Protein AF-0000000080751181 (afdb_homodimer)

Sequence (1752 aa):
MAEIGGVLSGVNPFHYNPGSPITLFLFQVCLILATCNLVHIPFSKLRQPKVISEVTAGVILGPTVFGQIPNYTETVFPQSSIPGLNLTANLGIILFMFFLGLEVDIAFIRKHLKSAISIGLVTLAVPFGCGCLIAIPLYSNYANKDPNARHIKFTVFMVFIAVSMAVTAFPVLSRILNELRLIKERPGIIVLGAGIINDILGWILLALSVILSSAESSPVNTVYILLITLGWFLIYFYPLKYIVRWALIKTHELDRSKPSPIATMCILFIMFISAYFTDIIGVHAIFGAFIAGLIVPRENHYVVKLTERMEDIPNIVLIPIYFAVAGLNVDLTLLNKGKDWGYVFLSIAVAIASKVVSGTAMAKLHGLYWRESMAIGVLMSCKGIVEIVVLTVGLNAGIISHKIFGMFILMALVSTFVTTPLTQLVYPNSYREQLKKEQPSDNESTVLIQKDDSTDCDYQNKMNWHELKQYSIPRVINVINTPEIISSSLEFLNFFLFKGNVDKQPRSSNKDLLISRVSTGSTIKSSSKLKKLTHSLKRMNEESNEKMATIGEYPTGFSNMSTLRAIHLRLLTERTTDLLQSSSLYNDDPLFTANSDYILNIFEIFSNLSKVPFTSEVIFSTMREKGVNATRLQMMPNELVLFPLKGASYEHKGSPGLSDEKYSSFDHFLSHIIGLNELPSIFFQTLASDLKTNFAMLISNTCGRLSIERFKKKHFILLLPNPNMTHSDFLGLYILLKLCYNDSLSHENNIFSIYYNNMNTRFEEEFQNLIADQYWFDDVNLKISSITASIKTEGDYRTKPFVESVLEKGLSSEELEDLEESTFIIAENKFDRNEPFENDVKSTIYDAANKRFNVLIVHYFNRVNFPHKSSFISTEMAEIGGVLSGVNPFHYNPGSPITLFLFQVCLILATCNLVHIPFSKLRQPKVISEVTAGVILGPTVFGQIPNYTETVFPQSSIPGLNLTANLGIILFMFFLGLEVDIAFIRKHLKSAISIGLVTLAVPFGCGCLIAIPLYSNYANKDPNARHIKFTVFMVFIAVSMAVTAFPVLSRILNELRLIKERPGIIVLGAGIINDILGWILLALSVILSSAESSPVNTVYILLITLGWFLIYFYPLKYIVRWALIKTHELDRSKPSPIATMCILFIMFISAYFTDIIGVHAIFGAFIAGLIVPRENHYVVKLTERMEDIPNIVLIPIYFAVAGLNVDLTLLNKGKDWGYVFLSIAVAIASKVVSGTAMAKLHGLYWRESMAIGVLMSCKGIVEIVVLTVGLNAGIISHKIFGMFILMALVSTFVTTPLTQLVYPNSYREQLKKEQPSDNESTVLIQKDDSTDCDYQNKMNWHELKQYSIPRVINVINTPEIISSSLEFLNFFLFKGNVDKQPRSSNKDLLISRVSTGSTIKSSSKLKKLTHSLKRMNEESNEKMATIGEYPTGFSNMSTLRAIHLRLLTERTTDLLQSSSLYNDDPLFTANSDYILNIFEIFSNLSKVPFTSEVIFSTMREKGVNATRLQMMPNELVLFPLKGASYEHKGSPGLSDEKYSSFDHFLSHIIGLNELPSIFFQTLASDLKTNFAMLISNTCGRLSIERFKKKHFILLLPNPNMTHSDFLGLYILLKLCYNDSLSHENNIFSIYYNNMNTRFEEEFQNLIADQYWFDDVNLKISSITASIKTEGDYRTKPFVESVLEKGLSSEELEDLEESTFIIAENKFDRNEPFENDVKSTIYDAANKRFNVLIVHYFNRVNFPHKSSFISTE

InterPro domains:
  IPR004771 K+/H+ exchanger [TIGR00932] (35-331)
  IPR006153 Cation/H+ exchanger, transmembrane domain [PF00999] (33-421)
  IPR038770 Sodium/solute symporter superfamily [G3DSA:1.20.1530.20] (23-437)
  IPR050794 Monovalent cation:proton antiporter 2 [PTHR32468] (12-625)

Radius of gyration: 38.34 Å; Cα contacts (8 Å, |Δi|>4): 2757; chains: 2; bounding box: 122×129×109 Å

Foldseek 3Di:
DQPPDDVVVVDDLQDADPVCNVSLVVVLLVQLLVQLVVQVVVVVVVVFDSLLSLLVSLLCQACANCVVPPCSCCRNPNPVSLVVLVVLLQVLLLVVLLLVLLLDDPLLLVVLVPLLVQLLVLLQVQLLVVQLVLLVVCCVPFACPDVPADHFDSVLLSLLSSLLLRAADLLSLLSLCQSQVCCPPPLNSSLNSSNVSRHVVSLVSLLLSQLVLVCVPDPVLSVVLVVVVVVLLCCCQPVVLVVLVVVCVVVVQLVDPAHDPVNLVVLVVQLQVQLVVNVVSRSHSSVRSSSSSNSDDPHNNSSLRSCVVPPCCSPSRNNSSNSSSLSNLAHCVVQPDPVLVVSLVVSLCSSLCSQQVSQLVSVVVVPDDNLSSSLSSLSRSQRRPVSSVSLVSCVVSSSGDSSVSNSSVSSNSVSNSVSSVVSCVSPPPVVVVVVVVVPPPVPPPPPVPPCPVPPPVCCCVFLDLVCLQAAAAAAEEEEAQDLLLLVVVVVLCCLQAQLLQDPDDPDPPPPPPPPPPPPPDDDDDDDDDPDDPDDDPPDDDCPPPPPPPPPPQDDTNLNDHHAYEYEYAYAADSRSSSSSVVSVLVSDDQQVSCVVDVSSVVVVVSCVVSVHHYHYGYHYDHQACPLVVVQPPDDDASHEYEAEFEFAEDPPPPDPPDDSPAQPFLVSRVVVRCVRSSHDPLNLLSCLPRHRYKYKYKYALLRPPPPPVPLDAFEEEEEAEDLDDGSQSSVLVSSLVSSQLSCLSNVSAHAYEYEHEVSNVCVVVSVCVSCVSPPSNVSHHYYYDYFHQPDPPPPPPPRDARVVSCLVPPDDPVCLVVQLRYEYEYEAENCHSVDRHDPNRSVVSSVCNRSRHMYMYIYRRRPPPDPPPDPPPPPD/DQPPDDVVVVDDLQDQDPVCNVSLVVVLLVQLLVQLVVQVVVVVVVVFDSLLSLLVSLLCQACANCVVPPCSCCRNPNPVSLVVLVVLLQVLLLVVLLLVLLLDDPLLLVVLVPLLVQLLVLLQVQLLVVQLVLLVVCCVPFACPDVPADHFDSVLLSLLSSLLLRAADLLSLLSLCQSQVCCPPPLNSSLNSSNVSRHVVSLVSLLLSQLCLVCVPDPVLSVVLVVVVVVLLCCCQPVVLVVLVVVCVVVVQLVDPAGDPVNLVVLVVQLQVQLVVNVVSRSHSSVRSSSSSNSDDPHNNSSLRSCVVPPCCSPSRNNSSNSSSLSNLAHCVVQPDPVLVVSLVVSLCSSLCSQQVSQLVSVVVVPDDNLSSSLSSLSRSQRRPVSSVSLVSCVVSSSGDSSVSNSSVSSNSVSNSVSSVVSCVSPPPVVVVVVVVVPPPVPPPPPVPPPPVPPPVCCCVFLDLVCLQAAAAAAEEEEAQDLLLLVVVVVLCCLQAQLLQDPDDPDPPPDPPPPPPPPDDDDDDDDDDDDDPDDPPPPPDDPPPVPPPPVPQDDTNLNDHHAYEYEYAYAADSRSSSSSVVSVLVPDDQQVSCVVDVSSVVVVVSCVVSVHHYHYGYHYDHQACPLVVVQPPDDDASHEYEYEFEFAEDPPPPDPPDDSPAQPFLVSRVVVRCVRSSHDPLNLLSCLPRHRYKYKYKYALLRPPPPPVPLDAFEEEEEAEDLDQGSQSSVLVSSLVSSQLSCLSNVSAHAYEYEHEVSNVCVVVSVCVSCVSPPSNVSHHYYYDYFHQPDPPPPPPPRDARVVRCLVPPDDPVCLVVQLRYEYEYEAENCHSVDRHDPNRSVVSSVCNRSRHMYMYIYRRRPPPDPPPPPPPPPD

Organism: Candida glabrata (strain ATCC 2001 / BCRC 20586 / JCM 3761 / NBRC 0622 / NRRL Y-65 / CBS 138) (NCBI:txid284593)

Solvent-accessible surface area (backbone atoms only — not comparable to full-atom values): 92749 Å² total; per-residue (Å²): 125,77,82,64,42,7,50,86,68,67,41,59,65,58,58,83,36,72,86,52,50,53,57,43,47,38,48,46,50,51,52,49,55,50,40,21,53,59,48,30,55,66,39,48,78,69,66,46,65,67,66,56,22,17,27,50,32,10,27,43,66,10,52,48,48,45,35,69,40,87,67,38,44,62,43,71,59,29,77,85,52,45,46,50,53,50,40,49,16,50,52,14,47,28,53,48,30,22,52,53,20,51,55,61,54,66,71,62,37,63,76,47,36,69,66,9,47,53,38,16,48,43,28,28,48,49,16,25,54,52,18,42,60,54,26,52,62,47,44,75,71,62,51,69,72,50,85,88,48,74,80,70,57,63,69,38,45,23,48,42,41,7,46,62,39,23,38,29,16,39,73,53,44,54,49,49,28,54,75,67,66,25,56,85,36,72,50,32,46,41,44,52,35,12,25,49,51,25,36,56,50,39,51,52,50,47,34,49,28,44,31,50,56,39,27,67,91,39,76,65,50,31,52,49,44,53,51,50,50,51,48,50,51,47,45,43,62,50,60,43,24,49,48,53,48,49,52,34,57,72,66,22,42,46,51,33,89,58,66,50,71,66,60,51,47,50,53,51,47,52,22,47,51,31,15,37,52,29,30,40,56,30,55,40,34,46,56,18,10,22,54,43,19,57,40,56,59,66,56,76,52,34,48,40,46,53,41,49,28,43,45,48,50,41,61,67,51,24,37,44,47,29,34,20,52,57,13,38,62,24,35,58,72,69,61,77,47,71,68,50,53,51,53,33,54,49,51,36,50,48,38,40,46,34,14,26,51,39,20,19,51,47,35,39,74,73,69,44,53,70,45,49,8,43,30,36,1,36,53,55,28,22,15,47,64,52,40,52,51,52,48,50,51,33,42,75,61,54,67,41,53,57,58,57,47,25,40,49,50,50,30,33,48,51,40,34,59,48,27,55,62,51,31,50,69,53,52,34,68,69,58,55,54,54,49,61,72,63,49,74,62,75,86,52,69,71,75,65,67,70,70,61,73,76,64,70,66,72,66,71,66,63,54,40,81,74,46,56,52,60,44,62,54,55,35,36,36,39,43,40,62,54,78,83,40,48,60,60,48,48,55,52,40,38,47,64,58,36,46,57,50,74,80,69,70,81,76,81,70,80,73,76,75,75,69,79,67,80,60,85,71,74,79,85,84,80,78,87,82,84,79,79,85,81,74,91,65,86,80,76,87,80,79,77,76,80,66,78,69,72,76,70,73,70,88,46,21,71,74,59,77,46,32,41,34,41,34,39,47,40,77,40,60,94,46,67,40,40,51,42,49,55,54,57,43,65,70,34,54,63,72,49,40,29,36,72,32,68,71,53,43,52,52,47,50,53,26,48,73,33,70,34,59,72,48,61,42,72,44,80,28,37,48,78,39,43,33,58,55,64,40,64,47,94,70,54,58,66,25,35,37,35,40,58,40,50,44,46,59,75,70,79,60,86,58,91,71,71,66,78,80,65,69,90,42,54,67,56,44,54,53,45,35,28,21,50,54,59,45,32,96,58,28,61,32,42,40,35,64,56,44,69,32,19,38,33,38,34,36,38,19,53,55,61,65,72,61,79,75,68,82,66,68,44,34,42,34,39,52,36,74,55,53,66,82,46,50,10,44,43,49,44,49,48,53,51,48,37,33,45,54,16,33,44,68,57,69,70,68,43,41,36,36,38,42,34,24,54,78,31,76,58,51,65,61,54,48,49,63,67,46,68,83,44,75,64,59,76,68,44,53,69,46,79,46,72,40,82,58,70,71,82,52,94,79,76,68,82,61,68,48,53,59,59,50,38,63,68,70,64,49,51,75,68,50,61,73,46,29,57,46,24,37,39,33,37,46,40,78,74,41,31,50,89,56,47,62,51,68,57,54,43,49,40,55,40,47,23,49,64,65,24,19,26,37,34,40,23,31,54,63,72,77,80,77,63,78,79,77,74,81,77,77,66,88,117,125,74,82,62,42,8,48,87,71,66,42,60,64,57,59,85,36,73,84,52,49,52,56,44,48,36,49,46,51,52,50,49,54,50,42,22,52,59,49,29,55,67,39,50,77,68,66,46,65,66,66,57,22,16,27,50,31,10,27,44,67,9,52,48,48,44,35,68,40,88,66,40,44,61,41,70,60,29,77,83,53,46,46,51,54,49,40,50,14,50,55,15,47,29,53,47,30,20,52,53,21,52,56,61,54,66,70,62,36,63,76,46,38,68,67,9,47,53,38,16,49,43,28,29,47,50,16,24,54,52,18,43,60,54,27,53,62,47,44,75,72,62,50,69,70,51,84,88,49,74,80,70,57,64,69,40,43,25,48,41,41,8,46,62,38,23,38,28,15,41,74,52,45,55,48,50,28,54,74,67,65,26,56,85,37,72,48,32,46,40,44,52,34,13,26,49,50,26,36,56,51,39,50,51,51,48,36,49,29,42,30,50,56,41,25,66,92,37,73,65,49,31,53,49,45,51,50,49,51,51,48,51,51,47,46,45,63,50,61,42,23,48,49,52,47,48,51,33,57,74,67,23,44,47,50,34,89,59,65,49,71,65,60,51,48,51,54,52,49,50,21,46,51,33,14,35,52,29,29,41,55,30,55,38,34,45,55,19,11,24,56,44,20,56,40,56,60,65,58,74,54,34,48,40,48,53,42,48,28,42,44,47,48,40,62,66,53,24,37,45,46,31,35,20,52,58,13,39,61,26,35,60,71,69,58,76,46,71,68,50,54,50,52,32,54,48,50,35,49,47,38,40,48,34,15,26,51,37,21,19,52,48,35,39,72,73,69,45,53,70,46,50,9,44,30,35,1,34,53,56,29,23,16,47,65,52,40,53,51,52,50,50,52,34,43,75,62,54,67,41,52,56,59,57,48,27,40,48,50,51,29,33,48,50,38,32,59,47,25,57,61,51,31,48,69,52,51,34,70,70,57,54,55,54,48,62,72,64,50,75,64,74,84,52,70,68,75,64,68,70,70,62,72,74,64,70,66,72,66,71,67,64,54,39,79,75,45,56,50,61,43,63,55,55,35,38,36,40,43,40,62,56,79,83,41,48,61,59,46,48,55,51,41,38,47,63,58,36,45,58,50,74,80,70,70,81,76,83,70,80,74,77,74,78,68,77,66,80,66,79,77,88,75,87,74,91,80,86,78,87,82,81,85,81,75,87,75,77,82,78,80,79,79,76,72,81,65,77,67,71,76,69,72,71,89,46,20,70,74,57,78,48,33,40,34,42,34,40,46,40,77,40,60,95,46,66,38,41,51,43,48,56,54,56,43,66,70,33,55,62,72,48,39,29,36,73,32,67,70,54,42,51,53,48,50,54,26,48,74,33,70,35,58,72,48,61,41,72,44,80,27,37,48,76,39,43,33,57,54,64,42,64,49,94,71,54,57,66,25,36,37,35,40,56,40,50,45,42,60,75,72,80,59,84,59,89,76,71,68,77,78,64,70,89,42,53,67,57,44,52,53,47,36,28,22,50,54,59,46,31,96,58,29,62,32,41,39,36,64,56,45,68,33,20,37,33,37,34,36,37,19,54,56,62,63,71,61,81,78,70,80,66,70,44,35,41,36,39,51,37,74,54,55,65,80,46,49,12,44,43,48,44,48,47,53,52,49,37,33,46,53,16,34,43,68,56,69,69,68,45,42,36,35,38,41,34,24,55,78,31,76,59,51,66,61,53,49,48,62,67,46,67,82,44,75,65,58,76,69,44,52,67,45,80,45,73,39,83,60,72,69,82,51,95,79,74,70,82,62,70,50,54,60,58,51,38,63,68,70,65,48,51,75,68,52,61,74,46,29,58,48,24,37,38,35,38,44,39,78,75,40,31,51,89,56,47,62,51,70,58,54,44,49,42,55,39,48,22,47,61,63,23,18,25,38,35,40,24,32,53,62,72,75,81,76,63,78,79,78,73,80,78,77,67,86,118

pLDDT: mean 78.16, std 20.97, range [17.09, 97.62]

Secondary structure (DSSP, 8-state):
------GGGT--TTS--TT-THHHHHHHHHHHHHHHHHHHHHHHHTT--HHHHHHHHHHHHSTTTGGGSTTHHHHHS-GGGHHHHHHHHHHHHHHHHHHHHHH--HHHHHHTHHHHHHHHHHHHHHHHHHHHHHHHHHHHHHTT--TTSPP--HHHHHHHHHHHHH---HHHHHHHHHHTT-TTSHHHHHHHHHHHHHHHHHHHHHHHHHHHHH--S-HHHHHHHHHHHHHHHHHIIIIIHHHHHHHHHHTTTTTSSS--HHHHHHHHHHHHHHHHHHHHHTS-HHHHHHHHHHHS--GGGHHHHHHHTTSHHIIIIIHHHHHHHHHHT--GGG--SHHHHHHHHHHHHHHHHHHHHHHHHHHHHTT--HHHHHHHHHHHT--HHHHHHHHHHHHHTTSS-HHHHHHHHHHHHHHHHHHHHHHHHHS-HHHHHHHHHHS--TT---------SS----------HHHHTT----EEEEEE--GGGHHHHHHHHIIIIIGGGSS-----------------------------------------------------GGGSPPEEEEEEEEE--SSHHHHHHHHHHHHS-HHHHHHH-HHHHHHHHHHHHTT--EEEEEEEE-TTTHHHHHHSS---TTSEEEEEEE-------SSTTS-----S-HHHHHHHHHHHTT--TTHHHHHHHH--SEEEEEEES-TT---S-TTPPPEEEEEE--SS--HHHHHHHHHHHHHHHHHHHHT---EEEEEEETT-TTHHHHHHHHHTT-GGGGG-EEEEEEE------SS------HHHHIIIIIS-HHHHHTGGGEEEEEE-S---SS--S-HHHHHHHHHHHHHT-EEEEEE---GGGS----------/------GGGT--TTS--TT-THHHHHHHHHHHHHHHHHHHHHHHHTT--HHHHHHHHHHHHSTTTGGGSTTHHHHHS-GGGHHHHHHHHHHHHHHHHHHHHHH--HHHHHHTHHHHHHHHHHHHHHHHHHHHHHHHHHHHHHTT--TTSPP--HHHHHHHHHHHHH---HHHHHHHHHHTT-TTSHHHHHHHHHHHHHHHHHHHHHHHHHHHHH--S-HHHHHHHHHHHHHHHHHIIIIIHHHHHHHHHHTTTTTSSS--HHHHHHHHHHHHHHHHHHHHHTS-HHHHHHHHHHHS--GGGHHHHHHHTTSHHIIIIIHHHHHHHHHHT--GGG--SHHHHHHHHHHHHHHHHHHHHHHHHHHHHTT--HHHHHHHHHHHT--HHHHHHHHHHHHHTTSS-HHHHHHHHHHHHHHHHHHHHHHHHHS-HHHHHHHHHHS--TT---------SS----------HHHHTT----EEEEEE--GGGHHHHHHHHIIIIIGGGSS-----------------------------------------------------GGGSPPEEEEEEEEE--SSHHHHHHHHHHHHS-HHHHHHH-HHHHHHHHHHHHTT--EEEEEEEE-TTTHHHHHHSS---TTSEEEEEEE-------SSTT------S-HHHHHHHHHHHTT--TTHHHHHHHH--SEEEEEEES-TT---S-TTPPPEEEEEE--SS--HHHHHHHHHHHHHHHHHHHHT---EEEEEEETT-TTHHHHHHHHHTT-GGGGG-EEEEEEE------SS------HHHHIIIIIS-HHHHHTGGGEEEEEE-S---SS--S-HHHHHHHHHHHHHT-EEEEEE---GGGS----------

Nearest PDB structures (foldseek):
  5bz2-assembly1_A-2  TM=8.490E-01  e=2.916E-14  Thermus thermophilus
  8by2-assembly1_B  TM=7.534E-01  e=5.092E-09  Escherichia coli
  9emb-assembly1_B  TM=6.366E-01  e=7.645E-09  Escherichia coli
  7dsv-assembly1_B  TM=6.167E-01  e=1.165E-04  Homo sapiens
  7x2u-assembly1_B  TM=6.008E-01  e=4.108E-04  Homo sapiens

Structure (mmCIF, N/CA/C/O backbone):
data_AF-0000000080751181-model_v1
#
loop_
_entity.id
_entity.type
_entity.pdbx_description
1 polymer 'Candida glabrata strain CBS138 chromosome L complete sequence'
#
loop_
_atom_site.group_PDB
_atom_site.id
_atom_site.type_symbol
_atom_site.label_atom_id
_atom_site.label_alt_id
_atom_site.label_comp_id
_atom_site.label_asym_id
_atom_site.label_entity_id
_atom_site.label_seq_id
_atom_site.pdbx_PDB_ins_code
_atom_site.Cartn_x
_atom_site.Cartn_y
_atom_site.Cartn_z
_atom_site.occupancy
_atom_site.B_iso_or_equiv
_atom_site.auth_seq_id
_atom_site.auth_comp_id
_atom_site.auth_asym_id
_atom_site.auth_atom_id
_atom_site.pdbx_PDB_model_num
ATOM 1 N N . MET A 1 1 ? -5.059 -42.906 -6.754 1 29.94 1 MET A N 1
ATOM 2 C CA . MET A 1 1 ? -5.844 -42.562 -5.566 1 29.94 1 MET A CA 1
ATOM 3 C C . MET A 1 1 ? -5.117 -41.562 -4.684 1 29.94 1 MET A C 1
ATOM 5 O O . MET A 1 1 ? -3.932 -41.719 -4.387 1 29.94 1 MET A O 1
ATOM 9 N N . ALA A 1 2 ? -5.461 -40.312 -4.684 1 44.56 2 ALA A N 1
ATOM 10 C CA . ALA A 1 2 ? -4.789 -39.219 -3.984 1 44.56 2 ALA A CA 1
ATOM 11 C C . ALA A 1 2 ? -4.457 -39.594 -2.547 1 44.56 2 ALA A C 1
ATOM 13 O O . ALA A 1 2 ? -5.34 -40 -1.787 1 44.56 2 ALA A O 1
ATOM 14 N N . GLU A 1 3 ? -3.391 -40.25 -2.334 1 48.75 3 GLU A N 1
ATOM 15 C CA . GLU A 1 3 ? -2.939 -40.562 -0.985 1 48.75 3 GLU A CA 1
ATOM 16 C C . GLU A 1 3 ? -3.125 -39.406 -0.037 1 48.75 3 GLU A C 1
ATOM 18 O O . GLU A 1 3 ? -2.543 -38.312 -0.245 1 48.75 3 GLU A O 1
ATOM 23 N N . ILE A 1 4 ? -4.387 -39.281 0.38 1 56.06 4 ILE A N 1
ATOM 24 C CA . ILE A 1 4 ? -4.82 -38.25 1.326 1 56.06 4 ILE A CA 1
ATOM 25 C C . ILE A 1 4 ? -4.375 -38.625 2.736 1 56.06 4 ILE A C 1
ATOM 27 O O . ILE A 1 4 ? -4.527 -39.781 3.154 1 56.06 4 ILE A O 1
ATOM 31 N N . GLY A 1 5 ? -3.236 -37.969 3.303 1 64.44 5 GLY A N 1
ATOM 32 C CA . GLY A 1 5 ? -2.732 -38.156 4.652 1 64.44 5 GLY A CA 1
ATOM 33 C C . GLY A 1 5 ? -1.405 -37.469 4.902 1 64.44 5 GLY A C 1
ATOM 34 O O . GLY A 1 5 ? -0.84 -36.844 3.994 1 64.44 5 GLY A O 1
ATOM 35 N N . GLY A 1 6 ? -1.104 -37.344 6.09 1 75.88 6 GLY A N 1
ATOM 36 C CA . GLY A 1 6 ? 0.135 -36.719 6.52 1 75.88 6 GLY A CA 1
ATOM 37 C C . GLY A 1 6 ? 1.29 -37.688 6.641 1 75.88 6 GLY A C 1
ATOM 38 O O . GLY A 1 6 ? 1.156 -38.875 6.285 1 75.88 6 GLY A O 1
ATOM 39 N N . VAL A 1 7 ? 2.42 -37.344 6.891 1 80.12 7 VAL A N 1
ATOM 40 C CA . VAL A 1 7 ? 3.652 -38.094 7.055 1 80.12 7 VAL A CA 1
ATOM 41 C C . VAL A 1 7 ? 3.451 -39.188 8.109 1 80.12 7 VAL A C 1
ATOM 43 O O . VAL A 1 7 ? 3.982 -40.281 7.984 1 80.12 7 VAL A O 1
ATOM 46 N N . LEU A 1 8 ? 2.549 -38.906 9.039 1 79.44 8 LEU A N 1
ATOM 47 C CA . LEU A 1 8 ? 2.318 -39.875 10.125 1 79.44 8 LEU A CA 1
ATOM 48 C C . LEU A 1 8 ? 1.481 -41.062 9.648 1 79.44 8 LEU A C 1
ATOM 50 O O . LEU A 1 8 ? 1.503 -42.125 10.266 1 79.44 8 LEU A O 1
ATOM 54 N N . SER A 1 9 ? 0.772 -40.875 8.547 1 76.19 9 SER A N 1
ATOM 55 C CA . SER A 1 9 ? -0.006 -41.969 7.953 1 76.19 9 SER A CA 1
ATOM 56 C C . SER A 1 9 ? 0.8 -42.688 6.895 1 76.19 9 SER A C 1
ATOM 58 O O . SER A 1 9 ? 0.277 -43.594 6.223 1 76.19 9 SER A O 1
ATOM 60 N N . GLY A 1 10 ? 2.127 -42.25 6.738 1 75.38 10 GLY A N 1
ATOM 61 C CA . GLY A 1 10 ? 3.021 -42.969 5.836 1 75.38 10 GLY A CA 1
ATOM 62 C C . GLY A 1 10 ? 3.174 -42.281 4.492 1 75.38 10 GLY A C 1
ATOM 63 O O . GLY A 1 10 ? 3.834 -42.812 3.592 1 75.38 10 GLY A O 1
ATOM 64 N N . VAL A 1 11 ? 2.543 -41.188 4.336 1 80 11 VAL A N 1
ATOM 65 C CA . VAL A 1 11 ? 2.619 -40.5 3.061 1 80 11 VAL A CA 1
ATOM 66 C C . VAL A 1 11 ? 3.941 -39.75 2.965 1 80 11 VAL A C 1
ATOM 68 O O . VAL A 1 11 ? 4.387 -39.125 3.939 1 80 11 VAL A O 1
ATOM 71 N N . ASN A 1 12 ? 4.645 -39.906 1.906 1 81.19 12 ASN A N 1
ATOM 72 C CA . ASN A 1 12 ? 5.887 -39.188 1.645 1 81.19 12 ASN A CA 1
ATOM 73 C C . ASN A 1 12 ? 5.621 -37.812 1.065 1 81.19 12 ASN A C 1
ATOM 75 O O . ASN A 1 12 ? 5.094 -37.688 -0.041 1 81.19 12 ASN A O 1
ATOM 79 N N . PRO A 1 13 ? 5.934 -36.781 1.714 1 84.31 13 PRO A N 1
ATOM 80 C CA . PRO A 1 13 ? 5.648 -35.406 1.278 1 84.31 13 PRO A CA 1
ATOM 81 C C . PRO A 1 13 ? 6.426 -35.031 0.022 1 84.31 13 PRO A C 1
ATOM 83 O O . PRO A 1 13 ? 6.109 -34 -0.613 1 84.31 13 PRO A O 1
ATOM 86 N N . PHE A 1 14 ? 7.371 -35.812 -0.416 1 85.81 14 PHE A N 1
ATOM 87 C CA . PHE A 1 14 ? 8.203 -35.469 -1.563 1 85.81 14 PHE A CA 1
ATOM 88 C C . PHE A 1 14 ? 7.672 -36.125 -2.832 1 85.81 14 PHE A C 1
ATOM 90 O O . PHE A 1 14 ? 8.148 -35.844 -3.932 1 85.81 14 PHE A O 1
ATOM 97 N N . HIS A 1 15 ? 6.684 -36.969 -2.615 1 84.31 15 HIS A N 1
ATOM 98 C CA . HIS A 1 15 ? 6.066 -37.562 -3.799 1 84.31 15 HIS A CA 1
ATOM 99 C C . HIS A 1 15 ? 5.008 -36.625 -4.387 1 84.31 15 HIS A C 1
ATOM 101 O O . HIS A 1 15 ? 4.078 -36.219 -3.688 1 84.31 15 HIS A O 1
ATOM 107 N N . TYR A 1 16 ? 5.23 -36.281 -5.629 1 84.94 16 TYR A N 1
ATOM 108 C CA . TYR A 1 16 ? 4.328 -35.344 -6.309 1 84.94 16 TYR A CA 1
ATOM 109 C C . TYR A 1 16 ? 2.955 -35.969 -6.516 1 84.94 16 TYR A C 1
ATOM 111 O O . TYR A 1 16 ? 2.85 -37.094 -7.027 1 84.94 16 TYR A O 1
ATOM 119 N N . ASN A 1 17 ? 1.968 -35.375 -5.996 1 80.19 17 ASN A N 1
ATOM 120 C CA . ASN A 1 17 ? 0.576 -35.75 -6.203 1 80.19 17 ASN A CA 1
ATOM 121 C C . ASN A 1 17 ? -0.193 -34.688 -6.984 1 80.19 17 ASN A C 1
ATOM 123 O O . ASN A 1 17 ? -0.412 -33.594 -6.488 1 80.19 17 ASN A O 1
ATOM 127 N N . PRO A 1 18 ? -0.594 -35.031 -8.219 1 77.88 18 PRO A N 1
ATOM 128 C CA . PRO A 1 18 ? -1.305 -34.031 -9.039 1 77.88 18 PRO A CA 1
ATOM 129 C C . PRO A 1 18 ? -2.598 -33.562 -8.391 1 77.88 18 PRO A C 1
ATOM 131 O O . PRO A 1 18 ? -3.07 -32.469 -8.688 1 77.88 18 PRO A O 1
ATOM 134 N N . GLY A 1 19 ? -3.15 -34.375 -7.516 1 74.69 19 GLY A N 1
ATOM 135 C CA . GLY A 1 19 ? -4.359 -33.969 -6.812 1 74.69 19 GLY A CA 1
ATOM 136 C C . GLY A 1 19 ? -4.105 -32.906 -5.746 1 74.69 19 GLY A C 1
ATOM 137 O O . GLY A 1 19 ? -5 -32.125 -5.414 1 74.69 19 GLY A O 1
ATOM 138 N N . SER A 1 20 ? -2.883 -33 -5.246 1 80.62 20 SER A N 1
ATOM 139 C CA . SER A 1 20 ? -2.49 -32 -4.25 1 80.62 20 SER A CA 1
ATOM 140 C C . SER A 1 20 ? -1.069 -31.5 -4.496 1 80.62 20 SER A C 1
ATOM 142 O O . SER A 1 20 ? -0.17 -31.75 -3.691 1 80.62 20 SER A O 1
ATOM 144 N N . PRO A 1 21 ? -0.927 -30.781 -5.527 1 84 21 PRO A N 1
ATOM 145 C CA . PRO A 1 21 ? 0.417 -30.344 -5.898 1 84 21 PRO A CA 1
ATOM 146 C C . PRO A 1 21 ? 0.988 -29.312 -4.922 1 84 21 PRO A C 1
ATOM 148 O O . PRO A 1 21 ? 2.188 -29.031 -4.953 1 84 21 PRO A O 1
ATOM 151 N N . ILE A 1 22 ? 0.195 -28.859 -4.012 1 88.56 22 ILE A N 1
ATOM 152 C CA . ILE A 1 22 ? 0.559 -27.734 -3.166 1 88.56 22 ILE A CA 1
ATOM 153 C C . ILE A 1 22 ? 1.607 -28.172 -2.146 1 88.56 22 ILE A C 1
ATOM 155 O O . ILE A 1 22 ? 2.469 -27.375 -1.755 1 88.56 22 ILE A O 1
ATOM 159 N N . THR A 1 23 ? 1.638 -29.422 -1.722 1 88.94 23 THR A N 1
ATOM 160 C CA . THR A 1 23 ? 2.527 -29.891 -0.663 1 88.94 23 THR A CA 1
ATOM 161 C C . THR A 1 23 ? 3.986 -29.766 -1.091 1 88.94 23 THR A C 1
ATOM 163 O O . THR A 1 23 ? 4.781 -29.109 -0.422 1 88.94 23 THR A O 1
ATOM 166 N N . LEU A 1 24 ? 4.293 -30.406 -2.174 1 91.19 24 LEU A N 1
ATOM 167 C CA . LEU A 1 24 ? 5.664 -30.328 -2.664 1 91.19 24 LEU A CA 1
ATOM 168 C C . LEU A 1 24 ? 6.016 -28.906 -3.088 1 91.19 24 LEU A C 1
ATOM 170 O O . LEU A 1 24 ? 7.152 -28.469 -2.904 1 91.19 24 LEU A O 1
ATOM 174 N N . PHE A 1 25 ? 5.062 -28.203 -3.648 1 93.81 25 PHE A N 1
ATOM 175 C CA . PHE A 1 25 ? 5.273 -26.828 -4.09 1 93.81 25 PHE A CA 1
ATOM 176 C C . PHE A 1 25 ? 5.68 -25.953 -2.922 1 93.81 25 PHE A C 1
ATOM 178 O O . PHE A 1 25 ? 6.598 -25.125 -3.045 1 93.81 25 PHE A O 1
ATOM 185 N N . LEU A 1 26 ? 4.98 -26.109 -1.821 1 93.94 26 LEU A N 1
ATOM 186 C CA . LEU A 1 26 ? 5.281 -25.297 -0.646 1 93.94 26 LEU A CA 1
ATOM 187 C C . LEU A 1 26 ? 6.699 -25.562 -0.15 1 93.94 26 LEU A C 1
ATOM 189 O O . LEU A 1 26 ? 7.395 -24.641 0.279 1 93.94 26 LEU A O 1
ATOM 193 N N . PHE A 1 27 ? 7.09 -26.766 -0.194 1 93.69 27 PHE A N 1
ATOM 194 C CA . PHE A 1 27 ? 8.461 -27.094 0.19 1 93.69 27 PHE A CA 1
ATOM 195 C C . PHE A 1 27 ? 9.453 -26.422 -0.747 1 93.69 27 PHE A C 1
ATOM 197 O O . PHE A 1 27 ? 10.438 -25.828 -0.295 1 93.69 27 PHE A O 1
ATOM 204 N N . GLN A 1 28 ? 9.227 -26.594 -2.014 1 95.25 28 GLN A N 1
ATOM 205 C CA . GLN A 1 28 ? 10.109 -26 -3.018 1 95.25 28 GLN A CA 1
ATOM 206 C C . GLN A 1 28 ? 10.203 -24.5 -2.834 1 95.25 28 GLN A C 1
ATOM 208 O O . GLN A 1 28 ? 11.297 -23.922 -2.918 1 95.25 28 GLN A O 1
ATOM 213 N N . VAL A 1 29 ? 9.07 -23.844 -2.6 1 94.31 29 VAL A N 1
ATOM 214 C CA . VAL A 1 29 ? 9.031 -22.391 -2.426 1 94.31 29 VAL A CA 1
ATOM 215 C C . VAL A 1 29 ? 9.836 -22 -1.188 1 94.31 29 VAL A C 1
ATOM 217 O O . VAL A 1 29 ? 10.625 -21.047 -1.231 1 94.31 29 VAL A O 1
ATOM 220 N N . CYS A 1 30 ? 9.625 -22.719 -0.116 1 94.19 30 CYS A N 1
ATOM 221 C CA . CYS A 1 30 ? 10.367 -22.438 1.108 1 94.19 30 CYS A CA 1
ATOM 222 C C . CYS A 1 30 ? 11.867 -22.594 0.887 1 94.19 30 CYS A C 1
ATOM 224 O O . CYS A 1 30 ? 12.656 -21.75 1.334 1 94.19 30 CYS A O 1
ATOM 226 N N . LEU A 1 31 ? 12.234 -23.641 0.223 1 95.19 31 LEU A N 1
ATOM 227 C CA . LEU A 1 31 ? 13.641 -23.891 -0.051 1 95.19 31 LEU A CA 1
ATOM 228 C C . LEU A 1 31 ? 14.234 -22.797 -0.933 1 95.19 31 LEU A C 1
ATOM 230 O O . LEU A 1 31 ? 15.336 -22.312 -0.678 1 95.19 31 LEU A O 1
ATOM 234 N N . ILE A 1 32 ? 13.547 -22.406 -1.954 1 95.94 32 ILE A N 1
ATOM 235 C CA . ILE A 1 32 ? 13.992 -21.375 -2.885 1 95.94 32 ILE A CA 1
ATOM 236 C C . ILE A 1 32 ? 14.141 -20.047 -2.152 1 95.94 32 ILE A C 1
ATOM 238 O O . ILE A 1 32 ? 15.18 -19.391 -2.248 1 95.94 32 ILE A O 1
ATOM 242 N N . LEU A 1 33 ? 13.125 -19.672 -1.419 1 94.5 33 LEU A N 1
ATOM 243 C CA . LEU A 1 33 ? 13.156 -18.391 -0.716 1 94.5 33 LEU A CA 1
ATOM 244 C C . LEU A 1 33 ? 14.266 -18.375 0.328 1 94.5 33 LEU A C 1
ATOM 246 O O . LEU A 1 33 ? 14.961 -17.359 0.477 1 94.5 33 LEU A O 1
ATOM 250 N N . ALA A 1 34 ? 14.43 -19.453 1.013 1 94.81 34 ALA A N 1
ATOM 251 C CA . ALA A 1 34 ? 15.484 -19.547 2.02 1 94.81 34 ALA A CA 1
ATOM 252 C C . ALA A 1 34 ? 16.859 -19.406 1.379 1 94.81 34 ALA A C 1
ATOM 254 O O . ALA A 1 34 ? 17.719 -18.656 1.865 1 94.81 34 ALA A O 1
ATOM 255 N N . THR A 1 35 ? 17.094 -20.156 0.318 1 95.81 35 THR A N 1
ATOM 256 C CA . THR A 1 35 ? 18.391 -20.141 -0.341 1 95.81 35 THR A CA 1
ATOM 257 C C . THR A 1 35 ? 18.672 -18.766 -0.966 1 95.81 35 THR A C 1
ATOM 259 O O . THR A 1 35 ? 19.797 -18.266 -0.9 1 95.81 35 THR A O 1
ATOM 262 N N . CYS A 1 36 ? 17.672 -18.156 -1.628 1 94.31 36 CYS A N 1
ATOM 263 C CA . CYS A 1 36 ? 17.812 -16.828 -2.223 1 94.31 36 CYS A CA 1
ATOM 264 C C . CYS A 1 36 ? 18.25 -15.812 -1.178 1 94.31 36 CYS A C 1
ATOM 266 O O . CYS A 1 36 ? 19.172 -15.031 -1.409 1 94.31 36 CYS A O 1
ATOM 268 N N . ASN A 1 37 ? 17.641 -15.875 -0.028 1 91.31 37 ASN A N 1
ATOM 269 C CA . ASN A 1 37 ? 17.922 -14.883 1.009 1 91.31 37 ASN A CA 1
ATOM 270 C C . ASN A 1 37 ? 19.25 -15.172 1.704 1 91.31 37 ASN A C 1
ATOM 272 O O . ASN A 1 37 ? 19.953 -14.242 2.104 1 91.31 37 ASN A O 1
ATOM 276 N N . LEU A 1 38 ? 19.578 -16.422 1.854 1 92.94 38 LEU A N 1
ATOM 277 C CA . LEU A 1 38 ? 20.859 -16.781 2.453 1 92.94 38 LEU A CA 1
ATOM 278 C C . LEU A 1 38 ? 22.031 -16.328 1.564 1 92.94 38 LEU A C 1
ATOM 280 O O . LEU A 1 38 ? 23.031 -15.828 2.059 1 92.94 38 LEU A O 1
ATOM 284 N N . VAL A 1 39 ? 21.859 -16.562 0.284 1 94.44 39 VAL A N 1
ATOM 285 C CA . VAL A 1 39 ? 22.891 -16.172 -0.666 1 94.44 39 VAL A CA 1
ATOM 286 C C . VAL A 1 39 ? 22.969 -14.648 -0.755 1 94.44 39 VAL A C 1
ATOM 288 O O . VAL A 1 39 ? 24.031 -14.086 -1.014 1 94.44 39 VAL A O 1
ATOM 291 N N . HIS A 1 40 ? 21.875 -13.969 -0.539 1 90.94 40 HIS A N 1
ATOM 292 C CA . HIS A 1 40 ? 21.828 -12.516 -0.659 1 90.94 40 HIS A CA 1
ATOM 293 C C . HIS A 1 40 ? 22.594 -11.844 0.474 1 90.94 40 HIS A C 1
ATOM 295 O O . HIS A 1 40 ? 23.047 -10.703 0.33 1 90.94 40 HIS A O 1
ATOM 301 N N . ILE A 1 41 ? 22.781 -12.461 1.625 1 89.5 41 ILE A N 1
ATOM 302 C CA . ILE A 1 41 ? 23.438 -11.875 2.797 1 89.5 41 ILE A CA 1
ATOM 303 C C . ILE A 1 41 ? 24.859 -11.453 2.447 1 89.5 41 ILE A C 1
ATOM 305 O O . ILE A 1 41 ? 25.219 -10.281 2.6 1 89.5 41 ILE A O 1
ATOM 309 N N . PRO A 1 42 ? 25.672 -12.297 1.874 1 90.38 42 PRO A N 1
ATOM 310 C CA . PRO A 1 42 ? 27.016 -11.852 1.512 1 90.38 42 PRO A CA 1
ATOM 311 C C . PRO A 1 42 ? 27.016 -10.891 0.324 1 90.38 42 PRO A C 1
ATOM 313 O O . PRO A 1 42 ? 27.844 -9.977 0.27 1 90.38 42 PRO A O 1
ATOM 316 N N . PHE A 1 43 ? 26.172 -11.062 -0.623 1 89.5 43 PHE A N 1
ATOM 317 C CA . PHE A 1 43 ? 26.125 -10.227 -1.812 1 89.5 43 PHE A CA 1
ATOM 318 C C . PHE A 1 43 ? 25.641 -8.82 -1.462 1 89.5 43 PHE A C 1
ATOM 320 O O . PHE A 1 43 ? 26.016 -7.848 -2.113 1 89.5 43 PHE A O 1
ATOM 327 N N . SER A 1 44 ? 24.719 -8.781 -0.471 1 82.5 44 SER A N 1
ATOM 328 C CA . SER A 1 44 ? 24.203 -7.48 -0.047 1 82.5 44 SER A CA 1
ATOM 329 C C . SER A 1 44 ? 25.328 -6.617 0.544 1 82.5 44 SER A C 1
ATOM 331 O O . SER A 1 44 ? 25.297 -5.391 0.418 1 82.5 44 SER A O 1
ATOM 333 N N . LYS A 1 45 ? 26.312 -7.23 1.186 1 82.31 45 LYS A N 1
ATOM 334 C CA . LYS A 1 45 ? 27.453 -6.512 1.748 1 82.31 45 LYS A CA 1
ATOM 335 C C . LYS A 1 45 ? 28.328 -5.914 0.648 1 82.31 45 LYS A C 1
ATOM 337 O O . LYS A 1 45 ? 29.031 -4.934 0.877 1 82.31 45 LYS A O 1
ATOM 342 N N . LEU A 1 46 ? 28.172 -6.5 -0.542 1 81.56 46 LEU A N 1
ATOM 343 C CA . LEU A 1 46 ? 28.922 -6.004 -1.69 1 81.56 46 LEU A CA 1
ATOM 344 C C . LEU A 1 46 ? 28.062 -5.074 -2.539 1 81.56 46 LEU A C 1
ATOM 346 O O . LEU A 1 46 ? 28.422 -4.75 -3.674 1 81.56 46 LEU A O 1
ATOM 350 N N . ARG A 1 47 ? 26.828 -4.812 -2.104 1 79.62 47 ARG A N 1
ATOM 351 C CA . ARG A 1 47 ? 25.891 -3.896 -2.75 1 79.62 47 ARG A CA 1
ATOM 352 C C . ARG A 1 47 ? 25.453 -4.43 -4.109 1 79.62 47 ARG A C 1
ATOM 354 O O . ARG A 1 47 ? 25.375 -3.678 -5.082 1 79.62 47 ARG A O 1
ATOM 361 N N . GLN A 1 48 ? 25.328 -5.699 -4.129 1 86.06 48 GLN A N 1
ATOM 362 C CA . GLN A 1 48 ? 24.859 -6.328 -5.363 1 86.06 48 GLN A CA 1
ATOM 363 C C . GLN A 1 48 ? 23.344 -6.363 -5.43 1 86.06 48 GLN A C 1
ATOM 365 O O . GLN A 1 48 ? 22.672 -6.457 -4.398 1 86.06 48 GLN A O 1
ATOM 370 N N . PRO A 1 49 ? 22.844 -6.266 -6.617 1 82.69 49 PRO A N 1
ATOM 371 C CA . PRO A 1 49 ? 21.391 -6.387 -6.766 1 82.69 49 PRO A CA 1
ATOM 372 C C . PRO A 1 49 ? 20.859 -7.77 -6.383 1 82.69 49 PRO A C 1
ATOM 374 O O . PRO A 1 49 ? 21.594 -8.766 -6.516 1 82.69 49 PRO A O 1
ATOM 377 N N . LYS A 1 50 ? 19.672 -7.863 -5.953 1 85.62 50 LYS A N 1
ATOM 378 C CA . LYS A 1 50 ? 19.047 -9.078 -5.434 1 85.62 50 LYS A CA 1
ATOM 379 C C . LYS A 1 50 ? 18.938 -10.148 -6.523 1 85.62 50 LYS A C 1
ATOM 381 O O . LYS A 1 50 ? 19 -11.344 -6.238 1 85.62 50 LYS A O 1
ATOM 386 N N . VAL A 1 51 ? 18.828 -9.758 -7.727 1 85.88 51 VAL A N 1
ATOM 387 C CA . VAL A 1 51 ? 18.594 -10.688 -8.828 1 85.88 51 VAL A CA 1
ATOM 388 C C . VAL A 1 51 ? 19.781 -11.641 -8.953 1 85.88 51 VAL A C 1
ATOM 390 O O . VAL A 1 51 ? 19.609 -12.82 -9.289 1 85.88 51 VAL A O 1
ATOM 393 N N . ILE A 1 52 ? 20.953 -11.172 -8.68 1 90.56 52 ILE A N 1
ATOM 394 C CA . ILE A 1 52 ? 22.156 -12 -8.766 1 90.56 52 ILE A CA 1
ATOM 395 C C . ILE A 1 52 ? 22.078 -13.125 -7.73 1 90.56 52 ILE A C 1
ATOM 397 O O . ILE A 1 52 ? 22.406 -14.273 -8.031 1 90.56 52 ILE A O 1
ATOM 401 N N . SER A 1 53 ? 21.625 -12.789 -6.566 1 93.19 53 SER A N 1
ATOM 402 C CA . SER A 1 53 ? 21.5 -13.797 -5.516 1 93.19 53 SER A CA 1
ATOM 403 C C . SER A 1 53 ? 20.406 -14.812 -5.855 1 93.19 53 SER A C 1
ATOM 405 O O . SER A 1 53 ? 20.547 -16 -5.562 1 93.19 53 SER A O 1
ATOM 407 N N . GLU A 1 54 ? 19.391 -14.414 -6.465 1 93.69 54 GLU A N 1
ATOM 408 C CA . GLU A 1 54 ? 18.266 -15.297 -6.789 1 93.69 54 GLU A CA 1
ATOM 409 C C . GLU A 1 54 ? 18.641 -16.297 -7.871 1 93.69 54 GLU A C 1
ATOM 411 O O . GLU A 1 54 ? 18.359 -17.484 -7.75 1 93.69 54 GLU A O 1
ATOM 416 N N . VAL A 1 55 ? 19.297 -15.82 -8.914 1 93.88 55 VAL A N 1
ATOM 417 C CA . VAL A 1 55 ? 19.734 -16.719 -9.977 1 93.88 55 VAL A CA 1
ATOM 418 C C . VAL A 1 55 ? 20.812 -17.672 -9.445 1 93.88 55 VAL A C 1
ATOM 420 O O . VAL A 1 55 ? 20.797 -18.859 -9.758 1 93.88 55 VAL A O 1
ATOM 423 N N . THR A 1 56 ? 21.719 -17.141 -8.688 1 95.62 56 THR A N 1
ATOM 424 C CA . THR A 1 56 ? 22.766 -17.969 -8.094 1 95.62 56 THR A CA 1
ATOM 425 C C . THR A 1 56 ? 22.172 -19.047 -7.195 1 95.62 56 THR A C 1
ATOM 427 O O . THR A 1 56 ? 22.656 -20.172 -7.16 1 95.62 56 THR A O 1
ATOM 430 N N . ALA A 1 57 ? 21.156 -18.688 -6.438 1 96.56 57 ALA A N 1
ATOM 431 C CA . ALA A 1 57 ? 20.453 -19.656 -5.609 1 96.56 57 ALA A CA 1
ATOM 432 C C . ALA A 1 57 ? 19.891 -20.797 -6.461 1 96.56 57 ALA A C 1
ATOM 434 O O . ALA A 1 57 ? 19.969 -21.969 -6.078 1 96.56 57 ALA A O 1
ATOM 435 N N . GLY A 1 58 ? 19.328 -20.469 -7.598 1 96 58 GLY A N 1
ATOM 436 C CA . GLY A 1 58 ? 18.828 -21.484 -8.523 1 96 58 GLY A CA 1
ATOM 437 C C . GLY A 1 58 ? 19.938 -22.391 -9.055 1 96 58 GLY A C 1
ATOM 438 O O . GLY A 1 58 ? 19.75 -23.594 -9.164 1 96 58 GLY A O 1
ATOM 439 N N . VAL A 1 59 ? 21.078 -21.797 -9.328 1 95.81 59 VAL A N 1
ATOM 440 C CA . VAL A 1 59 ? 22.219 -22.562 -9.828 1 95.81 59 VAL A CA 1
ATOM 441 C C . VAL A 1 59 ? 22.688 -23.547 -8.758 1 95.81 59 VAL A C 1
ATOM 443 O O . VAL A 1 59 ? 23.031 -24.688 -9.062 1 95.81 59 VAL A O 1
ATOM 446 N N . ILE A 1 60 ? 22.641 -23.094 -7.543 1 96.69 60 ILE A N 1
ATOM 447 C CA . ILE A 1 60 ? 23.062 -23.938 -6.426 1 96.69 60 ILE A CA 1
ATOM 448 C C . ILE A 1 60 ? 22.078 -25.078 -6.238 1 96.69 60 ILE A C 1
ATOM 450 O O . ILE A 1 60 ? 22.484 -26.234 -6.066 1 96.69 60 ILE A O 1
ATOM 454 N N . LEU A 1 61 ? 20.812 -24.875 -6.332 1 96.88 61 LEU A N 1
ATOM 455 C CA . LEU A 1 61 ? 19.766 -25.859 -6.117 1 96.88 61 LEU A CA 1
ATOM 456 C C . LEU A 1 61 ? 19.625 -26.766 -7.328 1 96.88 61 LEU A C 1
ATOM 458 O O . LEU A 1 61 ? 19.016 -27.844 -7.238 1 96.88 61 LEU A O 1
ATOM 462 N N . GLY A 1 62 ? 20.172 -26.328 -8.461 1 95.25 62 GLY A N 1
ATOM 463 C CA . GLY A 1 62 ? 20 -27.031 -9.719 1 95.25 62 GLY A CA 1
ATOM 464 C C . GLY A 1 62 ? 21.031 -28.125 -9.93 1 95.25 62 GLY A C 1
ATOM 465 O O . GLY A 1 62 ? 21.688 -28.562 -8.984 1 95.25 62 GLY A O 1
ATOM 466 N N . PRO A 1 63 ? 21.094 -28.594 -11.094 1 94.31 63 PRO A N 1
ATOM 467 C CA . PRO A 1 63 ? 21.984 -29.719 -11.398 1 94.31 63 PRO A CA 1
ATOM 468 C C . PRO A 1 63 ? 23.453 -29.375 -11.25 1 94.31 63 PRO A C 1
ATOM 470 O O . PRO A 1 63 ? 24.297 -30.266 -11.094 1 94.31 63 PRO A O 1
ATOM 473 N N . THR A 1 64 ? 23.812 -28.109 -11.18 1 93.75 64 THR A N 1
ATOM 474 C CA . THR A 1 64 ? 25.203 -27.672 -11.125 1 93.75 64 THR A CA 1
ATOM 475 C C . THR A 1 64 ? 25.828 -28.047 -9.789 1 93.75 64 THR A C 1
ATOM 477 O O . THR A 1 64 ? 26.969 -28.531 -9.742 1 93.75 64 THR A O 1
ATOM 480 N N . VAL A 1 65 ? 25.125 -27.812 -8.664 1 95.69 65 VAL A N 1
ATOM 481 C CA . VAL A 1 65 ? 25.734 -28.016 -7.355 1 95.69 65 VAL A CA 1
ATOM 482 C C . VAL A 1 65 ? 25.016 -29.141 -6.621 1 95.69 65 VAL A C 1
ATOM 484 O O . VAL A 1 65 ? 25.406 -30.312 -6.719 1 95.69 65 VAL A O 1
ATOM 487 N N . PHE A 1 66 ? 23.719 -28.969 -6.215 1 95.44 66 PHE A N 1
ATOM 488 C CA . PHE A 1 66 ? 23 -29.953 -5.422 1 95.44 66 PHE A CA 1
ATOM 489 C C . PHE A 1 66 ? 22.5 -31.094 -6.305 1 95.44 66 PHE A C 1
ATOM 491 O O . PHE A 1 66 ? 22.219 -32.188 -5.812 1 95.44 66 PHE A O 1
ATOM 498 N N . GLY A 1 67 ? 22.328 -30.812 -7.527 1 93.06 67 GLY A N 1
ATOM 499 C CA . GLY A 1 67 ? 21.906 -31.859 -8.445 1 93.06 67 GLY A CA 1
ATOM 500 C C . GLY A 1 67 ? 22.906 -33 -8.57 1 93.06 67 GLY A C 1
ATOM 501 O O . GLY A 1 67 ? 22.578 -34.062 -9.039 1 93.06 67 GLY A O 1
ATOM 502 N N . GLN A 1 68 ? 24.109 -32.75 -8.078 1 92.75 68 GLN A N 1
ATOM 503 C CA . GLN A 1 68 ? 25.156 -33.781 -8.125 1 92.75 68 GLN A CA 1
ATOM 504 C C . GLN A 1 68 ? 25 -34.75 -6.973 1 92.75 68 GLN A C 1
ATOM 506 O O . GLN A 1 68 ? 25.594 -35.844 -6.992 1 92.75 68 GLN A O 1
ATOM 511 N N . ILE A 1 69 ? 24.109 -34.406 -6.047 1 93.5 69 ILE A N 1
ATOM 512 C CA . ILE A 1 69 ? 23.766 -35.344 -4.969 1 93.5 69 ILE A CA 1
ATOM 513 C C . ILE A 1 69 ? 22.766 -36.375 -5.473 1 93.5 69 ILE A C 1
ATOM 515 O O . ILE A 1 69 ? 21.734 -36.031 -6.035 1 93.5 69 ILE A O 1
ATOM 519 N N . PRO A 1 70 ? 23.047 -37.625 -5.297 1 92.06 70 PRO A N 1
ATOM 520 C CA . PRO A 1 70 ? 22.188 -38.688 -5.836 1 92.06 70 PRO A CA 1
ATOM 521 C C . PRO A 1 70 ? 20.75 -38.594 -5.316 1 92.06 70 PRO A C 1
ATOM 523 O O . PRO A 1 70 ? 20.531 -38.375 -4.121 1 92.06 70 PRO A O 1
ATOM 526 N N . ASN A 1 71 ? 19.75 -38.562 -6.121 1 91.31 71 ASN A N 1
ATOM 527 C CA . ASN A 1 71 ? 18.312 -38.625 -5.855 1 91.31 71 ASN A CA 1
ATOM 528 C C . ASN A 1 71 ? 17.781 -37.281 -5.371 1 91.31 71 ASN A C 1
ATOM 530 O O . ASN A 1 71 ? 16.625 -37.188 -4.977 1 91.31 71 ASN A O 1
ATOM 534 N N . TYR A 1 72 ? 18.625 -36.312 -5.371 1 93.38 72 TYR A N 1
ATOM 535 C CA . TYR A 1 72 ? 18.203 -35 -4.91 1 93.38 72 TYR A CA 1
ATOM 536 C C . TYR A 1 72 ? 17.203 -34.406 -5.883 1 93.38 72 TYR A C 1
ATOM 538 O O . TYR A 1 72 ? 16.109 -33.969 -5.48 1 93.38 72 TYR A O 1
ATOM 546 N N . THR A 1 73 ? 17.531 -34.375 -7.137 1 91.56 73 THR A N 1
ATOM 547 C CA . THR A 1 73 ? 16.703 -33.688 -8.141 1 91.56 73 THR A CA 1
ATOM 548 C C . THR A 1 73 ? 15.375 -34.438 -8.312 1 91.56 73 THR A C 1
ATOM 550 O O . THR A 1 73 ? 14.328 -33.781 -8.461 1 91.56 73 THR A O 1
ATOM 553 N N . GLU A 1 74 ? 15.391 -35.656 -8.234 1 91.38 74 GLU A N 1
ATOM 554 C CA . GLU A 1 74 ? 14.172 -36.469 -8.398 1 91.38 74 GLU A CA 1
ATOM 555 C C . GLU A 1 74 ? 13.258 -36.312 -7.188 1 91.38 74 GLU A C 1
ATOM 557 O O . GLU A 1 74 ? 12.031 -36.406 -7.312 1 91.38 74 GLU A O 1
ATOM 562 N N . THR A 1 75 ? 13.906 -36.062 -6.086 1 91.69 75 THR A N 1
ATOM 563 C CA . THR A 1 75 ? 13.133 -36 -4.852 1 91.69 75 THR A CA 1
ATOM 564 C C . THR A 1 75 ? 12.594 -34.562 -4.652 1 91.69 75 THR A C 1
ATOM 566 O O . THR A 1 75 ? 11.414 -34.406 -4.344 1 91.69 75 THR A O 1
ATOM 569 N N . VAL A 1 76 ? 13.375 -33.625 -4.867 1 93.06 76 VAL A N 1
ATOM 570 C CA . VAL A 1 76 ? 13.031 -32.25 -4.52 1 93.06 76 VAL A CA 1
ATOM 571 C C . VAL A 1 76 ? 12.383 -31.562 -5.719 1 93.06 76 VAL A C 1
ATOM 573 O O . VAL A 1 76 ? 11.438 -30.781 -5.562 1 93.06 76 VAL A O 1
ATOM 576 N N . PHE A 1 77 ? 12.852 -31.828 -6.926 1 94 77 PHE A N 1
ATOM 577 C CA . PHE A 1 77 ? 12.344 -31.188 -8.141 1 94 77 PHE A CA 1
ATOM 578 C C . PHE A 1 77 ? 12.023 -32.25 -9.195 1 94 77 PHE A C 1
ATOM 580 O O . PHE A 1 77 ? 12.516 -32.156 -10.32 1 94 77 PHE A O 1
ATOM 587 N N . PRO A 1 78 ? 11.078 -33.125 -8.867 1 92.38 78 PRO A N 1
ATOM 588 C CA . PRO A 1 78 ? 10.711 -34.094 -9.891 1 92.38 78 PRO A CA 1
ATOM 589 C C . PRO A 1 78 ? 10.133 -33.438 -11.148 1 92.38 78 PRO A C 1
ATOM 591 O O . PRO A 1 78 ? 9.539 -32.375 -11.07 1 92.38 78 PRO A O 1
ATOM 594 N N . GLN A 1 79 ? 10.219 -34.031 -12.25 1 87.81 79 GLN A N 1
ATOM 595 C CA . GLN A 1 79 ? 9.82 -33.5 -13.547 1 87.81 79 GLN A CA 1
ATOM 596 C C . GLN A 1 79 ? 8.336 -33.125 -13.562 1 87.81 79 GLN A C 1
ATOM 598 O O . GLN A 1 79 ? 7.93 -32.156 -14.195 1 87.81 79 GLN A O 1
ATOM 603 N N . SER A 1 80 ? 7.504 -33.844 -12.812 1 87.81 80 SER A N 1
ATOM 604 C CA . SER A 1 80 ? 6.059 -33.625 -12.797 1 87.81 80 SER A CA 1
ATOM 605 C C . SER A 1 80 ? 5.691 -32.344 -12.055 1 87.81 80 SER A C 1
ATOM 607 O O . SER A 1 80 ? 4.613 -31.797 -12.266 1 87.81 80 SER A O 1
ATOM 609 N N . SER A 1 81 ? 6.633 -31.875 -11.219 1 89.69 81 SER A N 1
ATOM 610 C CA . SER A 1 81 ? 6.328 -30.703 -10.406 1 89.69 81 SER A CA 1
ATOM 611 C C . SER A 1 81 ? 6.785 -29.422 -11.109 1 89.69 81 SER A C 1
ATOM 613 O O . SER A 1 81 ? 6.371 -28.328 -10.734 1 89.69 81 SER A O 1
ATOM 615 N N . ILE A 1 82 ? 7.527 -29.547 -12.172 1 88.06 82 ILE A N 1
ATOM 616 C CA . ILE A 1 82 ? 8.211 -28.422 -12.805 1 88.06 82 ILE A CA 1
ATOM 617 C C . ILE A 1 82 ? 7.188 -27.531 -13.508 1 88.06 82 ILE A C 1
ATOM 619 O O . ILE A 1 82 ? 7.289 -26.297 -13.461 1 88.06 82 ILE A O 1
ATOM 623 N N . PRO A 1 83 ? 6.102 -28.125 -14.133 1 87.75 83 PRO A N 1
ATOM 624 C CA . PRO A 1 83 ? 5.117 -27.25 -14.773 1 87.75 83 PRO A CA 1
ATOM 625 C C . PRO A 1 83 ? 4.438 -26.297 -13.797 1 87.75 83 PRO A C 1
ATOM 627 O O . PRO A 1 83 ? 4.156 -25.156 -14.141 1 87.75 83 PRO A O 1
ATOM 630 N N . GLY A 1 84 ? 4.184 -26.766 -12.602 1 89.94 84 GLY A N 1
ATOM 631 C CA . GLY A 1 84 ? 3.598 -25.922 -11.586 1 89.94 84 GLY A CA 1
ATOM 632 C C . GLY A 1 84 ? 4.508 -24.766 -11.172 1 89.94 84 GLY A C 1
ATOM 633 O O . GLY A 1 84 ? 4.055 -23.641 -11.008 1 89.94 84 GLY A O 1
ATOM 634 N N . LEU A 1 85 ? 5.746 -25.094 -11.016 1 91.12 85 LEU A N 1
ATOM 635 C CA . LEU A 1 85 ? 6.738 -24.094 -10.672 1 91.12 85 LEU A CA 1
ATOM 636 C C . LEU A 1 85 ? 6.895 -23.078 -11.797 1 91.12 85 LEU A C 1
ATOM 638 O O . LEU A 1 85 ? 6.988 -21.875 -11.547 1 91.12 85 LEU A O 1
ATOM 642 N N . ASN A 1 86 ? 6.867 -23.578 -12.992 1 89.75 86 ASN A N 1
ATOM 643 C CA . ASN A 1 86 ? 6.988 -22.734 -14.172 1 89.75 86 ASN A CA 1
ATOM 644 C C . ASN A 1 86 ? 5.789 -21.797 -14.312 1 89.75 86 ASN A C 1
ATOM 646 O O . ASN A 1 86 ? 5.941 -20.641 -14.719 1 89.75 86 ASN A O 1
ATOM 650 N N . LEU A 1 87 ? 4.695 -22.312 -14.016 1 92.06 87 LEU A N 1
ATOM 651 C CA . LEU A 1 87 ? 3.479 -21.516 -14.117 1 92.06 87 LEU A CA 1
ATOM 652 C C . LEU A 1 87 ? 3.523 -20.344 -13.148 1 92.06 87 LEU A C 1
ATOM 654 O O . LEU A 1 87 ? 3.234 -19.203 -13.531 1 92.06 87 LEU A O 1
ATOM 658 N N . THR A 1 88 ? 3.879 -20.609 -11.898 1 92.25 88 THR A N 1
ATOM 659 C CA . THR A 1 88 ? 3.951 -19.578 -10.883 1 92.25 88 THR A CA 1
ATOM 660 C C . THR A 1 88 ? 5.047 -18.562 -11.211 1 92.25 88 THR A C 1
ATOM 662 O O . THR A 1 88 ? 4.867 -17.359 -11.023 1 92.25 88 THR A O 1
ATOM 665 N N . ALA A 1 89 ? 6.152 -19.078 -11.688 1 91.62 89 ALA A N 1
ATOM 666 C CA . ALA A 1 89 ? 7.27 -18.234 -12.102 1 91.62 89 ALA A CA 1
ATOM 667 C C . ALA A 1 89 ? 6.855 -17.297 -13.234 1 91.62 89 ALA A C 1
ATOM 669 O O . ALA A 1 89 ? 7.16 -16.094 -13.203 1 91.62 89 ALA A O 1
ATOM 670 N N . ASN A 1 90 ? 6.141 -17.828 -14.18 1 90.62 90 ASN A N 1
ATOM 671 C CA . ASN A 1 90 ? 5.73 -17.031 -15.336 1 90.62 90 ASN A CA 1
ATOM 672 C C . ASN A 1 90 ? 4.688 -15.977 -14.953 1 90.62 90 ASN A C 1
ATOM 674 O O . ASN A 1 90 ? 4.664 -14.883 -15.523 1 90.62 90 ASN A O 1
ATOM 678 N N . LEU A 1 91 ? 3.857 -16.344 -14.031 1 93.12 91 LEU A N 1
ATOM 679 C CA . LEU A 1 91 ? 2.93 -15.344 -13.516 1 93.12 91 LEU A CA 1
ATOM 680 C C . LEU A 1 91 ? 3.686 -14.188 -12.875 1 93.12 91 LEU A C 1
ATOM 682 O O . LEU A 1 91 ? 3.322 -13.023 -13.055 1 93.12 91 LEU A O 1
ATOM 686 N N . GLY A 1 92 ? 4.715 -14.531 -12.172 1 91.5 92 GLY A N 1
ATOM 687 C CA . GLY A 1 92 ? 5.539 -13.523 -11.523 1 91.5 92 GLY A CA 1
ATOM 688 C C . GLY A 1 92 ? 6.223 -12.594 -12.508 1 91.5 92 GLY A C 1
ATOM 689 O O . GLY A 1 92 ? 6.18 -11.367 -12.352 1 91.5 92 GLY A O 1
ATOM 690 N N . ILE A 1 93 ? 6.812 -13.117 -13.539 1 88.5 93 ILE A N 1
ATOM 691 C CA . ILE A 1 93 ? 7.574 -12.305 -14.477 1 88.5 93 ILE A CA 1
ATOM 692 C C . ILE A 1 93 ? 6.621 -11.453 -15.312 1 88.5 93 ILE A C 1
ATOM 694 O O . ILE A 1 93 ? 6.965 -10.336 -15.719 1 88.5 93 ILE A O 1
ATOM 698 N N . ILE A 1 94 ? 5.422 -11.977 -15.641 1 92.25 94 ILE A N 1
ATOM 699 C CA . ILE A 1 94 ? 4.418 -11.203 -16.359 1 92.25 94 ILE A CA 1
ATOM 700 C C . ILE A 1 94 ? 4.043 -9.961 -15.555 1 92.25 94 ILE A C 1
ATOM 702 O O . ILE A 1 94 ? 4.008 -8.852 -16.094 1 92.25 94 ILE A O 1
ATOM 706 N N . LEU A 1 95 ? 3.82 -10.148 -14.242 1 93.06 95 LEU A N 1
ATOM 707 C CA . LEU A 1 95 ? 3.506 -9.023 -13.375 1 93.06 95 LEU A CA 1
ATOM 708 C C . LEU A 1 95 ? 4.695 -8.07 -13.266 1 93.06 95 LEU A C 1
ATOM 710 O O . LEU A 1 95 ? 4.52 -6.852 -13.273 1 93.06 95 LEU A O 1
ATOM 714 N N . PHE A 1 96 ? 5.824 -8.625 -13.234 1 86.56 96 PHE A N 1
ATOM 715 C CA . PHE A 1 96 ? 7.043 -7.828 -13.148 1 86.56 96 PHE A CA 1
ATOM 716 C C . PHE A 1 96 ? 7.207 -6.957 -14.391 1 86.56 96 PHE A C 1
ATOM 718 O O . PHE A 1 96 ? 7.562 -5.785 -14.289 1 86.56 96 PHE A O 1
ATOM 725 N N . MET A 1 97 ? 7.02 -7.578 -15.562 1 85.19 97 MET A N 1
ATOM 726 C CA . MET A 1 97 ? 7.133 -6.84 -16.812 1 85.19 97 MET A CA 1
ATOM 727 C C . MET A 1 97 ? 6.086 -5.734 -16.891 1 85.19 97 MET A C 1
ATOM 729 O O . MET A 1 97 ? 6.344 -4.668 -17.453 1 85.19 97 MET A O 1
ATOM 733 N N . PHE A 1 98 ? 4.938 -5.945 -16.375 1 92.12 98 PHE A N 1
ATOM 734 C CA . PHE A 1 98 ? 3.9 -4.926 -16.266 1 92.12 98 PHE A CA 1
ATOM 735 C C . PHE A 1 98 ? 4.387 -3.742 -15.445 1 92.12 98 PHE A C 1
ATOM 737 O O . PHE A 1 98 ? 4.223 -2.588 -15.844 1 92.12 98 PHE A O 1
ATOM 744 N N . PHE A 1 99 ? 5.062 -4.043 -14.297 1 87.38 99 PHE A N 1
ATOM 745 C CA . PHE A 1 99 ? 5.59 -2.996 -13.43 1 87.38 99 PHE A CA 1
ATOM 746 C C . PHE A 1 99 ? 6.695 -2.217 -14.125 1 87.38 99 PHE A C 1
ATOM 748 O O . PHE A 1 99 ? 6.805 -1 -13.961 1 87.38 99 PHE A O 1
ATOM 755 N N . LEU A 1 100 ? 7.477 -2.947 -14.883 1 81.19 100 LEU A N 1
ATOM 756 C CA . LEU A 1 100 ? 8.547 -2.299 -15.633 1 81.19 100 LEU A CA 1
ATOM 757 C C . LEU A 1 100 ? 7.984 -1.304 -16.641 1 81.19 100 LEU A C 1
ATOM 759 O O . LEU A 1 100 ? 8.555 -0.228 -16.844 1 81.19 100 LEU A O 1
ATOM 763 N N . GLY A 1 101 ? 6.914 -1.715 -17.312 1 84.75 101 GLY A N 1
ATOM 764 C CA . GLY A 1 101 ? 6.238 -0.787 -18.203 1 84.75 101 GLY A CA 1
ATOM 765 C C . GLY A 1 101 ? 5.719 0.452 -17.5 1 84.75 101 GLY A C 1
ATOM 766 O O . GLY A 1 101 ? 5.785 1.556 -18.047 1 84.75 101 GLY A O 1
ATOM 767 N N . LEU A 1 102 ? 5.242 0.284 -16.281 1 85.56 102 LEU A N 1
ATOM 768 C CA . LEU A 1 102 ? 4.734 1.397 -15.484 1 85.56 102 LEU A CA 1
ATOM 769 C C . LEU A 1 102 ? 5.863 2.354 -15.109 1 85.56 102 LEU A C 1
ATOM 771 O O . LEU A 1 102 ? 5.629 3.547 -14.906 1 85.56 102 LEU A O 1
ATOM 775 N N . GLU A 1 103 ? 7.07 1.887 -15.062 1 76.69 103 GLU A N 1
ATOM 776 C CA . GLU A 1 103 ? 8.219 2.666 -14.609 1 76.69 103 GLU A CA 1
ATOM 777 C C . GLU A 1 103 ? 8.742 3.566 -15.727 1 76.69 103 GLU A C 1
ATOM 779 O O . GLU A 1 103 ? 9.484 4.52 -15.461 1 76.69 103 GLU A O 1
ATOM 784 N N . VAL A 1 104 ? 8.43 3.191 -16.906 1 74.81 104 VAL A N 1
ATOM 785 C CA . VAL A 1 104 ? 8.961 3.947 -18.047 1 74.81 104 VAL A CA 1
ATOM 786 C C . VAL A 1 104 ? 8.344 5.348 -18.062 1 74.81 104 VAL A C 1
ATOM 788 O O . VAL A 1 104 ? 7.125 5.496 -18.141 1 74.81 104 VAL A O 1
ATOM 791 N N . ASP A 1 105 ? 9.172 6.379 -17.766 1 68 105 ASP A N 1
ATOM 792 C CA . ASP A 1 105 ? 8.742 7.773 -17.828 1 68 105 ASP A CA 1
ATOM 793 C C . ASP A 1 105 ? 9.125 8.414 -19.156 1 68 105 ASP A C 1
ATOM 795 O O . ASP A 1 105 ? 10.234 8.93 -19.312 1 68 105 ASP A O 1
ATOM 799 N N . ILE A 1 106 ? 8.227 8.43 -20.031 1 66.69 106 ILE A N 1
ATOM 800 C CA . ILE A 1 106 ? 8.453 8.922 -21.375 1 66.69 106 ILE A CA 1
ATOM 801 C C . ILE A 1 106 ? 8.844 10.398 -21.344 1 66.69 106 ILE A C 1
ATOM 803 O O . ILE A 1 106 ? 9.664 10.852 -22.141 1 66.69 106 ILE A O 1
ATOM 807 N N . ALA A 1 107 ? 8.32 11.172 -20.375 1 64.31 107 ALA A N 1
ATOM 808 C CA . ALA A 1 107 ? 8.641 12.594 -20.266 1 64.31 107 ALA A CA 1
ATOM 809 C C . ALA A 1 107 ? 10.109 12.797 -19.891 1 64.31 107 ALA A C 1
ATOM 811 O O . ALA A 1 107 ? 10.758 13.727 -20.391 1 64.31 107 ALA A O 1
ATOM 812 N N . PHE A 1 108 ? 10.602 11.93 -19.125 1 62.81 108 PHE A N 1
ATOM 813 C CA . PHE A 1 108 ? 12.008 11.984 -18.734 1 62.81 108 PHE A CA 1
ATOM 814 C C . PHE A 1 108 ? 12.914 11.742 -19.938 1 62.81 108 PHE A C 1
ATOM 816 O O . PHE A 1 108 ? 13.945 12.398 -20.094 1 62.81 108 PHE A O 1
ATOM 823 N N . ILE A 1 109 ? 12.57 10.859 -20.797 1 65.5 109 ILE A N 1
ATOM 824 C CA . ILE A 1 109 ? 13.344 10.492 -21.969 1 65.5 109 ILE A CA 1
ATOM 825 C C . ILE A 1 109 ? 13.383 11.664 -22.953 1 65.5 109 ILE A C 1
ATOM 827 O O . ILE A 1 109 ? 14.422 11.945 -23.547 1 65.5 109 ILE A O 1
ATOM 831 N N . ARG A 1 110 ? 12.352 12.328 -23.016 1 67.81 110 ARG A N 1
ATOM 832 C CA . ARG A 1 110 ? 12.227 13.391 -24 1 67.81 110 ARG A CA 1
ATOM 833 C C . ARG A 1 110 ? 13.141 14.562 -23.656 1 67.81 110 ARG A C 1
ATOM 835 O O . ARG A 1 110 ? 13.664 15.234 -24.547 1 67.81 110 ARG A O 1
ATOM 842 N N . LYS A 1 111 ? 13.391 14.82 -22.375 1 65.75 111 LYS A N 1
ATOM 843 C CA . LYS A 1 111 ? 14.211 15.945 -21.922 1 65.75 111 LYS A CA 1
ATOM 844 C C . LYS A 1 111 ? 15.68 15.719 -22.25 1 65.75 111 LYS A C 1
ATOM 846 O O . LYS A 1 111 ? 16.422 16.672 -22.484 1 65.75 111 LYS A O 1
ATOM 851 N N . HIS A 1 112 ? 16.188 14.523 -22.25 1 67.31 112 HIS A N 1
ATOM 852 C CA . HIS A 1 112 ? 17.594 14.203 -22.5 1 67.31 112 HIS A CA 1
ATOM 853 C C . HIS A 1 112 ? 17.75 13.312 -23.734 1 67.31 112 HIS A C 1
ATOM 855 O O . HIS A 1 112 ? 18.609 12.43 -23.766 1 67.31 112 HIS A O 1
ATOM 861 N N . LEU A 1 113 ? 16.859 13.539 -24.672 1 73 113 LEU A N 1
ATOM 862 C CA . LEU A 1 113 ? 16.625 12.633 -25.797 1 73 113 LEU A CA 1
ATOM 863 C C . LEU A 1 113 ? 17.891 12.484 -26.641 1 73 113 LEU A C 1
ATOM 865 O O . LEU A 1 113 ? 18.25 11.367 -27.016 1 73 113 LEU A O 1
ATOM 869 N N . LYS A 1 114 ? 18.609 13.586 -26.828 1 79.44 114 LYS A N 1
ATOM 870 C CA . LYS A 1 114 ? 19.703 13.508 -27.781 1 79.44 114 LYS A CA 1
ATOM 871 C C . LYS A 1 114 ? 20.844 12.633 -27.266 1 79.44 114 LYS A C 1
ATOM 873 O O . LYS A 1 114 ? 21.297 11.719 -27.953 1 79.44 114 LYS A O 1
ATOM 878 N N . SER A 1 115 ? 21.344 12.945 -26.078 1 82.31 115 SER A N 1
ATOM 879 C CA . SER A 1 115 ? 22.438 12.148 -25.516 1 82.31 115 SER A CA 1
ATOM 880 C C . SER A 1 115 ? 21.969 10.734 -25.188 1 82.31 115 SER A C 1
ATOM 882 O O . SER A 1 115 ? 22.703 9.773 -25.422 1 82.31 115 SER A O 1
ATOM 884 N N . ALA A 1 116 ? 20.812 10.648 -24.734 1 83.94 116 ALA A N 1
ATOM 885 C CA . ALA A 1 116 ? 20.281 9.344 -24.328 1 83.94 116 ALA A CA 1
ATOM 886 C C . ALA A 1 116 ? 20.078 8.43 -25.547 1 83.94 116 ALA A C 1
ATOM 888 O O . ALA A 1 116 ? 20.406 7.242 -25.484 1 83.94 116 ALA A O 1
ATOM 889 N N . ILE A 1 117 ? 19.641 8.961 -26.641 1 88.31 117 ILE A N 1
ATOM 890 C CA . ILE A 1 117 ? 19.359 8.164 -27.828 1 88.31 117 ILE A CA 1
ATOM 891 C C . ILE A 1 117 ? 20.672 7.715 -28.469 1 88.31 117 ILE A C 1
ATOM 893 O O . ILE A 1 117 ? 20.812 6.551 -28.859 1 88.31 117 ILE A O 1
ATOM 897 N N . SER A 1 118 ? 21.578 8.633 -28.609 1 91.75 118 SER A N 1
ATOM 898 C CA . SER A 1 118 ? 22.844 8.289 -29.266 1 91.75 118 SER A CA 1
ATOM 899 C C . SER A 1 118 ? 23.625 7.258 -28.469 1 91.75 118 SER A C 1
ATOM 901 O O . SER A 1 118 ? 24.078 6.254 -29.016 1 91.75 118 SER A O 1
ATOM 903 N N . ILE A 1 119 ? 23.75 7.473 -27.219 1 92 119 ILE A N 1
ATOM 904 C CA . ILE A 1 119 ? 24.484 6.543 -26.375 1 92 119 ILE A CA 1
ATOM 905 C C . ILE A 1 119 ? 23.734 5.211 -26.297 1 92 119 ILE A C 1
ATOM 907 O O . ILE A 1 119 ? 24.344 4.145 -26.344 1 92 119 ILE A O 1
ATOM 911 N N . GLY A 1 120 ? 22.422 5.289 -26.172 1 92.44 120 GLY A N 1
ATOM 912 C CA . GLY A 1 120 ? 21.609 4.078 -26.141 1 92.44 120 GLY A CA 1
ATOM 913 C C . GLY A 1 120 ? 21.734 3.25 -27.406 1 92.44 120 GLY A C 1
ATOM 914 O O . GLY A 1 120 ? 21.859 2.025 -27.344 1 92.44 120 GLY A O 1
ATOM 915 N N . LEU A 1 121 ? 21.766 3.877 -28.531 1 93.44 121 LEU A N 1
ATOM 916 C CA . LEU A 1 121 ? 21.828 3.188 -29.812 1 93.44 121 LEU A CA 1
ATOM 917 C C . LEU A 1 121 ? 23.203 2.604 -30.062 1 93.44 121 LEU A C 1
ATOM 919 O O . LEU A 1 121 ? 23.344 1.474 -30.531 1 93.44 121 LEU A O 1
ATOM 923 N N . VAL A 1 122 ? 24.156 3.334 -29.75 1 94.81 122 VAL A N 1
ATOM 924 C CA . VAL A 1 122 ? 25.516 2.887 -30.016 1 94.81 122 VAL A CA 1
ATOM 925 C C . VAL A 1 122 ? 25.891 1.746 -29.078 1 94.81 122 VAL A C 1
ATOM 927 O O . VAL A 1 122 ? 26.578 0.802 -29.469 1 94.81 122 VAL A O 1
ATOM 930 N N . THR A 1 123 ? 25.516 1.874 -27.828 1 95.31 123 THR A N 1
ATOM 931 C CA . THR A 1 123 ? 25.812 0.824 -26.859 1 95.31 123 THR A CA 1
ATOM 932 C C . THR A 1 123 ? 24.969 -0.417 -27.141 1 95.31 123 THR A C 1
ATOM 934 O O . THR A 1 123 ? 25.172 -1.46 -26.516 1 95.31 123 THR A O 1
ATOM 937 N N . LEU A 1 124 ? 24.031 -0.324 -28 1 95.19 124 LEU A N 1
ATOM 938 C CA . LEU A 1 124 ? 23.281 -1.482 -28.469 1 95.19 124 LEU A CA 1
ATOM 939 C C . LEU A 1 124 ? 23.875 -2.039 -29.75 1 95.19 124 LEU A C 1
ATOM 941 O O . LEU A 1 124 ? 24.047 -3.254 -29.891 1 95.19 124 LEU A O 1
ATOM 945 N N . ALA A 1 125 ? 24.219 -1.162 -30.672 1 95.69 125 ALA A N 1
ATOM 946 C CA . ALA A 1 125 ? 24.656 -1.544 -32 1 95.69 125 ALA A CA 1
ATOM 947 C C . ALA A 1 125 ? 26.031 -2.219 -31.969 1 95.69 125 ALA A C 1
ATOM 949 O O . ALA A 1 125 ? 26.25 -3.223 -32.656 1 95.69 125 ALA A O 1
ATOM 950 N N . VAL A 1 126 ? 26.906 -1.724 -31.266 1 96.75 126 VAL A N 1
ATOM 951 C CA . VAL A 1 126 ? 28.266 -2.24 -31.25 1 96.75 126 VAL A CA 1
ATOM 952 C C . VAL A 1 126 ? 28.297 -3.631 -30.625 1 96.75 126 VAL A C 1
ATOM 954 O O . VAL A 1 126 ? 28.797 -4.586 -31.219 1 96.75 126 VAL A O 1
ATOM 957 N N . PRO A 1 127 ? 27.766 -3.76 -29.406 1 96.62 127 PRO A N 1
ATOM 958 C CA . PRO A 1 127 ? 27.719 -5.117 -28.875 1 96.62 127 PRO A CA 1
ATOM 959 C C . PRO A 1 127 ? 26.891 -6.07 -29.734 1 96.62 127 PRO A C 1
ATOM 961 O O . PRO A 1 127 ? 27.203 -7.266 -29.797 1 96.62 127 PRO A O 1
ATOM 964 N N . PHE A 1 128 ? 25.828 -5.602 -30.359 1 96.25 128 PHE A N 1
ATOM 965 C CA . PHE A 1 128 ? 25.062 -6.41 -31.297 1 96.25 128 PHE A CA 1
ATOM 966 C C . PHE A 1 128 ? 25.953 -6.914 -32.438 1 96.25 128 PHE A C 1
ATOM 968 O O . PHE A 1 128 ? 25.891 -8.094 -32.781 1 96.25 128 PHE A O 1
ATOM 975 N N . GLY A 1 129 ? 26.719 -6.051 -33 1 96.44 129 GLY A N 1
ATOM 976 C CA . GLY A 1 129 ? 27.656 -6.445 -34.031 1 96.44 129 GLY A CA 1
ATOM 977 C C . GLY A 1 129 ? 28.672 -7.465 -33.562 1 96.44 129 GLY A C 1
ATOM 978 O O . GLY A 1 129 ? 28.969 -8.43 -34.281 1 96.44 129 GLY A O 1
ATOM 979 N N . CYS A 1 130 ? 29.234 -7.246 -32.438 1 97.25 130 CYS A N 1
ATOM 980 C CA . CYS A 1 130 ? 30.156 -8.211 -31.844 1 97.25 130 CYS A CA 1
ATOM 981 C C . CYS A 1 130 ? 29.469 -9.539 -31.578 1 97.25 130 CYS A C 1
ATOM 983 O O . CYS A 1 130 ? 30.094 -10.602 -31.719 1 97.25 130 CYS A O 1
ATOM 985 N N . GLY A 1 131 ? 28.234 -9.484 -31.156 1 96.25 131 GLY A N 1
ATOM 986 C CA . GLY A 1 131 ? 27.453 -10.695 -30.953 1 96.25 131 GLY A CA 1
ATOM 987 C C . GLY A 1 131 ? 27.25 -11.5 -32.219 1 96.25 131 GLY A C 1
ATOM 988 O O . GLY A 1 131 ? 27.266 -12.734 -32.188 1 96.25 131 GLY A O 1
ATOM 989 N N . CYS A 1 132 ? 27.094 -10.797 -33.344 1 96.12 132 CYS A N 1
ATOM 990 C CA . CYS A 1 132 ? 26.984 -11.484 -34.625 1 96.12 132 CYS A CA 1
ATOM 991 C C . CYS A 1 132 ? 28.281 -12.234 -34.969 1 96.12 132 CYS A C 1
ATOM 993 O O . CYS A 1 132 ? 28.234 -13.352 -35.469 1 96.12 132 CYS A O 1
ATOM 995 N N . LEU A 1 133 ? 29.359 -11.641 -34.625 1 96.56 133 LEU A N 1
ATOM 996 C CA . LEU A 1 133 ? 30.656 -12.25 -34.906 1 96.56 133 LEU A CA 1
ATOM 997 C C . LEU A 1 133 ? 30.891 -13.477 -34.031 1 96.56 133 LEU A C 1
ATOM 999 O O . LEU A 1 133 ? 31.391 -14.5 -34.5 1 96.56 133 LEU A O 1
ATOM 1003 N N . ILE A 1 134 ? 30.469 -13.445 -32.812 1 96.06 134 ILE A N 1
ATOM 1004 C CA . ILE A 1 134 ? 30.703 -14.555 -31.891 1 96.06 134 ILE A CA 1
ATOM 1005 C C . ILE A 1 134 ? 29.719 -15.688 -32.188 1 96.06 134 ILE A C 1
ATOM 1007 O O . ILE A 1 134 ? 29.984 -16.844 -31.875 1 96.06 134 ILE A O 1
ATOM 1011 N N . ALA A 1 135 ? 28.578 -15.352 -32.781 1 96.56 135 ALA A N 1
ATOM 1012 C CA . ALA A 1 135 ? 27.562 -16.344 -33.094 1 96.56 135 ALA A CA 1
ATOM 1013 C C . ALA A 1 135 ? 28.094 -17.359 -34.125 1 96.56 135 ALA A C 1
ATOM 1015 O O . ALA A 1 135 ? 27.656 -18.5 -34.156 1 96.56 135 ALA A O 1
ATOM 1016 N N . ILE A 1 136 ? 29.094 -17 -34.938 1 95.81 136 ILE A N 1
ATOM 1017 C CA . ILE A 1 136 ? 29.625 -17.859 -36 1 95.81 136 ILE A CA 1
ATOM 1018 C C . ILE A 1 136 ? 30.312 -19.062 -35.406 1 95.81 136 ILE A C 1
ATOM 1020 O O . ILE A 1 136 ? 29.938 -20.219 -35.656 1 95.81 136 ILE A O 1
ATOM 1024 N N . PRO A 1 137 ? 31.25 -18.828 -34.531 1 95 137 PRO A N 1
ATOM 1025 C CA . PRO A 1 137 ? 31.891 -20 -33.938 1 95 137 PRO A CA 1
ATOM 1026 C C . PRO A 1 137 ? 30.969 -20.766 -33 1 95 137 PRO A C 1
ATOM 1028 O O . PRO A 1 137 ? 31.062 -21.984 -32.875 1 95 137 PRO A O 1
ATOM 1031 N N . LEU A 1 138 ? 30.109 -20.219 -32.312 1 95.31 138 LEU A N 1
ATOM 1032 C CA . LEU A 1 138 ? 29.188 -20.891 -31.406 1 95.31 138 LEU A CA 1
ATOM 1033 C C . LEU A 1 138 ? 28.219 -21.781 -32.188 1 95.31 138 LEU A C 1
ATOM 1035 O O . LEU A 1 138 ? 27.875 -22.875 -31.719 1 95.31 138 LEU A O 1
ATOM 1039 N N . TYR A 1 139 ? 27.703 -21.188 -33.312 1 94.44 139 TYR A N 1
ATOM 1040 C CA . TYR A 1 139 ? 26.797 -21.969 -34.125 1 94.44 139 TYR A CA 1
ATOM 1041 C C . TYR A 1 139 ? 27.484 -23.219 -34.656 1 94.44 139 TYR A C 1
ATOM 1043 O O . TYR A 1 139 ? 26.891 -24.312 -34.656 1 94.44 139 TYR A O 1
ATOM 1051 N N . SER A 1 140 ? 28.719 -23.109 -35.125 1 92.69 140 SER A N 1
ATOM 1052 C CA . SER A 1 140 ? 29.469 -24.219 -35.75 1 92.69 140 SER A CA 1
ATOM 1053 C C . SER A 1 140 ? 29.797 -25.281 -34.688 1 92.69 140 SER A C 1
ATOM 1055 O O . SER A 1 140 ? 29.797 -26.469 -35 1 92.69 140 SER A O 1
ATOM 1057 N N . ASN A 1 141 ? 29.875 -24.891 -33.469 1 91.06 141 ASN A N 1
ATOM 1058 C CA . ASN A 1 141 ? 30.344 -25.828 -32.469 1 91.06 141 ASN A CA 1
ATOM 1059 C C . ASN A 1 141 ? 29.188 -26.391 -31.641 1 91.06 141 ASN A C 1
ATOM 1061 O O . ASN A 1 141 ? 29.297 -27.5 -31.094 1 91.06 141 ASN A O 1
ATOM 1065 N N . TYR A 1 142 ? 28.156 -25.672 -31.5 1 90.94 142 TYR A N 1
ATOM 1066 C CA . TYR A 1 142 ? 27.188 -26.109 -30.5 1 90.94 142 TYR A CA 1
ATOM 1067 C C . TYR A 1 142 ? 25.781 -26.188 -31.109 1 90.94 142 TYR A C 1
ATOM 1069 O O . TYR A 1 142 ? 24.891 -26.812 -30.531 1 90.94 142 TYR A O 1
ATOM 1077 N N . ALA A 1 143 ? 25.531 -25.547 -32.219 1 88 143 ALA A N 1
ATOM 1078 C CA . ALA A 1 143 ? 24.188 -25.547 -32.75 1 88 143 ALA A CA 1
ATOM 1079 C C . ALA A 1 143 ? 23.891 -26.828 -33.531 1 88 143 ALA A C 1
ATOM 1081 O O . ALA A 1 143 ? 24.766 -27.328 -34.25 1 88 143 ALA A O 1
ATOM 1082 N N . ASN A 1 144 ? 22.688 -27.359 -33.469 1 85.31 144 ASN A N 1
ATOM 1083 C CA . ASN A 1 144 ? 22.156 -28.469 -34.281 1 85.31 144 ASN A CA 1
ATOM 1084 C C . ASN A 1 144 ? 23 -29.734 -34.094 1 85.31 144 ASN A C 1
ATOM 1086 O O . ASN A 1 144 ? 23.25 -30.453 -35.062 1 85.31 144 ASN A O 1
ATOM 1090 N N . LYS A 1 145 ? 23.516 -29.969 -32.938 1 79.38 145 LYS A N 1
ATOM 1091 C CA . LYS A 1 145 ? 24.312 -31.172 -32.688 1 79.38 145 LYS A CA 1
ATOM 1092 C C . LYS A 1 145 ? 23.438 -32.344 -32.281 1 79.38 145 LYS A C 1
ATOM 1094 O O . LYS A 1 145 ? 23.797 -33.5 -32.531 1 79.38 145 LYS A O 1
ATOM 1099 N N . ASP A 1 146 ? 22.406 -32.062 -31.734 1 75.31 146 ASP A N 1
ATOM 1100 C CA . ASP A 1 146 ? 21.453 -33.125 -31.391 1 75.31 146 ASP A CA 1
ATOM 1101 C C . ASP A 1 146 ? 20.484 -33.375 -32.562 1 75.31 146 ASP A C 1
ATOM 1103 O O . ASP A 1 146 ? 19.719 -32.5 -32.938 1 75.31 146 ASP A O 1
ATOM 1107 N N . PRO A 1 147 ? 20.625 -34.5 -33.188 1 72.06 147 PRO A N 1
ATOM 1108 C CA . PRO A 1 147 ? 19.766 -34.812 -34.344 1 72.06 147 PRO A CA 1
ATOM 1109 C C . PRO A 1 147 ? 18.281 -34.844 -33.969 1 72.06 147 PRO A C 1
ATOM 1111 O O . PRO A 1 147 ? 17.422 -34.625 -34.844 1 72.06 147 PRO A O 1
ATOM 1114 N N . ASN A 1 148 ? 17.969 -35.062 -32.719 1 67.75 148 ASN A N 1
ATOM 1115 C CA . ASN A 1 148 ? 16.594 -35.188 -32.281 1 67.75 148 ASN A CA 1
ATOM 1116 C C . ASN A 1 148 ? 16 -33.812 -31.922 1 67.75 148 ASN A C 1
ATOM 1118 O O . ASN A 1 148 ? 14.797 -33.688 -31.688 1 67.75 148 ASN A O 1
ATOM 1122 N N . ALA A 1 149 ? 16.969 -32.875 -31.938 1 70.69 149 ALA A N 1
ATOM 1123 C CA . ALA A 1 149 ? 16.484 -31.562 -31.562 1 70.69 149 ALA A CA 1
ATOM 1124 C C . ALA A 1 149 ? 16.094 -30.734 -32.781 1 70.69 149 ALA A C 1
ATOM 1126 O O . ALA A 1 149 ? 16.391 -31.125 -33.906 1 70.69 149 ALA A O 1
ATOM 1127 N N . ARG A 1 150 ? 15.305 -29.734 -32.625 1 74.5 150 ARG A N 1
ATOM 1128 C CA . ARG A 1 150 ? 14.828 -28.844 -33.688 1 74.5 150 ARG A CA 1
ATOM 1129 C C . ARG A 1 150 ? 16 -28.156 -34.375 1 74.5 150 ARG A C 1
ATOM 1131 O O . ARG A 1 150 ? 16.938 -27.688 -33.75 1 74.5 150 ARG A O 1
ATOM 1138 N N . HIS A 1 151 ? 16 -28.203 -35.688 1 82 151 HIS A N 1
ATOM 1139 C CA . HIS A 1 151 ? 17.031 -27.531 -36.469 1 82 151 HIS A CA 1
ATOM 1140 C C . HIS A 1 151 ? 16.812 -26.031 -36.5 1 82 151 HIS A C 1
ATOM 1142 O O . HIS A 1 151 ? 15.711 -25.562 -36.812 1 82 151 HIS A O 1
ATOM 1148 N N . ILE A 1 152 ? 17.812 -25.266 -36.094 1 86.12 152 ILE A N 1
ATOM 1149 C CA . ILE A 1 152 ? 17.703 -23.812 -36.031 1 86.12 152 ILE A CA 1
ATOM 1150 C C . ILE A 1 152 ? 18.578 -23.188 -37.125 1 86.12 152 ILE A C 1
ATOM 1152 O O . ILE A 1 152 ? 19.734 -23.562 -37.312 1 86.12 152 ILE A O 1
ATOM 1156 N N . LYS A 1 153 ? 17.953 -22.281 -37.906 1 87.81 153 LYS A N 1
ATOM 1157 C CA . LYS A 1 153 ? 18.672 -21.562 -38.938 1 87.81 153 LYS A CA 1
ATOM 1158 C C . LYS A 1 153 ? 19.734 -20.641 -38.312 1 87.81 153 LYS A C 1
ATOM 1160 O O . LYS A 1 153 ? 19.531 -20.109 -37.219 1 87.81 153 LYS A O 1
ATOM 1165 N N . PHE A 1 154 ? 20.766 -20.453 -38.938 1 91.19 154 PHE A N 1
ATOM 1166 C CA . PHE A 1 154 ? 21.875 -19.625 -38.469 1 91.19 154 PHE A CA 1
ATOM 1167 C C . PHE A 1 154 ? 21.406 -18.188 -38.219 1 91.19 154 PHE A C 1
ATOM 1169 O O . PHE A 1 154 ? 21.812 -17.562 -37.25 1 91.19 154 PHE A O 1
ATOM 1176 N N . THR A 1 155 ? 20.625 -17.641 -39.094 1 88 155 THR A N 1
ATOM 1177 C CA . THR A 1 155 ? 20.172 -16.266 -38.969 1 88 155 THR A CA 1
ATOM 1178 C C . THR A 1 155 ? 19.438 -16.047 -37.625 1 88 155 THR A C 1
ATOM 1180 O O . THR A 1 155 ? 19.625 -15.031 -36.969 1 88 155 THR A O 1
ATOM 1183 N N . VAL A 1 156 ? 18.609 -17.062 -37.281 1 88.12 156 VAL A N 1
ATOM 1184 C CA . VAL A 1 156 ? 17.859 -16.984 -36.031 1 88.12 156 VAL A CA 1
ATOM 1185 C C . VAL A 1 156 ? 18.812 -17.062 -34.844 1 88.12 156 VAL A C 1
ATOM 1187 O O . VAL A 1 156 ? 18.703 -16.266 -33.906 1 88.12 156 VAL A O 1
ATOM 1190 N N . PHE A 1 157 ? 19.688 -17.984 -34.969 1 92.25 157 PHE A N 1
ATOM 1191 C CA . PHE A 1 157 ? 20.672 -18.172 -33.906 1 92.25 157 PHE A CA 1
ATOM 1192 C C . PHE A 1 157 ? 21.547 -16.938 -33.75 1 92.25 157 PHE A C 1
ATOM 1194 O O . PHE A 1 157 ? 21.797 -16.484 -32.656 1 92.25 157 PHE A O 1
ATOM 1201 N N . MET A 1 158 ? 21.984 -16.375 -34.875 1 94.06 158 MET A N 1
ATOM 1202 C CA . MET A 1 158 ? 22.859 -15.211 -34.875 1 94.06 158 MET A CA 1
ATOM 1203 C C . MET A 1 158 ? 22.172 -14 -34.25 1 94.06 158 MET A C 1
ATOM 1205 O O . MET A 1 158 ? 22.75 -13.305 -33.438 1 94.06 158 MET A O 1
ATOM 1209 N N . VAL A 1 159 ? 20.953 -13.758 -34.625 1 90.94 159 VAL A N 1
ATOM 1210 C CA . VAL A 1 159 ? 20.219 -12.609 -34.125 1 90.94 159 VAL A CA 1
ATOM 1211 C C . VAL A 1 159 ? 20 -12.773 -32.625 1 90.94 159 VAL A C 1
ATOM 1213 O O . VAL A 1 159 ? 20.109 -11.805 -31.844 1 90.94 159 VAL A O 1
ATOM 1216 N N . PHE A 1 160 ? 19.688 -13.977 -32.219 1 92.75 160 PHE A N 1
ATOM 1217 C CA . PHE A 1 160 ? 19.438 -14.219 -30.812 1 92.75 160 PHE A CA 1
ATOM 1218 C C . PHE A 1 160 ? 20.688 -13.961 -29.984 1 92.75 160 PHE A C 1
ATOM 1220 O O . PHE A 1 160 ? 20.609 -13.312 -28.938 1 92.75 160 PHE A O 1
ATOM 1227 N N . ILE A 1 161 ? 21.797 -14.469 -30.406 1 94.94 161 ILE A N 1
ATOM 1228 C CA . ILE A 1 161 ? 23.047 -14.281 -29.703 1 94.94 161 ILE A CA 1
ATOM 1229 C C . ILE A 1 161 ? 23.422 -12.797 -29.672 1 94.94 161 ILE A C 1
ATOM 1231 O O . ILE A 1 161 ? 23.875 -12.289 -28.641 1 94.94 161 ILE A O 1
ATOM 1235 N N . ALA A 1 162 ? 23.234 -12.148 -30.734 1 95.31 162 ALA A N 1
ATOM 1236 C CA . ALA A 1 162 ? 23.531 -10.719 -30.828 1 95.31 162 ALA A CA 1
ATOM 1237 C C . ALA A 1 162 ? 22.672 -9.914 -29.859 1 95.31 162 ALA A C 1
ATOM 1239 O O . ALA A 1 162 ? 23.172 -9.008 -29.188 1 95.31 162 ALA A O 1
ATOM 1240 N N . VAL A 1 163 ? 21.453 -10.242 -29.781 1 93 163 VAL A N 1
ATOM 1241 C CA . VAL A 1 163 ? 20.547 -9.555 -28.875 1 93 163 VAL A CA 1
ATOM 1242 C C . VAL A 1 163 ? 20.953 -9.812 -27.422 1 93 163 VAL A C 1
ATOM 1244 O O . VAL A 1 163 ? 20.969 -8.891 -26.594 1 93 163 VAL A O 1
ATOM 1247 N N . SER A 1 164 ? 21.25 -11.039 -27.125 1 94.19 164 SER A N 1
ATOM 1248 C CA . SER A 1 164 ? 21.672 -11.406 -25.781 1 94.19 164 SER A CA 1
ATOM 1249 C C . SER A 1 164 ? 22.922 -10.648 -25.359 1 94.19 164 SER A C 1
ATOM 1251 O O . SER A 1 164 ? 23.094 -10.336 -24.172 1 94.19 164 SER A O 1
ATOM 1253 N N . MET A 1 165 ? 23.719 -10.305 -26.312 1 93.5 165 MET A N 1
ATOM 1254 C CA . MET A 1 165 ? 24.969 -9.594 -26.031 1 93.5 165 MET A CA 1
ATOM 1255 C C . MET A 1 165 ? 24.719 -8.094 -25.891 1 93.5 165 MET A C 1
ATOM 1257 O O . MET A 1 165 ? 25.5 -7.387 -25.25 1 93.5 165 MET A O 1
ATOM 1261 N N . ALA A 1 166 ? 23.688 -7.656 -26.406 1 93.88 166 ALA A N 1
ATOM 1262 C CA . ALA A 1 166 ? 23.484 -6.219 -26.547 1 93.88 166 ALA A CA 1
ATOM 1263 C C . ALA A 1 166 ? 22.562 -5.68 -25.453 1 93.88 166 ALA A C 1
ATOM 1265 O O . ALA A 1 166 ? 22.609 -4.488 -25.141 1 93.88 166 ALA A O 1
ATOM 1266 N N . VAL A 1 167 ? 21.859 -6.434 -24.812 1 90.69 167 VAL A N 1
ATOM 1267 C CA . VAL A 1 167 ? 20.781 -5.977 -23.922 1 90.69 167 VAL A CA 1
ATOM 1268 C C . VAL A 1 167 ? 21.375 -5.461 -22.625 1 90.69 167 VAL A C 1
ATOM 1270 O O . VAL A 1 167 ? 22.438 -5.922 -22.188 1 90.69 167 VAL A O 1
ATOM 1273 N N . THR A 1 168 ? 20.781 -4.383 -22.062 1 90.5 168 THR A N 1
ATOM 1274 C CA . THR A 1 168 ? 21.062 -3.803 -20.75 1 90.5 168 THR A CA 1
ATOM 1275 C C . THR A 1 168 ? 19.797 -3.768 -19.891 1 90.5 168 THR A C 1
ATOM 1277 O O . THR A 1 168 ? 18.703 -3.561 -20.406 1 90.5 168 THR A O 1
ATOM 1280 N N . ALA A 1 169 ? 19.969 -4.07 -18.625 1 86.69 169 ALA A N 1
ATOM 1281 C CA . ALA A 1 169 ? 18.812 -4.141 -17.734 1 86.69 169 ALA A CA 1
ATOM 1282 C C . ALA A 1 169 ? 18.594 -2.812 -17.016 1 86.69 169 ALA A C 1
ATOM 1284 O O . ALA A 1 169 ? 19.234 -2.539 -16 1 86.69 169 ALA A O 1
ATOM 1285 N N . PHE A 1 170 ? 17.578 -2.152 -17.422 1 79.06 170 PHE A N 1
ATOM 1286 C CA . PHE A 1 170 ? 17.266 -0.844 -16.859 1 79.06 170 PHE A CA 1
ATOM 1287 C C . PHE A 1 170 ? 16.891 -0.965 -15.383 1 79.06 170 PHE A C 1
ATOM 1289 O O . PHE A 1 170 ? 17.375 -0.207 -14.539 1 79.06 170 PHE A O 1
ATOM 1296 N N . PRO A 1 171 ? 16.031 -1.926 -15.055 1 73.62 171 PRO A N 1
ATOM 1297 C CA . PRO A 1 171 ? 15.625 -1.979 -13.641 1 73.62 171 PRO A CA 1
ATOM 1298 C C . PRO A 1 171 ? 16.812 -2.217 -12.703 1 73.62 171 PRO A C 1
ATOM 1300 O O . PRO A 1 171 ? 16.859 -1.639 -11.609 1 73.62 171 PRO A O 1
ATOM 1303 N N . VAL A 1 172 ? 17.688 -3.062 -13.047 1 82.94 172 VAL A N 1
ATOM 1304 C CA . VAL A 1 172 ? 18.859 -3.332 -12.211 1 82.94 172 VAL A CA 1
ATOM 1305 C C . VAL A 1 172 ? 19.781 -2.125 -12.219 1 82.94 172 VAL A C 1
ATOM 1307 O O . VAL A 1 172 ? 20.359 -1.774 -11.188 1 82.94 172 VAL A O 1
ATOM 1310 N N . LEU A 1 173 ? 19.875 -1.564 -13.344 1 84.75 173 LEU A N 1
ATOM 1311 C CA . LEU A 1 173 ? 20.688 -0.364 -13.477 1 84.75 173 LEU A CA 1
ATOM 1312 C C . LEU A 1 173 ? 20.188 0.743 -12.562 1 84.75 173 LEU A C 1
ATOM 1314 O O . LEU A 1 173 ? 20.984 1.424 -11.906 1 84.75 173 LEU A O 1
ATOM 1318 N N . SER A 1 174 ? 18.891 0.981 -12.562 1 75.81 174 SER A N 1
ATOM 1319 C CA . SER A 1 174 ? 18.297 2.023 -11.734 1 75.81 174 SER A CA 1
ATOM 1320 C C . SER A 1 174 ? 18.562 1.763 -10.25 1 75.81 174 SER A C 1
ATOM 1322 O O . SER A 1 174 ? 18.766 2.699 -9.477 1 75.81 174 SER A O 1
ATOM 1324 N N . ARG A 1 175 ? 18.609 0.554 -9.93 1 73.81 175 ARG A N 1
ATOM 1325 C CA . ARG A 1 175 ? 18.875 0.195 -8.539 1 73.81 175 ARG A CA 1
ATOM 1326 C C . ARG A 1 175 ? 20.328 0.454 -8.18 1 73.81 175 ARG A C 1
ATOM 1328 O O . ARG A 1 175 ? 20.641 0.91 -7.078 1 73.81 175 ARG A O 1
ATOM 1335 N N . ILE A 1 176 ? 21.188 0.075 -9.078 1 82.25 176 ILE A N 1
ATOM 1336 C CA . ILE A 1 176 ? 22.609 0.312 -8.859 1 82.25 176 ILE A CA 1
ATOM 1337 C C . ILE A 1 176 ? 22.875 1.812 -8.742 1 82.25 176 ILE A C 1
ATOM 1339 O O . ILE A 1 176 ? 23.625 2.25 -7.871 1 82.25 176 ILE A O 1
ATOM 1343 N N . LEU A 1 177 ? 22.25 2.561 -9.586 1 81.12 177 LEU A N 1
ATOM 1344 C CA . LEU A 1 177 ? 22.406 4.012 -9.555 1 81.12 177 LEU A CA 1
ATOM 1345 C C . LEU A 1 177 ? 21.906 4.586 -8.234 1 81.12 177 LEU A C 1
ATOM 1347 O O . LEU A 1 177 ? 22.516 5.512 -7.688 1 81.12 177 LEU A O 1
ATOM 1351 N N . ASN A 1 178 ? 20.875 4.023 -7.828 1 68 178 ASN A N 1
ATOM 1352 C CA . ASN A 1 178 ? 20.328 4.465 -6.547 1 68 178 ASN A CA 1
ATOM 1353 C C . ASN A 1 178 ? 21.266 4.113 -5.391 1 68 178 ASN A C 1
ATOM 1355 O O . ASN A 1 178 ? 21.484 4.934 -4.496 1 68 178 ASN A O 1
ATOM 1359 N N . GLU A 1 179 ? 21.781 2.908 -5.496 1 68.94 179 GLU A N 1
ATOM 1360 C CA . GLU A 1 179 ? 22.688 2.441 -4.457 1 68.94 179 GLU A CA 1
ATOM 1361 C C . GLU A 1 179 ? 23.969 3.281 -4.426 1 68.94 179 GLU A C 1
ATOM 1363 O O . GLU A 1 179 ? 24.547 3.508 -3.357 1 68.94 179 GLU A O 1
ATOM 1368 N N . LEU A 1 180 ? 24.344 3.721 -5.59 1 74.69 180 LEU A N 1
ATOM 1369 C CA . LEU A 1 180 ? 25.594 4.477 -5.699 1 74.69 180 LEU A CA 1
ATOM 1370 C C . LEU A 1 180 ? 25.312 5.977 -5.668 1 74.69 180 LEU A C 1
ATOM 1372 O O . LEU A 1 180 ? 26.234 6.785 -5.844 1 74.69 180 LEU A O 1
ATOM 1376 N N . ARG A 1 181 ? 24.094 6.414 -5.582 1 70.56 181 ARG A N 1
ATOM 1377 C CA . ARG A 1 181 ? 23.672 7.809 -5.5 1 70.56 181 ARG A CA 1
ATOM 1378 C C . ARG A 1 181 ? 24.016 8.562 -6.777 1 70.56 181 ARG A C 1
ATOM 1380 O O . ARG A 1 181 ? 24.547 9.672 -6.727 1 70.56 181 ARG A O 1
ATOM 1387 N N . LEU A 1 182 ? 23.812 7.957 -7.773 1 76.75 182 LEU A N 1
ATOM 1388 C CA . LEU A 1 182 ? 24.203 8.562 -9.039 1 76.75 182 LEU A CA 1
ATOM 1389 C C . LEU A 1 182 ? 22.984 8.984 -9.852 1 76.75 182 LEU A C 1
ATOM 1391 O O . LEU A 1 182 ? 23.109 9.523 -10.945 1 76.75 182 LEU A O 1
ATOM 1395 N N . ILE A 1 183 ? 21.844 8.805 -9.312 1 69.69 183 ILE A N 1
ATOM 1396 C CA . ILE A 1 183 ? 20.609 9.016 -10.062 1 69.69 183 ILE A CA 1
ATOM 1397 C C . ILE A 1 183 ? 20.5 10.477 -10.492 1 69.69 183 ILE A C 1
ATOM 1399 O O . ILE A 1 183 ? 20 10.773 -11.578 1 69.69 183 ILE A O 1
ATOM 1403 N N . LYS A 1 184 ? 21.062 11.406 -9.641 1 64.12 184 LYS A N 1
ATOM 1404 C CA . LYS A 1 184 ? 20.922 12.828 -9.914 1 64.12 184 LYS A CA 1
ATOM 1405 C C . LYS A 1 184 ? 22.141 13.391 -10.625 1 64.12 184 LYS A C 1
ATOM 1407 O O . LYS A 1 184 ? 22.141 14.539 -11.07 1 64.12 184 LYS A O 1
ATOM 1412 N N . GLU A 1 185 ? 23.109 12.586 -10.711 1 74.25 185 GLU A N 1
ATOM 1413 C CA . GLU A 1 185 ? 24.312 13.023 -11.391 1 74.25 185 GLU A CA 1
ATOM 1414 C C . GLU A 1 185 ? 24.156 12.938 -12.906 1 74.25 185 GLU A C 1
ATOM 1416 O O . GLU A 1 185 ? 23.312 12.195 -13.406 1 74.25 185 GLU A O 1
ATOM 1421 N N . ARG A 1 186 ? 24.938 13.711 -13.523 1 79 186 ARG A N 1
ATOM 1422 C CA . ARG A 1 186 ? 24.859 13.789 -14.977 1 79 186 ARG A CA 1
ATOM 1423 C C . ARG A 1 186 ? 24.984 12.406 -15.609 1 79 186 ARG A C 1
ATOM 1425 O O . ARG A 1 186 ? 24.188 12.031 -16.469 1 79 186 ARG A O 1
ATOM 1432 N N . PRO A 1 187 ? 25.969 11.609 -15.188 1 86.5 187 PRO A N 1
ATOM 1433 C CA . PRO A 1 187 ? 26.062 10.273 -15.781 1 86.5 187 PRO A CA 1
ATOM 1434 C C . PRO A 1 187 ? 24.828 9.414 -15.492 1 86.5 187 PRO A C 1
ATOM 1436 O O . PRO A 1 187 ? 24.406 8.633 -16.344 1 86.5 187 PRO A O 1
ATOM 1439 N N . GLY A 1 188 ? 24.344 9.523 -14.312 1 82.75 188 GLY A N 1
ATOM 1440 C CA . GLY A 1 188 ? 23.156 8.758 -13.961 1 82.75 188 GLY A CA 1
ATOM 1441 C C . GLY A 1 188 ? 21.953 9.07 -14.828 1 82.75 188 GLY A C 1
ATOM 1442 O O . GLY A 1 188 ? 21.25 8.164 -15.266 1 82.75 188 GLY A O 1
ATOM 1443 N N . ILE A 1 189 ? 21.812 10.344 -15.133 1 76.25 189 ILE A N 1
ATOM 1444 C CA . ILE A 1 189 ? 20.672 10.789 -15.938 1 76.25 189 ILE A CA 1
ATOM 1445 C C . ILE A 1 189 ? 20.812 10.258 -17.359 1 76.25 189 ILE A C 1
ATOM 1447 O O . ILE A 1 189 ? 19.828 9.797 -17.953 1 76.25 189 ILE A O 1
ATOM 1451 N N . ILE A 1 190 ? 21.953 10.336 -17.828 1 84.75 190 ILE A N 1
ATOM 1452 C CA . ILE A 1 190 ? 22.203 9.883 -19.188 1 84.75 190 ILE A CA 1
ATOM 1453 C C . ILE A 1 190 ? 22.016 8.375 -19.281 1 84.75 190 ILE A C 1
ATOM 1455 O O . ILE A 1 190 ? 21.391 7.875 -20.219 1 84.75 190 ILE A O 1
ATOM 1459 N N . VAL A 1 191 ? 22.5 7.691 -18.297 1 89.12 191 VAL A N 1
ATOM 1460 C CA . VAL A 1 191 ? 22.438 6.234 -18.281 1 89.12 191 VAL A CA 1
ATOM 1461 C C . VAL A 1 191 ? 20.984 5.785 -18.125 1 89.12 191 VAL A C 1
ATOM 1463 O O . VAL A 1 191 ? 20.562 4.777 -18.703 1 89.12 191 VAL A O 1
ATOM 1466 N N . LEU A 1 192 ? 20.266 6.488 -17.375 1 80.69 192 LEU A N 1
ATOM 1467 C CA . LEU A 1 192 ? 18.859 6.156 -17.219 1 80.69 192 LEU A CA 1
ATOM 1468 C C . LEU A 1 192 ? 18.109 6.293 -18.531 1 80.69 192 LEU A C 1
ATOM 1470 O O . LEU A 1 192 ? 17.328 5.414 -18.906 1 80.69 192 LEU A O 1
ATOM 1474 N N . GLY A 1 193 ? 18.328 7.395 -19.188 1 81.19 193 GLY A N 1
ATOM 1475 C CA . GLY A 1 193 ? 17.719 7.59 -20.484 1 81.19 193 GLY A CA 1
ATOM 1476 C C . GLY A 1 193 ? 18.156 6.57 -21.516 1 81.19 193 GLY A C 1
ATOM 1477 O O . GLY A 1 193 ? 17.328 5.984 -22.219 1 81.19 193 GLY A O 1
ATOM 1478 N N . ALA A 1 194 ? 19.453 6.348 -21.578 1 88.88 194 ALA A N 1
ATOM 1479 C CA . ALA A 1 194 ? 20.016 5.383 -22.516 1 88.88 194 ALA A CA 1
ATOM 1480 C C . ALA A 1 194 ? 19.547 3.965 -22.203 1 88.88 194 ALA A C 1
ATOM 1482 O O . ALA A 1 194 ? 19.344 3.156 -23.109 1 88.88 194 ALA A O 1
ATOM 1483 N N . GLY A 1 195 ? 19.484 3.68 -20.953 1 86 195 GLY A N 1
ATOM 1484 C CA . GLY A 1 195 ? 19.016 2.373 -20.516 1 86 195 GLY A CA 1
ATOM 1485 C C . GLY A 1 195 ? 17.609 2.066 -20.969 1 86 195 GLY A C 1
ATOM 1486 O O . GLY A 1 195 ? 17.312 0.943 -21.391 1 86 195 GLY A O 1
ATOM 1487 N N . ILE A 1 196 ? 16.75 3.051 -20.906 1 78.94 196 ILE A N 1
ATOM 1488 C CA . ILE A 1 196 ? 15.367 2.877 -21.328 1 78.94 196 ILE A CA 1
ATOM 1489 C C . ILE A 1 196 ? 15.32 2.58 -22.828 1 78.94 196 ILE A C 1
ATOM 1491 O O . ILE A 1 196 ? 14.594 1.682 -23.266 1 78.94 196 ILE A O 1
ATOM 1495 N N . ILE A 1 197 ? 16.062 3.295 -23.547 1 82.62 197 ILE A N 1
ATOM 1496 C CA . ILE A 1 197 ? 16.109 3.096 -24.984 1 82.62 197 ILE A CA 1
ATOM 1497 C C . ILE A 1 197 ? 16.641 1.699 -25.297 1 82.62 197 ILE A C 1
ATOM 1499 O O . ILE A 1 197 ? 16.094 0.993 -26.141 1 82.62 197 ILE A O 1
ATOM 1503 N N . ASN A 1 198 ? 17.672 1.35 -24.609 1 88.19 198 ASN A N 1
ATOM 1504 C CA . ASN A 1 198 ? 18.25 0.021 -24.781 1 88.19 198 ASN A CA 1
ATOM 1505 C C . ASN A 1 198 ? 17.234 -1.076 -24.453 1 88.19 198 ASN A C 1
ATOM 1507 O O . ASN A 1 198 ? 17.172 -2.094 -25.141 1 88.19 198 ASN A O 1
ATOM 1511 N N . ASP A 1 199 ? 16.516 -0.841 -23.438 1 81.75 199 ASP A N 1
ATOM 1512 C CA . ASP A 1 199 ? 15.531 -1.832 -23.016 1 81.75 199 ASP A CA 1
ATOM 1513 C C . ASP A 1 199 ? 14.406 -1.959 -24.031 1 81.75 199 ASP A C 1
ATOM 1515 O O . ASP A 1 199 ? 14.016 -3.07 -24.406 1 81.75 199 ASP A O 1
ATOM 1519 N N . ILE A 1 200 ? 13.914 -0.898 -24.484 1 77.19 200 ILE A N 1
ATOM 1520 C CA . ILE A 1 200 ? 12.828 -0.909 -25.469 1 77.19 200 ILE A CA 1
ATOM 1521 C C . ILE A 1 200 ? 13.297 -1.591 -26.75 1 77.19 200 ILE A C 1
ATOM 1523 O O . ILE A 1 200 ? 12.625 -2.488 -27.266 1 77.19 200 ILE A O 1
ATOM 1527 N N . LEU A 1 201 ? 14.383 -1.252 -27.203 1 83.94 201 LEU A N 1
ATOM 1528 C CA . LEU A 1 201 ? 14.914 -1.815 -28.438 1 83.94 201 LEU A CA 1
ATOM 1529 C C . LEU A 1 201 ? 15.305 -3.277 -28.25 1 83.94 201 LEU A C 1
ATOM 1531 O O . LEU A 1 201 ? 15.141 -4.094 -29.156 1 83.94 201 LEU A O 1
ATOM 1535 N N . GLY A 1 202 ? 15.867 -3.529 -27.062 1 83.56 202 GLY A N 1
ATOM 1536 C CA . GLY A 1 202 ? 16.203 -4.91 -26.75 1 83.56 202 GLY A CA 1
ATOM 1537 C C . GLY A 1 202 ? 15.008 -5.84 -26.797 1 83.56 202 GLY A C 1
ATOM 1538 O O . GLY A 1 202 ? 15.094 -6.938 -27.359 1 83.56 202 GLY A O 1
ATOM 1539 N N . TRP A 1 203 ? 13.922 -5.402 -26.312 1 78.69 203 TRP A N 1
ATOM 1540 C CA . TRP A 1 203 ? 12.695 -6.199 -26.312 1 78.69 203 TRP A CA 1
ATOM 1541 C C . TRP A 1 203 ? 12.156 -6.363 -27.719 1 78.69 203 TRP A C 1
ATOM 1543 O O . TRP A 1 203 ? 11.648 -7.434 -28.078 1 78.69 203 TRP A O 1
ATOM 1553 N N . ILE A 1 204 ? 12.273 -5.359 -28.5 1 79.94 204 ILE A N 1
ATOM 1554 C CA . ILE A 1 204 ? 11.836 -5.422 -29.891 1 79.94 204 ILE A CA 1
ATOM 1555 C C . ILE A 1 204 ? 12.688 -6.43 -30.656 1 79.94 204 ILE A C 1
ATOM 1557 O O . ILE A 1 204 ? 12.164 -7.258 -31.406 1 79.94 204 ILE A O 1
ATOM 1561 N N . LEU A 1 205 ? 13.93 -6.387 -30.453 1 83.88 205 LEU A N 1
ATOM 1562 C CA . LEU A 1 205 ? 14.844 -7.297 -31.141 1 83.88 205 LEU A CA 1
ATOM 1563 C C . LEU A 1 205 ? 14.625 -8.734 -30.672 1 83.88 205 LEU A C 1
ATOM 1565 O O . LEU A 1 205 ? 14.734 -9.672 -31.469 1 83.88 205 LEU A O 1
ATOM 1569 N N . LEU A 1 206 ? 14.375 -8.875 -29.391 1 82.12 206 LEU A N 1
ATOM 1570 C CA . LEU A 1 206 ? 14.07 -10.211 -28.875 1 82.12 206 LEU A CA 1
ATOM 1571 C C . LEU A 1 206 ? 12.797 -10.758 -29.5 1 82.12 206 LEU A C 1
ATOM 1573 O O . LEU A 1 206 ? 12.742 -11.922 -29.906 1 82.12 206 LEU A O 1
ATOM 1577 N N . ALA A 1 207 ? 11.797 -9.898 -29.547 1 79.81 207 ALA A N 1
ATOM 1578 C CA . ALA A 1 207 ? 10.555 -10.305 -30.188 1 79.81 207 ALA A CA 1
ATOM 1579 C C . ALA A 1 207 ? 10.805 -10.719 -31.641 1 79.81 207 ALA A C 1
ATOM 1581 O O . ALA A 1 207 ? 10.25 -11.711 -32.125 1 79.81 207 ALA A O 1
ATOM 1582 N N . LEU A 1 208 ? 11.672 -10.016 -32.25 1 79.31 208 LEU A N 1
ATOM 1583 C CA . LEU A 1 208 ? 12.008 -10.336 -33.625 1 79.31 208 LEU A CA 1
ATOM 1584 C C . LEU A 1 208 ? 12.703 -11.688 -33.719 1 79.31 208 LEU A C 1
ATOM 1586 O O . LEU A 1 208 ? 12.414 -12.477 -34.625 1 79.31 208 LEU A O 1
ATOM 1590 N N . SER A 1 209 ? 13.562 -11.977 -32.812 1 80.25 209 SER A N 1
ATOM 1591 C CA . SER A 1 209 ? 14.281 -13.25 -32.812 1 80.25 209 SER A CA 1
ATOM 1592 C C . SER A 1 209 ? 13.328 -14.422 -32.594 1 80.25 209 SER A C 1
ATOM 1594 O O . SER A 1 209 ? 13.453 -15.461 -33.25 1 80.25 209 SER A O 1
ATOM 1596 N N . VAL A 1 210 ? 12.406 -14.25 -31.703 1 79.12 210 VAL A N 1
ATOM 1597 C CA . VAL A 1 210 ? 11.453 -15.312 -31.391 1 79.12 210 VAL A CA 1
ATOM 1598 C C . VAL A 1 210 ? 10.508 -15.523 -32.562 1 79.12 210 VAL A C 1
ATOM 1600 O O . VAL A 1 210 ? 10.172 -16.656 -32.906 1 79.12 210 VAL A O 1
ATOM 1603 N N . ILE A 1 211 ? 10.133 -14.398 -33.219 1 77.75 211 ILE A N 1
ATOM 1604 C CA . ILE A 1 211 ? 9.25 -14.461 -34.375 1 77.75 211 ILE A CA 1
ATOM 1605 C C . ILE A 1 211 ? 9.961 -15.195 -35.531 1 77.75 211 ILE A C 1
ATOM 1607 O O . ILE A 1 211 ? 9.359 -16.031 -36.188 1 77.75 211 ILE A O 1
ATOM 1611 N N . LEU A 1 212 ? 11.188 -14.938 -35.688 1 77.62 212 LEU A N 1
ATOM 1612 C CA . LEU A 1 212 ? 11.977 -15.578 -36.75 1 77.62 212 LEU A CA 1
ATOM 1613 C C . LEU A 1 212 ? 12.125 -17.078 -36.5 1 77.62 212 LEU A C 1
ATOM 1615 O O . LEU A 1 212 ? 12.164 -17.875 -37.438 1 77.62 212 LEU A O 1
ATOM 1619 N N . SER A 1 213 ? 12.172 -17.406 -35.25 1 77.38 213 SER A N 1
ATOM 1620 C CA . SER A 1 213 ? 12.32 -18.812 -34.875 1 77.38 213 SER A CA 1
ATOM 1621 C C . SER A 1 213 ? 11.008 -19.578 -35.031 1 77.38 213 SER A C 1
ATOM 1623 O O . SER A 1 213 ? 11.023 -20.766 -35.375 1 77.38 213 SER A O 1
ATOM 1625 N N . SER A 1 214 ? 9.93 -18.938 -34.656 1 69.06 214 SER A N 1
ATOM 1626 C CA . SER A 1 214 ? 8.617 -19.594 -34.719 1 69.06 214 SER A CA 1
ATOM 1627 C C . SER A 1 214 ? 8.141 -19.75 -36.156 1 69.06 214 SER A C 1
ATOM 1629 O O . SER A 1 214 ? 7.316 -20.609 -36.438 1 69.06 214 SER A O 1
ATOM 1631 N N . ALA A 1 215 ? 8.602 -18.766 -37.062 1 63.5 215 ALA A N 1
ATOM 1632 C CA . ALA A 1 215 ? 8.148 -18.797 -38.438 1 63.5 215 ALA A CA 1
ATOM 1633 C C . ALA A 1 215 ? 8.922 -19.828 -39.25 1 63.5 215 ALA A C 1
ATOM 1635 O O . ALA A 1 215 ? 9.969 -19.516 -39.844 1 63.5 215 ALA A O 1
ATOM 1636 N N . GLU A 1 216 ? 9.219 -20.953 -38.594 1 58.62 216 GLU A N 1
ATOM 1637 C CA . GLU A 1 216 ? 10 -21.938 -39.344 1 58.62 216 GLU A CA 1
ATOM 1638 C C . GLU A 1 216 ? 9.828 -21.766 -40.844 1 58.62 216 GLU A C 1
ATOM 1640 O O . GLU A 1 216 ? 10.805 -21.734 -41.594 1 58.62 216 GLU A O 1
ATOM 1645 N N . SER A 1 217 ? 8.562 -22.219 -41.375 1 56.19 217 SER A N 1
ATOM 1646 C CA . SER A 1 217 ? 8.344 -22.781 -42.688 1 56.19 217 SER A CA 1
ATOM 1647 C C . SER A 1 217 ? 8.297 -21.688 -43.75 1 56.19 217 SER A C 1
ATOM 1649 O O . SER A 1 217 ? 8.789 -21.875 -44.875 1 56.19 217 SER A O 1
ATOM 1651 N N . SER A 1 218 ? 7.594 -20.484 -43.188 1 65.81 218 SER A N 1
ATOM 1652 C CA . SER A 1 218 ? 7.355 -19.562 -44.281 1 65.81 218 SER A CA 1
ATOM 1653 C C . SER A 1 218 ? 7.695 -18.125 -43.906 1 65.81 218 SER A C 1
ATOM 1655 O O . SER A 1 218 ? 7.246 -17.625 -42.875 1 65.81 218 SER A O 1
ATOM 1657 N N . PRO A 1 219 ? 8.727 -17.516 -44.469 1 72.38 219 PRO A N 1
ATOM 1658 C CA . PRO A 1 219 ? 9.047 -16.109 -44.281 1 72.38 219 PRO A CA 1
ATOM 1659 C C . PRO A 1 219 ? 7.812 -15.219 -44.25 1 72.38 219 PRO A C 1
ATOM 1661 O O . PRO A 1 219 ? 7.801 -14.18 -43.594 1 72.38 219 PRO A O 1
ATOM 1664 N N . VAL A 1 220 ? 6.797 -15.719 -44.844 1 78.25 220 VAL A N 1
ATOM 1665 C CA . VAL A 1 220 ? 5.57 -14.93 -44.938 1 78.25 220 VAL A CA 1
ATOM 1666 C C . VAL A 1 220 ? 4.906 -14.883 -43.562 1 78.25 220 VAL A C 1
ATOM 1668 O O . VAL A 1 220 ? 4.355 -13.852 -43.156 1 78.25 220 VAL A O 1
ATOM 1671 N N . ASN A 1 221 ? 5.059 -15.945 -42.844 1 79.06 221 ASN A N 1
ATOM 1672 C CA . ASN A 1 221 ? 4.473 -15.992 -41.5 1 79.06 221 ASN A CA 1
ATOM 1673 C C . ASN A 1 221 ? 5.172 -15.039 -40.562 1 79.06 221 ASN A C 1
ATOM 1675 O O . ASN A 1 221 ? 4.535 -14.453 -39.656 1 79.06 221 ASN A O 1
ATOM 1679 N N . THR A 1 222 ? 6.453 -14.914 -40.781 1 79 222 THR A N 1
ATOM 1680 C CA . THR A 1 222 ? 7.215 -14 -39.938 1 79 222 THR A CA 1
ATOM 1681 C C . THR A 1 222 ? 6.727 -12.562 -40.125 1 79 222 THR A C 1
ATOM 1683 O O . THR A 1 222 ? 6.562 -11.828 -39.156 1 79 222 THR A O 1
ATOM 1686 N N . VAL A 1 223 ? 6.492 -12.211 -41.281 1 82.75 223 VAL A N 1
ATOM 1687 C CA . VAL A 1 223 ? 6.039 -10.859 -41.594 1 82.75 223 VAL A CA 1
ATOM 1688 C C . VAL A 1 223 ? 4.645 -10.641 -41 1 82.75 223 VAL A C 1
ATOM 1690 O O . VAL A 1 223 ? 4.348 -9.562 -40.469 1 82.75 223 VAL A O 1
ATOM 1693 N N . TYR A 1 224 ? 3.811 -11.633 -41.031 1 83.38 224 TYR A N 1
ATOM 1694 C CA . TYR A 1 224 ? 2.465 -11.516 -40.5 1 83.38 224 TYR A CA 1
ATOM 1695 C C . TYR A 1 224 ? 2.504 -11.328 -38.969 1 83.38 224 TYR A C 1
ATOM 1697 O O . TYR A 1 224 ? 1.742 -10.531 -38.406 1 83.38 224 TYR A O 1
ATOM 1705 N N . ILE A 1 225 ? 3.334 -12.086 -38.344 1 84.75 225 ILE A N 1
ATOM 1706 C CA . ILE A 1 225 ? 3.443 -11.969 -36.875 1 84.75 225 ILE A CA 1
ATOM 1707 C C . ILE A 1 225 ? 3.93 -10.57 -36.531 1 84.75 225 ILE A C 1
ATOM 1709 O O . ILE A 1 225 ? 3.426 -9.961 -35.562 1 84.75 225 ILE A O 1
ATOM 1713 N N . LEU A 1 226 ? 4.887 -10.07 -37.312 1 83.69 226 LEU A N 1
ATOM 1714 C CA . LEU A 1 226 ? 5.414 -8.727 -37.062 1 83.69 226 LEU A CA 1
ATOM 1715 C C . LEU A 1 226 ? 4.328 -7.676 -37.25 1 83.69 226 LEU A C 1
ATOM 1717 O O . LEU A 1 226 ? 4.207 -6.75 -36.469 1 83.69 226 LEU A O 1
ATOM 1721 N N . LEU A 1 227 ? 3.553 -7.836 -38.25 1 88.31 227 LEU A N 1
ATOM 1722 C CA . LEU A 1 227 ? 2.498 -6.875 -38.562 1 88.31 227 LEU A CA 1
ATOM 1723 C C . LEU A 1 227 ? 1.4 -6.926 -37.5 1 88.31 227 LEU A C 1
ATOM 1725 O O . LEU A 1 227 ? 0.876 -5.883 -37.094 1 88.31 227 LEU A O 1
ATOM 1729 N N . ILE A 1 228 ? 1.086 -8.102 -37.031 1 90 228 ILE A N 1
ATOM 1730 C CA . ILE A 1 228 ? 0.046 -8.25 -36.031 1 90 228 ILE A CA 1
ATOM 1731 C C . ILE A 1 228 ? 0.532 -7.676 -34.688 1 90 228 ILE A C 1
ATOM 1733 O O . ILE A 1 228 ? -0.241 -7.059 -33.969 1 90 228 ILE A O 1
ATOM 1737 N N . THR A 1 229 ? 1.782 -7.965 -34.438 1 87.31 229 THR A N 1
ATOM 1738 C CA . THR A 1 229 ? 2.348 -7.414 -33.188 1 87.31 229 THR A CA 1
ATOM 1739 C C . THR A 1 229 ? 2.342 -5.891 -33.25 1 87.31 229 THR A C 1
ATOM 1741 O O . THR A 1 229 ? 2.004 -5.242 -32.25 1 87.31 229 THR A O 1
ATOM 1744 N N . LEU A 1 230 ? 2.752 -5.344 -34.312 1 88.19 230 LEU A N 1
ATOM 1745 C CA . LEU A 1 230 ? 2.715 -3.895 -34.5 1 88.19 230 LEU A CA 1
ATOM 1746 C C . LEU A 1 230 ? 1.283 -3.373 -34.438 1 88.19 230 LEU A C 1
ATOM 1748 O O . LEU A 1 230 ? 1.032 -2.324 -33.812 1 88.19 230 LEU A O 1
ATOM 1752 N N . GLY A 1 231 ? 0.44 -4.113 -35.125 1 92.69 231 GLY A N 1
ATOM 1753 C CA . GLY A 1 231 ? -0.965 -3.746 -35.031 1 92.69 231 GLY A CA 1
ATOM 1754 C C . GLY A 1 231 ? -1.493 -3.734 -33.625 1 92.69 231 GLY A C 1
ATOM 1755 O O . GLY A 1 231 ? -2.229 -2.824 -33.219 1 92.69 231 GLY A O 1
ATOM 1756 N N . TRP A 1 232 ? -1.125 -4.754 -32.844 1 92.62 232 TRP A N 1
ATOM 1757 C CA . TRP A 1 232 ? -1.554 -4.848 -31.453 1 92.62 232 TRP A CA 1
ATOM 1758 C C . TRP A 1 232 ? -0.979 -3.697 -30.641 1 92.62 232 TRP A C 1
ATOM 1760 O O . TRP A 1 232 ? -1.674 -3.119 -29.797 1 92.62 232 TRP A O 1
ATOM 1770 N N . PHE A 1 233 ? 0.265 -3.402 -30.922 1 90.69 233 PHE A N 1
ATOM 1771 C CA . PHE A 1 233 ? 0.902 -2.268 -30.266 1 90.69 233 PHE A CA 1
ATOM 1772 C C . PHE A 1 233 ? 0.156 -0.975 -30.562 1 90.69 233 PHE A C 1
ATOM 1774 O O . PHE A 1 233 ? -0.076 -0.159 -29.672 1 90.69 233 PHE A O 1
ATOM 1781 N N . LEU A 1 234 ? -0.261 -0.816 -31.75 1 93.5 234 LEU A N 1
ATOM 1782 C CA . LEU A 1 234 ? -0.962 0.393 -32.188 1 93.5 234 LEU A CA 1
ATOM 1783 C C . LEU A 1 234 ? -2.359 0.45 -31.562 1 93.5 234 LEU A C 1
ATOM 1785 O O . LEU A 1 234 ? -2.842 1.528 -31.219 1 93.5 234 LEU A O 1
ATOM 1789 N N . ILE A 1 235 ? -2.988 -0.693 -31.453 1 94.81 235 ILE A N 1
ATOM 1790 C CA . ILE A 1 235 ? -4.312 -0.741 -30.844 1 94.81 235 ILE A CA 1
ATOM 1791 C C . ILE A 1 235 ? -4.23 -0.303 -29.391 1 94.81 235 ILE A C 1
ATOM 1793 O O . ILE A 1 235 ? -5.102 0.421 -28.906 1 94.81 235 ILE A O 1
ATOM 1797 N N . TYR A 1 236 ? -3.215 -0.764 -28.688 1 93.69 236 TYR A N 1
ATOM 1798 C CA . TYR A 1 236 ? -3.045 -0.413 -27.281 1 93.69 236 TYR A CA 1
ATOM 1799 C C . TYR A 1 236 ? -2.615 1.042 -27.141 1 93.69 236 TYR A C 1
ATOM 1801 O O . TYR A 1 236 ? -3.092 1.747 -26.25 1 93.69 236 TYR A O 1
ATOM 1809 N N . PHE A 1 237 ? -1.855 1.595 -27.984 1 89.81 237 PHE A N 1
ATOM 1810 C CA . PHE A 1 237 ? -1.271 2.922 -27.828 1 89.81 237 PHE A CA 1
ATOM 1811 C C . PHE A 1 237 ? -2.227 3.996 -28.344 1 89.81 237 PHE A C 1
ATOM 1813 O O . PHE A 1 237 ? -2.141 5.156 -27.922 1 89.81 237 PHE A O 1
ATOM 1820 N N . TYR A 1 238 ? -3.111 3.715 -29.203 1 89 238 TYR A N 1
ATOM 1821 C CA . TYR A 1 238 ? -3.945 4.785 -29.734 1 89 238 TYR A CA 1
ATOM 1822 C C . TYR A 1 238 ? -5.383 4.656 -29.234 1 89 238 TYR A C 1
ATOM 1824 O O . TYR A 1 238 ? -5.816 5.418 -28.375 1 89 238 TYR A O 1
ATOM 1832 N N . PRO A 1 239 ? -6.086 3.572 -29.625 1 90.06 239 PRO A N 1
ATOM 1833 C CA . PRO A 1 239 ? -7.461 3.602 -29.125 1 90.06 239 PRO A CA 1
ATOM 1834 C C . PRO A 1 239 ? -7.555 3.197 -27.656 1 90.06 239 PRO A C 1
ATOM 1836 O O . PRO A 1 239 ? -8.312 3.803 -26.891 1 90.06 239 PRO A O 1
ATOM 1839 N N . LEU A 1 240 ? -6.844 2.273 -27.219 1 93 240 LEU A N 1
ATOM 1840 C CA . LEU A 1 240 ? -7.035 1.748 -25.875 1 93 240 LEU A CA 1
ATOM 1841 C C . LEU A 1 240 ? -6.457 2.699 -24.844 1 93 240 LEU A C 1
ATOM 1843 O O . LEU A 1 240 ? -7.035 2.877 -23.766 1 93 240 LEU A O 1
ATOM 1847 N N . LYS A 1 241 ? -5.305 3.193 -25.156 1 92.69 241 LYS A N 1
ATOM 1848 C CA . LYS A 1 241 ? -4.688 4.156 -24.25 1 92.69 241 LYS A CA 1
ATOM 1849 C C . LYS A 1 241 ? -5.637 5.309 -23.938 1 92.69 241 LYS A C 1
ATOM 1851 O O . LYS A 1 241 ? -5.789 5.703 -22.781 1 92.69 241 LYS A O 1
ATOM 1856 N N . TYR A 1 242 ? -6.348 5.766 -24.938 1 91.25 242 TYR A N 1
ATOM 1857 C CA . TYR A 1 242 ? -7.258 6.895 -24.797 1 91.25 242 TYR A CA 1
ATOM 1858 C C . TYR A 1 242 ? -8.555 6.469 -24.109 1 91.25 242 TYR A C 1
ATOM 1860 O O . TYR A 1 242 ? -9.133 7.227 -23.328 1 91.25 242 TYR A O 1
ATOM 1868 N N . ILE A 1 243 ? -8.922 5.27 -24.406 1 93.25 243 ILE A N 1
ATOM 1869 C CA . ILE A 1 243 ? -10.141 4.758 -23.781 1 93.25 243 ILE A CA 1
ATOM 1870 C C . ILE A 1 243 ? -9.914 4.574 -22.281 1 93.25 243 ILE A C 1
ATOM 1872 O O . ILE A 1 243 ? -10.773 4.918 -21.469 1 93.25 243 ILE A O 1
ATOM 1876 N N . VAL A 1 244 ? -8.781 4.047 -21.938 1 92.94 244 VAL A N 1
ATOM 1877 C CA . VAL A 1 244 ? -8.461 3.826 -20.531 1 92.94 244 VAL A CA 1
ATOM 1878 C C . VAL A 1 244 ? -8.352 5.168 -19.797 1 92.94 244 VAL A C 1
ATOM 1880 O O . VAL A 1 244 ? -8.891 5.332 -18.703 1 92.94 244 VAL A O 1
ATOM 1883 N N . ARG A 1 245 ? -7.676 6.094 -20.453 1 89.31 245 ARG A N 1
ATOM 1884 C CA . ARG A 1 245 ? -7.566 7.426 -19.875 1 89.31 245 ARG A CA 1
ATOM 1885 C C . ARG A 1 245 ? -8.938 8.062 -19.688 1 89.31 245 ARG A C 1
ATOM 1887 O O . ARG A 1 245 ? -9.234 8.641 -18.641 1 89.31 245 ARG A O 1
ATOM 1894 N N . TRP A 1 246 ? -9.688 7.977 -20.734 1 87.88 246 TRP A N 1
ATOM 1895 C CA . TRP A 1 246 ? -11.039 8.531 -20.703 1 87.88 246 TRP A CA 1
ATOM 1896 C C . TRP A 1 246 ? -11.867 7.891 -19.594 1 87.88 246 TRP A C 1
ATOM 1898 O O . TRP A 1 246 ? -12.57 8.586 -18.859 1 87.88 246 TRP A O 1
ATOM 1908 N N . ALA A 1 247 ? -11.828 6.621 -19.453 1 89.38 247 ALA A N 1
ATOM 1909 C CA . ALA A 1 247 ? -12.578 5.898 -18.422 1 89.38 247 ALA A CA 1
ATOM 1910 C C . ALA A 1 247 ? -12.133 6.305 -17.016 1 89.38 247 ALA A C 1
ATOM 1912 O O . ALA A 1 247 ? -12.953 6.473 -16.125 1 89.38 247 ALA A O 1
ATOM 1913 N N . LEU A 1 248 ? -10.859 6.465 -16.828 1 86.88 248 LEU A N 1
ATOM 1914 C CA . LEU A 1 248 ? -10.312 6.816 -15.523 1 86.88 248 LEU A CA 1
ATOM 1915 C C . LEU A 1 248 ? -10.648 8.258 -15.156 1 86.88 248 LEU A C 1
ATOM 1917 O O . LEU A 1 248 ? -10.852 8.578 -13.984 1 86.88 248 LEU A O 1
ATOM 1921 N N . ILE A 1 249 ? -10.711 9.133 -16.172 1 77.94 249 ILE A N 1
ATOM 1922 C CA . ILE A 1 249 ? -11.094 10.516 -15.945 1 77.94 249 ILE A CA 1
ATOM 1923 C C . ILE A 1 249 ? -12.586 10.586 -15.625 1 77.94 249 ILE A C 1
ATOM 1925 O O . ILE A 1 249 ? -13 11.273 -14.688 1 77.94 249 ILE A O 1
ATOM 1929 N N . LYS A 1 250 ? -13.297 9.812 -16.453 1 75.88 250 LYS A N 1
ATOM 1930 C CA . LYS A 1 250 ? -14.75 9.836 -16.297 1 75.88 250 LYS A CA 1
ATOM 1931 C C . LYS A 1 250 ? -15.156 9.297 -14.922 1 75.88 250 LYS A C 1
ATOM 1933 O O . LYS A 1 250 ? -16.109 9.789 -14.32 1 75.88 250 LYS A O 1
ATOM 1938 N N . THR A 1 251 ? -14.453 8.391 -14.391 1 77.69 251 THR A N 1
ATOM 1939 C CA . THR A 1 251 ? -14.773 7.797 -13.102 1 77.69 251 THR A CA 1
ATOM 1940 C C . THR A 1 251 ? -14 8.492 -11.977 1 77.69 251 THR A C 1
ATOM 1942 O O . THR A 1 251 ? -14.086 8.086 -10.82 1 77.69 251 THR A O 1
ATOM 1945 N N . HIS A 1 252 ? -13.188 9.492 -12.25 1 73.38 252 HIS A N 1
ATOM 1946 C CA . HIS A 1 252 ? -12.43 10.305 -11.312 1 73.38 252 HIS A CA 1
ATOM 1947 C C . HIS A 1 252 ? -11.422 9.461 -10.539 1 73.38 252 HIS A C 1
ATOM 1949 O O . HIS A 1 252 ? -11.195 9.688 -9.344 1 73.38 252 HIS A O 1
ATOM 1955 N N . GLU A 1 253 ? -11.008 8.461 -11.195 1 77.62 253 GLU A N 1
ATOM 1956 C CA . GLU A 1 253 ? -10.047 7.566 -10.562 1 77.62 253 GLU A CA 1
ATOM 1957 C C . GLU A 1 253 ? -8.672 8.227 -10.445 1 77.62 253 GLU A C 1
ATOM 1959 O O . GLU A 1 253 ? -7.926 7.953 -9.508 1 77.62 253 GLU A O 1
ATOM 1964 N N . LEU A 1 254 ? -8.391 9.039 -11.352 1 75.5 254 LEU A N 1
ATOM 1965 C CA . LEU A 1 254 ? -7.074 9.656 -11.383 1 75.5 254 LEU A CA 1
ATOM 1966 C C . LEU A 1 254 ? -6.895 10.609 -10.211 1 75.5 254 LEU A C 1
ATOM 1968 O O . LEU A 1 254 ? -5.77 10.836 -9.75 1 75.5 254 LEU A O 1
ATOM 1972 N N . ASP A 1 255 ? -8.023 11.055 -9.727 1 64.88 255 ASP A N 1
ATOM 1973 C CA . ASP A 1 255 ? -7.973 12.078 -8.68 1 64.88 255 ASP A CA 1
ATOM 1974 C C . ASP A 1 255 ? -8.078 11.445 -7.293 1 64.88 255 ASP A C 1
ATOM 1976 O O . ASP A 1 255 ? -7.738 12.086 -6.293 1 64.88 255 ASP A O 1
ATOM 1980 N N . ARG A 1 256 ? -8.375 10.266 -7.309 1 69.88 256 ARG A N 1
ATOM 1981 C CA . ARG A 1 256 ? -8.547 9.586 -6.027 1 69.88 256 ARG A CA 1
ATOM 1982 C C . ARG A 1 256 ? -7.195 9.305 -5.371 1 69.88 256 ARG A C 1
ATOM 1984 O O . ARG A 1 256 ? -6.18 9.172 -6.059 1 69.88 256 ARG A O 1
ATOM 1991 N N . SER A 1 257 ? -7.176 9.344 -4.008 1 65.75 257 SER A N 1
ATOM 1992 C CA . SER A 1 257 ? -5.953 9.078 -3.258 1 65.75 257 SER A CA 1
ATOM 1993 C C . SER A 1 257 ? -5.516 7.625 -3.416 1 65.75 257 SER A C 1
ATOM 1995 O O . SER A 1 257 ? -4.32 7.324 -3.396 1 65.75 257 SER A O 1
ATOM 1997 N N . LYS A 1 258 ? -6.438 6.766 -3.471 1 74.56 258 LYS A N 1
ATOM 1998 C CA . LYS A 1 258 ? -6.168 5.352 -3.705 1 74.56 258 LYS A CA 1
ATOM 1999 C C . LYS A 1 258 ? -7.008 4.816 -4.863 1 74.56 258 LYS A C 1
ATOM 2001 O O . LYS A 1 258 ? -8.172 5.191 -5.016 1 74.56 258 LYS A O 1
ATOM 2006 N N . PRO A 1 259 ? -6.309 4.059 -5.684 1 81.12 259 PRO A N 1
ATOM 2007 C CA . PRO A 1 259 ? -7.086 3.498 -6.789 1 81.12 259 PRO A CA 1
ATOM 2008 C C . PRO A 1 259 ? -8.188 2.553 -6.316 1 81.12 259 PRO A C 1
ATOM 2010 O O . PRO A 1 259 ? -7.996 1.808 -5.352 1 81.12 259 PRO A O 1
ATOM 2013 N N . SER A 1 260 ? -9.305 2.607 -6.941 1 80.56 260 SER A N 1
ATOM 2014 C CA . SER A 1 260 ? -10.422 1.717 -6.637 1 80.56 260 SER A CA 1
ATOM 2015 C C . SER A 1 260 ? -10.117 0.283 -7.055 1 80.56 260 SER A C 1
ATOM 2017 O O . SER A 1 260 ? -9.367 0.056 -8.008 1 80.56 260 SER A O 1
ATOM 2019 N N . PRO A 1 261 ? -10.641 -0.708 -6.328 1 80.25 261 PRO A N 1
ATOM 2020 C CA . PRO A 1 261 ? -10.422 -2.111 -6.684 1 80.25 261 PRO A CA 1
ATOM 2021 C C . PRO A 1 261 ? -10.914 -2.447 -8.086 1 80.25 261 PRO A C 1
ATOM 2023 O O . PRO A 1 261 ? -10.297 -3.252 -8.789 1 80.25 261 PRO A O 1
ATOM 2026 N N . ILE A 1 262 ? -11.992 -1.789 -8.508 1 83.06 262 ILE A N 1
ATOM 2027 C CA . ILE A 1 262 ? -12.547 -2.08 -9.828 1 83.06 262 ILE A CA 1
ATOM 2028 C C . ILE A 1 262 ? -11.609 -1.551 -10.914 1 83.06 262 ILE A C 1
ATOM 2030 O O . ILE A 1 262 ? -11.398 -2.209 -11.93 1 83.06 262 ILE A O 1
ATOM 2034 N N . ALA A 1 263 ? -11.164 -0.32 -10.703 1 88.31 263 ALA A N 1
ATOM 2035 C CA . ALA A 1 263 ? -10.219 0.24 -11.672 1 88.31 263 ALA A CA 1
ATOM 2036 C C . ALA A 1 263 ? -8.953 -0.609 -11.758 1 88.31 263 ALA A C 1
ATOM 2038 O O . ALA A 1 263 ? -8.445 -0.86 -12.852 1 88.31 263 ALA A O 1
ATOM 2039 N N . THR A 1 264 ? -8.453 -1.052 -10.594 1 90.25 264 THR A N 1
ATOM 2040 C CA . THR A 1 264 ? -7.27 -1.904 -10.562 1 90.25 264 THR A CA 1
ATOM 2041 C C . THR A 1 264 ? -7.535 -3.227 -11.273 1 90.25 264 THR A C 1
ATOM 2043 O O . THR A 1 264 ? -6.684 -3.717 -12.016 1 90.25 264 THR A O 1
ATOM 2046 N N . MET A 1 265 ? -8.656 -3.811 -11.039 1 90.69 265 MET A N 1
ATOM 2047 C CA . MET A 1 265 ? -9.047 -5.055 -11.695 1 90.69 265 MET A CA 1
ATOM 2048 C C . MET A 1 265 ? -9.086 -4.879 -13.211 1 90.69 265 MET A C 1
ATOM 2050 O O . MET A 1 265 ? -8.609 -5.738 -13.953 1 90.69 265 MET A O 1
ATOM 2054 N N . CYS A 1 266 ? -9.602 -3.777 -13.688 1 92.44 266 CYS A N 1
ATOM 2055 C CA . CYS A 1 266 ? -9.695 -3.51 -15.117 1 92.44 266 CYS A CA 1
ATOM 2056 C C . CYS A 1 266 ? -8.312 -3.396 -15.742 1 92.44 266 CYS A C 1
ATOM 2058 O O . CYS A 1 266 ? -8.07 -3.936 -16.828 1 92.44 266 CYS A O 1
ATOM 2060 N N . ILE A 1 267 ? -7.461 -2.699 -15.078 1 94.56 267 ILE A N 1
ATOM 2061 C CA . ILE A 1 267 ? -6.102 -2.52 -15.578 1 94.56 267 ILE A CA 1
ATOM 2062 C C . ILE A 1 267 ? -5.391 -3.869 -15.641 1 94.56 267 ILE A C 1
ATOM 2064 O O . ILE A 1 267 ? -4.727 -4.184 -16.625 1 94.56 267 ILE A O 1
ATOM 2068 N N . LEU A 1 268 ? -5.539 -4.684 -14.562 1 94.62 268 LEU A N 1
ATOM 2069 C CA . LEU A 1 268 ? -4.93 -6.008 -14.547 1 94.62 268 LEU A CA 1
ATOM 2070 C C . LEU A 1 268 ? -5.539 -6.902 -15.625 1 94.62 268 LEU A C 1
ATOM 2072 O O . LEU A 1 268 ? -4.836 -7.695 -16.25 1 94.62 268 LEU A O 1
ATOM 2076 N N . PHE A 1 269 ? -6.812 -6.727 -15.797 1 94.5 269 PHE A N 1
ATOM 2077 C CA . PHE A 1 269 ? -7.5 -7.492 -16.828 1 94.5 269 PHE A CA 1
ATOM 2078 C C . PHE A 1 269 ? -6.953 -7.145 -18.219 1 94.5 269 PHE A C 1
ATOM 2080 O O . PHE A 1 269 ? -6.715 -8.039 -19.031 1 94.5 269 PHE A O 1
ATOM 2087 N N . ILE A 1 270 ? -6.754 -5.887 -18.5 1 95.25 270 ILE A N 1
ATOM 2088 C CA . ILE A 1 270 ? -6.172 -5.43 -19.75 1 95.25 270 ILE A CA 1
ATOM 2089 C C . ILE A 1 270 ? -4.77 -6.004 -19.906 1 95.25 270 ILE A C 1
ATOM 2091 O O . ILE A 1 270 ? -4.379 -6.41 -21.016 1 95.25 270 ILE A O 1
ATOM 2095 N N . MET A 1 271 ? -4.039 -6.051 -18.859 1 95.81 271 MET A N 1
ATOM 2096 C CA . MET A 1 271 ? -2.686 -6.602 -18.875 1 95.81 271 MET A CA 1
ATOM 2097 C C . MET A 1 271 ? -2.709 -8.086 -19.219 1 95.81 271 MET A C 1
ATOM 2099 O O . MET A 1 271 ? -1.946 -8.539 -20.078 1 95.81 271 MET A O 1
ATOM 2103 N N . PHE A 1 272 ? -3.633 -8.875 -18.625 1 96.19 272 PHE A N 1
ATOM 2104 C CA . PHE A 1 272 ? -3.709 -10.312 -18.859 1 96.19 272 PHE A CA 1
ATOM 2105 C C . PHE A 1 272 ? -4.168 -10.602 -20.297 1 96.19 272 PHE A C 1
ATOM 2107 O O . PHE A 1 272 ? -3.691 -11.547 -20.922 1 96.19 272 PHE A O 1
ATOM 2114 N N . ILE A 1 273 ? -5.039 -9.797 -20.812 1 95.81 273 ILE A N 1
ATOM 2115 C CA . ILE A 1 273 ? -5.5 -9.969 -22.188 1 95.81 273 ILE A CA 1
ATOM 2116 C C . ILE A 1 273 ? -4.344 -9.719 -23.141 1 95.81 273 ILE A C 1
ATOM 2118 O O . ILE A 1 273 ? -4.168 -10.469 -24.109 1 95.81 273 ILE A O 1
ATOM 2122 N N . SER A 1 274 ? -3.65 -8.695 -22.859 1 96.25 274 SER A N 1
ATOM 2123 C CA . SER A 1 274 ? -2.504 -8.383 -23.703 1 96.25 274 SER A CA 1
ATOM 2124 C C . SER A 1 274 ? -1.446 -9.477 -23.625 1 96.25 274 SER A C 1
ATOM 2126 O O . SER A 1 274 ? -0.851 -9.852 -24.641 1 96.25 274 SER A O 1
ATOM 2128 N N . ALA A 1 275 ? -1.161 -9.938 -22.438 1 94.62 275 ALA A N 1
ATOM 2129 C CA . ALA A 1 275 ? -0.203 -11.023 -22.266 1 94.62 275 ALA A CA 1
ATOM 2130 C C . ALA A 1 275 ? -0.646 -12.273 -23.016 1 94.62 275 ALA A C 1
ATOM 2132 O O . ALA A 1 275 ? 0.162 -12.914 -23.688 1 94.62 275 ALA A O 1
ATOM 2133 N N . TYR A 1 276 ? -1.946 -12.586 -22.984 1 93.94 276 TYR A N 1
ATOM 2134 C CA . TYR A 1 276 ? -2.486 -13.75 -23.672 1 93.94 276 TYR A CA 1
ATOM 2135 C C . TYR A 1 276 ? -2.377 -13.586 -25.188 1 93.94 276 TYR A C 1
ATOM 2137 O O . TYR A 1 276 ? -1.933 -14.5 -25.875 1 93.94 276 TYR A O 1
ATOM 2145 N N . PHE A 1 277 ? -2.713 -12.492 -25.656 1 93.81 277 PHE A N 1
ATOM 2146 C CA . PHE A 1 277 ? -2.738 -12.25 -27.094 1 93.81 277 PHE A CA 1
ATOM 2147 C C . PHE A 1 277 ? -1.337 -12.344 -27.688 1 93.81 277 PHE A C 1
ATOM 2149 O O . PHE A 1 277 ? -1.139 -12.969 -28.734 1 93.81 277 PHE A O 1
ATOM 2156 N N . THR A 1 278 ? -0.381 -11.711 -27.078 1 89.81 278 THR A N 1
ATOM 2157 C CA . THR A 1 278 ? 0.979 -11.766 -27.594 1 89.81 278 THR A CA 1
ATOM 2158 C C . THR A 1 278 ? 1.542 -13.18 -27.516 1 89.81 278 THR A C 1
ATOM 2160 O O . THR A 1 278 ? 2.322 -13.594 -28.375 1 89.81 278 THR A O 1
ATOM 2163 N N . ASP A 1 279 ? 1.135 -13.867 -26.516 1 88.31 279 ASP A N 1
ATOM 2164 C CA . ASP A 1 279 ? 1.606 -15.234 -26.375 1 88.31 279 ASP A CA 1
ATOM 2165 C C . ASP A 1 279 ? 1.085 -16.125 -27.5 1 88.31 279 ASP A C 1
ATOM 2167 O O . ASP A 1 279 ? 1.837 -16.906 -28.078 1 88.31 279 ASP A O 1
ATOM 2171 N N . ILE A 1 280 ? -0.171 -16 -27.906 1 89.44 280 ILE A N 1
ATOM 2172 C CA . ILE A 1 280 ? -0.771 -16.891 -28.891 1 89.44 280 ILE A CA 1
ATOM 2173 C C . ILE A 1 280 ? -0.269 -16.516 -30.281 1 89.44 280 ILE A C 1
ATOM 2175 O O . ILE A 1 280 ? -0.261 -17.344 -31.203 1 89.44 280 ILE A O 1
ATOM 2179 N N . ILE A 1 281 ? 0.147 -15.273 -30.453 1 87.12 281 ILE A N 1
ATOM 2180 C CA . ILE A 1 281 ? 0.665 -14.867 -31.766 1 87.12 281 ILE A CA 1
ATOM 2181 C C . ILE A 1 281 ? 2.113 -15.328 -31.906 1 87.12 281 ILE A C 1
ATOM 2183 O O . ILE A 1 281 ? 2.66 -15.344 -33 1 87.12 281 ILE A O 1
ATOM 2187 N N . GLY A 1 282 ? 2.729 -15.664 -30.797 1 77.75 282 GLY A N 1
ATOM 2188 C CA . GLY A 1 282 ? 4.07 -16.219 -30.859 1 77.75 282 GLY A CA 1
ATOM 2189 C C . GLY A 1 282 ? 5.137 -15.258 -30.375 1 77.75 282 GLY A C 1
ATOM 2190 O O . GLY A 1 282 ? 6.328 -15.461 -30.609 1 77.75 282 GLY A O 1
ATOM 2191 N N . VAL A 1 283 ? 4.902 -14.141 -29.812 1 79.38 283 VAL A N 1
ATOM 2192 C CA . VAL A 1 283 ? 5.852 -13.141 -29.344 1 79.38 283 VAL A CA 1
ATOM 2193 C C . VAL A 1 283 ? 6.105 -13.32 -27.844 1 79.38 283 VAL A C 1
ATOM 2195 O O . VAL A 1 283 ? 7.016 -12.703 -27.297 1 79.38 283 VAL A O 1
ATOM 2198 N N . HIS A 1 284 ? 5.469 -14.125 -27.078 1 81.44 284 HIS A N 1
ATOM 2199 C CA . HIS A 1 284 ? 5.578 -14.414 -25.656 1 81.44 284 HIS A CA 1
ATOM 2200 C C . HIS A 1 284 ? 4.738 -13.445 -24.828 1 81.44 284 HIS A C 1
ATOM 2202 O O . HIS A 1 284 ? 4.598 -12.281 -25.203 1 81.44 284 HIS A O 1
ATOM 2208 N N . ALA A 1 285 ? 4.332 -13.82 -23.703 1 89.25 285 ALA A N 1
ATOM 2209 C CA . ALA A 1 285 ? 3.355 -13.133 -22.875 1 89.25 285 ALA A CA 1
ATOM 2210 C C . ALA A 1 285 ? 3.973 -11.898 -22.219 1 89.25 285 ALA A C 1
ATOM 2212 O O . ALA A 1 285 ? 3.275 -10.922 -21.938 1 89.25 285 ALA A O 1
ATOM 2213 N N . ILE A 1 286 ? 5.25 -11.891 -21.938 1 87 286 ILE A N 1
ATOM 2214 C CA . ILE A 1 286 ? 5.918 -10.828 -21.188 1 87 286 ILE A CA 1
ATOM 2215 C C . ILE A 1 286 ? 5.836 -9.516 -21.984 1 87 286 ILE A C 1
ATOM 2217 O O . ILE A 1 286 ? 5.719 -8.438 -21.391 1 87 286 ILE A O 1
ATOM 2221 N N . PHE A 1 287 ? 5.816 -9.586 -23.312 1 84.44 287 PHE A N 1
ATOM 2222 C CA . PHE A 1 287 ? 5.754 -8.391 -24.156 1 84.44 287 PHE A CA 1
ATOM 2223 C C . PHE A 1 287 ? 4.395 -7.719 -24.031 1 84.44 287 PHE A C 1
ATOM 2225 O O . PHE A 1 287 ? 4.305 -6.488 -24 1 84.44 287 PHE A O 1
ATOM 2232 N N . GLY A 1 288 ? 3.42 -8.539 -24.062 1 90.38 288 GLY A N 1
ATOM 2233 C CA . GLY A 1 288 ? 2.086 -7.988 -23.891 1 90.38 288 GLY A CA 1
ATOM 2234 C C . GLY A 1 288 ? 1.9 -7.297 -22.547 1 90.38 288 GLY A C 1
ATOM 2235 O O . GLY A 1 288 ? 1.265 -6.246 -22.469 1 90.38 288 GLY A O 1
ATOM 2236 N N . ALA A 1 289 ? 2.412 -7.902 -21.484 1 92.94 289 ALA A N 1
ATOM 2237 C CA . ALA A 1 289 ? 2.332 -7.293 -20.156 1 92.94 289 ALA A CA 1
ATOM 2238 C C . ALA A 1 289 ? 3.051 -5.949 -20.125 1 92.94 289 ALA A C 1
ATOM 2240 O O . ALA A 1 289 ? 2.551 -4.984 -19.547 1 92.94 289 ALA A O 1
ATOM 2241 N N . PHE A 1 290 ? 4.18 -5.887 -20.766 1 86.62 290 PHE A N 1
ATOM 2242 C CA . PHE A 1 290 ? 4.965 -4.66 -20.844 1 86.62 290 PHE A CA 1
ATOM 2243 C C . PHE A 1 290 ? 4.191 -3.564 -21.578 1 86.62 290 PHE A C 1
ATOM 2245 O O . PHE A 1 290 ? 4.156 -2.418 -21.125 1 86.62 290 PHE A O 1
ATOM 2252 N N . ILE A 1 291 ? 3.574 -3.902 -22.719 1 89.88 291 ILE A N 1
ATOM 2253 C CA . ILE A 1 291 ? 2.785 -2.967 -23.516 1 89.88 291 ILE A CA 1
ATOM 2254 C C . ILE A 1 291 ? 1.644 -2.406 -22.656 1 89.88 291 ILE A C 1
ATOM 2256 O O . ILE A 1 291 ? 1.378 -1.202 -22.688 1 89.88 291 ILE A O 1
ATOM 2260 N N . ALA A 1 292 ? 1.002 -3.242 -21.906 1 94.25 292 ALA A N 1
ATOM 2261 C CA . ALA A 1 292 ? -0.111 -2.818 -21.047 1 94.25 292 ALA A CA 1
ATOM 2262 C C . ALA A 1 292 ? 0.355 -1.825 -19.984 1 94.25 292 ALA A C 1
ATOM 2264 O O . ALA A 1 292 ? -0.367 -0.886 -19.656 1 94.25 292 ALA A O 1
ATOM 2265 N N . GLY A 1 293 ? 1.563 -2.025 -19.406 1 90.62 293 GLY A N 1
ATOM 2266 C CA . GLY A 1 293 ? 2.113 -1.096 -18.438 1 90.62 293 GLY A CA 1
ATOM 2267 C C . GLY A 1 293 ? 2.412 0.271 -19.031 1 90.62 293 GLY A C 1
ATOM 2268 O O . GLY A 1 293 ? 2.256 1.29 -18.344 1 90.62 293 GLY A O 1
ATOM 2269 N N . LEU A 1 294 ? 2.742 0.338 -20.312 1 86.25 294 LEU A N 1
ATOM 2270 C CA . LEU A 1 294 ? 3.129 1.568 -20.984 1 86.25 294 LEU A CA 1
ATOM 2271 C C . LEU A 1 294 ? 1.919 2.473 -21.203 1 86.25 294 LEU A C 1
ATOM 2273 O O . LEU A 1 294 ? 2.061 3.695 -21.297 1 86.25 294 LEU A O 1
ATOM 2277 N N . ILE A 1 295 ? 0.707 1.909 -21.266 1 91.44 295 ILE A N 1
ATOM 2278 C CA . ILE A 1 295 ? -0.445 2.695 -21.703 1 91.44 295 ILE A CA 1
ATOM 2279 C C . ILE A 1 295 ? -1.137 3.305 -20.484 1 91.44 295 ILE A C 1
ATOM 2281 O O . ILE A 1 295 ? -1.993 4.184 -20.625 1 91.44 295 ILE A O 1
ATOM 2285 N N . VAL A 1 296 ? -0.799 2.895 -19.266 1 90.56 296 VAL A N 1
ATOM 2286 C CA . VAL A 1 296 ? -1.437 3.43 -18.062 1 90.56 296 VAL A CA 1
ATOM 2287 C C . VAL A 1 296 ? -1.047 4.895 -17.875 1 90.56 296 VAL A C 1
ATOM 2289 O O . VAL A 1 296 ? 0.133 5.246 -17.953 1 90.56 296 VAL A O 1
ATOM 2292 N N . PRO A 1 297 ? -2.043 5.734 -17.688 1 86.31 297 PRO A N 1
ATOM 2293 C CA . PRO A 1 297 ? -1.762 7.168 -17.578 1 86.31 297 PRO A CA 1
ATOM 2294 C C . PRO A 1 297 ? -0.896 7.512 -16.375 1 86.31 297 PRO A C 1
ATOM 2296 O O . PRO A 1 297 ? -1.05 6.91 -15.305 1 86.31 297 PRO A O 1
ATOM 2299 N N . ARG A 1 298 ? -0.05 8.461 -16.547 1 80 298 ARG A N 1
ATOM 2300 C CA . ARG A 1 298 ? 0.889 8.859 -15.5 1 80 298 ARG A CA 1
ATOM 2301 C C . ARG A 1 298 ? 0.421 10.133 -14.797 1 80 298 ARG A C 1
ATOM 2303 O O . ARG A 1 298 ? 1.093 10.633 -13.891 1 80 298 ARG A O 1
ATOM 2310 N N . GLU A 1 299 ? -0.749 10.453 -15.094 1 73.38 299 GLU A N 1
ATOM 2311 C CA . GLU A 1 299 ? -1.285 11.68 -14.5 1 73.38 299 GLU A CA 1
ATOM 2312 C C . GLU A 1 299 ? -1.594 11.484 -13.016 1 73.38 299 GLU A C 1
ATOM 2314 O O . GLU A 1 299 ? -2.059 10.414 -12.609 1 73.38 299 GLU A O 1
ATOM 2319 N N . ASN A 1 300 ? -1.278 12.477 -12.18 1 71.56 300 ASN A N 1
ATOM 2320 C CA . ASN A 1 300 ? -1.586 12.508 -10.75 1 71.56 300 ASN A CA 1
ATOM 2321 C C . ASN A 1 300 ? -0.938 11.344 -10.016 1 71.56 300 ASN A C 1
ATOM 2323 O O . ASN A 1 300 ? -1.542 10.758 -9.109 1 71.56 300 ASN A O 1
ATOM 2327 N N . HIS A 1 301 ? 0.218 10.922 -10.5 1 75.19 301 HIS A N 1
ATOM 2328 C CA . HIS A 1 301 ? 0.974 9.852 -9.859 1 75.19 301 HIS A CA 1
ATOM 2329 C C . HIS A 1 301 ? 0.132 8.586 -9.734 1 75.19 301 HIS A C 1
ATOM 2331 O O . HIS A 1 301 ? 0.204 7.891 -8.719 1 75.19 301 HIS A O 1
ATOM 2337 N N . TYR A 1 302 ? -0.693 8.43 -10.664 1 82.19 302 TYR A N 1
ATOM 2338 C CA . TYR A 1 302 ? -1.591 7.277 -10.625 1 82.19 302 TYR A CA 1
ATOM 2339 C C . TYR A 1 302 ? -0.808 5.973 -10.656 1 82.19 302 TYR A C 1
ATOM 2341 O O . TYR A 1 302 ? -1.177 5.004 -9.992 1 82.19 302 TYR A O 1
ATOM 2349 N N . VAL A 1 303 ? 0.265 5.984 -11.414 1 85.94 303 VAL A N 1
ATOM 2350 C CA . VAL A 1 303 ? 1.064 4.773 -11.57 1 85.94 303 VAL A CA 1
ATOM 2351 C C . VAL A 1 303 ? 1.699 4.398 -10.234 1 85.94 303 VAL A C 1
ATOM 2353 O O . VAL A 1 303 ? 1.822 3.217 -9.906 1 85.94 303 VAL A O 1
ATOM 2356 N N . VAL A 1 304 ? 2.088 5.379 -9.445 1 80.94 304 VAL A N 1
ATOM 2357 C CA . VAL A 1 304 ? 2.707 5.145 -8.148 1 80.94 304 VAL A CA 1
ATOM 2358 C C . VAL A 1 304 ? 1.677 4.559 -7.184 1 80.94 304 VAL A C 1
ATOM 2360 O O . VAL A 1 304 ? 1.96 3.588 -6.48 1 80.94 304 VAL A O 1
ATOM 2363 N N . LYS A 1 305 ? 0.5 5.129 -7.227 1 80.94 305 LYS A N 1
ATOM 2364 C CA . LYS A 1 305 ? -0.579 4.656 -6.363 1 80.94 305 LYS A CA 1
ATOM 2365 C C . LYS A 1 305 ? -0.959 3.217 -6.695 1 80.94 305 LYS A C 1
ATOM 2367 O O . LYS A 1 305 ? -1.216 2.414 -5.797 1 80.94 305 LYS A O 1
ATOM 2372 N N . LEU A 1 306 ? -0.953 2.982 -7.879 1 87 306 LEU A N 1
ATOM 2373 C CA . LEU A 1 306 ? -1.324 1.664 -8.375 1 87 306 LEU A CA 1
ATOM 2374 C C . LEU A 1 306 ? -0.282 0.622 -7.988 1 87 306 LEU A C 1
ATOM 2376 O O . LEU A 1 306 ? -0.628 -0.456 -7.496 1 87 306 LEU A O 1
ATOM 2380 N N . THR A 1 307 ? 0.972 0.856 -8.109 1 86.5 307 THR A N 1
ATOM 2381 C CA . THR A 1 307 ? 2.062 -0.085 -7.879 1 86.5 307 THR A CA 1
ATOM 2382 C C . THR A 1 307 ? 2.26 -0.331 -6.387 1 86.5 307 THR A C 1
ATOM 2384 O O . THR A 1 307 ? 2.607 -1.44 -5.973 1 86.5 307 THR A O 1
ATOM 2387 N N . GLU A 1 308 ? 2.031 0.66 -5.594 1 82.44 308 GLU A N 1
ATOM 2388 C CA . GLU A 1 308 ? 2.252 0.581 -4.152 1 82.44 308 GLU A CA 1
ATOM 2389 C C . GLU A 1 308 ? 1.425 -0.538 -3.527 1 82.44 308 GLU A C 1
ATOM 2391 O O . GLU A 1 308 ? 1.878 -1.206 -2.596 1 82.44 308 GLU A O 1
ATOM 2396 N N . ARG A 1 309 ? 0.369 -0.852 -4.051 1 85.19 309 ARG A N 1
ATOM 2397 C CA . ARG A 1 309 ? -0.562 -1.788 -3.43 1 85.19 309 ARG A CA 1
ATOM 2398 C C . ARG A 1 309 ? -0.405 -3.188 -4.016 1 85.19 309 ARG A C 1
ATOM 2400 O O . ARG A 1 309 ? -1.017 -4.141 -3.529 1 85.19 309 ARG A O 1
ATOM 2407 N N . MET A 1 310 ? 0.42 -3.334 -4.969 1 89.81 310 MET A N 1
ATOM 2408 C CA . MET A 1 310 ? 0.467 -4.613 -5.668 1 89.81 310 MET A CA 1
ATOM 2409 C C . MET A 1 310 ? 1.884 -5.18 -5.668 1 89.81 310 MET A C 1
ATOM 2411 O O . MET A 1 310 ? 2.084 -6.359 -5.961 1 89.81 310 MET A O 1
ATOM 2415 N N . GLU A 1 311 ? 2.836 -4.496 -5.305 1 86.88 311 GLU A N 1
ATOM 2416 C CA . GLU A 1 311 ? 4.203 -4.816 -5.707 1 86.88 311 GLU A CA 1
ATOM 2417 C C . GLU A 1 311 ? 4.82 -5.852 -4.773 1 86.88 311 GLU A C 1
ATOM 2419 O O . GLU A 1 311 ? 5.703 -6.613 -5.18 1 86.88 311 GLU A O 1
ATOM 2424 N N . ASP A 1 312 ? 4.445 -6.008 -3.52 1 87.25 312 ASP A N 1
ATOM 2425 C CA . ASP A 1 312 ? 5.219 -6.77 -2.545 1 87.25 312 ASP A CA 1
ATOM 2426 C C . ASP A 1 312 ? 5.152 -8.266 -2.84 1 87.25 312 ASP A C 1
ATOM 2428 O O . ASP A 1 312 ? 6.188 -8.938 -2.898 1 87.25 312 ASP A O 1
ATOM 2432 N N . ILE A 1 313 ? 3.986 -8.812 -3.082 1 90.81 313 ILE A N 1
ATOM 2433 C CA . ILE A 1 313 ? 3.855 -10.25 -3.279 1 90.81 313 ILE A CA 1
ATOM 2434 C C . ILE A 1 313 ? 4.625 -10.672 -4.531 1 90.81 313 ILE A C 1
ATOM 2436 O O . ILE A 1 313 ? 5.445 -11.594 -4.484 1 90.81 313 ILE A O 1
ATOM 2440 N N . PRO A 1 314 ? 4.426 -10.055 -5.672 1 91.31 314 PRO A N 1
ATOM 2441 C CA . PRO A 1 314 ? 5.195 -10.438 -6.855 1 91.31 314 PRO A CA 1
ATOM 2442 C C . PRO A 1 314 ? 6.699 -10.289 -6.656 1 91.31 314 PRO A C 1
ATOM 2444 O O . PRO A 1 314 ? 7.469 -11.188 -7.012 1 91.31 314 PRO A O 1
ATOM 2447 N N . ASN A 1 315 ? 7.184 -9.242 -6 1 87.94 315 ASN A N 1
ATOM 2448 C CA . ASN A 1 315 ? 8.609 -8.945 -5.887 1 87.94 315 ASN A CA 1
ATOM 2449 C C . ASN A 1 315 ? 9.281 -9.82 -4.832 1 87.94 315 ASN A C 1
ATOM 2451 O O . ASN A 1 315 ? 10.453 -10.18 -4.973 1 87.94 315 ASN A O 1
ATOM 2455 N N . ILE A 1 316 ? 8.555 -10.164 -3.811 1 89.25 316 ILE A N 1
ATOM 2456 C CA . ILE A 1 316 ? 9.18 -10.859 -2.689 1 89.25 316 ILE A CA 1
ATOM 2457 C C . ILE A 1 316 ? 9.016 -12.367 -2.869 1 89.25 316 ILE A C 1
ATOM 2459 O O . ILE A 1 316 ? 9.898 -13.141 -2.482 1 89.25 316 ILE A O 1
ATOM 2463 N N . VAL A 1 317 ? 7.922 -12.789 -3.537 1 92.31 317 VAL A N 1
ATOM 2464 C CA . VAL A 1 317 ? 7.641 -14.219 -3.582 1 92.31 317 VAL A CA 1
ATOM 2465 C C . VAL A 1 317 ? 7.777 -14.727 -5.016 1 92.31 317 VAL A C 1
ATOM 2467 O O . VAL A 1 317 ? 8.594 -15.602 -5.297 1 92.31 317 VAL A O 1
ATOM 2470 N N . LEU A 1 318 ? 7.152 -14.164 -5.992 1 93.25 318 LEU A N 1
ATOM 2471 C CA . LEU A 1 318 ? 7.023 -14.727 -7.328 1 93.25 318 LEU A CA 1
ATOM 2472 C C . LEU A 1 318 ? 8.297 -14.508 -8.141 1 93.25 318 LEU A C 1
ATOM 2474 O O . LEU A 1 318 ? 8.766 -15.414 -8.828 1 93.25 318 LEU A O 1
ATOM 2478 N N . ILE A 1 319 ? 8.922 -13.344 -8.023 1 90 319 ILE A N 1
ATOM 2479 C CA . ILE A 1 319 ? 10.086 -13.008 -8.828 1 90 319 ILE A CA 1
ATOM 2480 C C . ILE A 1 319 ? 11.273 -13.875 -8.406 1 90 319 ILE A C 1
ATOM 2482 O O . ILE A 1 319 ? 11.977 -14.43 -9.25 1 90 319 ILE A O 1
ATOM 2486 N N . PRO A 1 320 ? 11.508 -14.062 -7.129 1 92.81 320 PRO A N 1
ATOM 2487 C CA . PRO A 1 320 ? 12.586 -14.969 -6.734 1 92.81 320 PRO A CA 1
ATOM 2488 C C . PRO A 1 320 ? 12.383 -16.391 -7.254 1 92.81 320 PRO A C 1
ATOM 2490 O O . PRO A 1 320 ? 13.352 -17.062 -7.609 1 92.81 320 PRO A O 1
ATOM 2493 N N . ILE A 1 321 ? 11.125 -16.812 -7.312 1 94.19 321 ILE A N 1
ATOM 2494 C CA . ILE A 1 321 ? 10.836 -18.141 -7.852 1 94.19 321 ILE A CA 1
ATOM 2495 C C . ILE A 1 321 ? 11.219 -18.188 -9.328 1 94.19 321 ILE A C 1
ATOM 2497 O O . ILE A 1 321 ? 11.812 -19.156 -9.789 1 94.19 321 ILE A O 1
ATOM 2501 N N . TYR A 1 322 ? 10.914 -17.188 -10.086 1 92.69 322 TYR A N 1
ATOM 2502 C CA . TYR A 1 322 ? 11.227 -17.141 -11.508 1 92.69 322 TYR A CA 1
ATOM 2503 C C . TYR A 1 322 ? 12.727 -17.234 -11.742 1 92.69 322 TYR A C 1
ATOM 2505 O O . TYR A 1 322 ? 13.195 -18.016 -12.57 1 92.69 322 TYR A O 1
ATOM 2513 N N . PHE A 1 323 ? 13.492 -16.469 -11.023 1 92.12 323 PHE A N 1
ATOM 2514 C CA . PHE A 1 323 ? 14.93 -16.406 -11.25 1 92.12 323 PHE A CA 1
ATOM 2515 C C . PHE A 1 323 ? 15.609 -17.672 -10.719 1 92.12 323 PHE A C 1
ATOM 2517 O O . PHE A 1 323 ? 16.609 -18.125 -11.281 1 92.12 323 PHE A O 1
ATOM 2524 N N . ALA A 1 324 ? 15.023 -18.172 -9.656 1 94.06 324 ALA A N 1
ATOM 2525 C CA . ALA A 1 324 ? 15.539 -19.453 -9.172 1 94.06 324 ALA A CA 1
ATOM 2526 C C . ALA A 1 324 ? 15.297 -20.562 -10.188 1 94.06 324 ALA A C 1
ATOM 2528 O O . ALA A 1 324 ? 16.141 -21.438 -10.383 1 94.06 324 ALA A O 1
ATOM 2529 N N . VAL A 1 325 ? 14.117 -20.547 -10.812 1 92.56 325 VAL A N 1
ATOM 2530 C CA . VAL A 1 325 ? 13.797 -21.547 -11.828 1 92.56 325 VAL A CA 1
ATOM 2531 C C . VAL A 1 325 ? 14.734 -21.375 -13.023 1 92.56 325 VAL A C 1
ATOM 2533 O O . VAL A 1 325 ? 15.18 -22.375 -13.609 1 92.56 325 VAL A O 1
ATOM 2536 N N . ALA A 1 326 ? 14.984 -20.141 -13.391 1 91.69 326 ALA A N 1
ATOM 2537 C CA . ALA A 1 326 ? 15.961 -19.891 -14.445 1 91.69 326 ALA A CA 1
ATOM 2538 C C . ALA A 1 326 ? 17.328 -20.469 -14.086 1 91.69 326 ALA A C 1
ATOM 2540 O O . ALA A 1 326 ? 18 -21.062 -14.938 1 91.69 326 ALA A O 1
ATOM 2541 N N . GLY A 1 327 ? 17.703 -20.344 -12.828 1 93.69 327 GLY A N 1
ATOM 2542 C CA . GLY A 1 327 ? 18.969 -20.906 -12.352 1 93.69 327 GLY A CA 1
ATOM 2543 C C . GLY A 1 327 ? 18.953 -22.422 -12.312 1 93.69 327 GLY A C 1
ATOM 2544 O O . GLY A 1 327 ? 20 -23.062 -12.523 1 93.69 327 GLY A O 1
ATOM 2545 N N . LEU A 1 328 ? 17.781 -23.031 -12.023 1 93.56 328 LEU A N 1
ATOM 2546 C CA . LEU A 1 328 ? 17.641 -24.484 -11.984 1 93.56 328 LEU A CA 1
ATOM 2547 C C . LEU A 1 328 ? 17.938 -25.094 -13.352 1 93.56 328 LEU A C 1
ATOM 2549 O O . LEU A 1 328 ? 18.344 -26.25 -13.438 1 93.56 328 LEU A O 1
ATOM 2553 N N . ASN A 1 329 ? 17.781 -24.281 -14.414 1 92.69 329 ASN A N 1
ATOM 2554 C CA . ASN A 1 329 ? 17.984 -24.781 -15.773 1 92.69 329 ASN A CA 1
ATOM 2555 C C . ASN A 1 329 ? 19.453 -24.641 -16.203 1 92.69 329 ASN A C 1
ATOM 2557 O O . ASN A 1 329 ? 19.828 -25.094 -17.281 1 92.69 329 ASN A O 1
ATOM 2561 N N . VAL A 1 330 ? 20.219 -24.062 -15.328 1 94.44 330 VAL A N 1
ATOM 2562 C CA . VAL A 1 330 ? 21.641 -23.891 -15.633 1 94.44 330 VAL A CA 1
ATOM 2563 C C . VAL A 1 330 ? 22.422 -25.141 -15.242 1 94.44 330 VAL A C 1
ATOM 2565 O O . VAL A 1 330 ? 22.453 -25.5 -14.062 1 94.44 330 VAL A O 1
ATOM 2568 N N . ASP A 1 331 ? 22.969 -25.844 -16.172 1 94.69 331 ASP A N 1
ATOM 2569 C CA . ASP A 1 331 ? 23.797 -27 -15.914 1 94.69 331 ASP A CA 1
ATOM 2570 C C . ASP A 1 331 ? 25.25 -26.766 -16.359 1 94.69 331 ASP A C 1
ATOM 2572 O O . ASP A 1 331 ? 25.609 -27.078 -17.484 1 94.69 331 ASP A O 1
ATOM 2576 N N . LEU A 1 332 ? 26.047 -26.344 -15.461 1 93.81 332 LEU A N 1
ATOM 2577 C CA . LEU A 1 332 ? 27.438 -26.016 -15.781 1 93.81 332 LEU A CA 1
ATOM 2578 C C . LEU A 1 332 ? 28.281 -27.297 -15.891 1 93.81 332 LEU A C 1
ATOM 2580 O O . LEU A 1 332 ? 29.406 -27.25 -16.391 1 93.81 332 LEU A O 1
ATOM 2584 N N . THR A 1 333 ? 27.672 -28.422 -15.516 1 92.69 333 THR A N 1
ATOM 2585 C CA . THR A 1 333 ? 28.375 -29.703 -15.633 1 92.69 333 THR A CA 1
ATOM 2586 C C . THR A 1 333 ? 28.516 -30.109 -17.094 1 92.69 333 THR A C 1
ATOM 2588 O O . THR A 1 333 ? 29.359 -30.953 -17.422 1 92.69 333 THR A O 1
ATOM 2591 N N . LEU A 1 334 ? 27.75 -29.531 -17.922 1 92 334 LEU A N 1
ATOM 2592 C CA . LEU A 1 334 ? 27.781 -29.828 -19.344 1 92 334 LEU A CA 1
ATOM 2593 C C . LEU A 1 334 ? 29.031 -29.219 -19.984 1 92 334 LEU A C 1
ATOM 2595 O O . LEU A 1 334 ? 29.406 -29.594 -21.094 1 92 334 LEU A O 1
ATOM 2599 N N . LEU A 1 335 ? 29.594 -28.172 -19.328 1 93.12 335 LEU A N 1
ATOM 2600 C CA . LEU A 1 335 ? 30.828 -27.562 -19.812 1 93.12 335 LEU A CA 1
ATOM 2601 C C . LEU A 1 335 ? 32.031 -28.406 -19.469 1 93.12 335 LEU A C 1
ATOM 2603 O O . LEU A 1 335 ? 32.844 -28.031 -18.594 1 93.12 335 LEU A O 1
ATOM 2607 N N . ASN A 1 336 ? 32.281 -29.438 -20.078 1 90 336 ASN A N 1
ATOM 2608 C CA . ASN A 1 336 ? 33.281 -30.438 -19.719 1 90 336 ASN A CA 1
ATOM 2609 C C . ASN A 1 336 ? 34.562 -30.312 -20.562 1 90 336 ASN A C 1
ATOM 2611 O O . ASN A 1 336 ? 35.562 -30.938 -20.266 1 90 336 ASN A O 1
ATOM 2615 N N . LYS A 1 337 ? 34.594 -29.406 -21.562 1 92.5 337 LYS A N 1
ATOM 2616 C CA . LYS A 1 337 ? 35.781 -29.234 -22.438 1 92.5 337 LYS A CA 1
ATOM 2617 C C . LYS A 1 337 ? 36.406 -27.859 -22.234 1 92.5 337 LYS A C 1
ATOM 2619 O O . LYS A 1 337 ? 35.719 -26.906 -21.859 1 92.5 337 LYS A O 1
ATOM 2624 N N . GLY A 1 338 ? 37.625 -27.797 -22.344 1 92.25 338 GLY A N 1
ATOM 2625 C CA . GLY A 1 338 ? 38.344 -26.531 -22.25 1 92.25 338 GLY A CA 1
ATOM 2626 C C . GLY A 1 338 ? 37.844 -25.484 -23.219 1 92.25 338 GLY A C 1
ATOM 2627 O O . GLY A 1 338 ? 37.781 -24.297 -22.891 1 92.25 338 GLY A O 1
ATOM 2628 N N . LYS A 1 339 ? 37.469 -25.969 -24.375 1 93.31 339 LYS A N 1
ATOM 2629 C CA . LYS A 1 339 ? 36.938 -25.062 -25.391 1 93.31 339 LYS A CA 1
ATOM 2630 C C . LYS A 1 339 ? 35.656 -24.391 -24.922 1 93.31 339 LYS A C 1
ATOM 2632 O O . LYS A 1 339 ? 35.406 -23.219 -25.25 1 93.31 339 LYS A O 1
ATOM 2637 N N . ASP A 1 340 ? 34.875 -25.109 -24.172 1 94.88 340 ASP A N 1
ATOM 2638 C CA . ASP A 1 340 ? 33.656 -24.547 -23.641 1 94.88 340 ASP A CA 1
ATOM 2639 C C . ASP A 1 340 ? 33.938 -23.359 -22.734 1 94.88 340 ASP A C 1
ATOM 2641 O O . ASP A 1 340 ? 33.312 -22.312 -22.844 1 94.88 340 ASP A O 1
ATOM 2645 N N . TRP A 1 341 ? 34.875 -23.453 -21.906 1 95.56 341 TRP A N 1
ATOM 2646 C CA . TRP A 1 341 ? 35.25 -22.391 -20.984 1 95.56 341 TRP A CA 1
ATOM 2647 C C . TRP A 1 341 ? 35.875 -21.219 -21.734 1 95.56 341 TRP A C 1
ATOM 2649 O O . TRP A 1 341 ? 35.75 -20.062 -21.328 1 95.56 341 TRP A O 1
ATOM 2659 N N . GLY A 1 342 ? 36.625 -21.516 -22.734 1 95.19 342 GLY A N 1
ATOM 2660 C CA . GLY A 1 342 ? 37.156 -20.469 -23.594 1 95.19 342 GLY A CA 1
ATOM 2661 C C . GLY A 1 342 ? 36.062 -19.562 -24.156 1 95.19 342 GLY A C 1
ATOM 2662 O O . GLY A 1 342 ? 36.219 -18.344 -24.156 1 95.19 342 GLY A O 1
ATOM 2663 N N . TYR A 1 343 ? 35 -20.203 -24.641 1 95.25 343 TYR A N 1
ATOM 2664 C CA . TYR A 1 343 ? 33.875 -19.422 -25.188 1 95.25 343 TYR A CA 1
ATOM 2665 C C . TYR A 1 343 ? 33.188 -18.641 -24.094 1 95.25 343 TYR A C 1
ATOM 2667 O O . TYR A 1 343 ? 32.656 -17.531 -24.328 1 95.25 343 TYR A O 1
ATOM 2675 N N . VAL A 1 344 ? 33.125 -19.141 -22.828 1 96.19 344 VAL A N 1
ATOM 2676 C CA . VAL A 1 344 ? 32.5 -18.438 -21.703 1 96.19 344 VAL A CA 1
ATOM 2677 C C . VAL A 1 344 ? 33.312 -17.156 -21.438 1 96.19 344 VAL A C 1
ATOM 2679 O O . VAL A 1 344 ? 32.719 -16.062 -21.359 1 96.19 344 VAL A O 1
ATOM 2682 N N . PHE A 1 345 ? 34.594 -17.234 -21.328 1 96.5 345 PHE A N 1
ATOM 2683 C CA . PHE A 1 345 ? 35.438 -16.094 -21.016 1 96.5 345 PHE A CA 1
ATOM 2684 C C . PHE A 1 345 ? 35.438 -15.102 -22.172 1 96.5 345 PHE A C 1
ATOM 2686 O O . PHE A 1 345 ? 35.469 -13.891 -21.969 1 96.5 345 PHE A O 1
ATOM 2693 N N . LEU A 1 346 ? 35.438 -15.648 -23.344 1 96.06 346 LEU A N 1
ATOM 2694 C CA . LEU A 1 346 ? 35.344 -14.789 -24.516 1 96.06 346 LEU A CA 1
ATOM 2695 C C . LEU A 1 346 ? 34.062 -13.992 -24.516 1 96.06 346 LEU A C 1
ATOM 2697 O O . LEU A 1 346 ? 34.062 -12.789 -24.797 1 96.06 346 LEU A O 1
ATOM 2701 N N . SER A 1 347 ? 32.969 -14.711 -24.281 1 96.12 347 SER A N 1
ATOM 2702 C CA . SER A 1 347 ? 31.672 -14.039 -24.266 1 96.12 347 SER A CA 1
ATOM 2703 C C . SER A 1 347 ? 31.609 -12.961 -23.188 1 96.12 347 SER A C 1
ATOM 2705 O O . SER A 1 347 ? 31.062 -11.883 -23.406 1 96.12 347 SER A O 1
ATOM 2707 N N . ILE A 1 348 ? 32.125 -13.211 -22 1 96.56 348 ILE A N 1
ATOM 2708 C CA . ILE A 1 348 ? 32.156 -12.25 -20.906 1 96.56 348 ILE A CA 1
ATOM 2709 C C . ILE A 1 348 ? 32.969 -11.039 -21.297 1 96.56 348 ILE A C 1
ATOM 2711 O O . ILE A 1 348 ? 32.531 -9.898 -21.141 1 96.56 348 ILE A O 1
ATOM 2715 N N . ALA A 1 349 ? 34.094 -11.281 -21.828 1 96.69 349 ALA A N 1
ATOM 2716 C CA . ALA A 1 349 ? 35.031 -10.211 -22.203 1 96.69 349 ALA A CA 1
ATOM 2717 C C . ALA A 1 349 ? 34.438 -9.328 -23.297 1 96.69 349 ALA A C 1
ATOM 2719 O O . ALA A 1 349 ? 34.5 -8.102 -23.219 1 96.69 349 ALA A O 1
ATOM 2720 N N . VAL A 1 350 ? 33.875 -9.93 -24.25 1 96.31 350 VAL A N 1
ATOM 2721 C CA . VAL A 1 350 ? 33.312 -9.188 -25.375 1 96.31 350 VAL A CA 1
ATOM 2722 C C . VAL A 1 350 ? 32.062 -8.414 -24.891 1 96.31 350 VAL A C 1
ATOM 2724 O O . VAL A 1 350 ? 31.859 -7.266 -25.297 1 96.31 350 VAL A O 1
ATOM 2727 N N . ALA A 1 351 ? 31.234 -9.047 -24.078 1 95.94 351 ALA A N 1
ATOM 2728 C CA . ALA A 1 351 ? 30.031 -8.391 -23.562 1 95.94 351 ALA A CA 1
ATOM 2729 C C . ALA A 1 351 ? 30.375 -7.129 -22.781 1 95.94 351 ALA A C 1
ATOM 2731 O O . ALA A 1 351 ? 29.75 -6.082 -22.984 1 95.94 351 ALA A O 1
ATOM 2732 N N . ILE A 1 352 ? 31.344 -7.172 -21.953 1 95.88 352 ILE A N 1
ATOM 2733 C CA . ILE A 1 352 ? 31.719 -6.043 -21.109 1 95.88 352 ILE A CA 1
ATOM 2734 C C . ILE A 1 352 ? 32.5 -5.02 -21.938 1 95.88 352 ILE A C 1
ATOM 2736 O O . ILE A 1 352 ? 32.188 -3.826 -21.906 1 95.88 352 ILE A O 1
ATOM 2740 N N . ALA A 1 353 ? 33.438 -5.465 -22.734 1 96.81 353 ALA A N 1
ATOM 2741 C CA . ALA A 1 353 ? 34.312 -4.566 -23.484 1 96.81 353 ALA A CA 1
ATOM 2742 C C . ALA A 1 353 ? 33.531 -3.795 -24.547 1 96.81 353 ALA A C 1
ATOM 2744 O O . ALA A 1 353 ? 33.75 -2.6 -24.75 1 96.81 353 ALA A O 1
ATOM 2745 N N . SER A 1 354 ? 32.688 -4.48 -25.266 1 96.88 354 SER A N 1
ATOM 2746 C CA . SER A 1 354 ? 31.953 -3.814 -26.312 1 96.88 354 SER A CA 1
ATOM 2747 C C . SER A 1 354 ? 31.078 -2.693 -25.766 1 96.88 354 SER A C 1
ATOM 2749 O O . SER A 1 354 ? 30.969 -1.625 -26.359 1 96.88 354 SER A O 1
ATOM 2751 N N . LYS A 1 355 ? 30.484 -2.918 -24.594 1 95.62 355 LYS A N 1
ATOM 2752 C CA . LYS A 1 355 ? 29.625 -1.91 -23.969 1 95.62 355 LYS A CA 1
ATOM 2753 C C . LYS A 1 355 ? 30.453 -0.776 -23.375 1 95.62 355 LYS A C 1
ATOM 2755 O O . LYS A 1 355 ? 30.109 0.397 -23.516 1 95.62 355 LYS A O 1
ATOM 2760 N N . VAL A 1 356 ? 31.484 -1.148 -22.703 1 96.44 356 VAL A N 1
ATOM 2761 C CA . VAL A 1 356 ? 32.312 -0.149 -22.031 1 96.44 356 VAL A CA 1
ATOM 2762 C C . VAL A 1 356 ? 32.969 0.761 -23.062 1 96.44 356 VAL A C 1
ATOM 2764 O O . VAL A 1 356 ? 32.938 1.986 -22.922 1 96.44 356 VAL A O 1
ATOM 2767 N N . VAL A 1 357 ? 33.5 0.19 -24.078 1 96.81 357 VAL A N 1
ATOM 2768 C CA . VAL A 1 357 ? 34.188 0.961 -25.094 1 96.81 357 VAL A CA 1
ATOM 2769 C C . VAL A 1 357 ? 33.219 1.835 -25.859 1 96.81 357 VAL A C 1
ATOM 2771 O O . VAL A 1 357 ? 33.469 3.023 -26.078 1 96.81 357 VAL A O 1
ATOM 2774 N N . SER A 1 358 ? 32.156 1.314 -26.312 1 96.94 358 SER A N 1
ATOM 2775 C CA . SER A 1 358 ? 31.188 2.07 -27.094 1 96.94 358 SER A CA 1
ATOM 2776 C C . SER A 1 358 ? 30.531 3.166 -26.266 1 96.94 358 SER A C 1
ATOM 2778 O O . SER A 1 358 ? 30.359 4.293 -26.734 1 96.94 358 SER A O 1
ATOM 2780 N N . GLY A 1 359 ? 30.156 2.828 -25.016 1 95.62 359 GLY A N 1
ATOM 2781 C CA . GLY A 1 359 ? 29.547 3.814 -24.141 1 95.62 359 GLY A CA 1
ATOM 2782 C C . GLY A 1 359 ? 30.484 4.953 -23.781 1 95.62 359 GLY A C 1
ATOM 2783 O O . GLY A 1 359 ? 30.094 6.121 -23.812 1 95.62 359 GLY A O 1
ATOM 2784 N N . THR A 1 360 ? 31.719 4.586 -23.484 1 96.44 360 THR A N 1
ATOM 2785 C CA . THR A 1 360 ? 32.719 5.594 -23.125 1 96.44 360 THR A CA 1
ATOM 2786 C C . THR A 1 360 ? 33 6.496 -24.328 1 96.44 360 THR A C 1
ATOM 2788 O O . THR A 1 360 ? 33.094 7.719 -24.172 1 96.44 360 THR A O 1
ATOM 2791 N N . ALA A 1 361 ? 33.156 5.91 -25.453 1 96.31 361 ALA A N 1
ATOM 2792 C CA . ALA A 1 361 ? 33.469 6.668 -26.672 1 96.31 361 ALA A CA 1
ATOM 2793 C C . ALA A 1 361 ? 32.344 7.645 -27.016 1 96.31 361 ALA A C 1
ATOM 2795 O O . ALA A 1 361 ? 32.594 8.805 -27.344 1 96.31 361 ALA A O 1
ATOM 2796 N N . MET A 1 362 ? 31.172 7.176 -26.984 1 95.12 362 MET A N 1
ATOM 2797 C CA . MET A 1 362 ? 30.047 8.023 -27.359 1 95.12 362 MET A CA 1
ATOM 2798 C C . MET A 1 362 ? 29.828 9.125 -26.328 1 95.12 362 MET A C 1
ATOM 2800 O O . MET A 1 362 ? 29.484 10.25 -26.672 1 95.12 362 MET A O 1
ATOM 2804 N N . ALA A 1 363 ? 29.969 8.789 -25.047 1 94.25 363 ALA A N 1
ATOM 2805 C CA . ALA A 1 363 ? 29.828 9.789 -23.984 1 94.25 363 ALA A CA 1
ATOM 2806 C C . ALA A 1 363 ? 30.891 10.875 -24.109 1 94.25 363 ALA A C 1
ATOM 2808 O O . ALA A 1 363 ? 30.625 12.055 -23.891 1 94.25 363 ALA A O 1
ATOM 2809 N N . LYS A 1 364 ? 32.125 10.461 -24.5 1 94.19 364 LYS A N 1
ATOM 2810 C CA . LYS A 1 364 ? 33.188 11.422 -24.688 1 94.19 364 LYS A CA 1
ATOM 2811 C C . LYS A 1 364 ? 32.906 12.336 -25.875 1 94.19 364 LYS A C 1
ATOM 2813 O O . LYS A 1 364 ? 33.219 13.531 -25.844 1 94.19 364 LYS A O 1
ATOM 2818 N N . LEU A 1 365 ? 32.375 11.852 -26.828 1 93.56 365 LEU A N 1
ATOM 2819 C CA . LEU A 1 365 ? 32.031 12.633 -28 1 93.56 365 LEU A CA 1
ATOM 2820 C C . LEU A 1 365 ? 30.969 13.68 -27.688 1 93.56 365 LEU A C 1
ATOM 2822 O O . LEU A 1 365 ? 30.906 14.727 -28.328 1 93.56 365 LEU A O 1
ATOM 2826 N N . HIS A 1 366 ? 30.188 13.445 -26.688 1 90.06 366 HIS A N 1
ATOM 2827 C CA . HIS A 1 366 ? 29.188 14.398 -26.25 1 90.06 366 HIS A CA 1
ATOM 2828 C C . HIS A 1 366 ? 29.766 15.414 -25.281 1 90.06 366 HIS A C 1
ATOM 2830 O O . HIS A 1 366 ? 29.016 16.203 -24.688 1 90.06 366 HIS A O 1
ATOM 2836 N N . GLY A 1 367 ? 31.062 15.328 -24.953 1 86.56 367 GLY A N 1
ATOM 2837 C CA . GLY A 1 367 ? 31.734 16.375 -24.219 1 86.56 367 GLY A CA 1
ATOM 2838 C C . GLY A 1 367 ? 31.828 16.094 -22.734 1 86.56 367 GLY A C 1
ATOM 2839 O O . GLY A 1 367 ? 32.094 17 -21.938 1 86.56 367 GLY A O 1
ATOM 2840 N N . LEU A 1 368 ? 31.641 14.898 -22.344 1 88.56 368 LEU A N 1
ATOM 2841 C CA . LEU A 1 368 ? 31.75 14.578 -20.922 1 88.56 368 LEU A CA 1
ATOM 2842 C C . LEU A 1 368 ? 33.188 14.305 -20.531 1 88.56 368 LEU A C 1
ATOM 2844 O O . LEU A 1 368 ? 34.062 14.086 -21.406 1 88.56 368 LEU A O 1
ATOM 2848 N N . TYR A 1 369 ? 33.469 14.391 -19.266 1 90.19 369 TYR A N 1
ATOM 2849 C CA . TYR A 1 369 ? 34.812 14.102 -18.766 1 90.19 369 TYR A CA 1
ATOM 2850 C C . TYR A 1 369 ? 35.125 12.617 -18.906 1 90.19 369 TYR A C 1
ATOM 2852 O O . TYR A 1 369 ? 34.219 11.789 -19.047 1 90.19 369 TYR A O 1
ATOM 2860 N N . TRP A 1 370 ? 36.375 12.234 -18.922 1 91.81 370 TRP A N 1
ATOM 2861 C CA . TRP A 1 370 ? 36.812 10.867 -19.141 1 91.81 370 TRP A CA 1
ATOM 2862 C C . TRP A 1 370 ? 36.281 9.93 -18.078 1 91.81 370 TRP A C 1
ATOM 2864 O O . TRP A 1 370 ? 35.812 8.836 -18.391 1 91.81 370 TRP A O 1
ATOM 2874 N N . ARG A 1 371 ? 36.25 10.312 -16.859 1 92.19 371 ARG A N 1
ATOM 2875 C CA . ARG A 1 371 ? 35.75 9.445 -15.789 1 92.19 371 ARG A CA 1
ATOM 2876 C C . ARG A 1 371 ? 34.25 9.32 -15.836 1 92.19 371 ARG A C 1
ATOM 2878 O O . ARG A 1 371 ? 33.688 8.25 -15.547 1 92.19 371 ARG A O 1
ATOM 2885 N N . GLU A 1 372 ? 33.656 10.406 -16.188 1 91.94 372 GLU A N 1
ATOM 2886 C CA . GLU A 1 372 ? 32.188 10.359 -16.375 1 91.94 372 GLU A CA 1
ATOM 2887 C C . GLU A 1 372 ? 31.812 9.453 -17.531 1 91.94 372 GLU A C 1
ATOM 2889 O O . GLU A 1 372 ? 30.859 8.68 -17.438 1 91.94 372 GLU A O 1
ATOM 2894 N N . SER A 1 373 ? 32.625 9.609 -18.547 1 95 373 SER A N 1
ATOM 2895 C CA . SER A 1 373 ? 32.344 8.812 -19.734 1 95 373 SER A CA 1
ATOM 2896 C C . SER A 1 373 ? 32.594 7.328 -19.469 1 95 373 SER A C 1
ATOM 2898 O O . SER A 1 373 ? 31.812 6.48 -19.922 1 95 373 SER A O 1
ATOM 2900 N N . MET A 1 374 ? 33.594 7 -18.766 1 95.69 374 MET A N 1
ATOM 2901 C CA . MET A 1 374 ? 33.875 5.609 -18.422 1 95.69 374 MET A CA 1
ATOM 2902 C C . MET A 1 374 ? 32.812 5.043 -17.5 1 95.69 374 MET A C 1
ATOM 2904 O O . MET A 1 374 ? 32.469 3.861 -17.594 1 95.69 374 MET A O 1
ATOM 2908 N N . ALA A 1 375 ? 32.344 5.891 -16.609 1 95.06 375 ALA A N 1
ATOM 2909 C CA . ALA A 1 375 ? 31.266 5.453 -15.727 1 95.06 375 ALA A CA 1
ATOM 2910 C C . ALA A 1 375 ? 30 5.086 -16.516 1 95.06 375 ALA A C 1
ATOM 2912 O O . ALA A 1 375 ? 29.344 4.098 -16.219 1 95.06 375 ALA A O 1
ATOM 2913 N N . ILE A 1 376 ? 29.734 5.855 -17.531 1 94.56 376 ILE A N 1
ATOM 2914 C CA . ILE A 1 376 ? 28.578 5.594 -18.391 1 94.56 376 ILE A CA 1
ATOM 2915 C C . ILE A 1 376 ? 28.766 4.262 -19.109 1 94.56 376 ILE A C 1
ATOM 2917 O O . ILE A 1 376 ? 27.844 3.445 -19.156 1 94.56 376 ILE A O 1
ATOM 2921 N N . GLY A 1 377 ? 29.922 4.035 -19.609 1 95.5 377 GLY A N 1
ATOM 2922 C CA . GLY A 1 377 ? 30.203 2.777 -20.281 1 95.5 377 GLY A CA 1
ATOM 2923 C C . GLY A 1 377 ? 30.078 1.571 -19.375 1 95.5 377 GLY A C 1
ATOM 2924 O O . GLY A 1 377 ? 29.484 0.56 -19.75 1 95.5 377 GLY A O 1
ATOM 2925 N N . VAL A 1 378 ? 30.594 1.654 -18.234 1 95.62 378 VAL A N 1
ATOM 2926 C CA . VAL A 1 378 ? 30.578 0.562 -17.266 1 95.62 378 VAL A CA 1
ATOM 2927 C C . VAL A 1 378 ? 29.141 0.293 -16.828 1 95.62 378 VAL A C 1
ATOM 2929 O O . VAL A 1 378 ? 28.703 -0.861 -16.766 1 95.62 378 VAL A O 1
ATOM 2932 N N . LEU A 1 379 ? 28.438 1.316 -16.625 1 94.25 379 LEU A N 1
ATOM 2933 C CA . LEU A 1 379 ? 27.062 1.18 -16.172 1 94.25 379 LEU A CA 1
ATOM 2934 C C . LEU A 1 379 ? 26.188 0.554 -17.25 1 94.25 379 LEU A C 1
ATOM 2936 O O . LEU A 1 379 ? 25.328 -0.283 -16.953 1 94.25 379 LEU A O 1
ATOM 2940 N N . MET A 1 380 ? 26.469 0.883 -18.469 1 93.81 380 MET A N 1
ATOM 2941 C CA . MET A 1 380 ? 25.672 0.363 -19.578 1 93.81 380 MET A CA 1
ATOM 2942 C C . MET A 1 380 ? 25.969 -1.116 -19.812 1 93.81 380 MET A C 1
ATOM 2944 O O . MET A 1 380 ? 25.219 -1.804 -20.5 1 93.81 380 MET A O 1
ATOM 2948 N N . SER A 1 381 ? 27 -1.67 -19.234 1 93.62 381 SER A N 1
ATOM 2949 C CA . SER A 1 381 ? 27.375 -3.07 -19.391 1 93.62 381 SER A CA 1
ATOM 2950 C C . SER A 1 381 ? 26.578 -3.973 -18.469 1 93.62 381 SER A C 1
ATOM 2952 O O . SER A 1 381 ? 26.656 -5.199 -18.547 1 93.62 381 SER A O 1
ATOM 2954 N N . CYS A 1 382 ? 25.672 -3.432 -17.703 1 91.06 382 CYS A N 1
ATOM 2955 C CA . CYS A 1 382 ? 24.875 -4.176 -16.75 1 91.06 382 CYS A CA 1
ATOM 2956 C C . CYS A 1 382 ? 23.797 -4.984 -17.453 1 91.06 382 CYS A C 1
ATOM 2958 O O . CYS A 1 382 ? 22.984 -4.434 -18.219 1 91.06 382 CYS A O 1
ATOM 2960 N N . LYS A 1 383 ? 23.703 -6.297 -17.391 1 89.56 383 LYS A N 1
ATOM 2961 C CA . LYS A 1 383 ? 22.75 -7.152 -18.078 1 89.56 383 LYS A CA 1
ATOM 2962 C C . LYS A 1 383 ? 21.578 -7.512 -17.172 1 89.56 383 LYS A C 1
ATOM 2964 O O . LYS A 1 383 ? 20.406 -7.41 -17.562 1 89.56 383 LYS A O 1
ATOM 2969 N N . GLY A 1 384 ? 21.828 -8.008 -15.969 1 80.75 384 GLY A N 1
ATOM 2970 C CA . GLY A 1 384 ? 20.859 -8.227 -14.906 1 80.75 384 GLY A CA 1
ATOM 2971 C C . GLY A 1 384 ? 19.688 -9.086 -15.336 1 80.75 384 GLY A C 1
ATOM 2972 O O . GLY A 1 384 ? 19.875 -10.156 -15.914 1 80.75 384 GLY A O 1
ATOM 2973 N N . ILE A 1 385 ? 18.312 -8.641 -15.117 1 79.44 385 ILE A N 1
ATOM 2974 C CA . ILE A 1 385 ? 17.062 -9.375 -15.211 1 79.44 385 ILE A CA 1
ATOM 2975 C C . ILE A 1 385 ? 16.656 -9.555 -16.672 1 79.44 385 ILE A C 1
ATOM 2977 O O . ILE A 1 385 ? 16.188 -10.617 -17.062 1 79.44 385 ILE A O 1
ATOM 2981 N N . VAL A 1 386 ? 16.891 -8.641 -17.422 1 81.88 386 VAL A N 1
ATOM 2982 C CA . VAL A 1 386 ? 16.422 -8.648 -18.812 1 81.88 386 VAL A CA 1
ATOM 2983 C C . VAL A 1 386 ? 17.172 -9.727 -19.594 1 81.88 386 VAL A C 1
ATOM 2985 O O . VAL A 1 386 ? 16.562 -10.453 -20.391 1 81.88 386 VAL A O 1
ATOM 2988 N N . GLU A 1 387 ? 18.422 -9.805 -19.391 1 89.56 387 GLU A N 1
ATOM 2989 C CA . GLU A 1 387 ? 19.203 -10.82 -20.078 1 89.56 387 GLU A CA 1
ATOM 2990 C C . GLU A 1 387 ? 18.75 -12.227 -19.672 1 89.56 387 GLU A C 1
ATOM 2992 O O . GLU A 1 387 ? 18.656 -13.117 -20.531 1 89.56 387 GLU A O 1
ATOM 2997 N N . ILE A 1 388 ? 18.453 -12.383 -18.516 1 88.5 388 ILE A N 1
ATOM 2998 C CA . ILE A 1 388 ? 18.047 -13.695 -18.016 1 88.5 388 ILE A CA 1
ATOM 2999 C C . ILE A 1 388 ? 16.703 -14.078 -18.625 1 88.5 388 ILE A C 1
ATOM 3001 O O . ILE A 1 388 ? 16.484 -15.234 -19 1 88.5 388 ILE A O 1
ATOM 3005 N N . VAL A 1 389 ? 15.898 -13.172 -18.734 1 85.75 389 VAL A N 1
ATOM 3006 C CA . VAL A 1 389 ? 14.602 -13.414 -19.344 1 85.75 389 VAL A CA 1
ATOM 3007 C C . VAL A 1 389 ? 14.773 -13.742 -20.812 1 85.75 389 VAL A C 1
ATOM 3009 O O . VAL A 1 389 ? 14.156 -14.68 -21.328 1 85.75 389 VAL A O 1
ATOM 3012 N N . VAL A 1 390 ? 15.633 -13.016 -21.469 1 87.81 390 VAL A N 1
ATOM 3013 C CA . VAL A 1 390 ? 15.914 -13.242 -22.875 1 87.81 390 VAL A CA 1
ATOM 3014 C C . VAL A 1 390 ? 16.438 -14.664 -23.078 1 87.81 390 VAL A C 1
ATOM 3016 O O . VAL A 1 390 ? 15.984 -15.391 -23.953 1 87.81 390 VAL A O 1
ATOM 3019 N N . LEU A 1 391 ? 17.312 -15.023 -22.234 1 92.44 391 LEU A N 1
ATOM 3020 C CA . LEU A 1 391 ? 17.938 -16.328 -22.344 1 92.44 391 LEU A CA 1
ATOM 3021 C C . LEU A 1 391 ? 16.938 -17.438 -22.062 1 92.44 391 LEU A C 1
ATOM 3023 O O . LEU A 1 391 ? 16.938 -18.484 -22.719 1 92.44 391 LEU A O 1
ATOM 3027 N N . THR A 1 392 ? 16.047 -17.203 -21.109 1 88.12 392 THR A N 1
ATOM 3028 C CA . THR A 1 392 ? 15.031 -18.188 -20.766 1 88.12 392 THR A CA 1
ATOM 3029 C C . THR A 1 392 ? 14.039 -18.359 -21.922 1 88.12 392 THR A C 1
ATOM 3031 O O . THR A 1 392 ? 13.617 -19.484 -22.219 1 88.12 392 THR A O 1
ATOM 3034 N N . VAL A 1 393 ? 13.734 -17.297 -22.5 1 84.94 393 VAL A N 1
ATOM 3035 C CA . VAL A 1 393 ? 12.836 -17.344 -23.641 1 84.94 393 VAL A CA 1
ATOM 3036 C C . VAL A 1 393 ? 13.5 -18.094 -24.797 1 84.94 393 VAL A C 1
ATOM 3038 O O . VAL A 1 393 ? 12.859 -18.906 -25.469 1 84.94 393 VAL A O 1
ATOM 3041 N N . GLY A 1 394 ? 14.75 -17.891 -25.031 1 87.5 394 GLY A N 1
ATOM 3042 C CA . GLY A 1 394 ? 15.484 -18.594 -26.062 1 87.5 394 GLY A CA 1
ATOM 3043 C C . GLY A 1 394 ? 15.594 -20.078 -25.812 1 87.5 394 GLY A C 1
ATOM 3044 O O . GLY A 1 394 ? 15.523 -20.875 -26.75 1 87.5 394 GLY A O 1
ATOM 3045 N N . LEU A 1 395 ? 15.75 -20.422 -24.578 1 88.5 395 LEU A N 1
ATOM 3046 C CA . LEU A 1 395 ? 15.836 -21.828 -24.219 1 88.5 395 LEU A CA 1
ATOM 3047 C C . LEU A 1 395 ? 14.492 -22.531 -24.422 1 88.5 395 LEU A C 1
ATOM 3049 O O . LEU A 1 395 ? 14.438 -23.625 -25 1 88.5 395 LEU A O 1
ATOM 3053 N N . ASN A 1 396 ? 13.461 -21.875 -23.969 1 82.5 396 ASN A N 1
ATOM 3054 C CA . ASN A 1 396 ? 12.117 -22.438 -24.078 1 82.5 396 ASN A CA 1
ATOM 3055 C C . ASN A 1 396 ? 11.68 -22.562 -25.531 1 82.5 396 ASN A C 1
ATOM 3057 O O . ASN A 1 396 ? 10.945 -23.484 -25.891 1 82.5 396 ASN A O 1
ATOM 3061 N N . ALA A 1 397 ? 12.219 -21.609 -26.344 1 80.19 397 ALA A N 1
ATOM 3062 C CA . ALA A 1 397 ? 11.883 -21.625 -27.766 1 80.19 397 ALA A CA 1
ATOM 3063 C C . ALA A 1 397 ? 12.773 -22.609 -28.531 1 80.19 397 ALA A C 1
ATOM 3065 O O . ALA A 1 397 ? 12.578 -22.828 -29.734 1 80.19 397 ALA A O 1
ATOM 3066 N N . GLY A 1 398 ? 13.773 -23.156 -27.859 1 83.69 398 GLY A N 1
ATOM 3067 C CA . GLY A 1 398 ? 14.672 -24.125 -28.469 1 83.69 398 GLY A CA 1
ATOM 3068 C C . GLY A 1 398 ? 15.711 -23.5 -29.375 1 83.69 398 GLY A C 1
ATOM 3069 O O . GLY A 1 398 ? 16.266 -24.156 -30.25 1 83.69 398 GLY A O 1
ATOM 3070 N N . ILE A 1 399 ? 15.906 -22.234 -29.266 1 86 399 ILE A N 1
ATOM 3071 C CA . ILE A 1 399 ? 16.875 -21.531 -30.094 1 86 399 ILE A CA 1
ATOM 3072 C C . ILE A 1 399 ? 18.297 -21.859 -29.625 1 86 399 ILE A C 1
ATOM 3074 O O . ILE A 1 399 ? 19.219 -21.984 -30.438 1 86 399 ILE A O 1
ATOM 3078 N N . ILE A 1 400 ? 18.391 -22 -28.297 1 91 400 ILE A N 1
ATOM 3079 C CA . ILE A 1 400 ? 19.703 -22.297 -27.75 1 91 400 ILE A CA 1
ATOM 3080 C C . ILE A 1 400 ? 19.641 -23.578 -26.906 1 91 400 ILE A C 1
ATOM 3082 O O . ILE A 1 400 ? 18.578 -23.938 -26.406 1 91 400 ILE A O 1
ATOM 3086 N N . SER A 1 401 ? 20.75 -24.188 -26.859 1 91.81 401 SER A N 1
ATOM 3087 C CA . SER A 1 401 ? 20.875 -25.406 -26.062 1 91.81 401 SER A CA 1
ATOM 3088 C C . SER A 1 401 ? 21.141 -25.078 -24.594 1 91.81 401 SER A C 1
ATOM 3090 O O . SER A 1 401 ? 21.438 -23.938 -24.25 1 91.81 401 SER A O 1
ATOM 3092 N N . HIS A 1 402 ? 21 -26.062 -23.734 1 92.12 402 HIS A N 1
ATOM 3093 C CA . HIS A 1 402 ? 21.25 -25.906 -22.312 1 92.12 402 HIS A CA 1
ATOM 3094 C C . HIS A 1 402 ? 22.703 -25.516 -22.062 1 92.12 402 HIS A C 1
ATOM 3096 O O . HIS A 1 402 ? 23 -24.797 -21.109 1 92.12 402 HIS A O 1
ATOM 3102 N N . LYS A 1 403 ? 23.562 -25.953 -22.938 1 93.5 403 LYS A N 1
ATOM 3103 C CA . LYS A 1 403 ? 24.984 -25.625 -22.812 1 93.5 403 LYS A CA 1
ATOM 3104 C C . LYS A 1 403 ? 25.219 -24.125 -23.031 1 93.5 403 LYS A C 1
ATOM 3106 O O . LYS A 1 403 ? 25.891 -23.484 -22.234 1 93.5 403 LYS A O 1
ATOM 3111 N N . ILE A 1 404 ? 24.688 -23.609 -24.094 1 94.12 404 ILE A N 1
ATOM 3112 C CA . ILE A 1 404 ? 24.828 -22.188 -24.391 1 94.12 404 ILE A CA 1
ATOM 3113 C C . ILE A 1 404 ? 24.109 -21.375 -23.328 1 94.12 404 ILE A C 1
ATOM 3115 O O . ILE A 1 404 ? 24.578 -20.297 -22.938 1 94.12 404 ILE A O 1
ATOM 3119 N N . PHE A 1 405 ? 22.953 -21.891 -22.891 1 95 405 PHE A N 1
ATOM 3120 C CA . PHE A 1 405 ? 22.203 -21.234 -21.844 1 95 405 PHE A CA 1
ATOM 3121 C C . PHE A 1 405 ? 23.062 -21.047 -20.594 1 95 405 PHE A C 1
ATOM 3123 O O . PHE A 1 405 ? 23.125 -19.953 -20.031 1 95 405 PHE A O 1
ATOM 3130 N N . GLY A 1 406 ? 23.719 -22.078 -20.219 1 95.06 406 GLY A N 1
ATOM 3131 C CA . GLY A 1 406 ? 24.594 -22 -19.047 1 95.06 406 GLY A CA 1
ATOM 3132 C C . GLY A 1 406 ? 25.734 -21.016 -19.219 1 95.06 406 GLY A C 1
ATOM 3133 O O . GLY A 1 406 ? 26.062 -20.266 -18.297 1 95.06 406 GLY A O 1
ATOM 3134 N N . MET A 1 407 ? 26.344 -20.938 -20.406 1 95.56 407 MET A N 1
ATOM 3135 C CA . MET A 1 407 ? 27.453 -20.031 -20.703 1 95.56 407 MET A CA 1
ATOM 3136 C C . MET A 1 407 ? 27.016 -18.578 -20.594 1 95.56 407 MET A C 1
ATOM 3138 O O . MET A 1 407 ? 27.703 -17.766 -19.984 1 95.56 407 MET A O 1
ATOM 3142 N N . PHE A 1 408 ? 25.875 -18.359 -21.078 1 96 408 PHE A N 1
ATOM 3143 C CA . PHE A 1 408 ? 25.438 -16.969 -21.172 1 96 408 PHE A CA 1
ATOM 3144 C C . PHE A 1 408 ? 24.859 -16.5 -19.844 1 96 408 PHE A C 1
ATOM 3146 O O . PHE A 1 408 ? 24.906 -15.312 -19.531 1 96 408 PHE A O 1
ATOM 3153 N N . ILE A 1 409 ? 24.234 -17.375 -19.062 1 95.31 409 ILE A N 1
ATOM 3154 C CA . ILE A 1 409 ? 23.797 -16.984 -17.734 1 95.31 409 ILE A CA 1
ATOM 3155 C C . ILE A 1 409 ? 25.016 -16.594 -16.891 1 95.31 409 ILE A C 1
ATOM 3157 O O . ILE A 1 409 ? 24.953 -15.609 -16.141 1 95.31 409 ILE A O 1
ATOM 3161 N N . LEU A 1 410 ? 26.062 -17.359 -17.047 1 94.81 410 LEU A N 1
ATOM 3162 C CA . LEU A 1 410 ? 27.281 -17.016 -16.328 1 94.81 410 LEU A CA 1
ATOM 3163 C C . LEU A 1 410 ? 27.797 -15.648 -16.781 1 94.81 410 LEU A C 1
ATOM 3165 O O . LEU A 1 410 ? 28.266 -14.852 -15.969 1 94.81 410 LEU A O 1
ATOM 3169 N N . MET A 1 411 ? 27.812 -15.445 -18.062 1 95 411 MET A N 1
ATOM 3170 C CA . MET A 1 411 ? 28.188 -14.141 -18.609 1 95 411 MET A CA 1
ATOM 3171 C C . MET A 1 411 ? 27.328 -13.031 -18.016 1 95 411 MET A C 1
ATOM 3173 O O . MET A 1 411 ? 27.844 -11.984 -17.625 1 95 411 MET A O 1
ATOM 3177 N N . ALA A 1 412 ? 25.969 -13.25 -17.938 1 94.25 412 ALA A N 1
ATOM 3178 C CA . ALA A 1 412 ? 25.031 -12.266 -17.406 1 94.25 412 ALA A CA 1
ATOM 3179 C C . ALA A 1 412 ? 25.312 -11.984 -15.93 1 94.25 412 ALA A C 1
ATOM 3181 O O . ALA A 1 412 ? 25.281 -10.828 -15.492 1 94.25 412 ALA A O 1
ATOM 3182 N N . LEU A 1 413 ? 25.625 -13.023 -15.195 1 94.12 413 LEU A N 1
ATOM 3183 C CA . LEU A 1 413 ? 25.875 -12.898 -13.766 1 94.12 413 LEU A CA 1
ATOM 3184 C C . LEU A 1 413 ? 27.172 -12.141 -13.508 1 94.12 413 LEU A C 1
ATOM 3186 O O . LEU A 1 413 ? 27.203 -11.227 -12.68 1 94.12 413 LEU A O 1
ATOM 3190 N N . VAL A 1 414 ? 28.188 -12.453 -14.211 1 94.06 414 VAL A N 1
ATOM 3191 C CA . VAL A 1 414 ? 29.484 -11.844 -13.992 1 94.06 414 VAL A CA 1
ATOM 3192 C C . VAL A 1 414 ? 29.453 -10.375 -14.438 1 94.06 414 VAL A C 1
ATOM 3194 O O . VAL A 1 414 ? 29.969 -9.5 -13.742 1 94.06 414 VAL A O 1
ATOM 3197 N N . SER A 1 415 ? 28.906 -10.141 -15.586 1 93.75 415 SER A N 1
ATOM 3198 C CA . SER A 1 415 ? 28.812 -8.773 -16.078 1 93.75 415 SER A CA 1
ATOM 3199 C C . SER A 1 415 ? 28.031 -7.879 -15.133 1 93.75 415 SER A C 1
ATOM 3201 O O . SER A 1 415 ? 28.391 -6.719 -14.922 1 93.75 415 SER A O 1
ATOM 3203 N N . THR A 1 416 ? 26.969 -8.383 -14.578 1 91.94 416 THR A N 1
ATOM 3204 C CA . THR A 1 416 ? 26.156 -7.613 -13.633 1 91.94 416 THR A CA 1
ATOM 3205 C C . THR A 1 416 ? 26.906 -7.418 -12.32 1 91.94 416 THR A C 1
ATOM 3207 O O . THR A 1 416 ? 26.906 -6.324 -11.75 1 91.94 416 THR A O 1
ATOM 3210 N N . PHE A 1 417 ? 27.594 -8.383 -11.914 1 92.38 417 PHE A N 1
ATOM 3211 C CA . PHE A 1 417 ? 28.328 -8.344 -10.656 1 92.38 417 PHE A CA 1
ATOM 3212 C C . PHE A 1 417 ? 29.453 -7.312 -10.727 1 92.38 417 PHE A C 1
ATOM 3214 O O . PHE A 1 417 ? 29.688 -6.57 -9.766 1 92.38 417 PHE A O 1
ATOM 3221 N N . VAL A 1 418 ? 30.125 -7.215 -11.758 1 93.75 418 VAL A N 1
ATOM 3222 C CA . VAL A 1 418 ? 31.312 -6.383 -11.891 1 93.75 418 VAL A CA 1
ATOM 3223 C C . VAL A 1 418 ? 30.906 -4.926 -12.078 1 93.75 418 VAL A C 1
ATOM 3225 O O . VAL A 1 418 ? 31.703 -4.016 -11.82 1 93.75 418 VAL A O 1
ATOM 3228 N N . THR A 1 419 ? 29.703 -4.656 -12.445 1 93.12 419 THR A N 1
ATOM 3229 C CA . THR A 1 419 ? 29.25 -3.305 -12.766 1 93.12 419 THR A CA 1
ATOM 3230 C C . THR A 1 419 ? 29.375 -2.393 -11.547 1 93.12 419 THR A C 1
ATOM 3232 O O . THR A 1 419 ? 29.906 -1.282 -11.648 1 93.12 419 THR A O 1
ATOM 3235 N N . THR A 1 420 ? 28.969 -2.854 -10.383 1 90.12 420 THR A N 1
ATOM 3236 C CA . THR A 1 420 ? 28.969 -2.018 -9.188 1 90.12 420 THR A CA 1
ATOM 3237 C C . THR A 1 420 ? 30.406 -1.72 -8.75 1 90.12 420 THR A C 1
ATOM 3239 O O . THR A 1 420 ? 30.781 -0.556 -8.602 1 90.12 420 THR A O 1
ATOM 3242 N N . PRO A 1 421 ? 31.25 -2.689 -8.586 1 91.44 421 PRO A N 1
ATOM 3243 C CA . PRO A 1 421 ? 32.625 -2.402 -8.156 1 91.44 421 PRO A CA 1
ATOM 3244 C C . PRO A 1 421 ? 33.406 -1.61 -9.203 1 91.44 421 PRO A C 1
ATOM 3246 O O . PRO A 1 421 ? 34.219 -0.751 -8.844 1 91.44 421 PRO A O 1
ATOM 3249 N N . LEU A 1 422 ? 33.188 -1.837 -10.406 1 94 422 LEU A N 1
ATOM 3250 C CA . LEU A 1 422 ? 33.906 -1.112 -11.461 1 94 422 LEU A CA 1
ATOM 3251 C C . LEU A 1 422 ? 33.469 0.35 -11.492 1 94 422 LEU A C 1
ATOM 3253 O O . LEU A 1 422 ? 34.281 1.233 -11.781 1 94 422 LEU A O 1
ATOM 3257 N N . THR A 1 423 ? 32.219 0.597 -11.305 1 93 423 THR A N 1
ATOM 3258 C CA . THR A 1 423 ? 31.734 1.971 -11.281 1 93 423 THR A CA 1
ATOM 3259 C C . THR A 1 423 ? 32.344 2.734 -10.102 1 93 423 THR A C 1
ATOM 3261 O O . THR A 1 423 ? 32.719 3.902 -10.242 1 93 423 THR A O 1
ATOM 3264 N N . GLN A 1 424 ? 32.438 2.061 -9.023 1 89.31 424 GLN A N 1
ATOM 3265 C CA . GLN A 1 424 ? 33 2.691 -7.84 1 89.31 424 GLN A CA 1
ATOM 3266 C C . GLN A 1 424 ? 34.5 3.01 -8.039 1 89.31 424 GLN A C 1
ATOM 3268 O O . GLN A 1 424 ? 35 3.994 -7.5 1 89.31 424 GLN A O 1
ATOM 3273 N N . LEU A 1 425 ? 35.125 2.193 -8.789 1 91.56 425 LEU A N 1
ATOM 3274 C CA . LEU A 1 425 ? 36.531 2.389 -9.055 1 91.56 425 LEU A CA 1
ATOM 3275 C C . LEU A 1 425 ? 36.75 3.543 -10.031 1 91.56 425 LEU A C 1
ATOM 3277 O O . LEU A 1 425 ? 37.688 4.336 -9.859 1 91.56 425 LEU A O 1
ATOM 3281 N N . VAL A 1 426 ? 35.906 3.699 -11 1 93.12 426 VAL A N 1
ATOM 3282 C CA . VAL A 1 426 ? 36.094 4.68 -12.07 1 93.12 426 VAL A CA 1
ATOM 3283 C C . VAL A 1 426 ? 35.531 6.035 -11.617 1 93.12 426 VAL A C 1
ATOM 3285 O O . VAL A 1 426 ? 36.094 7.082 -11.984 1 93.12 426 VAL A O 1
ATOM 3288 N N . TYR A 1 427 ? 34.438 6.055 -10.914 1 90.62 427 TYR A N 1
ATOM 3289 C CA . TYR A 1 427 ? 33.75 7.277 -10.523 1 90.62 427 TYR A CA 1
ATOM 3290 C C . TYR A 1 427 ? 33.531 7.324 -9.016 1 90.62 427 TYR A C 1
ATOM 3292 O O . TYR A 1 427 ? 32.375 7.355 -8.555 1 90.62 427 TYR A O 1
ATOM 3300 N N . PRO A 1 428 ? 34.688 7.418 -8.336 1 85.5 428 PRO A N 1
ATOM 3301 C CA . PRO A 1 428 ? 34.562 7.441 -6.875 1 85.5 428 PRO A CA 1
ATOM 3302 C C . PRO A 1 428 ? 33.969 8.742 -6.348 1 85.5 428 PRO A C 1
ATOM 3304 O O . PRO A 1 428 ? 33.906 9.734 -7.074 1 85.5 428 PRO A O 1
ATOM 3307 N N . ASN A 1 429 ? 33.531 8.711 -5.184 1 76.88 429 ASN A N 1
ATOM 3308 C CA . ASN A 1 429 ? 32.875 9.844 -4.547 1 76.88 429 ASN A CA 1
ATOM 3309 C C . ASN A 1 429 ? 33.812 11.047 -4.438 1 76.88 429 ASN A C 1
ATOM 3311 O O . ASN A 1 429 ? 33.375 12.195 -4.531 1 76.88 429 ASN A O 1
ATOM 3315 N N . SER A 1 430 ? 35.062 10.805 -4.25 1 74.5 430 SER A N 1
ATOM 3316 C CA . SER A 1 430 ? 36.031 11.875 -4.105 1 74.5 430 SER A CA 1
ATOM 3317 C C . SER A 1 430 ? 36.125 12.711 -5.375 1 74.5 430 SER A C 1
ATOM 3319 O O . SER A 1 430 ? 36.25 13.938 -5.312 1 74.5 430 SER A O 1
ATOM 3321 N N . TYR A 1 431 ? 36.062 12.055 -6.488 1 80.38 431 TYR A N 1
ATOM 3322 C CA . TYR A 1 431 ? 36.125 12.766 -7.762 1 80.38 431 TYR A CA 1
ATOM 3323 C C . TYR A 1 431 ? 34.875 13.602 -7.988 1 80.38 431 TYR A C 1
ATOM 3325 O O . TYR A 1 431 ? 34.969 14.727 -8.484 1 80.38 431 TYR A O 1
ATOM 3333 N N . ARG A 1 432 ? 33.812 13.18 -7.641 1 77 432 ARG A N 1
ATOM 3334 C CA . ARG A 1 432 ? 32.531 13.859 -7.832 1 77 432 ARG A CA 1
ATOM 3335 C C . ARG A 1 432 ? 32.469 15.148 -7.02 1 77 432 ARG A C 1
ATOM 3337 O O . ARG A 1 432 ? 31.953 16.172 -7.5 1 77 432 ARG A O 1
ATOM 3344 N N . GLU A 1 433 ? 33 15.031 -5.902 1 67.69 433 GLU A N 1
ATOM 3345 C CA . GLU A 1 433 ? 33.031 16.203 -5.031 1 67.69 433 GLU A CA 1
ATOM 3346 C C . GLU A 1 433 ? 33.938 17.281 -5.586 1 67.69 433 GLU A C 1
ATOM 3348 O O . GLU A 1 433 ? 33.656 18.469 -5.488 1 67.69 433 GLU A O 1
ATOM 3353 N N . GLN A 1 434 ? 35 16.797 -6.137 1 67.44 434 GLN A N 1
ATOM 3354 C CA . GLN A 1 434 ? 35.969 17.734 -6.719 1 67.44 434 GLN A CA 1
ATOM 3355 C C . GLN A 1 434 ? 35.375 18.438 -7.938 1 67.44 434 GLN A C 1
ATOM 3357 O O . GLN A 1 434 ? 35.594 19.641 -8.141 1 67.44 434 GLN A O 1
ATOM 3362 N N . LEU A 1 435 ? 34.625 17.75 -8.75 1 69.94 435 LEU A N 1
ATOM 3363 C CA . LEU A 1 435 ? 34 18.297 -9.953 1 69.94 435 LEU A CA 1
ATOM 3364 C C . LEU A 1 435 ? 32.938 19.344 -9.594 1 69.94 435 LEU A C 1
ATOM 3366 O O . LEU A 1 435 ? 32.812 20.359 -10.281 1 69.94 435 LEU A O 1
ATOM 3370 N N . LYS A 1 436 ? 32.031 19.078 -8.633 1 61.81 436 LYS A N 1
ATOM 3371 C CA . LYS A 1 436 ? 31 20.016 -8.188 1 61.81 436 LYS A CA 1
ATOM 3372 C C . LYS A 1 436 ? 31.625 21.312 -7.688 1 61.81 436 LYS A C 1
ATOM 3374 O O . LYS A 1 436 ? 31.047 22.391 -7.852 1 61.81 436 LYS A O 1
ATOM 3379 N N . LYS A 1 437 ? 32.75 21.25 -7.078 1 54.25 437 LYS A N 1
ATOM 3380 C CA . LYS A 1 437 ? 33.469 22.438 -6.617 1 54.25 437 LYS A CA 1
ATOM 3381 C C . LYS A 1 437 ? 33.969 23.266 -7.793 1 54.25 437 LYS A C 1
ATOM 3383 O O . LYS A 1 437 ? 34.031 24.5 -7.711 1 54.25 437 LYS A O 1
ATOM 3388 N N . GLU A 1 438 ? 34.281 22.578 -8.812 1 55.59 438 GLU A N 1
ATOM 3389 C CA . GLU A 1 438 ? 34.844 23.281 -9.953 1 55.59 438 GLU A CA 1
ATOM 3390 C C . GLU A 1 438 ? 33.781 23.828 -10.875 1 55.59 438 GLU A C 1
ATOM 3392 O O . GLU A 1 438 ? 34.031 24.734 -11.68 1 55.59 438 GLU A O 1
ATOM 3397 N N . GLN A 1 439 ? 32.656 23.172 -11.062 1 49.97 439 GLN A N 1
ATOM 3398 C CA . GLN A 1 439 ? 31.625 23.656 -11.992 1 49.97 439 GLN A CA 1
ATOM 3399 C C . GLN A 1 439 ? 30.953 24.906 -11.461 1 49.97 439 GLN A C 1
ATOM 3401 O O . GLN A 1 439 ? 30.438 24.922 -10.344 1 49.97 439 GLN A O 1
ATOM 3406 N N . PRO A 1 440 ? 31.188 26.094 -12.016 1 39.72 440 PRO A N 1
ATOM 3407 C CA . PRO A 1 440 ? 30.469 27.312 -11.664 1 39.72 440 PRO A CA 1
ATOM 3408 C C . PRO A 1 440 ? 28.953 27.141 -11.695 1 39.72 440 PRO A C 1
ATOM 3410 O O . PRO A 1 440 ? 28.422 26.484 -12.602 1 39.72 440 PRO A O 1
ATOM 3413 N N . SER A 1 441 ? 28.297 26.766 -10.641 1 37.16 441 SER A N 1
ATOM 3414 C CA . SER A 1 441 ? 26.844 26.734 -10.664 1 37.16 441 SER A CA 1
ATOM 3415 C C . SER A 1 441 ? 26.266 27.766 -11.641 1 37.16 441 SER A C 1
ATOM 3417 O O . SER A 1 441 ? 26.578 28.953 -11.531 1 37.16 441 SER A O 1
ATOM 3419 N N . ASP A 1 442 ? 26.188 27.578 -12.82 1 34.72 442 ASP A N 1
ATOM 3420 C CA . ASP A 1 442 ? 25.531 28.547 -13.688 1 34.72 442 ASP A CA 1
ATOM 3421 C C . ASP A 1 442 ? 24.453 29.328 -12.938 1 34.72 442 ASP A C 1
ATOM 3423 O O . ASP A 1 442 ? 24.266 30.516 -13.164 1 34.72 442 ASP A O 1
ATOM 3427 N N . ASN A 1 443 ? 23.422 28.672 -12.625 1 31.22 443 ASN A N 1
ATOM 3428 C CA . ASN A 1 443 ? 22.375 29.469 -12 1 31.22 443 ASN A CA 1
ATOM 3429 C C . ASN A 1 443 ? 22.797 29.953 -10.609 1 31.22 443 ASN A C 1
ATOM 3431 O O . ASN A 1 443 ? 22.266 29.484 -9.602 1 31.22 443 ASN A O 1
ATOM 3435 N N . GLU A 1 444 ? 24.031 30.031 -10.312 1 30.33 444 GLU A N 1
ATOM 3436 C CA . GLU A 1 444 ? 24.406 30.859 -9.172 1 30.33 444 GLU A CA 1
ATOM 3437 C C . GLU A 1 444 ? 23.781 32.25 -9.289 1 30.33 444 GLU A C 1
ATOM 3439 O O . GLU A 1 444 ? 24.312 33.125 -9.992 1 30.33 444 GLU A O 1
ATOM 3444 N N . SER A 1 445 ? 22.625 32.438 -9.797 1 29.38 445 SER A N 1
ATOM 3445 C CA . SER A 1 445 ? 22.125 33.719 -9.344 1 29.38 445 SER A CA 1
ATOM 3446 C C . SER A 1 445 ? 22.844 34.188 -8.086 1 29.38 445 SER A C 1
ATOM 3448 O O . SER A 1 445 ? 23.109 33.406 -7.184 1 29.38 445 SER A O 1
ATOM 3450 N N . THR A 1 446 ? 23.562 35.344 -8.242 1 28.25 446 THR A N 1
ATOM 3451 C CA . THR A 1 446 ? 24.375 36.312 -7.539 1 28.25 446 THR A CA 1
ATOM 3452 C C . THR A 1 446 ? 23.828 36.562 -6.137 1 28.25 446 THR A C 1
ATOM 3454 O O . THR A 1 446 ? 22.938 37.406 -5.953 1 28.25 446 THR A O 1
ATOM 3457 N N . VAL A 1 447 ? 23.047 35.875 -5.457 1 28.97 447 VAL A N 1
ATOM 3458 C CA . VAL A 1 447 ? 23.297 36.438 -4.121 1 28.97 447 VAL A CA 1
ATOM 3459 C C . VAL A 1 447 ? 24.797 36.469 -3.859 1 28.97 447 VAL A C 1
ATOM 3461 O O . VAL A 1 447 ? 25.469 35.438 -3.793 1 28.97 447 VAL A O 1
ATOM 3464 N N . LEU A 1 448 ? 25.5 37.344 -4.707 1 26.86 448 LEU A N 1
ATOM 3465 C CA . LEU A 1 448 ? 26.797 37.938 -4.363 1 26.86 448 LEU A CA 1
ATOM 3466 C C . LEU A 1 448 ? 27.016 37.906 -2.855 1 26.86 448 LEU A C 1
ATOM 3468 O O . LEU A 1 448 ? 26.438 38.719 -2.119 1 26.86 448 LEU A O 1
ATOM 3472 N N . ILE A 1 449 ? 26.891 36.812 -2.355 1 28.61 449 ILE A N 1
ATOM 3473 C CA . ILE A 1 449 ? 27.734 36.875 -1.157 1 28.61 449 ILE A CA 1
ATOM 3474 C C . ILE A 1 449 ? 29.109 37.406 -1.517 1 28.61 449 ILE A C 1
ATOM 3476 O O . ILE A 1 449 ? 29.812 36.844 -2.342 1 28.61 449 ILE A O 1
ATOM 3480 N N . GLN A 1 450 ? 29.203 38.75 -1.819 1 26.3 450 GLN A N 1
ATOM 3481 C CA . GLN A 1 450 ? 30.516 39.375 -1.783 1 26.3 450 GLN A CA 1
ATOM 3482 C C . GLN A 1 450 ? 31.516 38.562 -0.969 1 26.3 450 GLN A C 1
ATOM 3484 O O . GLN A 1 450 ? 31.281 38.281 0.214 1 26.3 450 GLN A O 1
ATOM 3489 N N . LYS A 1 451 ? 32.188 37.75 -1.661 1 29.97 451 LYS A N 1
ATOM 3490 C CA . LYS A 1 451 ? 33.469 37.375 -1.129 1 29.97 451 LYS A CA 1
ATOM 3491 C C . LYS A 1 451 ? 34.281 38.594 -0.729 1 29.97 451 LYS A C 1
ATOM 3493 O O . LYS A 1 451 ? 34.938 39.219 -1.57 1 29.97 451 LYS A O 1
ATOM 3498 N N . ASP A 1 452 ? 33.75 39.688 -0.164 1 27.23 452 ASP A N 1
ATOM 3499 C CA . ASP A 1 452 ? 34.875 40.406 0.398 1 27.23 452 ASP A CA 1
ATOM 3500 C C . ASP A 1 452 ? 35.969 39.469 0.898 1 27.23 452 ASP A C 1
ATOM 3502 O O . ASP A 1 452 ? 35.719 38.688 1.837 1 27.23 452 ASP A O 1
ATOM 3506 N N . ASP A 1 453 ? 36.75 38.844 0.049 1 30.81 453 ASP A N 1
ATOM 3507 C CA . ASP A 1 453 ? 38.062 38.25 0.31 1 30.81 453 ASP A CA 1
ATOM 3508 C C . ASP A 1 453 ? 38.719 38.938 1.52 1 30.81 453 ASP A C 1
ATOM 3510 O O . ASP A 1 453 ? 39.656 38.375 2.109 1 30.81 453 ASP A O 1
ATOM 3514 N N . SER A 1 454 ? 38.906 40.312 1.366 1 30.06 454 SER A N 1
ATOM 3515 C CA . SER A 1 454 ? 39.75 41 2.348 1 30.06 454 SER A CA 1
ATOM 3516 C C . SER A 1 454 ? 39.281 40.688 3.771 1 30.06 454 SER A C 1
ATOM 3518 O O . SER A 1 454 ? 40.094 40.656 4.695 1 30.06 454 SER A O 1
ATOM 3520 N N . THR A 1 455 ? 38.031 41.156 4.047 1 27.42 455 THR A N 1
ATOM 3521 C CA . THR A 1 455 ? 37.938 41.094 5.5 1 27.42 455 THR A CA 1
ATOM 3522 C C . THR A 1 455 ? 37.844 39.625 5.953 1 27.42 455 THR A C 1
ATOM 3524 O O . THR A 1 455 ? 36.906 38.938 5.582 1 27.42 455 THR A O 1
ATOM 3527 N N . ASP A 1 456 ? 38.812 38.625 5.891 1 30.2 456 ASP A N 1
ATOM 3528 C CA . ASP A 1 456 ? 39.156 37.75 7.008 1 30.2 456 ASP A CA 1
ATOM 3529 C C . ASP A 1 456 ? 38.25 38 8.203 1 30.2 456 ASP A C 1
ATOM 3531 O O . ASP A 1 456 ? 38.562 38.812 9.078 1 30.2 456 ASP A O 1
ATOM 3535 N N . CYS A 1 457 ? 37.094 38.375 7.902 1 30.03 457 CYS A N 1
ATOM 3536 C CA . CYS A 1 457 ? 36.312 38.5 9.133 1 30.03 457 CYS A CA 1
ATOM 3537 C C . CYS A 1 457 ? 36.531 37.281 10.023 1 30.03 457 CYS A C 1
ATOM 3539 O O . CYS A 1 457 ? 36.219 36.156 9.633 1 30.03 457 CYS A O 1
ATOM 3541 N N . ASP A 1 458 ? 37.625 37 10.523 1 32.84 458 ASP A N 1
ATOM 3542 C CA . ASP A 1 458 ? 37.906 36.375 11.836 1 32.84 458 ASP A CA 1
ATOM 3543 C C . ASP A 1 458 ? 36.625 36.25 12.648 1 32.84 458 ASP A C 1
ATOM 3545 O O . ASP A 1 458 ? 36.281 37.125 13.461 1 32.84 458 ASP A O 1
ATOM 3549 N N . TYR A 1 459 ? 35.625 36.094 12.016 1 35.03 459 TYR A N 1
ATOM 3550 C CA . TYR A 1 459 ? 34.469 35.688 12.812 1 35.03 459 TYR A CA 1
ATOM 3551 C C . TYR A 1 459 ? 34.844 34.625 13.844 1 35.03 459 TYR A C 1
ATOM 3553 O O . TYR A 1 459 ? 34.719 33.438 13.578 1 35.03 459 TYR A O 1
ATOM 3561 N N . GLN A 1 460 ? 36 34.5 14.125 1 41.69 460 GLN A N 1
ATOM 3562 C CA . GLN A 1 460 ? 36.344 33.938 15.438 1 41.69 460 GLN A CA 1
ATOM 3563 C C . GLN A 1 460 ? 35.219 34.25 16.453 1 41.69 460 GLN A C 1
ATOM 3565 O O . GLN A 1 460 ? 35.438 34.969 17.422 1 41.69 460 GLN A O 1
ATOM 3570 N N . ASN A 1 461 ? 34.031 34.469 15.961 1 48.06 461 ASN A N 1
ATOM 3571 C CA . ASN A 1 461 ? 33 35 16.812 1 48.06 461 ASN A CA 1
ATOM 3572 C C . ASN A 1 461 ? 32.719 34.094 18.016 1 48.06 461 ASN A C 1
ATOM 3574 O O . ASN A 1 461 ? 32.156 33.031 17.875 1 48.06 461 ASN A O 1
ATOM 3578 N N . LYS A 1 462 ? 33.688 33.969 18.766 1 60.09 462 LYS A N 1
ATOM 3579 C CA . LYS A 1 462 ? 33.469 33.469 20.125 1 60.09 462 LYS A CA 1
ATOM 3580 C C . LYS A 1 462 ? 32.188 34.062 20.719 1 60.09 462 LYS A C 1
ATOM 3582 O O . LYS A 1 462 ? 32.031 35.281 20.719 1 60.09 462 LYS A O 1
ATOM 3587 N N . MET A 1 463 ? 31.188 33.25 20.578 1 74.12 463 MET A N 1
ATOM 3588 C CA . MET A 1 463 ? 30 33.688 21.281 1 74.12 463 MET A CA 1
ATOM 3589 C C . MET A 1 463 ? 30.328 34.094 22.719 1 74.12 463 MET A C 1
ATOM 3591 O O . MET A 1 463 ? 30.875 33.281 23.469 1 74.12 463 MET A O 1
ATOM 3595 N N . ASN A 1 464 ? 30.469 35.344 22.859 1 79.94 464 ASN A N 1
ATOM 3596 C CA . ASN A 1 464 ? 30.656 35.844 24.203 1 79.94 464 ASN A CA 1
ATOM 3597 C C . ASN A 1 464 ? 29.469 36.719 24.641 1 79.94 464 ASN A C 1
ATOM 3599 O O . ASN A 1 464 ? 28.469 36.812 23.922 1 79.94 464 ASN A O 1
ATOM 3603 N N . TRP A 1 465 ? 29.531 37.188 25.828 1 85.38 465 TRP A N 1
ATOM 3604 C CA . TRP A 1 465 ? 28.438 37.969 26.391 1 85.38 465 TRP A CA 1
ATOM 3605 C C . TRP A 1 465 ? 28.141 39.188 25.531 1 85.38 465 TRP A C 1
ATOM 3607 O O . TRP A 1 465 ? 26.984 39.531 25.312 1 85.38 465 TRP A O 1
ATOM 3617 N N . HIS A 1 466 ? 29.141 39.75 24.922 1 78.69 466 HIS A N 1
ATOM 3618 C CA . HIS A 1 466 ? 28.953 40.969 24.141 1 78.69 466 HIS A CA 1
ATOM 3619 C C . HIS A 1 466 ? 28.391 40.656 22.75 1 78.69 466 HIS A C 1
ATOM 3621 O O . HIS A 1 466 ? 27.578 41.406 22.234 1 78.69 466 HIS A O 1
ATOM 3627 N N . GLU A 1 467 ? 28.781 39.594 22.234 1 82.62 467 GLU A N 1
ATOM 3628 C CA . GLU A 1 467 ? 28.359 39.25 20.891 1 82.62 467 GLU A CA 1
ATOM 3629 C C . GLU A 1 467 ? 26.922 38.688 20.906 1 82.62 467 GLU A C 1
ATOM 3631 O O . GLU A 1 467 ? 26.25 38.688 19.875 1 82.62 467 GLU A O 1
ATOM 3636 N N . LEU A 1 468 ? 26.484 38.219 21.984 1 87.19 468 LEU A N 1
ATOM 3637 C CA . LEU A 1 468 ? 25.172 37.625 22.109 1 87.19 468 LEU A CA 1
ATOM 3638 C C . LEU A 1 468 ? 24.078 38.625 21.797 1 87.19 468 LEU A C 1
ATOM 3640 O O . LEU A 1 468 ? 23.031 38.281 21.234 1 87.19 468 LEU A O 1
ATOM 3644 N N . LYS A 1 469 ? 24.344 39.875 22.094 1 80.81 469 LYS A N 1
ATOM 3645 C CA . LYS A 1 469 ? 23.344 40.938 21.891 1 80.81 469 LYS A CA 1
ATOM 3646 C C . LYS A 1 469 ? 23.141 41.219 20.406 1 80.81 469 LYS A C 1
ATOM 3648 O O . LYS A 1 469 ? 22.031 41.562 19.984 1 80.81 469 LYS A O 1
ATOM 3653 N N . GLN A 1 470 ? 24.219 40.938 19.672 1 82.31 470 GLN A N 1
ATOM 3654 C CA . GLN A 1 470 ? 24.141 41.281 18.25 1 82.31 470 GLN A CA 1
ATOM 3655 C C . GLN A 1 470 ? 24.016 40 17.406 1 82.31 470 GLN A C 1
ATOM 3657 O O . GLN A 1 470 ? 23.781 40.062 16.203 1 82.31 470 GLN A O 1
ATOM 3662 N N . TYR A 1 471 ? 24 38.906 18.031 1 87.56 471 TYR A N 1
ATOM 3663 C CA . TYR A 1 471 ? 23.969 37.656 17.328 1 87.56 471 TYR A CA 1
ATOM 3664 C C . TYR A 1 471 ? 22.578 37.375 16.734 1 87.56 471 TYR A C 1
ATOM 3666 O O . TYR A 1 471 ? 21.562 37.719 17.359 1 87.56 471 TYR A O 1
ATOM 3674 N N . SER A 1 472 ? 22.562 37 15.477 1 88 472 SER A N 1
ATOM 3675 C CA . SER A 1 472 ? 21.297 36.625 14.859 1 88 472 SER A CA 1
ATOM 3676 C C . SER A 1 472 ? 21.469 35.438 13.922 1 88 472 SER A C 1
ATOM 3678 O O . SER A 1 472 ? 22.516 35.281 13.305 1 88 472 SER A O 1
ATOM 3680 N N . ILE A 1 473 ? 20.547 34.594 13.938 1 90.94 473 ILE A N 1
ATOM 3681 C CA . ILE A 1 473 ? 20.484 33.469 13.008 1 90.94 473 ILE A CA 1
ATOM 3682 C C . ILE A 1 473 ? 19.719 33.875 11.75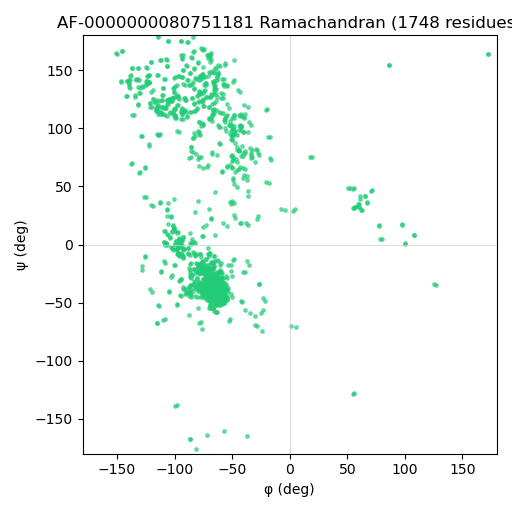8 1 90.94 473 ILE A C 1
ATOM 3684 O O . ILE A 1 473 ? 18.516 34.125 11.812 1 90.94 473 ILE A O 1
ATOM 3688 N N . PRO A 1 474 ? 20.406 33.906 10.688 1 87.56 474 PRO A N 1
ATOM 3689 C CA . PRO A 1 474 ? 19.734 34.375 9.484 1 87.56 474 PRO A CA 1
ATOM 3690 C C . PRO A 1 474 ? 18.719 33.406 8.922 1 87.56 474 PRO A C 1
ATOM 3692 O O . PRO A 1 474 ? 17.688 33.812 8.375 1 87.56 474 PRO A O 1
ATOM 3695 N N . ARG A 1 475 ? 19.078 32.125 8.969 1 92.12 475 ARG A N 1
ATOM 3696 C CA . ARG A 1 475 ? 18.203 31.125 8.375 1 92.12 475 ARG A CA 1
ATOM 3697 C C . ARG A 1 475 ? 18.141 29.875 9.258 1 92.12 475 ARG A C 1
ATOM 3699 O O . ARG A 1 475 ? 19.172 29.438 9.789 1 92.12 475 ARG A O 1
ATOM 3706 N N . VAL A 1 476 ? 16.938 29.406 9.422 1 94.31 476 VAL A N 1
ATOM 3707 C CA . VAL A 1 476 ? 16.719 28.141 10.117 1 94.31 476 VAL A CA 1
ATOM 3708 C C . VAL A 1 476 ? 16.344 27.062 9.109 1 94.31 476 VAL A C 1
ATOM 3710 O O . VAL A 1 476 ? 15.414 27.219 8.328 1 94.31 476 VAL A O 1
ATOM 3713 N N . ILE A 1 477 ? 17.125 26.016 9.055 1 94.44 477 ILE A N 1
ATOM 3714 C CA . ILE A 1 477 ? 16.875 24.891 8.172 1 94.44 477 ILE A CA 1
ATOM 3715 C C . ILE A 1 477 ? 16.203 23.766 8.961 1 94.44 477 ILE A C 1
ATOM 3717 O O . ILE A 1 477 ? 16.844 23.125 9.812 1 94.44 477 ILE A O 1
ATOM 3721 N N . ASN A 1 478 ? 14.93 23.531 8.711 1 94.62 478 ASN A N 1
ATOM 3722 C CA . ASN A 1 478 ? 14.172 22.469 9.367 1 94.62 478 ASN A CA 1
ATOM 3723 C C . ASN A 1 478 ? 14.172 21.188 8.547 1 94.62 478 ASN A C 1
ATOM 3725 O O . ASN A 1 478 ? 13.602 21.156 7.453 1 94.62 478 ASN A O 1
ATOM 3729 N N . VAL A 1 479 ? 14.82 20.172 9.031 1 92.88 479 VAL A N 1
ATOM 3730 C CA . VAL A 1 479 ? 14.906 18.891 8.32 1 92.88 479 VAL A CA 1
ATOM 3731 C C . VAL A 1 479 ? 13.898 17.906 8.914 1 92.88 479 VAL A C 1
ATOM 3733 O O . VAL A 1 479 ? 14.016 17.516 10.078 1 92.88 479 VAL A O 1
ATOM 3736 N N . ILE A 1 480 ? 12.953 17.516 8.07 1 90.25 480 ILE A N 1
ATOM 3737 C CA . ILE A 1 480 ? 11.891 16.625 8.539 1 90.25 480 ILE A CA 1
ATOM 3738 C C . ILE A 1 480 ? 12.07 15.242 7.902 1 90.25 480 ILE A C 1
ATOM 3740 O O . ILE A 1 480 ? 12.25 15.125 6.691 1 90.25 480 ILE A O 1
ATOM 3744 N N . ASN A 1 481 ? 11.938 14.211 8.75 1 84.94 481 ASN A N 1
ATOM 3745 C CA . ASN A 1 481 ? 12.094 12.836 8.281 1 84.94 481 ASN A CA 1
ATOM 3746 C C . ASN A 1 481 ? 10.75 12.133 8.172 1 84.94 481 ASN A C 1
ATOM 3748 O O . ASN A 1 481 ? 10.547 11.305 7.281 1 84.94 481 ASN A O 1
ATOM 3752 N N . THR A 1 482 ? 9.828 12.383 9.188 1 78.88 482 THR A N 1
ATOM 3753 C CA . THR A 1 482 ? 8.547 11.688 9.258 1 78.88 482 THR A CA 1
ATOM 3754 C C . THR A 1 482 ? 7.41 12.68 9.484 1 78.88 482 THR A C 1
ATOM 3756 O O . THR A 1 482 ? 7.613 13.742 10.078 1 78.88 482 THR A O 1
ATOM 3759 N N . PRO A 1 483 ? 6.219 12.328 9.016 1 72.75 483 PRO A N 1
ATOM 3760 C CA . PRO A 1 483 ? 5.09 13.25 9.18 1 72.75 483 PRO A CA 1
ATOM 3761 C C . PRO A 1 483 ? 4.641 13.375 10.641 1 72.75 483 PRO A C 1
ATOM 3763 O O . PRO A 1 483 ? 4.039 14.383 11.016 1 72.75 483 PRO A O 1
ATOM 3766 N N . GLU A 1 484 ? 4.949 12.469 11.477 1 73.38 484 GLU A N 1
ATOM 3767 C CA . GLU A 1 484 ? 4.504 12.484 12.867 1 73.38 484 GLU A CA 1
ATOM 3768 C C . GLU A 1 484 ? 5.188 13.602 13.648 1 73.38 484 GLU A C 1
ATOM 3770 O O . GLU A 1 484 ? 4.688 14.031 14.688 1 73.38 484 GLU A O 1
ATOM 3775 N N . ILE A 1 485 ? 6.277 14.031 13.102 1 80.62 485 ILE A N 1
ATOM 3776 C CA . ILE A 1 485 ? 7.066 15 13.852 1 80.62 485 ILE A CA 1
ATOM 3777 C C . ILE A 1 485 ? 6.684 16.422 13.43 1 80.62 485 ILE A C 1
ATOM 3779 O O . ILE A 1 485 ? 7.145 17.391 14.023 1 80.62 485 ILE A O 1
ATOM 3783 N N . ILE A 1 486 ? 5.785 16.562 12.531 1 81.88 486 ILE A N 1
ATOM 3784 C CA . ILE A 1 486 ? 5.41 17.875 12.016 1 81.88 486 ILE A CA 1
ATOM 3785 C C . ILE A 1 486 ? 4.848 18.734 13.141 1 81.88 486 ILE A C 1
ATOM 3787 O O . ILE A 1 486 ? 5.199 19.906 13.266 1 81.88 486 ILE A O 1
ATOM 3791 N N . SER A 1 487 ? 4.066 18.141 14.023 1 78.19 487 SER A N 1
ATOM 3792 C CA . SER A 1 487 ? 3.408 18.891 15.086 1 78.19 487 SER A CA 1
ATOM 3793 C C . SER A 1 487 ? 4.426 19.469 16.062 1 78.19 487 SER A C 1
ATOM 3795 O O . SER A 1 487 ? 4.352 20.656 16.422 1 78.19 487 SER A O 1
ATOM 3797 N N . SER A 1 488 ? 5.363 18.672 16.422 1 82.31 488 SER A N 1
ATOM 3798 C CA . SER A 1 488 ? 6.359 19.125 17.375 1 82.31 488 SER A CA 1
ATOM 3799 C C . SER A 1 488 ? 7.289 20.156 16.766 1 82.31 488 SER A C 1
ATOM 3801 O O . SER A 1 488 ? 7.691 21.109 17.438 1 82.31 488 SER A O 1
ATOM 3803 N N . SER A 1 489 ? 7.629 19.969 15.531 1 89.38 489 SER A N 1
ATOM 3804 C CA . SER A 1 489 ? 8.477 20.922 14.836 1 89.38 489 SER A CA 1
ATOM 3805 C C . SER A 1 489 ? 7.781 22.266 14.68 1 89.38 489 SER A C 1
ATOM 3807 O O . SER A 1 489 ? 8.383 23.328 14.922 1 89.38 489 SER A O 1
ATOM 3809 N N . LEU A 1 490 ? 6.539 22.219 14.375 1 84.81 490 LEU A N 1
ATOM 3810 C CA . LEU A 1 490 ? 5.781 23.453 14.18 1 84.81 490 LEU A CA 1
ATOM 3811 C C . LEU A 1 490 ? 5.57 24.188 15.5 1 84.81 490 LEU A C 1
ATOM 3813 O O . LEU A 1 490 ? 5.562 25.406 15.539 1 84.81 490 LEU A O 1
ATOM 3817 N N . GLU A 1 491 ? 5.371 23.453 16.547 1 82.56 491 GLU A N 1
ATOM 3818 C CA . GLU A 1 491 ? 5.211 24.062 17.859 1 82.56 491 GLU A CA 1
ATOM 3819 C C . GLU A 1 491 ? 6.465 24.844 18.266 1 82.56 491 GLU A C 1
ATOM 3821 O O . GLU A 1 491 ? 6.375 25.984 18.734 1 82.56 491 GLU A O 1
ATOM 3826 N N . PHE A 1 492 ? 7.547 24.281 18.109 1 89.69 492 PHE A N 1
ATOM 3827 C CA . PHE A 1 492 ? 8.789 24.953 18.453 1 89.69 492 PHE A CA 1
ATOM 3828 C C . PHE A 1 492 ? 9.023 26.156 17.547 1 89.69 492 PHE A C 1
ATOM 3830 O O . PHE A 1 492 ? 9.398 27.234 18.031 1 89.69 492 PHE A O 1
ATOM 3837 N N . LEU A 1 493 ? 8.828 25.938 16.312 1 90.62 493 LEU A N 1
ATOM 3838 C CA . LEU A 1 493 ? 9.055 27.016 15.352 1 90.62 493 LEU A CA 1
ATOM 3839 C C . LEU A 1 493 ? 8.078 28.156 15.578 1 90.62 493 LEU A C 1
ATOM 3841 O O . LEU A 1 493 ? 8.398 29.312 15.312 1 90.62 493 LEU A O 1
ATOM 3845 N N . ASN A 1 494 ? 6.949 27.797 16.078 1 85.44 494 ASN A N 1
ATOM 3846 C CA . ASN A 1 494 ? 5.973 28.844 16.375 1 85.44 494 ASN A CA 1
ATOM 3847 C C . ASN A 1 494 ? 6.488 29.812 17.438 1 85.44 494 ASN A C 1
ATOM 3849 O O . ASN A 1 494 ? 6.344 31.016 17.312 1 85.44 494 ASN A O 1
ATOM 3853 N N . PHE A 1 495 ? 7.145 29.266 18.438 1 87.19 495 PHE A N 1
ATOM 3854 C CA . PHE A 1 495 ? 7.664 30.094 19.516 1 87.19 495 PHE A CA 1
ATOM 3855 C C . PHE A 1 495 ? 8.977 30.75 19.125 1 87.19 495 PHE A C 1
ATOM 3857 O O . PHE A 1 495 ? 9.289 31.859 19.562 1 87.19 495 PHE A O 1
ATOM 3864 N N . PHE A 1 496 ? 9.672 30.109 18.281 1 90.81 496 PHE A N 1
ATOM 3865 C CA . PHE A 1 496 ? 11.023 30.547 17.969 1 90.81 496 PHE A CA 1
ATOM 3866 C C . PHE A 1 496 ? 11.031 31.516 16.797 1 90.81 496 PHE A C 1
ATOM 3868 O O . PHE A 1 496 ? 11.812 32.469 16.781 1 90.81 496 PHE A O 1
ATOM 3875 N N . LEU A 1 497 ? 10.18 31.25 15.82 1 88.06 497 LEU A N 1
ATOM 3876 C CA . LEU A 1 497 ? 10.297 32 14.578 1 88.06 497 LEU A CA 1
ATOM 3877 C C . LEU A 1 497 ? 9.008 32.781 14.281 1 88.06 497 LEU A C 1
ATOM 3879 O O . LEU A 1 497 ? 9.039 33.938 13.914 1 88.06 497 LEU A O 1
ATOM 3883 N N . PHE A 1 498 ? 7.844 32.281 14.484 1 80 498 PHE A N 1
ATOM 3884 C CA . PHE A 1 498 ? 6.605 32.781 13.906 1 80 498 PHE A CA 1
ATOM 3885 C C . PHE A 1 498 ? 6.004 33.875 14.773 1 80 498 PHE A C 1
ATOM 3887 O O . PHE A 1 498 ? 5.469 34.844 14.266 1 80 498 PHE A O 1
ATOM 3894 N N . LYS A 1 499 ? 5.988 33.844 16.047 1 70.94 499 LYS A N 1
ATOM 3895 C CA . LYS A 1 499 ? 5.316 34.781 16.938 1 70.94 499 LYS A CA 1
ATOM 3896 C C . LYS A 1 499 ? 6.098 36.094 17.031 1 70.94 499 LYS A C 1
ATOM 3898 O O . LYS A 1 499 ? 5.539 37.125 17.406 1 70.94 499 LYS A O 1
ATOM 3903 N N . GLY A 1 500 ? 7.375 36.219 16.609 1 59.91 500 GLY A N 1
ATOM 3904 C CA . GLY A 1 500 ? 8.141 37.438 16.719 1 59.91 500 GLY A CA 1
ATOM 3905 C C . GLY A 1 500 ? 7.812 38.438 15.633 1 59.91 500 GLY A C 1
ATOM 3906 O O . GLY A 1 500 ? 8.164 39.625 15.758 1 59.91 500 GLY A O 1
ATOM 3907 N N . ASN A 1 501 ? 7.223 38.125 14.539 1 56.94 501 ASN A N 1
ATOM 3908 C CA . ASN A 1 501 ? 7.09 39.031 13.406 1 56.94 501 ASN A CA 1
ATOM 3909 C C . ASN A 1 501 ? 5.703 39.656 13.359 1 56.94 501 ASN A C 1
ATOM 3911 O O . ASN A 1 501 ? 5.332 40.281 12.359 1 56.94 501 ASN A O 1
ATOM 3915 N N . VAL A 1 502 ? 4.93 39.594 14.336 1 48.34 502 VAL A N 1
ATOM 3916 C CA . VAL A 1 502 ? 3.578 40.125 14.195 1 48.34 502 VAL A CA 1
ATOM 3917 C C . VAL A 1 502 ? 3.631 41.625 13.992 1 48.34 502 VAL A C 1
ATOM 3919 O O . VAL A 1 502 ? 2.895 42.156 13.164 1 48.34 502 VAL A O 1
ATOM 3922 N N . ASP A 1 503 ? 4.211 42.531 14.852 1 46.5 503 ASP A N 1
ATOM 3923 C CA . ASP A 1 503 ? 3.994 43.969 14.805 1 46.5 503 ASP A CA 1
ATOM 3924 C C . ASP A 1 503 ? 5.105 44.656 14.023 1 46.5 503 ASP A C 1
ATOM 3926 O O . ASP A 1 503 ? 5.27 45.875 14.117 1 46.5 503 ASP A O 1
ATOM 3930 N N . LYS A 1 504 ? 6.035 44.156 13.414 1 46.03 504 LYS A N 1
ATOM 3931 C CA . LYS A 1 504 ? 7.082 44.969 12.812 1 46.03 504 LYS A CA 1
ATOM 3932 C C . LYS A 1 504 ? 6.613 45.594 11.5 1 46.03 504 LYS A C 1
ATOM 3934 O O . LYS A 1 504 ? 6.242 44.875 10.562 1 46.03 504 LYS A O 1
ATOM 3939 N N . GLN A 1 505 ? 6.098 46.812 11.453 1 36.34 505 GLN A N 1
ATOM 3940 C CA . GLN A 1 505 ? 5.977 47.656 10.266 1 36.34 505 GLN A CA 1
ATOM 3941 C C . GLN A 1 505 ? 7.258 47.625 9.43 1 36.34 505 GLN A C 1
ATOM 3943 O O . GLN A 1 505 ? 8.352 47.812 9.961 1 36.34 505 GLN A O 1
ATOM 3948 N N . PRO A 1 506 ? 7.305 47.062 8.266 1 34.41 506 PRO A N 1
ATOM 3949 C CA . PRO A 1 506 ? 8.547 47.281 7.52 1 34.41 506 PRO A CA 1
ATOM 3950 C C . PRO A 1 506 ? 9.016 48.75 7.547 1 34.41 506 PRO A C 1
ATOM 3952 O O . PRO A 1 506 ? 8.242 49.625 7.207 1 34.41 506 PRO A O 1
ATOM 3955 N N . ARG A 1 507 ? 9.812 49.281 8.305 1 31.47 507 ARG A N 1
ATOM 3956 C CA . ARG A 1 507 ? 10.43 50.562 7.977 1 31.47 507 ARG A CA 1
ATOM 3957 C C . ARG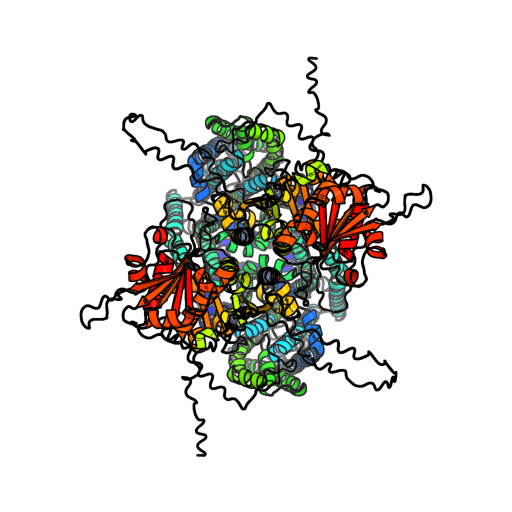 A 1 507 ? 10.984 50.562 6.555 1 31.47 507 ARG A C 1
ATOM 3959 O O . ARG A 1 507 ? 11.68 49.625 6.16 1 31.47 507 ARG A O 1
ATOM 3966 N N . SER A 1 508 ? 10.375 51.375 5.516 1 27.55 508 SER A N 1
ATOM 3967 C CA . SER A 1 508 ? 10.867 51.781 4.195 1 27.55 508 SER A CA 1
ATOM 3968 C C . SER A 1 508 ? 12.344 52.156 4.25 1 27.55 508 SER A C 1
ATOM 3970 O O . SER A 1 508 ? 12.703 53.188 4.824 1 27.55 508 SER A O 1
ATOM 3972 N N . SER A 1 509 ? 13.258 51.469 4.617 1 25.98 509 SER A N 1
ATOM 3973 C CA . SER A 1 509 ? 14.586 51.938 4.207 1 25.98 509 SER A CA 1
ATOM 3974 C C . SER A 1 509 ? 14.648 52.188 2.701 1 25.98 509 SER A C 1
ATOM 3976 O O . SER A 1 509 ? 14.258 51.312 1.91 1 25.98 509 SER A O 1
ATOM 3978 N N . ASN A 1 510 ? 14.602 53.438 2.148 1 24.98 510 ASN A N 1
ATOM 3979 C CA . ASN A 1 510 ? 14.953 54 0.849 1 24.98 510 ASN A CA 1
ATOM 3980 C C . ASN A 1 510 ? 16.203 53.344 0.268 1 24.98 510 ASN A C 1
ATOM 3982 O O . ASN A 1 510 ? 16.828 53.906 -0.637 1 24.98 510 ASN A O 1
ATOM 3986 N N . LYS A 1 511 ? 17.016 52.625 0.899 1 26.95 511 LYS A N 1
ATOM 3987 C CA . LYS A 1 511 ? 18.125 52.281 0.009 1 26.95 511 LYS A CA 1
ATOM 3988 C C . LYS A 1 511 ? 17.656 51.406 -1.146 1 26.95 511 LYS A C 1
ATOM 3990 O O . LYS A 1 511 ? 16.922 50.438 -0.936 1 26.95 511 LYS A O 1
ATOM 3995 N N . ASP A 1 512 ? 17.688 51.938 -2.484 1 25.48 512 ASP A N 1
ATOM 3996 C CA . ASP A 1 512 ? 17.672 51.438 -3.857 1 25.48 512 ASP A CA 1
ATOM 3997 C C . ASP A 1 512 ? 18.469 50.125 -3.973 1 25.48 512 ASP A C 1
ATOM 3999 O O . ASP A 1 512 ? 19.703 50.125 -3.889 1 25.48 512 ASP A O 1
ATOM 4003 N N . LEU A 1 513 ? 18.328 49.25 -3.199 1 21.33 513 LEU A N 1
ATOM 4004 C CA . LEU A 1 513 ? 19.078 48.094 -3.705 1 21.33 513 LEU A CA 1
ATOM 4005 C C . LEU A 1 513 ? 18.734 47.844 -5.172 1 21.33 513 LEU A C 1
ATOM 4007 O O . LEU A 1 513 ? 17.578 47.594 -5.516 1 21.33 513 LEU A O 1
ATOM 4011 N N . LEU A 1 514 ? 19.578 48.406 -6.156 1 20.94 514 LEU A N 1
ATOM 4012 C CA . LEU A 1 514 ? 19.859 48.219 -7.578 1 20.94 514 LEU A CA 1
ATOM 4013 C C . LEU A 1 514 ? 19.812 46.75 -7.969 1 20.94 514 LEU A C 1
ATOM 4015 O O . LEU A 1 514 ? 20.703 46 -7.613 1 20.94 514 LEU A O 1
ATOM 4019 N N . ILE A 1 515 ? 18.859 46.125 -7.742 1 21.25 515 ILE A N 1
ATOM 4020 C CA . ILE A 1 515 ? 18.812 44.875 -8.492 1 21.25 515 ILE A CA 1
ATOM 4021 C C . ILE A 1 515 ? 19.062 45.156 -9.969 1 21.25 515 ILE A C 1
ATOM 4023 O O . ILE A 1 515 ? 18.391 46 -10.57 1 21.25 515 ILE A O 1
ATOM 4027 N N . SER A 1 516 ? 20.281 44.844 -10.391 1 20.3 516 SER A N 1
ATOM 4028 C CA . SER A 1 516 ? 20.766 44.844 -11.766 1 20.3 516 SER A CA 1
ATOM 4029 C C . SER A 1 516 ? 19.75 44.188 -12.703 1 20.3 516 SER A C 1
ATOM 4031 O O . SER A 1 516 ? 19.359 43.062 -12.516 1 20.3 516 SER A O 1
ATOM 4033 N N . ARG A 1 517 ? 18.75 45.062 -13.062 1 20.75 517 ARG A N 1
ATOM 4034 C CA . ARG A 1 517 ? 18.094 44.781 -14.336 1 20.75 517 ARG A CA 1
ATOM 4035 C C . ARG A 1 517 ? 19.109 44.5 -15.438 1 20.75 517 ARG A C 1
ATOM 4037 O O . ARG A 1 517 ? 19.938 45.375 -15.75 1 20.75 517 ARG A O 1
ATOM 4044 N N . VAL A 1 518 ? 19.781 43.406 -15.523 1 21.73 518 VAL A N 1
ATOM 4045 C CA . VAL A 1 518 ? 20.484 43.188 -16.781 1 21.73 518 VAL A CA 1
ATOM 4046 C C . VAL A 1 518 ? 19.547 43.5 -17.953 1 21.73 518 VAL A C 1
ATOM 4048 O O . VAL A 1 518 ? 18.625 42.719 -18.234 1 21.73 518 VAL A O 1
ATOM 4051 N N . SER A 1 519 ? 18.844 44.75 -17.922 1 18.11 519 SER A N 1
ATOM 4052 C CA . SER A 1 519 ? 18.359 45.125 -19.234 1 18.11 519 SER A CA 1
ATOM 4053 C C . SER A 1 519 ? 19.484 45.188 -20.25 1 18.11 519 SER A C 1
ATOM 4055 O O . SER A 1 519 ? 20.594 45.625 -19.938 1 18.11 519 SER A O 1
ATOM 4057 N N . THR A 1 520 ? 19.641 44.156 -21.078 1 19.94 520 THR A N 1
ATOM 4058 C CA . THR A 1 520 ? 20.266 44.406 -22.375 1 19.94 520 THR A CA 1
ATOM 4059 C C . THR A 1 520 ? 19.766 45.719 -22.969 1 19.94 520 THR A C 1
ATOM 4061 O O . THR A 1 520 ? 18.578 45.844 -23.312 1 19.94 520 THR A O 1
ATOM 4064 N N . GLY A 1 521 ? 20.125 46.938 -22.25 1 19 521 GLY A N 1
ATOM 4065 C CA . GLY A 1 521 ? 20.078 48.312 -22.766 1 19 521 GLY A CA 1
ATOM 4066 C C . GLY A 1 521 ? 20.578 48.406 -24.188 1 19 521 GLY A C 1
ATOM 4067 O O . GLY A 1 521 ? 21.719 48.031 -24.484 1 19 521 GLY A O 1
ATOM 4068 N N . SER A 1 522 ? 19.75 48.156 -25.203 1 18.42 522 SER A N 1
ATOM 4069 C CA . SER A 1 522 ? 20.047 49 -26.375 1 18.42 522 SER A CA 1
ATOM 4070 C C . SER A 1 522 ? 20.203 50.469 -25.984 1 18.42 522 SER A C 1
ATOM 4072 O O . SER A 1 522 ? 19.734 50.875 -24.922 1 18.42 522 SER A O 1
ATOM 4074 N N . THR A 1 523 ? 20.875 51.438 -26.719 1 17.91 523 THR A N 1
ATOM 4075 C CA . THR A 1 523 ? 21.547 52.719 -26.766 1 17.91 523 THR A CA 1
ATOM 4076 C C . THR A 1 523 ? 20.547 53.875 -26.594 1 17.91 523 THR A C 1
ATOM 4078 O O . THR A 1 523 ? 20.922 55.031 -26.5 1 17.91 523 THR A O 1
ATOM 4081 N N . ILE A 1 524 ? 19.172 53.844 -26.469 1 18.83 524 ILE A N 1
ATOM 4082 C CA . ILE A 1 524 ? 18.734 55.125 -27 1 18.83 524 ILE A CA 1
ATOM 4083 C C . ILE A 1 524 ? 19.125 56.25 -26.047 1 18.83 524 ILE A C 1
ATOM 4085 O O . ILE A 1 524 ? 19.047 56.062 -24.828 1 18.83 524 ILE A O 1
ATOM 4089 N N . LYS A 1 525 ? 19.5 57.531 -26.547 1 19.22 525 LYS A N 1
ATOM 4090 C CA . LYS A 1 525 ? 20.031 58.844 -26.25 1 19.22 525 LYS A CA 1
ATOM 4091 C C . LYS A 1 525 ? 19.203 59.562 -25.172 1 19.22 525 LYS A C 1
ATOM 4093 O O . LYS A 1 525 ? 18.031 59.25 -24.984 1 19.22 525 LYS A O 1
ATOM 4098 N N . SER A 1 526 ? 19.828 60.531 -24.391 1 18.62 526 SER A N 1
ATOM 4099 C CA . SER A 1 526 ? 20.094 61.281 -23.172 1 18.62 526 SER A CA 1
ATOM 4100 C C . SER A 1 526 ? 19.062 62.344 -22.938 1 18.62 526 SER A C 1
ATOM 4102 O O . SER A 1 526 ? 19.078 63.031 -21.906 1 18.62 526 SER A O 1
ATOM 4104 N N . SER A 1 527 ? 18.047 62.812 -23.688 1 17.09 527 SER A N 1
ATOM 4105 C CA . SER A 1 527 ? 17.969 64.25 -23.719 1 17.09 527 SER A CA 1
ATOM 4106 C C . SER A 1 527 ? 17.391 64.812 -22.422 1 17.09 527 SER A C 1
ATOM 4108 O O . SER A 1 527 ? 17.953 65.75 -21.844 1 17.09 527 SER A O 1
ATOM 4110 N N 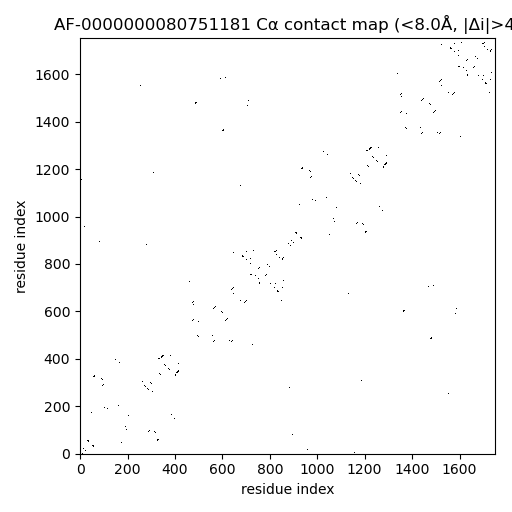. SER A 1 528 ? 16.047 64.688 -22.125 1 18 528 SER A N 1
ATOM 4111 C CA . SER A 1 528 ? 15.289 65.938 -21.922 1 18 528 SER A CA 1
ATOM 4112 C C . SER A 1 528 ? 15.445 66.438 -20.5 1 18 528 SER A C 1
ATOM 4114 O O . SER A 1 528 ? 15.828 65.688 -19.594 1 18 528 SER A O 1
ATOM 4116 N N . LYS A 1 529 ? 14.766 67.75 -20.078 1 19.53 529 LYS A N 1
ATOM 4117 C CA . LYS A 1 529 ? 14.789 69.062 -19.453 1 19.53 529 LYS A CA 1
ATOM 4118 C C . LYS A 1 529 ? 14.18 69 -18.047 1 19.53 529 LYS A C 1
ATOM 4120 O O . LYS A 1 529 ? 12.969 69.125 -17.891 1 19.53 529 LYS A O 1
ATOM 4125 N N . LEU A 1 530 ? 14.383 68 -17.219 1 17.61 530 LEU A N 1
ATOM 4126 C CA . LEU A 1 530 ? 13.547 68 -16.031 1 17.61 530 LEU A CA 1
ATOM 4127 C C . LEU A 1 530 ? 13.812 69.312 -15.211 1 17.61 530 LEU A C 1
ATOM 4129 O O . LEU A 1 530 ? 14.922 69.5 -14.727 1 17.61 530 LEU A O 1
ATOM 4133 N N . LYS A 1 531 ? 12.906 70.312 -15.32 1 18.59 531 LYS A N 1
ATOM 4134 C CA . LYS A 1 531 ? 12.859 71.688 -14.828 1 18.59 531 LYS A CA 1
ATOM 4135 C C . LYS A 1 531 ? 13 71.688 -13.312 1 18.59 531 LYS A C 1
ATOM 4137 O O . LYS A 1 531 ? 12.812 70.688 -12.633 1 18.59 531 LYS A O 1
ATOM 4142 N N . LYS A 1 532 ? 12.531 72.875 -12.711 1 19.25 532 LYS A N 1
ATOM 4143 C CA . LYS A 1 532 ? 12.859 74.062 -11.875 1 19.25 532 LYS A CA 1
ATOM 4144 C C . LYS A 1 532 ? 12.242 73.875 -10.484 1 19.25 532 LYS A C 1
ATOM 4146 O O . LYS A 1 532 ? 11.156 74.438 -10.227 1 19.25 532 LYS A O 1
ATOM 4151 N N . LEU A 1 533 ? 11.969 72.688 -9.969 1 18.06 533 LEU A N 1
ATOM 4152 C CA . LEU A 1 533 ? 11.172 72.812 -8.742 1 18.06 533 LEU A CA 1
ATOM 4153 C C . LEU A 1 533 ? 11.867 73.688 -7.711 1 18.06 533 LEU A C 1
ATOM 4155 O O . LEU A 1 533 ? 13.008 73.438 -7.328 1 18.06 533 LEU A O 1
ATOM 4159 N N . THR A 1 534 ? 11.336 74.938 -7.473 1 17.64 534 THR A N 1
ATOM 4160 C CA . THR A 1 534 ? 11.578 76.188 -6.738 1 17.64 534 THR A CA 1
ATOM 4161 C C . THR A 1 534 ? 11.727 75.875 -5.242 1 17.64 534 THR A C 1
ATOM 4163 O O . THR A 1 534 ? 11.172 74.875 -4.73 1 17.64 534 THR A O 1
ATOM 4166 N N . HIS A 1 535 ? 12.461 76.812 -4.414 1 18.33 535 HIS A N 1
ATOM 4167 C CA . HIS A 1 535 ? 13.297 77.125 -3.256 1 18.33 535 HIS A CA 1
ATOM 4168 C C . HIS A 1 535 ? 12.453 77.375 -2.018 1 18.33 535 HIS A C 1
ATOM 4170 O O . HIS A 1 535 ? 12.984 77.688 -0.954 1 18.33 535 HIS A O 1
ATOM 4176 N N . SER A 1 536 ? 11.141 77.5 -1.948 1 20.41 536 SER A N 1
ATOM 4177 C CA . SER A 1 536 ? 10.75 78.5 -0.926 1 20.41 536 SER A CA 1
ATOM 4178 C C . SER A 1 536 ? 11.086 78 0.472 1 20.41 536 SER A C 1
ATOM 4180 O O . SER A 1 536 ? 10.766 76.812 0.82 1 20.41 536 SER A O 1
ATOM 4182 N N . LEU A 1 537 ? 12.078 78.625 1.225 1 18.2 537 LEU A N 1
ATOM 4183 C CA . LEU A 1 537 ? 12.844 78.625 2.463 1 18.2 537 LEU A CA 1
ATOM 4184 C C . LEU A 1 537 ? 11.953 78.875 3.664 1 18.2 537 LEU A C 1
ATOM 4186 O O . LEU A 1 537 ? 12.445 79.188 4.758 1 18.2 537 LEU A O 1
ATOM 4190 N N . LYS A 1 538 ? 10.648 78.938 3.711 1 21.61 538 LYS A N 1
ATOM 4191 C CA . LYS A 1 538 ? 10.125 79.625 4.875 1 21.61 538 LYS A CA 1
ATOM 4192 C C . LYS A 1 538 ? 10.492 78.875 6.168 1 21.61 538 LYS A C 1
ATOM 4194 O O . LYS A 1 538 ? 10.062 77.75 6.398 1 21.61 538 LYS A O 1
ATOM 4199 N N . ARG A 1 539 ? 11.836 79.062 6.59 1 20.94 539 ARG A N 1
ATOM 4200 C CA . ARG A 1 539 ? 12.352 78.625 7.883 1 20.94 539 ARG A CA 1
ATOM 4201 C C . ARG A 1 539 ? 11.477 79.125 9.023 1 20.94 539 ARG A C 1
ATOM 4203 O O . ARG A 1 539 ? 11.273 80.312 9.172 1 20.94 539 ARG A O 1
ATOM 4210 N N . MET A 1 540 ? 10.602 78.312 9.656 1 18.67 540 MET A N 1
ATOM 4211 C CA . MET A 1 540 ? 9.789 77.875 10.797 1 18.67 540 MET A CA 1
ATOM 4212 C C . MET A 1 540 ? 10.547 78.062 12.102 1 18.67 540 MET A C 1
ATOM 4214 O O . MET A 1 540 ? 11.719 77.688 12.203 1 18.67 540 MET A O 1
ATOM 4218 N N . ASN A 1 541 ? 10.141 79 13.031 1 21.64 541 ASN A N 1
ATOM 4219 C CA . ASN A 1 541 ? 10.508 79.375 14.391 1 21.64 541 ASN A CA 1
ATOM 4220 C C . ASN A 1 541 ? 10.711 78.125 15.266 1 21.64 541 ASN A C 1
ATOM 4222 O O . ASN A 1 541 ? 10 77.125 15.125 1 21.64 541 ASN A O 1
ATOM 4226 N N . GLU A 1 542 ? 11.875 77.938 16.094 1 22.19 542 GLU A N 1
ATOM 4227 C CA . GLU A 1 542 ? 12.695 77 16.891 1 22.19 542 GLU A CA 1
ATOM 4228 C C . GLU A 1 542 ? 12.008 76.625 18.203 1 22.19 542 GLU A C 1
ATOM 4230 O O . GLU A 1 542 ? 12.344 77.188 19.25 1 22.19 542 GLU A O 1
ATOM 4235 N N . GLU A 1 543 ? 10.742 76.812 18.453 1 23.98 543 GLU A N 1
ATOM 4236 C CA . GLU A 1 543 ? 10.406 76.625 19.859 1 23.98 543 GLU A CA 1
ATOM 4237 C C . GLU A 1 543 ? 10.875 75.25 20.344 1 23.98 543 GLU A C 1
ATOM 4239 O O . GLU A 1 543 ? 10.773 74.25 19.625 1 23.98 543 GLU A O 1
ATOM 4244 N N . SER A 1 544 ? 11.805 75.188 21.438 1 23.28 544 SER A N 1
ATOM 4245 C CA . SER A 1 544 ? 12.625 74.188 22.156 1 23.28 544 SER A CA 1
ATOM 4246 C C . SER A 1 544 ? 11.766 73.062 22.734 1 23.28 544 SER A C 1
ATOM 4248 O O . SER A 1 544 ? 11.898 72.688 23.906 1 23.28 544 SER A O 1
ATOM 4250 N N . ASN A 1 545 ? 10.562 72.75 22.391 1 23.78 545 ASN A N 1
ATOM 4251 C CA . ASN A 1 545 ? 9.93 71.75 23.203 1 23.78 545 ASN A CA 1
ATOM 4252 C C . ASN A 1 545 ? 10.812 70.5 23.344 1 23.78 545 ASN A C 1
ATOM 4254 O O . ASN A 1 545 ? 11.305 69.938 22.344 1 23.78 545 ASN A O 1
ATOM 4258 N N . GLU A 1 546 ? 11.492 70.188 24.531 1 24.62 546 GLU A N 1
ATOM 4259 C CA . GLU A 1 546 ? 12.242 69.062 25.031 1 24.62 546 GLU A CA 1
ATOM 4260 C C . GLU A 1 546 ? 11.539 67.75 24.688 1 24.62 546 GLU A C 1
ATOM 4262 O O . GLU A 1 546 ? 10.477 67.438 25.219 1 24.62 546 GLU A O 1
ATOM 4267 N N . LYS A 1 547 ? 11.438 67.375 23.516 1 28.47 547 LYS A N 1
ATOM 4268 C CA . LYS A 1 547 ? 10.922 66.125 23.062 1 28.47 547 LYS A CA 1
ATOM 4269 C C . LYS A 1 547 ? 11.625 64.938 23.797 1 28.47 547 LYS A C 1
ATOM 4271 O O . LYS A 1 547 ? 12.859 64.875 23.828 1 28.47 547 LYS A O 1
ATOM 4276 N N . MET A 1 548 ? 10.953 64.5 24.859 1 26.11 548 MET A N 1
ATOM 4277 C CA . MET A 1 548 ? 11.336 63.219 25.484 1 26.11 548 MET A CA 1
ATOM 4278 C C . MET A 1 548 ? 11.812 62.219 24.438 1 26.11 548 MET A C 1
ATOM 4280 O O . MET A 1 548 ? 11.086 61.906 23.5 1 26.11 548 MET A O 1
ATOM 4284 N N . ALA A 1 549 ? 13.047 62.281 24.031 1 27.52 549 ALA A N 1
ATOM 4285 C CA . ALA A 1 549 ? 13.758 61.281 23.266 1 27.52 549 ALA A CA 1
ATOM 4286 C C . ALA A 1 549 ? 13.273 59.875 23.625 1 27.52 549 ALA A C 1
ATOM 4288 O O . ALA A 1 549 ? 13.406 59.438 24.766 1 27.52 549 ALA A O 1
ATOM 4289 N N . THR A 1 550 ? 12.148 59.531 23.156 1 28.95 550 THR A N 1
ATOM 4290 C CA . THR A 1 550 ? 11.922 58.094 23.266 1 28.95 550 THR A CA 1
ATOM 4291 C C . THR A 1 550 ? 13.203 57.312 22.984 1 28.95 550 THR A C 1
ATOM 4293 O O . THR A 1 550 ? 13.836 57.5 21.938 1 28.95 550 THR A O 1
ATOM 4296 N N . ILE A 1 551 ? 14.141 57.156 23.906 1 31.09 551 ILE A N 1
ATOM 4297 C CA . ILE A 1 551 ? 15.281 56.25 23.844 1 31.09 551 ILE A CA 1
ATOM 4298 C C . ILE A 1 551 ? 14.953 55.062 22.969 1 31.09 551 ILE A C 1
ATOM 4300 O O . ILE A 1 551 ? 14.062 54.281 23.281 1 31.09 551 ILE A O 1
ATOM 4304 N N . GLY A 1 552 ? 15 55.219 21.688 1 33.78 552 GLY A N 1
ATOM 4305 C CA . GLY A 1 552 ? 14.883 54.156 20.734 1 33.78 552 GLY A CA 1
ATOM 4306 C C . GLY A 1 552 ? 15.656 52.906 21.125 1 33.78 552 GLY A C 1
ATOM 4307 O O . GLY A 1 552 ? 16.812 53 21.547 1 33.78 552 GLY A O 1
ATOM 4308 N N . GLU A 1 553 ? 15.086 51.875 21.703 1 44.69 553 GLU A N 1
ATOM 4309 C CA . GLU A 1 553 ? 15.727 50.594 21.969 1 44.69 553 GLU A CA 1
ATOM 4310 C C . GLU A 1 553 ? 16.703 50.219 20.844 1 44.69 553 GLU A C 1
ATOM 4312 O O . GLU A 1 553 ? 16.406 50.438 19.672 1 44.69 553 GLU A O 1
ATOM 4317 N N . TYR A 1 554 ? 17.969 50.312 21.016 1 43.81 554 TYR A N 1
ATOM 4318 C CA . TYR A 1 554 ? 19 49.844 20.094 1 43.81 554 TYR A CA 1
ATOM 4319 C C . TYR A 1 554 ? 18.594 48.5 19.484 1 43.81 554 TYR A C 1
ATOM 4321 O O . TYR A 1 554 ? 18.047 47.625 20.172 1 43.81 554 TYR A O 1
ATOM 4329 N N . PRO A 1 555 ? 18.484 48.5 18.172 1 52.88 555 PRO A N 1
ATOM 4330 C CA . PRO A 1 555 ? 18.094 47.25 17.484 1 52.88 555 PRO A CA 1
ATOM 4331 C C . PRO A 1 555 ? 18.922 46.062 17.938 1 52.88 555 PRO A C 1
ATOM 4333 O O . PRO A 1 555 ? 20.156 46.125 17.969 1 52.88 555 PRO A O 1
ATOM 4336 N N . THR A 1 556 ? 18.469 45.188 18.844 1 68.38 556 THR A N 1
ATOM 4337 C CA . THR A 1 556 ? 19.125 43.969 19.281 1 68.38 556 THR A CA 1
ATOM 4338 C C . THR A 1 556 ? 19 42.875 18.234 1 68.38 556 THR A C 1
ATOM 4340 O O . THR A 1 556 ? 18.156 42.969 17.328 1 68.38 556 THR A O 1
ATOM 4343 N N . GLY A 1 557 ? 20.016 42.031 18.047 1 77.81 557 GLY A N 1
ATOM 4344 C CA . GLY A 1 557 ? 20.047 40.875 17.156 1 77.81 557 GLY A CA 1
ATOM 4345 C C . GLY A 1 557 ? 18.844 39.969 17.297 1 77.81 557 GLY A C 1
ATOM 4346 O O . GLY A 1 557 ? 18.531 39.188 16.375 1 77.81 557 GLY A O 1
ATOM 4347 N N . PHE A 1 558 ? 18.062 40.188 18.375 1 81.75 558 PHE A N 1
ATOM 4348 C CA . PHE A 1 558 ? 16.922 39.312 18.641 1 81.75 558 PHE A CA 1
ATOM 4349 C C . PHE A 1 558 ? 15.734 39.688 17.766 1 81.75 558 PHE A C 1
ATOM 4351 O O . PHE A 1 558 ? 14.836 38.875 17.531 1 81.75 558 PHE A O 1
ATOM 4358 N N . SER A 1 559 ? 15.75 40.938 17.203 1 79.38 559 SER A N 1
ATOM 4359 C CA . SER A 1 559 ? 14.617 41.438 16.438 1 79.38 559 SER A CA 1
ATOM 4360 C C . SER A 1 559 ? 14.766 41.125 14.961 1 79.38 559 SER A C 1
ATOM 4362 O O . SER A 1 559 ? 13.805 41.25 14.195 1 79.38 559 SER A O 1
ATOM 4364 N N . ASN A 1 560 ? 15.898 40.531 14.586 1 81.62 560 ASN A N 1
ATOM 4365 C CA . ASN A 1 560 ? 16.125 40.25 13.172 1 81.62 560 ASN A CA 1
ATOM 4366 C C . ASN A 1 560 ? 15.266 39.062 12.711 1 81.62 560 ASN A C 1
ATOM 4368 O O . ASN A 1 560 ? 15.07 38.094 13.461 1 81.62 560 ASN A O 1
ATOM 4372 N N . MET A 1 561 ? 14.727 39.281 11.547 1 81.5 561 MET A N 1
ATOM 4373 C CA . MET A 1 561 ? 13.867 38.25 10.977 1 81.5 561 MET A CA 1
ATOM 4374 C C . MET A 1 561 ? 14.711 37.094 10.438 1 81.5 561 MET A C 1
ATOM 4376 O O . MET A 1 561 ? 15.742 37.312 9.812 1 81.5 561 MET A O 1
ATOM 4380 N N . SER A 1 562 ? 14.352 35.938 10.82 1 88.44 562 SER A N 1
ATOM 4381 C CA . SER A 1 562 ? 14.984 34.719 10.305 1 88.44 562 SER A CA 1
ATOM 4382 C C . SER A 1 562 ? 14.133 34.062 9.219 1 88.44 562 SER A C 1
ATOM 4384 O O . SER A 1 562 ? 12.906 34.156 9.242 1 88.44 562 SER A O 1
ATOM 4386 N N . THR A 1 563 ? 14.797 33.5 8.195 1 89.81 563 THR A N 1
ATOM 4387 C CA . THR A 1 563 ? 14.109 32.781 7.133 1 89.81 563 THR A CA 1
ATOM 4388 C C . THR A 1 563 ? 14.031 31.281 7.453 1 89.81 563 THR A C 1
ATOM 4390 O O . THR A 1 563 ? 14.805 30.781 8.266 1 89.81 563 THR A O 1
ATOM 4393 N N . LEU A 1 564 ? 13 30.688 6.957 1 92.25 564 LEU A N 1
ATOM 4394 C CA . LEU A 1 564 ? 12.812 29.266 7.199 1 92.25 564 LEU A CA 1
ATOM 4395 C C . LEU A 1 564 ? 13.008 28.453 5.914 1 92.25 564 LEU A C 1
ATOM 4397 O O . LEU A 1 564 ? 12.43 28.797 4.875 1 92.25 564 LEU A O 1
ATOM 4401 N N . ARG A 1 565 ? 13.875 27.516 5.918 1 90.94 565 ARG A N 1
ATOM 4402 C CA . ARG A 1 565 ? 14.039 26.516 4.867 1 90.94 565 ARG A CA 1
ATOM 4403 C C . ARG A 1 565 ? 13.648 25.125 5.363 1 90.94 565 ARG A C 1
ATOM 4405 O O . ARG A 1 565 ? 14.242 24.609 6.312 1 90.94 565 ARG A O 1
ATOM 4412 N N . ALA A 1 566 ? 12.586 24.594 4.781 1 91 566 ALA A N 1
ATOM 4413 C CA . ALA A 1 566 ? 12.125 23.266 5.184 1 91 566 ALA A CA 1
ATOM 4414 C C . ALA A 1 566 ? 12.586 22.203 4.191 1 91 566 ALA A C 1
ATOM 4416 O O . ALA A 1 566 ? 12.43 22.375 2.979 1 91 566 ALA A O 1
ATOM 4417 N N . ILE A 1 567 ? 13.234 21.156 4.68 1 89.44 567 ILE A N 1
ATOM 4418 C CA . ILE A 1 567 ? 13.711 20.047 3.857 1 89.44 567 ILE A CA 1
ATOM 4419 C C . ILE A 1 567 ? 13.039 18.75 4.293 1 89.44 567 ILE A C 1
ATOM 4421 O O . ILE A 1 567 ? 13.047 18.406 5.48 1 89.44 567 ILE A O 1
ATOM 4425 N N . HIS A 1 568 ? 12.406 18.062 3.395 1 88.56 568 HIS A N 1
ATOM 4426 C CA . HIS A 1 568 ? 11.844 16.734 3.66 1 88.56 568 HIS A CA 1
ATOM 4427 C C . HIS A 1 568 ? 12.758 15.633 3.137 1 88.56 568 HIS A C 1
ATOM 4429 O O . HIS A 1 568 ? 12.938 15.492 1.926 1 88.56 568 HIS A O 1
ATOM 4435 N N . LEU A 1 569 ? 13.367 14.867 4.082 1 86.94 569 LEU A N 1
ATOM 4436 C CA . LEU A 1 569 ? 14.164 13.703 3.721 1 86.94 569 LEU A CA 1
ATOM 4437 C C . LEU A 1 569 ? 13.273 12.477 3.529 1 86.94 569 LEU A C 1
ATOM 4439 O O . LEU A 1 569 ? 13.102 11.68 4.453 1 86.94 569 LEU A O 1
ATOM 4443 N N . ARG A 1 570 ? 12.875 12.297 2.369 1 78.88 570 ARG A N 1
ATOM 4444 C CA . ARG A 1 570 ? 11.961 11.195 2.072 1 78.88 570 ARG A CA 1
ATOM 4445 C C . ARG A 1 570 ? 12.727 9.891 1.878 1 78.88 570 ARG A C 1
ATOM 4447 O O . ARG A 1 570 ? 13.773 9.867 1.228 1 78.88 570 ARG A O 1
ATOM 4454 N N . LEU A 1 571 ? 12.305 8.797 2.441 1 77 571 LEU A N 1
ATOM 4455 C CA . LEU A 1 571 ? 12.969 7.5 2.387 1 77 571 LEU A CA 1
ATOM 4456 C C . LEU A 1 571 ? 12.828 6.875 1.003 1 77 571 LEU A C 1
ATOM 4458 O O . LEU A 1 571 ? 11.727 6.832 0.445 1 77 571 LEU A O 1
ATOM 4462 N N . LEU A 1 572 ? 13.992 6.512 0.483 1 71.81 572 LEU A N 1
ATOM 4463 C CA . LEU A 1 572 ? 14.047 5.797 -0.789 1 71.81 572 LEU A CA 1
ATOM 4464 C C . LEU A 1 572 ? 14.344 4.316 -0.57 1 71.81 572 LEU A C 1
ATOM 4466 O O . LEU A 1 572 ? 15.383 3.961 -0.015 1 71.81 572 LEU A O 1
ATOM 4470 N N . THR A 1 573 ? 13.445 3.436 -0.859 1 66.88 573 THR A N 1
ATOM 4471 C CA . THR A 1 573 ? 13.625 1.995 -0.72 1 66.88 573 THR A CA 1
ATOM 4472 C C . THR A 1 573 ? 13.805 1.338 -2.086 1 66.88 573 THR A C 1
ATOM 4474 O O . THR A 1 573 ? 13.844 2.023 -3.109 1 66.88 573 THR A O 1
ATOM 4477 N N . GLU A 1 574 ? 14.086 0.002 -2.146 1 63.38 574 GLU A N 1
ATOM 4478 C CA . GLU A 1 574 ? 14.266 -0.765 -3.375 1 63.38 574 GLU A CA 1
ATOM 4479 C C . GLU A 1 574 ? 12.922 -1.056 -4.043 1 63.38 574 GLU A C 1
ATOM 4481 O O . GLU A 1 574 ? 12.875 -1.679 -5.105 1 63.38 574 GLU A O 1
ATOM 4486 N N . ARG A 1 575 ? 11.93 -0.431 -3.461 1 64.44 575 ARG A N 1
ATOM 4487 C CA . ARG A 1 575 ? 10.602 -0.665 -4.016 1 64.44 575 ARG A CA 1
ATOM 4488 C C . ARG A 1 575 ? 10.391 0.135 -5.297 1 64.44 575 ARG A C 1
ATOM 4490 O O . ARG A 1 575 ? 10.922 1.238 -5.438 1 64.44 575 ARG A O 1
ATOM 4497 N N . THR A 1 576 ? 9.688 -0.434 -6.195 1 65.81 576 THR A N 1
ATOM 4498 C CA . THR A 1 576 ? 9.375 0.194 -7.473 1 65.81 576 THR A CA 1
ATOM 4499 C C . THR A 1 576 ? 8.672 1.533 -7.262 1 65.81 576 THR A C 1
ATOM 4501 O O . THR A 1 576 ? 8.945 2.5 -7.977 1 65.81 576 THR A O 1
ATOM 4504 N N . THR A 1 577 ? 7.855 1.598 -6.27 1 66.12 577 THR A N 1
ATOM 4505 C CA . THR A 1 577 ? 7.102 2.814 -5.992 1 66.12 577 THR A CA 1
ATOM 4506 C C . THR A 1 577 ? 8.039 3.975 -5.676 1 66.12 577 THR A C 1
ATOM 4508 O O . THR A 1 577 ? 7.816 5.102 -6.129 1 66.12 577 THR A O 1
ATOM 4511 N N . ASP A 1 578 ? 9.023 3.705 -4.918 1 68.56 578 ASP A N 1
ATOM 4512 C CA . ASP A 1 578 ? 9.969 4.754 -4.539 1 68.56 578 ASP A CA 1
ATOM 4513 C C . ASP A 1 578 ? 10.789 5.215 -5.738 1 68.56 578 ASP A C 1
ATOM 4515 O O . ASP A 1 578 ? 11.102 6.398 -5.863 1 68.56 578 ASP A O 1
ATOM 4519 N N . LEU A 1 579 ? 11.062 4.312 -6.629 1 66.25 579 LEU A N 1
ATOM 4520 C CA . LEU A 1 579 ? 11.812 4.652 -7.836 1 66.25 579 LEU A CA 1
ATOM 4521 C C . LEU A 1 579 ? 10.977 5.523 -8.766 1 66.25 579 LEU A C 1
ATOM 4523 O O . LEU A 1 579 ? 11.492 6.492 -9.336 1 66.25 579 LEU A O 1
ATOM 4527 N N . LEU A 1 580 ? 9.719 5.133 -8.852 1 64.81 580 LEU A N 1
ATOM 4528 C CA . LEU A 1 580 ? 8.805 5.895 -9.703 1 64.81 580 LEU A CA 1
ATOM 4529 C C . LEU A 1 580 ? 8.625 7.309 -9.164 1 64.81 580 LEU A C 1
ATOM 4531 O O . LEU A 1 580 ? 8.578 8.266 -9.938 1 64.81 580 LEU A O 1
ATOM 4535 N N . GLN A 1 581 ? 8.516 7.402 -7.879 1 67.06 581 GLN A N 1
ATOM 4536 C CA . GLN A 1 581 ? 8.328 8.719 -7.266 1 67.06 581 GLN A CA 1
ATOM 4537 C C . GLN A 1 581 ? 9.57 9.586 -7.441 1 67.06 581 GLN A C 1
ATOM 4539 O O . GLN A 1 581 ? 9.461 10.797 -7.66 1 67.06 581 GLN A O 1
ATOM 4544 N N . SER A 1 582 ? 10.711 9.016 -7.262 1 65.19 582 SER A N 1
ATOM 4545 C CA . SER A 1 582 ? 11.961 9.758 -7.406 1 65.19 582 SER A CA 1
ATOM 4546 C C . SER A 1 582 ? 12.133 10.273 -8.828 1 65.19 582 SER A C 1
ATOM 4548 O O . SER A 1 582 ? 12.609 11.391 -9.039 1 65.19 582 SER A O 1
ATOM 4550 N N . SER A 1 583 ? 11.68 9.5 -9.742 1 61.97 583 SER A N 1
ATOM 4551 C CA . SER A 1 583 ? 11.82 9.883 -11.141 1 61.97 583 SER A CA 1
ATOM 4552 C C . SER A 1 583 ? 10.836 10.992 -11.516 1 61.97 583 SER A C 1
ATOM 4554 O O . SER A 1 583 ? 11.188 11.906 -12.258 1 61.97 583 SER A O 1
ATOM 4556 N N . SER A 1 584 ? 9.609 10.875 -10.938 1 60.28 584 SER A N 1
ATOM 4557 C CA . SER A 1 584 ? 8.586 11.859 -11.258 1 60.28 584 SER A CA 1
ATOM 4558 C C . SER A 1 584 ? 8.922 13.219 -10.656 1 60.28 584 SER A C 1
ATOM 4560 O O . SER A 1 584 ? 8.641 14.258 -11.258 1 60.28 584 SER A O 1
ATOM 4562 N N . LEU A 1 585 ? 9.438 13.195 -9.469 1 57.81 585 LEU A N 1
ATOM 4563 C CA . LEU A 1 585 ? 9.742 14.438 -8.766 1 57.81 585 LEU A CA 1
ATOM 4564 C C . LEU A 1 585 ? 10.938 15.141 -9.406 1 57.81 585 LEU A C 1
ATOM 4566 O O . LEU A 1 585 ? 11.047 16.375 -9.344 1 57.81 585 LEU A O 1
ATOM 4570 N N . TYR A 1 586 ? 11.797 14.336 -9.945 1 52.91 586 TYR A N 1
ATOM 4571 C CA . TYR A 1 586 ? 12.961 14.922 -10.602 1 52.91 586 TYR A CA 1
ATOM 4572 C C . TYR A 1 586 ? 12.555 15.734 -11.82 1 52.91 586 TYR A C 1
ATOM 4574 O O . TYR A 1 586 ? 13.211 16.719 -12.164 1 52.91 586 TYR A O 1
ATOM 4582 N N . ASN A 1 587 ? 11.453 15.266 -12.367 1 50.22 587 ASN A N 1
ATOM 4583 C CA . ASN A 1 587 ? 11.008 15.969 -13.562 1 50.22 587 ASN A CA 1
ATOM 4584 C C . ASN A 1 587 ? 10.438 17.344 -13.219 1 50.22 587 ASN A C 1
ATOM 4586 O O . ASN A 1 587 ? 10.32 18.203 -14.094 1 50.22 587 ASN A O 1
ATOM 4590 N N . ASP A 1 588 ? 9.977 17.438 -11.945 1 49.22 588 ASP A N 1
ATOM 4591 C CA . ASP A 1 588 ? 9.258 18.672 -11.625 1 49.22 588 ASP A CA 1
ATOM 4592 C C . ASP A 1 588 ? 10.211 19.766 -11.188 1 49.22 588 ASP A C 1
ATOM 4594 O O . ASP A 1 588 ? 11.336 19.5 -10.758 1 49.22 588 ASP A O 1
ATOM 4598 N N . ASP A 1 589 ? 10.008 20.906 -11.641 1 47.91 589 ASP A N 1
ATOM 4599 C CA . ASP A 1 589 ? 10.664 22.094 -11.102 1 47.91 589 ASP A CA 1
ATOM 4600 C C . ASP A 1 589 ? 10.758 22.031 -9.578 1 47.91 589 ASP A C 1
ATOM 4602 O O . ASP A 1 589 ? 9.781 21.688 -8.906 1 47.91 589 ASP A O 1
ATOM 4606 N N . PRO A 1 590 ? 12.078 21.828 -9.102 1 47.72 590 PRO A N 1
ATOM 4607 C CA . PRO A 1 590 ? 12.258 21.75 -7.652 1 47.72 590 PRO A CA 1
ATOM 4608 C C . PRO A 1 590 ? 11.18 22.516 -6.887 1 47.72 590 PRO A C 1
ATOM 4610 O O . PRO A 1 590 ? 10.789 22.094 -5.789 1 47.72 590 PRO A O 1
ATOM 4613 N N . LEU A 1 591 ? 10.766 23.578 -7.484 1 46.22 591 LEU A N 1
ATOM 4614 C CA . LEU A 1 591 ? 9.734 24.391 -6.832 1 46.22 591 LEU A CA 1
ATOM 4615 C C . LEU A 1 591 ? 8.391 23.672 -6.844 1 46.22 591 LEU A C 1
ATOM 4617 O O . LEU A 1 591 ? 7.602 23.812 -5.91 1 46.22 591 LEU A O 1
ATOM 4621 N N . PHE A 1 592 ? 8.242 22.891 -7.789 1 49.56 592 PHE A N 1
ATOM 4622 C CA . PHE A 1 592 ? 6.957 22.219 -7.93 1 49.56 592 PHE A CA 1
ATOM 4623 C C . PHE A 1 592 ? 6.879 21 -7.016 1 49.56 592 PHE A C 1
ATOM 4625 O O . PHE A 1 592 ? 5.816 20.703 -6.465 1 49.56 592 PHE A O 1
ATOM 4632 N N . THR A 1 593 ? 7.977 20.359 -6.914 1 52.12 593 THR A N 1
ATOM 4633 C CA . THR A 1 593 ? 7.98 19.156 -6.098 1 52.12 593 THR A CA 1
ATOM 4634 C C . THR A 1 593 ? 7.621 19.484 -4.648 1 52.12 593 THR A C 1
ATOM 4636 O O . THR A 1 593 ? 6.898 18.719 -3.998 1 52.12 593 THR A O 1
ATOM 4639 N N . ALA A 1 594 ? 8.148 20.547 -4.168 1 52.53 594 ALA A N 1
ATOM 4640 C CA . ALA A 1 594 ? 7.812 20.969 -2.812 1 52.53 594 ALA A CA 1
ATOM 4641 C C . ALA A 1 594 ? 6.316 21.234 -2.67 1 52.53 594 ALA A C 1
ATOM 4643 O O . ALA A 1 594 ? 5.742 21.016 -1.599 1 52.53 594 ALA A O 1
ATOM 4644 N N . ASN A 1 595 ? 5.746 21.359 -3.861 1 52.03 595 ASN A N 1
ATOM 4645 C CA . ASN A 1 595 ? 4.336 21.719 -3.811 1 52.03 595 ASN A CA 1
ATOM 4646 C C . ASN A 1 595 ? 3.443 20.484 -3.709 1 52.03 595 ASN A C 1
ATOM 4648 O O . ASN A 1 595 ? 2.314 20.578 -3.221 1 52.03 595 ASN A O 1
ATOM 4652 N N . SER A 1 596 ? 4.074 19.391 -4.117 1 59.22 596 SER A N 1
ATOM 4653 C CA . SER A 1 596 ? 3.217 18.203 -4.086 1 59.22 596 SER A CA 1
ATOM 4654 C C . SER A 1 596 ? 3.357 17.453 -2.764 1 59.22 596 SER A C 1
ATOM 4656 O O . SER A 1 596 ? 2.594 16.531 -2.486 1 59.22 596 SER A O 1
ATOM 4658 N N . ASP A 1 597 ? 4.258 17.984 -1.996 1 69.94 597 ASP A N 1
ATOM 4659 C CA . ASP A 1 597 ? 4.441 17.328 -0.699 1 69.94 597 ASP A CA 1
ATOM 4660 C C . ASP A 1 597 ? 3.564 17.984 0.366 1 69.94 597 ASP A C 1
ATOM 4662 O O . ASP A 1 597 ? 3.732 19.172 0.678 1 69.94 597 ASP A O 1
ATOM 4666 N N . TYR A 1 598 ? 2.641 17.266 0.877 1 68.81 598 TYR A N 1
ATOM 4667 C CA . TYR A 1 598 ? 1.688 17.828 1.824 1 68.81 598 TYR A CA 1
ATOM 4668 C C . TYR A 1 598 ? 2.396 18.312 3.084 1 68.81 598 TYR A C 1
ATOM 4670 O O . TYR A 1 598 ? 1.932 19.25 3.744 1 68.81 598 TYR A O 1
ATOM 4678 N N . ILE A 1 599 ? 3.553 17.688 3.438 1 78.56 599 ILE A N 1
ATOM 4679 C CA . ILE A 1 599 ? 4.285 18.109 4.629 1 78.56 599 ILE A CA 1
ATOM 4680 C C . ILE A 1 599 ? 4.84 19.516 4.434 1 78.56 599 ILE A C 1
ATOM 4682 O O . ILE A 1 599 ? 4.688 20.375 5.305 1 78.56 599 ILE A O 1
ATOM 4686 N N . LEU A 1 600 ? 5.441 19.75 3.332 1 80.62 600 LEU A N 1
ATOM 4687 C CA . LEU A 1 600 ? 6.043 21.047 3.062 1 80.62 600 LEU A CA 1
ATOM 4688 C C . LEU A 1 600 ? 4.969 22.109 2.863 1 80.62 600 LEU A C 1
ATOM 4690 O O . LEU A 1 600 ? 5.172 23.281 3.211 1 80.62 600 LEU A O 1
ATOM 4694 N N . ASN A 1 601 ? 3.768 21.688 2.449 1 76.06 601 ASN A N 1
ATOM 4695 C CA . ASN A 1 601 ? 2.66 22.625 2.285 1 76.06 601 ASN A CA 1
ATOM 4696 C C . ASN A 1 601 ? 2.164 23.141 3.631 1 76.06 601 ASN A C 1
ATOM 4698 O O . ASN A 1 601 ? 1.752 24.297 3.738 1 76.06 601 ASN A O 1
ATOM 4702 N N . ILE A 1 602 ? 2.203 22.312 4.535 1 78.12 602 ILE A N 1
ATOM 4703 C CA . ILE A 1 602 ? 1.779 22.719 5.871 1 78.12 602 ILE A CA 1
ATOM 4704 C C . ILE A 1 602 ? 2.725 23.797 6.414 1 78.12 602 ILE A C 1
ATOM 4706 O O . ILE A 1 602 ? 2.281 24.812 6.957 1 78.12 602 ILE A O 1
ATOM 4710 N N . PHE A 1 603 ? 4.004 23.562 6.211 1 83.19 603 PHE A N 1
ATOM 4711 C CA . PHE A 1 603 ? 4.973 24.547 6.68 1 83.19 603 PHE A CA 1
ATOM 4712 C C . PHE A 1 603 ? 4.859 25.844 5.883 1 83.19 603 PHE A C 1
ATOM 4714 O O . PHE A 1 603 ? 5.062 26.938 6.426 1 83.19 603 PHE A O 1
ATOM 4721 N N . GLU A 1 604 ? 4.555 25.703 4.719 1 79.12 604 GLU A N 1
ATOM 4722 C CA . GLU A 1 604 ? 4.371 26.891 3.891 1 79.12 604 GLU A CA 1
ATOM 4723 C C . GLU A 1 604 ? 3.193 27.734 4.379 1 79.12 604 GLU A C 1
ATOM 4725 O O . GLU A 1 604 ? 3.277 28.953 4.426 1 79.12 604 GLU A O 1
ATOM 4730 N N . ILE A 1 605 ? 2.209 27.141 4.754 1 73.38 605 ILE A N 1
ATOM 4731 C CA . ILE A 1 605 ? 1.021 27.844 5.227 1 73.38 605 ILE A CA 1
ATOM 4732 C C . ILE A 1 605 ? 1.338 28.578 6.527 1 73.38 605 ILE A C 1
ATOM 4734 O O . ILE A 1 605 ? 0.99 29.75 6.688 1 73.38 605 ILE A O 1
ATOM 4738 N N . PHE A 1 606 ? 2.006 27.891 7.348 1 76.62 606 PHE A N 1
ATOM 4739 C CA . PHE A 1 606 ? 2.365 28.516 8.617 1 76.62 606 PHE A CA 1
ATOM 4740 C C . PHE A 1 606 ? 3.301 29.688 8.391 1 76.62 606 PHE A C 1
ATOM 4742 O O . PHE A 1 606 ? 3.174 30.734 9.055 1 76.62 606 PHE A O 1
ATOM 4749 N N . SER A 1 607 ? 4.195 29.469 7.508 1 80.38 607 SER A N 1
ATOM 4750 C CA . SER A 1 607 ? 5.148 30.531 7.215 1 80.38 607 SER A CA 1
ATOM 4751 C C . SER A 1 607 ? 4.461 31.719 6.559 1 80.38 607 SER A C 1
ATOM 4753 O O . SER A 1 607 ? 4.805 32.875 6.836 1 80.38 607 SER A O 1
ATOM 4755 N N . ASN A 1 608 ? 3.533 31.406 5.824 1 71.94 608 ASN A N 1
ATOM 4756 C CA . ASN A 1 608 ? 2.787 32.469 5.176 1 71.94 608 ASN A CA 1
ATOM 4757 C C . ASN A 1 608 ? 1.914 33.25 6.172 1 71.94 608 ASN A C 1
ATOM 4759 O O . ASN A 1 608 ? 1.807 34.469 6.105 1 71.94 608 ASN A O 1
ATOM 4763 N N . LEU A 1 609 ? 1.419 32.5 7.027 1 68.12 609 LEU A N 1
ATOM 4764 C CA . LEU A 1 609 ? 0.571 33.125 8.047 1 68.12 609 LEU A CA 1
ATOM 4765 C C . LEU A 1 609 ? 1.394 33.969 8.984 1 68.12 609 LEU A C 1
ATOM 4767 O O . LEU A 1 609 ? 0.9 35 9.5 1 68.12 609 LEU A O 1
ATOM 4771 N N . SER A 1 610 ? 2.607 33.625 9.141 1 74.88 610 SER A N 1
ATOM 4772 C CA . SER A 1 610 ? 3.482 34.375 10.047 1 74.88 610 SER A CA 1
ATOM 4773 C C . SER A 1 610 ? 4.371 35.344 9.289 1 74.88 610 SER A C 1
ATOM 4775 O O . SER A 1 610 ? 5.223 36 9.891 1 74.88 610 SER A O 1
ATOM 4777 N N . LYS A 1 611 ? 4.223 35.375 8 1 74.06 611 LYS A N 1
ATOM 4778 C CA . LYS A 1 611 ? 4.973 36.281 7.137 1 74.06 611 LYS A CA 1
ATOM 4779 C C . LYS A 1 611 ? 6.473 36.031 7.242 1 74.06 611 LYS A C 1
ATOM 4781 O O . LYS A 1 611 ? 7.262 36.969 7.406 1 74.06 611 LYS A O 1
ATOM 4786 N N . VAL A 1 612 ? 6.852 34.875 7.277 1 83.62 612 VAL A N 1
ATOM 4787 C CA . VAL A 1 612 ? 8.25 34.469 7.277 1 83.62 612 VAL A CA 1
ATOM 4788 C C . VAL A 1 612 ? 8.633 33.938 5.898 1 83.62 612 VAL A C 1
ATOM 4790 O O . VAL A 1 612 ? 7.926 33.094 5.348 1 83.62 612 VAL A O 1
ATOM 4793 N N . PRO A 1 613 ? 9.68 34.5 5.309 1 82.44 613 PRO A N 1
ATOM 4794 C CA . PRO A 1 613 ? 10.117 33.906 4.031 1 82.44 613 PRO A CA 1
ATOM 4795 C C . PRO A 1 613 ? 10.398 32.406 4.129 1 82.44 613 PRO A C 1
ATOM 4797 O O . PRO A 1 613 ? 10.992 31.969 5.109 1 82.44 613 PRO A O 1
ATOM 4800 N N . PHE A 1 614 ? 9.93 31.688 3.113 1 86.19 614 PHE A N 1
ATOM 4801 C CA . PHE A 1 614 ? 9.945 30.234 3.207 1 86.19 614 PHE A CA 1
ATOM 4802 C C . PHE A 1 614 ? 10.477 29.609 1.923 1 86.19 614 PHE A C 1
ATOM 4804 O O . PHE A 1 614 ? 10.172 30.078 0.825 1 86.19 614 PHE A O 1
ATOM 4811 N N . THR A 1 615 ? 11.453 28.766 2.033 1 83.12 615 THR A N 1
ATOM 4812 C CA . THR A 1 615 ? 11.922 27.922 0.948 1 83.12 615 THR A CA 1
ATOM 4813 C C . THR A 1 615 ? 11.852 26.438 1.347 1 83.12 615 THR A C 1
ATOM 4815 O O . THR A 1 615 ? 11.852 26.125 2.535 1 83.12 615 THR A O 1
ATOM 4818 N N . SER A 1 616 ? 11.547 25.578 0.346 1 84.69 616 SER A N 1
ATOM 4819 C CA . SER A 1 616 ? 11.438 24.156 0.669 1 84.69 616 SER A CA 1
ATOM 4820 C C . SER A 1 616 ? 12.117 23.281 -0.389 1 84.69 616 SER A C 1
ATOM 4822 O O . SER A 1 616 ? 12.359 23.75 -1.508 1 84.69 616 SER A O 1
ATOM 4824 N N . GLU A 1 617 ? 12.594 22.109 0.008 1 80.12 617 GLU A N 1
ATOM 4825 C CA . GLU A 1 617 ? 13.219 21.141 -0.873 1 80.12 617 GLU A CA 1
ATOM 4826 C C . GLU A 1 617 ? 12.922 19.719 -0.413 1 80.12 617 GLU A C 1
ATOM 4828 O O . GLU A 1 617 ? 12.812 19.453 0.787 1 80.12 617 GLU A O 1
ATOM 4833 N N . VAL A 1 618 ? 12.672 18.844 -1.394 1 79.5 618 VAL A N 1
ATOM 4834 C CA . VAL A 1 618 ? 12.523 17.422 -1.088 1 79.5 618 VAL A CA 1
ATOM 4835 C C . VAL A 1 618 ? 13.781 16.656 -1.51 1 79.5 618 VAL A C 1
ATOM 4837 O O . VAL A 1 618 ? 14.258 16.828 -2.635 1 79.5 618 VAL A O 1
ATOM 4840 N N . ILE A 1 619 ? 14.422 15.906 -0.609 1 77.56 619 ILE A N 1
ATOM 4841 C CA . ILE A 1 619 ? 15.602 15.094 -0.897 1 77.56 619 ILE A CA 1
ATOM 4842 C C . ILE A 1 619 ? 15.281 13.617 -0.665 1 77.56 619 ILE A C 1
ATOM 4844 O O . ILE A 1 619 ? 14.812 13.242 0.413 1 77.56 619 ILE A O 1
ATOM 4848 N N . PHE A 1 620 ? 15.445 12.82 -1.655 1 74.44 620 PHE A N 1
ATOM 4849 C CA . PHE A 1 620 ? 15.273 11.375 -1.507 1 74.44 620 PHE A CA 1
ATOM 4850 C C . PHE A 1 620 ? 16.547 10.727 -0.997 1 74.44 620 PHE A C 1
ATOM 4852 O O . PHE A 1 620 ? 17.641 11.031 -1.477 1 74.44 620 PHE A O 1
ATOM 4859 N N . SER A 1 621 ? 16.438 9.961 0.119 1 76.94 621 SER A N 1
ATOM 4860 C CA . SER A 1 621 ? 17.609 9.336 0.723 1 76.94 621 SER A CA 1
ATOM 4861 C C . SER A 1 621 ? 17.297 7.922 1.203 1 76.94 621 SER A C 1
ATOM 4863 O O . SER A 1 621 ? 16.172 7.641 1.64 1 76.94 621 SER A O 1
ATOM 4865 N N . THR A 1 622 ? 18.281 7.008 0.938 1 75.5 622 THR A N 1
ATOM 4866 C CA . THR A 1 622 ? 18.172 5.703 1.581 1 75.5 622 THR A CA 1
ATOM 4867 C C . THR A 1 622 ? 18.391 5.824 3.088 1 75.5 622 THR A C 1
ATOM 4869 O O . THR A 1 622 ? 18.906 6.836 3.568 1 75.5 622 THR A O 1
ATOM 4872 N N . MET A 1 623 ? 18.016 4.797 3.818 1 76.12 623 MET A N 1
ATOM 4873 C CA . MET A 1 623 ? 18.156 4.832 5.27 1 76.12 623 MET A CA 1
ATOM 4874 C C . MET A 1 623 ? 19.625 5.008 5.66 1 76.12 623 MET A C 1
ATOM 4876 O O . MET A 1 623 ? 19.938 5.746 6.598 1 76.12 623 MET A O 1
ATOM 4880 N N . ARG A 1 624 ? 20.5 4.469 4.957 1 74.19 624 ARG A N 1
ATOM 4881 C CA . ARG A 1 624 ? 21.922 4.496 5.281 1 74.19 624 ARG A CA 1
ATOM 4882 C C . ARG A 1 624 ? 22.531 5.863 4.98 1 74.19 624 ARG A C 1
ATOM 4884 O O . ARG A 1 624 ? 23.469 6.293 5.648 1 74.19 624 ARG A O 1
ATOM 4891 N N . GLU A 1 625 ? 21.875 6.566 4.094 1 76.88 625 GLU A N 1
ATOM 4892 C CA . GLU A 1 625 ? 22.516 7.797 3.629 1 76.88 625 GLU A CA 1
ATOM 4893 C C . GLU A 1 625 ? 21.812 9.031 4.191 1 76.88 625 GLU A C 1
ATOM 4895 O O . GLU A 1 625 ? 22.156 10.156 3.844 1 76.88 625 GLU A O 1
ATOM 4900 N N . LYS A 1 626 ? 20.859 8.836 4.949 1 84.38 626 LYS A N 1
ATOM 4901 C CA . LYS A 1 626 ? 20.141 9.992 5.48 1 84.38 626 LYS A CA 1
ATOM 4902 C C . LYS A 1 626 ? 21.094 10.93 6.227 1 84.38 626 LYS A C 1
ATOM 4904 O O . LYS A 1 626 ? 20.969 12.148 6.125 1 84.38 626 LYS A O 1
ATOM 4909 N N . GLY A 1 627 ? 22.078 10.367 6.949 1 82.81 627 GLY A N 1
ATOM 4910 C CA . GLY A 1 627 ? 23.031 11.195 7.664 1 82.81 627 GLY A CA 1
ATOM 4911 C C . GLY A 1 627 ? 23.922 12.016 6.742 1 82.81 627 GLY A C 1
ATOM 4912 O O . GLY A 1 627 ? 24.062 13.227 6.926 1 82.81 627 GLY A O 1
ATOM 4913 N N . VAL A 1 628 ? 24.344 11.398 5.742 1 81.69 628 VAL A N 1
ATOM 4914 C CA . VAL A 1 628 ? 25.25 12.055 4.809 1 81.69 628 VAL A CA 1
ATOM 4915 C C . VAL A 1 628 ? 24.484 13.102 3.996 1 81.69 628 VAL A C 1
ATOM 4917 O O . VAL A 1 628 ? 25 14.203 3.766 1 81.69 628 VAL A O 1
ATOM 4920 N N . ASN A 1 629 ? 23.297 12.781 3.643 1 81.94 629 ASN A N 1
ATOM 4921 C CA . ASN A 1 629 ? 22.5 13.711 2.857 1 81.94 629 ASN A CA 1
ATOM 4922 C C . ASN A 1 629 ? 22.109 14.938 3.674 1 81.94 629 ASN A C 1
ATOM 4924 O O . ASN A 1 629 ? 22 16.047 3.133 1 81.94 629 ASN A O 1
ATOM 4928 N N . ALA A 1 630 ? 21.844 14.719 4.855 1 84.31 630 ALA A N 1
ATOM 4929 C CA . ALA A 1 630 ? 21.5 15.836 5.727 1 84.31 630 ALA A CA 1
ATOM 4930 C C . ALA A 1 630 ? 22.672 16.797 5.891 1 84.31 630 ALA A C 1
ATOM 4932 O O . ALA A 1 630 ? 22.484 18 6.062 1 84.31 630 ALA A O 1
ATOM 4933 N N . THR A 1 631 ? 23.906 16.266 5.871 1 82.88 631 THR A N 1
ATOM 4934 C CA . THR A 1 631 ? 25.094 17.094 6.094 1 82.88 631 THR A CA 1
ATOM 4935 C C . THR A 1 631 ? 25.562 17.719 4.789 1 82.88 631 THR A C 1
ATOM 4937 O O . THR A 1 631 ? 26.297 18.703 4.805 1 82.88 631 THR A O 1
ATOM 4940 N N . ARG A 1 632 ? 25.094 17.188 3.75 1 73.81 632 ARG A N 1
ATOM 4941 C CA . ARG A 1 632 ? 25.562 17.688 2.459 1 73.81 632 ARG A CA 1
ATOM 4942 C C . ARG A 1 632 ? 24.641 18.781 1.929 1 73.81 632 ARG A C 1
ATOM 4944 O O . ARG A 1 632 ? 24.859 19.297 0.831 1 73.81 632 ARG A O 1
ATOM 4951 N N . LEU A 1 633 ? 23.75 19.156 2.711 1 76.69 633 LEU A N 1
ATOM 4952 C CA . LEU A 1 633 ? 22.875 20.25 2.324 1 76.69 633 LEU A CA 1
ATOM 4953 C C . LEU A 1 633 ? 23.672 21.562 2.232 1 76.69 633 LEU A C 1
ATOM 4955 O O . LEU A 1 633 ? 24.688 21.719 2.904 1 76.69 633 LEU A O 1
ATOM 4959 N N . GLN A 1 634 ? 23.359 22.312 1.261 1 68 634 GLN A N 1
ATOM 4960 C CA . GLN A 1 634 ? 23.984 23.609 1.166 1 68 634 GLN A CA 1
ATOM 4961 C C . GLN A 1 634 ? 23.656 24.484 2.383 1 68 634 GLN A C 1
ATOM 4963 O O . GLN A 1 634 ? 22.516 24.922 2.541 1 68 634 GLN A O 1
ATOM 4968 N N . MET A 1 635 ? 24.656 24.547 3.291 1 78.19 635 MET A N 1
ATOM 4969 C CA . MET A 1 635 ? 24.438 25.312 4.516 1 78.19 635 MET A CA 1
ATOM 4970 C C . MET A 1 635 ? 25.609 26.266 4.773 1 78.19 635 MET A C 1
ATOM 4972 O O . MET A 1 635 ? 26.75 25.984 4.398 1 78.19 635 MET A O 1
ATOM 4976 N N . MET A 1 636 ? 25.234 27.406 5.242 1 74.5 636 MET A N 1
ATOM 4977 C CA . MET A 1 636 ? 26.25 28.359 5.703 1 74.5 636 MET A CA 1
ATOM 4978 C C . MET A 1 636 ? 26.578 28.141 7.176 1 74.5 636 MET A C 1
ATOM 4980 O O . MET A 1 636 ? 25.75 27.625 7.93 1 74.5 636 MET A O 1
ATOM 4984 N N . PRO A 1 637 ? 27.703 28.484 7.586 1 80.5 637 PRO A N 1
ATOM 4985 C CA . PRO A 1 637 ? 28.141 28.203 8.961 1 80.5 637 PRO A CA 1
ATOM 4986 C C . PRO A 1 637 ? 27.328 28.984 10 1 80.5 637 PRO A C 1
ATOM 4988 O O . PRO A 1 637 ? 27.25 28.562 11.156 1 80.5 637 PRO A O 1
ATOM 4991 N N . ASN A 1 638 ? 26.656 30.094 9.602 1 84.62 638 ASN A N 1
ATOM 4992 C CA . ASN A 1 638 ? 25.938 30.891 10.586 1 84.62 638 ASN A CA 1
ATOM 4993 C C . ASN A 1 638 ? 24.453 30.531 10.609 1 84.62 638 ASN A C 1
ATOM 4995 O O . ASN A 1 638 ? 23.656 31.172 11.297 1 84.62 638 ASN A O 1
ATOM 4999 N N . GLU A 1 639 ? 24.141 29.5 9.938 1 91.44 639 GLU A N 1
ATOM 5000 C CA . GLU A 1 639 ? 22.75 29.047 9.93 1 91.44 639 GLU A CA 1
ATOM 5001 C C . GLU A 1 639 ? 22.5 28 11.016 1 91.44 639 GLU A C 1
ATOM 5003 O O . GLU A 1 639 ? 23.438 27.578 11.695 1 91.44 639 GLU A O 1
ATOM 5008 N N . LEU A 1 640 ? 21.25 27.797 11.312 1 94 640 LEU A N 1
ATOM 5009 C CA . LEU A 1 640 ? 20.875 26.797 12.312 1 94 640 LEU A CA 1
ATOM 5010 C C . LEU A 1 640 ? 20.078 25.656 11.68 1 94 640 LEU A C 1
ATOM 5012 O O . LEU A 1 640 ? 19.047 25.891 11.055 1 94 640 LEU A O 1
ATOM 5016 N N . VAL A 1 641 ? 20.625 24.516 11.797 1 94.56 641 VAL A N 1
ATOM 5017 C CA . VAL A 1 641 ? 19.906 23.344 11.328 1 94.56 641 VAL A CA 1
ATOM 5018 C C . VAL A 1 641 ? 19.109 22.719 12.477 1 94.56 641 VAL A C 1
ATOM 5020 O O . VAL A 1 641 ? 19.672 22.375 13.516 1 94.56 641 VAL A O 1
ATOM 5023 N N . LEU A 1 642 ? 17.828 22.703 12.32 1 95.56 642 LEU A N 1
ATOM 5024 C CA . LEU A 1 642 ? 16.938 22.094 13.297 1 95.56 642 LEU A CA 1
ATOM 5025 C C . LEU A 1 642 ? 16.547 20.672 12.867 1 95.56 642 LEU A C 1
ATOM 5027 O O . LEU A 1 642 ? 16.016 20.469 11.773 1 95.56 642 LEU A O 1
ATOM 5031 N N . PHE A 1 643 ? 16.859 19.734 13.648 1 94.19 643 PHE A N 1
ATOM 5032 C CA . PHE A 1 643 ? 16.531 18.328 13.406 1 94.19 643 PHE A CA 1
ATOM 5033 C C . PHE A 1 643 ? 15.531 17.812 14.43 1 94.19 643 PHE A C 1
ATOM 5035 O O . PHE A 1 643 ? 15.922 17.312 15.484 1 94.19 643 PHE A O 1
ATOM 5042 N N . PRO A 1 644 ? 14.242 17.844 14.109 1 93.88 644 PRO A N 1
ATOM 5043 C CA . PRO A 1 644 ? 13.25 17.281 15.031 1 93.88 644 PRO A CA 1
ATOM 5044 C C . PRO A 1 644 ? 13.18 15.758 14.969 1 93.88 644 PRO A C 1
ATOM 5046 O O . PRO A 1 644 ? 13.156 15.18 13.875 1 93.88 644 PRO A O 1
ATOM 5049 N N . LEU A 1 645 ? 13.211 15.109 16.078 1 92.5 645 LEU A N 1
ATOM 5050 C CA . LEU A 1 645 ? 13.141 13.656 16.172 1 92.5 645 LEU A CA 1
ATOM 5051 C C . LEU A 1 645 ? 11.984 13.227 17.078 1 92.5 645 LEU A C 1
ATOM 5053 O O . LEU A 1 645 ? 11.711 13.875 18.078 1 92.5 645 LEU A O 1
ATOM 5057 N N . LYS A 1 646 ? 11.32 12.164 16.656 1 87.06 646 LYS A N 1
ATOM 5058 C CA . LYS A 1 646 ? 10.297 11.555 17.5 1 87.06 646 LYS A CA 1
ATOM 5059 C C . LYS A 1 646 ? 10.93 10.734 18.625 1 87.06 646 LYS A C 1
ATOM 5061 O O . LYS A 1 646 ? 11.781 9.883 18.375 1 87.06 646 LYS A O 1
ATOM 5066 N N . GLY A 1 647 ? 10.547 11.117 19.828 1 87.31 647 GLY A N 1
ATOM 5067 C CA . GLY A 1 647 ? 11.062 10.391 20.969 1 87.31 647 GLY A CA 1
ATOM 5068 C C . GLY A 1 647 ? 10.086 9.359 21.516 1 87.31 647 GLY A C 1
ATOM 5069 O O . GLY A 1 647 ? 9.438 8.648 20.734 1 87.31 647 GLY A O 1
ATOM 5070 N N . ALA A 1 648 ? 10.008 9.273 22.797 1 79.44 648 ALA A N 1
ATOM 5071 C CA . ALA A 1 648 ? 9.219 8.25 23.469 1 79.44 648 ALA A CA 1
ATOM 5072 C C . ALA A 1 648 ? 7.727 8.484 23.25 1 79.44 648 ALA A C 1
ATOM 5074 O O . ALA A 1 648 ? 7.266 9.625 23.25 1 79.44 648 ALA A O 1
ATOM 5075 N N . SER A 1 649 ? 7.047 7.641 22.453 1 65.88 649 SER A N 1
ATOM 5076 C CA . SER A 1 649 ? 5.617 7.824 22.234 1 65.88 649 SER A CA 1
ATOM 5077 C C . SER A 1 649 ? 4.793 6.934 23.156 1 65.88 649 SER A C 1
ATOM 5079 O O . SER A 1 649 ? 5.289 5.914 23.641 1 65.88 649 SER A O 1
ATOM 5081 N N . TYR A 1 650 ? 3.559 7.555 23.594 1 54.38 650 TYR A N 1
ATOM 5082 C CA . TYR A 1 650 ? 2.609 6.824 24.422 1 54.38 650 TYR A CA 1
ATOM 5083 C C . TYR A 1 650 ? 1.976 5.676 23.641 1 54.38 650 TYR A C 1
ATOM 5085 O O . TYR A 1 650 ? 1.47 5.871 22.531 1 54.38 650 TYR A O 1
ATOM 5093 N N . GLU A 1 651 ? 2.576 4.625 23.453 1 50.59 651 GLU A N 1
ATOM 5094 C CA . GLU A 1 651 ? 1.803 3.562 22.812 1 50.59 651 GLU A CA 1
ATOM 5095 C C . GLU A 1 651 ? 0.587 3.184 23.656 1 50.59 651 GLU A C 1
ATOM 5097 O O . GLU A 1 651 ? 0.722 2.848 24.828 1 50.59 651 GLU A O 1
ATOM 5102 N N . HIS A 1 652 ? -0.563 3.85 23.531 1 42.25 652 HIS A N 1
ATOM 5103 C CA . HIS A 1 652 ? -1.725 3.432 24.312 1 42.25 652 HIS A CA 1
ATOM 5104 C C . HIS A 1 652 ? -1.961 1.931 24.172 1 42.25 652 HIS A C 1
ATOM 5106 O O . HIS A 1 652 ? -2.365 1.449 23.125 1 42.25 652 HIS A O 1
ATOM 5112 N N . LYS A 1 653 ? -1.256 1.088 24.781 1 40.75 653 LYS A N 1
ATOM 5113 C CA . LYS A 1 653 ? -1.766 -0.279 24.844 1 40.75 653 LYS A CA 1
ATOM 5114 C C . LYS A 1 653 ? -3.152 -0.32 25.484 1 40.75 653 LYS A C 1
ATOM 5116 O O . LYS A 1 653 ? -3.434 0.432 26.406 1 40.75 653 LYS A O 1
ATOM 5121 N N . GLY A 1 654 ? -4.137 -0.523 24.859 1 37.59 654 GLY A N 1
ATOM 5122 C CA . GLY A 1 654 ? -5.496 -0.777 25.312 1 37.59 654 GLY A CA 1
ATOM 5123 C C . GLY A 1 654 ? -5.641 -0.742 26.828 1 37.59 654 GLY A C 1
ATOM 5124 O O . GLY A 1 654 ? -6.711 -0.422 27.344 1 37.59 654 GLY A O 1
ATOM 5125 N N . SER A 1 655 ? -5.086 -1.747 27.609 1 33.72 655 SER A N 1
ATOM 5126 C CA . SER A 1 655 ? -5.41 -1.855 29.016 1 33.72 655 SER A CA 1
ATOM 5127 C C . SER A 1 655 ? -4.801 -0.708 29.812 1 33.72 655 SER A C 1
ATOM 5129 O O . SER A 1 655 ? -3.668 -0.296 29.562 1 33.72 655 SER A O 1
ATOM 5131 N N . PRO A 1 656 ? -5.609 0.147 30.469 1 35.84 656 PRO A N 1
ATOM 5132 C CA . PRO A 1 656 ? -5.145 1.164 31.406 1 35.84 656 PRO A CA 1
ATOM 5133 C C . PRO A 1 656 ? -3.775 0.838 32 1 35.84 656 PRO A C 1
ATOM 5135 O O . PRO A 1 656 ? -3.082 1.732 32.5 1 35.84 656 PRO A O 1
ATOM 5138 N N . GLY A 1 657 ? -3.539 -0.346 32.438 1 33.75 657 GLY A N 1
ATOM 5139 C CA . GLY A 1 657 ? -2.426 -0.708 33.281 1 33.75 657 GLY A CA 1
ATOM 5140 C C . GLY A 1 657 ? -1.099 -0.771 32.562 1 33.75 657 GLY A C 1
ATOM 5141 O O . GLY A 1 657 ? -0.101 -1.242 33.094 1 33.75 657 GLY A O 1
ATOM 5142 N N . LEU A 1 658 ? -1.121 -1.17 31.328 1 38.59 658 LEU A N 1
ATOM 5143 C CA . LEU A 1 658 ? 0.231 -1.521 30.906 1 38.59 658 LEU A CA 1
ATOM 5144 C C . LEU A 1 658 ? 1.14 -0.296 30.922 1 38.59 658 LEU A C 1
ATOM 5146 O O . LEU A 1 658 ? 0.762 0.769 30.438 1 38.59 658 LEU A O 1
ATOM 5150 N N . SER A 1 659 ? 2.121 -0.312 31.75 1 42.38 659 SER A N 1
ATOM 5151 C CA . SER A 1 659 ? 3.277 0.422 32.25 1 42.38 659 SER A CA 1
ATOM 5152 C C . SER A 1 659 ? 4.078 1.041 31.125 1 42.38 659 SER A C 1
ATOM 5154 O O . SER A 1 659 ? 4.273 0.412 30.078 1 42.38 659 SER A O 1
ATOM 5156 N N . ASP A 1 660 ? 3.967 2.279 30.891 1 52.41 660 ASP A N 1
ATOM 5157 C CA . ASP A 1 660 ? 4.992 3.062 30.219 1 52.41 660 ASP A CA 1
ATOM 5158 C C . ASP A 1 660 ? 6.332 2.332 30.219 1 52.41 660 ASP A C 1
ATOM 5160 O O . ASP A 1 660 ? 6.926 2.117 31.266 1 52.41 660 ASP A O 1
ATOM 5164 N N . GLU A 1 661 ? 6.484 1.339 29.438 1 57.31 661 GLU A N 1
ATOM 5165 C CA . GLU A 1 661 ? 7.805 0.718 29.453 1 57.31 661 GLU A CA 1
ATOM 5166 C C . GLU A 1 661 ? 8.906 1.771 29.484 1 57.31 661 GLU A C 1
ATOM 5168 O O . GLU A 1 661 ? 8.984 2.623 28.594 1 57.31 661 GLU A O 1
ATOM 5173 N N . LYS A 1 662 ? 9.43 1.917 30.688 1 72.62 662 LYS A N 1
ATOM 5174 C CA . LYS A 1 662 ? 10.594 2.773 30.891 1 72.62 662 LYS A CA 1
ATOM 5175 C C . LYS A 1 662 ? 11.828 2.213 30.188 1 72.62 662 LYS A C 1
ATOM 5177 O O . LYS A 1 662 ? 11.969 0.996 30.047 1 72.62 662 LYS A O 1
ATOM 5182 N N . TYR A 1 663 ? 12.484 3.09 29.516 1 82.06 663 TYR A N 1
ATOM 5183 C CA . TYR A 1 663 ? 13.742 2.725 28.875 1 82.06 663 TYR A CA 1
ATOM 5184 C C . TYR A 1 663 ? 14.797 2.375 29.922 1 82.06 663 TYR A C 1
ATOM 5186 O O . TYR A 1 663 ? 14.891 3.025 30.969 1 82.06 663 TYR A O 1
ATOM 5194 N N . SER A 1 664 ? 15.547 1.286 29.781 1 80.62 664 SER A N 1
ATOM 5195 C CA . SER A 1 664 ? 16.531 0.798 30.75 1 80.62 664 SER A CA 1
ATOM 5196 C C . SER A 1 664 ? 17.812 1.614 30.688 1 80.62 664 SER A C 1
ATOM 5198 O O . SER A 1 664 ? 18.5 1.765 31.703 1 80.62 664 SER A O 1
ATOM 5200 N N . SER A 1 665 ? 18.203 2.068 29.531 1 87.94 665 SER A N 1
ATOM 5201 C CA . SER A 1 665 ? 19.453 2.809 29.375 1 87.94 665 SER A CA 1
ATOM 5202 C C . SER A 1 665 ? 19.359 3.816 28.234 1 87.94 665 SER A C 1
ATOM 5204 O O . SER A 1 665 ? 18.406 3.779 27.453 1 87.94 665 SER A O 1
ATOM 5206 N N . PHE A 1 666 ? 20.344 4.734 28.281 1 91.44 666 PHE A N 1
ATOM 5207 C CA . PHE A 1 666 ? 20.438 5.719 27.219 1 91.44 666 PHE A CA 1
ATOM 5208 C C . PHE A 1 666 ? 20.609 5.035 25.859 1 91.44 666 PHE A C 1
ATOM 5210 O O . PHE A 1 666 ? 19.984 5.434 24.875 1 91.44 666 PHE A O 1
ATOM 5217 N N . ASP A 1 667 ? 21.406 3.99 25.844 1 86.94 667 ASP A N 1
ATOM 5218 C CA . ASP A 1 667 ? 21.688 3.301 24.594 1 86.94 667 ASP A CA 1
ATOM 5219 C C . ASP A 1 667 ? 20.422 2.629 24.047 1 86.94 667 ASP A C 1
ATOM 5221 O O . ASP A 1 667 ? 20.219 2.57 22.828 1 86.94 667 ASP A O 1
ATOM 5225 N N . HIS A 1 668 ? 19.703 2.182 24.953 1 84.56 668 HIS A N 1
ATOM 5226 C CA . HIS A 1 668 ? 18.422 1.591 24.547 1 84.56 668 HIS A CA 1
ATOM 5227 C C . HIS A 1 668 ? 17.516 2.631 23.906 1 84.56 668 HIS A C 1
ATOM 5229 O O . HIS A 1 668 ? 16.875 2.365 22.891 1 84.56 668 HIS A O 1
ATOM 5235 N N . PHE A 1 669 ? 17.5 3.748 24.531 1 88.62 669 PHE A N 1
ATOM 5236 C CA . PHE A 1 669 ? 16.641 4.805 24 1 88.62 669 PHE A CA 1
ATOM 5237 C C . PHE A 1 669 ? 17.172 5.332 22.688 1 88.62 669 PHE A C 1
ATOM 5239 O O . PHE A 1 669 ? 16.406 5.637 21.766 1 88.62 669 PHE A O 1
ATOM 5246 N N . LEU A 1 670 ? 18.469 5.465 22.609 1 88.5 670 LEU A N 1
ATOM 5247 C CA . LEU A 1 670 ? 19.047 5.957 21.359 1 88.5 670 LEU A CA 1
ATOM 5248 C C . LEU A 1 670 ? 18.75 5.016 20.203 1 88.5 670 LEU A C 1
ATOM 5250 O O . LEU A 1 670 ? 18.469 5.469 19.094 1 88.5 670 LEU A O 1
ATOM 5254 N N . SER A 1 671 ? 18.797 3.758 20.516 1 82.94 671 SER A N 1
ATOM 5255 C CA . SER A 1 671 ? 18.453 2.777 19.484 1 82.94 671 SER A CA 1
ATOM 5256 C C . SER A 1 671 ? 17 2.9 19.062 1 82.94 671 SER A C 1
ATOM 5258 O O . SER A 1 671 ? 16.672 2.748 17.875 1 82.94 671 SER A O 1
ATOM 5260 N N . HIS A 1 672 ? 16.25 3.195 20 1 82.44 672 HIS A N 1
ATOM 5261 C CA . HIS A 1 672 ? 14.828 3.361 19.719 1 82.44 672 HIS A CA 1
ATOM 5262 C C . HIS A 1 672 ? 14.57 4.594 18.859 1 82.44 672 HIS A C 1
ATOM 5264 O O . HIS A 1 672 ? 13.742 4.559 17.938 1 82.44 672 HIS A O 1
ATOM 5270 N N . ILE A 1 673 ? 15.211 5.68 19.141 1 88.06 673 ILE A N 1
ATOM 5271 C CA . ILE A 1 673 ? 15.055 6.918 18.391 1 88.06 673 ILE A CA 1
ATOM 5272 C C . ILE A 1 673 ? 15.477 6.688 16.938 1 88.06 673 ILE A C 1
ATOM 5274 O O . ILE A 1 673 ? 14.836 7.195 16.016 1 88.06 673 ILE A O 1
ATOM 5278 N N . ILE A 1 674 ? 16.531 5.93 16.75 1 85 674 ILE A N 1
ATOM 5279 C CA . ILE A 1 674 ? 17.031 5.652 15.406 1 85 674 ILE A CA 1
ATOM 5280 C C . ILE A 1 674 ? 16.016 4.84 14.617 1 85 674 ILE A C 1
ATOM 5282 O O . ILE A 1 674 ? 15.781 5.102 13.438 1 85 674 ILE A O 1
ATOM 5286 N N . GLY A 1 675 ? 15.391 4.016 15.297 1 77.69 675 GLY A N 1
ATOM 5287 C CA . GLY A 1 675 ? 14.375 3.197 14.656 1 77.69 675 GLY A CA 1
ATOM 5288 C C . GLY A 1 675 ? 13.102 3.961 14.352 1 77.69 675 GLY A C 1
ATOM 5289 O O . GLY A 1 675 ? 12.562 3.873 13.242 1 77.69 675 GLY A O 1
ATOM 5290 N N . LEU A 1 676 ? 12.641 4.777 15.281 1 77.88 676 LEU A N 1
ATOM 5291 C CA . LEU A 1 676 ? 11.398 5.535 15.164 1 77.88 676 LEU A CA 1
ATOM 5292 C C . LEU A 1 676 ? 11.492 6.559 14.039 1 77.88 676 LEU A C 1
ATOM 5294 O O . LEU A 1 676 ? 10.492 6.863 13.383 1 77.88 676 LEU A O 1
ATOM 5298 N N . ASN A 1 677 ? 12.688 7.039 13.828 1 86.5 677 ASN A N 1
ATOM 5299 C CA . ASN A 1 677 ? 12.875 8.102 12.844 1 86.5 677 ASN A CA 1
ATOM 5300 C C . ASN A 1 677 ? 13.539 7.574 11.57 1 86.5 677 ASN A C 1
ATOM 5302 O O . ASN A 1 677 ? 13.961 8.352 10.719 1 86.5 677 ASN A O 1
ATOM 5306 N N . GLU A 1 678 ? 13.695 6.234 11.445 1 81.44 678 GLU A N 1
ATOM 5307 C CA . GLU A 1 678 ? 14.25 5.574 10.266 1 81.44 678 GLU A CA 1
ATOM 5308 C C . GLU A 1 678 ? 15.633 6.125 9.93 1 81.44 678 GLU A C 1
ATOM 5310 O O . GLU A 1 678 ? 15.891 6.531 8.789 1 81.44 678 GLU A O 1
ATOM 5315 N N . LEU A 1 679 ? 16.469 6.219 10.875 1 87 679 LEU A N 1
ATOM 5316 C CA . LEU A 1 679 ? 17.828 6.73 10.734 1 87 679 LEU A CA 1
ATOM 5317 C C . LEU A 1 679 ? 18.844 5.594 10.812 1 87 679 LEU A C 1
ATOM 5319 O O . LEU A 1 679 ? 18.547 4.531 11.359 1 87 679 LEU A O 1
ATOM 5323 N N . PRO A 1 680 ? 19.984 5.773 10.195 1 83.75 680 PRO A N 1
ATOM 5324 C CA . PRO A 1 680 ? 21.031 4.766 10.312 1 83.75 680 PRO A CA 1
ATOM 5325 C C . PRO A 1 680 ? 21.672 4.723 11.703 1 83.75 680 PRO A C 1
ATOM 5327 O O . PRO A 1 680 ? 21.547 5.68 12.469 1 83.75 680 PRO A O 1
ATOM 5330 N N . SER A 1 681 ? 22.344 3.602 12.062 1 82.5 681 SER A N 1
ATOM 5331 C CA . SER A 1 681 ? 22.938 3.426 13.375 1 82.5 681 SER A CA 1
ATOM 5332 C C . SER A 1 681 ? 24.062 4.441 13.617 1 82.5 681 SER A C 1
ATOM 5334 O O . SER A 1 681 ? 24.297 4.848 14.75 1 82.5 681 SER A O 1
ATOM 5336 N N . ILE A 1 682 ? 24.672 4.934 12.508 1 85.5 682 ILE A N 1
ATOM 5337 C CA . ILE A 1 682 ? 25.797 5.852 12.656 1 85.5 682 ILE A CA 1
ATOM 5338 C C . ILE A 1 682 ? 25.328 7.281 12.367 1 85.5 682 ILE A C 1
ATOM 5340 O O . ILE A 1 682 ? 26.141 8.141 12.016 1 85.5 682 ILE A O 1
ATOM 5344 N N . PHE A 1 683 ? 24.078 7.531 12.523 1 90.19 683 PHE A N 1
ATOM 5345 C CA . PHE A 1 683 ? 23.516 8.82 12.141 1 90.19 683 PHE A CA 1
ATOM 5346 C C . PHE A 1 683 ? 24.172 9.953 12.93 1 90.19 683 PHE A C 1
ATOM 5348 O O . PHE A 1 683 ? 24.656 10.922 12.344 1 90.19 683 PHE A O 1
ATOM 5355 N N . PHE A 1 684 ? 24.219 9.859 14.242 1 90.88 684 PHE A N 1
ATOM 5356 C CA . PHE A 1 684 ? 24.75 10.93 15.094 1 90.88 684 PHE A CA 1
ATOM 5357 C C . PHE A 1 684 ? 26.25 11.078 14.906 1 90.88 684 PHE A C 1
ATOM 5359 O O . PHE A 1 684 ? 26.781 12.188 14.945 1 90.88 684 PHE A O 1
ATOM 5366 N N . GLN A 1 685 ? 26.891 10.016 14.609 1 89.12 685 GLN A N 1
ATOM 5367 C CA . GLN A 1 685 ? 28.312 10.055 14.344 1 89.12 685 GLN A CA 1
ATOM 5368 C C . GLN A 1 685 ? 28.609 10.758 13.016 1 89.12 685 GLN A C 1
ATOM 5370 O O . GLN A 1 685 ? 29.562 11.531 12.914 1 89.12 685 GLN A O 1
ATOM 5375 N N . THR A 1 686 ? 27.797 10.523 12.078 1 89.19 686 THR A N 1
ATOM 5376 C CA . THR A 1 686 ? 27.953 11.164 10.781 1 89.19 686 THR A CA 1
ATOM 5377 C C . THR A 1 686 ? 27.672 12.664 10.875 1 89.19 686 THR A C 1
ATOM 5379 O O . THR A 1 686 ? 28.391 13.469 10.273 1 89.19 686 THR A O 1
ATOM 5382 N N . LEU A 1 687 ? 26.703 13.016 11.648 1 89.94 687 LEU A N 1
ATOM 5383 C CA . LEU A 1 687 ? 26.391 14.43 11.82 1 89.94 687 LEU A CA 1
ATOM 5384 C C . LEU A 1 687 ? 27.531 15.156 12.523 1 89.94 687 LEU A C 1
ATOM 5386 O O . LEU A 1 687 ? 27.875 16.281 12.164 1 89.94 687 LEU A O 1
ATOM 5390 N N . ALA A 1 688 ? 28.047 14.539 13.523 1 88.19 688 ALA A N 1
ATOM 5391 C CA . ALA A 1 688 ? 29.109 15.148 14.312 1 88.19 688 ALA A CA 1
ATOM 5392 C C . ALA A 1 688 ? 30.359 15.375 13.461 1 88.19 688 ALA A C 1
ATOM 5394 O O . ALA A 1 688 ? 31.078 16.359 13.656 1 88.19 688 ALA A O 1
ATOM 5395 N N . SER A 1 689 ? 30.547 14.508 12.531 1 84.69 689 SER A N 1
ATOM 5396 C CA . SER A 1 689 ? 31.781 14.578 11.742 1 84.69 689 SER A CA 1
ATOM 5397 C C . SER A 1 689 ? 31.625 15.516 10.555 1 84.69 689 SER A C 1
ATOM 5399 O O . SER A 1 689 ? 32.531 16.266 10.227 1 84.69 689 SER A O 1
ATOM 5401 N N . ASP A 1 690 ? 30.484 15.531 9.961 1 84.25 690 ASP A N 1
ATOM 5402 C CA . ASP A 1 690 ? 30.391 16.141 8.648 1 84.25 690 ASP A CA 1
ATOM 5403 C C . ASP A 1 690 ? 29.625 17.469 8.711 1 84.25 690 ASP A C 1
ATOM 5405 O O . ASP A 1 690 ? 29.703 18.281 7.785 1 84.25 690 ASP A O 1
ATOM 5409 N N . LEU A 1 691 ? 28.906 17.734 9.781 1 86.12 691 LEU A N 1
ATOM 5410 C CA . LEU A 1 691 ? 28.078 18.922 9.82 1 86.12 691 LEU A CA 1
ATOM 5411 C C . LEU A 1 691 ? 28.922 20.156 10.117 1 86.12 691 LEU A C 1
ATOM 5413 O O . LEU A 1 691 ? 29.641 20.203 11.117 1 86.12 691 LEU A O 1
ATOM 5417 N N . LYS A 1 692 ? 28.844 21.125 9.219 1 83.12 692 LYS A N 1
ATOM 5418 C CA . LYS A 1 692 ? 29.656 22.344 9.359 1 83.12 692 LYS A CA 1
ATOM 5419 C C . LYS A 1 692 ? 28.781 23.562 9.641 1 83.12 692 LYS A C 1
ATOM 5421 O O . LYS A 1 692 ? 28.984 24.625 9.062 1 83.12 692 LYS A O 1
ATOM 5426 N N . THR A 1 693 ? 27.766 23.438 10.352 1 89.38 693 THR A N 1
ATOM 5427 C CA . THR A 1 693 ? 26.875 24.516 10.75 1 89.38 693 THR A CA 1
ATOM 5428 C C . THR A 1 693 ? 26.328 24.266 12.156 1 89.38 693 THR A C 1
ATOM 5430 O O . THR A 1 693 ? 26.578 23.203 12.75 1 89.38 693 THR A O 1
ATOM 5433 N N . ASN A 1 694 ? 25.703 25.344 12.773 1 92.19 694 ASN A N 1
ATOM 5434 C CA . ASN A 1 694 ? 25.078 25.172 14.086 1 92.19 694 ASN A CA 1
ATOM 5435 C C . ASN A 1 694 ? 23.938 24.156 14.023 1 92.19 694 ASN A C 1
ATOM 5437 O O . ASN A 1 694 ? 23.266 24.016 13 1 92.19 694 ASN A O 1
ATOM 5441 N N . PHE A 1 695 ? 23.875 23.547 15.086 1 91.5 695 PHE A N 1
ATOM 5442 C CA . PHE A 1 695 ? 22.969 22.406 15.078 1 91.5 695 PHE A CA 1
ATOM 5443 C C . PHE A 1 695 ? 22.047 22.438 16.297 1 91.5 695 PHE A C 1
ATOM 5445 O O . PHE A 1 695 ? 22.469 22.828 17.391 1 91.5 695 PHE A O 1
ATOM 5452 N N . ALA A 1 696 ? 20.719 22.172 16.109 1 95.25 696 ALA A N 1
ATOM 5453 C CA . ALA A 1 696 ? 19.75 21.984 17.172 1 95.25 696 ALA A CA 1
ATOM 5454 C C . ALA A 1 696 ? 18.906 20.734 16.938 1 95.25 696 ALA A C 1
ATOM 5456 O O . ALA A 1 696 ? 18.281 20.594 15.891 1 95.25 696 ALA A O 1
ATOM 5457 N N . MET A 1 697 ? 18.938 19.844 17.828 1 95.5 697 MET A N 1
ATOM 5458 C CA . MET A 1 697 ? 18.156 18.609 17.75 1 95.5 697 MET A CA 1
ATOM 5459 C C . MET A 1 697 ? 17.016 18.625 18.75 1 95.5 697 MET A C 1
ATOM 5461 O O . MET A 1 697 ? 17.234 18.734 19.953 1 95.5 697 MET A O 1
ATOM 5465 N N . LEU A 1 698 ? 15.82 18.562 18.266 1 96 698 LEU A N 1
ATOM 5466 C CA . LEU A 1 698 ? 14.633 18.562 19.109 1 96 698 LEU A CA 1
ATOM 5467 C C . LEU A 1 698 ? 14.07 17.156 19.266 1 96 698 LEU A C 1
ATOM 5469 O O . LEU A 1 698 ? 13.648 16.547 18.281 1 96 698 LEU A O 1
ATOM 5473 N N . ILE A 1 699 ? 14.141 16.609 20.422 1 94.5 699 ILE A N 1
ATOM 5474 C CA . ILE A 1 699 ? 13.547 15.312 20.719 1 94.5 699 ILE A CA 1
ATOM 5475 C C . ILE A 1 699 ? 12.211 15.492 21.422 1 94.5 699 ILE A C 1
ATOM 5477 O O . ILE A 1 699 ? 12.156 15.969 22.562 1 94.5 699 ILE A O 1
ATOM 5481 N N . SER A 1 700 ? 11.148 15.164 20.734 1 89.94 700 SER A N 1
ATOM 5482 C CA . SER A 1 700 ? 9.797 15.32 21.281 1 89.94 700 SER A CA 1
ATOM 5483 C C . SER A 1 700 ? 9.305 14.031 21.922 1 89.94 700 SER A C 1
ATOM 5485 O O . SER A 1 700 ? 9.141 13.016 21.234 1 89.94 700 SER A O 1
ATOM 5487 N N . ASN A 1 701 ? 9.117 14.078 23.172 1 87.25 701 ASN A N 1
ATOM 5488 C CA . ASN A 1 701 ? 8.656 12.898 23.891 1 87.25 701 ASN A CA 1
ATOM 5489 C C . ASN A 1 701 ? 7.172 13.008 24.25 1 87.25 701 ASN A C 1
ATOM 5491 O O . ASN A 1 701 ? 6.637 12.156 24.953 1 87.25 701 ASN A O 1
ATOM 5495 N N . THR A 1 702 ? 6.512 14.016 23.797 1 71.19 702 THR A N 1
ATOM 5496 C CA . THR A 1 702 ? 5.109 14.219 24.156 1 71.19 702 THR A CA 1
ATOM 5497 C C . THR A 1 702 ? 4.207 13.93 22.953 1 71.19 702 THR A C 1
ATOM 5499 O O . THR A 1 702 ? 3.01 14.219 22.984 1 71.19 702 THR A O 1
ATOM 5502 N N . CYS A 1 703 ? 4.762 13.336 21.891 1 58.47 703 CYS A N 1
ATOM 5503 C CA . CYS A 1 703 ? 3.99 13.133 20.672 1 58.47 703 CYS A CA 1
ATOM 5504 C C . CYS A 1 703 ? 2.861 12.133 20.906 1 58.47 703 CYS A C 1
ATOM 5506 O O . CYS A 1 703 ? 3.027 11.156 21.641 1 58.47 703 CYS A O 1
ATOM 5508 N N . GLY A 1 704 ? 1.447 12.516 20.812 1 51.97 704 GLY A N 1
ATOM 5509 C CA . GLY A 1 704 ? 0.34 11.578 20.781 1 51.97 704 GLY A CA 1
ATOM 5510 C C . GLY A 1 704 ? -0.724 11.875 21.828 1 51.97 704 GLY A C 1
ATOM 5511 O O . GLY A 1 704 ? -1.821 11.312 21.766 1 51.97 704 GLY A O 1
ATOM 5512 N N . ARG A 1 705 ? -0.275 12.406 23.094 1 49.78 705 ARG A N 1
ATOM 5513 C CA . ARG A 1 705 ? -1.361 12.562 24.062 1 49.78 705 ARG A CA 1
ATOM 5514 C C . ARG A 1 705 ? -2.107 13.875 23.828 1 49.78 705 ARG A C 1
ATOM 5516 O O . ARG A 1 705 ? -1.5 14.945 23.828 1 49.78 705 ARG A O 1
ATOM 5523 N N . LEU A 1 706 ? -3.102 13.805 23.156 1 44.38 706 LEU A N 1
ATOM 5524 C CA . LEU A 1 706 ? -3.939 15 23.109 1 44.38 706 LEU A CA 1
ATOM 5525 C C . LEU A 1 706 ? -4.234 15.5 24.516 1 44.38 706 LEU A C 1
ATOM 5527 O O . LEU A 1 706 ? -4.754 14.758 25.359 1 44.38 706 LEU A O 1
ATOM 5531 N N . SER A 1 707 ? -3.326 16.141 25.203 1 43.62 707 SER A N 1
ATOM 5532 C CA . SER A 1 707 ? -3.598 16.656 26.531 1 43.62 707 SER A CA 1
ATOM 5533 C C . SER A 1 707 ? -4.969 17.328 26.609 1 43.62 707 SER A C 1
ATOM 5535 O O . SER A 1 707 ? -5.324 18.125 25.734 1 43.62 707 SER A O 1
ATOM 5537 N N . ILE A 1 708 ? -5.801 16.719 27.281 1 43.16 708 ILE A N 1
ATOM 5538 C CA . ILE A 1 708 ? -7.09 17.281 27.688 1 43.16 708 ILE A CA 1
ATOM 5539 C C . ILE A 1 708 ? -6.918 18.734 28.125 1 43.16 708 ILE A C 1
ATOM 5541 O O . ILE A 1 708 ? -7.766 19.578 27.844 1 43.16 708 ILE A O 1
ATOM 5545 N N . GLU A 1 709 ? -5.891 19 29.047 1 46.91 709 GLU A N 1
ATOM 5546 C CA . GLU A 1 709 ? -5.922 20.344 29.609 1 46.91 709 GLU A CA 1
ATOM 5547 C C . GLU A 1 709 ? -5.188 21.344 28.719 1 46.91 709 GLU A C 1
ATOM 5549 O O . GLU A 1 709 ? -3.957 21.406 28.734 1 46.91 709 GLU A O 1
ATOM 5554 N N . ARG A 1 710 ? -5.816 21.766 27.547 1 51.62 710 ARG A N 1
ATOM 5555 C CA . ARG A 1 710 ? -5.562 22.438 26.281 1 51.62 710 ARG A CA 1
ATOM 5556 C C . ARG A 1 710 ? -4.883 23.781 26.5 1 51.62 710 ARG A C 1
ATOM 5558 O O . ARG A 1 710 ? -4.242 24.312 25.594 1 51.62 710 ARG A O 1
ATOM 5565 N N . PHE A 1 711 ? -4.922 24.375 27.781 1 59.25 711 PHE A N 1
ATOM 5566 C CA . PHE A 1 711 ? -4.449 25.75 27.891 1 59.25 711 PHE A CA 1
ATOM 5567 C C . PHE A 1 711 ? -3.348 25.875 28.938 1 59.25 711 PHE A C 1
ATOM 5569 O O . PHE A 1 711 ? -3.191 26.922 29.562 1 59.25 711 PHE A O 1
ATOM 5576 N N . LYS A 1 712 ? -2.477 24.797 28.844 1 70.06 712 LYS A N 1
ATOM 5577 C CA . LYS A 1 712 ? -1.403 24.938 29.812 1 70.06 712 LYS A CA 1
ATOM 5578 C C . LYS A 1 712 ? -0.232 25.719 29.25 1 70.06 712 LYS A C 1
ATOM 5580 O O . LYS A 1 712 ? 0.026 25.672 28.031 1 70.06 712 LYS A O 1
ATOM 5585 N N . LYS A 1 713 ? 0.339 26.547 30.125 1 79.12 713 LYS A N 1
ATOM 5586 C CA . LYS A 1 713 ? 1.519 27.328 29.766 1 79.12 713 LYS A CA 1
ATOM 5587 C C . LYS A 1 713 ? 2.723 26.422 29.5 1 79.12 713 LYS A C 1
ATOM 5589 O O . LYS A 1 713 ? 2.879 25.391 30.172 1 79.12 713 LYS A O 1
ATOM 5594 N N . LYS A 1 714 ? 3.439 26.75 28.484 1 87.19 714 LYS A N 1
ATOM 5595 C CA . LYS A 1 714 ? 4.656 26.016 28.172 1 87.19 714 LYS A CA 1
ATOM 5596 C C . LYS A 1 714 ? 5.82 26.484 29.031 1 87.19 714 LYS A C 1
ATOM 5598 O O . LYS A 1 714 ? 5.883 27.656 29.422 1 87.19 714 LYS A O 1
ATOM 5603 N N . HIS A 1 715 ? 6.668 25.562 29.438 1 92.5 715 HIS A N 1
ATOM 5604 C CA . HIS A 1 715 ? 7.832 25.828 30.281 1 92.5 715 HIS A CA 1
ATOM 5605 C C . HIS A 1 715 ? 9.125 25.516 29.531 1 92.5 715 HIS A C 1
ATOM 5607 O O . HIS A 1 715 ? 9.344 24.391 29.109 1 92.5 715 HIS A O 1
ATOM 5613 N N . PHE A 1 716 ? 9.93 26.531 29.266 1 95.44 716 PHE A N 1
ATOM 5614 C CA . PHE A 1 716 ? 11.242 26.359 28.656 1 95.44 716 PHE A CA 1
ATOM 5615 C C . PHE A 1 716 ? 12.344 26.484 29.688 1 95.44 716 PHE A C 1
ATOM 5617 O O . PHE A 1 716 ? 12.445 27.5 30.375 1 95.44 716 PHE A O 1
ATOM 5624 N N . ILE A 1 717 ? 13.172 25.453 29.797 1 96.56 717 ILE A N 1
ATOM 5625 C CA . ILE A 1 717 ? 14.195 25.406 30.828 1 96.56 717 ILE A CA 1
ATOM 5626 C C . ILE A 1 717 ? 15.578 25.266 30.188 1 96.56 717 ILE A C 1
ATOM 5628 O O . ILE A 1 717 ? 15.828 24.344 29.422 1 96.56 717 ILE A O 1
ATOM 5632 N N . LEU A 1 718 ? 16.469 26.188 30.438 1 97.31 718 LEU A N 1
ATOM 5633 C CA . LEU A 1 718 ? 17.859 26.125 29.969 1 97.31 718 LEU A CA 1
ATOM 5634 C C . LEU A 1 718 ? 18.766 25.562 31.062 1 97.31 718 LEU A C 1
ATOM 5636 O O . LEU A 1 718 ? 18.766 26.047 32.188 1 97.31 718 LEU A O 1
ATOM 5640 N N . LEU A 1 719 ? 19.469 24.547 30.719 1 96.19 719 LEU A N 1
ATOM 5641 C CA . LEU A 1 719 ? 20.438 23.922 31.625 1 96.19 719 LEU A CA 1
ATOM 5642 C C . LEU A 1 719 ? 21.859 24.344 31.25 1 96.19 719 LEU A C 1
ATOM 5644 O O . LEU A 1 719 ? 22.297 24.172 30.109 1 96.19 719 LEU A O 1
ATOM 5648 N N . LEU A 1 720 ? 22.547 24.875 32.219 1 94.69 720 LEU A N 1
ATOM 5649 C CA . LEU A 1 720 ? 23.953 25.219 32.062 1 94.69 720 LEU A CA 1
ATOM 5650 C C . LEU A 1 720 ? 24.828 24.5 33.094 1 94.69 720 LEU A C 1
ATOM 5652 O O . LEU A 1 720 ? 25.266 25.094 34.062 1 94.69 720 LEU A O 1
ATOM 5656 N N . PRO A 1 721 ? 25.172 23.312 32.719 1 91.62 721 PRO A N 1
ATOM 5657 C CA . PRO A 1 721 ? 25.906 22.484 33.688 1 91.62 721 PRO A CA 1
ATOM 5658 C C . PRO A 1 721 ? 27.375 22.891 33.812 1 91.62 721 PRO A C 1
ATOM 5660 O O . PRO A 1 721 ? 28.016 22.594 34.812 1 91.62 721 PRO A O 1
ATOM 5663 N N . ASN A 1 722 ? 27.984 23.516 32.906 1 89.19 722 ASN A N 1
ATOM 5664 C CA . ASN A 1 722 ? 29.406 23.828 32.875 1 89.19 722 ASN A CA 1
ATOM 5665 C C . ASN A 1 722 ? 29.703 25.109 33.656 1 89.19 722 ASN A C 1
ATOM 5667 O O . ASN A 1 722 ? 28.969 26.094 33.562 1 89.19 722 ASN A O 1
ATOM 5671 N N . PRO A 1 723 ? 30.797 25.094 34.438 1 88.5 723 PRO A N 1
ATOM 5672 C CA . PRO A 1 723 ? 31.172 26.312 35.156 1 88.5 723 PRO A CA 1
ATOM 5673 C C . PRO A 1 723 ? 31.625 27.438 34.25 1 88.5 723 PRO A C 1
ATOM 5675 O O . PRO A 1 723 ? 31.438 28.609 34.562 1 88.5 723 PRO A O 1
ATOM 5678 N N . ASN A 1 724 ? 32.25 26.984 33.188 1 87.62 724 ASN A N 1
ATOM 5679 C CA . ASN A 1 724 ? 32.656 27.969 32.156 1 87.62 724 ASN A CA 1
ATOM 5680 C C . ASN A 1 724 ? 31.766 27.859 30.922 1 87.62 724 ASN A C 1
ATOM 5682 O O . ASN A 1 724 ? 31.656 26.781 30.328 1 87.62 724 ASN A O 1
ATOM 5686 N N . MET A 1 725 ? 31.234 28.891 30.625 1 89.75 725 MET A N 1
ATOM 5687 C CA . MET A 1 725 ? 30.312 28.875 29.469 1 89.75 725 MET A CA 1
ATOM 5688 C C . MET A 1 725 ? 31.078 28.656 28.172 1 89.75 725 MET A C 1
ATOM 5690 O O . MET A 1 725 ? 32.094 29.297 27.938 1 89.75 725 MET A O 1
ATOM 5694 N N . THR A 1 726 ? 30.641 27.688 27.438 1 90.06 726 THR A N 1
ATOM 5695 C CA . THR A 1 726 ? 31.203 27.406 26.125 1 90.06 726 THR A CA 1
ATOM 5696 C C . THR A 1 726 ? 30.391 28.109 25.031 1 90.06 726 THR A C 1
ATOM 5698 O O . THR A 1 726 ? 29.359 28.719 25.312 1 90.06 726 THR A O 1
ATOM 5701 N N . HIS A 1 727 ? 30.891 28 23.797 1 90.62 727 HIS A N 1
ATOM 5702 C CA . HIS A 1 727 ? 30.188 28.609 22.672 1 90.62 727 HIS A CA 1
ATOM 5703 C C . HIS A 1 727 ? 28.812 27.984 22.484 1 90.62 727 HIS A C 1
ATOM 5705 O O . HIS A 1 727 ? 27.859 28.656 22.109 1 90.62 727 HIS A O 1
ATOM 5711 N N . SER A 1 728 ? 28.719 26.75 22.766 1 93.44 728 SER A N 1
ATOM 5712 C CA . SER A 1 728 ? 27.438 26.047 22.625 1 93.44 728 SER A CA 1
ATOM 5713 C C . SER A 1 728 ? 26.469 26.469 23.719 1 93.44 728 SER A C 1
ATOM 5715 O O . SER A 1 728 ? 25.25 26.531 23.484 1 93.44 728 SER A O 1
ATOM 5717 N N . ASP A 1 729 ? 26.953 26.781 24.875 1 93.75 729 ASP A N 1
ATOM 5718 C CA . ASP A 1 729 ? 26.109 27.297 25.953 1 93.75 729 ASP A CA 1
ATOM 5719 C C . ASP A 1 729 ? 25.516 28.656 25.594 1 93.75 729 ASP A C 1
ATOM 5721 O O . ASP A 1 729 ? 24.359 28.938 25.906 1 93.75 729 ASP A O 1
ATOM 5725 N N . PHE A 1 730 ? 26.375 29.406 24.969 1 93.06 730 PHE A N 1
ATOM 5726 C CA . PHE A 1 730 ? 25.906 30.719 24.562 1 93.06 730 PHE A CA 1
ATOM 5727 C C . PHE A 1 730 ? 24.812 30.594 23.5 1 93.06 730 PHE A C 1
ATOM 5729 O O . PHE A 1 730 ? 23.891 31.406 23.453 1 93.06 730 PHE A O 1
ATOM 5736 N N . LEU A 1 731 ? 24.984 29.641 22.625 1 93.56 731 LEU A N 1
ATOM 5737 C CA . LEU A 1 731 ? 23.938 29.406 21.625 1 93.56 731 LEU A CA 1
ATOM 5738 C C . LEU A 1 731 ? 22.625 29 22.312 1 93.56 731 LEU A C 1
ATOM 5740 O O . LEU A 1 731 ? 21.547 29.453 21.906 1 93.56 731 LEU A O 1
ATOM 5744 N N . GLY A 1 732 ? 22.719 28.141 23.266 1 95.44 732 GLY A N 1
ATOM 5745 C CA . GLY A 1 732 ? 21.547 27.797 24.047 1 95.44 732 GLY A CA 1
ATOM 5746 C C . GLY A 1 732 ? 20.891 28.984 24.719 1 95.44 732 GLY A C 1
ATOM 5747 O O . GLY A 1 732 ? 19.672 29.109 24.719 1 95.44 732 GLY A O 1
ATOM 5748 N N . LEU A 1 733 ? 21.703 29.797 25.25 1 94.62 733 LEU A N 1
ATOM 5749 C CA . LEU A 1 733 ? 21.203 31.016 25.891 1 94.62 733 LEU A CA 1
ATOM 5750 C C . LEU A 1 733 ? 20.547 31.938 24.859 1 94.62 733 LEU A C 1
ATOM 5752 O O . LEU A 1 733 ? 19.516 32.562 25.141 1 94.62 733 LEU A O 1
ATOM 5756 N N . TYR A 1 734 ? 21.172 32.031 23.766 1 93.38 734 TYR A N 1
ATOM 5757 C CA . TYR A 1 734 ? 20.594 32.844 22.703 1 93.38 734 TYR A CA 1
ATOM 5758 C C . TYR A 1 734 ? 19.188 32.344 22.344 1 93.38 734 TYR A C 1
ATOM 5760 O O . TYR A 1 734 ? 18.266 33.156 22.188 1 93.38 734 TYR A O 1
ATOM 5768 N N . ILE A 1 735 ? 19.109 31.078 22.125 1 95 735 ILE A N 1
ATOM 5769 C CA . ILE A 1 735 ? 17.828 30.484 21.734 1 95 735 ILE A CA 1
ATOM 5770 C C . ILE A 1 735 ? 16.781 30.766 22.797 1 95 735 ILE A C 1
ATOM 5772 O O . ILE A 1 735 ? 15.648 31.156 22.484 1 95 735 ILE A O 1
ATOM 5776 N N . LEU A 1 736 ? 17.125 30.609 24.047 1 95.38 736 LEU A N 1
ATOM 5777 C CA . LEU A 1 736 ? 16.188 30.891 25.125 1 95.38 736 LEU A CA 1
ATOM 5778 C C . LEU A 1 736 ? 15.789 32.344 25.125 1 95.38 736 LEU A C 1
ATOM 5780 O O . LEU A 1 736 ? 14.609 32.688 25.297 1 95.38 736 LEU A O 1
ATOM 5784 N N . LEU A 1 737 ? 16.75 33.188 24.969 1 92.44 737 LEU A N 1
ATOM 5785 C CA . LEU A 1 737 ? 16.469 34.625 24.984 1 92.44 737 LEU A CA 1
ATOM 5786 C C . LEU A 1 737 ? 15.602 35.031 23.781 1 92.44 737 LEU A C 1
ATOM 5788 O O . LEU A 1 737 ? 14.75 35.906 23.891 1 92.44 737 LEU A O 1
ATOM 5792 N N . LYS A 1 738 ? 15.906 34.438 22.703 1 92.06 738 LYS A N 1
ATOM 5793 C CA . LYS A 1 738 ? 15.062 34.688 21.531 1 92.06 738 LYS A CA 1
ATOM 5794 C C . LYS A 1 738 ? 13.625 34.219 21.781 1 92.06 738 LYS A C 1
ATOM 5796 O O . LYS A 1 738 ? 12.672 34.875 21.375 1 92.06 738 LYS A O 1
ATOM 5801 N N . LEU A 1 739 ? 13.445 33.156 22.469 1 93.12 739 LEU A N 1
ATOM 5802 C CA . LEU A 1 739 ? 12.125 32.656 22.844 1 93.12 739 LEU A CA 1
ATOM 5803 C C . LEU A 1 739 ? 11.438 33.656 23.797 1 93.12 739 LEU A C 1
ATOM 5805 O O . LEU A 1 739 ? 10.242 33.906 23.672 1 93.12 739 LEU A O 1
ATOM 5809 N N . CYS A 1 740 ? 12.188 34.188 24.688 1 90.94 740 CYS A N 1
ATOM 5810 C CA . CYS A 1 740 ? 11.664 35.156 25.625 1 90.94 740 CYS A CA 1
ATOM 5811 C C . CYS A 1 740 ? 11.227 36.438 24.891 1 90.94 740 CYS A C 1
ATOM 5813 O O . CYS A 1 740 ? 10.164 36.969 25.188 1 90.94 740 CYS A O 1
ATOM 5815 N N . TYR A 1 741 ? 12.125 36.781 24.047 1 88.81 741 TYR A N 1
ATOM 5816 C CA . TYR A 1 741 ? 11.82 38 23.281 1 88.81 741 TYR A CA 1
ATOM 5817 C C . TYR A 1 741 ? 10.516 37.844 22.516 1 88.81 741 TYR A C 1
ATOM 5819 O O . TYR A 1 741 ? 9.656 38.719 22.547 1 88.81 741 TYR A O 1
ATOM 5827 N N . ASN A 1 742 ? 10.367 36.781 21.844 1 88.06 742 ASN A N 1
ATOM 5828 C CA . ASN A 1 742 ? 9.164 36.531 21.062 1 88.06 742 ASN A CA 1
ATOM 5829 C C . ASN A 1 742 ? 7.934 36.375 21.953 1 88.06 742 ASN A C 1
ATOM 5831 O O . ASN A 1 742 ? 6.828 36.75 21.562 1 88.06 742 ASN A O 1
ATOM 5835 N N . ASP A 1 743 ? 8.141 35.781 23.094 1 87.44 743 ASP A N 1
ATOM 5836 C CA . ASP A 1 743 ? 7.043 35.625 24.047 1 87.44 743 ASP A CA 1
ATOM 5837 C C . ASP A 1 743 ? 6.57 37 24.547 1 87.44 743 ASP A C 1
ATOM 5839 O O . ASP A 1 743 ? 5.375 37.188 24.797 1 87.44 743 ASP A O 1
ATOM 5843 N N . SER A 1 744 ? 7.469 37.906 24.75 1 84.88 744 SER A N 1
ATOM 5844 C CA . SER A 1 744 ? 7.129 39.25 25.219 1 84.88 744 SER A CA 1
ATOM 5845 C C . SER A 1 744 ? 6.305 40 24.188 1 84.88 744 SER A C 1
ATOM 5847 O O . SER A 1 744 ? 5.445 40.812 24.531 1 84.88 744 SER A O 1
ATOM 5849 N N . LEU A 1 745 ? 6.617 39.656 22.984 1 77.56 745 LEU A N 1
ATOM 5850 C CA . LEU A 1 745 ? 5.891 40.312 21.906 1 77.56 745 LEU A CA 1
ATOM 5851 C C . LEU A 1 745 ? 4.492 39.719 21.75 1 77.56 745 LEU A C 1
ATOM 5853 O O . LEU A 1 745 ? 3.543 40.438 21.438 1 77.56 745 LEU A O 1
ATOM 5857 N N . SER A 1 746 ? 4.395 38.469 22 1 74.75 746 SER A N 1
ATOM 5858 C CA . SER A 1 746 ? 3.121 37.781 21.766 1 74.75 746 SER A CA 1
ATOM 5859 C C . SER A 1 746 ? 2.271 37.75 23.031 1 74.75 746 SER A C 1
ATOM 5861 O O . SER A 1 746 ? 1.093 37.406 22.984 1 74.75 746 SER A O 1
ATOM 5863 N N . HIS A 1 747 ? 2.68 38.125 24.188 1 69.25 747 HIS A N 1
ATOM 5864 C CA . HIS A 1 747 ? 1.985 38.156 25.469 1 69.25 747 HIS A CA 1
ATOM 5865 C C . HIS A 1 747 ? 1.42 36.781 25.844 1 69.25 747 HIS A C 1
ATOM 5867 O O . HIS A 1 747 ? 0.274 36.688 26.281 1 69.25 747 HIS A O 1
ATOM 5873 N N . GLU A 1 748 ? 2.031 35.719 25.469 1 73.69 748 GLU A N 1
ATOM 5874 C CA . GLU A 1 748 ? 1.598 34.344 25.797 1 73.69 748 GLU A CA 1
ATOM 5875 C C . GLU A 1 748 ? 1.947 34 27.25 1 73.69 748 GLU A C 1
ATOM 5877 O O . GLU A 1 748 ? 1.321 33.125 27.844 1 73.69 748 GLU A O 1
ATOM 5882 N N . ASN A 1 749 ? 2.736 34.688 27.875 1 78.75 749 ASN A N 1
ATOM 5883 C CA . ASN A 1 749 ? 3.176 34.531 29.25 1 78.75 749 ASN A CA 1
ATOM 5884 C C . ASN A 1 749 ? 3.641 33.125 29.562 1 78.75 749 ASN A C 1
ATOM 5886 O O . ASN A 1 749 ? 3.195 32.5 30.531 1 78.75 749 ASN A O 1
ATOM 5890 N N . ASN A 1 750 ? 4.484 32.531 28.766 1 88.56 750 ASN A N 1
ATOM 5891 C CA . ASN A 1 750 ? 5.137 31.25 29.047 1 88.56 750 ASN A CA 1
ATOM 5892 C C . ASN A 1 750 ? 6.164 31.375 30.172 1 88.56 750 ASN A C 1
ATOM 5894 O O . ASN A 1 750 ? 6.535 32.5 30.547 1 88.56 750 ASN A O 1
ATOM 5898 N N . ILE A 1 751 ? 6.508 30.234 30.719 1 91.81 751 ILE A N 1
ATOM 5899 C CA . ILE A 1 751 ? 7.445 30.234 31.844 1 91.81 751 ILE A CA 1
ATOM 5900 C C . ILE A 1 751 ? 8.844 29.875 31.344 1 91.81 751 ILE A C 1
ATOM 5902 O O . ILE A 1 751 ? 9.008 28.953 30.547 1 91.81 751 ILE A O 1
ATOM 5906 N N . PHE A 1 752 ? 9.789 30.672 31.75 1 94.88 752 PHE A N 1
ATOM 5907 C CA . PHE A 1 752 ? 11.18 30.438 31.375 1 94.88 752 PHE A CA 1
ATOM 5908 C C . PHE A 1 752 ? 12.047 30.297 32.625 1 94.88 752 PHE A C 1
ATOM 5910 O O . PHE A 1 752 ? 11.828 30.984 33.625 1 94.88 752 PHE A O 1
ATOM 5917 N N . SER A 1 753 ? 12.961 29.375 32.594 1 95.38 753 SER A N 1
ATOM 5918 C CA . SER A 1 753 ? 13.867 29.172 33.719 1 95.38 753 SER A CA 1
ATOM 5919 C C . SER A 1 753 ? 15.289 28.891 33.25 1 95.38 753 SER A C 1
ATOM 5921 O O . SER A 1 753 ? 15.477 28.266 32.188 1 95.38 753 SER A O 1
ATOM 5923 N N . ILE A 1 754 ? 16.266 29.406 33.938 1 96.06 754 ILE A N 1
ATOM 5924 C CA . ILE A 1 754 ? 17.672 29.109 33.719 1 96.06 754 ILE A CA 1
ATOM 5925 C C . ILE A 1 754 ? 18.297 28.5 34.969 1 96.06 754 ILE A C 1
ATOM 5927 O O . ILE A 1 754 ? 18.25 29.109 36.031 1 96.06 754 ILE A O 1
ATOM 5931 N N . TYR A 1 755 ? 18.766 27.344 34.875 1 95.12 755 TYR A N 1
ATOM 5932 C CA . TYR A 1 755 ? 19.531 26.719 35.969 1 95.12 755 TYR A CA 1
ATOM 5933 C C . TYR A 1 755 ? 21 26.609 35.594 1 95.12 755 TYR A C 1
ATOM 5935 O O . TYR A 1 755 ? 21.375 26.016 34.594 1 95.12 755 TYR A O 1
ATOM 5943 N N . TYR A 1 756 ? 21.844 27.25 36.312 1 93.25 756 TYR A N 1
ATOM 5944 C CA . TYR A 1 756 ? 23.281 27.25 36.031 1 93.25 756 TYR A CA 1
ATOM 5945 C C . TYR A 1 756 ? 24.078 26.688 37.219 1 93.25 756 TYR A C 1
ATOM 5947 O O . TYR A 1 756 ? 23.578 26.609 38.344 1 93.25 756 TYR A O 1
ATOM 5955 N N . ASN A 1 757 ? 25.281 26.219 36.844 1 91.44 757 ASN A N 1
ATOM 5956 C CA . ASN A 1 757 ? 26.203 25.672 37.844 1 91.44 757 ASN A CA 1
ATOM 5957 C C . ASN A 1 757 ? 26.672 26.734 38.844 1 91.44 757 ASN A C 1
ATOM 5959 O O . ASN A 1 757 ? 27.125 27.812 38.438 1 91.44 757 ASN A O 1
ATOM 5963 N N . ASN A 1 758 ? 26.719 26.453 40.156 1 88.75 758 ASN A N 1
ATOM 5964 C CA . ASN A 1 758 ? 27.062 27.406 41.188 1 88.75 758 ASN A CA 1
ATOM 5965 C C . ASN A 1 758 ? 28.531 27.828 41.125 1 88.75 758 ASN A C 1
ATOM 5967 O O . ASN A 1 758 ? 28.906 28.859 41.656 1 88.75 758 ASN A O 1
ATOM 5971 N N . MET A 1 759 ? 29.266 27.156 40.469 1 88.56 759 MET A N 1
ATOM 5972 C CA . MET A 1 759 ? 30.672 27.484 40.312 1 88.56 759 MET A CA 1
ATOM 5973 C C . MET A 1 759 ? 30.859 28.656 39.344 1 88.56 759 MET A C 1
ATOM 5975 O O . MET A 1 759 ? 31.922 29.281 39.344 1 88.56 759 MET A O 1
ATOM 5979 N N . ASN A 1 760 ? 29.859 28.891 38.562 1 90.5 760 ASN A N 1
ATOM 5980 C CA . ASN A 1 760 ? 29.891 30.078 37.719 1 90.5 760 ASN A CA 1
ATOM 5981 C C . ASN A 1 760 ? 29.359 31.312 38.469 1 90.5 760 ASN A C 1
ATOM 5983 O O . ASN A 1 760 ? 28.234 31.734 38.25 1 90.5 760 ASN A O 1
ATOM 5987 N N . THR A 1 761 ? 30.078 31.969 39.281 1 85.81 761 THR A N 1
ATOM 5988 C CA . THR A 1 761 ? 29.672 33.031 40.188 1 85.81 761 THR A CA 1
ATOM 5989 C C . THR A 1 761 ? 29.406 34.312 39.438 1 85.81 761 THR A C 1
ATOM 5991 O O . THR A 1 761 ? 28.703 35.219 39.906 1 85.81 761 THR A O 1
ATOM 5994 N N . ARG A 1 762 ? 29.891 34.438 38.219 1 88.69 762 ARG A N 1
ATOM 5995 C CA . ARG A 1 762 ? 29.75 35.688 37.5 1 88.69 762 ARG A CA 1
ATOM 5996 C C . ARG A 1 762 ? 28.562 35.656 36.562 1 88.69 762 ARG A C 1
ATOM 5998 O O . ARG A 1 762 ? 28.266 36.625 35.875 1 88.69 762 ARG A O 1
ATOM 6005 N N . PHE A 1 763 ? 27.875 34.594 36.531 1 92.12 763 PHE A N 1
ATOM 6006 C CA . PHE A 1 763 ? 26.812 34.406 35.531 1 92.12 763 PHE A CA 1
ATOM 6007 C C . PHE A 1 763 ? 25.703 35.438 35.75 1 92.12 763 PHE A C 1
ATOM 6009 O O . PHE A 1 763 ? 25.281 36.094 34.781 1 92.12 763 PHE A O 1
ATOM 6016 N N . GLU A 1 764 ? 25.219 35.625 36.938 1 90.69 764 GLU A N 1
ATOM 6017 C CA . GLU A 1 764 ? 24.094 36.5 37.219 1 90.69 764 GLU A CA 1
ATOM 6018 C C . GLU A 1 764 ? 24.438 37.938 36.938 1 90.69 764 GLU A C 1
ATOM 6020 O O . GLU A 1 764 ? 23.625 38.688 36.375 1 90.69 764 GLU A O 1
ATOM 6025 N N . GLU A 1 765 ? 25.641 38.281 37.312 1 88.56 765 GLU A N 1
ATOM 6026 C CA . GLU A 1 765 ? 26.078 39.656 37.062 1 88.56 765 GLU A CA 1
ATOM 6027 C C . GLU A 1 765 ? 26.203 39.938 35.562 1 88.56 765 GLU A C 1
ATOM 6029 O O . GLU A 1 765 ? 25.75 40.969 35.094 1 88.56 765 GLU A O 1
ATOM 6034 N N . GLU A 1 766 ? 26.797 39 34.906 1 91 766 GLU A N 1
ATOM 6035 C CA . GLU A 1 766 ? 26.969 39.188 33.469 1 91 766 GLU A CA 1
ATOM 6036 C C . GLU A 1 766 ? 25.625 39.156 32.75 1 91 766 GLU A C 1
ATOM 6038 O O . GLU A 1 766 ? 25.422 39.875 31.781 1 91 766 GLU A O 1
ATOM 6043 N N . PHE A 1 767 ? 24.734 38.344 33.219 1 91.5 767 PHE A N 1
ATOM 6044 C CA . PHE A 1 767 ? 23.406 38.25 32.625 1 91.5 767 PHE A CA 1
ATOM 6045 C C . PHE A 1 767 ? 22.641 39.531 32.844 1 91.5 767 PHE A C 1
ATOM 6047 O O . PHE A 1 767 ? 21.984 40.031 31.906 1 91.5 767 PHE A O 1
ATOM 6054 N N . GLN A 1 768 ? 22.734 40.156 34 1 87.69 768 GLN A N 1
ATOM 6055 C CA . GLN A 1 768 ? 22.047 41.406 34.312 1 87.69 768 GLN A CA 1
ATOM 6056 C C . GLN A 1 768 ? 22.594 42.562 33.438 1 87.69 768 GLN A C 1
ATOM 6058 O O . GLN A 1 768 ? 21.844 43.438 33 1 87.69 768 GLN A O 1
ATOM 6063 N N . ASN A 1 769 ? 23.828 42.406 33.188 1 85.81 769 ASN A N 1
ATOM 6064 C CA . ASN A 1 769 ? 24.453 43.406 32.312 1 85.81 769 ASN A CA 1
ATOM 6065 C C . ASN A 1 769 ? 23.969 43.281 30.875 1 85.81 769 ASN A C 1
ATOM 6067 O O . ASN A 1 769 ? 23.891 44.25 30.141 1 85.81 769 ASN A O 1
ATOM 6071 N N . LEU A 1 770 ? 23.734 42.094 30.531 1 86.81 770 LEU A N 1
ATOM 6072 C CA . LEU A 1 770 ? 23.297 41.812 29.172 1 86.81 770 LEU A CA 1
ATOM 6073 C C . LEU A 1 770 ? 21.891 42.375 28.938 1 86.81 770 LEU A C 1
ATOM 6075 O O . LEU A 1 770 ? 21.594 42.906 27.875 1 86.81 770 LEU A O 1
ATOM 6079 N N . ILE A 1 771 ? 21.031 42.281 30.016 1 84.19 771 ILE A N 1
ATOM 6080 C CA . ILE A 1 771 ? 19.609 42.625 29.812 1 84.19 771 ILE A CA 1
ATOM 6081 C C . ILE A 1 771 ? 19.312 44 30.359 1 84.19 771 ILE A C 1
ATOM 6083 O O . ILE A 1 771 ? 18.203 44.5 30.234 1 84.19 771 ILE A O 1
ATOM 6087 N N . ALA A 1 772 ? 20.188 44.688 30.953 1 78.88 772 ALA A N 1
ATOM 6088 C CA . ALA A 1 772 ? 19.984 45.969 31.641 1 78.88 772 ALA A CA 1
ATOM 6089 C C . ALA A 1 772 ? 19.359 47 30.719 1 78.88 772 ALA A C 1
ATOM 6091 O O . ALA A 1 772 ? 18.484 47.781 31.141 1 78.88 772 ALA A O 1
ATOM 6092 N N . ASP A 1 773 ? 19.656 47 29.453 1 75.69 773 ASP A N 1
ATOM 6093 C CA . ASP A 1 773 ? 19.156 48.031 28.562 1 75.69 773 ASP A CA 1
ATOM 6094 C C . ASP A 1 773 ? 17.969 47.531 27.75 1 75.69 773 ASP A C 1
ATOM 6096 O O . ASP A 1 773 ? 17.547 48.188 26.781 1 75.69 773 ASP A O 1
ATOM 6100 N N . GLN A 1 774 ? 17.422 46.438 28.25 1 79.5 774 GLN A N 1
ATOM 6101 C CA . GLN A 1 774 ? 16.359 45.875 27.438 1 79.5 774 GLN A CA 1
ATOM 6102 C C . GLN A 1 774 ? 15.016 45.938 28.156 1 79.5 774 GLN A C 1
ATOM 6104 O O . GLN A 1 774 ? 14.797 45.188 29.125 1 79.5 774 GLN A O 1
ATOM 6109 N N . TYR A 1 775 ? 14.039 46.625 27.75 1 77.06 775 TYR A N 1
ATOM 6110 C CA . TYR A 1 775 ? 12.758 46.844 28.406 1 77.06 775 TYR A CA 1
ATOM 6111 C C . TYR A 1 775 ? 11.812 45.688 28.203 1 77.06 775 TYR A C 1
ATOM 6113 O O . TYR A 1 775 ? 10.891 45.469 29 1 77.06 775 TYR A O 1
ATOM 6121 N N . TRP A 1 776 ? 12.062 44.938 27.109 1 79.81 776 TRP A N 1
ATOM 6122 C CA . TRP A 1 776 ? 11.148 43.844 26.828 1 79.81 776 TRP A CA 1
ATOM 6123 C C . TRP A 1 776 ? 11.266 42.75 27.891 1 79.81 776 TRP A C 1
ATOM 6125 O O . TRP A 1 776 ? 10.344 41.969 28.078 1 79.81 776 TRP A O 1
ATOM 6135 N N . PHE A 1 777 ? 12.273 42.75 28.656 1 84.62 777 PHE A N 1
ATOM 6136 C CA . PHE A 1 777 ? 12.562 41.688 29.609 1 84.62 777 PHE A CA 1
ATOM 6137 C C . PHE A 1 777 ? 11.695 41.812 30.859 1 84.62 777 PHE A C 1
ATOM 6139 O O . PHE A 1 777 ? 11.508 40.844 31.609 1 84.62 777 PHE A O 1
ATOM 6146 N N . ASP A 1 778 ? 11.117 42.938 31.078 1 78.62 778 ASP A N 1
ATOM 6147 C CA . ASP A 1 778 ? 10.281 43.156 32.25 1 78.62 778 ASP A CA 1
ATOM 6148 C C . ASP A 1 778 ? 8.977 42.375 32.156 1 78.62 778 ASP A C 1
ATOM 6150 O O . ASP A 1 778 ? 8.383 42.031 33.188 1 78.62 778 ASP A O 1
ATOM 6154 N N . ASP A 1 779 ? 8.562 42.031 31.016 1 80.62 779 ASP A N 1
ATOM 6155 C CA . ASP A 1 779 ? 7.297 41.312 30.812 1 80.62 779 ASP A CA 1
ATOM 6156 C C . ASP A 1 779 ? 7.512 39.812 30.75 1 80.62 779 ASP A C 1
ATOM 6158 O O . ASP A 1 779 ? 6.555 39.031 30.578 1 80.62 779 ASP A O 1
ATOM 6162 N N . VAL A 1 780 ? 8.734 39.438 30.938 1 88.94 780 VAL A N 1
ATOM 6163 C CA . VAL A 1 780 ? 9.023 38 30.781 1 88.94 780 VAL A CA 1
ATOM 6164 C C . VAL A 1 780 ? 9.133 37.344 32.156 1 88.94 780 VAL A C 1
ATOM 6166 O O . VAL A 1 780 ? 9.703 37.938 33.094 1 88.94 780 VAL A O 1
ATOM 6169 N N . ASN A 1 781 ? 8.492 36.188 32.312 1 89.38 781 ASN A N 1
ATOM 6170 C CA . ASN A 1 781 ? 8.594 35.375 33.531 1 89.38 781 ASN A CA 1
ATOM 6171 C C . ASN A 1 781 ? 9.812 34.438 33.469 1 89.38 781 ASN A C 1
ATOM 6173 O O . ASN A 1 781 ? 9.719 33.312 33.031 1 89.38 781 ASN A O 1
ATOM 6177 N N . LEU A 1 782 ? 10.938 35 33.844 1 92.69 782 LEU A N 1
ATOM 6178 C CA . LEU A 1 782 ? 12.18 34.25 33.812 1 92.69 782 LEU A CA 1
ATOM 6179 C C . LEU A 1 782 ? 12.727 34.031 35.219 1 92.69 782 LEU A C 1
ATOM 6181 O O . LEU A 1 782 ? 12.867 35 36 1 92.69 782 LEU A O 1
ATOM 6185 N N . LYS A 1 783 ? 12.938 32.812 35.562 1 92.38 783 LYS A N 1
ATOM 6186 C CA . LYS A 1 783 ? 13.539 32.438 36.844 1 92.38 783 LYS A CA 1
ATOM 6187 C C . LYS A 1 783 ? 14.984 31.984 36.656 1 92.38 783 LYS A C 1
ATOM 6189 O O . LYS A 1 783 ? 15.273 31.156 35.781 1 92.38 783 LYS A O 1
ATOM 6194 N N . ILE A 1 784 ? 15.914 32.625 37.344 1 93.44 784 ILE A N 1
ATOM 6195 C CA . ILE A 1 784 ? 17.312 32.25 37.312 1 93.44 784 ILE A CA 1
ATOM 6196 C C . ILE A 1 784 ? 17.719 31.688 38.688 1 93.44 784 ILE A C 1
ATOM 6198 O O . ILE A 1 784 ? 17.562 32.344 39.688 1 93.44 784 ILE A O 1
ATOM 6202 N N . SER A 1 785 ? 18.125 30.422 38.656 1 92.88 785 SER A N 1
ATOM 6203 C CA . SER A 1 785 ? 18.516 29.781 39.906 1 92.88 785 SER A CA 1
ATOM 6204 C C . SER A 1 785 ? 19.828 29.031 39.75 1 92.88 785 SER A C 1
ATOM 6206 O O . SER A 1 785 ? 20.125 28.469 38.688 1 92.88 785 SER A O 1
ATOM 6208 N N . SER A 1 786 ? 20.625 29.109 40.781 1 91.56 786 SER A N 1
ATOM 6209 C CA . SER A 1 786 ? 21.859 28.359 40.844 1 91.56 786 SER A CA 1
ATOM 6210 C C . SER A 1 786 ? 21.672 27 41.5 1 91.56 786 SER A C 1
ATOM 6212 O O . SER A 1 786 ? 20.922 26.891 42.469 1 91.56 786 SER A O 1
ATOM 6214 N N . ILE A 1 787 ? 22.25 26.062 40.938 1 89.31 787 ILE A N 1
ATOM 6215 C CA . ILE A 1 787 ? 22.156 24.719 41.469 1 89.31 787 ILE A CA 1
ATOM 6216 C C . ILE A 1 787 ? 23.562 24.203 41.812 1 89.31 787 ILE A C 1
ATOM 6218 O O . ILE A 1 787 ? 24.516 24.422 41.062 1 89.31 787 ILE A O 1
ATOM 6222 N N . THR A 1 788 ? 23.672 23.656 43.031 1 80.25 788 THR A N 1
ATOM 6223 C CA . THR A 1 788 ? 24.938 23.078 43.469 1 80.25 788 THR A CA 1
ATOM 6224 C C . THR A 1 788 ? 25.141 21.688 42.875 1 80.25 788 THR A C 1
ATOM 6226 O O . THR A 1 788 ? 24.344 20.781 43.125 1 80.25 788 THR A O 1
ATOM 6229 N N . ALA A 1 789 ? 25.906 21.703 41.781 1 68.06 789 ALA A N 1
ATOM 6230 C CA . ALA A 1 789 ? 26.219 20.406 41.156 1 68.06 789 ALA A CA 1
ATOM 6231 C C . ALA A 1 789 ? 27.266 19.656 41.969 1 68.06 789 ALA A C 1
ATOM 6233 O O . ALA A 1 789 ? 28.172 20.266 42.531 1 68.06 789 ALA A O 1
ATOM 6234 N N . SER A 1 790 ? 27.094 18.672 42.75 1 55.97 790 SER A N 1
ATOM 6235 C CA . SER A 1 790 ? 28.094 17.969 43.562 1 55.97 790 SER A CA 1
ATOM 6236 C C . SER A 1 790 ? 29.375 17.75 42.781 1 55.97 790 SER A C 1
ATOM 6238 O O . SER A 1 790 ? 29.344 17.312 41.625 1 55.97 790 SER A O 1
ATOM 6240 N N . ILE A 1 791 ? 30.391 18.578 43.031 1 47 791 ILE A N 1
ATOM 6241 C CA . ILE A 1 791 ? 31.734 18.469 42.469 1 47 791 ILE A CA 1
ATOM 6242 C C . ILE A 1 791 ? 32.219 17.031 42.625 1 47 791 ILE A C 1
ATOM 6244 O O . ILE A 1 791 ? 31.969 16.375 43.625 1 47 791 ILE A O 1
ATOM 6248 N N . LYS A 1 792 ? 32.969 16.531 41.531 1 43.12 792 LYS A N 1
ATOM 6249 C CA . LYS A 1 792 ? 33.75 15.312 41.5 1 43.12 792 LYS A CA 1
ATOM 6250 C C . LYS A 1 792 ? 34.719 15.242 42.688 1 43.12 792 LYS A C 1
ATOM 6252 O O . LYS A 1 792 ? 35.688 16.016 42.75 1 43.12 792 LYS A O 1
ATOM 6257 N N . THR A 1 793 ? 34.312 15.086 43.969 1 37.09 793 THR A N 1
ATOM 6258 C CA . THR A 1 793 ? 35.469 14.695 44.75 1 37.09 793 THR A CA 1
ATOM 6259 C C . THR A 1 793 ? 36.094 13.414 44.219 1 37.09 793 THR A C 1
ATOM 6261 O O . THR A 1 793 ? 35.375 12.555 43.688 1 37.09 793 THR A O 1
ATOM 6264 N N . GLU A 1 794 ? 37.531 13.219 44.094 1 39.41 794 GLU A N 1
ATOM 6265 C CA . GLU A 1 794 ? 38.312 12.141 43.531 1 39.41 794 GLU A CA 1
ATOM 6266 C C . GLU A 1 794 ? 37.656 10.781 43.75 1 39.41 794 GLU A C 1
ATOM 6268 O O . GLU A 1 794 ? 37.781 9.875 42.938 1 39.41 794 GLU A O 1
ATOM 6273 N N . GLY A 1 795 ? 37.375 10.289 45.062 1 38.59 795 GLY A N 1
ATOM 6274 C CA . GLY A 1 795 ? 37.031 8.961 45.5 1 38.59 795 GLY A CA 1
ATOM 6275 C C . GLY A 1 795 ? 35.562 8.609 45.25 1 38.59 795 GLY A C 1
ATOM 6276 O O . GLY A 1 795 ? 35.219 7.441 45.062 1 38.59 795 GLY A O 1
ATOM 6277 N N . ASP A 1 796 ? 34.531 9.219 45.906 1 40.69 796 ASP A N 1
ATOM 6278 C CA . ASP A 1 796 ? 33.125 8.844 45.938 1 40.69 796 ASP A CA 1
ATOM 6279 C C . ASP A 1 796 ? 32.375 9.305 44.688 1 40.69 796 ASP A C 1
ATOM 6281 O O . ASP A 1 796 ? 32.188 10.5 44.5 1 40.69 796 ASP A O 1
ATOM 6285 N N . TYR A 1 797 ? 32.5 8.734 43.469 1 40.53 797 TYR A N 1
ATOM 6286 C CA . TYR A 1 797 ? 32.219 8.836 42.031 1 40.53 797 TYR A CA 1
ATOM 6287 C C . TYR A 1 797 ? 30.766 9.117 41.781 1 40.53 797 TYR A C 1
ATOM 6289 O O . TYR A 1 797 ? 30.312 9.07 40.625 1 40.53 797 TYR A O 1
ATOM 6297 N N . ARG A 1 798 ? 29.828 8.828 42.656 1 47.81 798 ARG A N 1
ATOM 6298 C CA . ARG A 1 798 ? 28.531 8.828 42 1 47.81 798 ARG A CA 1
ATOM 6299 C C . ARG A 1 798 ? 28.062 10.258 41.719 1 47.81 798 ARG A C 1
ATOM 6301 O O . ARG A 1 798 ? 27.562 10.93 42.625 1 47.81 798 ARG A O 1
ATOM 6308 N N . THR A 1 799 ? 28.703 11.102 40.844 1 60.16 799 THR A N 1
ATOM 6309 C CA . THR A 1 799 ? 28.234 12.438 40.469 1 60.16 799 THR A CA 1
ATOM 6310 C C . THR A 1 799 ? 26.844 12.367 39.875 1 60.16 799 THR A C 1
ATOM 6312 O O . THR A 1 799 ? 26.609 11.586 38.938 1 60.16 799 THR A O 1
ATOM 6315 N N . LYS A 1 800 ? 25.953 12.914 40.594 1 78.81 800 LYS A N 1
ATOM 6316 C CA . LYS A 1 800 ? 24.594 13.008 40.094 1 78.81 800 LYS A CA 1
ATOM 6317 C C . LYS A 1 800 ? 24.547 13.945 38.875 1 78.81 800 LYS A C 1
ATOM 6319 O O . LYS A 1 800 ? 25.156 15.016 38.875 1 78.81 800 LYS A O 1
ATOM 6324 N N . PRO A 1 801 ? 23.984 13.523 37.875 1 88.25 801 PRO A N 1
ATOM 6325 C CA . PRO A 1 801 ? 23.859 14.375 36.688 1 88.25 801 PRO A CA 1
ATOM 6326 C C . PRO A 1 801 ? 23.109 15.672 36.969 1 88.25 801 PRO A C 1
ATOM 6328 O O . PRO A 1 801 ? 22.266 15.719 37.875 1 88.25 801 PRO A O 1
ATOM 6331 N N . PHE A 1 802 ? 23.516 16.781 36.375 1 91 802 PHE A N 1
ATOM 6332 C CA . PHE A 1 802 ? 23 18.125 36.594 1 91 802 PHE A CA 1
ATOM 6333 C C . PHE A 1 802 ? 21.469 18.141 36.469 1 91 802 PHE A C 1
ATOM 6335 O O . PHE A 1 802 ? 20.797 18.781 37.281 1 91 802 PHE A O 1
ATOM 6342 N N . VAL A 1 803 ? 20.891 17.469 35.5 1 92.75 803 VAL A N 1
ATOM 6343 C CA . VAL A 1 803 ? 19.453 17.469 35.25 1 92.75 803 VAL A CA 1
ATOM 6344 C C . VAL A 1 803 ? 18.734 16.859 36.438 1 92.75 803 VAL A C 1
ATOM 6346 O O . VAL A 1 803 ? 17.641 17.312 36.812 1 92.75 803 VAL A O 1
ATOM 6349 N N . GLU A 1 804 ? 19.25 15.852 37.031 1 91 804 GLU A N 1
ATOM 6350 C CA . GLU A 1 804 ? 18.625 15.219 38.188 1 91 804 GLU A CA 1
ATOM 6351 C C . GLU A 1 804 ? 18.578 16.172 39.375 1 91 804 GLU A C 1
ATOM 6353 O O . GLU A 1 804 ? 17.609 16.188 40.125 1 91 804 GLU A O 1
ATOM 6358 N N . SER A 1 805 ? 19.641 16.906 39.531 1 90.38 805 SER A N 1
ATOM 6359 C CA . SER A 1 805 ? 19.688 17.891 40.594 1 90.38 805 SER A CA 1
ATOM 6360 C C . SER A 1 805 ? 18.625 18.984 40.406 1 90.38 805 SER A C 1
ATOM 6362 O O . SER A 1 805 ? 18.031 19.469 41.344 1 90.38 805 SER A O 1
ATOM 6364 N N . VAL A 1 806 ? 18.422 19.328 39.156 1 92.81 806 VAL A N 1
ATOM 6365 C CA . VAL A 1 806 ? 17.438 20.344 38.844 1 92.81 806 VAL A CA 1
ATOM 6366 C C . VAL A 1 806 ? 16.031 19.797 39.094 1 92.81 806 VAL A C 1
ATOM 6368 O O . VAL A 1 806 ? 15.172 20.5 39.625 1 92.81 806 VAL A O 1
ATOM 6371 N N . LEU A 1 807 ? 15.797 18.562 38.719 1 92.56 807 LEU A N 1
ATOM 6372 C CA . LEU A 1 807 ? 14.484 17.953 38.875 1 92.56 807 LEU A CA 1
ATOM 6373 C C . LEU A 1 807 ? 14.156 17.75 40.344 1 92.56 807 LEU A C 1
ATOM 6375 O O . LEU A 1 807 ? 13 17.859 40.75 1 92.56 807 LEU A O 1
ATOM 6379 N N . GLU A 1 808 ? 15.125 17.562 41.156 1 87.69 808 GLU A N 1
ATOM 6380 C CA . GLU A 1 808 ? 14.906 17.297 42.562 1 87.69 808 GLU A CA 1
ATOM 6381 C C . GLU A 1 808 ? 14.844 18.609 43.375 1 87.69 808 GLU A C 1
ATOM 6383 O O . GLU A 1 808 ? 13.961 18.781 44.219 1 87.69 808 GLU A O 1
ATOM 6388 N N . LYS A 1 809 ? 15.719 19.578 43.062 1 85.62 809 LYS A N 1
ATOM 6389 C CA . LYS A 1 809 ? 15.859 20.75 43.906 1 85.62 809 LYS A CA 1
ATOM 6390 C C . LYS A 1 809 ? 15.344 22 43.188 1 85.62 809 LYS A C 1
ATOM 6392 O O . LYS A 1 809 ? 15.008 23 43.844 1 85.62 809 LYS A O 1
ATOM 6397 N N . GLY A 1 810 ? 15.32 21.984 41.969 1 84.44 810 GLY A N 1
ATOM 6398 C CA . GLY A 1 810 ? 15.055 23.203 41.219 1 84.44 810 GLY A CA 1
ATOM 6399 C C . GLY A 1 810 ? 13.586 23.422 40.938 1 84.44 810 GLY A C 1
ATOM 6400 O O . GLY A 1 810 ? 13.07 24.547 41.094 1 84.44 810 GLY A O 1
ATOM 6401 N N . LEU A 1 811 ? 12.898 22.391 40.594 1 89.12 811 LEU A N 1
ATOM 6402 C CA . LEU A 1 811 ? 11.523 22.547 40.125 1 89.12 811 LEU A CA 1
ATOM 6403 C C . LEU A 1 811 ? 10.539 22.375 41.281 1 89.12 811 LEU A C 1
ATOM 6405 O O . LEU A 1 811 ? 10.773 21.562 42.188 1 89.12 811 LEU A O 1
ATOM 6409 N N . SER A 1 812 ? 9.492 23.109 41.25 1 86.75 812 SER A N 1
ATOM 6410 C CA . SER A 1 812 ? 8.406 23 42.219 1 86.75 812 SER A CA 1
ATOM 6411 C C . SER A 1 812 ? 7.559 21.75 41.938 1 86.75 812 SER A C 1
ATOM 6413 O O . SER A 1 812 ? 7.688 21.125 40.906 1 86.75 812 SER A O 1
ATOM 6415 N N . SER A 1 813 ? 6.734 21.422 42.844 1 85.88 813 SER A N 1
ATOM 6416 C CA . SER A 1 813 ? 5.867 20.25 42.719 1 85.88 813 SER A CA 1
ATOM 6417 C C . SER A 1 813 ? 4.871 20.422 41.594 1 85.88 813 SER A C 1
ATOM 6419 O O . SER A 1 813 ? 4.543 19.469 40.875 1 85.88 813 SER A O 1
ATOM 6421 N N . GLU A 1 814 ? 4.52 21.641 41.375 1 84.19 814 GLU A N 1
ATOM 6422 C CA . GLU A 1 814 ? 3.584 21.922 40.281 1 84.19 814 GLU A CA 1
ATOM 6423 C C . GLU A 1 814 ? 4.262 21.781 38.938 1 84.19 814 GLU A C 1
ATOM 6425 O O . GLU A 1 814 ? 3.664 21.266 38 1 84.19 814 GLU A O 1
ATOM 6430 N N . GLU A 1 815 ? 5.469 22.219 38.969 1 87.75 815 GLU A N 1
ATOM 6431 C CA . GLU A 1 815 ? 6.219 22.141 37.719 1 87.75 815 GLU A CA 1
ATOM 6432 C C . GLU A 1 815 ? 6.566 20.703 37.375 1 87.75 815 GLU A C 1
ATOM 6434 O O . GLU A 1 815 ? 6.645 20.344 36.188 1 87.75 815 GLU A O 1
ATOM 6439 N N . LEU A 1 816 ? 6.715 19.922 38.375 1 88.69 816 LEU A N 1
ATOM 6440 C CA . LEU A 1 816 ? 7.035 18.516 38.156 1 88.69 816 LEU A CA 1
ATOM 6441 C C . LEU A 1 816 ? 5.832 17.75 37.594 1 88.69 816 LEU A C 1
ATOM 6443 O O . LEU A 1 816 ? 5.984 16.797 36.844 1 88.69 816 LEU A O 1
ATOM 6447 N N . GLU A 1 817 ? 4.699 18.188 37.938 1 82.56 817 GLU A N 1
ATOM 6448 C CA . GLU A 1 817 ? 3.48 17.562 37.469 1 82.56 817 GLU A CA 1
ATOM 6449 C C . GLU A 1 817 ? 3.221 17.922 36 1 82.56 817 GLU A C 1
ATOM 6451 O O . GLU A 1 817 ? 2.629 17.141 35.25 1 82.56 817 GLU A O 1
ATOM 6456 N N . ASP A 1 818 ? 3.777 19.078 35.625 1 83.38 818 ASP A N 1
ATOM 6457 C CA . ASP A 1 818 ? 3.543 19.547 34.281 1 83.38 818 ASP A CA 1
ATOM 6458 C C . ASP A 1 818 ? 4.801 19.391 33.406 1 83.38 818 ASP A C 1
ATOM 6460 O O . ASP A 1 818 ? 5.02 20.172 32.469 1 83.38 818 ASP A O 1
ATOM 6464 N N . LEU A 1 819 ? 5.539 18.453 33.688 1 87.75 819 LEU A N 1
ATOM 6465 C CA . LEU A 1 819 ? 6.805 18.266 32.969 1 87.75 819 LEU A CA 1
ATOM 6466 C C . LEU A 1 819 ? 6.566 17.984 31.484 1 87.75 819 LEU A C 1
ATOM 6468 O O . LEU A 1 819 ? 7.434 18.266 30.656 1 87.75 819 LEU A O 1
ATOM 6472 N N . GLU A 1 820 ? 5.422 17.469 31.188 1 83.25 820 GLU A N 1
ATOM 6473 C CA . GLU A 1 820 ? 5.105 17.125 29.797 1 83.25 820 GLU A CA 1
ATOM 6474 C C . GLU A 1 820 ? 5.023 18.375 28.938 1 83.25 820 GLU A C 1
ATOM 6476 O O . GLU A 1 820 ? 5.18 18.297 27.719 1 83.25 820 GLU A O 1
ATOM 6481 N N . GLU A 1 821 ? 4.859 19.516 29.578 1 85 821 GLU A N 1
ATOM 6482 C CA . GLU A 1 821 ? 4.754 20.766 28.828 1 85 821 GLU A CA 1
ATOM 6483 C C . GLU A 1 821 ? 6.074 21.531 28.844 1 85 821 GLU A C 1
ATOM 6485 O O . GLU A 1 821 ? 6.141 22.672 28.375 1 85 821 GLU A O 1
ATOM 6490 N N . SER A 1 822 ? 7.07 20.844 29.25 1 91.38 822 SER A N 1
ATOM 6491 C CA . SER A 1 822 ? 8.352 21.547 29.391 1 91.38 822 SER A CA 1
ATOM 6492 C C . SER A 1 822 ? 9.336 21.094 28.312 1 91.38 822 SER A C 1
ATOM 6494 O O . SER A 1 822 ? 9.266 19.953 27.828 1 91.38 822 SER A O 1
ATOM 6496 N N . THR A 1 823 ? 10.102 21.953 27.812 1 94.69 823 THR A N 1
ATOM 6497 C CA . THR A 1 823 ? 11.211 21.688 26.906 1 94.69 823 THR A CA 1
ATOM 6498 C C . THR A 1 823 ? 12.539 22.078 27.547 1 94.69 823 THR A C 1
ATOM 6500 O O . THR A 1 823 ? 12.742 23.25 27.906 1 94.69 823 THR A O 1
ATOM 6503 N N . PHE A 1 824 ? 13.398 21.156 27.781 1 96.81 824 PHE A N 1
ATOM 6504 C CA . PHE A 1 824 ? 14.719 21.391 28.359 1 96.81 824 PHE A CA 1
ATOM 6505 C C . PHE A 1 824 ? 15.75 21.656 27.266 1 96.81 824 PHE A C 1
ATOM 6507 O O . PHE A 1 824 ? 15.883 20.875 26.328 1 96.81 824 PHE A O 1
ATOM 6514 N N . ILE A 1 825 ? 16.422 22.75 27.344 1 97.62 825 ILE A N 1
ATOM 6515 C CA . ILE A 1 825 ? 17.469 23.109 26.391 1 97.62 825 ILE A CA 1
ATOM 6516 C C . ILE A 1 825 ? 18.844 22.844 27.016 1 97.62 825 ILE A C 1
ATOM 6518 O O . ILE A 1 825 ? 19.125 23.281 28.125 1 97.62 825 ILE A O 1
ATOM 6522 N N . ILE A 1 826 ? 19.641 22.094 26.344 1 96.62 826 ILE A N 1
ATOM 6523 C CA . ILE A 1 826 ? 20.984 21.781 26.844 1 96.62 826 ILE A CA 1
ATOM 6524 C C . ILE A 1 826 ? 21.984 21.859 25.703 1 96.62 826 ILE A C 1
ATOM 6526 O O . ILE A 1 826 ? 21.656 21.547 24.562 1 96.62 826 ILE A O 1
ATOM 6530 N N . ALA A 1 827 ? 23.188 22.281 26 1 95.12 827 ALA A N 1
ATOM 6531 C CA . ALA A 1 827 ? 24.219 22.438 24.984 1 95.12 827 ALA A CA 1
ATOM 6532 C C . ALA A 1 827 ? 25.172 21.25 24.984 1 95.12 827 ALA A C 1
ATOM 6534 O O . ALA A 1 827 ? 25.5 20.703 26.047 1 95.12 827 ALA A O 1
ATOM 6535 N N . GLU A 1 828 ? 25.453 20.828 23.797 1 92.5 828 GLU A N 1
ATOM 6536 C CA . GLU A 1 828 ? 26.516 19.844 23.609 1 92.5 828 GLU A CA 1
ATOM 6537 C C . GLU A 1 828 ? 27.812 20.516 23.156 1 92.5 828 GLU A C 1
ATOM 6539 O O . GLU A 1 828 ? 27.891 21.062 22.062 1 92.5 828 GLU A O 1
ATOM 6544 N N . ASN A 1 829 ? 28.828 20.438 23.891 1 87.25 829 ASN A N 1
ATOM 6545 C CA . ASN A 1 829 ? 30.047 21.203 23.672 1 87.25 829 ASN A CA 1
ATOM 6546 C C . ASN A 1 829 ? 30.984 20.484 22.703 1 87.25 829 ASN A C 1
ATOM 6548 O O . ASN A 1 829 ? 31.578 21.109 21.828 1 87.25 829 ASN A O 1
ATOM 6552 N N . LYS A 1 830 ? 31.188 19.266 22.75 1 82.56 830 LYS A N 1
ATOM 6553 C CA . LYS A 1 830 ? 32.188 18.562 21.969 1 82.56 830 LYS A CA 1
ATOM 6554 C C . LYS A 1 830 ? 31.594 17.969 20.703 1 82.56 830 LYS A C 1
ATOM 6556 O O . LYS A 1 830 ? 32.094 18.188 19.594 1 82.56 830 LYS A O 1
ATOM 6561 N N . PHE A 1 831 ? 30.484 17.578 20.594 1 87.69 831 PHE A N 1
ATOM 6562 C CA . PHE A 1 831 ? 29.812 16.859 19.5 1 87.69 831 PHE A CA 1
ATOM 6563 C C . PHE A 1 831 ? 30.828 16.203 18.594 1 87.69 831 PHE A C 1
ATOM 6565 O O . PHE A 1 831 ? 31.062 16.672 17.469 1 87.69 831 PHE A O 1
ATOM 6572 N N . ASP A 1 832 ? 31.406 15.125 19.047 1 84 832 ASP A N 1
ATOM 6573 C CA . ASP A 1 832 ? 32.5 14.414 18.375 1 84 832 ASP A CA 1
ATOM 6574 C C . ASP A 1 832 ? 32 13.109 17.766 1 84 832 ASP A C 1
ATOM 6576 O O . ASP A 1 832 ? 30.953 12.578 18.172 1 84 832 ASP A O 1
ATOM 6580 N N . ARG A 1 833 ? 32.75 12.633 16.797 1 84 833 ARG A N 1
ATOM 6581 C CA . ARG A 1 833 ? 32.406 11.438 16.047 1 84 833 ARG A CA 1
ATOM 6582 C C . ARG A 1 833 ? 32.375 10.203 16.938 1 84 833 ARG A C 1
ATOM 6584 O O . ARG A 1 833 ? 31.516 9.336 16.797 1 84 833 ARG A O 1
ATOM 6591 N N . ASN A 1 834 ? 33.188 10.055 17.859 1 81.06 834 ASN A N 1
ATOM 6592 C CA . ASN A 1 834 ? 33.281 8.859 18.703 1 81.06 834 ASN A CA 1
ATOM 6593 C C . ASN A 1 834 ? 32.25 8.859 19.797 1 81.06 834 ASN A C 1
ATOM 6595 O O . ASN A 1 834 ? 31.625 7.828 20.078 1 81.06 834 ASN A O 1
ATOM 6599 N N . GLU A 1 835 ? 32.125 10.031 20.453 1 86.12 835 GLU A N 1
ATOM 6600 C CA . GLU A 1 835 ? 31.109 10.227 21.469 1 86.12 835 GLU A CA 1
ATOM 6601 C C . GLU A 1 835 ? 30.281 11.492 21.203 1 86.12 835 GLU A C 1
ATOM 6603 O O . GLU A 1 835 ? 30.609 12.562 21.719 1 86.12 835 GLU A O 1
ATOM 6608 N N . PRO A 1 836 ? 29.25 11.25 20.547 1 88.62 836 PRO A N 1
ATOM 6609 C CA . PRO A 1 836 ? 28.5 12.422 20.078 1 88.62 836 PRO A CA 1
ATOM 6610 C C . PRO A 1 836 ? 27.906 13.227 21.234 1 88.62 836 PRO A C 1
ATOM 6612 O O . PRO A 1 836 ? 27.703 14.438 21.109 1 88.62 836 PRO A O 1
ATOM 6615 N N . PHE A 1 837 ? 27.609 12.523 22.375 1 92.62 837 PHE A N 1
ATOM 6616 C CA . PHE A 1 837 ? 26.953 13.234 23.469 1 92.62 837 PHE A CA 1
ATOM 6617 C C . PHE A 1 837 ? 27.75 13.094 24.75 1 92.62 837 PHE A C 1
ATOM 6619 O O . PHE A 1 837 ? 28.219 12.008 25.078 1 92.62 837 PHE A O 1
ATOM 6626 N N . GLU A 1 838 ? 27.828 14.203 25.422 1 91.75 838 GLU A N 1
ATOM 6627 C CA . GLU A 1 838 ? 28.469 14.211 26.734 1 91.75 838 GLU A CA 1
ATOM 6628 C C . GLU A 1 838 ? 27.562 13.609 27.797 1 91.75 838 GLU A C 1
ATOM 6630 O O . GLU A 1 838 ? 26.375 13.398 27.562 1 91.75 838 GLU A O 1
ATOM 6635 N N . ASN A 1 839 ? 28.062 13.352 28.922 1 89.56 839 ASN A N 1
ATOM 6636 C CA . ASN A 1 839 ? 27.359 12.609 29.969 1 89.56 839 ASN A CA 1
ATOM 6637 C C . ASN A 1 839 ? 26.125 13.367 30.453 1 89.56 839 ASN A C 1
ATOM 6639 O O . ASN A 1 839 ? 25.062 12.766 30.656 1 89.56 839 ASN A O 1
ATOM 6643 N N . ASP A 1 840 ? 26.25 14.648 30.625 1 91.38 840 ASP A N 1
ATOM 6644 C CA . ASP A 1 840 ? 25.094 15.422 31.094 1 91.38 840 ASP A CA 1
ATOM 6645 C C . ASP A 1 840 ? 23.984 15.438 30.047 1 91.38 840 ASP A C 1
ATOM 6647 O O . ASP A 1 840 ? 22.797 15.414 30.391 1 91.38 840 ASP A O 1
ATOM 6651 N N . VAL A 1 841 ? 24.406 15.57 28.828 1 94.81 841 VAL A N 1
ATOM 6652 C CA . VAL A 1 841 ? 23.422 15.562 27.75 1 94.81 841 VAL A CA 1
ATOM 6653 C C . VAL A 1 841 ? 22.766 14.18 27.656 1 94.81 841 VAL A C 1
ATOM 6655 O O . VAL A 1 841 ? 21.562 14.078 27.469 1 94.81 841 VAL A O 1
ATOM 6658 N N . LYS A 1 842 ? 23.562 13.07 27.844 1 94.5 842 LYS A N 1
ATOM 6659 C CA . LYS A 1 842 ? 23.031 11.711 27.828 1 94.5 842 LYS A CA 1
ATOM 6660 C C . LYS A 1 842 ? 21.984 11.516 28.938 1 94.5 842 LYS A C 1
ATOM 6662 O O . LYS A 1 842 ? 20.922 10.945 28.688 1 94.5 842 LYS A O 1
ATOM 6667 N N . SER A 1 843 ? 22.312 12.031 30.031 1 93.81 843 SER A N 1
ATOM 6668 C CA . SER A 1 843 ? 21.406 11.891 31.172 1 93.81 843 SER A CA 1
ATOM 6669 C C . SER A 1 843 ? 20.125 12.68 30.953 1 93.81 843 SER A C 1
ATOM 6671 O O . SER A 1 843 ? 19.047 12.242 31.344 1 93.81 843 SER A O 1
ATOM 6673 N N . THR A 1 844 ? 20.25 13.828 30.391 1 95.12 844 THR A N 1
ATOM 6674 C CA . THR A 1 844 ? 19.078 14.648 30.125 1 95.12 844 THR A CA 1
ATOM 6675 C C . THR A 1 844 ? 18.156 13.961 29.125 1 95.12 844 THR A C 1
ATOM 6677 O O . THR A 1 844 ? 16.938 13.938 29.312 1 95.12 844 THR A O 1
ATOM 6680 N N . ILE A 1 845 ? 18.75 13.445 28.062 1 94.94 845 ILE A N 1
ATOM 6681 C CA . ILE A 1 845 ? 17.984 12.742 27.047 1 94.94 845 ILE A CA 1
ATOM 6682 C C . ILE A 1 845 ? 17.297 11.531 27.672 1 94.94 845 ILE A C 1
ATOM 6684 O O . ILE A 1 845 ? 16.109 11.273 27.406 1 94.94 845 ILE A O 1
ATOM 6688 N N . TYR A 1 846 ? 18 10.844 28.484 1 93.56 846 TYR A N 1
ATOM 6689 C CA . TYR A 1 846 ? 17.484 9.641 29.141 1 93.56 846 TYR A CA 1
ATOM 6690 C C . TYR A 1 846 ? 16.344 9.969 30.078 1 93.56 846 TYR A C 1
ATOM 6692 O O . TYR A 1 846 ? 15.289 9.328 30.031 1 93.56 846 TYR A O 1
ATOM 6700 N N . ASP A 1 847 ? 16.516 10.961 30.891 1 92.81 847 ASP A N 1
ATOM 6701 C CA . ASP A 1 847 ? 15.461 11.359 31.828 1 92.81 847 ASP A CA 1
ATOM 6702 C C . ASP A 1 847 ? 14.258 11.938 31.094 1 92.81 847 ASP A C 1
ATOM 6704 O O . ASP A 1 847 ? 13.117 11.766 31.531 1 92.81 847 ASP A O 1
ATOM 6708 N N . ALA A 1 848 ? 14.539 12.633 30.094 1 93.38 848 ALA A N 1
ATOM 6709 C CA . ALA A 1 848 ? 13.453 13.203 29.297 1 93.38 848 ALA A CA 1
ATOM 6710 C C . ALA A 1 848 ? 12.562 12.117 28.703 1 93.38 848 ALA A C 1
ATOM 6712 O O . ALA A 1 848 ? 11.344 12.273 28.641 1 93.38 848 ALA A O 1
ATOM 6713 N N . ALA A 1 849 ? 13.164 11.055 28.281 1 90.81 849 ALA A N 1
ATOM 6714 C CA . ALA A 1 849 ? 12.422 9.938 27.703 1 90.81 849 ALA A CA 1
ATOM 6715 C C . ALA A 1 849 ? 11.547 9.266 28.75 1 90.81 849 ALA A C 1
ATOM 6717 O O . ALA A 1 849 ? 10.398 8.906 28.469 1 90.81 849 ALA A O 1
ATOM 6718 N N . ASN A 1 850 ? 12.055 9.133 29.906 1 88.56 850 ASN A N 1
ATOM 6719 C CA . ASN A 1 850 ? 11.344 8.398 30.953 1 88.56 850 ASN A CA 1
ATOM 6720 C C . ASN A 1 850 ? 10.328 9.281 31.656 1 88.56 850 ASN A C 1
ATOM 6722 O O . ASN A 1 850 ? 9.289 8.797 32.125 1 88.56 850 ASN A O 1
ATOM 6726 N N . LYS A 1 851 ? 10.641 10.562 31.812 1 88.81 851 LYS A N 1
ATOM 6727 C CA . LYS A 1 851 ? 9.719 11.469 32.469 1 88.81 851 LYS A CA 1
ATOM 6728 C C . LYS A 1 851 ? 8.883 12.25 31.469 1 88.81 851 LYS A C 1
ATOM 6730 O O . LYS A 1 851 ? 8.055 13.086 31.859 1 88.81 851 LYS A O 1
ATOM 6735 N N . ARG A 1 852 ? 9.086 12.109 30.266 1 86.94 852 ARG A N 1
ATOM 6736 C CA . ARG A 1 852 ? 8.258 12.531 29.141 1 86.94 852 ARG A CA 1
ATOM 6737 C C . ARG A 1 852 ? 8.273 14.047 28.984 1 86.94 852 ARG A C 1
ATOM 6739 O O . ARG A 1 852 ? 7.227 14.68 28.875 1 86.94 852 ARG A O 1
ATOM 6746 N N . PHE A 1 853 ? 9.352 14.68 29.031 1 90.69 853 PHE A N 1
ATOM 6747 C CA . PHE A 1 853 ? 9.5 16.078 28.641 1 90.69 853 PHE A CA 1
ATOM 6748 C C . PHE A 1 853 ? 10.344 16.203 27.375 1 90.69 853 PHE A C 1
ATOM 6750 O O . PHE A 1 853 ? 11.039 15.25 27 1 90.69 853 PHE A O 1
ATOM 6757 N N . ASN A 1 854 ? 10.266 17.25 26.656 1 92.94 854 ASN A N 1
ATOM 6758 C CA . ASN A 1 854 ? 11.016 17.469 25.422 1 92.94 854 ASN A CA 1
ATOM 6759 C C . ASN A 1 854 ? 12.422 17.984 25.703 1 92.94 854 ASN A C 1
ATOM 6761 O O . ASN A 1 854 ? 12.672 18.578 26.75 1 92.94 854 ASN A O 1
ATOM 6765 N N . VAL A 1 855 ? 13.312 17.672 24.828 1 96.44 855 VAL A N 1
ATOM 6766 C CA . VAL A 1 855 ? 14.695 18.109 24.969 1 96.44 855 VAL A CA 1
ATOM 6767 C C . VAL A 1 855 ? 15.188 18.75 23.672 1 96.44 855 VAL A C 1
ATOM 6769 O O . VAL A 1 855 ? 14.922 18.234 22.594 1 96.44 855 VAL A O 1
ATOM 6772 N N . LEU A 1 856 ? 15.758 19.875 23.75 1 97.38 856 LEU A N 1
ATOM 6773 C CA . LEU A 1 856 ? 16.438 20.531 22.641 1 97.38 856 LEU A CA 1
ATOM 6774 C C . LEU A 1 856 ? 17.953 20.562 22.875 1 97.38 856 LEU A C 1
ATOM 6776 O O . LEU A 1 856 ? 18.422 21.219 23.797 1 97.38 856 LEU A O 1
ATOM 6780 N N . ILE A 1 857 ? 18.672 19.859 22.094 1 96.88 857 ILE A N 1
ATOM 6781 C CA . ILE A 1 857 ? 20.141 19.812 22.188 1 96.88 857 ILE A CA 1
ATOM 6782 C C . ILE A 1 857 ? 20.734 20.781 21.156 1 96.88 857 ILE A C 1
ATOM 6784 O O . ILE A 1 857 ? 20.422 20.688 19.969 1 96.88 857 ILE A O 1
ATOM 6788 N N . VAL A 1 858 ? 21.609 21.625 21.609 1 96.44 858 VAL A N 1
ATOM 6789 C CA . VAL A 1 858 ? 22.172 22.625 20.703 1 96.44 858 VAL A CA 1
ATOM 6790 C C . VAL A 1 858 ? 23.688 22.516 20.672 1 96.44 858 VAL A C 1
ATOM 6792 O O . VAL A 1 858 ? 24.312 22.141 21.656 1 96.44 858 VAL A O 1
ATOM 6795 N N . HIS A 1 859 ? 24.266 22.75 19.547 1 93.88 859 HIS A N 1
ATOM 6796 C CA . HIS A 1 859 ? 25.703 22.734 19.344 1 93.88 859 HIS A CA 1
ATOM 6797 C C . HIS A 1 859 ? 26.156 23.844 18.406 1 93.88 859 HIS A C 1
ATOM 6799 O O . HIS A 1 859 ? 25.609 24 17.312 1 93.88 859 HIS A O 1
ATOM 6805 N N . TYR A 1 860 ? 27.141 24.609 18.906 1 92.44 860 TYR A N 1
ATOM 6806 C CA . TYR A 1 860 ? 27.719 25.688 18.094 1 92.44 860 TYR A CA 1
ATOM 6807 C C . TYR A 1 860 ? 28.938 25.188 17.312 1 92.44 860 TYR A C 1
ATOM 6809 O O . TYR A 1 860 ? 29.844 24.578 17.875 1 92.44 860 TYR A O 1
ATOM 6817 N N . PHE A 1 861 ? 28.922 25.375 16.016 1 87.94 861 PHE A N 1
ATOM 6818 C CA . PHE A 1 861 ? 30.031 24.953 15.172 1 87.94 861 PHE A CA 1
ATOM 6819 C C . PHE A 1 861 ? 31.172 25.969 15.211 1 87.94 861 PHE A C 1
ATOM 6821 O O . PHE A 1 861 ? 30.953 27.141 14.938 1 87.94 861 PHE A O 1
ATOM 6828 N N . ASN A 1 862 ? 32.406 25.547 15.742 1 75 862 ASN A N 1
ATOM 6829 C CA . ASN A 1 862 ? 33.594 26.391 15.781 1 75 862 ASN A CA 1
ATOM 6830 C C . ASN A 1 862 ? 34.625 25.953 14.742 1 75 862 ASN A C 1
ATOM 6832 O O . ASN A 1 862 ? 35 24.781 14.703 1 75 862 ASN A O 1
ATOM 6836 N N . ARG A 1 863 ? 34.906 26.688 13.68 1 59.5 863 ARG A N 1
ATOM 6837 C CA . ARG A 1 863 ? 35.875 26.375 12.617 1 59.5 863 ARG A CA 1
ATOM 6838 C C . ARG A 1 863 ? 37.281 26.203 13.172 1 59.5 863 ARG A C 1
ATOM 6840 O O . ARG A 1 863 ? 38.156 25.641 12.5 1 59.5 863 ARG A O 1
ATOM 6847 N N . VAL A 1 864 ? 37.719 26.719 14.273 1 49.97 864 VAL A N 1
ATOM 6848 C CA . VAL A 1 864 ? 39.156 26.766 14.586 1 49.97 864 VAL A CA 1
ATOM 6849 C C . VAL A 1 864 ? 39.75 25.375 14.5 1 49.97 864 VAL A C 1
ATOM 6851 O O . VAL A 1 864 ? 40.938 25.203 14.141 1 49.97 864 VAL A O 1
ATOM 6854 N N . ASN A 1 865 ? 39.188 24.328 14.867 1 42.84 865 ASN A N 1
ATOM 6855 C CA . ASN A 1 865 ? 39.969 23.125 15.117 1 42.84 865 ASN A CA 1
ATOM 6856 C C . ASN A 1 865 ? 40.219 22.328 13.836 1 42.84 865 ASN A C 1
ATOM 6858 O O . ASN A 1 865 ? 40.5 21.125 13.891 1 42.84 865 ASN A O 1
ATOM 6862 N N . PHE A 1 866 ? 39.875 22.703 12.703 1 38.22 866 PHE A N 1
ATOM 6863 C CA . PHE A 1 866 ? 40.312 21.797 11.648 1 38.22 866 PHE A CA 1
ATOM 6864 C C . PHE A 1 866 ? 41.781 22.016 11.32 1 38.22 866 PHE A C 1
ATOM 6866 O O . PHE A 1 866 ? 42.188 23.141 11.023 1 38.22 866 PHE A O 1
ATOM 6873 N N . PRO A 1 867 ? 42.781 21.172 11.703 1 33.75 867 PRO A N 1
ATOM 6874 C CA . PRO A 1 867 ? 44.188 21.312 11.273 1 33.75 867 PRO A CA 1
ATOM 6875 C C . PRO A 1 867 ? 44.312 21.516 9.766 1 33.75 867 PRO A C 1
ATOM 6877 O O . PRO A 1 867 ? 43.594 20.875 8.992 1 33.75 867 PRO A O 1
ATOM 6880 N N . HIS A 1 868 ? 44.656 22.672 9.305 1 31.48 868 HIS A N 1
ATOM 6881 C CA . HIS A 1 868 ? 45.125 22.828 7.941 1 31.48 868 HIS A CA 1
ATOM 6882 C C . HIS A 1 868 ? 46.156 21.75 7.598 1 31.48 868 HIS A C 1
ATOM 6884 O O . HIS A 1 868 ? 47.219 21.672 8.219 1 31.48 868 HIS A O 1
ATOM 6890 N N . LYS A 1 869 ? 45.906 20.547 7.238 1 30.3 869 LYS A N 1
ATOM 6891 C CA . LYS A 1 869 ? 46.906 19.688 6.645 1 30.3 869 LYS A CA 1
ATOM 6892 C C . LYS A 1 869 ? 47.625 20.406 5.484 1 30.3 869 LYS A C 1
ATOM 6894 O O . LYS A 1 869 ? 46.969 20.766 4.496 1 30.3 869 LYS A O 1
ATOM 6899 N N . SER A 1 870 ? 48.719 21.109 5.672 1 28.14 870 SER A N 1
ATOM 6900 C CA . SER A 1 870 ? 49.75 21.469 4.703 1 28.14 870 SER A CA 1
ATOM 6901 C C . SER A 1 870 ? 50.094 20.281 3.797 1 28.14 870 SER A C 1
ATOM 6903 O O . SER A 1 870 ? 50.312 19.172 4.273 1 28.14 870 SER A O 1
ATOM 6905 N N . SER A 1 871 ? 49.625 20.203 2.584 1 28.02 871 SER A N 1
ATOM 6906 C CA . SER A 1 871 ? 50.156 19.391 1.491 1 28.02 871 SER A CA 1
ATOM 6907 C C . SER A 1 871 ? 51.688 19.469 1.452 1 28.02 871 SER A C 1
ATOM 6909 O O . SER A 1 871 ? 52.25 20.516 1.187 1 28.02 871 SER A O 1
ATOM 6911 N N . PHE A 1 872 ? 52.438 18.812 2.318 1 25.12 872 PHE A N 1
ATOM 6912 C CA . PHE A 1 872 ? 53.844 18.5 2.059 1 25.12 872 PHE A CA 1
ATOM 6913 C C . PHE A 1 872 ? 54 17.75 0.744 1 25.12 872 PHE A C 1
ATOM 6915 O O . PHE A 1 872 ? 53.625 16.578 0.644 1 25.12 872 PHE A O 1
ATOM 6922 N N . ILE A 1 873 ? 53.75 18.328 -0.474 1 25.75 873 ILE A N 1
ATOM 6923 C CA . ILE A 1 873 ? 54.375 17.938 -1.738 1 25.75 873 ILE A CA 1
ATOM 6924 C C . ILE A 1 873 ? 55.875 17.859 -1.572 1 25.75 873 ILE A C 1
ATOM 6926 O O . ILE A 1 873 ? 56.562 18.891 -1.42 1 25.75 873 ILE A O 1
ATOM 6930 N N . SER A 1 874 ? 56.406 17.109 -0.67 1 21.7 874 SER A N 1
ATOM 6931 C CA . SER A 1 874 ? 57.812 16.766 -0.877 1 21.7 874 SER A CA 1
ATOM 6932 C C . SER A 1 874 ? 58.031 16.141 -2.248 1 21.7 874 SER A C 1
ATOM 6934 O O . SER A 1 874 ? 57.281 15.281 -2.676 1 21.7 874 SER A O 1
ATOM 6936 N N . THR A 1 875 ? 58.75 16.906 -3.164 1 25.19 875 THR A N 1
ATOM 6937 C CA . THR A 1 875 ? 59.531 16.625 -4.367 1 25.19 875 THR A CA 1
ATOM 6938 C C . THR A 1 875 ? 60.5 15.461 -4.133 1 25.19 875 THR A C 1
ATOM 6940 O O . THR A 1 875 ? 61.188 15.039 -5.055 1 25.19 875 THR A O 1
ATOM 6943 N N . GLU A 1 876 ? 60.281 14.562 -3.188 1 22.23 876 GLU A N 1
ATOM 6944 C CA . GLU A 1 876 ? 61.125 13.422 -3.549 1 22.23 876 GLU A CA 1
ATOM 6945 C C . GLU A 1 876 ? 60.438 12.508 -4.547 1 22.23 876 GLU A C 1
ATOM 6947 O O . GLU A 1 876 ? 59.219 12.297 -4.449 1 22.23 876 GLU A O 1
ATOM 6952 N N . MET B 1 1 ? 7.438 -32.562 -28.141 1 29.81 1 MET B N 1
ATOM 6953 C CA . MET B 1 1 ? 8.18 -31.422 -28.656 1 29.81 1 MET B CA 1
ATOM 6954 C C . MET B 1 1 ? 7.371 -30.141 -28.5 1 29.81 1 MET B C 1
ATOM 6956 O O . MET B 1 1 ? 6.195 -30.094 -28.875 1 29.81 1 MET B O 1
ATOM 6960 N N . ALA B 1 2 ? 7.676 -29.312 -27.609 1 44.75 2 ALA B N 1
ATOM 6961 C CA . ALA B 1 2 ? 6.922 -28.109 -27.297 1 44.75 2 ALA B CA 1
ATOM 6962 C C . ALA B 1 2 ? 6.582 -27.328 -28.562 1 44.75 2 ALA B C 1
ATOM 6964 O O . ALA B 1 2 ? 7.469 -26.984 -29.344 1 44.75 2 ALA B O 1
ATOM 6965 N N . GLU B 1 3 ? 5.52 -27.641 -29.172 1 48.91 3 GLU B N 1
ATOM 6966 C CA . GLU B 1 3 ? 5.066 -26.875 -30.328 1 48.91 3 GLU B CA 1
ATOM 6967 C C . GLU B 1 3 ? 5.188 -25.375 -30.062 1 48.91 3 GLU B C 1
ATOM 6969 O O . GLU B 1 3 ? 4.574 -24.844 -29.141 1 48.91 3 GLU B O 1
ATOM 6974 N N . ILE B 1 4 ? 6.43 -24.953 -30.25 1 56.12 4 ILE B N 1
ATOM 6975 C CA . ILE B 1 4 ? 6.809 -23.547 -30.094 1 56.12 4 ILE B CA 1
ATOM 6976 C C . ILE B 1 4 ? 6.355 -22.75 -31.328 1 56.12 4 ILE B C 1
ATOM 6978 O O . ILE B 1 4 ? 6.535 -23.188 -32.469 1 56.12 4 ILE B O 1
ATOM 6982 N N . GLY B 1 5 ? 5.172 -21.953 -31.188 1 64.56 5 GLY B N 1
ATOM 6983 C CA . GLY B 1 5 ? 4.648 -21.078 -32.25 1 64.56 5 GLY B CA 1
ATOM 6984 C C . GLY B 1 5 ? 3.291 -20.5 -31.906 1 64.56 5 GLY B C 1
ATOM 6985 O O . GLY B 1 5 ? 2.717 -20.812 -30.859 1 64.56 5 GLY B O 1
ATOM 6986 N N . GLY B 1 6 ? 2.959 -19.547 -32.594 1 76.12 6 GLY B N 1
ATOM 6987 C CA . GLY B 1 6 ? 1.688 -18.859 -32.438 1 76.12 6 GLY B CA 1
ATOM 6988 C C . GLY B 1 6 ? 0.571 -19.469 -33.281 1 76.12 6 GLY B C 1
ATOM 6989 O O . GLY B 1 6 ? 0.761 -20.484 -33.938 1 76.12 6 GLY B O 1
ATOM 6990 N N . VAL B 1 7 ? -0.576 -19.078 -33.188 1 80.38 7 VAL B N 1
ATOM 6991 C CA . VAL B 1 7 ? -1.777 -19.516 -33.906 1 80.38 7 VAL B CA 1
ATOM 6992 C C . VAL B 1 7 ? -1.555 -19.406 -35.406 1 80.38 7 VAL B C 1
ATOM 6994 O O . VAL B 1 7 ? -2.043 -20.234 -36.156 1 80.38 7 VAL B O 1
ATOM 6997 N N . LEU B 1 8 ? -0.69 -18.5 -35.781 1 79.56 8 LEU B N 1
ATOM 6998 C CA . LEU B 1 8 ? -0.442 -18.281 -37.219 1 79.56 8 LEU B CA 1
ATOM 6999 C C . LEU B 1 8 ? 0.453 -19.375 -37.781 1 79.56 8 LEU B C 1
ATOM 7001 O O . LEU B 1 8 ? 0.461 -19.609 -39 1 79.56 8 LEU B O 1
ATOM 7005 N N . SER B 1 9 ? 1.181 -20.062 -36.906 1 76.12 9 SER B N 1
ATOM 7006 C CA . SER B 1 9 ? 2.014 -21.188 -37.344 1 76.12 9 SER B CA 1
ATOM 7007 C C . SER B 1 9 ? 1.257 -22.516 -37.219 1 76.12 9 SER B C 1
ATOM 7009 O O . SER B 1 9 ? 1.83 -23.578 -37.438 1 76.12 9 SER B O 1
ATOM 7011 N N . GLY B 1 10 ? -0.088 -22.391 -36.812 1 75.69 10 GLY B N 1
ATOM 7012 C CA . GLY B 1 10 ? -0.934 -23.562 -36.781 1 75.69 10 GLY B CA 1
ATOM 7013 C C . GLY B 1 10 ? -1.087 -24.141 -35.375 1 75.69 10 GLY B C 1
ATOM 7014 O O . GLY B 1 10 ? -1.711 -25.188 -35.219 1 75.69 10 GLY B O 1
ATOM 7015 N N . VAL B 1 11 ? -0.497 -23.547 -34.438 1 80.12 11 VAL B N 1
ATOM 7016 C CA . VAL B 1 11 ? -0.579 -24.062 -33.094 1 80.12 11 VAL B CA 1
ATOM 7017 C C . VAL B 1 11 ? -1.932 -23.703 -32.469 1 80.12 11 VAL B C 1
ATOM 7019 O O . VAL B 1 11 ? -2.422 -22.578 -32.656 1 80.12 11 VAL B O 1
ATOM 7022 N N . ASN B 1 12 ? -2.605 -24.641 -31.922 1 81.06 12 ASN B N 1
ATOM 7023 C CA . ASN B 1 12 ? -3.873 -24.422 -31.234 1 81.06 12 ASN B CA 1
ATOM 7024 C C . ASN B 1 12 ? -3.656 -23.938 -29.797 1 81.06 12 ASN B C 1
ATOM 7026 O O . ASN B 1 12 ? -3.111 -24.672 -28.969 1 81.06 12 ASN B O 1
ATOM 7030 N N . PRO B 1 13 ? -4.027 -22.797 -29.469 1 84.5 13 PRO B N 1
ATOM 7031 C CA . PRO B 1 13 ? -3.795 -22.219 -28.141 1 84.5 13 PRO B CA 1
ATOM 7032 C C . PRO B 1 13 ? -4.559 -22.953 -27.047 1 84.5 13 PRO B C 1
ATOM 7034 O O . PRO B 1 13 ? -4.273 -22.75 -25.859 1 84.5 13 PRO B O 1
ATOM 7037 N N . PHE B 1 14 ? -5.457 -23.844 -27.375 1 85.88 14 PHE B N 1
ATOM 7038 C CA . PHE B 1 14 ? -6.277 -24.516 -26.375 1 85.88 14 PHE B CA 1
ATOM 7039 C C . PHE B 1 14 ? -5.695 -25.875 -26.031 1 85.88 14 PHE B C 1
ATOM 7041 O O . PHE B 1 14 ? -6.168 -26.547 -25.109 1 85.88 14 PHE B O 1
ATOM 7048 N N . HIS B 1 15 ? -4.676 -26.219 -26.797 1 84.19 15 HIS B N 1
ATOM 7049 C CA . HIS B 1 15 ? -4.012 -27.469 -26.453 1 84.19 15 HIS B CA 1
ATOM 7050 C C . HIS B 1 15 ? -2.982 -27.266 -25.344 1 84.19 15 HIS B C 1
ATOM 7052 O O . HIS B 1 15 ? -2.09 -26.422 -25.469 1 84.19 15 HIS B O 1
ATOM 7058 N N . TYR B 1 16 ? -3.205 -27.984 -24.266 1 84.81 16 TYR B N 1
ATOM 7059 C CA . TYR B 1 16 ? -2.33 -27.859 -23.094 1 84.81 16 TYR B CA 1
ATOM 7060 C C . TYR B 1 16 ? -0.929 -28.359 -23.422 1 84.81 16 TYR B C 1
ATOM 7062 O O . TYR B 1 16 ? -0.765 -29.484 -23.922 1 84.81 16 TYR B O 1
ATOM 7070 N N . ASN B 1 17 ? 0.025 -27.516 -23.266 1 80.25 17 ASN B N 1
ATOM 7071 C CA . ASN B 1 17 ? 1.437 -27.859 -23.406 1 80.25 17 ASN B CA 1
ATOM 7072 C C . ASN B 1 17 ? 2.174 -27.734 -22.062 1 80.25 17 ASN B C 1
ATOM 7074 O O . ASN B 1 17 ? 2.334 -26.625 -21.547 1 80.25 17 ASN B O 1
ATOM 7078 N N . PRO B 1 18 ? 2.604 -28.875 -21.516 1 77.88 18 PRO B N 1
ATOM 7079 C CA . PRO B 1 18 ? 3.287 -28.812 -20.219 1 77.88 18 PRO B CA 1
ATOM 7080 C C . PRO B 1 18 ? 4.547 -27.953 -20.266 1 77.88 18 PRO B C 1
ATOM 7082 O O . PRO B 1 18 ? 4.98 -27.453 -19.219 1 77.88 18 PRO B O 1
ATOM 7085 N N . GLY B 1 19 ? 5.117 -27.797 -21.438 1 74.69 19 GLY B N 1
ATOM 7086 C CA . GLY B 1 19 ? 6.293 -26.938 -21.562 1 74.69 19 GLY B CA 1
ATOM 7087 C C . GLY B 1 19 ? 5.973 -25.469 -21.469 1 74.69 19 GLY B C 1
ATOM 7088 O O . GLY B 1 19 ? 6.824 -24.656 -21.094 1 74.69 19 GLY B O 1
ATOM 7089 N N . SER B 1 20 ? 4.742 -25.203 -21.875 1 80.62 20 SER B N 1
ATOM 7090 C CA . SER B 1 20 ? 4.285 -23.812 -21.797 1 80.62 20 SER B CA 1
ATOM 7091 C C . SER B 1 20 ? 2.852 -23.734 -21.281 1 80.62 20 SER B C 1
ATOM 7093 O O . SER B 1 20 ? 1.947 -23.328 -22.016 1 80.62 20 SER B O 1
ATOM 7095 N N . PRO B 1 21 ? 2.695 -24.047 -20.062 1 84.06 21 PRO B N 1
ATOM 7096 C CA . PRO B 1 21 ? 1.341 -24.094 -19.5 1 84.06 21 PRO B CA 1
ATOM 7097 C C . PRO B 1 21 ? 0.708 -22.719 -19.375 1 84.06 21 PRO B C 1
ATOM 7099 O O . PRO B 1 21 ? -0.502 -22.609 -19.172 1 84.06 21 PRO B O 1
ATOM 7102 N N . ILE B 1 22 ? 1.461 -21.703 -19.625 1 88.5 22 ILE B N 1
ATOM 7103 C CA . ILE B 1 22 ? 1.029 -20.344 -19.328 1 88.5 22 ILE B CA 1
ATOM 7104 C C . ILE B 1 22 ? -0.019 -19.906 -20.344 1 88.5 22 ILE B C 1
ATOM 7106 O O . ILE B 1 22 ? -0.922 -19.125 -20.031 1 88.5 22 ILE B O 1
ATOM 7110 N N . THR B 1 23 ? 0.005 -20.406 -21.578 1 89 23 THR B N 1
ATOM 7111 C CA . THR B 1 23 ? -0.883 -19.953 -22.641 1 89 23 THR B CA 1
ATOM 7112 C C . THR B 1 23 ? -2.338 -20.25 -22.297 1 89 23 THR B C 1
ATOM 7114 O O . THR B 1 23 ? -3.174 -19.344 -22.25 1 89 23 THR B O 1
ATOM 7117 N N . LEU B 1 24 ? -2.598 -21.5 -22.078 1 91.25 24 LEU B N 1
ATOM 7118 C CA . LEU B 1 24 ? -3.963 -21.891 -21.719 1 91.25 24 LEU B CA 1
ATOM 7119 C C . LEU B 1 24 ? -4.367 -21.281 -20.375 1 91.25 24 LEU B C 1
ATOM 7121 O O . LEU B 1 24 ? -5.527 -20.906 -20.188 1 91.25 24 LEU B O 1
ATOM 7125 N N . PHE B 1 25 ? -3.436 -21.219 -19.469 1 93.94 25 PHE B N 1
ATOM 7126 C CA . PHE B 1 25 ? -3.699 -20.656 -18.141 1 93.94 25 PHE B CA 1
ATOM 7127 C C . PHE B 1 25 ? -4.168 -19.219 -18.25 1 93.94 25 PHE B C 1
ATOM 7129 O O . PHE B 1 25 ? -5.117 -18.812 -17.562 1 93.94 25 PHE B O 1
ATOM 7136 N N . LEU B 1 26 ? -3.479 -18.453 -19.062 1 94.06 26 LEU B N 1
ATOM 7137 C CA . LEU B 1 26 ? -3.838 -17.047 -19.234 1 94.06 26 LEU B CA 1
ATOM 7138 C C . LEU B 1 26 ? -5.25 -16.906 -19.781 1 94.06 26 LEU B C 1
ATOM 7140 O O . LEU B 1 26 ? -5.996 -16.016 -19.375 1 94.06 26 LEU B O 1
ATOM 7144 N N . PHE B 1 27 ? -5.586 -17.75 -20.672 1 93.81 27 PHE B N 1
ATOM 7145 C CA . PHE B 1 27 ? -6.945 -17.734 -21.203 1 93.81 27 PHE B CA 1
ATOM 7146 C C . PHE B 1 27 ? -7.953 -18.047 -20.094 1 93.81 27 PHE B C 1
ATOM 7148 O O . PHE B 1 27 ? -8.977 -17.359 -19.969 1 93.81 27 PHE B O 1
ATOM 7155 N N . GLN B 1 28 ? -7.691 -19.109 -19.406 1 95.31 28 GLN B N 1
ATOM 7156 C CA . GLN B 1 28 ? -8.578 -19.516 -18.312 1 95.31 28 GLN B CA 1
ATOM 7157 C C . GLN B 1 28 ? -8.75 -18.406 -17.297 1 95.31 28 GLN B C 1
ATOM 7159 O O . GLN B 1 28 ? -9.859 -18.141 -16.844 1 95.31 28 GLN B O 1
ATOM 7164 N N . VAL B 1 29 ? -7.645 -17.75 -16.922 1 94.38 29 VAL B N 1
ATOM 7165 C CA . VAL B 1 29 ? -7.672 -16.672 -15.938 1 94.38 29 VAL B CA 1
ATOM 7166 C C . VAL B 1 29 ? -8.516 -15.508 -16.469 1 94.38 29 VAL B C 1
ATOM 7168 O O . VAL B 1 29 ? -9.344 -14.953 -15.742 1 94.38 29 VAL B O 1
ATOM 7171 N N . CYS B 1 30 ? -8.305 -15.156 -17.719 1 94.25 30 CYS B N 1
ATOM 7172 C CA . CYS B 1 30 ? -9.078 -14.078 -18.328 1 94.25 30 CYS B CA 1
ATOM 7173 C C . CYS B 1 30 ? -10.562 -14.406 -18.328 1 94.25 30 CYS B C 1
ATOM 7175 O O . CYS B 1 30 ? -11.398 -13.562 -18 1 94.25 30 CYS B O 1
ATOM 7177 N N . LEU B 1 31 ? -10.859 -15.609 -18.688 1 95.25 31 LEU B N 1
ATOM 7178 C CA . LEU B 1 31 ? -12.25 -16.047 -18.734 1 95.25 31 LEU B CA 1
ATOM 7179 C C . LEU B 1 31 ? -12.875 -16.016 -17.344 1 95.25 31 LEU B C 1
ATOM 7181 O O . LEU B 1 31 ? -14.008 -15.562 -17.172 1 95.25 31 LEU B O 1
ATOM 7185 N N . ILE B 1 32 ? -12.195 -16.5 -16.359 1 96 32 ILE B N 1
ATOM 7186 C CA . ILE B 1 32 ? -12.672 -16.547 -14.984 1 96 32 ILE B CA 1
ATOM 7187 C C . ILE B 1 32 ? -12.891 -15.133 -14.461 1 96 32 ILE B C 1
ATOM 7189 O O . ILE B 1 32 ? -13.953 -14.82 -13.922 1 96 32 ILE B O 1
ATOM 7193 N N . LEU B 1 33 ? -11.898 -14.289 -14.633 1 94.5 33 LEU B N 1
ATOM 7194 C CA . LEU B 1 33 ? -12 -12.93 -14.125 1 94.5 33 LEU B CA 1
ATOM 7195 C C . LEU B 1 33 ? -13.133 -12.172 -14.812 1 94.5 33 LEU B C 1
ATOM 7197 O O . LEU B 1 33 ? -13.875 -11.43 -14.164 1 94.5 33 LEU B O 1
ATOM 7201 N N . ALA B 1 34 ? -13.266 -12.375 -16.094 1 94.88 34 ALA B N 1
ATOM 7202 C CA . ALA B 1 34 ? -14.336 -11.719 -16.828 1 94.88 34 ALA B CA 1
ATOM 7203 C C . ALA B 1 34 ? -15.711 -12.18 -16.344 1 94.88 34 ALA B C 1
ATOM 7205 O O . ALA B 1 34 ? -16.594 -11.359 -16.109 1 94.88 34 ALA B O 1
ATOM 7206 N N . THR B 1 35 ? -15.875 -13.469 -16.203 1 95.88 35 THR B N 1
ATOM 7207 C CA . THR B 1 35 ? -17.156 -14.016 -15.789 1 95.88 35 THR B CA 1
ATOM 7208 C C . THR B 1 35 ? -17.484 -13.609 -14.359 1 95.88 35 THR B C 1
ATOM 7210 O O . THR B 1 35 ? -18.625 -13.281 -14.039 1 95.88 35 THR B O 1
ATOM 7213 N N . CYS B 1 36 ? -16.5 -13.656 -13.438 1 94.38 36 CYS B N 1
ATOM 7214 C CA . CYS B 1 36 ? -16.688 -13.25 -12.047 1 94.38 36 CYS B CA 1
ATOM 7215 C C . CYS B 1 36 ? -17.188 -11.812 -11.969 1 94.38 36 CYS B C 1
ATOM 7217 O O . CYS B 1 36 ? -18.141 -11.516 -11.25 1 94.38 36 CYS B O 1
ATOM 7219 N N . ASN B 1 37 ? -16.594 -10.961 -12.758 1 91.38 37 ASN B N 1
ATOM 7220 C CA . ASN B 1 37 ? -16.938 -9.547 -12.695 1 91.38 37 ASN B CA 1
ATOM 7221 C C . ASN B 1 37 ? -18.266 -9.258 -13.391 1 91.38 37 ASN B C 1
ATOM 7223 O O . ASN B 1 37 ? -19.016 -8.383 -12.969 1 91.38 37 ASN B O 1
ATOM 7227 N N . LEU B 1 38 ? -18.547 -9.977 -14.438 1 93 38 LEU B N 1
ATOM 7228 C CA . LEU B 1 38 ? -19.828 -9.812 -15.133 1 93 38 LEU B CA 1
ATOM 7229 C C . LEU B 1 38 ? -20.984 -10.25 -14.234 1 93 38 LEU B C 1
ATOM 7231 O O . LEU B 1 38 ? -22.031 -9.586 -14.195 1 93 38 LEU B O 1
ATOM 7235 N N . VAL B 1 39 ? -20.797 -11.352 -13.555 1 94.5 39 VAL B N 1
ATOM 7236 C CA . VAL B 1 39 ? -21.828 -11.859 -12.664 1 94.5 39 VAL B CA 1
ATOM 7237 C C . VAL B 1 39 ? -21.969 -10.938 -11.453 1 94.5 39 VAL B C 1
ATOM 7239 O O . VAL B 1 39 ? -23.047 -10.812 -10.883 1 94.5 39 VAL B O 1
ATOM 7242 N N . HIS B 1 40 ? -20.906 -10.281 -11.07 1 91 40 HIS B N 1
ATOM 7243 C CA . HIS B 1 40 ? -20.922 -9.422 -9.898 1 91 40 HIS B CA 1
ATOM 7244 C C . HIS B 1 40 ? -21.734 -8.156 -10.141 1 91 40 HIS B C 1
ATOM 7246 O O . HIS B 1 40 ? -22.234 -7.543 -9.195 1 91 40 HIS B O 1
ATOM 7252 N N . ILE B 1 41 ? -21.922 -7.695 -11.367 1 89.56 41 ILE B N 1
ATOM 7253 C CA . ILE B 1 41 ? -22.609 -6.453 -11.703 1 89.56 41 ILE B CA 1
ATOM 7254 C C . ILE B 1 41 ? -24.047 -6.5 -11.18 1 89.56 41 ILE B C 1
ATOM 7256 O O . ILE B 1 41 ? -24.453 -5.637 -10.398 1 89.56 41 ILE B O 1
ATOM 7260 N N . PRO B 1 42 ? -24.812 -7.516 -11.461 1 90.44 42 PRO B N 1
ATOM 7261 C CA . PRO B 1 42 ? -26.172 -7.555 -10.914 1 90.44 42 PRO B CA 1
ATOM 7262 C C . PRO B 1 42 ? -26.188 -7.824 -9.414 1 90.44 42 PRO B C 1
ATOM 7264 O O . PRO B 1 42 ? -27.047 -7.305 -8.695 1 90.44 42 PRO B O 1
ATOM 7267 N N . PHE B 1 43 ? -25.312 -8.625 -8.906 1 89.56 43 PHE B N 1
ATOM 7268 C CA . PHE B 1 43 ? -25.281 -8.969 -7.492 1 89.56 43 PHE B CA 1
ATOM 7269 C C . PHE B 1 43 ? -24.859 -7.773 -6.652 1 89.56 43 PHE B C 1
ATOM 7271 O O . PHE B 1 43 ? -25.266 -7.648 -5.496 1 89.56 43 PHE B O 1
ATOM 7278 N N . SER B 1 44 ? -23.953 -6.961 -7.25 1 82.44 44 SER B N 1
ATOM 7279 C CA . SER B 1 44 ? -23.516 -5.77 -6.535 1 82.44 44 SER B CA 1
ATOM 7280 C C . SER B 1 44 ? -24.672 -4.805 -6.289 1 82.44 44 SER B C 1
ATOM 7282 O O . SER B 1 44 ? -24.688 -4.102 -5.277 1 82.44 44 SER B O 1
ATOM 7284 N N . LYS B 1 45 ? -25.656 -4.766 -7.188 1 82.25 45 LYS B N 1
ATOM 7285 C CA . LYS B 1 45 ? -26.828 -3.92 -7.035 1 82.25 45 LYS B CA 1
ATOM 7286 C C . LYS B 1 45 ? -27.719 -4.398 -5.883 1 82.25 45 LYS B C 1
ATOM 7288 O O . LYS B 1 45 ? -28.469 -3.613 -5.305 1 82.25 45 LYS B O 1
ATOM 7293 N N . LEU B 1 46 ? -27.516 -5.668 -5.551 1 81.69 46 LEU B N 1
ATOM 7294 C CA . LEU B 1 46 ? -28.266 -6.242 -4.438 1 81.69 46 LEU B CA 1
ATOM 7295 C C . LEU B 1 46 ? -27.422 -6.242 -3.162 1 81.69 46 LEU B C 1
ATOM 7297 O O . LEU B 1 46 ? -27.781 -6.902 -2.182 1 81.69 46 LEU B O 1
ATOM 7301 N N . ARG B 1 47 ? -26.219 -5.695 -3.217 1 79.69 47 ARG B N 1
ATOM 7302 C CA . ARG B 1 47 ? -25.312 -5.547 -2.08 1 79.69 47 ARG B CA 1
ATOM 7303 C C . ARG B 1 47 ? -24.828 -6.906 -1.589 1 79.69 47 ARG B C 1
ATOM 7305 O O . ARG B 1 47 ? -24.766 -7.152 -0.382 1 79.69 47 ARG B O 1
ATOM 7312 N N . GLN B 1 48 ? -24.641 -7.742 -2.537 1 86 48 GLN B N 1
ATOM 7313 C CA . GLN B 1 48 ? -24.125 -9.062 -2.195 1 86 48 GLN B CA 1
ATOM 7314 C C . GLN B 1 48 ? -22.609 -9.078 -2.148 1 86 48 GLN B C 1
ATOM 7316 O O . GLN B 1 48 ? -21.953 -8.328 -2.881 1 86 48 GLN B O 1
ATOM 7321 N N . PRO B 1 49 ? -22.094 -9.891 -1.285 1 82.75 49 PRO B N 1
ATOM 7322 C CA . PRO B 1 49 ? -20.625 -10.023 -1.25 1 82.75 49 PRO B CA 1
ATOM 7323 C C . PRO B 1 49 ? -20.062 -10.609 -2.537 1 82.75 49 PRO B C 1
ATOM 7325 O O . PRO B 1 49 ? -20.734 -11.391 -3.215 1 82.75 49 PRO B O 1
ATOM 7328 N N . LYS B 1 50 ? -18.875 -10.297 -2.869 1 85.62 50 LYS B N 1
ATOM 7329 C CA . LYS B 1 50 ? -18.203 -10.672 -4.117 1 85.62 50 LYS B CA 1
ATOM 7330 C C . LYS B 1 50 ? -18.031 -12.188 -4.211 1 85.62 50 LYS B C 1
ATOM 7332 O O . LYS B 1 50 ? -18.047 -12.75 -5.305 1 85.62 50 LYS B O 1
ATOM 7337 N N . VAL B 1 51 ? -17.906 -12.836 -3.113 1 85.94 51 VAL B N 1
ATOM 7338 C CA . VAL B 1 51 ? -17.609 -14.266 -3.088 1 85.94 51 VAL B CA 1
ATOM 7339 C C . VAL B 1 51 ? -18.75 -15.039 -3.752 1 85.94 51 VAL B C 1
ATOM 7341 O O . VAL B 1 51 ? -18.516 -16.047 -4.422 1 85.94 51 VAL B O 1
ATOM 7344 N N . ILE B 1 52 ? -19.953 -14.57 -3.609 1 90.62 52 ILE B N 1
ATOM 7345 C CA . ILE B 1 52 ? -21.109 -15.227 -4.203 1 90.62 52 ILE B CA 1
ATOM 7346 C C . ILE B 1 52 ? -21 -15.18 -5.727 1 90.62 52 ILE B C 1
ATOM 7348 O O . ILE B 1 52 ? -21.281 -16.172 -6.406 1 90.62 52 ILE B O 1
ATOM 7352 N N . SER B 1 53 ? -20.609 -14.062 -6.234 1 93.12 53 SER B N 1
ATOM 7353 C CA . SER B 1 53 ? -20.453 -13.922 -7.68 1 93.12 53 SER B CA 1
ATOM 7354 C C . SER B 1 53 ? -19.312 -14.789 -8.203 1 93.12 53 SER B C 1
ATOM 7356 O O . SER B 1 53 ? -19.406 -15.352 -9.297 1 93.12 53 SER B O 1
ATOM 7358 N N . GLU B 1 54 ? -18.297 -14.953 -7.48 1 93.69 54 GLU B N 1
ATOM 7359 C CA . GLU B 1 54 ? -17.125 -15.727 -7.91 1 93.69 54 GLU B CA 1
ATOM 7360 C C . GLU B 1 54 ? -17.438 -17.219 -7.969 1 93.69 54 GLU B C 1
ATOM 7362 O O . GLU B 1 54 ? -17.109 -17.891 -8.945 1 93.69 54 GLU B O 1
ATOM 7367 N N . VAL B 1 55 ? -18.094 -17.719 -6.941 1 93.88 55 VAL B N 1
ATOM 7368 C CA . VAL B 1 55 ? -18.469 -19.125 -6.938 1 93.88 55 VAL B CA 1
ATOM 7369 C C . VAL B 1 55 ? -19.5 -19.391 -8.023 1 93.88 55 VAL B C 1
ATOM 7371 O O . VAL B 1 55 ? -19.438 -20.406 -8.727 1 93.88 55 VAL B O 1
ATOM 7374 N N . THR B 1 56 ? -20.453 -18.516 -8.141 1 95.62 56 THR B N 1
ATOM 7375 C CA . THR B 1 56 ? -21.484 -18.656 -9.172 1 95.62 56 THR B CA 1
ATOM 7376 C C . THR B 1 56 ? -20.844 -18.641 -10.562 1 95.62 56 THR B C 1
ATOM 7378 O O . THR B 1 56 ? -21.281 -19.391 -11.445 1 95.62 56 THR B O 1
ATOM 7381 N N . ALA B 1 57 ? -19.875 -17.797 -10.758 1 96.56 57 ALA B N 1
ATOM 7382 C CA . ALA B 1 57 ? -19.141 -17.781 -12.023 1 96.56 57 ALA B CA 1
ATOM 7383 C C . ALA B 1 57 ? -18.516 -19.141 -12.312 1 96.56 57 ALA B C 1
ATOM 7385 O O . ALA B 1 57 ? -18.547 -19.609 -13.445 1 96.56 57 ALA B O 1
ATOM 7386 N N . GLY B 1 58 ? -17.938 -19.75 -11.312 1 96 58 GLY B N 1
ATOM 7387 C CA . GLY B 1 58 ? -17.375 -21.094 -11.461 1 96 58 GLY B CA 1
ATOM 7388 C C . GLY B 1 58 ? -18.422 -22.125 -11.82 1 96 58 GLY B C 1
ATOM 7389 O O . GLY B 1 58 ? -18.188 -23 -12.656 1 96 58 GLY B O 1
ATOM 7390 N N . VAL B 1 59 ? -19.594 -22 -11.227 1 95.75 59 VAL B N 1
ATOM 7391 C CA . VAL B 1 59 ? -20.688 -22.922 -11.5 1 95.75 59 VAL B CA 1
ATOM 7392 C C . VAL B 1 59 ? -21.141 -22.781 -12.953 1 95.75 59 VAL B C 1
ATOM 7394 O O . VAL B 1 59 ? -21.422 -23.766 -13.625 1 95.75 59 VAL B O 1
ATOM 7397 N N . ILE B 1 60 ? -21.141 -21.562 -13.398 1 96.69 60 ILE B N 1
ATOM 7398 C CA . ILE B 1 60 ? -21.547 -21.281 -14.773 1 96.69 60 ILE B CA 1
ATOM 7399 C C . ILE B 1 60 ? -20.516 -21.844 -15.742 1 96.69 60 ILE B C 1
ATOM 7401 O O . ILE B 1 60 ? -20.875 -22.5 -16.734 1 96.69 60 ILE B O 1
ATOM 7405 N N . LEU B 1 61 ? -19.266 -21.734 -15.492 1 96.88 61 LEU B N 1
ATOM 7406 C CA . LEU B 1 61 ? -18.172 -22.172 -16.359 1 96.88 61 LEU B CA 1
ATOM 7407 C C . LEU B 1 61 ? -17.969 -23.688 -16.25 1 96.88 61 LEU B C 1
ATOM 7409 O O . LEU B 1 61 ? -17.312 -24.281 -17.109 1 96.88 61 LEU B O 1
ATOM 7413 N N . GLY B 1 62 ? -18.516 -24.266 -15.188 1 95.31 62 GLY B N 1
ATOM 7414 C CA . GLY B 1 62 ? -18.297 -25.672 -14.891 1 95.31 62 GLY B CA 1
ATOM 7415 C C . GLY B 1 62 ? -19.281 -26.594 -15.602 1 95.31 62 GLY B C 1
ATOM 7416 O O . GLY B 1 62 ? -19.922 -26.188 -16.578 1 95.31 62 GLY B O 1
ATOM 7417 N N . PRO B 1 63 ? -19.297 -27.781 -15.203 1 94.38 63 PRO B N 1
ATOM 7418 C CA . PRO B 1 63 ? -20.125 -28.781 -15.867 1 94.38 63 PRO B CA 1
ATOM 7419 C C . PRO B 1 63 ? -21.609 -28.516 -15.727 1 94.38 63 PRO B C 1
ATOM 7421 O O . PRO B 1 63 ? -22.422 -29.016 -16.516 1 94.38 63 PRO B O 1
ATOM 7424 N N . THR B 1 64 ? -22.016 -27.641 -14.828 1 93.75 64 THR B N 1
ATOM 7425 C CA . THR B 1 64 ? -23.422 -27.375 -14.555 1 93.75 64 THR B CA 1
ATOM 7426 C C . THR B 1 64 ? -24.062 -26.641 -15.727 1 93.75 64 THR B C 1
ATOM 7428 O O . THR B 1 64 ? -25.188 -26.969 -16.141 1 93.75 64 THR B O 1
ATOM 7431 N N . VAL B 1 65 ? -23.391 -25.609 -16.281 1 95.75 65 VAL B N 1
ATOM 7432 C CA . VAL B 1 65 ? -24.016 -24.781 -17.312 1 95.75 65 VAL B CA 1
ATOM 7433 C C . VAL B 1 65 ? -23.266 -24.938 -18.625 1 95.75 65 VAL B C 1
ATOM 7435 O O . VAL B 1 65 ? -23.609 -25.797 -19.453 1 95.75 65 VAL B O 1
ATOM 7438 N N . PHE B 1 66 ? -21.984 -24.453 -18.719 1 95.5 66 PHE B N 1
ATOM 7439 C CA . PHE B 1 66 ? -21.234 -24.469 -19.969 1 95.5 66 PHE B CA 1
ATOM 7440 C C . PHE B 1 66 ? -20.672 -25.859 -20.25 1 95.5 66 PHE B C 1
ATOM 7442 O O . PHE B 1 66 ? -20.359 -26.203 -21.391 1 95.5 66 PHE B O 1
ATOM 7449 N N . GLY B 1 67 ? -20.5 -26.594 -19.234 1 93 67 GLY B N 1
ATOM 7450 C CA . GLY B 1 67 ? -20.016 -27.953 -19.406 1 93 67 GLY B CA 1
ATOM 7451 C C . GLY B 1 67 ? -20.969 -28.828 -20.203 1 93 67 GLY B C 1
ATOM 7452 O O . GLY B 1 67 ? -20.578 -29.891 -20.703 1 93 67 GLY B O 1
ATOM 7453 N N . GLN B 1 68 ? -22.172 -28.344 -20.375 1 92.75 68 GLN B N 1
ATOM 7454 C CA . GLN B 1 68 ? -23.172 -29.094 -21.141 1 92.75 68 GLN B CA 1
ATOM 7455 C C . GLN B 1 68 ? -23 -28.875 -22.641 1 92.75 68 GLN B C 1
ATOM 7457 O O . GLN B 1 68 ? -23.547 -29.625 -23.453 1 92.75 68 GLN B O 1
ATOM 7462 N N . ILE B 1 69 ? -22.141 -27.906 -22.953 1 93.44 69 ILE B N 1
ATOM 7463 C CA . ILE B 1 69 ? -21.781 -27.688 -24.359 1 93.44 69 ILE B CA 1
ATOM 7464 C C . ILE B 1 69 ? -20.734 -28.719 -24.781 1 93.44 69 ILE B C 1
ATOM 7466 O O . ILE B 1 69 ? -19.688 -28.859 -24.125 1 93.44 69 ILE B O 1
ATOM 7470 N N . PRO B 1 70 ? -20.953 -29.406 -25.844 1 92.12 70 PRO B N 1
ATOM 7471 C CA . PRO B 1 70 ? -20.031 -30.469 -26.266 1 92.12 70 PRO B CA 1
ATOM 7472 C C . PRO B 1 70 ? -18.609 -29.953 -26.516 1 92.12 70 PRO B C 1
ATOM 7474 O O . PRO B 1 70 ? -18.438 -28.906 -27.141 1 92.12 70 PRO B O 1
ATOM 7477 N N . ASN B 1 71 ? -17.594 -30.484 -25.938 1 91.44 71 ASN B N 1
ATOM 7478 C CA . ASN B 1 71 ? -16.172 -30.266 -26.141 1 91.44 71 ASN B CA 1
ATOM 7479 C C . ASN B 1 71 ? -15.703 -28.984 -25.422 1 91.44 71 ASN B C 1
ATOM 7481 O O . ASN B 1 71 ? -14.555 -28.578 -25.578 1 91.44 71 ASN B O 1
ATOM 7485 N N . TYR B 1 72 ? -16.594 -28.406 -24.719 1 93.5 72 TYR B N 1
ATOM 7486 C CA . TYR B 1 72 ? -16.219 -27.188 -24.031 1 93.5 72 TYR B CA 1
ATOM 7487 C C . TYR B 1 72 ? -15.234 -27.469 -22.906 1 93.5 72 TYR B C 1
ATOM 7489 O O . TYR B 1 72 ? -14.172 -26.859 -22.828 1 93.5 72 TYR B O 1
ATOM 7497 N N . THR B 1 73 ? -15.555 -28.422 -22.078 1 91.69 73 THR B N 1
ATOM 7498 C CA . THR B 1 73 ? -14.742 -28.703 -20.906 1 91.69 73 THR B CA 1
ATOM 7499 C C . THR B 1 73 ? -13.375 -29.25 -21.312 1 91.69 73 THR B C 1
ATOM 7501 O O . THR B 1 73 ? -12.359 -28.891 -20.703 1 91.69 73 THR B O 1
ATOM 7504 N N . GLU B 1 74 ? -13.328 -30 -22.281 1 91.44 74 GLU B N 1
ATOM 7505 C CA . GLU B 1 74 ? -12.078 -30.594 -22.75 1 91.44 74 GLU B CA 1
ATOM 7506 C C . GLU B 1 74 ? -11.195 -29.547 -23.422 1 91.44 74 GLU B C 1
ATOM 7508 O O . GLU B 1 74 ? -9.969 -29.641 -23.375 1 91.44 74 GLU B O 1
ATOM 7513 N N . THR B 1 75 ? -11.875 -28.578 -23.984 1 91.69 75 THR B N 1
ATOM 7514 C CA . THR B 1 75 ? -11.133 -27.562 -24.703 1 91.69 75 THR B CA 1
ATOM 7515 C C . THR B 1 75 ? -10.656 -26.469 -23.766 1 91.69 75 THR B C 1
ATOM 7517 O O . THR B 1 75 ? -9.492 -26.062 -23.812 1 91.69 75 THR B O 1
ATOM 7520 N N . VAL B 1 76 ? -11.484 -26.031 -22.922 1 93.19 76 VAL B N 1
ATOM 7521 C CA . VAL B 1 76 ? -11.203 -24.859 -22.109 1 93.19 76 VAL B CA 1
ATOM 7522 C C . VAL B 1 76 ? -10.57 -25.281 -20.781 1 93.19 76 VAL B C 1
ATOM 7524 O O . VAL B 1 76 ? -9.656 -24.625 -20.281 1 93.19 76 VAL B O 1
ATOM 7527 N N . PHE B 1 77 ? -10.992 -26.391 -20.203 1 94 77 PHE B N 1
ATOM 7528 C CA . PHE B 1 77 ? -10.492 -26.859 -18.922 1 94 77 PHE B CA 1
ATOM 7529 C C . PHE B 1 77 ? -10.102 -28.328 -19.016 1 94 77 PHE B C 1
ATOM 7531 O O . PHE B 1 77 ? -10.578 -29.156 -18.219 1 94 77 PHE B O 1
ATOM 7538 N N . PRO B 1 78 ? -9.125 -28.625 -19.891 1 92.38 78 PRO B N 1
ATOM 7539 C CA . PRO B 1 78 ? -8.688 -30.016 -19.938 1 92.38 78 PRO B CA 1
ATOM 7540 C C . PRO B 1 78 ? -8.117 -30.516 -18.609 1 92.38 78 PRO B C 1
ATOM 7542 O O . PRO B 1 78 ? -7.574 -29.719 -17.844 1 92.38 78 PRO B O 1
ATOM 7545 N N . GLN B 1 79 ? -8.156 -31.734 -18.328 1 87.75 79 GLN B N 1
ATOM 7546 C CA . GLN B 1 79 ? -7.75 -32.344 -17.062 1 87.75 79 GLN B CA 1
ATOM 7547 C C . GLN B 1 79 ? -6.285 -32.062 -16.75 1 87.75 79 GLN B C 1
ATOM 7549 O O . GLN B 1 79 ? -5.91 -31.859 -15.594 1 87.75 79 GLN B O 1
ATOM 7554 N N . SER B 1 80 ? -5.445 -31.922 -17.766 1 87.81 80 SER B N 1
ATOM 7555 C CA . SER B 1 80 ? -4.012 -31.703 -17.594 1 87.81 80 SER B CA 1
ATOM 7556 C C . SER B 1 80 ? -3.717 -30.297 -17.109 1 87.81 80 SER B C 1
ATOM 7558 O O . SER B 1 80 ? -2.658 -30.031 -16.531 1 87.81 80 SER B O 1
ATOM 7560 N N . SER B 1 81 ? -4.691 -29.391 -17.312 1 89.81 81 SER B N 1
ATOM 7561 C CA . SER B 1 81 ? -4.461 -28 -16.938 1 89.81 81 SER B CA 1
ATOM 7562 C C . SER B 1 81 ? -4.957 -27.719 -15.531 1 89.81 81 SER B C 1
ATOM 7564 O O . SER B 1 81 ? -4.605 -26.688 -14.938 1 89.81 81 SER B O 1
ATOM 7566 N N . ILE B 1 82 ? -5.664 -28.625 -14.938 1 88.19 82 ILE B N 1
ATOM 7567 C CA . ILE B 1 82 ? -6.375 -28.391 -13.688 1 88.19 82 ILE B CA 1
ATOM 7568 C C . ILE B 1 82 ? -5.379 -28.297 -12.539 1 88.19 82 ILE B C 1
ATOM 7570 O O . ILE B 1 82 ? -5.539 -27.453 -11.641 1 88.19 82 ILE B O 1
ATOM 7574 N N . PRO B 1 83 ? -4.258 -29.109 -12.555 1 87.81 83 PRO B N 1
ATOM 7575 C CA . PRO B 1 83 ? -3.299 -28.984 -11.453 1 87.81 83 PRO B CA 1
ATOM 7576 C C . PRO B 1 83 ? -2.682 -27.594 -11.367 1 87.81 83 PRO B C 1
ATOM 7578 O O . PRO B 1 83 ? -2.445 -27.078 -10.266 1 87.81 83 PRO B O 1
ATOM 7581 N N . GLY B 1 84 ? -2.436 -26.984 -12.508 1 90.06 84 GLY B N 1
ATOM 7582 C CA . GLY B 1 84 ? -1.911 -25.625 -12.508 1 90.06 84 GLY B CA 1
ATOM 7583 C C . GLY B 1 84 ? -2.881 -24.609 -11.938 1 90.06 84 GLY B C 1
ATOM 7584 O O . GLY B 1 84 ? -2.482 -23.719 -11.172 1 90.06 84 GLY B O 1
ATOM 7585 N N . LEU B 1 85 ? -4.109 -24.766 -12.297 1 91.19 85 LEU B N 1
ATOM 7586 C CA . LEU B 1 85 ? -5.152 -23.891 -11.781 1 91.19 85 LEU B CA 1
ATOM 7587 C C . LEU B 1 85 ? -5.332 -24.094 -10.281 1 91.19 85 LEU B C 1
ATOM 7589 O O . LEU B 1 85 ? -5.48 -23.109 -9.531 1 91.19 85 LEU B O 1
ATOM 7593 N N . ASN B 1 86 ? -5.242 -25.312 -9.883 1 89.75 86 ASN B N 1
ATOM 7594 C CA . ASN B 1 86 ? -5.379 -25.656 -8.469 1 89.75 86 ASN B CA 1
ATOM 7595 C C . ASN B 1 86 ? -4.223 -25.094 -7.645 1 89.75 86 ASN B C 1
ATOM 7597 O O . ASN B 1 86 ? -4.418 -24.656 -6.512 1 89.75 86 ASN B O 1
ATOM 7601 N N . LEU B 1 87 ? -3.115 -25.172 -8.219 1 92.06 87 LEU B N 1
ATOM 7602 C CA . LEU B 1 87 ? -1.935 -24.672 -7.523 1 92.06 87 LEU B CA 1
ATOM 7603 C C . LEU B 1 87 ? -2.053 -23.172 -7.266 1 92.06 87 LEU B C 1
ATOM 7605 O O . LEU B 1 87 ? -1.807 -22.703 -6.152 1 92.06 87 LEU B O 1
ATOM 7609 N N . THR B 1 88 ? -2.424 -22.422 -8.297 1 92.25 88 THR B N 1
ATOM 7610 C CA . THR B 1 88 ? -2.564 -20.984 -8.18 1 92.25 88 THR B CA 1
ATOM 7611 C C . THR B 1 88 ? -3.697 -20.625 -7.219 1 92.25 88 THR B C 1
ATOM 7613 O O . THR B 1 88 ? -3.574 -19.688 -6.43 1 92.25 88 THR B O 1
ATOM 7616 N N . ALA B 1 89 ? -4.766 -21.359 -7.316 1 91.62 89 ALA B N 1
ATOM 7617 C CA . ALA B 1 89 ? -5.91 -21.172 -6.426 1 91.62 89 ALA B CA 1
ATOM 7618 C C . ALA B 1 89 ? -5.516 -21.391 -4.969 1 91.62 89 ALA B C 1
ATOM 7620 O O . ALA B 1 89 ? -5.871 -20.609 -4.094 1 91.62 89 ALA B O 1
ATOM 7621 N N . ASN B 1 90 ? -4.754 -22.422 -4.73 1 90.69 90 ASN B N 1
ATOM 7622 C CA . ASN B 1 90 ? -4.355 -22.766 -3.367 1 90.69 90 ASN B CA 1
ATOM 7623 C C . ASN B 1 90 ? -3.371 -21.734 -2.805 1 90.69 90 ASN B C 1
ATOM 7625 O O . ASN B 1 90 ? -3.387 -21.453 -1.607 1 90.69 90 ASN B O 1
ATOM 7629 N N . LEU B 1 91 ? -2.541 -21.25 -3.666 1 93.06 91 LEU B N 1
ATOM 7630 C CA . LEU B 1 91 ? -1.67 -20.172 -3.225 1 93.06 91 LEU B CA 1
ATOM 7631 C C . LEU B 1 91 ? -2.486 -18.953 -2.789 1 93.06 91 LEU B C 1
ATOM 7633 O O . LEU B 1 91 ? -2.174 -18.328 -1.779 1 93.06 91 LEU B O 1
ATOM 7637 N N . GLY B 1 92 ? -3.518 -18.688 -3.525 1 91.44 92 GLY B N 1
ATOM 7638 C CA . GLY B 1 92 ? -4.398 -17.578 -3.203 1 91.44 92 GLY B CA 1
ATOM 7639 C C . GLY B 1 92 ? -5.105 -17.75 -1.872 1 91.44 92 GLY B C 1
ATOM 7640 O O . GLY B 1 92 ? -5.113 -16.828 -1.049 1 91.44 92 GLY B O 1
ATOM 7641 N N . ILE B 1 93 ? -5.648 -18.891 -1.606 1 88.5 93 ILE B N 1
ATOM 7642 C CA . ILE B 1 93 ? -6.426 -19.094 -0.391 1 88.5 93 ILE B CA 1
ATOM 7643 C C . ILE B 1 93 ? -5.496 -19.141 0.819 1 88.5 93 ILE B C 1
ATOM 7645 O O . ILE B 1 93 ? -5.879 -18.734 1.918 1 88.5 93 ILE B O 1
ATOM 7649 N N . ILE B 1 94 ? -4.27 -19.672 0.658 1 92.25 94 ILE B N 1
ATOM 7650 C CA . ILE B 1 94 ? -3.285 -19.672 1.733 1 92.25 94 ILE B CA 1
ATOM 7651 C C . ILE B 1 94 ? -2.982 -18.234 2.154 1 92.25 94 ILE B C 1
ATOM 7653 O O . ILE B 1 94 ? -2.982 -17.906 3.346 1 92.25 94 ILE B O 1
ATOM 7657 N N . LEU B 1 95 ? -2.775 -17.359 1.151 1 93.06 95 LEU B N 1
ATOM 7658 C CA . LEU B 1 95 ? -2.529 -15.945 1.444 1 93.06 95 LEU B CA 1
ATOM 7659 C C . LEU B 1 95 ? -3.758 -15.297 2.07 1 93.06 95 LEU B C 1
ATOM 7661 O O . LEU B 1 95 ? -3.637 -14.5 3.004 1 93.06 95 LEU B O 1
ATOM 7665 N N . PHE B 1 96 ? -4.863 -15.672 1.603 1 86.62 96 PHE B N 1
ATOM 7666 C CA . PHE B 1 96 ? -6.117 -15.148 2.127 1 86.62 96 PHE B CA 1
ATOM 7667 C C . PHE B 1 96 ? -6.293 -15.523 3.594 1 86.62 96 PHE B C 1
ATOM 7669 O O . PHE B 1 96 ? -6.699 -14.695 4.41 1 86.62 96 PHE B O 1
ATOM 7676 N N . MET B 1 97 ? -6.055 -16.797 3.904 1 85.06 97 MET B N 1
ATOM 7677 C CA . MET B 1 97 ? -6.176 -17.266 5.281 1 85.06 97 MET B CA 1
ATOM 7678 C C . MET B 1 97 ? -5.176 -16.562 6.188 1 85.06 97 MET B C 1
ATOM 7680 O O . MET B 1 97 ? -5.469 -16.297 7.355 1 85.06 97 MET B O 1
ATOM 7684 N N . PHE B 1 98 ? -4.031 -16.266 5.715 1 92.06 98 PHE B N 1
ATOM 7685 C CA . PHE B 1 98 ? -3.043 -15.477 6.438 1 92.06 98 PHE B CA 1
ATOM 7686 C C . PHE B 1 98 ? -3.594 -14.094 6.777 1 92.06 98 PHE B C 1
ATOM 7688 O O . PHE B 1 98 ? -3.473 -13.641 7.918 1 92.06 98 PHE B O 1
ATOM 7695 N N . PHE B 1 99 ? -4.277 -13.453 5.789 1 87.31 99 PHE B N 1
ATOM 7696 C CA . PHE B 1 99 ? -4.867 -12.141 6 1 87.31 99 PHE B CA 1
ATOM 7697 C C . PHE B 1 99 ? -5.992 -12.203 7.023 1 87.31 99 PHE B C 1
ATOM 7699 O O . PHE B 1 99 ? -6.156 -11.289 7.832 1 87.31 99 PHE B O 1
ATOM 7706 N N . LEU B 1 100 ? -6.723 -13.289 6.945 1 81.19 100 LEU B N 1
ATOM 7707 C CA . LEU B 1 100 ? -7.805 -13.477 7.902 1 81.19 100 LEU B CA 1
ATOM 7708 C C . LEU B 1 100 ? -7.262 -13.555 9.328 1 81.19 100 LEU B C 1
ATOM 7710 O O . LEU B 1 100 ? -7.871 -13.023 10.258 1 81.19 100 LEU B O 1
ATOM 7714 N N . GLY B 1 101 ? -6.156 -14.289 9.484 1 84.88 101 GLY B N 1
ATOM 7715 C CA . GLY B 1 101 ? -5.504 -14.328 10.781 1 84.88 101 GLY B CA 1
ATOM 7716 C C . GLY B 1 101 ? -5.055 -12.961 11.266 1 84.88 101 GLY B C 1
ATOM 7717 O O . GLY B 1 101 ? -5.156 -12.648 12.453 1 84.88 101 GLY B O 1
ATOM 7718 N N . LEU B 1 102 ? -4.605 -12.125 10.352 1 85.69 102 LEU B N 1
ATOM 7719 C CA . LEU B 1 102 ? -4.164 -10.773 10.672 1 85.69 102 LEU B CA 1
ATOM 7720 C C . LEU B 1 102 ? -5.336 -9.914 11.125 1 85.69 102 LEU B C 1
ATOM 7722 O O . LEU B 1 102 ? -5.156 -8.969 11.906 1 85.69 102 LEU B O 1
ATOM 7726 N N . GLU B 1 103 ? -6.516 -10.227 10.719 1 76.75 103 GLU B N 1
ATOM 7727 C CA . GLU B 1 103 ? -7.707 -9.43 10.984 1 76.75 103 GLU B CA 1
ATOM 7728 C C . GLU B 1 103 ? -8.25 -9.703 12.383 1 76.75 103 GLU B C 1
ATOM 7730 O O . GLU B 1 103 ? -9.039 -8.914 12.922 1 76.75 103 GLU B O 1
ATOM 7735 N N . VAL B 1 104 ? -7.895 -10.828 12.883 1 74.94 104 VAL B N 1
ATOM 7736 C CA . VAL B 1 104 ? -8.43 -11.211 14.188 1 74.94 104 VAL B CA 1
ATOM 7737 C C . VAL B 1 104 ? -7.883 -10.281 15.266 1 74.94 104 VAL B C 1
ATOM 7739 O O . VAL B 1 104 ? -6.664 -10.195 15.453 1 74.94 104 VAL B O 1
ATOM 7742 N N . ASP B 1 105 ? -8.758 -9.445 15.859 1 68 105 ASP B N 1
ATOM 7743 C CA . ASP B 1 105 ? -8.391 -8.555 16.953 1 68 105 ASP B CA 1
ATOM 7744 C C . ASP B 1 105 ? -8.773 -9.164 18.297 1 68 105 ASP B C 1
ATOM 7746 O O . ASP B 1 105 ? -9.898 -9 18.766 1 68 105 ASP B O 1
ATOM 7750 N N . ILE B 1 106 ? -7.848 -9.758 18.906 1 66.94 106 ILE B N 1
ATOM 7751 C CA . ILE B 1 106 ? -8.062 -10.477 20.156 1 66.94 106 ILE B CA 1
ATOM 7752 C C . ILE B 1 106 ? -8.523 -9.5 21.234 1 66.94 106 ILE B C 1
ATOM 7754 O O . ILE B 1 106 ? -9.344 -9.844 22.078 1 66.94 106 ILE B O 1
ATOM 7758 N N . ALA B 1 107 ? -8.062 -8.234 21.203 1 64.56 107 ALA B N 1
ATOM 7759 C CA . ALA B 1 107 ? -8.445 -7.234 22.188 1 64.56 107 ALA B CA 1
ATOM 7760 C C . ALA B 1 107 ? -9.93 -6.891 22.078 1 64.56 107 ALA B C 1
ATOM 7762 O O . ALA B 1 107 ? -10.609 -6.703 23.094 1 64.56 107 ALA B O 1
ATOM 7763 N N . PHE B 1 108 ? -10.383 -6.906 20.891 1 63.03 108 PHE B N 1
ATOM 7764 C CA . PHE B 1 108 ? -11.797 -6.637 20.656 1 63.03 108 PHE B CA 1
ATOM 7765 C C . PHE B 1 108 ? -12.664 -7.746 21.234 1 63.03 108 PHE B C 1
ATOM 7767 O O . PHE B 1 108 ? -13.727 -7.48 21.812 1 63.03 108 PHE B O 1
ATOM 7774 N N . ILE B 1 109 ? -12.273 -8.953 21.141 1 65.62 109 ILE B N 1
ATOM 7775 C CA . ILE B 1 109 ? -13.008 -10.125 21.609 1 65.62 109 ILE B CA 1
ATOM 7776 C C . ILE B 1 109 ? -13.078 -10.102 23.141 1 65.62 109 ILE B C 1
ATOM 7778 O O . ILE B 1 109 ? -14.117 -10.414 23.719 1 65.62 109 ILE B O 1
ATOM 7782 N N . ARG B 1 110 ? -12.07 -9.672 23.703 1 68 110 ARG B N 1
ATOM 7783 C CA . ARG B 1 110 ? -11.977 -9.719 25.156 1 68 110 ARG B CA 1
ATOM 7784 C C . ARG B 1 110 ? -12.945 -8.734 25.797 1 68 110 ARG B C 1
ATOM 7786 O O . ARG B 1 110 ? -13.484 -9 26.875 1 68 110 ARG B O 1
ATOM 7793 N N . LYS B 1 111 ? -13.234 -7.609 25.156 1 65.88 111 LYS B N 1
ATOM 7794 C CA . LYS B 1 111 ? -14.102 -6.574 25.703 1 65.88 111 LYS B CA 1
ATOM 7795 C C . LYS B 1 111 ? -15.562 -7.027 25.703 1 65.88 111 LYS B C 1
ATOM 7797 O O . LYS B 1 111 ? -16.344 -6.617 26.562 1 65.88 111 LYS B O 1
ATOM 7802 N N . HIS B 1 112 ? -16.016 -7.848 24.797 1 67.38 112 HIS B N 1
ATOM 7803 C CA . HIS B 1 112 ? -17.406 -8.305 24.688 1 67.38 112 HIS B CA 1
ATOM 7804 C C . HIS B 1 112 ? -17.484 -9.82 24.812 1 67.38 112 HIS B C 1
ATOM 7806 O O . HIS B 1 112 ? -18.312 -10.461 24.156 1 67.38 112 HIS B O 1
ATOM 7812 N N . LEU B 1 113 ? -16.594 -10.344 25.625 1 72.94 113 LEU B N 1
ATOM 7813 C CA . LEU B 1 113 ? -16.297 -11.773 25.672 1 72.94 113 LEU B CA 1
ATOM 7814 C C . LEU B 1 113 ? -17.531 -12.562 26.078 1 72.94 113 LEU B C 1
ATOM 7816 O O . LEU B 1 113 ? -17.844 -13.602 25.484 1 72.94 113 LEU B O 1
ATOM 7820 N N . LYS B 1 114 ? -18.312 -12.016 27.031 1 79.44 114 LYS B N 1
ATOM 7821 C CA . LYS B 1 114 ? -19.375 -12.836 27.578 1 79.44 114 LYS B CA 1
ATOM 7822 C C . LYS B 1 114 ? -20.484 -13.062 26.547 1 79.44 114 LYS B C 1
ATOM 7824 O O . LYS B 1 114 ? -20.875 -14.195 26.297 1 79.44 114 LYS B O 1
ATOM 7829 N N . SER B 1 115 ? -21.031 -11.992 26 1 82.38 115 SER B N 1
ATOM 7830 C CA . SER B 1 115 ? -22.094 -12.125 25 1 82.38 115 SER B CA 1
ATOM 7831 C C . SER B 1 115 ? -21.578 -12.797 23.734 1 82.38 115 SER B C 1
ATOM 7833 O O . SER B 1 115 ? -22.266 -13.633 23.141 1 82.38 115 SER B O 1
ATOM 7835 N N . ALA B 1 116 ? -20.422 -12.469 23.391 1 83.94 116 ALA B N 1
ATOM 7836 C CA . ALA B 1 116 ? -19.844 -12.984 22.156 1 83.94 116 ALA B CA 1
ATOM 7837 C C . ALA B 1 116 ? -19.578 -14.484 22.266 1 83.94 116 ALA B C 1
ATOM 7839 O O . ALA B 1 116 ? -19.859 -15.242 21.328 1 83.94 116 ALA B O 1
ATOM 7840 N N . ILE B 1 117 ? -19.141 -14.953 23.391 1 88.19 117 ILE B N 1
ATOM 7841 C CA . ILE B 1 117 ? -18.797 -16.359 23.578 1 88.19 117 ILE B CA 1
ATOM 7842 C C . ILE B 1 117 ? -20.078 -17.203 23.641 1 88.19 117 ILE B C 1
ATOM 7844 O O . ILE B 1 117 ? -20.172 -18.25 23 1 88.19 117 ILE B O 1
ATOM 7848 N N . SER B 1 118 ? -21.031 -16.734 24.391 1 91.69 118 SER B N 1
ATOM 7849 C CA . SER B 1 118 ? -22.266 -17.5 24.547 1 91.69 118 SER B CA 1
ATOM 7850 C C . SER B 1 118 ? -23.016 -17.609 23.219 1 91.69 118 SER B C 1
ATOM 7852 O O . SER B 1 118 ? -23.422 -18.688 22.812 1 91.69 118 SER B O 1
ATOM 7854 N N . ILE B 1 119 ? -23.172 -16.531 22.562 1 91.94 119 ILE B N 1
ATOM 7855 C CA . ILE B 1 119 ? -23.875 -16.531 21.297 1 91.94 119 ILE B CA 1
ATOM 7856 C C . ILE B 1 119 ? -23.078 -17.312 20.25 1 91.94 119 ILE B C 1
ATOM 7858 O O . ILE B 1 119 ? -23.656 -18.062 19.469 1 91.94 119 ILE B O 1
ATOM 7862 N N . GLY B 1 120 ? -21.781 -17.109 20.25 1 92.38 120 GLY B N 1
ATOM 7863 C CA . GLY B 1 120 ? -20.922 -17.828 19.328 1 92.38 120 GLY B CA 1
ATOM 7864 C C . GLY B 1 120 ? -20.984 -19.344 19.531 1 92.38 120 GLY B C 1
ATOM 7865 O O . GLY B 1 120 ? -21.062 -20.094 18.562 1 92.38 120 GLY B O 1
ATOM 7866 N N . LEU B 1 121 ? -21.016 -19.781 20.734 1 93.31 121 LEU B N 1
ATOM 7867 C CA . LEU B 1 121 ? -21.016 -21.203 21.062 1 93.31 121 LEU B CA 1
ATOM 7868 C C . LEU B 1 121 ? -22.375 -21.828 20.75 1 93.31 121 LEU B C 1
ATOM 7870 O O . LEU B 1 121 ? -22.438 -22.938 20.203 1 93.31 121 LEU B O 1
ATOM 7874 N N . VAL B 1 122 ? -23.359 -21.156 21.078 1 94.75 122 VAL B N 1
ATOM 7875 C CA . VAL B 1 122 ? -24.688 -21.703 20.891 1 94.75 122 VAL B CA 1
ATOM 7876 C C . VAL B 1 122 ? -25.031 -21.75 19.406 1 94.75 122 VAL B C 1
ATOM 7878 O O . VAL B 1 122 ? -25.672 -22.703 18.938 1 94.75 122 VAL B O 1
ATOM 7881 N N . THR B 1 123 ? -24.688 -20.719 18.688 1 95.25 123 THR B N 1
ATOM 7882 C CA . THR B 1 123 ? -24.953 -20.688 17.266 1 95.25 123 THR B CA 1
ATOM 7883 C C . THR B 1 123 ? -24.047 -21.672 16.516 1 95.25 123 THR B C 1
ATOM 7885 O O . THR B 1 123 ? -24.219 -21.891 15.312 1 95.25 123 THR B O 1
ATOM 7888 N N . LEU B 1 124 ? -23.109 -22.234 17.172 1 95.19 124 LEU B N 1
ATOM 7889 C CA . LEU B 1 124 ? -22.297 -23.297 16.625 1 95.19 124 LEU B CA 1
ATOM 7890 C C . LEU B 1 124 ? -22.844 -24.672 17.031 1 95.19 124 LEU B C 1
ATOM 7892 O O . LEU B 1 124 ? -22.953 -25.578 16.203 1 95.19 124 LEU B O 1
ATOM 7896 N N . ALA B 1 125 ? -23.219 -24.797 18.281 1 95.69 125 ALA B N 1
ATOM 7897 C CA . ALA B 1 125 ? -23.609 -26.078 18.875 1 95.69 125 ALA B CA 1
ATOM 7898 C C . ALA B 1 125 ? -24.938 -26.547 18.297 1 95.69 125 ALA B C 1
ATOM 7900 O O . ALA B 1 125 ? -25.109 -27.719 17.984 1 95.69 125 ALA B O 1
ATOM 7901 N N . VAL B 1 126 ? -25.859 -25.734 18.203 1 96.75 126 VAL B N 1
ATOM 7902 C CA . VAL B 1 126 ? -27.203 -26.109 17.766 1 96.75 126 VAL B CA 1
ATOM 7903 C C . VAL B 1 126 ? -27.172 -26.547 16.312 1 96.75 126 VAL B C 1
ATOM 7905 O O . VAL B 1 126 ? -27.625 -27.641 15.969 1 96.75 126 VAL B O 1
ATOM 7908 N N . PRO B 1 127 ? -26.656 -25.703 15.43 1 96.62 127 PRO B N 1
ATOM 7909 C CA . PRO B 1 127 ? -26.562 -26.172 14.047 1 96.62 127 PRO B CA 1
ATOM 7910 C C . PRO B 1 127 ? -25.688 -27.422 13.914 1 96.62 127 PRO B C 1
ATOM 7912 O O . PRO B 1 127 ? -25.938 -28.266 13.047 1 96.62 127 PRO B O 1
ATOM 7915 N N . PHE B 1 128 ? -24.625 -27.531 14.695 1 96.31 128 PHE B N 1
ATOM 7916 C CA . PHE B 1 128 ? -23.797 -28.75 14.719 1 96.31 128 PHE B CA 1
ATOM 7917 C C . PHE B 1 128 ? -24.656 -29.969 15.055 1 96.31 128 PHE B C 1
ATOM 7919 O O . PHE B 1 128 ? -24.531 -31 14.406 1 96.31 128 PHE B O 1
ATOM 7926 N N . GLY B 1 129 ? -25.453 -29.859 16.062 1 96.38 129 GLY B N 1
ATOM 7927 C CA . GLY B 1 129 ? -26.359 -30.938 16.438 1 96.38 129 GLY B CA 1
ATOM 7928 C C . GLY B 1 129 ? -27.344 -31.297 15.328 1 96.38 129 GLY B C 1
ATOM 7929 O O . GLY B 1 129 ? -27.562 -32.469 15.055 1 96.38 129 GLY B O 1
ATOM 7930 N N . CYS B 1 130 ? -27.922 -30.312 14.727 1 97.25 130 CYS B N 1
ATOM 7931 C CA . CYS B 1 130 ? -28.812 -30.547 13.602 1 97.25 130 CYS B CA 1
ATOM 7932 C C . CYS B 1 130 ? -28.078 -31.188 12.438 1 97.25 130 CYS B C 1
ATOM 7934 O O . CYS B 1 130 ? -28.641 -32 11.711 1 97.25 130 CYS B O 1
ATOM 7936 N N . GLY B 1 131 ? -26.844 -30.781 12.234 1 96.25 131 GLY B N 1
ATOM 7937 C CA . GLY B 1 131 ? -26.016 -31.375 11.195 1 96.25 131 GLY B CA 1
ATOM 7938 C C . GLY B 1 131 ? -25.75 -32.844 11.422 1 96.25 131 GLY B C 1
ATOM 7939 O O . GLY B 1 131 ? -25.734 -33.625 10.477 1 96.25 131 GLY B O 1
ATOM 7940 N N . CYS B 1 132 ? -25.609 -33.25 12.703 1 96.06 132 CYS B N 1
ATOM 7941 C CA . CYS B 1 132 ? -25.453 -34.656 13.031 1 96.06 132 CYS B CA 1
ATOM 7942 C C . CYS B 1 132 ? -26.703 -35.438 12.641 1 96.06 132 CYS B C 1
ATOM 7944 O O . CYS B 1 132 ? -26.594 -36.562 12.133 1 96.06 132 CYS B O 1
ATOM 7946 N N . LEU B 1 133 ? -27.812 -34.844 12.844 1 96.56 133 LEU B N 1
ATOM 7947 C CA . LEU B 1 133 ? -29.078 -35.531 12.539 1 96.56 133 LEU B CA 1
ATOM 7948 C C . LEU B 1 133 ? -29.281 -35.656 11.039 1 96.56 133 LEU B C 1
ATOM 7950 O O . LEU B 1 133 ? -29.719 -36.719 10.562 1 96.56 133 LEU B O 1
ATOM 7954 N N . ILE B 1 134 ? -28.875 -34.719 10.266 1 96.06 134 ILE B N 1
ATOM 7955 C CA . ILE B 1 134 ? -29.078 -34.75 8.82 1 96.06 134 ILE B CA 1
ATOM 7956 C C . ILE B 1 134 ? -28.047 -35.656 8.188 1 96.06 134 ILE B C 1
ATOM 7958 O O . ILE B 1 134 ? -28.266 -36.219 7.098 1 96.06 134 ILE B O 1
ATOM 7962 N N . ALA B 1 135 ? -26.922 -35.844 8.852 1 96.62 135 ALA B N 1
ATOM 7963 C CA . ALA B 1 135 ? -25.844 -36.688 8.336 1 96.62 135 ALA B CA 1
ATOM 7964 C C . ALA B 1 135 ? -26.312 -38.156 8.227 1 96.62 135 ALA B C 1
ATOM 7966 O O . ALA B 1 135 ? -25.828 -38.906 7.383 1 96.62 135 ALA B O 1
ATOM 7967 N N . ILE B 1 136 ? -27.297 -38.594 9 1 95.81 136 ILE B N 1
ATOM 7968 C CA . ILE B 1 136 ? -27.781 -39.969 9.047 1 95.81 136 ILE B CA 1
ATOM 7969 C C . ILE B 1 136 ? -28.438 -40.344 7.719 1 95.81 136 ILE B C 1
ATOM 7971 O O . ILE B 1 136 ? -28 -41.25 7.035 1 95.81 136 ILE B O 1
ATOM 7975 N N . PRO B 1 137 ? -29.406 -39.531 7.312 1 95 137 PRO B N 1
ATOM 7976 C CA . PRO B 1 137 ? -30 -39.906 6.023 1 95 137 PRO B CA 1
ATOM 7977 C C . PRO B 1 137 ? -29.047 -39.656 4.848 1 95 137 PRO B C 1
ATOM 7979 O O . PRO B 1 137 ? -29.109 -40.375 3.848 1 95 137 PRO B O 1
ATOM 7982 N N . LEU B 1 138 ? -28.234 -38.75 4.84 1 95.38 138 LEU B N 1
ATOM 7983 C CA . LEU B 1 138 ? -27.297 -38.469 3.754 1 95.38 138 LEU B CA 1
ATOM 7984 C C . LEU B 1 138 ? -26.281 -39.562 3.602 1 95.38 138 LEU B C 1
ATOM 7986 O O . LEU B 1 138 ? -25.891 -39.938 2.482 1 95.38 138 LEU B O 1
ATOM 7990 N N . TYR B 1 139 ? -25.781 -40.031 4.789 1 94.5 139 TYR B N 1
ATOM 7991 C CA . TYR B 1 139 ? -24.812 -41.125 4.77 1 94.5 139 TYR B CA 1
ATOM 7992 C C . TYR B 1 139 ? -25.438 -42.375 4.156 1 94.5 139 TYR B C 1
ATOM 7994 O O . TYR B 1 139 ? -24.812 -43.062 3.336 1 94.5 139 TYR B O 1
ATOM 8002 N N . SER B 1 140 ? -26.672 -42.719 4.516 1 92.75 140 SER B N 1
ATOM 8003 C CA . SER B 1 140 ? -27.344 -43.906 4.055 1 92.75 140 SER B CA 1
ATOM 8004 C C . SER B 1 140 ? -27.656 -43.844 2.562 1 92.75 140 SER B C 1
ATOM 8006 O O . SER B 1 140 ? -27.594 -44.844 1.864 1 92.75 140 SER B O 1
ATOM 8008 N N . ASN B 1 141 ? -27.781 -42.656 2.062 1 91.19 141 ASN B N 1
ATOM 8009 C CA . ASN B 1 141 ? -28.219 -42.531 0.678 1 91.19 141 ASN B CA 1
ATOM 8010 C C . ASN B 1 141 ? -27.062 -42.219 -0.261 1 91.19 141 ASN B C 1
ATOM 8012 O O . ASN B 1 141 ? -27.125 -42.531 -1.453 1 91.19 141 ASN B O 1
ATOM 8016 N N . TYR B 1 142 ? -26.047 -41.625 0.209 1 91.06 142 TYR B N 1
ATOM 8017 C CA . TYR B 1 142 ? -25.078 -41.094 -0.746 1 91.06 142 TYR B CA 1
ATOM 8018 C C . TYR B 1 142 ? -23.672 -41.562 -0.393 1 91.06 142 TYR B C 1
ATOM 8020 O O . TYR B 1 142 ? -22.766 -41.469 -1.222 1 91.06 142 TYR B O 1
ATOM 8028 N N . ALA B 1 143 ? -23.422 -41.938 0.819 1 88 143 ALA B N 1
ATOM 8029 C CA . ALA B 1 143 ? -22.062 -42.312 1.221 1 88 143 ALA B CA 1
ATOM 8030 C C . ALA B 1 143 ? -21.719 -43.719 0.771 1 88 143 ALA B C 1
ATOM 8032 O O . ALA B 1 143 ? -22.547 -44.625 0.828 1 88 143 ALA B O 1
ATOM 8033 N N . ASN B 1 144 ? -20.484 -43.969 0.332 1 85.56 144 ASN B N 1
ATOM 8034 C CA . ASN B 1 144 ? -19.891 -45.281 0.034 1 85.56 144 ASN B CA 1
ATOM 8035 C C . ASN B 1 144 ? -20.672 -46 -1.044 1 85.56 144 ASN B C 1
ATOM 8037 O O . ASN B 1 144 ? -20.875 -47.219 -0.949 1 85.56 144 ASN B O 1
ATOM 8041 N N . LYS B 1 145 ? -21.203 -45.312 -2 1 79.44 145 LYS B N 1
ATOM 8042 C CA . LYS B 1 145 ? -21.953 -45.938 -3.076 1 79.44 145 LYS B CA 1
ATOM 8043 C C . LYS B 1 145 ? -21.031 -46.406 -4.211 1 79.44 145 LYS B C 1
ATOM 8045 O O . LYS B 1 145 ? -21.344 -47.344 -4.922 1 79.44 145 LYS B O 1
ATOM 8050 N N . ASP B 1 146 ? -20.016 -45.75 -4.336 1 75.38 146 ASP B N 1
ATOM 8051 C CA . ASP B 1 146 ? -19.031 -46.156 -5.336 1 75.38 146 ASP B CA 1
ATOM 8052 C C . ASP B 1 146 ? -18.031 -47.125 -4.75 1 75.38 146 ASP B C 1
ATOM 8054 O O . ASP B 1 146 ? -17.281 -46.812 -3.83 1 75.38 146 ASP B O 1
ATOM 8058 N N . PRO B 1 147 ? -18.109 -48.375 -5.176 1 73.12 147 PRO B N 1
ATOM 8059 C CA . PRO B 1 147 ? -17.219 -49.375 -4.633 1 73.12 147 PRO B CA 1
ATOM 8060 C C . PRO B 1 147 ? -15.742 -49.062 -4.871 1 73.12 147 PRO B C 1
ATOM 8062 O O . PRO B 1 147 ? -14.875 -49.531 -4.133 1 73.12 147 PRO B O 1
ATOM 8065 N N . ASN B 1 148 ? -15.438 -48.25 -5.863 1 67.94 148 ASN B N 1
ATOM 8066 C CA . ASN B 1 148 ? -14.062 -47.938 -6.211 1 67.94 148 ASN B CA 1
ATOM 8067 C C . ASN B 1 148 ? -13.539 -46.75 -5.418 1 67.94 148 ASN B C 1
ATOM 8069 O O . ASN B 1 148 ? -12.344 -46.438 -5.445 1 67.94 148 ASN B O 1
ATOM 8073 N N . ALA B 1 149 ? -14.555 -46.188 -4.707 1 71.06 149 ALA B N 1
ATOM 8074 C CA . ALA B 1 149 ? -14.133 -45 -3.949 1 71.06 149 ALA B CA 1
ATOM 8075 C C . ALA B 1 149 ? -13.742 -45.375 -2.523 1 71.06 149 ALA B C 1
ATOM 8077 O O . ALA B 1 149 ? -14.016 -46.5 -2.072 1 71.06 149 ALA B O 1
ATOM 8078 N N . ARG B 1 150 ? -13 -44.562 -1.843 1 74.75 150 ARG B N 1
ATOM 8079 C CA . ARG B 1 150 ? -12.547 -44.75 -0.467 1 74.75 150 ARG B CA 1
ATOM 8080 C C . ARG B 1 150 ? -13.734 -44.906 0.484 1 74.75 150 ARG B C 1
ATOM 8082 O O . ARG B 1 150 ? -14.703 -44.125 0.384 1 74.75 150 ARG B O 1
ATOM 8089 N N . HIS B 1 151 ? -13.711 -45.906 1.286 1 82 151 HIS B N 1
ATOM 8090 C CA . HIS B 1 151 ? -14.758 -46.094 2.287 1 82 151 HIS B CA 1
ATOM 8091 C C . HIS B 1 151 ? -14.594 -45.125 3.447 1 82 151 HIS B C 1
ATOM 8093 O O . HIS B 1 151 ? -13.508 -45 4.02 1 82 151 HIS B O 1
ATOM 8099 N N . ILE B 1 152 ? -15.648 -44.375 3.734 1 86.06 152 ILE B N 1
ATOM 8100 C CA . ILE B 1 152 ? -15.602 -43.375 4.797 1 86.06 152 ILE B CA 1
ATOM 8101 C C . ILE B 1 152 ? -16.484 -43.812 5.965 1 86.06 152 ILE B C 1
ATOM 8103 O O . ILE B 1 152 ? -17.625 -44.25 5.766 1 86.06 152 ILE B O 1
ATOM 8107 N N . LYS B 1 153 ? -15.875 -43.781 7.168 1 87.88 153 LYS B N 1
ATOM 8108 C CA . LYS B 1 153 ? -16.625 -44.125 8.375 1 87.88 153 LYS B CA 1
ATOM 8109 C C . LYS B 1 153 ? -17.719 -43.094 8.648 1 87.88 153 LYS B C 1
ATOM 8111 O O . LYS B 1 153 ? -17.578 -41.906 8.328 1 87.88 153 LYS B O 1
ATOM 8116 N N . PHE B 1 154 ? -18.766 -43.5 9.195 1 91.19 154 PHE B N 1
ATOM 8117 C CA . PHE B 1 154 ? -19.906 -42.656 9.477 1 91.19 154 PHE B CA 1
ATOM 8118 C C . PHE B 1 154 ? -19.516 -41.5 10.398 1 91.19 154 PHE B C 1
ATOM 8120 O O . PHE B 1 154 ? -19.969 -40.375 10.227 1 91.19 154 PHE B O 1
ATOM 8127 N N . THR B 1 155 ? -18.75 -41.75 11.398 1 87.94 155 THR B N 1
ATOM 8128 C CA . THR B 1 155 ? -18.359 -40.75 12.367 1 87.94 155 THR B CA 1
ATOM 8129 C C . THR B 1 155 ? -17.656 -39.594 11.68 1 87.94 155 THR B C 1
ATOM 8131 O O . THR B 1 155 ? -17.891 -38.406 12.016 1 87.94 155 THR B O 1
ATOM 8134 N N . VAL B 1 156 ? -16.797 -39.938 10.711 1 88.06 156 VAL B N 1
ATOM 8135 C CA . VAL B 1 156 ? -16.062 -38.938 9.969 1 88.06 156 VAL B CA 1
ATOM 8136 C C . VAL B 1 156 ? -17.047 -38.125 9.117 1 88.06 156 VAL B C 1
ATOM 8138 O O . VAL B 1 156 ? -16.984 -36.875 9.109 1 88.06 156 VAL B O 1
ATOM 8141 N N . PHE B 1 157 ? -17.859 -38.844 8.484 1 92.19 157 PHE B N 1
ATOM 8142 C CA . PHE B 1 157 ? -18.859 -38.219 7.629 1 92.19 157 PHE B CA 1
ATOM 8143 C C . PHE B 1 157 ? -19.781 -37.312 8.445 1 92.19 157 PHE B C 1
ATOM 8145 O O . PHE B 1 157 ? -20.078 -36.188 8.047 1 92.19 157 PHE B O 1
ATOM 8152 N N . MET B 1 158 ? -20.234 -37.812 9.562 1 94.06 158 MET B N 1
ATOM 8153 C CA . MET B 1 158 ? -21.156 -37.094 10.438 1 94.06 158 MET B CA 1
ATOM 8154 C C . MET B 1 158 ? -20.531 -35.812 10.969 1 94.06 158 MET B C 1
ATOM 8156 O O . MET B 1 158 ? -21.156 -34.75 10.938 1 94.06 158 MET B O 1
ATOM 8160 N N . VAL B 1 159 ? -19.328 -35.875 11.422 1 90.94 159 VAL B N 1
ATOM 8161 C CA . VAL B 1 159 ? -18.641 -34.688 11.961 1 90.94 159 VAL B CA 1
ATOM 8162 C C . VAL B 1 159 ? -18.453 -33.656 10.859 1 90.94 159 VAL B C 1
ATOM 8164 O O . VAL B 1 159 ? -18.625 -32.469 11.086 1 90.94 159 VAL B O 1
ATOM 8167 N N . PHE B 1 160 ? -18.094 -34.156 9.703 1 92.75 160 PHE B N 1
ATOM 8168 C CA . PHE B 1 160 ? -17.859 -33.219 8.594 1 92.75 160 PHE B CA 1
ATOM 8169 C C . PHE B 1 160 ? -19.125 -32.5 8.219 1 92.75 160 PHE B C 1
ATOM 8171 O O . PHE B 1 160 ? -19.109 -31.266 8.031 1 92.75 160 PHE B O 1
ATOM 8178 N N . ILE B 1 161 ? -20.219 -33.188 8.102 1 94.94 161 ILE B N 1
ATOM 8179 C CA . ILE B 1 161 ? -21.484 -32.562 7.75 1 94.94 161 ILE B CA 1
ATOM 8180 C C . ILE B 1 161 ? -21.922 -31.594 8.844 1 94.94 161 ILE B C 1
ATOM 8182 O O . ILE B 1 161 ? -22.422 -30.516 8.555 1 94.94 161 ILE B O 1
ATOM 8186 N N . ALA B 1 162 ? -21.734 -31.984 10.039 1 95.31 162 ALA B N 1
ATOM 8187 C CA . ALA B 1 162 ? -22.094 -31.141 11.172 1 95.31 162 ALA B CA 1
ATOM 8188 C C . ALA B 1 162 ? -21.297 -29.844 11.172 1 95.31 162 ALA B C 1
ATOM 8190 O O . ALA B 1 162 ? -21.844 -28.766 11.406 1 95.31 162 ALA B O 1
ATOM 8191 N N . VAL B 1 163 ? -20.062 -29.938 10.883 1 93.12 163 VAL B N 1
ATOM 8192 C CA . VAL B 1 163 ? -19.203 -28.766 10.828 1 93.12 163 VAL B CA 1
ATOM 8193 C C . VAL B 1 163 ? -19.625 -27.859 9.68 1 93.12 163 VAL B C 1
ATOM 8195 O O . VAL B 1 163 ? -19.703 -26.625 9.844 1 93.12 163 VAL B O 1
ATOM 8198 N N . SER B 1 164 ? -19.891 -28.453 8.562 1 94.19 164 SER B N 1
ATOM 8199 C CA . SER B 1 164 ? -20.312 -27.688 7.391 1 94.19 164 SER B CA 1
ATOM 8200 C C . SER B 1 164 ? -21.594 -26.922 7.668 1 94.19 164 SER B C 1
ATOM 8202 O O . SER B 1 164 ? -21.797 -25.828 7.133 1 94.19 164 SER B O 1
ATOM 8204 N N . MET B 1 165 ? -22.391 -27.453 8.539 1 93.44 165 MET B N 1
ATOM 8205 C CA . MET B 1 165 ? -23.672 -26.828 8.867 1 93.44 165 MET B CA 1
ATOM 8206 C C . MET B 1 165 ? -23.5 -25.734 9.906 1 93.44 165 MET B C 1
ATOM 8208 O O . MET B 1 165 ? -24.328 -24.828 10.016 1 93.44 165 MET B O 1
ATOM 8212 N N . ALA B 1 166 ? -22.469 -25.797 10.602 1 93.81 166 ALA B N 1
ATOM 8213 C CA . ALA B 1 166 ? -22.328 -24.953 11.789 1 93.81 166 ALA B CA 1
ATOM 8214 C C . ALA B 1 166 ? -21.469 -23.734 11.5 1 93.81 166 ALA B C 1
ATOM 8216 O O . ALA B 1 166 ? -21.562 -22.719 12.195 1 93.81 166 ALA B O 1
ATOM 8217 N N . VAL B 1 167 ? -20.734 -23.703 10.516 1 90.75 167 VAL B N 1
ATOM 8218 C CA . VAL B 1 167 ? -19.703 -22.703 10.305 1 90.75 167 VAL B CA 1
ATOM 8219 C C . VAL B 1 167 ? -20.359 -21.391 9.828 1 90.75 167 VAL B C 1
ATOM 8221 O O . VAL B 1 167 ? -21.391 -21.422 9.172 1 90.75 167 VAL B O 1
ATOM 8224 N N . THR B 1 168 ? -19.797 -20.234 10.281 1 90.56 168 THR B N 1
ATOM 8225 C CA . THR B 1 168 ? -20.141 -18.891 9.867 1 90.56 168 THR B CA 1
ATOM 8226 C C . THR B 1 168 ? -18.891 -18.156 9.352 1 90.56 168 THR B C 1
ATOM 8228 O O . THR B 1 168 ? -17.797 -18.359 9.859 1 90.56 168 THR B O 1
ATOM 8231 N N . ALA B 1 169 ? -19.078 -17.422 8.289 1 86.75 169 ALA B N 1
ATOM 8232 C CA . ALA B 1 169 ? -17.938 -16.75 7.672 1 86.75 169 ALA B CA 1
ATOM 8233 C C . ALA B 1 169 ? -17.781 -15.328 8.211 1 86.75 169 ALA B C 1
ATOM 8235 O O . ALA B 1 169 ? -18.453 -14.398 7.734 1 86.75 169 ALA B O 1
ATOM 8236 N N . PHE B 1 170 ? -16.797 -15.148 8.984 1 79.25 170 PHE B N 1
ATOM 8237 C CA . PHE B 1 170 ? -16.562 -13.852 9.609 1 79.25 170 PHE B CA 1
ATOM 8238 C C . PHE B 1 170 ? -16.188 -12.805 8.562 1 79.25 170 PHE B C 1
ATOM 8240 O O . PHE B 1 170 ? -16.734 -11.695 8.57 1 79.25 170 PHE B O 1
ATOM 8247 N N . PRO B 1 171 ? -15.297 -13.156 7.637 1 73.62 171 PRO B N 1
ATOM 8248 C CA . PRO B 1 171 ? -14.914 -12.109 6.68 1 73.62 171 PRO B CA 1
ATOM 8249 C C . PRO B 1 171 ? -16.094 -11.602 5.859 1 73.62 171 PRO B C 1
ATOM 8251 O O . PRO B 1 171 ? -16.188 -10.406 5.582 1 73.62 171 PRO B O 1
ATOM 8254 N N . VAL B 1 172 ? -16.953 -12.453 5.441 1 83 172 VAL B N 1
ATOM 8255 C CA . VAL B 1 172 ? -18.109 -12.047 4.668 1 83 172 VAL B CA 1
ATOM 8256 C C . VAL B 1 172 ? -19.094 -11.297 5.562 1 83 172 VAL B C 1
ATOM 8258 O O . VAL B 1 172 ? -19.703 -10.312 5.141 1 83 172 VAL B O 1
ATOM 8261 N N . LEU B 1 173 ? -19.188 -11.781 6.727 1 84.81 173 LEU B N 1
ATOM 8262 C CA . LEU B 1 173 ? -20.047 -11.133 7.703 1 84.81 173 LEU B CA 1
ATOM 8263 C C . LEU B 1 173 ? -19.609 -9.695 7.949 1 84.81 173 LEU B C 1
ATOM 8265 O O . LEU B 1 173 ? -20.438 -8.789 8.023 1 84.81 173 LEU B O 1
ATOM 8269 N N . SER B 1 174 ? -18.312 -9.492 8.164 1 75.88 174 SER B N 1
ATOM 8270 C CA . SER B 1 174 ? -17.781 -8.156 8.414 1 75.88 174 SER B CA 1
ATOM 8271 C C . SER B 1 174 ? -18.062 -7.219 7.242 1 75.88 174 SER B C 1
ATOM 8273 O O . SER B 1 174 ? -18.328 -6.027 7.441 1 75.88 174 SER B O 1
ATOM 8275 N N . ARG B 1 175 ? -18.078 -7.758 6.113 1 74 175 ARG B N 1
ATOM 8276 C CA . ARG B 1 175 ? -18.359 -6.957 4.93 1 74 175 ARG B CA 1
ATOM 8277 C C . ARG B 1 175 ? -19.828 -6.578 4.863 1 74 175 ARG B C 1
ATOM 8279 O O . ARG B 1 175 ? -20.172 -5.457 4.48 1 74 175 ARG B O 1
ATOM 8286 N N . ILE B 1 176 ? -20.641 -7.535 5.152 1 82.31 176 ILE B N 1
ATOM 8287 C CA . ILE B 1 176 ? -22.078 -7.277 5.164 1 82.31 176 ILE B CA 1
ATOM 8288 C C . ILE B 1 176 ? -22.406 -6.219 6.215 1 82.31 176 ILE B C 1
ATOM 8290 O O . ILE B 1 176 ? -23.188 -5.305 5.961 1 82.31 176 ILE B O 1
ATOM 8294 N N . LEU B 1 177 ? -21.797 -6.336 7.336 1 81.12 177 LEU B N 1
ATOM 8295 C CA . LEU B 1 177 ? -22.016 -5.375 8.414 1 81.12 177 LEU B CA 1
ATOM 8296 C C . LEU B 1 177 ? -21.578 -3.977 7.988 1 81.12 177 LEU B C 1
ATOM 8298 O O . LEU B 1 177 ? -22.219 -2.986 8.32 1 81.12 177 LEU B O 1
ATOM 8302 N N . ASN B 1 178 ? -20.516 -4.004 7.316 1 68.06 178 ASN B N 1
ATOM 8303 C CA . ASN B 1 178 ? -20.016 -2.725 6.824 1 68.06 178 ASN B CA 1
ATOM 8304 C C . ASN B 1 178 ? -20.953 -2.117 5.785 1 68.06 178 ASN B C 1
ATOM 8306 O O . ASN B 1 178 ? -21.234 -0.917 5.816 1 68.06 178 ASN B O 1
ATOM 8310 N N . GLU B 1 179 ? -21.406 -3.01 4.93 1 68.88 179 GLU B N 1
ATOM 8311 C CA . GLU B 1 179 ? -22.328 -2.568 3.881 1 68.88 179 GLU B CA 1
ATOM 8312 C C . GLU B 1 179 ? -23.641 -2.049 4.469 1 68.88 179 GLU B C 1
ATOM 8314 O O . GLU B 1 179 ? -24.234 -1.115 3.932 1 68.88 179 GLU B O 1
ATOM 8319 N N . LEU B 1 180 ? -24.016 -2.656 5.551 1 74.69 180 LEU B N 1
ATOM 8320 C CA . LEU B 1 180 ? -25.281 -2.295 6.172 1 74.69 180 LEU B CA 1
ATOM 8321 C C . LEU B 1 180 ? -25.078 -1.277 7.285 1 74.69 180 LEU B C 1
ATOM 8323 O O . LEU B 1 180 ? -26.031 -0.917 7.988 1 74.69 180 LEU B O 1
ATOM 8327 N N . ARG B 1 181 ? -23.875 -0.878 7.59 1 70.88 181 ARG B N 1
ATOM 8328 C CA . ARG B 1 181 ? -23.516 0.112 8.602 1 70.88 181 ARG B CA 1
ATOM 8329 C C . ARG B 1 181 ? -23.875 -0.376 10 1 70.88 181 ARG B C 1
ATOM 8331 O O . ARG B 1 181 ? -24.453 0.37 10.789 1 70.88 181 ARG B O 1
ATOM 8338 N N . LEU B 1 182 ? -23.625 -1.517 10.203 1 76.62 182 LEU B N 1
ATOM 8339 C CA . LEU B 1 182 ? -24.016 -2.094 11.484 1 76.62 182 LEU B CA 1
ATOM 8340 C C . LEU B 1 182 ? -22.797 -2.377 12.359 1 76.62 182 LEU B C 1
ATOM 8342 O O . LEU B 1 182 ? -22.938 -2.859 13.484 1 76.62 182 LEU B O 1
ATOM 8346 N N . ILE B 1 183 ? -21.656 -2.039 11.891 1 69.69 183 ILE B N 1
ATOM 8347 C CA . ILE B 1 183 ? -20.422 -2.424 12.57 1 69.69 183 ILE B CA 1
ATOM 8348 C C . ILE B 1 183 ? -20.375 -1.792 13.961 1 69.69 183 ILE B C 1
ATOM 8350 O O . ILE B 1 183 ? -19.875 -2.396 14.906 1 69.69 183 ILE B O 1
ATOM 8354 N N . LYS B 1 184 ? -21 -0.567 14.086 1 64.31 184 LYS B N 1
ATOM 8355 C CA . LYS B 1 184 ? -20.906 0.167 15.344 1 64.31 184 LYS B CA 1
ATOM 8356 C C . LYS B 1 184 ? -22.141 -0.056 16.203 1 64.31 184 LYS B C 1
ATOM 8358 O O . LYS B 1 184 ? -22.188 0.359 17.359 1 64.31 184 LYS B O 1
ATOM 8363 N N . GLU B 1 185 ? -23.062 -0.682 15.633 1 74.25 185 GLU B N 1
ATOM 8364 C CA . GLU B 1 185 ? -24.281 -0.962 16.391 1 74.25 185 GLU B CA 1
ATOM 8365 C C . GLU B 1 185 ? -24.094 -2.162 17.312 1 74.25 185 GLU B C 1
ATOM 8367 O O . GLU B 1 185 ? -23.203 -2.986 17.094 1 74.25 185 GLU B O 1
ATOM 8372 N N . ARG B 1 186 ? -24.891 -2.158 18.297 1 78.75 186 ARG B N 1
ATOM 8373 C CA . ARG B 1 186 ? -24.781 -3.201 19.312 1 78.75 186 ARG B CA 1
ATOM 8374 C C . ARG B 1 186 ? -24.844 -4.586 18.672 1 78.75 186 ARG B C 1
ATOM 8376 O O . ARG B 1 186 ? -24 -5.445 18.953 1 78.75 186 ARG B O 1
ATOM 8383 N N . PRO B 1 187 ? -25.797 -4.828 17.766 1 86.38 187 PRO B N 1
ATOM 8384 C CA . PRO B 1 187 ? -25.828 -6.148 17.141 1 86.38 187 PRO B CA 1
ATOM 8385 C C . PRO B 1 187 ? -24.562 -6.441 16.328 1 86.38 187 PRO B C 1
ATOM 8387 O O . PRO B 1 187 ? -24.094 -7.582 16.312 1 86.38 187 PRO B O 1
ATOM 8390 N N . GLY B 1 188 ? -24.094 -5.457 15.656 1 82.69 188 GLY B N 1
ATOM 8391 C CA . GLY B 1 188 ? -22.891 -5.641 14.859 1 82.69 188 GLY B CA 1
ATOM 8392 C C . GLY B 1 188 ? -21.688 -6.039 15.695 1 82.69 188 GLY B C 1
ATOM 8393 O O . GLY B 1 188 ? -20.922 -6.938 15.312 1 82.69 188 GLY B O 1
ATOM 8394 N N . ILE B 1 189 ? -21.594 -5.445 16.859 1 76.19 189 ILE B N 1
ATOM 8395 C CA . ILE B 1 189 ? -20.469 -5.707 17.75 1 76.19 189 ILE B CA 1
ATOM 8396 C C . ILE B 1 189 ? -20.547 -7.137 18.281 1 76.19 189 ILE B C 1
ATOM 8398 O O . ILE B 1 189 ? -19.547 -7.848 18.328 1 76.19 189 ILE B O 1
ATOM 8402 N N . ILE B 1 190 ? -21.688 -7.492 18.625 1 84.75 190 ILE B N 1
ATOM 8403 C CA . ILE B 1 190 ? -21.891 -8.828 19.156 1 84.75 190 ILE B CA 1
ATOM 8404 C C . ILE B 1 190 ? -21.625 -9.875 18.078 1 84.75 190 ILE B C 1
ATOM 8406 O O . ILE B 1 190 ? -20.969 -10.883 18.344 1 84.75 190 ILE B O 1
ATOM 8410 N N . VAL B 1 191 ? -22.109 -9.594 16.922 1 89 191 VAL B N 1
ATOM 8411 C CA . VAL B 1 191 ? -21.969 -10.531 15.812 1 89 191 VAL B CA 1
ATOM 8412 C C . VAL B 1 191 ? -20.516 -10.648 15.398 1 89 191 VAL B C 1
ATOM 8414 O O . VAL B 1 191 ? -20.047 -11.727 15.031 1 89 191 VAL B O 1
ATOM 8417 N N . LEU B 1 192 ? -19.844 -9.586 15.453 1 80.5 192 LEU B N 1
ATOM 8418 C CA . LEU B 1 192 ? -18.422 -9.617 15.125 1 80.5 192 LEU B CA 1
ATOM 8419 C C . LEU B 1 192 ? -17.656 -10.492 16.109 1 80.5 192 LEU B C 1
ATOM 8421 O O . LEU B 1 192 ? -16.844 -11.32 15.703 1 80.5 192 LEU B O 1
ATOM 8425 N N . GLY B 1 193 ? -17.906 -10.273 17.344 1 81.19 193 GLY B N 1
ATOM 8426 C CA . GLY B 1 193 ? -17.281 -11.102 18.359 1 81.19 193 GLY B CA 1
ATOM 8427 C C . GLY B 1 193 ? -17.656 -12.57 18.266 1 81.19 193 GLY B C 1
ATOM 8428 O O . GLY B 1 193 ? -16.797 -13.445 18.297 1 81.19 193 GLY B O 1
ATOM 8429 N N . ALA B 1 194 ? -18.938 -12.82 18.109 1 88.81 194 ALA B N 1
ATOM 8430 C CA . ALA B 1 194 ? -19.453 -14.188 18 1 88.81 194 ALA B CA 1
ATOM 8431 C C . ALA B 1 194 ? -18.938 -14.852 16.719 1 88.81 194 ALA B C 1
ATOM 8433 O O . ALA B 1 194 ? -18.656 -16.062 16.703 1 88.81 194 ALA B O 1
ATOM 8434 N N . GLY B 1 195 ? -18.875 -14.094 15.688 1 85.94 195 GLY B N 1
ATOM 8435 C CA . GLY B 1 195 ? -18.359 -14.602 14.422 1 85.94 195 GLY B CA 1
ATOM 8436 C C . GLY B 1 195 ? -16.922 -15.078 14.516 1 85.94 195 GLY B C 1
ATOM 8437 O O . GLY B 1 195 ? -16.578 -16.125 13.953 1 85.94 195 GLY B O 1
ATOM 8438 N N . ILE B 1 196 ? -16.125 -14.344 15.227 1 78.94 196 ILE B N 1
ATOM 8439 C CA . ILE B 1 196 ? -14.727 -14.711 15.398 1 78.94 196 ILE B CA 1
ATOM 8440 C C . ILE B 1 196 ? -14.633 -16.031 16.156 1 78.94 196 ILE B C 1
ATOM 8442 O O . ILE B 1 196 ? -13.867 -16.922 15.773 1 78.94 196 ILE B O 1
ATOM 8446 N N . ILE B 1 197 ? -15.391 -16.156 17.156 1 82.62 197 ILE B N 1
ATOM 8447 C CA . ILE B 1 197 ? -15.398 -17.375 17.953 1 82.62 197 ILE B CA 1
ATOM 8448 C C . ILE B 1 197 ? -15.867 -18.547 17.094 1 82.62 197 ILE B C 1
ATOM 8450 O O . ILE B 1 197 ? -15.273 -19.625 17.125 1 82.62 197 ILE B O 1
ATOM 8454 N N . ASN B 1 198 ? -16.891 -18.312 16.375 1 88.31 198 ASN B N 1
ATOM 8455 C CA . ASN B 1 198 ? -17.406 -19.328 15.469 1 88.31 198 ASN B CA 1
ATOM 8456 C C . ASN B 1 198 ? -16.359 -19.75 14.445 1 88.31 198 ASN B C 1
ATOM 8458 O O . ASN B 1 198 ? -16.234 -20.938 14.141 1 88.31 198 ASN B O 1
ATOM 8462 N N . ASP B 1 199 ? -15.672 -18.812 13.961 1 81.69 199 ASP B N 1
ATOM 8463 C CA . ASP B 1 199 ? -14.656 -19.094 12.953 1 81.69 199 ASP B CA 1
ATOM 8464 C C . ASP B 1 199 ? -13.5 -19.906 13.555 1 81.69 199 ASP B C 1
ATOM 8466 O O . ASP B 1 199 ? -13.062 -20.891 12.969 1 81.69 199 ASP B O 1
ATOM 8470 N N . ILE B 1 200 ? -13.047 -19.516 14.664 1 77.12 200 ILE B N 1
ATOM 8471 C CA . ILE B 1 200 ? -11.945 -20.219 15.312 1 77.12 200 ILE B CA 1
ATOM 8472 C C . ILE B 1 200 ? -12.352 -21.656 15.633 1 77.12 200 ILE B C 1
ATOM 8474 O O . ILE B 1 200 ? -11.633 -22.594 15.305 1 77.12 200 ILE B O 1
ATOM 8478 N N . LEU B 1 201 ? -13.453 -21.812 16.156 1 83.88 201 LEU B N 1
ATOM 8479 C CA . LEU B 1 201 ? -13.938 -23.141 16.531 1 83.88 201 LEU B CA 1
ATOM 8480 C C . LEU B 1 201 ? -14.266 -23.969 15.297 1 83.88 201 LEU B C 1
ATOM 8482 O O . LEU B 1 201 ? -14.039 -25.188 15.273 1 83.88 201 LEU B O 1
ATOM 8486 N N . GLY B 1 202 ? -14.836 -23.266 14.32 1 83.56 202 GLY B N 1
ATOM 8487 C CA . GLY B 1 202 ? -15.117 -23.953 13.062 1 83.56 202 GLY B CA 1
ATOM 8488 C C . GLY B 1 202 ? -13.875 -24.547 12.414 1 83.56 202 GLY B C 1
ATOM 8489 O O . GLY B 1 202 ? -13.898 -25.688 11.953 1 83.56 202 GLY B O 1
ATOM 8490 N N . TRP B 1 203 ? -12.828 -23.828 12.453 1 78.75 203 TRP B N 1
ATOM 8491 C CA . TRP B 1 203 ? -11.57 -24.297 11.875 1 78.75 203 TRP B CA 1
ATOM 8492 C C . TRP B 1 203 ? -10.992 -25.453 12.688 1 78.75 203 TRP B C 1
ATOM 8494 O O . TRP B 1 203 ? -10.438 -26.406 12.125 1 78.75 203 TRP B O 1
ATOM 8504 N N . ILE B 1 204 ? -11.133 -25.391 13.961 1 80 204 ILE B N 1
ATOM 8505 C CA . ILE B 1 204 ? -10.672 -26.469 14.836 1 80 204 ILE B CA 1
ATOM 8506 C C . ILE B 1 204 ? -11.469 -27.75 14.555 1 80 204 ILE B C 1
ATOM 8508 O O . ILE B 1 204 ? -10.898 -28.828 14.422 1 80 204 ILE B O 1
ATOM 8512 N N . LEU B 1 205 ? -12.711 -27.609 14.414 1 84 205 LEU B N 1
ATOM 8513 C CA . LEU B 1 205 ? -13.57 -28.75 14.156 1 84 205 LEU B CA 1
ATOM 8514 C C . LEU B 1 205 ? -13.305 -29.328 12.766 1 84 205 LEU B C 1
ATOM 8516 O O . LEU B 1 205 ? -13.352 -30.547 12.578 1 84 205 LEU B O 1
ATOM 8520 N N . LEU B 1 206 ? -13.062 -28.438 11.82 1 82.31 206 LEU B N 1
ATOM 8521 C CA . LEU B 1 206 ? -12.711 -28.906 10.484 1 82.31 206 LEU B CA 1
ATOM 8522 C C . LEU B 1 206 ? -11.398 -29.688 10.508 1 82.31 206 LEU B C 1
ATOM 8524 O O . LEU B 1 206 ? -11.289 -30.75 9.883 1 82.31 206 LEU B O 1
ATOM 8528 N N . ALA B 1 207 ? -10.445 -29.109 11.211 1 79.94 207 ALA B N 1
ATOM 8529 C CA . ALA B 1 207 ? -9.172 -29.812 11.359 1 79.94 207 ALA B CA 1
ATOM 8530 C C . ALA B 1 207 ? -9.383 -31.188 11.977 1 79.94 207 ALA B C 1
ATOM 8532 O O . ALA B 1 207 ? -8.773 -32.188 11.547 1 79.94 207 ALA B O 1
ATOM 8533 N N . LEU B 1 208 ? -10.266 -31.219 12.883 1 79.38 208 LEU B N 1
ATOM 8534 C CA . LEU B 1 208 ? -10.562 -32.5 13.547 1 79.38 208 LEU B CA 1
ATOM 8535 C C . LEU B 1 208 ? -11.195 -33.469 12.562 1 79.38 208 LEU B C 1
ATOM 8537 O O . LEU B 1 208 ? -10.844 -34.656 12.562 1 79.38 208 LEU B O 1
ATOM 8541 N N . SER B 1 209 ? -12.055 -33.031 11.742 1 80.25 209 SER B N 1
ATOM 8542 C CA . SER B 1 209 ? -12.711 -33.875 10.766 1 80.25 209 SER B CA 1
ATOM 8543 C C . SER B 1 209 ? -11.711 -34.438 9.758 1 80.25 209 SER B C 1
ATOM 8545 O O . SER B 1 209 ? -11.773 -35.625 9.383 1 80.25 209 SER B O 1
ATOM 8547 N N . VAL B 1 210 ? -10.812 -33.625 9.32 1 79.12 210 VAL B N 1
ATOM 8548 C CA . VAL B 1 210 ? -9.82 -34.031 8.336 1 79.12 210 VAL B CA 1
ATOM 8549 C C . VAL B 1 210 ? -8.844 -35 8.969 1 79.12 210 VAL B C 1
ATOM 8551 O O . VAL B 1 210 ? -8.453 -36 8.336 1 79.12 210 VAL B O 1
ATOM 8554 N N . ILE B 1 211 ? -8.508 -34.75 10.25 1 77.75 211 ILE B N 1
ATOM 8555 C CA . ILE B 1 211 ? -7.605 -35.625 10.977 1 77.75 211 ILE B CA 1
ATOM 8556 C C . ILE B 1 211 ? -8.258 -37 11.156 1 77.75 211 ILE B C 1
ATOM 8558 O O . ILE B 1 211 ? -7.605 -38.031 10.961 1 77.75 211 ILE B O 1
ATOM 8562 N N . LEU B 1 212 ? -9.492 -37.031 11.438 1 77.75 212 LEU B N 1
ATOM 8563 C CA . LEU B 1 212 ? -10.219 -38.281 11.625 1 77.75 212 LEU B CA 1
ATOM 8564 C C . LEU B 1 212 ? -10.312 -39.062 10.32 1 77.75 212 LEU B C 1
ATOM 8566 O O . LEU B 1 212 ? -10.273 -40.281 10.32 1 77.75 212 LEU B O 1
ATOM 8570 N N . SER B 1 213 ? -10.367 -38.344 9.25 1 77.44 213 SER B N 1
ATOM 8571 C CA . SER B 1 213 ? -10.461 -39 7.938 1 77.44 213 SER B CA 1
ATOM 8572 C C . SER B 1 213 ? -9.109 -39.562 7.504 1 77.44 213 SER B C 1
ATOM 8574 O O . SER B 1 213 ? -9.062 -40.594 6.84 1 77.44 213 SER B O 1
ATOM 8576 N N . SER B 1 214 ? -8.062 -38.812 7.762 1 69.31 214 SER B N 1
ATOM 8577 C CA . SER B 1 214 ? -6.723 -39.219 7.344 1 69.31 214 SER B CA 1
ATOM 8578 C C . SER B 1 214 ? -6.219 -40.375 8.172 1 69.31 214 SER B C 1
ATOM 8580 O O . SER B 1 214 ? -5.355 -41.156 7.727 1 69.31 214 SER B O 1
ATOM 8582 N N . ALA B 1 215 ? -6.695 -40.469 9.5 1 63.56 215 ALA B N 1
ATOM 8583 C CA . ALA B 1 215 ? -6.215 -41.5 10.414 1 63.56 215 ALA B CA 1
ATOM 8584 C C . ALA B 1 215 ? -6.953 -42.812 10.188 1 63.56 215 ALA B C 1
ATOM 8586 O O . ALA B 1 215 ? -7.773 -43.219 11.008 1 63.56 215 ALA B O 1
ATOM 8587 N N . GLU B 1 216 ? -7.426 -43.031 8.969 1 58.56 216 GLU B N 1
ATOM 8588 C CA . GLU B 1 216 ? -8.211 -44.25 8.781 1 58.56 216 GLU B CA 1
ATOM 8589 C C . GLU B 1 216 ? -7.746 -45.344 9.734 1 58.56 216 GLU B C 1
ATOM 8591 O O . GLU B 1 216 ? -8.57 -46.094 10.266 1 58.56 216 GLU B O 1
ATOM 8596 N N . SER B 1 217 ? -6.43 -45.812 9.633 1 56.38 217 SER B N 1
ATOM 8597 C CA . SER B 1 217 ? -6.047 -47.156 10.031 1 56.38 217 SER B CA 1
ATOM 8598 C C . SER B 1 217 ? -6.012 -47.312 11.547 1 56.38 217 SER B C 1
ATOM 8600 O O . SER B 1 217 ? -6.406 -48.344 12.086 1 56.38 217 SER B O 1
ATOM 8602 N N . SER B 1 218 ? -5.445 -46.094 12.148 1 66.12 218 SER B N 1
ATOM 8603 C CA . SER B 1 218 ? -5.219 -46.312 13.57 1 66.12 218 SER B CA 1
ATOM 8604 C C . SER B 1 218 ? -5.641 -45.125 14.406 1 66.12 218 SER B C 1
ATOM 8606 O O . SER B 1 218 ? -5.242 -44 14.117 1 66.12 218 SER B O 1
ATOM 8608 N N . PRO B 1 219 ? -6.699 -45.219 15.227 1 72.31 219 PRO B N 1
ATOM 8609 C CA . PRO B 1 219 ? -7.098 -44.188 16.156 1 72.31 219 PRO B CA 1
ATOM 8610 C C . PRO B 1 219 ? -5.902 -43.531 16.859 1 72.31 219 PRO B C 1
ATOM 8612 O O . PRO B 1 219 ? -5.953 -42.344 17.188 1 72.31 219 PRO B O 1
ATOM 8615 N N . VAL B 1 220 ? -4.855 -44.25 16.906 1 78.44 220 VAL B N 1
ATOM 8616 C CA . VAL B 1 220 ? -3.666 -43.75 17.578 1 78.44 220 VAL B CA 1
ATOM 8617 C C . VAL B 1 220 ? -3.033 -42.656 16.734 1 78.44 220 VAL B C 1
ATOM 8619 O O . VAL B 1 220 ? -2.537 -41.656 17.266 1 78.44 220 VAL B O 1
ATOM 8622 N N . ASN B 1 221 ? -3.158 -42.812 15.453 1 79.12 221 ASN B N 1
ATOM 8623 C CA . ASN B 1 221 ? -2.598 -41.812 14.555 1 79.12 221 ASN B CA 1
ATOM 8624 C C . ASN B 1 221 ? -3.359 -40.5 14.641 1 79.12 221 ASN B C 1
ATOM 8626 O O . ASN B 1 221 ? -2.766 -39.406 14.523 1 79.12 221 ASN B O 1
ATOM 8630 N N . THR B 1 222 ? -4.633 -40.656 14.875 1 79.25 222 THR B N 1
ATOM 8631 C CA . THR B 1 222 ? -5.453 -39.438 15 1 79.25 222 THR B CA 1
ATOM 8632 C C . THR B 1 222 ? -5.023 -38.625 16.219 1 79.25 222 THR B C 1
ATOM 8634 O O . THR B 1 222 ? -4.914 -37.406 16.141 1 79.25 222 THR B O 1
ATOM 8637 N N . VAL B 1 223 ? -4.785 -39.25 17.234 1 82.62 223 VAL B N 1
ATOM 8638 C CA . VAL B 1 223 ? -4.387 -38.562 18.469 1 82.62 223 VAL B CA 1
ATOM 8639 C C . VAL B 1 223 ? -3.016 -37.938 18.281 1 82.62 223 VAL B C 1
ATOM 8641 O O . VAL B 1 223 ? -2.775 -36.812 18.75 1 82.62 223 VAL B O 1
ATOM 8644 N N . TYR B 1 224 ? -2.139 -38.562 17.562 1 83.38 224 TYR B N 1
ATOM 8645 C CA . TYR B 1 224 ? -0.81 -38.031 17.328 1 83.38 224 TYR B CA 1
ATOM 8646 C C . TYR B 1 224 ? -0.891 -36.75 16.469 1 83.38 224 TYR B C 1
ATOM 8648 O O . TYR B 1 224 ? -0.186 -35.781 16.734 1 83.38 224 TYR B O 1
ATOM 8656 N N . ILE B 1 225 ? -1.705 -36.812 15.469 1 84.75 225 ILE B N 1
ATOM 8657 C CA . ILE B 1 225 ? -1.848 -35.625 14.609 1 84.75 225 ILE B CA 1
ATOM 8658 C C . ILE B 1 225 ? -2.406 -34.469 15.414 1 84.75 225 ILE B C 1
ATOM 8660 O O . ILE B 1 225 ? -1.95 -33.312 15.266 1 84.75 225 ILE B O 1
ATOM 8664 N N . LEU B 1 226 ? -3.361 -34.781 16.312 1 83.62 226 LEU B N 1
ATOM 8665 C CA . LEU B 1 226 ? -3.951 -33.75 17.141 1 83.62 226 LEU B CA 1
ATOM 8666 C C . LEU B 1 226 ? -2.908 -33.156 18.094 1 83.62 226 LEU B C 1
ATOM 8668 O O . LEU B 1 226 ? -2.848 -31.938 18.266 1 83.62 226 LEU B O 1
ATOM 8672 N N . LEU B 1 227 ? -2.111 -33.969 18.625 1 88.38 227 LEU B N 1
ATOM 8673 C CA . LEU B 1 227 ? -1.092 -33.531 19.578 1 88.38 227 LEU B CA 1
ATOM 8674 C C . LEU B 1 227 ? -0.017 -32.719 18.859 1 88.38 227 LEU B C 1
ATOM 8676 O O . LEU B 1 227 ? 0.453 -31.703 19.391 1 88.38 227 LEU B O 1
ATOM 8680 N N . ILE B 1 228 ? 0.343 -33.125 17.672 1 90 228 ILE B N 1
ATOM 8681 C CA . ILE B 1 228 ? 1.362 -32.406 16.922 1 90 228 ILE B CA 1
ATOM 8682 C C . ILE B 1 228 ? 0.822 -31.047 16.484 1 90 228 ILE B C 1
ATOM 8684 O O . ILE B 1 228 ? 1.55 -30.047 16.484 1 90 228 ILE B O 1
ATOM 8688 N N . THR B 1 229 ? -0.416 -31.094 16.062 1 87.38 229 THR B N 1
ATOM 8689 C CA . THR B 1 229 ? -1.034 -29.828 15.664 1 87.38 229 THR B CA 1
ATOM 8690 C C . THR B 1 229 ? -1.093 -28.859 16.844 1 87.38 229 THR B C 1
ATOM 8692 O O . THR B 1 229 ? -0.802 -27.672 16.688 1 87.38 229 THR B O 1
ATOM 8695 N N . LEU B 1 230 ? -1.506 -29.344 17.953 1 88.19 230 LEU B N 1
ATOM 8696 C CA . LEU B 1 230 ? -1.527 -28.516 19.172 1 88.19 230 LEU B CA 1
ATOM 8697 C C . LEU B 1 230 ? -0.122 -28.062 19.531 1 88.19 230 LEU B C 1
ATOM 8699 O O . LEU B 1 230 ? 0.071 -26.906 19.938 1 88.19 230 LEU B O 1
ATOM 8703 N N . GLY B 1 231 ? 0.776 -29.031 19.453 1 92.69 231 GLY B N 1
ATOM 8704 C CA . GLY B 1 231 ? 2.162 -28.656 19.703 1 92.69 231 GLY B CA 1
ATOM 8705 C C . GLY B 1 231 ? 2.658 -27.547 18.781 1 92.69 231 GLY B C 1
ATOM 8706 O O . GLY B 1 231 ? 3.346 -26.641 19.234 1 92.69 231 GLY B O 1
ATOM 8707 N N . TRP B 1 232 ? 2.309 -27.656 17.516 1 92.5 232 TRP B N 1
ATOM 8708 C CA . TRP B 1 232 ? 2.711 -26.641 16.547 1 92.5 232 TRP B CA 1
ATOM 8709 C C . TRP B 1 232 ? 2.07 -25.297 16.859 1 92.5 232 TRP B C 1
ATOM 8711 O O . TRP B 1 232 ? 2.721 -24.25 16.766 1 92.5 232 TRP B O 1
ATOM 8721 N N . PHE B 1 233 ? 0.831 -25.375 17.25 1 90.75 233 PHE B N 1
ATOM 8722 C CA . PHE B 1 233 ? 0.13 -24.172 17.656 1 90.75 233 PHE B CA 1
ATOM 8723 C C . PHE B 1 233 ? 0.827 -23.531 18.859 1 90.75 233 PHE B C 1
ATOM 8725 O O . PHE B 1 233 ? 1.006 -22.312 18.891 1 90.75 233 PHE B O 1
ATOM 8732 N N . LEU B 1 234 ? 1.261 -24.297 19.766 1 93.5 234 LEU B N 1
ATOM 8733 C CA . LEU B 1 234 ? 1.918 -23.797 20.969 1 93.5 234 LEU B CA 1
ATOM 8734 C C . LEU B 1 234 ? 3.297 -23.234 20.641 1 93.5 234 LEU B C 1
ATOM 8736 O O . LEU B 1 234 ? 3.727 -22.234 21.234 1 93.5 234 LEU B O 1
ATOM 8740 N N . ILE B 1 235 ? 3.977 -23.859 19.719 1 94.81 235 ILE B N 1
ATOM 8741 C CA . ILE B 1 235 ? 5.289 -23.375 19.297 1 94.81 235 ILE B CA 1
ATOM 8742 C C . ILE B 1 235 ? 5.156 -22 18.672 1 94.81 235 ILE B C 1
ATOM 8744 O O . ILE B 1 235 ? 5.984 -21.109 18.922 1 94.81 235 ILE B O 1
ATOM 8748 N N . TYR B 1 236 ? 4.133 -21.812 17.844 1 93.75 236 TYR B N 1
ATOM 8749 C CA . TYR B 1 236 ? 3.92 -20.531 17.188 1 93.75 236 TYR B CA 1
ATOM 8750 C C . TYR B 1 236 ? 3.428 -19.484 18.188 1 93.75 236 TYR B C 1
ATOM 8752 O O . TYR B 1 236 ? 3.85 -18.328 18.141 1 93.75 236 TYR B O 1
ATOM 8760 N N . PHE B 1 237 ? 2.678 -19.781 19.141 1 89.94 237 PHE B N 1
ATOM 8761 C CA . PHE B 1 237 ? 2.043 -18.828 20.047 1 89.94 237 PHE B CA 1
ATOM 8762 C C . PHE B 1 237 ? 2.969 -18.484 21.203 1 89.94 237 PHE B C 1
ATOM 8764 O O . PHE B 1 237 ? 2.836 -17.406 21.812 1 89.94 237 PHE B O 1
ATOM 8771 N N . TYR B 1 238 ? 3.857 -19.297 21.578 1 89.06 238 TYR B N 1
ATOM 8772 C CA . TYR B 1 238 ? 4.656 -18.969 22.75 1 89.06 238 TYR B CA 1
ATOM 8773 C C . TYR B 1 238 ? 6.086 -18.609 22.359 1 89.06 238 TYR B C 1
ATOM 8775 O O . TYR B 1 238 ? 6.477 -17.438 22.406 1 89.06 238 TYR B O 1
ATOM 8783 N N . PRO B 1 239 ? 6.844 -19.578 21.781 1 90.06 239 PRO B N 1
ATOM 8784 C CA . PRO B 1 239 ? 8.203 -19.109 21.5 1 90.06 239 PRO B CA 1
ATOM 8785 C C . PRO B 1 239 ? 8.281 -18.266 20.234 1 90.06 239 PRO B C 1
ATOM 8787 O O . PRO B 1 239 ? 9 -17.266 20.219 1 90.06 239 PRO B O 1
ATOM 8790 N N . LEU B 1 240 ? 7.594 -18.578 19.25 1 93.12 240 LEU B N 1
ATOM 8791 C CA . LEU B 1 240 ? 7.781 -17.891 17.969 1 93.12 240 LEU B CA 1
ATOM 8792 C C . LEU B 1 240 ? 7.145 -16.5 18 1 93.12 240 LEU B C 1
ATOM 8794 O O . LEU B 1 240 ? 7.699 -15.555 17.438 1 93.12 240 LEU B O 1
ATOM 8798 N N . LYS B 1 241 ? 5.988 -16.469 18.562 1 92.81 241 LYS B N 1
ATOM 8799 C CA . LYS B 1 241 ? 5.312 -15.18 18.672 1 92.81 241 LYS B CA 1
ATOM 8800 C C . LYS B 1 241 ? 6.207 -14.148 19.359 1 92.81 241 LYS B C 1
ATOM 8802 O O . LYS B 1 241 ? 6.316 -13.016 18.906 1 92.81 241 LYS B O 1
ATOM 8807 N N . TYR B 1 242 ? 6.922 -14.562 20.359 1 91.25 242 TYR B N 1
ATOM 8808 C CA . TYR B 1 242 ? 7.773 -13.672 21.141 1 91.25 242 TYR B CA 1
ATOM 8809 C C . TYR B 1 242 ? 9.078 -13.383 20.391 1 91.25 242 TYR B C 1
ATOM 8811 O O . TYR B 1 242 ? 9.609 -12.273 20.469 1 91.25 242 TYR B O 1
ATOM 8819 N N . ILE B 1 243 ? 9.508 -14.375 19.703 1 93.25 243 ILE B N 1
ATOM 8820 C CA . ILE B 1 243 ? 10.727 -14.188 18.922 1 93.25 243 ILE B CA 1
ATOM 8821 C C . ILE B 1 243 ? 10.477 -13.188 17.797 1 93.25 243 ILE B C 1
ATOM 8823 O O . ILE B 1 243 ? 11.305 -12.312 17.547 1 93.25 243 ILE B O 1
ATOM 8827 N N . VAL B 1 244 ? 9.359 -13.328 17.156 1 93.06 244 VAL B N 1
ATOM 8828 C CA . VAL B 1 244 ? 9.016 -12.422 16.062 1 93.06 244 VAL B CA 1
ATOM 8829 C C . VAL B 1 244 ? 8.844 -11 16.594 1 93.06 244 VAL B C 1
ATOM 8831 O O . VAL B 1 244 ? 9.352 -10.047 16.016 1 93.06 244 VAL B O 1
ATOM 8834 N N . ARG B 1 245 ? 8.141 -10.906 17.703 1 89.44 245 ARG B N 1
ATOM 8835 C CA . ARG B 1 245 ? 7.957 -9.602 18.328 1 89.44 245 ARG B CA 1
ATOM 8836 C C . ARG B 1 245 ? 9.297 -8.992 18.719 1 89.44 245 ARG B C 1
ATOM 8838 O O . ARG B 1 245 ? 9.547 -7.809 18.469 1 89.44 245 ARG B O 1
ATOM 8845 N N . TRP B 1 246 ? 10.078 -9.797 19.359 1 88.12 246 TRP B N 1
ATOM 8846 C CA . TRP B 1 246 ? 11.406 -9.352 19.781 1 88.12 246 TRP B CA 1
ATOM 8847 C C . TRP B 1 246 ? 12.227 -8.898 18.578 1 88.12 246 TRP B C 1
ATOM 8849 O O . TRP B 1 246 ? 12.891 -7.855 18.625 1 88.12 246 TRP B O 1
ATOM 8859 N N . ALA B 1 247 ? 12.25 -9.625 17.531 1 89.56 247 ALA B N 1
ATOM 8860 C CA . ALA B 1 247 ? 13.008 -9.289 16.328 1 89.56 247 ALA B CA 1
ATOM 8861 C C . ALA B 1 247 ? 12.508 -7.988 15.703 1 89.56 247 ALA B C 1
ATOM 8863 O O . ALA B 1 247 ? 13.312 -7.164 15.258 1 89.56 247 ALA B O 1
ATOM 8864 N N . LEU B 1 248 ? 11.227 -7.789 15.672 1 87 248 LEU B N 1
ATOM 8865 C CA . LEU B 1 248 ? 10.641 -6.598 15.07 1 87 248 LEU B CA 1
ATOM 8866 C C . LEU B 1 248 ? 10.914 -5.363 15.93 1 87 248 LEU B C 1
ATOM 8868 O O . LEU B 1 248 ? 11.078 -4.262 15.398 1 87 248 LEU B O 1
ATOM 8872 N N . ILE B 1 249 ? 10.953 -5.555 17.25 1 78.12 249 ILE B N 1
ATOM 8873 C CA . ILE B 1 249 ? 11.273 -4.453 18.156 1 78.12 249 ILE B CA 1
ATOM 8874 C C . ILE B 1 249 ? 12.75 -4.102 18.031 1 78.12 249 ILE B C 1
ATOM 8876 O O . ILE B 1 249 ? 13.109 -2.926 17.953 1 78.12 249 ILE B O 1
ATOM 8880 N N . LYS B 1 250 ? 13.523 -5.207 18.016 1 76.06 250 LYS B N 1
ATOM 8881 C CA . LYS B 1 250 ? 14.961 -5.004 17.953 1 76.06 250 LYS B CA 1
ATOM 8882 C C . LYS B 1 250 ? 15.367 -4.297 16.656 1 76.06 250 LYS B C 1
ATOM 8884 O O . LYS B 1 250 ? 16.281 -3.482 16.656 1 76.06 250 LYS B O 1
ATOM 8889 N N . THR B 1 251 ? 14.688 -4.523 15.609 1 77.88 251 THR B N 1
ATOM 8890 C CA . THR B 1 251 ? 15.008 -3.918 14.32 1 77.88 251 THR B CA 1
ATOM 8891 C C . THR B 1 251 ? 14.188 -2.656 14.094 1 77.88 251 THR B C 1
ATOM 8893 O O . THR B 1 251 ? 14.258 -2.041 13.023 1 77.88 251 THR B O 1
ATOM 8896 N N . HIS B 1 252 ? 13.344 -2.238 15.016 1 73.62 252 HIS B N 1
ATOM 8897 C CA . HIS B 1 252 ? 12.531 -1.027 15 1 73.62 252 HIS B CA 1
ATOM 8898 C C . HIS B 1 252 ? 11.547 -1.04 13.828 1 7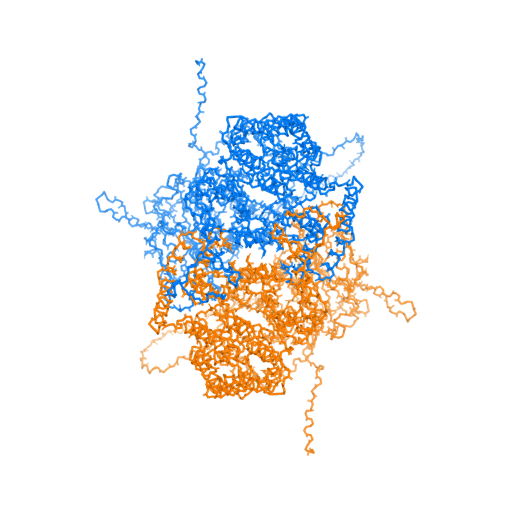3.62 252 HIS B C 1
ATOM 8900 O O . HIS B 1 252 ? 11.297 -0.001 13.211 1 73.62 252 HIS B O 1
ATOM 8906 N N . GLU B 1 253 ? 11.188 -2.211 13.5 1 77.81 253 GLU B N 1
ATOM 8907 C CA . GLU B 1 253 ? 10.25 -2.357 12.391 1 77.81 253 GLU B CA 1
ATOM 8908 C C . GLU B 1 253 ? 8.844 -1.9 12.789 1 77.81 253 GLU B C 1
ATOM 8910 O O . GLU B 1 253 ? 8.094 -1.392 11.953 1 77.81 253 GLU B O 1
ATOM 8915 N N . LEU B 1 254 ? 8.547 -2.055 13.992 1 75.62 254 LEU B N 1
ATOM 8916 C CA . LEU B 1 254 ? 7.203 -1.729 14.453 1 75.62 254 LEU B CA 1
ATOM 8917 C C . LEU B 1 254 ? 6.957 -0.224 14.398 1 75.62 254 LEU B C 1
ATOM 8919 O O . LEU B 1 254 ? 5.816 0.218 14.242 1 75.62 254 LEU B O 1
ATOM 8923 N N . ASP B 1 255 ? 8.062 0.48 14.43 1 64.94 255 ASP B N 1
ATOM 8924 C CA . ASP B 1 255 ? 7.945 1.934 14.516 1 64.94 255 ASP B CA 1
ATOM 8925 C C . ASP B 1 255 ? 8.047 2.574 13.133 1 64.94 255 ASP B C 1
ATOM 8927 O O . ASP B 1 255 ? 7.664 3.732 12.953 1 64.94 255 ASP B O 1
ATOM 8931 N N . ARG B 1 256 ? 8.383 1.802 12.25 1 69.94 256 ARG B N 1
ATOM 8932 C CA . ARG B 1 256 ? 8.562 2.332 10.906 1 69.94 256 ARG B CA 1
ATOM 8933 C C . ARG B 1 256 ? 7.211 2.582 10.234 1 69.94 256 ARG B C 1
ATOM 8935 O O . ARG B 1 256 ? 6.219 1.927 10.562 1 69.94 256 ARG B O 1
ATOM 8942 N N . SER B 1 257 ? 7.156 3.635 9.383 1 65.81 257 SER B N 1
ATOM 8943 C CA . SER B 1 257 ? 5.934 3.969 8.664 1 65.81 257 SER B CA 1
ATOM 8944 C C . SER B 1 257 ? 5.562 2.879 7.664 1 65.81 257 SER B C 1
ATOM 8946 O O . SER B 1 257 ? 4.383 2.648 7.395 1 65.81 257 SER B O 1
ATOM 8948 N N . LYS B 1 258 ? 6.516 2.307 7.078 1 74.75 258 LYS B N 1
ATOM 8949 C CA . LYS B 1 258 ? 6.316 1.188 6.16 1 74.75 258 LYS B CA 1
ATOM 8950 C C . LYS B 1 258 ? 7.207 0.007 6.531 1 74.75 258 LYS B C 1
ATOM 8952 O O . LYS B 1 258 ? 8.359 0.193 6.93 1 74.75 258 LYS B O 1
ATOM 8957 N N . PRO B 1 259 ? 6.578 -1.136 6.477 1 81.25 259 PRO B N 1
ATOM 8958 C CA . PRO B 1 259 ? 7.406 -2.301 6.793 1 81.25 259 PRO B CA 1
ATOM 8959 C C . PRO B 1 259 ? 8.531 -2.514 5.785 1 81.25 259 PRO B C 1
ATOM 8961 O O . PRO B 1 259 ? 8.352 -2.277 4.59 1 81.25 259 PRO B O 1
ATOM 8964 N N . SER B 1 260 ? 9.656 -2.906 6.254 1 80.75 260 SER B N 1
ATOM 8965 C CA . SER B 1 260 ? 10.797 -3.207 5.398 1 80.75 260 SER B CA 1
ATOM 8966 C C . SER B 1 260 ? 10.562 -4.477 4.586 1 80.75 260 SER B C 1
ATOM 8968 O O . SER B 1 260 ? 9.844 -5.375 5.023 1 80.75 260 SER B O 1
ATOM 8970 N N . PRO B 1 261 ? 11.117 -4.555 3.375 1 80.38 261 PRO B N 1
ATOM 8971 C CA . PRO B 1 261 ? 10.961 -5.754 2.547 1 80.38 261 PRO B CA 1
ATOM 8972 C C . PRO B 1 261 ? 11.508 -7.012 3.223 1 80.38 261 PRO B C 1
ATOM 8974 O O . PRO B 1 261 ? 10.938 -8.094 3.064 1 80.38 261 PRO B O 1
ATOM 8977 N N . ILE B 1 262 ? 12.562 -6.855 4.012 1 83.25 262 ILE B N 1
ATOM 8978 C CA . ILE B 1 262 ? 13.156 -8.016 4.668 1 83.25 262 ILE B CA 1
ATOM 8979 C C . ILE B 1 262 ? 12.211 -8.531 5.758 1 83.25 262 ILE B C 1
ATOM 8981 O O . ILE B 1 262 ? 12.047 -9.742 5.922 1 83.25 262 ILE B O 1
ATOM 8985 N N . ALA B 1 263 ? 11.711 -7.586 6.543 1 88.38 263 ALA B N 1
ATOM 8986 C CA . ALA B 1 263 ? 10.758 -7.988 7.582 1 88.38 263 ALA B CA 1
ATOM 8987 C C . ALA B 1 263 ? 9.539 -8.664 6.973 1 88.38 263 ALA B C 1
ATOM 8989 O O . ALA B 1 263 ? 9.062 -9.68 7.488 1 88.38 263 ALA B O 1
ATOM 8990 N N . THR B 1 264 ? 9.023 -8.094 5.875 1 90.38 264 THR B N 1
ATOM 8991 C CA . THR B 1 264 ? 7.879 -8.68 5.184 1 90.38 264 THR B CA 1
ATOM 8992 C C . THR B 1 264 ? 8.211 -10.07 4.66 1 90.38 264 THR B C 1
ATOM 8994 O O . THR B 1 264 ? 7.398 -10.992 4.758 1 90.38 264 THR B O 1
ATOM 8997 N N . MET B 1 265 ? 9.352 -10.227 4.086 1 90.62 265 MET B N 1
ATOM 8998 C CA . MET B 1 265 ? 9.812 -11.523 3.584 1 90.62 265 MET B CA 1
ATOM 8999 C C . MET B 1 265 ? 9.875 -12.547 4.711 1 90.62 265 MET B C 1
ATOM 9001 O O . MET B 1 265 ? 9.445 -13.695 4.539 1 90.62 265 MET B O 1
ATOM 9005 N N . CYS B 1 266 ? 10.359 -12.172 5.859 1 92.5 266 CYS B N 1
ATOM 9006 C CA . CYS B 1 266 ? 10.469 -13.07 7 1 92.5 266 CYS B CA 1
ATOM 9007 C C . CYS B 1 266 ? 9.094 -13.531 7.473 1 92.5 266 CYS B C 1
ATOM 9009 O O . CYS B 1 266 ? 8.898 -14.711 7.766 1 92.5 266 CYS B O 1
ATOM 9011 N N . ILE B 1 267 ? 8.195 -12.602 7.547 1 94.62 267 ILE B N 1
ATOM 9012 C CA . ILE B 1 267 ? 6.844 -12.93 7.988 1 94.62 267 ILE B CA 1
ATOM 9013 C C . ILE B 1 267 ? 6.191 -13.883 6.992 1 94.62 267 ILE B C 1
ATOM 9015 O O . ILE B 1 267 ? 5.566 -14.867 7.391 1 94.62 267 ILE B O 1
ATOM 9019 N N . LEU B 1 268 ? 6.352 -13.602 5.668 1 94.62 268 LEU B N 1
ATOM 9020 C CA . LEU B 1 268 ? 5.797 -14.484 4.645 1 94.62 268 LEU B CA 1
ATOM 9021 C C . LEU B 1 268 ? 6.465 -15.852 4.688 1 94.62 268 LEU B C 1
ATOM 9023 O O . LEU B 1 268 ? 5.809 -16.875 4.484 1 94.62 268 LEU B O 1
ATOM 9027 N N . PHE B 1 269 ? 7.734 -15.82 4.965 1 94.44 269 PHE B N 1
ATOM 9028 C CA . PHE B 1 269 ? 8.477 -17.078 5.074 1 94.44 269 PHE B CA 1
ATOM 9029 C C . PHE B 1 269 ? 7.941 -17.922 6.23 1 94.44 269 PHE B C 1
ATOM 9031 O O . PHE B 1 269 ? 7.754 -19.125 6.09 1 94.44 269 PHE B O 1
ATOM 9038 N N . ILE B 1 270 ? 7.691 -17.312 7.363 1 95.25 270 ILE B N 1
ATOM 9039 C CA . ILE B 1 270 ? 7.117 -17.984 8.523 1 95.25 270 ILE B CA 1
ATOM 9040 C C . ILE B 1 270 ? 5.742 -18.547 8.164 1 95.25 270 ILE B C 1
ATOM 9042 O O . ILE B 1 270 ? 5.395 -19.656 8.57 1 95.25 270 ILE B O 1
ATOM 9046 N N . MET B 1 271 ? 4.996 -17.812 7.426 1 95.81 271 MET B N 1
ATOM 9047 C CA . MET B 1 271 ? 3.67 -18.25 6.996 1 95.81 271 MET B CA 1
ATOM 9048 C C . MET B 1 271 ? 3.762 -19.484 6.102 1 95.81 271 MET B C 1
ATOM 9050 O O . MET B 1 271 ? 3.035 -20.453 6.301 1 95.81 271 MET B O 1
ATOM 9054 N N . PHE B 1 272 ? 4.707 -19.5 5.129 1 96.06 272 PHE B N 1
ATOM 9055 C CA . PHE B 1 272 ? 4.848 -20.609 4.203 1 96.06 272 PHE B CA 1
ATOM 9056 C C . PHE B 1 272 ? 5.344 -21.859 4.926 1 96.06 272 PHE B C 1
ATOM 9058 O O . PHE B 1 272 ? 4.918 -22.984 4.613 1 96.06 272 PHE B O 1
ATOM 9065 N N . ILE B 1 273 ? 6.199 -21.688 5.887 1 95.75 273 ILE B N 1
ATOM 9066 C CA . ILE B 1 273 ? 6.691 -22.828 6.668 1 95.75 273 ILE B CA 1
ATOM 9067 C C . ILE B 1 273 ? 5.547 -23.438 7.465 1 95.75 273 ILE B C 1
ATOM 9069 O O . ILE B 1 273 ? 5.418 -24.672 7.535 1 95.75 273 ILE B O 1
ATOM 9073 N N . SER B 1 274 ? 4.797 -22.578 8.039 1 96.25 274 SER B N 1
ATOM 9074 C CA . SER B 1 274 ? 3.654 -23.062 8.812 1 96.25 274 SER B CA 1
ATOM 9075 C C . SER B 1 274 ? 2.645 -23.766 7.91 1 96.25 274 SER B C 1
ATOM 9077 O O . SER B 1 274 ? 2.088 -24.812 8.281 1 96.25 274 SER B O 1
ATOM 9079 N N . ALA B 1 275 ? 2.352 -23.172 6.777 1 94.62 275 ALA B N 1
ATOM 9080 C CA . ALA B 1 275 ? 1.438 -23.797 5.82 1 94.62 275 ALA B CA 1
ATOM 9081 C C . ALA B 1 275 ? 1.951 -25.172 5.379 1 94.62 275 ALA B C 1
ATOM 9083 O O . ALA B 1 275 ? 1.188 -26.141 5.324 1 94.62 275 ALA B O 1
ATOM 9084 N N . TYR B 1 276 ? 3.264 -25.281 5.141 1 93.94 276 TYR B N 1
ATOM 9085 C CA . TYR B 1 276 ? 3.869 -26.547 4.723 1 93.94 276 TYR B CA 1
ATOM 9086 C C . TYR B 1 276 ? 3.785 -27.594 5.832 1 93.94 276 TYR B C 1
ATOM 9088 O O . TYR B 1 276 ? 3.398 -28.734 5.586 1 93.94 276 TYR B O 1
ATOM 9096 N N . PHE B 1 277 ? 4.09 -27.219 6.98 1 93.81 277 PHE B N 1
ATOM 9097 C CA . PHE B 1 277 ? 4.133 -28.141 8.109 1 93.81 277 PHE B CA 1
ATOM 9098 C C . PHE B 1 277 ? 2.75 -28.719 8.391 1 93.81 277 PHE B C 1
ATOM 9100 O O . PHE B 1 277 ? 2.602 -29.922 8.602 1 93.81 277 PHE B O 1
ATOM 9107 N N . THR B 1 278 ? 1.748 -27.891 8.453 1 89.81 278 THR B N 1
ATOM 9108 C CA . THR B 1 278 ? 0.403 -28.375 8.734 1 89.81 278 THR B CA 1
ATOM 9109 C C . THR B 1 278 ? -0.1 -29.266 7.598 1 89.81 278 THR B C 1
ATOM 9111 O O . THR B 1 278 ? -0.839 -30.219 7.832 1 89.81 278 THR B O 1
ATOM 9114 N N . ASP B 1 279 ? 0.318 -28.938 6.43 1 88.31 279 ASP B N 1
ATOM 9115 C CA . ASP B 1 279 ? -0.096 -29.75 5.289 1 88.31 279 ASP B CA 1
ATOM 9116 C C . ASP B 1 279 ? 0.489 -31.156 5.371 1 88.31 279 ASP B C 1
ATOM 9118 O O . ASP B 1 279 ? -0.215 -32.156 5.141 1 88.31 279 ASP B O 1
ATOM 9122 N N . ILE B 1 280 ? 1.747 -31.328 5.746 1 89.25 280 ILE B N 1
ATOM 9123 C CA . ILE B 1 280 ? 2.408 -32.625 5.742 1 89.25 280 ILE B CA 1
ATOM 9124 C C . ILE B 1 280 ? 1.923 -33.469 6.926 1 89.25 280 ILE B C 1
ATOM 9126 O O . ILE B 1 280 ? 1.978 -34.688 6.895 1 89.25 280 ILE B O 1
ATOM 9130 N N . ILE B 1 281 ? 1.453 -32.781 7.961 1 87.06 281 ILE B N 1
ATOM 9131 C CA . ILE B 1 281 ? 0.952 -33.531 9.109 1 87.06 281 ILE B CA 1
ATOM 9132 C C . ILE B 1 281 ? -0.473 -34 8.836 1 87.06 281 ILE B C 1
ATOM 9134 O O . ILE B 1 281 ? -0.993 -34.875 9.547 1 87.06 281 ILE B O 1
ATOM 9138 N N . GLY B 1 282 ? -1.104 -33.438 7.852 1 77.75 282 GLY B N 1
ATOM 9139 C CA . GLY B 1 282 ? -2.42 -33.906 7.449 1 77.75 282 GLY B CA 1
ATOM 9140 C C . GLY B 1 282 ? -3.537 -32.938 7.836 1 77.75 282 GLY B C 1
ATOM 9141 O O . GLY B 1 282 ? -4.711 -33.312 7.824 1 77.75 282 GLY B O 1
ATOM 9142 N N . VAL B 1 283 ? -3.363 -31.766 8.312 1 79.25 283 VAL B N 1
ATOM 9143 C CA . VAL B 1 283 ? -4.367 -30.812 8.75 1 79.25 283 VAL B CA 1
ATOM 9144 C C . VAL B 1 283 ? -4.652 -29.812 7.625 1 79.25 283 VAL B C 1
ATOM 9146 O O . VAL B 1 283 ? -5.602 -29.031 7.703 1 79.25 283 VAL B O 1
ATOM 9149 N N . HIS B 1 284 ? -3.977 -29.734 6.523 1 81.44 284 HIS B N 1
ATOM 9150 C CA . HIS B 1 284 ? -4.102 -28.844 5.371 1 81.44 284 HIS B CA 1
ATOM 9151 C C . HIS B 1 284 ? -3.326 -27.547 5.582 1 81.44 284 HIS B C 1
ATOM 9153 O O . HIS B 1 284 ? -3.229 -27.062 6.707 1 81.44 284 HIS B O 1
ATOM 9159 N N . ALA B 1 285 ? -2.932 -26.922 4.57 1 89.25 285 ALA B N 1
ATOM 9160 C CA . ALA B 1 285 ? -2.004 -25.797 4.566 1 89.25 285 ALA B CA 1
ATOM 9161 C C . ALA B 1 285 ? -2.686 -24.531 5.055 1 89.25 285 ALA B C 1
ATOM 9163 O O . ALA B 1 285 ? -2.037 -23.641 5.629 1 89.25 285 ALA B O 1
ATOM 9164 N N . ILE B 1 286 ? -3.975 -24.359 4.859 1 86.94 286 ILE B N 1
ATOM 9165 C CA . ILE B 1 286 ? -4.703 -23.141 5.164 1 86.94 286 ILE B CA 1
ATOM 9166 C C . ILE B 1 286 ? -4.664 -22.875 6.668 1 86.94 286 ILE B C 1
ATOM 9168 O O . ILE B 1 286 ? -4.605 -21.719 7.102 1 86.94 286 ILE B O 1
ATOM 9172 N N . PHE B 1 287 ? -4.598 -23.922 7.488 1 84.56 287 PHE B N 1
ATOM 9173 C CA . PHE B 1 287 ? -4.57 -23.766 8.938 1 84.56 287 PHE B CA 1
ATOM 9174 C C . PHE B 1 287 ? -3.244 -23.188 9.398 1 84.56 287 PHE B C 1
ATOM 9176 O O . PHE B 1 287 ? -3.211 -22.359 10.312 1 84.56 287 PHE B O 1
ATOM 9183 N N . GLY B 1 288 ? -2.24 -23.703 8.828 1 90.56 288 GLY B N 1
ATOM 9184 C CA . GLY B 1 288 ? -0.935 -23.141 9.156 1 90.56 288 GLY B CA 1
ATOM 9185 C C . GLY B 1 288 ? -0.807 -21.672 8.805 1 90.56 288 GLY B C 1
ATOM 9186 O O . GLY B 1 288 ? -0.225 -20.891 9.562 1 90.56 288 GLY B O 1
ATOM 9187 N N . ALA B 1 289 ? -1.315 -21.297 7.637 1 93 289 ALA B N 1
ATOM 9188 C CA . ALA B 1 289 ? -1.292 -19.891 7.227 1 93 289 ALA B CA 1
ATOM 9189 C C . ALA B 1 289 ? -2.066 -19.016 8.211 1 93 289 ALA B C 1
ATOM 9191 O O . ALA B 1 289 ? -1.619 -17.922 8.57 1 93 289 ALA B O 1
ATOM 9192 N N . PHE B 1 290 ? -3.174 -19.5 8.664 1 86.75 290 PHE B N 1
ATOM 9193 C CA . PHE B 1 290 ? -4.012 -18.797 9.625 1 86.75 290 PHE B CA 1
ATOM 9194 C C . PHE B 1 290 ? -3.268 -18.594 10.945 1 86.75 290 PHE B C 1
ATOM 9196 O O . PHE B 1 290 ? -3.287 -17.5 11.508 1 86.75 290 PHE B O 1
ATOM 9203 N N . ILE B 1 291 ? -2.621 -19.656 11.438 1 89.81 291 ILE B N 1
ATOM 9204 C CA . ILE B 1 291 ? -1.855 -19.609 12.68 1 89.81 291 ILE B CA 1
ATOM 9205 C C . ILE B 1 291 ? -0.757 -18.547 12.562 1 89.81 291 ILE B C 1
ATOM 9207 O O . ILE B 1 291 ? -0.546 -17.766 13.492 1 89.81 291 ILE B O 1
ATOM 9211 N N . ALA B 1 292 ? -0.101 -18.5 11.453 1 94.25 292 ALA B N 1
ATOM 9212 C CA . ALA B 1 292 ? 0.975 -17.531 11.234 1 94.25 292 ALA B CA 1
ATOM 9213 C C . ALA B 1 292 ? 0.445 -16.109 11.281 1 94.25 292 ALA B C 1
ATOM 9215 O O . ALA B 1 292 ? 1.118 -15.203 11.781 1 94.25 292 ALA B O 1
ATOM 9216 N N . GLY B 1 293 ? -0.763 -15.844 10.727 1 90.56 293 GLY B N 1
ATOM 9217 C CA . GLY B 1 293 ? -1.373 -14.531 10.781 1 90.56 293 GLY B CA 1
ATOM 9218 C C . GLY B 1 293 ? -1.718 -14.086 12.188 1 90.56 293 GLY B C 1
ATOM 9219 O O . GLY B 1 293 ? -1.618 -12.898 12.516 1 90.56 293 GLY B O 1
ATOM 9220 N N . LEU B 1 294 ? -2.023 -15.016 13.07 1 86.38 294 LEU B N 1
ATOM 9221 C CA . LEU B 1 294 ? -2.451 -14.742 14.438 1 86.38 294 LEU B CA 1
ATOM 9222 C C . LEU B 1 294 ? -1.278 -14.258 15.289 1 86.38 294 LEU B C 1
ATOM 9224 O O . LEU B 1 294 ? -1.472 -13.531 16.266 1 86.38 294 LEU B O 1
ATOM 9228 N N . ILE B 1 295 ? -0.034 -14.625 14.922 1 91.5 295 ILE B N 1
ATOM 9229 C CA . ILE B 1 295 ? 1.089 -14.391 15.828 1 91.5 295 ILE B CA 1
ATOM 9230 C C . ILE B 1 295 ? 1.73 -13.039 15.5 1 91.5 295 ILE B C 1
ATOM 9232 O O . ILE B 1 295 ? 2.562 -12.547 16.266 1 91.5 295 ILE B O 1
ATOM 9236 N N . VAL B 1 296 ? 1.377 -12.398 14.383 1 90.62 296 VAL B N 1
ATOM 9237 C CA . VAL B 1 296 ? 1.967 -11.117 14.016 1 90.62 296 VAL B CA 1
ATOM 9238 C C . VAL B 1 296 ? 1.515 -10.039 14.992 1 90.62 296 VAL B C 1
ATOM 9240 O O . VAL B 1 296 ? 0.323 -9.922 15.289 1 90.62 296 VAL B O 1
ATOM 9243 N N . PRO B 1 297 ? 2.477 -9.305 15.516 1 86.44 297 PRO B N 1
ATOM 9244 C CA . PRO B 1 297 ? 2.135 -8.297 16.516 1 86.44 297 PRO B CA 1
ATOM 9245 C C . PRO B 1 297 ? 1.229 -7.195 15.977 1 86.44 297 PRO B C 1
ATOM 9247 O O . PRO B 1 297 ? 1.384 -6.781 14.82 1 86.44 297 PRO B O 1
ATOM 9250 N N . ARG B 1 298 ? 0.347 -6.738 16.797 1 80.12 298 ARG B N 1
ATOM 9251 C CA . ARG B 1 298 ? -0.63 -5.73 16.391 1 80.12 298 ARG B CA 1
ATOM 9252 C C . ARG B 1 298 ? -0.234 -4.352 16.906 1 80.12 298 ARG B C 1
ATOM 9254 O O . ARG B 1 298 ? -0.947 -3.371 16.688 1 80.12 298 ARG B O 1
ATOM 9261 N N . GLU B 1 299 ? 0.925 -4.305 17.359 1 73.5 299 GLU B N 1
ATOM 9262 C CA . GLU B 1 299 ? 1.396 -3.033 17.906 1 73.5 299 GLU B CA 1
ATOM 9263 C C . GLU B 1 299 ? 1.684 -2.027 16.797 1 73.5 299 GLU B C 1
ATOM 9265 O O . GLU B 1 299 ? 2.189 -2.396 15.734 1 73.5 299 GLU B O 1
ATOM 9270 N N . ASN B 1 300 ? 1.308 -0.754 16.984 1 71.5 300 ASN B N 1
ATOM 9271 C CA . ASN B 1 300 ? 1.586 0.357 16.078 1 71.5 300 ASN B CA 1
ATOM 9272 C C . ASN B 1 300 ? 0.975 0.125 14.711 1 71.5 300 ASN B C 1
ATOM 9274 O O . ASN B 1 300 ? 1.586 0.453 13.688 1 71.5 300 ASN B O 1
ATOM 9278 N N . HIS B 1 301 ? -0.158 -0.565 14.695 1 75.31 301 HIS B N 1
ATOM 9279 C CA . HIS B 1 301 ? -0.879 -0.816 13.453 1 75.31 301 HIS B CA 1
ATOM 9280 C C . HIS B 1 301 ? 0.012 -1.514 12.43 1 75.31 301 HIS B C 1
ATOM 9282 O O . HIS B 1 301 ? -0.052 -1.211 11.234 1 75.31 301 HIS B O 1
ATOM 9288 N N . TYR B 1 302 ? 0.866 -2.283 12.938 1 82.19 302 TYR B N 1
ATOM 9289 C CA . TYR B 1 302 ? 1.812 -2.969 12.062 1 82.19 302 TYR B CA 1
ATOM 9290 C C . TYR B 1 302 ? 1.088 -3.881 11.078 1 82.19 302 TYR B C 1
ATOM 9292 O O . TYR B 1 302 ? 1.487 -3.994 9.914 1 82.19 302 TYR B O 1
ATOM 9300 N N . VAL B 1 303 ? 0.027 -4.492 11.562 1 86 303 VAL B N 1
ATOM 9301 C CA . VAL B 1 303 ? -0.715 -5.438 10.734 1 86 303 VAL B CA 1
ATOM 9302 C C . VAL B 1 303 ? -1.357 -4.699 9.562 1 86 303 VAL B C 1
ATOM 9304 O O . VAL B 1 303 ? -1.438 -5.234 8.453 1 86 303 VAL B O 1
ATOM 9307 N N . VAL B 1 304 ? -1.798 -3.482 9.773 1 81.06 304 VAL B N 1
ATOM 9308 C CA . VAL B 1 304 ? -2.432 -2.68 8.734 1 81.06 304 VAL B CA 1
ATOM 9309 C C . VAL B 1 304 ? -1.396 -2.291 7.68 1 81.06 304 VAL B C 1
ATOM 9311 O O . VAL B 1 304 ? -1.649 -2.408 6.48 1 81.06 304 VAL B O 1
ATOM 9314 N N . LYS B 1 305 ? -0.245 -1.897 8.164 1 81.12 305 LYS B N 1
ATOM 9315 C CA . LYS B 1 305 ? 0.837 -1.508 7.266 1 81.12 305 LYS B CA 1
ATOM 9316 C C . LYS B 1 305 ? 1.285 -2.686 6.402 1 81.12 305 LYS B C 1
ATOM 9318 O O . LYS B 1 305 ? 1.559 -2.52 5.211 1 81.12 305 LYS B O 1
ATOM 9323 N N . LEU B 1 306 ? 1.315 -3.734 7 1 87.06 306 LEU B N 1
ATOM 9324 C CA . LEU B 1 306 ? 1.754 -4.961 6.336 1 87.06 306 LEU B CA 1
ATOM 9325 C C . LEU B 1 306 ? 0.751 -5.391 5.273 1 87.06 306 LEU B C 1
ATOM 9327 O O . LEU B 1 306 ? 1.136 -5.715 4.145 1 87.06 306 LEU B O 1
ATOM 9331 N N . THR B 1 307 ? -0.511 -5.375 5.5 1 86.56 307 THR B N 1
ATOM 9332 C CA . THR B 1 307 ? -1.564 -5.863 4.617 1 86.56 307 THR B CA 1
ATOM 9333 C C . THR B 1 307 ? -1.777 -4.906 3.447 1 86.56 307 THR B C 1
ATOM 9335 O O . THR B 1 307 ? -2.084 -5.336 2.334 1 86.56 307 THR B O 1
ATOM 9338 N N . GLU B 1 308 ? -1.61 -3.648 3.688 1 82.38 308 GLU B N 1
ATOM 9339 C CA . GLU B 1 308 ? -1.855 -2.623 2.68 1 82.38 308 GLU B CA 1
ATOM 9340 C C . GLU B 1 308 ? -0.991 -2.848 1.441 1 82.38 308 GLU B C 1
ATOM 9342 O O . GLU B 1 308 ? -1.431 -2.596 0.317 1 82.38 308 GLU B O 1
ATOM 9347 N N . ARG B 1 309 ? 0.086 -3.408 1.565 1 85.19 309 ARG B N 1
ATOM 9348 C CA . ARG B 1 309 ? 1.044 -3.512 0.469 1 85.19 309 ARG B CA 1
ATOM 9349 C C . ARG B 1 309 ? 0.956 -4.875 -0.207 1 85.19 309 ARG B C 1
ATOM 9351 O O . ARG B 1 309 ? 1.59 -5.105 -1.239 1 85.19 309 ARG B O 1
ATOM 9358 N N . MET B 1 310 ? 0.155 -5.727 0.294 1 89.75 310 MET B N 1
ATOM 9359 C CA . MET B 1 310 ? 0.175 -7.094 -0.218 1 89.75 310 MET B CA 1
ATOM 9360 C C . MET B 1 310 ? -1.218 -7.527 -0.665 1 89.75 310 MET B C 1
ATOM 9362 O O . MET B 1 310 ? -1.365 -8.539 -1.358 1 89.75 310 MET B O 1
ATOM 9366 N N . GLU B 1 311 ? -2.197 -6.84 -0.416 1 86.94 311 GLU B N 1
ATOM 9367 C CA . GLU B 1 311 ? -3.541 -7.41 -0.423 1 86.94 311 GLU B CA 1
ATOM 9368 C C . GLU B 1 311 ? -4.133 -7.414 -1.83 1 86.94 311 GLU B C 1
ATOM 9370 O O . GLU B 1 311 ? -4.969 -8.258 -2.156 1 86.94 311 GLU B O 1
ATOM 9375 N N . ASP B 1 312 ? -3.781 -6.559 -2.771 1 87.19 312 ASP B N 1
ATOM 9376 C CA . ASP B 1 312 ? -4.539 -6.355 -4 1 87.19 312 ASP B CA 1
ATOM 9377 C C . ASP B 1 312 ? -4.402 -7.559 -4.934 1 87.19 312 ASP B C 1
ATOM 9379 O O . ASP B 1 312 ? -5.406 -8.086 -5.422 1 87.19 312 ASP B O 1
ATOM 9383 N N . ILE B 1 313 ? -3.207 -8.047 -5.16 1 90.88 313 ILE B N 1
ATOM 9384 C CA . ILE B 1 313 ? -3.012 -9.133 -6.113 1 90.88 313 ILE B CA 1
ATOM 9385 C C . ILE B 1 313 ? -3.738 -10.383 -5.621 1 90.88 313 ILE B C 1
ATOM 9387 O O . ILE B 1 313 ? -4.52 -10.984 -6.363 1 90.88 313 ILE B O 1
ATOM 9391 N N . PRO B 1 314 ? -3.535 -10.828 -4.41 1 91.38 314 PRO B N 1
ATOM 9392 C CA . PRO B 1 314 ? -4.262 -12.008 -3.932 1 91.38 314 PRO B CA 1
ATOM 9393 C C . PRO B 1 314 ? -5.777 -11.82 -3.979 1 91.38 314 PRO B C 1
ATOM 9395 O O . PRO B 1 314 ? -6.5 -12.719 -4.434 1 91.38 314 PRO B O 1
ATOM 9398 N N . ASN B 1 315 ? -6.324 -10.664 -3.625 1 87.94 315 ASN B N 1
ATOM 9399 C CA . ASN B 1 315 ? -7.762 -10.453 -3.502 1 87.94 315 ASN B CA 1
ATOM 9400 C C . ASN B 1 315 ? -8.422 -10.258 -4.867 1 87.94 315 ASN B C 1
ATOM 9402 O O . ASN B 1 315 ? -9.57 -10.648 -5.066 1 87.94 315 ASN B O 1
ATOM 9406 N N . ILE B 1 316 ? -7.699 -9.672 -5.785 1 89.31 316 ILE B N 1
ATOM 9407 C CA . ILE B 1 316 ? -8.312 -9.312 -7.055 1 89.31 316 ILE B CA 1
ATOM 9408 C C . ILE B 1 316 ? -8.086 -10.422 -8.078 1 89.31 316 ILE B C 1
ATOM 9410 O O . ILE B 1 316 ? -8.938 -10.68 -8.93 1 89.31 316 ILE B O 1
ATOM 9414 N N . VAL B 1 317 ? -6.965 -11.164 -7.938 1 92.38 317 VAL B N 1
ATOM 9415 C CA . VAL B 1 317 ? -6.625 -12.125 -8.984 1 92.38 317 VAL B CA 1
ATOM 9416 C C . VAL B 1 317 ? -6.707 -13.547 -8.43 1 92.38 317 VAL B C 1
ATOM 9418 O O . VAL B 1 317 ? -7.473 -14.367 -8.938 1 92.38 317 VAL B O 1
ATOM 9421 N N . LEU B 1 318 ? -6.09 -13.883 -7.352 1 93.31 318 LEU B N 1
ATOM 9422 C CA . LEU B 1 318 ? -5.902 -15.258 -6.902 1 93.31 318 LEU B CA 1
ATOM 9423 C C . LEU B 1 318 ? -7.164 -15.781 -6.227 1 93.31 318 LEU B C 1
ATOM 9425 O O . LEU B 1 318 ? -7.582 -16.906 -6.473 1 93.31 318 LEU B O 1
ATOM 9429 N N . ILE B 1 319 ? -7.848 -14.961 -5.434 1 90 319 ILE B N 1
ATOM 9430 C CA . ILE B 1 319 ? -9.016 -15.406 -4.68 1 90 319 ILE B CA 1
ATOM 9431 C C . ILE B 1 319 ? -10.164 -15.703 -5.637 1 90 319 ILE B C 1
ATOM 9433 O O . ILE B 1 319 ? -10.82 -16.75 -5.516 1 90 319 ILE B O 1
ATOM 9437 N N . PRO B 1 320 ? -10.414 -14.875 -6.621 1 92.88 320 PRO B N 1
ATOM 9438 C CA . PRO B 1 320 ? -11.461 -15.219 -7.586 1 92.88 320 PRO B CA 1
ATOM 9439 C C . PRO B 1 320 ? -11.18 -16.531 -8.32 1 92.88 320 PRO B C 1
ATOM 9441 O O . PRO B 1 320 ? -12.109 -17.281 -8.617 1 92.88 320 PRO B O 1
ATOM 9444 N N . ILE B 1 321 ? -9.914 -16.797 -8.57 1 94.25 321 ILE B N 1
ATOM 9445 C CA . ILE B 1 321 ? -9.555 -18.047 -9.211 1 94.25 321 ILE B CA 1
ATOM 9446 C C . ILE B 1 321 ? -9.906 -19.219 -8.289 1 94.25 321 ILE B C 1
ATOM 9448 O O . ILE B 1 321 ? -10.445 -20.234 -8.742 1 94.25 321 ILE B O 1
ATOM 9452 N N . TYR B 1 322 ? -9.633 -19.125 -7.031 1 92.62 322 TYR B N 1
ATOM 9453 C CA . TYR B 1 322 ? -9.922 -20.188 -6.074 1 92.62 322 TYR B CA 1
ATOM 9454 C C . TYR B 1 322 ? -11.422 -20.484 -6.023 1 92.62 322 TYR B C 1
ATOM 9456 O O . TYR B 1 322 ? -11.828 -21.641 -6.09 1 92.62 322 TYR B O 1
ATOM 9464 N N . PHE B 1 323 ? -12.219 -19.469 -5.918 1 92.06 323 PHE B N 1
ATOM 9465 C CA . PHE B 1 323 ? -13.656 -19.672 -5.766 1 92.06 323 PHE B CA 1
ATOM 9466 C C . PHE B 1 323 ? -14.289 -20.109 -7.078 1 92.06 323 PHE B C 1
ATOM 9468 O O . PHE B 1 323 ? -15.25 -20.891 -7.078 1 92.06 323 PHE B O 1
ATOM 9475 N N . ALA B 1 324 ? -13.695 -19.625 -8.141 1 94.19 324 ALA B N 1
ATOM 9476 C CA . ALA B 1 324 ? -14.164 -20.109 -9.438 1 94.19 324 ALA B CA 1
ATOM 9477 C C . ALA B 1 324 ? -13.859 -21.594 -9.602 1 94.19 324 ALA B C 1
ATOM 9479 O O . ALA B 1 324 ? -14.664 -22.359 -10.148 1 94.19 324 ALA B O 1
ATOM 9480 N N . VAL B 1 325 ? -12.664 -22.016 -9.148 1 92.75 325 VAL B N 1
ATOM 9481 C CA . VAL B 1 325 ? -12.289 -23.422 -9.234 1 92.75 325 VAL B CA 1
ATOM 9482 C C . VAL B 1 325 ? -13.203 -24.25 -8.352 1 92.75 325 VAL B C 1
ATOM 9484 O O . VAL B 1 325 ? -13.594 -25.359 -8.719 1 92.75 325 VAL B O 1
ATOM 9487 N N . ALA B 1 326 ? -13.5 -23.734 -7.184 1 91.88 326 ALA B N 1
ATOM 9488 C CA . ALA B 1 326 ? -14.469 -24.406 -6.32 1 91.88 326 ALA B CA 1
ATOM 9489 C C . ALA B 1 326 ? -15.812 -24.578 -7.023 1 91.88 326 ALA B C 1
ATOM 9491 O O . ALA B 1 326 ? -16.453 -25.625 -6.922 1 91.88 326 ALA B O 1
ATOM 9492 N N . GLY B 1 327 ? -16.234 -23.562 -7.762 1 93.75 327 GLY B N 1
ATOM 9493 C CA . GLY B 1 327 ? -17.469 -23.625 -8.523 1 93.75 327 GLY B CA 1
ATOM 9494 C C . GLY B 1 327 ? -17.391 -24.578 -9.695 1 93.75 327 GLY B C 1
ATOM 9495 O O . GLY B 1 327 ? -18.406 -25.203 -10.055 1 93.75 327 GLY B O 1
ATOM 9496 N N . LEU B 1 328 ? -16.203 -24.703 -10.312 1 93.62 328 LEU B N 1
ATOM 9497 C CA . LEU B 1 328 ? -16 -25.625 -11.438 1 93.62 328 LEU B CA 1
ATOM 9498 C C . LEU B 1 328 ? -16.25 -27.062 -11.008 1 93.62 328 LEU B C 1
ATOM 9500 O O . LEU B 1 328 ? -16.594 -27.906 -11.836 1 93.62 328 LEU B O 1
ATOM 9504 N N . ASN B 1 329 ? -16.109 -27.328 -9.695 1 92.75 329 ASN B N 1
ATOM 9505 C CA . ASN B 1 329 ? -16.266 -28.688 -9.188 1 92.75 329 ASN B CA 1
ATOM 9506 C C . ASN B 1 329 ? -17.719 -28.984 -8.836 1 92.75 329 ASN B C 1
ATOM 9508 O O . ASN B 1 329 ? -18.047 -30.125 -8.477 1 92.75 329 ASN B O 1
ATOM 9512 N N . VAL B 1 330 ? -18.531 -27.969 -8.984 1 94.5 330 VAL B N 1
ATOM 9513 C CA . VAL B 1 330 ? -19.938 -28.156 -8.672 1 94.5 330 VAL B CA 1
ATOM 9514 C C . VAL B 1 330 ? -20.672 -28.703 -9.891 1 94.5 330 VAL B C 1
ATOM 9516 O O . VAL B 1 330 ? -20.719 -28.062 -10.945 1 94.5 330 VAL B O 1
ATOM 9519 N N . ASP B 1 331 ? -21.172 -29.891 -9.828 1 94.75 331 ASP B N 1
ATOM 9520 C CA . ASP B 1 331 ? -21.969 -30.5 -10.898 1 94.75 331 ASP B CA 1
ATOM 9521 C C . ASP B 1 331 ? -23.406 -30.75 -10.445 1 94.75 331 ASP B C 1
ATOM 9523 O O . ASP B 1 331 ? -23.734 -31.828 -9.953 1 94.75 331 ASP B O 1
ATOM 9527 N N . LEU B 1 332 ? -24.25 -29.844 -10.734 1 93.88 332 LEU B N 1
ATOM 9528 C CA . LEU B 1 332 ? -25.656 -29.938 -10.312 1 93.88 332 LEU B CA 1
ATOM 9529 C C . LEU B 1 332 ? -26.422 -30.891 -11.211 1 93.88 332 LEU B C 1
ATOM 9531 O O . LEU B 1 332 ? -27.547 -31.281 -10.891 1 93.88 332 LEU B O 1
ATOM 9535 N N . THR B 1 333 ? -25.766 -31.328 -12.305 1 92.75 333 THR B N 1
ATOM 9536 C CA . THR B 1 333 ? -26.422 -32.281 -13.203 1 92.75 333 THR B CA 1
ATOM 9537 C C . THR B 1 333 ? -26.516 -33.656 -12.555 1 92.75 333 THR B C 1
ATOM 9539 O O . THR B 1 333 ? -27.312 -34.5 -12.977 1 92.75 333 THR B O 1
ATOM 9542 N N . LEU B 1 334 ? -25.75 -33.875 -11.555 1 92.06 334 LEU B N 1
ATOM 9543 C CA . LEU B 1 334 ? -25.75 -35.125 -10.836 1 92.06 334 LEU B CA 1
ATOM 9544 C C . LEU B 1 334 ? -27 -35.281 -9.977 1 92.06 334 LEU B C 1
ATOM 9546 O O . LEU B 1 334 ? -27.344 -36.375 -9.539 1 92.06 334 LEU B O 1
ATOM 9550 N N . LEU B 1 335 ? -27.641 -34.125 -9.656 1 93.25 335 LEU B N 1
ATOM 9551 C CA . LEU B 1 335 ? -28.891 -34.125 -8.898 1 93.25 335 LEU B CA 1
ATOM 9552 C C . LEU B 1 335 ? -30.062 -34.469 -9.797 1 93.25 335 LEU B C 1
ATOM 9554 O O . LEU B 1 335 ? -30.891 -33.625 -10.109 1 93.25 335 LEU B O 1
ATOM 9558 N N . ASN B 1 336 ? -30.25 -35.656 -10.172 1 90.06 336 ASN B N 1
ATOM 9559 C CA . ASN B 1 336 ? -31.219 -36.062 -11.188 1 90.06 336 ASN B CA 1
ATOM 9560 C C . ASN B 1 336 ? -32.469 -36.688 -10.555 1 90.06 336 ASN B C 1
ATOM 9562 O O . ASN B 1 336 ? -33.469 -36.906 -11.25 1 90.06 336 ASN B O 1
ATOM 9566 N N . LYS B 1 337 ? -32.531 -36.844 -9.227 1 92.56 337 LYS B N 1
ATOM 9567 C CA . LYS B 1 337 ? -33.688 -37.438 -8.547 1 92.56 337 LYS B CA 1
ATOM 9568 C C . LYS B 1 337 ? -34.375 -36.406 -7.652 1 92.56 337 LYS B C 1
ATOM 9570 O O . LYS B 1 337 ? -33.75 -35.469 -7.164 1 92.56 337 LYS B O 1
ATOM 9575 N N . GLY B 1 338 ? -35.594 -36.5 -7.551 1 92.38 338 GLY B N 1
ATOM 9576 C CA . GLY B 1 338 ? -36.375 -35.656 -6.672 1 92.38 338 GLY B CA 1
ATOM 9577 C C . GLY B 1 338 ? -35.906 -35.656 -5.23 1 92.38 338 GLY B C 1
ATOM 9578 O O . GLY B 1 338 ? -35.906 -34.625 -4.555 1 92.38 338 GLY B O 1
ATOM 9579 N N . LYS B 1 339 ? -35.5 -36.812 -4.848 1 93.31 339 LYS B N 1
ATOM 9580 C CA . LYS B 1 339 ? -35 -37 -3.488 1 93.31 339 LYS B CA 1
ATOM 9581 C C . LYS B 1 339 ? -33.75 -36.125 -3.26 1 93.31 339 LYS B C 1
ATOM 9583 O O . LYS B 1 339 ? -33.531 -35.594 -2.162 1 93.31 339 LYS B O 1
ATOM 9588 N N . ASP B 1 340 ? -32.938 -36 -4.281 1 94.88 340 ASP B N 1
ATOM 9589 C CA . ASP B 1 340 ? -31.75 -35.188 -4.184 1 94.88 340 ASP B CA 1
ATOM 9590 C C . ASP B 1 340 ? -32.125 -33.719 -3.881 1 94.88 340 ASP B C 1
ATOM 9592 O O . ASP B 1 340 ? -31.531 -33.094 -2.99 1 94.88 340 ASP B O 1
ATOM 9596 N N . TRP B 1 341 ? -33.062 -33.219 -4.516 1 95.62 341 TRP B N 1
ATOM 9597 C CA . TRP B 1 341 ? -33.5 -31.828 -4.316 1 95.62 341 TRP B CA 1
ATOM 9598 C C . TRP B 1 341 ? -34.156 -31.656 -2.959 1 95.62 341 TRP B C 1
ATOM 9600 O O . TRP B 1 341 ? -34.094 -30.594 -2.348 1 95.62 341 TRP B O 1
ATOM 9610 N N . GLY B 1 342 ? -34.875 -32.656 -2.547 1 95.31 342 GLY B N 1
ATOM 9611 C CA . GLY B 1 342 ? -35.406 -32.625 -1.202 1 95.31 342 GLY B CA 1
ATOM 9612 C C . GLY B 1 342 ? -34.375 -32.406 -0.129 1 95.31 342 GLY B C 1
ATOM 9613 O O . GLY B 1 342 ? -34.562 -31.625 0.795 1 95.31 342 GLY B O 1
ATOM 9614 N N . TYR B 1 343 ? -33.25 -33.156 -0.27 1 95.31 343 TYR B N 1
ATOM 9615 C CA . TYR B 1 343 ? -32.156 -33 0.697 1 95.31 343 TYR B CA 1
ATOM 9616 C C . TYR B 1 343 ? -31.516 -31.625 0.589 1 95.31 343 TYR B C 1
ATOM 9618 O O . TYR B 1 343 ? -31.047 -31.078 1.588 1 95.31 343 TYR B O 1
ATOM 9626 N N . VAL B 1 344 ? -31.453 -31.016 -0.618 1 96.19 344 VAL B N 1
ATOM 9627 C CA . VAL B 1 344 ? -30.906 -29.672 -0.802 1 96.19 344 VAL B CA 1
ATOM 9628 C C . VAL B 1 344 ? -31.766 -28.656 -0.033 1 96.19 344 VAL B C 1
ATOM 9630 O O . VAL B 1 344 ? -31.234 -27.875 0.753 1 96.19 344 VAL B O 1
ATOM 9633 N N . PHE B 1 345 ? -33.062 -28.688 -0.199 1 96.5 345 PHE B N 1
ATOM 9634 C CA . PHE B 1 345 ? -33.938 -27.734 0.455 1 96.5 345 PHE B CA 1
ATOM 9635 C C . PHE B 1 345 ? -33.969 -27.969 1.961 1 96.5 345 PHE B C 1
ATOM 9637 O O . PHE B 1 345 ? -34.062 -27.016 2.738 1 96.5 345 PHE B O 1
ATOM 9644 N N . LEU B 1 346 ? -33.906 -29.203 2.305 1 96.12 346 LEU B N 1
ATOM 9645 C CA . LEU B 1 346 ? -33.875 -29.516 3.729 1 96.12 346 LEU B CA 1
ATOM 9646 C C . LEU B 1 346 ? -32.594 -28.953 4.367 1 96.12 346 LEU B C 1
ATOM 9648 O O . LEU B 1 346 ? -32.656 -28.375 5.453 1 96.12 346 LEU B O 1
ATOM 9652 N N . SER B 1 347 ? -31.469 -29.188 3.688 1 96.12 347 SER B N 1
ATOM 9653 C CA . SER B 1 347 ? -30.203 -28.688 4.211 1 96.12 347 SER B CA 1
ATOM 9654 C C . SER B 1 347 ? -30.219 -27.172 4.32 1 96.12 347 SER B C 1
ATOM 9656 O O . SER B 1 347 ? -29.719 -26.609 5.289 1 96.12 347 SER B O 1
ATOM 9658 N N . ILE B 1 348 ? -30.75 -26.453 3.342 1 96.5 348 ILE B N 1
ATOM 9659 C CA . ILE B 1 348 ? -30.828 -25 3.35 1 96.5 348 ILE B CA 1
ATOM 9660 C C . ILE B 1 348 ? -31.719 -24.547 4.508 1 96.5 348 ILE B C 1
ATOM 9662 O O . ILE B 1 348 ? -31.328 -23.656 5.277 1 96.5 348 ILE B O 1
ATOM 9666 N N . ALA B 1 349 ? -32.812 -25.156 4.652 1 96.69 349 ALA B N 1
ATOM 9667 C CA . ALA B 1 349 ? -33.781 -24.781 5.691 1 96.69 349 ALA B CA 1
ATOM 9668 C C . ALA B 1 349 ? -33.188 -25 7.082 1 96.69 349 ALA B C 1
ATOM 9670 O O . ALA B 1 349 ? -33.312 -24.156 7.961 1 96.69 349 ALA B O 1
ATOM 9671 N N . VAL B 1 350 ? -32.594 -26.094 7.266 1 96.31 350 VAL B N 1
ATOM 9672 C CA . VAL B 1 350 ? -32.031 -26.422 8.562 1 96.31 350 VAL B CA 1
ATOM 9673 C C . VAL B 1 350 ? -30.844 -25.5 8.867 1 96.31 350 VAL B C 1
ATOM 9675 O O . VAL B 1 350 ? -30.672 -25.047 10 1 96.31 350 VAL B O 1
ATOM 9678 N N . ALA B 1 351 ? -30 -25.266 7.867 1 95.88 351 ALA B N 1
ATOM 9679 C CA . ALA B 1 351 ? -28.828 -24.406 8.055 1 95.88 351 ALA B CA 1
ATOM 9680 C C . ALA B 1 351 ? -29.25 -23 8.492 1 95.88 351 ALA B C 1
ATOM 9682 O O . ALA B 1 351 ? -28.672 -22.438 9.414 1 95.88 351 ALA B O 1
ATOM 9683 N N . ILE B 1 352 ? -30.234 -22.438 7.887 1 95.88 352 ILE B N 1
ATOM 9684 C CA . ILE B 1 352 ? -30.688 -21.078 8.18 1 95.88 352 ILE B CA 1
ATOM 9685 C C . ILE B 1 352 ? -31.484 -21.062 9.484 1 95.88 352 ILE B C 1
ATOM 9687 O O . ILE B 1 352 ? -31.219 -20.25 10.367 1 95.88 352 ILE B O 1
ATOM 9691 N N . ALA B 1 353 ? -32.375 -22 9.656 1 96.81 353 ALA B N 1
ATOM 9692 C CA . ALA B 1 353 ? -33.281 -22.031 10.805 1 96.81 353 ALA B CA 1
ATOM 9693 C C . ALA B 1 353 ? -32.5 -22.281 12.102 1 96.81 353 ALA B C 1
ATOM 9695 O O . ALA B 1 353 ? -32.781 -21.656 13.125 1 96.81 353 ALA B O 1
ATOM 9696 N N . SER B 1 354 ? -31.641 -23.234 12.062 1 96.88 354 SER B N 1
ATOM 9697 C CA . SER B 1 354 ? -30.891 -23.578 13.273 1 96.88 354 SER B CA 1
ATOM 9698 C C . SER B 1 354 ? -30.078 -22.391 13.773 1 96.88 354 SER B C 1
ATOM 9700 O O . SER B 1 354 ? -30 -22.141 14.977 1 96.88 354 SER B O 1
ATOM 9702 N N . LYS B 1 355 ? -29.5 -21.625 12.844 1 95.56 355 LYS B N 1
ATOM 9703 C CA . LYS B 1 355 ? -28.703 -20.453 13.219 1 95.56 355 LYS B CA 1
ATOM 9704 C C . LYS B 1 355 ? -29.578 -19.297 13.672 1 95.56 355 LYS B C 1
ATOM 9706 O O . LYS B 1 355 ? -29.281 -18.625 14.664 1 95.56 355 LYS B O 1
ATOM 9711 N N . VAL B 1 356 ? -30.609 -19.078 12.93 1 96.44 356 VAL B N 1
ATOM 9712 C CA . VAL B 1 356 ? -31.484 -17.938 13.227 1 96.44 356 VAL B CA 1
ATOM 9713 C C . VAL B 1 356 ? -32.156 -18.156 14.578 1 96.44 356 VAL B C 1
ATOM 9715 O O . VAL B 1 356 ? -32.188 -17.25 15.414 1 96.44 356 VAL B O 1
ATOM 9718 N N . VAL B 1 357 ? -32.656 -19.328 14.805 1 96.81 357 VAL B N 1
ATOM 9719 C CA . VAL B 1 357 ? -33.375 -19.609 16.031 1 96.81 357 VAL B CA 1
ATOM 9720 C C . VAL B 1 357 ? -32.406 -19.594 17.219 1 96.81 357 VAL B C 1
ATOM 9722 O O . VAL B 1 357 ? -32.719 -18.984 18.25 1 96.81 357 VAL B O 1
ATOM 9725 N N . SER B 1 358 ? -31.328 -20.219 17.141 1 96.88 358 SER B N 1
ATOM 9726 C CA . SER B 1 358 ? -30.375 -20.266 18.25 1 96.88 358 SER B CA 1
ATOM 9727 C C . SER B 1 358 ? -29.781 -18.891 18.547 1 96.88 358 SER B C 1
ATOM 9729 O O . SER B 1 358 ? -29.656 -18.5 19.703 1 96.88 358 SER B O 1
ATOM 9731 N N . GLY B 1 359 ? -29.422 -18.172 17.469 1 95.62 359 GLY B N 1
ATOM 9732 C CA . GLY B 1 359 ? -28.875 -16.844 17.656 1 95.62 359 GLY B CA 1
ATOM 9733 C C . GLY B 1 359 ? -29.859 -15.867 18.266 1 95.62 359 GLY B C 1
ATOM 9734 O O . GLY B 1 359 ? -29.516 -15.102 19.172 1 95.62 359 GLY B O 1
ATOM 9735 N N . THR B 1 360 ? -31.078 -15.922 17.766 1 96.38 360 THR B N 1
ATOM 9736 C CA . THR B 1 360 ? -32.125 -15.047 18.281 1 96.38 360 THR B CA 1
ATOM 9737 C C . THR B 1 360 ? -32.438 -15.367 19.75 1 96.38 360 THR B C 1
ATOM 9739 O O . THR B 1 360 ? -32.562 -14.461 20.578 1 96.38 360 THR B O 1
ATOM 9742 N N . ALA B 1 361 ? -32.531 -16.609 20.047 1 96.31 361 ALA B N 1
ATOM 9743 C CA . ALA B 1 361 ? -32.844 -17.047 21.391 1 96.31 361 ALA B CA 1
ATOM 9744 C C . ALA B 1 361 ? -31.766 -16.625 22.391 1 96.31 361 ALA B C 1
ATOM 9746 O O . ALA B 1 361 ? -32.062 -16.109 23.469 1 96.31 361 ALA B O 1
ATOM 9747 N N . MET B 1 362 ? -30.594 -16.859 22.047 1 95.06 362 MET B N 1
ATOM 9748 C CA . MET B 1 362 ? -29.484 -16.531 22.953 1 95.06 362 MET B CA 1
ATOM 9749 C C . MET B 1 362 ? -29.344 -15.023 23.109 1 95.06 362 MET B C 1
ATOM 9751 O O . MET B 1 362 ? -29.031 -14.539 24.203 1 95.06 362 MET B O 1
ATOM 9755 N N . ALA B 1 363 ? -29.484 -14.281 22.016 1 94.19 363 ALA B N 1
ATOM 9756 C CA . ALA B 1 363 ? -29.406 -12.82 22.078 1 94.19 363 ALA B CA 1
ATOM 9757 C C . ALA B 1 363 ? -30.516 -12.25 22.953 1 94.19 363 ALA B C 1
ATOM 9759 O O . ALA B 1 363 ? -30.297 -11.305 23.703 1 94.19 363 ALA B O 1
ATOM 9760 N N . LYS B 1 364 ? -31.703 -12.875 22.875 1 94.19 364 LYS B N 1
ATOM 9761 C CA . LYS B 1 364 ? -32.812 -12.43 23.703 1 94.19 364 LYS B CA 1
ATOM 9762 C C . LYS B 1 364 ? -32.562 -12.727 25.172 1 94.19 364 LYS B C 1
ATOM 9764 O O . LYS B 1 364 ? -32.938 -11.93 26.047 1 94.19 364 LYS B O 1
ATOM 9769 N N . LEU B 1 365 ? -31.984 -13.727 25.438 1 93.62 365 LEU B N 1
ATOM 9770 C CA . LEU B 1 365 ? -31.641 -14.102 26.812 1 93.62 365 LEU B CA 1
ATOM 9771 C C . LEU B 1 365 ? -30.641 -13.125 27.406 1 93.62 365 LEU B C 1
ATOM 9773 O O . LEU B 1 365 ? -30.609 -12.938 28.625 1 93.62 365 LEU B O 1
ATOM 9777 N N . HIS B 1 366 ? -29.875 -12.5 26.594 1 90.06 366 HIS B N 1
ATOM 9778 C CA . HIS B 1 366 ? -28.906 -11.5 27.062 1 90.06 366 HIS B CA 1
ATOM 9779 C C . HIS B 1 366 ? -29.547 -10.125 27.172 1 90.06 366 HIS B C 1
ATOM 9781 O O . HIS B 1 366 ? -28.859 -9.125 27.391 1 90.06 366 HIS B O 1
ATOM 9787 N N . GLY B 1 367 ? -30.844 -9.992 26.875 1 86.62 367 GLY B N 1
ATOM 9788 C CA . GLY B 1 367 ? -31.578 -8.781 27.172 1 86.62 367 GLY B CA 1
ATOM 9789 C C . GLY B 1 367 ? -31.688 -7.844 25.984 1 86.62 367 GLY B C 1
ATOM 9790 O O . GLY B 1 367 ? -32 -6.664 26.141 1 86.62 367 GLY B O 1
ATOM 9791 N N . LEU B 1 368 ? -31.469 -8.328 24.828 1 88.56 368 LEU B N 1
ATOM 9792 C CA . LEU B 1 368 ? -31.578 -7.473 23.656 1 88.56 368 LEU B CA 1
ATOM 9793 C C . LEU B 1 368 ? -33.031 -7.418 23.172 1 88.56 368 LEU B C 1
ATOM 9795 O O . LEU B 1 368 ? -33.844 -8.25 23.547 1 88.56 368 LEU B O 1
ATOM 9799 N N . TYR B 1 369 ? -33.312 -6.414 22.391 1 90.19 369 TYR B N 1
ATOM 9800 C CA . TYR B 1 369 ? -34.656 -6.273 21.812 1 90.19 369 TYR B CA 1
ATOM 9801 C C . TYR B 1 369 ? -34.906 -7.359 20.781 1 90.19 369 TYR B C 1
ATOM 9803 O O . TYR B 1 369 ? -33.969 -7.969 20.266 1 90.19 369 TYR B O 1
ATOM 9811 N N . TRP B 1 370 ? -36.125 -7.672 20.5 1 91.81 370 TRP B N 1
ATOM 9812 C CA . TRP B 1 370 ? -36.531 -8.758 19.594 1 91.81 370 TRP B CA 1
ATOM 9813 C C . TRP B 1 370 ? -35.969 -8.539 18.203 1 91.81 370 TRP B C 1
ATOM 9815 O O . TRP B 1 370 ? -35.438 -9.477 17.578 1 91.81 370 TRP B O 1
ATOM 9825 N N . ARG B 1 371 ? -35.969 -7.359 17.688 1 92.31 371 ARG B N 1
ATOM 9826 C CA . ARG B 1 371 ? -35.469 -7.102 16.344 1 92.31 371 ARG B CA 1
ATOM 9827 C C . ARG B 1 371 ? -33.938 -7.156 16.312 1 92.31 371 ARG B C 1
ATOM 9829 O O . ARG B 1 371 ? -33.344 -7.617 15.328 1 92.31 371 ARG B O 1
ATOM 9836 N N . GLU B 1 372 ? -33.375 -6.691 17.375 1 91.88 372 GLU B N 1
ATOM 9837 C CA . GLU B 1 372 ? -31.938 -6.793 17.484 1 91.88 372 GLU B CA 1
ATOM 9838 C C . GLU B 1 372 ? -31.484 -8.25 17.562 1 91.88 372 GLU B C 1
ATOM 9840 O O . GLU B 1 372 ? -30.5 -8.641 16.938 1 91.88 372 GLU B O 1
ATOM 9845 N N . SER B 1 373 ? -32.281 -8.945 18.328 1 94.94 373 SER B N 1
ATOM 9846 C CA . SER B 1 373 ? -31.969 -10.352 18.516 1 94.94 373 SER B CA 1
ATOM 9847 C C . SER B 1 373 ? -32.156 -11.133 17.219 1 94.94 373 SER B C 1
ATOM 9849 O O . SER B 1 373 ? -31.328 -11.992 16.891 1 94.94 373 SER B O 1
ATOM 9851 N N . MET B 1 374 ? -33.156 -10.852 16.469 1 95.69 374 MET B N 1
ATOM 9852 C CA . MET B 1 374 ? -33.375 -11.516 15.195 1 95.69 374 MET B CA 1
ATOM 9853 C C . MET B 1 374 ? -32.312 -11.141 14.188 1 95.69 374 MET B C 1
ATOM 9855 O O . MET B 1 374 ? -31.922 -11.969 13.359 1 95.69 374 MET B O 1
ATOM 9859 N N . ALA B 1 375 ? -31.875 -9.898 14.266 1 95 375 ALA B N 1
ATOM 9860 C CA . ALA B 1 375 ? -30.812 -9.469 13.375 1 95 375 ALA B CA 1
ATOM 9861 C C . ALA B 1 375 ? -29.531 -10.258 13.641 1 95 375 ALA B C 1
ATOM 9863 O O . ALA B 1 375 ? -28.828 -10.648 12.703 1 95 375 ALA B O 1
ATOM 9864 N N . ILE B 1 376 ? -29.281 -10.516 14.883 1 94.56 376 ILE B N 1
ATOM 9865 C CA . ILE B 1 376 ? -28.094 -11.281 15.273 1 94.56 376 ILE B CA 1
ATOM 9866 C C . ILE B 1 376 ? -28.203 -12.703 14.734 1 94.56 376 ILE B C 1
ATOM 9868 O O . ILE B 1 376 ? -27.25 -13.234 14.156 1 94.56 376 ILE B O 1
ATOM 9872 N N . GLY B 1 377 ? -29.344 -13.273 14.867 1 95.5 377 GLY B N 1
ATOM 9873 C CA . GLY B 1 377 ? -29.562 -14.617 14.352 1 95.5 377 GLY B CA 1
ATOM 9874 C C . GLY B 1 377 ? -29.406 -14.711 12.844 1 95.5 377 GLY B C 1
ATOM 9875 O O . GLY B 1 377 ? -28.75 -15.625 12.336 1 95.5 377 GLY B O 1
ATOM 9876 N N . VAL B 1 378 ? -29.953 -13.82 12.148 1 95.62 378 VAL B N 1
ATOM 9877 C CA . VAL B 1 378 ? -29.891 -13.797 10.688 1 95.62 378 VAL B CA 1
ATOM 9878 C C . VAL B 1 378 ? -28.453 -13.586 10.234 1 95.62 378 VAL B C 1
ATOM 9880 O O . VAL B 1 378 ? -27.969 -14.266 9.32 1 95.62 378 VAL B O 1
ATOM 9883 N N . LEU B 1 379 ? -27.797 -12.727 10.875 1 94.25 379 LEU B N 1
ATOM 9884 C CA . LEU B 1 379 ? -26.422 -12.414 10.5 1 94.25 379 LEU B CA 1
ATOM 9885 C C . LEU B 1 379 ? -25.516 -13.609 10.758 1 94.25 379 LEU B C 1
ATOM 9887 O O . LEU B 1 379 ? -24.625 -13.898 9.953 1 94.25 379 LEU B O 1
ATOM 9891 N N . MET B 1 380 ? -25.781 -14.328 11.789 1 93.75 380 MET B N 1
ATOM 9892 C CA . MET B 1 380 ? -24.953 -15.477 12.148 1 93.75 380 MET B CA 1
ATOM 9893 C C . MET B 1 380 ? -25.188 -16.625 11.172 1 93.75 380 MET B C 1
ATOM 9895 O O . MET B 1 380 ? -24.391 -17.562 11.117 1 93.75 380 MET B O 1
ATOM 9899 N N . SER B 1 381 ? -26.188 -16.594 10.352 1 93.5 381 SER B N 1
ATOM 9900 C CA . SER B 1 381 ? -26.5 -17.656 9.391 1 93.5 381 SER B CA 1
ATOM 9901 C C . SER B 1 381 ? -25.672 -17.5 8.117 1 93.5 381 SER B C 1
ATOM 9903 O O . SER B 1 381 ? -25.703 -18.375 7.246 1 93.5 381 SER B O 1
ATOM 9905 N N . CYS B 1 382 ? -24.828 -16.547 8.047 1 91 382 CYS B N 1
ATOM 9906 C CA . CYS B 1 382 ? -24 -16.266 6.875 1 91 382 CYS B CA 1
ATOM 9907 C C . CYS B 1 382 ? -22.875 -17.281 6.746 1 91 382 CYS B C 1
ATOM 9909 O O . CYS B 1 382 ? -22.078 -17.469 7.676 1 91 382 CYS B O 1
ATOM 9911 N N . LYS B 1 383 ? -22.734 -18.078 5.719 1 89.56 383 LYS B N 1
ATOM 9912 C CA . LYS B 1 383 ? -21.734 -19.125 5.543 1 89.56 383 LYS B CA 1
ATOM 9913 C C . LYS B 1 383 ? -20.562 -18.625 4.699 1 89.56 383 LYS B C 1
ATOM 9915 O O . LYS B 1 383 ? -19.391 -18.812 5.062 1 89.56 383 LYS B O 1
ATOM 9920 N N . GLY B 1 384 ? -20.812 -18.062 3.531 1 80.62 384 GLY B N 1
ATOM 9921 C CA . GLY B 1 384 ? -19.859 -17.359 2.688 1 80.62 384 GLY B CA 1
ATOM 9922 C C . GLY B 1 384 ? -18.641 -18.188 2.344 1 80.62 384 GLY B C 1
ATOM 9923 O O . GLY B 1 384 ? -18.766 -19.344 1.919 1 80.62 384 GLY B O 1
ATOM 9924 N N . ILE B 1 385 ? -17.297 -17.672 2.572 1 79.44 385 ILE B N 1
ATOM 9925 C CA . ILE B 1 385 ? -16 -18.172 2.098 1 79.44 385 ILE B CA 1
ATOM 9926 C C . ILE B 1 385 ? -15.57 -19.375 2.932 1 79.44 385 ILE B C 1
ATOM 9928 O O . ILE B 1 385 ? -15.039 -20.344 2.396 1 79.44 385 ILE B O 1
ATOM 9932 N N . VAL B 1 386 ? -15.82 -19.359 4.109 1 81.81 386 VAL B N 1
ATOM 9933 C CA . VAL B 1 386 ? -15.328 -20.391 5.02 1 81.81 386 VAL B CA 1
ATOM 9934 C C . VAL B 1 386 ? -16.016 -21.719 4.711 1 81.81 386 VAL B C 1
ATOM 9936 O O . VAL B 1 386 ? -15.359 -22.766 4.695 1 81.81 386 VAL B O 1
ATOM 9939 N N . GLU B 1 387 ? -17.266 -21.672 4.488 1 89.75 387 GLU B N 1
ATOM 9940 C CA . GLU B 1 387 ? -17.984 -22.891 4.148 1 89.75 387 GLU B CA 1
ATOM 9941 C C . GLU B 1 387 ? -17.484 -23.484 2.838 1 89.75 387 GLU B C 1
ATOM 9943 O O . GLU B 1 387 ? -17.328 -24.703 2.725 1 89.75 387 GLU B O 1
ATOM 9948 N N . ILE B 1 388 ? -17.203 -22.688 1.963 1 88.69 388 ILE B N 1
ATOM 9949 C CA . ILE B 1 388 ? -16.75 -23.156 0.659 1 88.69 388 ILE B CA 1
ATOM 9950 C C . ILE B 1 388 ? -15.367 -23.812 0.794 1 88.69 388 ILE B C 1
ATOM 9952 O O . ILE B 1 388 ? -15.102 -24.844 0.171 1 88.69 388 ILE B O 1
ATOM 9956 N N . VAL B 1 389 ? -14.602 -23.266 1.564 1 85.75 389 VAL B N 1
ATOM 9957 C CA . VAL B 1 389 ? -13.281 -23.828 1.81 1 85.75 389 VAL B CA 1
ATOM 9958 C C . VAL B 1 389 ? -13.414 -25.172 2.529 1 85.75 389 VAL B C 1
ATOM 9960 O O . VAL B 1 389 ? -12.75 -26.141 2.174 1 85.75 389 VAL B O 1
ATOM 9963 N N . VAL B 1 390 ? -14.289 -25.219 3.482 1 88 390 VAL B N 1
ATOM 9964 C CA . VAL B 1 390 ? -14.539 -26.453 4.223 1 88 390 VAL B CA 1
ATOM 9965 C C . VAL B 1 390 ? -15 -27.547 3.268 1 88 390 VAL B C 1
ATOM 9967 O O . VAL B 1 390 ? -14.484 -28.656 3.301 1 88 390 VAL B O 1
ATOM 9970 N N . LEU B 1 391 ? -15.875 -27.188 2.438 1 92.5 391 LEU B N 1
ATOM 9971 C CA . LEU B 1 391 ? -16.438 -28.141 1.503 1 92.5 391 LEU B CA 1
ATOM 9972 C C . LEU B 1 391 ? -15.391 -28.609 0.497 1 92.5 391 LEU B C 1
ATOM 9974 O O . LEU B 1 391 ? -15.336 -29.781 0.139 1 92.5 391 LEU B O 1
ATOM 9978 N N . THR B 1 392 ? -14.539 -27.703 0.085 1 88.25 392 THR B N 1
ATOM 9979 C CA . THR B 1 392 ? -13.484 -28.031 -0.866 1 88.25 392 THR B CA 1
ATOM 9980 C C . THR B 1 392 ? -12.469 -28.969 -0.227 1 88.25 392 THR B C 1
ATOM 9982 O O . THR B 1 392 ? -11.992 -29.922 -0.867 1 88.25 392 THR B O 1
ATOM 9985 N N . VAL B 1 393 ? -12.203 -28.703 0.969 1 85 393 VAL B N 1
ATOM 9986 C CA . VAL B 1 393 ? -11.281 -29.562 1.701 1 85 393 VAL B CA 1
ATOM 9987 C C . VAL B 1 393 ? -11.891 -30.953 1.86 1 85 393 VAL B C 1
ATOM 9989 O O . VAL B 1 393 ? -11.195 -31.969 1.706 1 85 393 VAL B O 1
ATOM 9992 N N . GLY B 1 394 ? -13.133 -31.047 2.146 1 87.62 394 GLY B N 1
ATOM 9993 C CA . GLY B 1 394 ? -13.82 -32.312 2.279 1 87.62 394 GLY B CA 1
ATOM 9994 C C . GLY B 1 394 ? -13.867 -33.094 0.984 1 87.62 394 GLY B C 1
ATOM 9995 O O . GLY B 1 394 ? -13.742 -34.344 0.991 1 87.62 394 GLY B O 1
ATOM 9996 N N . LEU B 1 395 ? -14.031 -32.406 -0.087 1 88.62 395 LEU B N 1
ATOM 9997 C CA . LEU B 1 395 ? -14.062 -33.062 -1.396 1 88.62 395 LEU B CA 1
ATOM 9998 C C . LEU B 1 395 ? -12.688 -33.625 -1.757 1 88.62 395 LEU B C 1
ATOM 10000 O O . LEU B 1 395 ? -12.57 -34.75 -2.199 1 88.62 395 LEU B O 1
ATOM 10004 N N . ASN B 1 396 ? -11.688 -32.781 -1.533 1 82.56 396 ASN B N 1
ATOM 10005 C CA . ASN B 1 396 ? -10.328 -33.188 -1.863 1 82.56 396 ASN B CA 1
ATOM 10006 C C . ASN B 1 396 ? -9.852 -34.344 -0.991 1 82.56 396 ASN B C 1
ATOM 10008 O O . ASN B 1 396 ? -9.07 -35.188 -1.438 1 82.56 396 ASN B O 1
ATOM 10012 N N . ALA B 1 397 ? -10.422 -34.375 0.25 1 80.25 397 ALA B N 1
ATOM 10013 C CA . ALA B 1 397 ? -10.055 -35.438 1.176 1 80.25 397 ALA B CA 1
ATOM 10014 C C . ALA B 1 397 ? -10.883 -36.688 0.92 1 80.25 397 ALA B C 1
ATOM 10016 O O . ALA B 1 397 ? -10.656 -37.719 1.543 1 80.25 397 ALA B O 1
ATOM 10017 N N . GLY B 1 398 ? -11.875 -36.594 0.032 1 83.88 398 GLY B N 1
ATOM 10018 C CA . GLY B 1 398 ? -12.711 -37.719 -0.316 1 83.88 398 GLY B CA 1
ATOM 10019 C C . GLY B 1 398 ? -13.758 -38.031 0.736 1 83.88 398 GLY B C 1
ATOM 10020 O O . GLY B 1 398 ? -14.273 -39.156 0.796 1 83.88 398 GLY B O 1
ATOM 10021 N N . ILE B 1 399 ? -14.023 -37.125 1.604 1 86.19 399 ILE B N 1
ATOM 10022 C CA . ILE B 1 399 ? -15.008 -37.344 2.66 1 86.19 399 ILE B CA 1
ATOM 10023 C C . ILE B 1 399 ? -16.422 -37.281 2.076 1 86.19 399 ILE B C 1
ATOM 10025 O O . ILE B 1 399 ? -17.312 -38 2.496 1 86.19 399 ILE B O 1
ATOM 10029 N N . ILE B 1 400 ? -16.531 -36.375 1.104 1 91.19 400 ILE B N 1
ATOM 10030 C CA . ILE B 1 400 ? -17.844 -36.188 0.492 1 91.19 400 ILE B CA 1
ATOM 10031 C C . ILE B 1 400 ? -17.734 -36.406 -1.019 1 91.19 400 ILE B C 1
ATOM 10033 O O . ILE B 1 400 ? -16.672 -36.219 -1.602 1 91.19 400 ILE B O 1
ATOM 10037 N N . SER B 1 401 ? -18.812 -36.812 -1.536 1 91.94 401 SER B N 1
ATOM 10038 C CA . SER B 1 401 ? -18.891 -37 -2.979 1 91.94 401 SER B CA 1
ATOM 10039 C C . SER B 1 401 ? -19.219 -35.688 -3.699 1 91.94 401 SER B C 1
ATOM 10041 O O . SER B 1 401 ? -19.562 -34.688 -3.064 1 91.94 401 SER B O 1
ATOM 10043 N N . HIS B 1 402 ? -19.031 -35.688 -4.996 1 92.19 402 HIS B N 1
ATOM 10044 C CA . HIS B 1 402 ? -19.328 -34.5 -5.812 1 92.19 402 HIS B CA 1
ATOM 10045 C C . HIS B 1 402 ? -20.797 -34.125 -5.715 1 92.19 402 HIS B C 1
ATOM 10047 O O . HIS B 1 402 ? -21.141 -32.938 -5.805 1 92.19 402 HIS B O 1
ATOM 10053 N N . LYS B 1 403 ? -21.625 -35.125 -5.504 1 93.56 403 LYS B N 1
ATOM 10054 C CA . LYS B 1 403 ? -23.062 -34.875 -5.363 1 93.56 403 LYS B CA 1
ATOM 10055 C C . LYS B 1 403 ? -23.359 -34.062 -4.094 1 93.56 403 LYS B C 1
ATOM 10057 O O . LYS B 1 403 ? -24.078 -33.062 -4.133 1 93.56 403 LYS B O 1
ATOM 10062 N N . ILE B 1 404 ? -22.828 -34.5 -2.996 1 94.19 404 ILE B N 1
ATOM 10063 C CA . ILE B 1 404 ? -23.016 -33.812 -1.728 1 94.19 404 ILE B CA 1
ATOM 10064 C C . ILE B 1 404 ? -22.359 -32.438 -1.789 1 94.19 404 ILE B C 1
ATOM 10066 O O . ILE B 1 404 ? -22.891 -31.469 -1.251 1 94.19 404 ILE B O 1
ATOM 10070 N N . PHE B 1 405 ? -21.188 -32.406 -2.443 1 95 405 PHE B N 1
ATOM 10071 C CA . PHE B 1 405 ? -20.484 -31.141 -2.621 1 95 405 PHE B CA 1
ATOM 10072 C C . PHE B 1 405 ? -21.391 -30.125 -3.316 1 95 405 PHE B C 1
ATOM 10074 O O . PHE B 1 405 ? -21.516 -28.984 -2.854 1 95 405 PHE B O 1
ATOM 10081 N N . GLY B 1 406 ? -22.016 -30.531 -4.348 1 95.06 406 GLY B N 1
ATOM 10082 C CA . GLY B 1 406 ? -22.906 -29.641 -5.07 1 95.06 406 GLY B CA 1
ATOM 10083 C C . GLY B 1 406 ? -24.094 -29.188 -4.238 1 95.06 406 GLY B C 1
ATOM 10084 O O . GLY B 1 406 ? -24.469 -28.016 -4.273 1 95.06 406 GLY B O 1
ATOM 10085 N N . MET B 1 407 ? -24.672 -30.062 -3.422 1 95.62 407 MET B N 1
ATOM 10086 C CA . MET B 1 407 ? -25.812 -29.734 -2.564 1 95.62 407 MET B CA 1
ATOM 10087 C C . MET B 1 407 ? -25.438 -28.688 -1.531 1 95.62 407 MET B C 1
ATOM 10089 O O . MET B 1 407 ? -26.188 -27.719 -1.323 1 95.62 407 MET B O 1
ATOM 10093 N N . PHE B 1 408 ? -24.312 -28.859 -1.021 1 96.06 408 PHE B N 1
ATOM 10094 C CA . PHE B 1 408 ? -23.922 -28 0.098 1 96.06 408 PHE B CA 1
ATOM 10095 C C . PHE B 1 408 ? -23.391 -26.656 -0.4 1 96.06 408 PHE B C 1
ATOM 10097 O O . PHE B 1 408 ? -23.5 -25.641 0.288 1 96.06 408 PHE B O 1
ATOM 10104 N N . ILE B 1 409 ? -22.75 -26.625 -1.564 1 95.38 409 ILE B N 1
ATOM 10105 C CA . ILE B 1 409 ? -22.359 -25.344 -2.141 1 95.38 409 ILE B CA 1
ATOM 10106 C C . ILE B 1 409 ? -23.594 -24.5 -2.412 1 95.38 409 ILE B C 1
ATOM 10108 O O . ILE B 1 409 ? -23.609 -23.281 -2.154 1 95.38 409 ILE B O 1
ATOM 10112 N N . LEU B 1 410 ? -24.609 -25.156 -2.904 1 94.81 410 LEU B N 1
ATOM 10113 C CA . LEU B 1 410 ? -25.875 -24.438 -3.123 1 94.81 410 LEU B CA 1
ATOM 10114 C C . LEU B 1 410 ? -26.438 -23.922 -1.807 1 94.81 410 LEU B C 1
ATOM 10116 O O . LEU B 1 410 ? -26.953 -22.797 -1.749 1 94.81 410 LEU B O 1
ATOM 10120 N N . MET B 1 411 ? -26.422 -24.75 -0.83 1 95.06 411 MET B N 1
ATOM 10121 C CA . MET B 1 411 ? -26.859 -24.328 0.499 1 95.06 411 MET B CA 1
ATOM 10122 C C . MET B 1 411 ? -26.047 -23.125 0.972 1 95.06 411 MET B C 1
ATOM 10124 O O . MET B 1 411 ? -26.625 -22.156 1.497 1 95.06 411 MET B O 1
ATOM 10128 N N . ALA B 1 412 ? -24.688 -23.141 0.788 1 94.25 412 ALA B N 1
ATOM 10129 C CA . ALA B 1 412 ? -23.797 -22.062 1.2 1 94.25 412 ALA B CA 1
ATOM 10130 C C . ALA B 1 412 ? -24.125 -20.766 0.442 1 94.25 412 ALA B C 1
ATOM 10132 O O . ALA B 1 412 ? -24.156 -19.688 1.028 1 94.25 412 ALA B O 1
ATOM 10133 N N . LEU B 1 413 ? -24.391 -20.906 -0.834 1 94.19 413 LEU B N 1
ATOM 10134 C CA . LEU B 1 413 ? -24.688 -19.75 -1.682 1 94.19 413 LEU B CA 1
ATOM 10135 C C . LEU B 1 413 ? -26.016 -19.125 -1.305 1 94.19 413 LEU B C 1
ATOM 10137 O O . LEU B 1 413 ? -26.109 -17.906 -1.155 1 94.19 413 LEU B O 1
ATOM 10141 N N . VAL B 1 414 ? -27 -19.906 -1.096 1 94.12 414 VAL B N 1
ATOM 10142 C CA . VAL B 1 414 ? -28.328 -19.406 -0.798 1 94.12 414 VAL B CA 1
ATOM 10143 C C . VAL B 1 414 ? -28.344 -18.781 0.595 1 94.12 414 VAL B C 1
ATOM 10145 O O . VAL B 1 414 ? -28.922 -17.703 0.792 1 94.12 414 VAL B O 1
ATOM 10148 N N . SER B 1 415 ? -27.781 -19.453 1.531 1 93.81 415 SER B N 1
ATOM 10149 C CA . SER B 1 415 ? -27.75 -18.938 2.896 1 93.81 415 SER B CA 1
ATOM 10150 C C . SER B 1 415 ? -27.031 -17.609 2.965 1 93.81 415 SER B C 1
ATOM 10152 O O . SER B 1 415 ? -27.438 -16.703 3.695 1 93.81 415 SER B O 1
ATOM 10154 N N . THR B 1 416 ? -25.953 -17.469 2.248 1 91.94 416 THR B N 1
ATOM 10155 C CA . THR B 1 416 ? -25.203 -16.219 2.227 1 91.94 416 THR B CA 1
ATOM 10156 C C . THR B 1 416 ? -25.984 -15.133 1.5 1 91.94 416 THR B C 1
ATOM 10158 O O . THR B 1 416 ? -26.031 -13.984 1.951 1 91.94 416 THR B O 1
ATOM 10161 N N . PHE B 1 417 ? -26.625 -15.484 0.492 1 92.31 417 PHE B N 1
ATOM 10162 C CA . PHE B 1 417 ? -27.391 -14.539 -0.312 1 92.31 417 PHE B CA 1
ATOM 10163 C C . PHE B 1 417 ? -28.562 -13.969 0.487 1 92.31 417 PHE B C 1
ATOM 10165 O O . PHE B 1 417 ? -28.828 -12.766 0.418 1 92.31 417 PHE B O 1
ATOM 10172 N N . VAL B 1 418 ? -29.219 -14.711 1.224 1 93.69 418 VAL B N 1
ATOM 10173 C CA . VAL B 1 418 ? -30.438 -14.32 1.915 1 93.69 418 VAL B CA 1
ATOM 10174 C C . VAL B 1 418 ? -30.094 -13.492 3.148 1 93.69 418 VAL B C 1
ATOM 10176 O O . VAL B 1 418 ? -30.922 -12.727 3.646 1 93.69 418 VAL B O 1
ATOM 10179 N N . THR B 1 419 ? -28.875 -13.539 3.625 1 93.06 419 THR B N 1
ATOM 10180 C CA . THR B 1 419 ? -28.484 -12.883 4.863 1 93.06 419 THR B CA 1
ATOM 10181 C C . THR B 1 419 ? -28.672 -11.367 4.754 1 93.06 419 THR B C 1
ATOM 10183 O O . THR B 1 419 ? -29.25 -10.742 5.648 1 93.06 419 THR B O 1
ATOM 10186 N N . THR B 1 420 ? -28.266 -10.773 3.645 1 90.12 420 THR B N 1
ATOM 10187 C CA . THR B 1 420 ? -28.328 -9.32 3.494 1 90.12 420 THR B CA 1
ATOM 10188 C C . THR B 1 420 ? -29.781 -8.852 3.404 1 90.12 420 THR B C 1
ATOM 10190 O O . THR B 1 420 ? -30.203 -8 4.184 1 90.12 420 THR B O 1
ATOM 10193 N N . PRO B 1 421 ? -30.594 -9.398 2.549 1 91.44 421 PRO B N 1
ATOM 10194 C CA . PRO B 1 421 ? -31.969 -8.938 2.459 1 91.44 421 PRO B CA 1
ATOM 10195 C C . PRO B 1 421 ? -32.781 -9.242 3.723 1 91.44 421 PRO B C 1
ATOM 10197 O O . PRO B 1 421 ? -33.625 -8.438 4.121 1 91.44 421 PRO B O 1
ATOM 10200 N N . LEU B 1 422 ? -32.531 -10.297 4.336 1 93.94 422 LEU B N 1
ATOM 10201 C CA . LEU B 1 422 ? -33.25 -10.641 5.559 1 93.94 422 LEU B CA 1
ATOM 10202 C C . LEU B 1 422 ? -32.875 -9.695 6.695 1 93.94 422 LEU B C 1
ATOM 10204 O O . LEU B 1 422 ? -33.719 -9.359 7.527 1 93.94 422 LEU B O 1
ATOM 10208 N N . THR B 1 423 ? -31.641 -9.344 6.793 1 93 423 THR B N 1
ATOM 10209 C CA . THR B 1 423 ? -31.203 -8.406 7.82 1 93 423 THR B CA 1
ATOM 10210 C C . THR B 1 423 ? -31.859 -7.043 7.617 1 93 423 THR B C 1
ATOM 10212 O O . THR B 1 423 ? -32.281 -6.395 8.578 1 93 423 THR B O 1
ATOM 10215 N N . GLN B 1 424 ? -31.969 -6.664 6.391 1 89.31 424 GLN B N 1
ATOM 10216 C CA . GLN B 1 424 ? -32.594 -5.375 6.082 1 89.31 424 GLN B CA 1
ATOM 10217 C C . GLN B 1 424 ? -34.062 -5.379 6.422 1 89.31 424 GLN B C 1
ATOM 10219 O O . GLN B 1 424 ? -34.625 -4.348 6.805 1 89.31 424 GLN B O 1
ATOM 10224 N N . LEU B 1 425 ? -34.656 -6.512 6.297 1 91.5 425 LEU B N 1
ATOM 10225 C CA . LEU B 1 425 ? -36.094 -6.645 6.59 1 91.5 425 LEU B CA 1
ATOM 10226 C C . LEU B 1 425 ? -36.312 -6.633 8.094 1 91.5 425 LEU B C 1
ATOM 10228 O O . LEU B 1 425 ? -37.281 -6.023 8.57 1 91.5 425 LEU B O 1
ATOM 10232 N N . VAL B 1 426 ? -35.469 -7.234 8.859 1 93.12 426 VAL B N 1
ATOM 10233 C CA . VAL B 1 426 ? -35.656 -7.406 10.289 1 93.12 426 VAL B CA 1
ATOM 10234 C C . VAL B 1 426 ? -35.188 -6.16 11.031 1 93.12 426 VAL B C 1
ATOM 10236 O O . VAL B 1 426 ? -35.75 -5.773 12.047 1 93.12 426 VAL B O 1
ATOM 10239 N N . TYR B 1 427 ? -34.094 -5.566 10.609 1 90.56 427 TYR B N 1
ATOM 10240 C CA . TYR B 1 427 ? -33.469 -4.445 11.289 1 90.56 427 TYR B CA 1
ATOM 10241 C C . TYR B 1 427 ? -33.281 -3.268 10.344 1 90.56 427 TYR B C 1
ATOM 10243 O O . TYR B 1 427 ? -32.156 -2.852 10.086 1 90.56 427 TYR B O 1
ATOM 10251 N N . PRO B 1 428 ? -34.438 -2.736 9.961 1 85.38 428 PRO B N 1
ATOM 10252 C CA . PRO B 1 428 ? -34.344 -1.613 9.023 1 85.38 428 PRO B CA 1
ATOM 10253 C C . PRO B 1 428 ? -33.812 -0.34 9.664 1 85.38 428 PRO B C 1
ATOM 10255 O O . PRO B 1 428 ? -33.781 -0.235 10.898 1 85.38 428 PRO B O 1
ATOM 10258 N N . ASN B 1 429 ? -33.406 0.536 8.883 1 76.75 429 ASN B N 1
ATOM 10259 C CA . ASN B 1 429 ? -32.781 1.787 9.336 1 76.75 429 ASN B CA 1
ATOM 10260 C C . ASN B 1 429 ? -33.781 2.615 10.156 1 76.75 429 ASN B C 1
ATOM 10262 O O . ASN B 1 429 ? -33.406 3.309 11.094 1 76.75 429 ASN B O 1
ATOM 10266 N N . SER B 1 430 ? -35.031 2.553 9.828 1 74.38 430 SER B N 1
ATOM 10267 C CA . SER B 1 430 ? -36.031 3.322 10.523 1 74.38 430 SER B CA 1
ATOM 10268 C C . SER B 1 430 ? -36.156 2.906 11.984 1 74.38 430 SER B C 1
ATOM 10270 O O . SER B 1 430 ? -36.312 3.752 12.867 1 74.38 430 SER B O 1
ATOM 10272 N N . TYR B 1 431 ? -36.031 1.646 12.211 1 80.31 431 TYR B N 1
ATOM 10273 C CA . TYR B 1 431 ? -36.125 1.143 13.578 1 80.31 431 TYR B CA 1
ATOM 10274 C C . TYR B 1 431 ? -34.906 1.567 14.383 1 80.31 431 TYR B C 1
ATOM 10276 O O . TYR B 1 431 ? -35.031 1.924 15.555 1 80.31 431 TYR B O 1
ATOM 10284 N N . ARG B 1 432 ? -33.812 1.601 13.867 1 76.69 432 ARG B N 1
ATOM 10285 C CA . ARG B 1 432 ? -32.562 1.948 14.539 1 76.69 432 ARG B CA 1
ATOM 10286 C C . ARG B 1 432 ? -32.562 3.408 14.977 1 76.69 432 ARG B C 1
ATOM 10288 O O . ARG B 1 432 ? -32.094 3.73 16.078 1 76.69 432 ARG B O 1
ATOM 10295 N N . GLU B 1 433 ? -33.094 4.152 14.148 1 67.38 433 GLU B N 1
ATOM 10296 C CA . GLU B 1 433 ? -33.188 5.578 14.461 1 67.38 433 GLU B CA 1
ATOM 10297 C C . GLU B 1 433 ? -34.156 5.828 15.617 1 67.38 433 GLU B C 1
ATOM 10299 O O . GLU B 1 433 ? -33.906 6.691 16.453 1 67.38 433 GLU B O 1
ATOM 10304 N N . GLN B 1 434 ? -35.156 5.059 15.602 1 67.19 434 GLN B N 1
ATOM 10305 C CA . GLN B 1 434 ? -36.156 5.188 16.656 1 67.19 434 GLN B CA 1
ATOM 10306 C C . GLN B 1 434 ? -35.594 4.754 18 1 67.19 434 GLN B C 1
ATOM 10308 O O . GLN B 1 434 ? -35.844 5.375 19.031 1 67.19 434 GLN B O 1
ATOM 10313 N N . LEU B 1 435 ? -34.781 3.719 18.031 1 69.12 435 LEU B N 1
ATOM 10314 C CA . LEU B 1 435 ? -34.188 3.197 19.25 1 69.12 435 LEU B CA 1
ATOM 10315 C C . LEU B 1 435 ? -33.188 4.188 19.828 1 69.12 435 LEU B C 1
ATOM 10317 O O . LEU B 1 435 ? -33.062 4.336 21.047 1 69.12 435 LEU B O 1
ATOM 10321 N N . LYS B 1 436 ? -32.281 4.773 19.016 1 61.59 436 LYS B N 1
ATOM 10322 C CA . LYS B 1 436 ? -31.281 5.762 19.453 1 61.59 436 LYS B CA 1
ATOM 10323 C C . LYS B 1 436 ? -31.969 6.965 20.094 1 61.59 436 LYS B C 1
ATOM 10325 O O . LYS B 1 436 ? -31.438 7.566 21.031 1 61.59 436 LYS B O 1
ATOM 10330 N N . LYS B 1 437 ? -33.094 7.34 19.625 1 54.06 437 LYS B N 1
ATOM 10331 C CA . LYS B 1 437 ? -33.875 8.438 20.203 1 54.06 437 LYS B CA 1
ATOM 10332 C C . LYS B 1 437 ? -34.375 8.07 21.594 1 54.06 437 LYS B C 1
ATOM 10334 O O . LYS B 1 437 ? -34.5 8.938 22.469 1 54.06 437 LYS B O 1
ATOM 10339 N N . GLU B 1 438 ? -34.625 6.852 21.734 1 55.53 438 GLU B N 1
ATOM 10340 C CA . GLU B 1 438 ? -35.219 6.418 23 1 55.53 438 GLU B CA 1
ATOM 10341 C C . GLU B 1 438 ? -34.156 6.121 24.031 1 55.53 438 GLU B C 1
ATOM 10343 O O . GLU B 1 438 ? -34.406 6.102 25.234 1 55.53 438 GLU B O 1
ATOM 10348 N N . GLN B 1 439 ? -33 5.594 23.688 1 49.72 439 GLN B N 1
ATOM 10349 C CA . GLN B 1 439 ? -31.969 5.246 24.688 1 49.72 439 GLN B CA 1
ATOM 10350 C C . GLN B 1 439 ? -31.359 6.496 25.297 1 49.72 439 GLN B C 1
ATOM 10352 O O . GLN B 1 439 ? -30.875 7.375 24.594 1 49.72 439 GLN B O 1
ATOM 10357 N N . PRO B 1 440 ? -31.625 6.848 26.562 1 39.75 440 PRO B N 1
ATOM 10358 C CA . PRO B 1 440 ? -30.969 7.945 27.266 1 39.75 440 PRO B CA 1
ATOM 10359 C C . PRO B 1 440 ? -29.438 7.871 27.188 1 39.75 440 PRO B C 1
ATOM 10361 O O . PRO B 1 440 ? -28.859 6.789 27.297 1 39.75 440 PRO B O 1
ATOM 10364 N N . SER B 1 441 ? -28.781 8.461 26.219 1 36.88 441 SER B N 1
ATOM 10365 C CA . SER B 1 441 ? -27.328 8.484 26.219 1 36.88 441 SER B CA 1
ATOM 10366 C C . SER B 1 441 ? -26.781 8.461 27.656 1 36.88 441 SER B C 1
ATOM 10368 O O . SER B 1 441 ? -27.141 9.312 28.469 1 36.88 441 SER B O 1
ATOM 10370 N N . ASP B 1 442 ? -26.656 7.449 28.297 1 34.66 442 ASP B N 1
ATOM 10371 C CA . ASP B 1 442 ? -26.031 7.469 29.625 1 34.66 442 ASP B CA 1
ATOM 10372 C C . ASP B 1 442 ? -24.984 8.578 29.719 1 34.66 442 ASP B C 1
ATOM 10374 O O . ASP B 1 442 ? -24.844 9.211 30.766 1 34.66 442 ASP B O 1
ATOM 10378 N N . ASN B 1 443 ? -23.953 8.414 29.047 1 31.19 443 ASN B N 1
ATOM 10379 C CA . ASN B 1 443 ? -22.938 9.445 29.234 1 31.19 443 ASN B CA 1
ATOM 10380 C C . ASN B 1 443 ? -23.375 10.789 28.672 1 31.19 443 ASN B C 1
ATOM 10382 O O . ASN B 1 443 ? -22.844 11.258 27.672 1 31.19 443 ASN B O 1
ATOM 10386 N N . GLU B 1 444 ? -24.609 11.016 28.516 1 30.19 444 GLU B N 1
ATOM 10387 C CA . GLU B 1 444 ? -25.031 12.414 28.375 1 30.19 444 GLU B CA 1
ATOM 10388 C C . GLU B 1 444 ? -24.469 13.266 29.516 1 30.19 444 GLU B C 1
ATOM 10390 O O . GLU B 1 444 ? -25.016 13.281 30.609 1 30.19 444 GLU B O 1
ATOM 10395 N N . SER B 1 445 ? -23.281 13.055 30 1 29.44 445 SER B N 1
ATOM 10396 C CA . SER B 1 445 ? -22.859 14.281 30.672 1 29.44 445 SER B CA 1
ATOM 10397 C C . SER B 1 445 ? -23.641 15.492 30.172 1 29.44 445 SER B C 1
ATOM 10399 O O . SER B 1 445 ? -23.875 15.625 28.969 1 29.44 445 SER B O 1
ATOM 10401 N N . THR B 1 446 ? -24.406 16.078 31.109 1 28.11 446 THR B N 1
ATOM 10402 C CA . THR B 1 446 ? -25.281 17.219 31.359 1 28.11 446 THR B CA 1
ATOM 10403 C C . THR B 1 446 ? -24.766 18.453 30.625 1 28.11 446 THR B C 1
ATOM 10405 O O . THR B 1 446 ? -23.922 19.172 31.156 1 28.11 446 THR B O 1
ATOM 10408 N N . VAL B 1 447 ? -23.953 18.531 29.703 1 28.72 447 VAL B N 1
ATOM 10409 C CA . VAL B 1 447 ? -24.25 19.875 29.219 1 28.72 447 VAL B CA 1
ATOM 10410 C C . VAL B 1 447 ? -25.75 20.047 29.062 1 28.72 447 VAL B C 1
ATOM 10412 O O . VAL B 1 447 ? -26.375 19.391 28.219 1 28.72 447 VAL B O 1
ATOM 10415 N N . LEU B 1 448 ? -26.484 19.922 30.25 1 26.8 448 LEU B N 1
ATOM 10416 C CA . LEU B 1 448 ? -27.781 20.531 30.453 1 26.8 448 LEU B CA 1
ATOM 10417 C C . LEU B 1 448 ? -28.031 21.656 29.438 1 26.8 448 LEU B C 1
ATOM 10419 O O . LEU B 1 448 ? -27.484 22.75 29.578 1 26.8 448 LEU B O 1
ATOM 10423 N N . ILE B 1 449 ? -27.875 21.312 28.281 1 28.48 449 ILE B N 1
ATOM 10424 C CA . ILE B 1 449 ? -28.719 22.234 27.531 1 28.48 449 ILE B CA 1
ATOM 10425 C C . ILE B 1 449 ? -30.109 22.266 28.141 1 28.48 449 ILE B C 1
ATOM 10427 O O . ILE B 1 449 ? -30.797 21.25 28.234 1 28.48 449 ILE B O 1
ATOM 10431 N N . GLN B 1 450 ? -30.25 22.891 29.359 1 26.19 450 GLN B N 1
ATOM 10432 C CA . GLN B 1 450 ? -31.594 23.297 29.797 1 26.19 450 GLN B CA 1
ATOM 10433 C C . GLN B 1 450 ? -32.562 23.328 28.625 1 26.19 450 GLN B C 1
ATOM 10435 O O . GLN B 1 450 ? -32.344 24.062 27.656 1 26.19 450 GLN B O 1
ATOM 10440 N N . LYS B 1 451 ? -33.188 22.25 28.453 1 30.2 451 LYS B N 1
ATOM 10441 C CA . LYS B 1 451 ? -34.5 22.344 27.812 1 30.2 451 LYS B CA 1
ATOM 10442 C C . LYS B 1 451 ? -35.344 23.422 28.453 1 30.2 451 LYS B C 1
ATOM 10444 O O . LYS B 1 451 ? -36.031 23.172 29.453 1 30.2 451 LYS B O 1
ATOM 10449 N N . ASP B 1 452 ? -34.844 24.578 28.922 1 27.27 452 ASP B N 1
ATOM 10450 C CA . ASP B 1 452 ? -36 25.453 29.109 1 27.27 452 ASP B CA 1
ATOM 10451 C C . ASP B 1 452 ? -37.062 25.172 28.047 1 27.27 452 ASP B C 1
ATOM 10453 O O . ASP B 1 452 ? -36.844 25.375 26.859 1 27.27 452 ASP B O 1
ATOM 10457 N N . ASP B 1 453 ? -37.844 24.109 28.141 1 30.92 453 ASP B N 1
ATOM 10458 C CA . ASP B 1 453 ? -39.188 23.891 27.562 1 30.92 453 ASP B CA 1
ATOM 10459 C C . ASP B 1 453 ? -39.875 25.219 27.281 1 30.92 453 ASP B C 1
ATOM 10461 O O . ASP B 1 453 ? -40.875 25.266 26.562 1 30.92 453 ASP B O 1
ATOM 10465 N N . SER B 1 454 ? -39.969 26.016 28.438 1 29.88 454 SER B N 1
ATOM 10466 C CA . SER B 1 454 ? -40.844 27.188 28.234 1 29.88 454 SER B CA 1
ATOM 10467 C C . SER B 1 454 ? -40.406 27.969 27 1 29.88 454 SER B C 1
ATOM 10469 O O . SER B 1 454 ? -41.25 28.547 26.297 1 29.88 454 SER B O 1
ATOM 10471 N N . THR B 1 455 ? -39.188 28.547 27.125 1 27.42 455 THR B N 1
ATOM 10472 C CA . THR B 1 455 ? -39.156 29.562 26.078 1 27.42 455 THR B CA 1
ATOM 10473 C C . THR B 1 455 ? -39.031 28.906 24.703 1 27.42 455 THR B C 1
ATOM 10475 O O . THR B 1 455 ? -38.031 28.219 24.438 1 27.42 455 THR B O 1
ATOM 10478 N N . ASP B 1 456 ? -39.969 28.109 24.047 1 30.28 456 ASP B N 1
ATOM 10479 C CA . ASP B 1 456 ? -40.344 28.344 22.656 1 30.28 456 ASP B CA 1
ATOM 10480 C C . ASP B 1 456 ? -39.531 29.484 22.047 1 30.28 456 ASP B C 1
ATOM 10482 O O . ASP B 1 456 ? -39.938 30.641 22.078 1 30.28 456 ASP B O 1
ATOM 10486 N N . CYS B 1 457 ? -38.375 29.625 22.547 1 30.08 457 CYS B N 1
ATOM 10487 C CA . CYS B 1 457 ? -37.688 30.672 21.828 1 30.08 457 CYS B CA 1
ATOM 10488 C C . CYS B 1 457 ? -37.875 30.547 20.328 1 30.08 457 CYS B C 1
ATOM 10490 O O . CYS B 1 457 ? -37.5 29.531 19.734 1 30.08 457 CYS B O 1
ATOM 10492 N N . ASP B 1 458 ? -38.969 30.672 19.781 1 33 458 ASP B N 1
ATOM 10493 C CA . ASP B 1 458 ? -39.281 31.25 18.469 1 33 458 ASP B CA 1
ATOM 10494 C C . ASP B 1 458 ? -38 31.828 17.828 1 33 458 ASP B C 1
ATOM 10496 O O . ASP B 1 458 ? -37.75 33.031 17.938 1 33 458 ASP B O 1
ATOM 10500 N N . TYR B 1 459 ? -36.969 31.297 18.125 1 35.22 459 TYR B N 1
ATOM 10501 C CA . TYR B 1 459 ? -35.844 31.688 17.312 1 35.22 459 TYR B CA 1
ATOM 10502 C C . TYR B 1 459 ? -36.188 31.75 15.836 1 35.22 459 TYR B C 1
ATOM 10504 O O . TYR B 1 459 ? -36 30.766 15.117 1 35.22 459 TYR B O 1
ATOM 10512 N N . GLN B 1 460 ? -37.344 31.812 15.539 1 41.97 460 GLN B N 1
ATOM 10513 C CA . GLN B 1 460 ? -37.688 32.406 14.258 1 41.97 460 GLN B CA 1
ATOM 10514 C C . GLN B 1 460 ? -36.656 33.438 13.82 1 41.97 460 GLN B C 1
ATOM 10516 O O . GLN B 1 460 ? -36.938 34.625 13.703 1 41.97 460 GLN B O 1
ATOM 10521 N N . ASN B 1 461 ? -35.469 33.312 14.359 1 48.03 461 ASN B N 1
ATOM 10522 C CA . ASN B 1 461 ? -34.5 34.406 14.234 1 48.03 461 ASN B CA 1
ATOM 10523 C C . ASN B 1 461 ? -34.219 34.719 12.766 1 48.03 461 ASN B C 1
ATOM 10525 O O . ASN B 1 461 ? -33.531 33.938 12.086 1 48.03 461 ASN B O 1
ATOM 10529 N N . LYS B 1 462 ? -35.156 35.125 12.117 1 60.59 462 LYS B N 1
ATOM 10530 C CA . LYS B 1 462 ? -34.938 35.844 10.867 1 60.59 462 LYS B CA 1
ATOM 10531 C C . LYS B 1 462 ? -33.719 36.719 10.953 1 60.59 462 LYS B C 1
ATOM 10533 O O . LYS B 1 462 ? -33.594 37.531 11.883 1 60.59 462 LYS B O 1
ATOM 10538 N N . MET B 1 463 ? -32.656 36.156 10.445 1 74.94 463 MET B N 1
ATOM 10539 C CA . MET B 1 463 ? -31.5 37.031 10.344 1 74.94 463 MET B CA 1
ATOM 10540 C C . MET B 1 463 ? -31.875 38.344 9.688 1 74.94 463 MET B C 1
ATOM 10542 O O . MET B 1 463 ? -32.406 38.375 8.57 1 74.94 463 MET B O 1
ATOM 10546 N N . ASN B 1 464 ? -32.062 39.281 10.531 1 80 464 ASN B N 1
ATOM 10547 C CA . ASN B 1 464 ? -32.281 40.625 10.023 1 80 464 ASN B CA 1
ATOM 10548 C C . ASN B 1 464 ? -31.156 41.562 10.406 1 80 464 ASN B C 1
ATOM 10550 O O . ASN B 1 464 ? -30.156 41.125 10.977 1 80 464 ASN B O 1
ATOM 10554 N N . TRP B 1 465 ? -31.266 42.75 9.984 1 85.38 465 TRP B N 1
ATOM 10555 C CA . TRP B 1 465 ? -30.219 43.75 10.219 1 85.38 465 TRP B CA 1
ATOM 10556 C C . TRP B 1 465 ? -29.953 43.938 11.711 1 85.38 465 TRP B C 1
ATOM 10558 O O . TRP B 1 465 ? -28.797 44.062 12.133 1 85.38 465 TRP B O 1
ATOM 10568 N N . HIS B 1 466 ? -30.969 43.781 12.516 1 78.62 466 HIS B N 1
ATOM 10569 C CA . HIS B 1 466 ? -30.828 44.031 13.945 1 78.62 466 HIS B CA 1
ATOM 10570 C C . HIS B 1 466 ? -30.219 42.812 14.641 1 78.62 466 HIS B C 1
ATOM 10572 O O . HIS B 1 466 ? -29.422 42.969 15.57 1 78.62 466 HIS B O 1
ATOM 10578 N N . GLU B 1 467 ? -30.547 41.688 14.195 1 82.62 467 GLU B N 1
ATOM 10579 C CA . GLU B 1 467 ? -30.062 40.469 14.812 1 82.62 467 GLU B CA 1
ATOM 10580 C C . GLU B 1 467 ? -28.625 40.188 14.422 1 82.62 467 GLU B C 1
ATOM 10582 O O . GLU B 1 467 ? -27.922 39.438 15.117 1 82.62 467 GLU B O 1
ATOM 10587 N N . LEU B 1 468 ? -28.188 40.719 13.352 1 87.19 468 LEU B N 1
ATOM 10588 C CA . LEU B 1 468 ? -26.844 40.469 12.836 1 87.19 468 LEU B CA 1
ATOM 10589 C C . LEU B 1 468 ? -25.781 40.938 13.828 1 87.19 468 LEU B C 1
ATOM 10591 O O . LEU B 1 468 ? -24.719 40.312 13.938 1 87.19 468 LEU B O 1
ATOM 10595 N N . LYS B 1 469 ? -26.094 41.969 14.562 1 80.88 469 LYS B N 1
ATOM 10596 C CA . LYS B 1 469 ? -25.141 42.531 15.508 1 80.88 469 LYS B CA 1
ATOM 10597 C C . LYS B 1 469 ? -24.922 41.625 16.703 1 80.88 469 LYS B C 1
ATOM 10599 O O . LYS B 1 469 ? -23.828 41.562 17.266 1 80.88 469 LYS B O 1
ATOM 10604 N N . GLN B 1 470 ? -25.969 40.844 16.969 1 82.38 470 GLN B N 1
ATOM 10605 C CA . GLN B 1 470 ? -25.875 39.969 18.141 1 82.38 470 GLN B CA 1
ATOM 10606 C C . GLN B 1 470 ? -25.688 38.531 17.75 1 82.38 470 GLN B C 1
ATOM 10608 O O . GLN B 1 470 ? -25.438 37.656 18.594 1 82.38 470 GLN B O 1
ATOM 10613 N N . TYR B 1 471 ? -25.656 38.312 16.516 1 87.56 471 TYR B N 1
ATOM 10614 C CA . TYR B 1 471 ? -25.547 36.938 16.031 1 87.56 471 TYR B CA 1
ATOM 10615 C C . TYR B 1 471 ? -24.141 36.375 16.25 1 87.56 471 TYR B C 1
ATOM 10617 O O . TYR B 1 471 ? -23.156 37.125 16.109 1 87.56 471 TYR B O 1
ATOM 10625 N N . SER B 1 472 ? -24.078 35.156 16.781 1 88 472 SER B N 1
ATOM 10626 C CA . SER B 1 472 ? -22.797 34.5 16.938 1 88 472 SER B CA 1
ATOM 10627 C C . SER B 1 472 ? -22.891 33.031 16.641 1 88 472 SER B C 1
ATOM 10629 O O . SER B 1 472 ? -23.938 32.406 16.906 1 88 472 SER B O 1
ATOM 10631 N N . ILE B 1 473 ? -21.953 32.5 16.031 1 91 473 ILE B N 1
ATOM 10632 C CA . ILE B 1 473 ? -21.828 31.078 15.797 1 91 473 ILE B CA 1
ATOM 10633 C C . ILE B 1 473 ? -21.047 30.438 16.938 1 91 473 ILE B C 1
ATOM 10635 O O . ILE B 1 473 ? -19.844 30.688 17.109 1 91 473 ILE B O 1
ATOM 10639 N N . PRO B 1 474 ? -21.703 29.609 17.641 1 87.56 474 PRO B N 1
ATOM 10640 C CA . PRO B 1 474 ? -21.031 29.062 18.828 1 87.56 474 PRO B CA 1
ATOM 10641 C C . PRO B 1 474 ? -19.953 28.031 18.469 1 87.56 474 PRO B C 1
ATOM 10643 O O . PRO B 1 474 ? -18.938 27.922 19.156 1 87.56 474 PRO B O 1
ATOM 10646 N N . ARG B 1 475 ? -20.266 27.219 17.484 1 92.31 475 ARG B N 1
ATOM 10647 C CA . ARG B 1 475 ? -19.344 26.141 17.125 1 92.31 475 ARG B CA 1
ATOM 10648 C C . ARG B 1 475 ? -19.25 26 15.609 1 92.31 475 ARG B C 1
ATOM 10650 O O . ARG B 1 475 ? -20.25 26.062 14.906 1 92.31 475 ARG B O 1
ATOM 10657 N N . VAL B 1 476 ? -18.016 25.875 15.164 1 94.31 476 VAL B N 1
ATOM 10658 C CA . VAL B 1 476 ? -17.766 25.578 13.758 1 94.31 476 VAL B CA 1
ATOM 10659 C C . VAL B 1 476 ? -17.328 24.109 13.609 1 94.31 476 VAL B C 1
ATOM 10661 O O . VAL B 1 476 ? -16.391 23.672 14.266 1 94.31 476 VAL B O 1
ATOM 10664 N N . ILE B 1 477 ? -18.062 23.359 12.852 1 94.5 477 ILE B N 1
ATOM 10665 C CA . ILE B 1 477 ? -17.734 21.953 12.586 1 94.5 477 ILE B CA 1
ATOM 10666 C C . ILE B 1 477 ? -17.047 21.844 11.227 1 94.5 477 ILE B C 1
ATOM 10668 O O . ILE B 1 477 ? -17.672 22.031 10.18 1 94.5 477 ILE B O 1
ATOM 10672 N N . ASN B 1 478 ? -15.758 21.562 11.242 1 94.69 478 ASN B N 1
ATOM 10673 C CA . ASN B 1 478 ? -14.969 21.391 10.031 1 94.69 478 ASN B CA 1
ATOM 10674 C C . ASN B 1 478 ? -14.898 19.922 9.602 1 94.69 478 ASN B C 1
ATOM 10676 O O . ASN B 1 478 ? -14.305 19.109 10.305 1 94.69 478 ASN B O 1
ATOM 10680 N N . VAL B 1 479 ? -15.5 19.594 8.508 1 92.88 479 VAL B N 1
ATOM 10681 C CA . VAL B 1 479 ? -15.516 18.219 8.008 1 92.88 479 VAL B CA 1
ATOM 10682 C C . VAL B 1 479 ? -14.484 18.062 6.895 1 92.88 479 VAL B C 1
ATOM 10684 O O . VAL B 1 479 ? -14.609 18.672 5.836 1 92.88 479 VAL B O 1
ATOM 10687 N N . ILE B 1 480 ? -13.5 17.219 7.176 1 90.31 480 ILE B N 1
ATOM 10688 C CA . ILE B 1 480 ? -12.422 17.031 6.215 1 90.31 480 ILE B CA 1
ATOM 10689 C C . ILE B 1 480 ? -12.523 15.633 5.59 1 90.31 480 ILE B C 1
ATOM 10691 O O . ILE B 1 480 ? -12.672 14.641 6.301 1 90.31 480 ILE B O 1
ATOM 10695 N N . ASN B 1 481 ? -12.367 15.602 4.273 1 84.88 481 ASN B N 1
ATOM 10696 C CA . ASN B 1 481 ? -12.453 14.344 3.539 1 84.88 481 ASN B CA 1
ATOM 10697 C C . ASN B 1 481 ? -11.078 13.852 3.109 1 84.88 481 ASN B C 1
ATOM 10699 O O . ASN B 1 481 ? -10.82 12.641 3.092 1 84.88 481 ASN B O 1
ATOM 10703 N N . THR B 1 482 ? -10.188 14.812 2.635 1 78.69 482 THR B N 1
ATOM 10704 C CA . THR B 1 482 ? -8.875 14.461 2.096 1 78.69 482 THR B CA 1
ATOM 10705 C C . THR B 1 482 ? -7.789 15.336 2.713 1 78.69 482 THR B C 1
ATOM 10707 O O . THR B 1 482 ? -8.047 16.469 3.119 1 78.69 482 THR B O 1
ATOM 10710 N N . PRO B 1 483 ? -6.578 14.797 2.781 1 72.44 483 PRO B N 1
ATOM 10711 C CA . PRO B 1 483 ? -5.492 15.578 3.381 1 72.44 483 PRO B CA 1
ATOM 10712 C C . PRO B 1 483 ? -5.082 16.766 2.525 1 72.44 483 PRO B C 1
ATOM 10714 O O . PRO B 1 483 ? -4.535 17.75 3.045 1 72.44 483 PRO B O 1
ATOM 10717 N N . GLU B 1 484 ? -5.371 16.797 1.287 1 73.12 484 GLU B N 1
ATOM 10718 C CA . GLU B 1 484 ? -4.957 17.875 0.395 1 73.12 484 GLU B CA 1
ATOM 10719 C C . GLU B 1 484 ? -5.707 19.172 0.707 1 73.12 484 GLU B C 1
ATOM 10721 O O . GLU B 1 484 ? -5.25 20.266 0.358 1 73.12 484 GLU B O 1
ATOM 10726 N N . ILE B 1 485 ? -6.805 18.984 1.367 1 80.44 485 ILE B N 1
ATOM 10727 C CA . ILE B 1 485 ? -7.648 20.156 1.585 1 80.44 485 ILE B CA 1
ATOM 10728 C C . ILE B 1 485 ? -7.324 20.781 2.939 1 80.44 485 ILE B C 1
ATOM 10730 O O . ILE B 1 485 ? -7.844 21.844 3.275 1 80.44 485 ILE B O 1
ATOM 10734 N N . ILE B 1 486 ? -6.406 20.234 3.658 1 81.75 486 ILE B N 1
ATOM 10735 C CA . ILE B 1 486 ? -6.074 20.734 4.992 1 81.75 486 ILE B CA 1
ATOM 10736 C C . ILE B 1 486 ? -5.574 22.172 4.906 1 81.75 486 ILE B C 1
ATOM 10738 O O . ILE B 1 486 ? -5.98 23.016 5.703 1 81.75 486 ILE B O 1
ATOM 10742 N N . SER B 1 487 ? -4.789 22.469 3.891 1 77.94 487 SER B N 1
ATOM 10743 C CA . SER B 1 487 ? -4.188 23.797 3.775 1 77.94 487 SER B CA 1
ATOM 10744 C C . SER B 1 487 ? -5.246 24.875 3.549 1 77.94 487 SER B C 1
ATOM 10746 O O . SER B 1 487 ? -5.23 25.922 4.203 1 77.94 487 SER B O 1
ATOM 10748 N N . SER B 1 488 ? -6.156 24.562 2.688 1 82.12 488 SER B N 1
ATOM 10749 C CA . SER B 1 488 ? -7.191 25.547 2.377 1 82.12 488 SER B CA 1
ATOM 10750 C C . SER B 1 488 ? -8.148 25.719 3.547 1 82.12 488 SER B C 1
ATOM 10752 O O . SER B 1 488 ? -8.609 26.844 3.811 1 82.12 488 SER B O 1
ATOM 10754 N N . SER B 1 489 ? -8.453 24.656 4.207 1 89.25 489 SER B N 1
ATOM 10755 C CA . SER B 1 489 ? -9.328 24.734 5.371 1 89.25 489 SER B CA 1
ATOM 10756 C C . SER B 1 489 ? -8.68 25.531 6.5 1 89.25 489 SER B C 1
ATOM 10758 O O . SER B 1 489 ? -9.328 26.375 7.113 1 89.25 489 SER B O 1
ATOM 10760 N N . LEU B 1 490 ? -7.434 25.312 6.684 1 84.62 490 LEU B N 1
ATOM 10761 C CA . LEU B 1 490 ? -6.723 26.016 7.754 1 84.62 490 LEU B CA 1
ATOM 10762 C C . LEU B 1 490 ? -6.57 27.5 7.434 1 84.62 490 LEU B C 1
ATOM 10764 O O . LEU B 1 490 ? -6.613 28.344 8.328 1 84.62 490 LEU B O 1
ATOM 10768 N N . GLU B 1 491 ? -6.367 27.812 6.191 1 82.5 491 GLU B N 1
ATOM 10769 C CA . GLU B 1 491 ? -6.258 29.203 5.793 1 82.5 491 GLU B CA 1
ATOM 10770 C C . GLU B 1 491 ? -7.551 29.969 6.086 1 82.5 491 GLU B C 1
ATOM 10772 O O . GLU B 1 491 ? -7.516 31.078 6.637 1 82.5 491 GLU B O 1
ATOM 10777 N N . PHE B 1 492 ? -8.609 29.422 5.75 1 89.62 492 PHE B N 1
ATOM 10778 C CA . PHE B 1 492 ? -9.891 30.078 6.008 1 89.62 492 PHE B CA 1
ATOM 10779 C C . PHE B 1 492 ? -10.148 30.188 7.504 1 89.62 492 PHE B C 1
ATOM 10781 O O . PHE B 1 492 ? -10.578 31.234 7.996 1 89.62 492 PHE B O 1
ATOM 10788 N N . LEU B 1 493 ? -9.906 29.109 8.172 1 90.69 493 LEU B N 1
ATOM 10789 C CA . LEU B 1 493 ? -10.164 29.094 9.609 1 90.69 493 LEU B CA 1
ATOM 10790 C C . LEU B 1 493 ? -9.234 30.062 10.336 1 90.69 493 LEU B C 1
ATOM 10792 O O . LEU B 1 493 ? -9.602 30.609 11.383 1 90.69 493 LEU B O 1
ATOM 10796 N N . ASN B 1 494 ? -8.102 30.25 9.758 1 85.19 494 ASN B N 1
ATOM 10797 C CA . ASN B 1 494 ? -7.176 31.203 10.367 1 85.19 494 ASN B CA 1
ATOM 10798 C C . ASN B 1 494 ? -7.754 32.625 10.375 1 85.19 494 ASN B C 1
ATOM 10800 O O . ASN B 1 494 ? -7.648 33.312 11.383 1 85.19 494 ASN B O 1
ATOM 10804 N N . PHE B 1 495 ? -8.414 33 9.312 1 87.06 495 PHE B N 1
ATOM 10805 C CA . PHE B 1 495 ? -8.992 34.312 9.219 1 87.06 495 PHE B CA 1
ATOM 10806 C C . PHE B 1 495 ? -10.32 34.406 9.945 1 87.06 495 PHE B C 1
ATOM 10808 O O . PHE B 1 495 ? -10.688 35.438 10.484 1 87.06 495 PHE B O 1
ATOM 10815 N N . PHE B 1 496 ? -10.969 33.312 10 1 90.81 496 PHE B N 1
ATOM 10816 C CA . PHE B 1 496 ? -12.336 33.312 10.508 1 90.81 496 PHE B CA 1
ATOM 10817 C C . PHE B 1 496 ? -12.352 33.062 12.016 1 90.81 496 PHE B C 1
ATOM 10819 O O . PHE B 1 496 ? -13.18 33.656 12.727 1 90.81 496 PHE B O 1
ATOM 10826 N N . LEU B 1 497 ? -11.469 32.188 12.469 1 88.12 497 LEU B N 1
ATOM 10827 C CA . LEU B 1 497 ? -11.594 31.75 13.852 1 88.12 497 LEU B CA 1
ATOM 10828 C C . LEU B 1 497 ? -10.328 32.062 14.641 1 88.12 497 LEU B C 1
ATOM 10830 O O . LEU B 1 497 ? -10.398 32.562 15.773 1 88.12 497 LEU B O 1
ATOM 10834 N N . PHE B 1 498 ? -9.148 31.953 14.148 1 80.12 498 PHE B N 1
ATOM 10835 C CA . PHE B 1 498 ? -7.918 31.906 14.93 1 80.12 498 PHE B CA 1
ATOM 10836 C C . PHE B 1 498 ? -7.383 33.312 15.195 1 80.12 498 PHE B C 1
ATOM 10838 O O . PHE B 1 498 ? -6.879 33.594 16.281 1 80.12 498 PHE B O 1
ATOM 10845 N N . LYS B 1 499 ? -7.387 34.219 14.344 1 71.12 499 LYS B N 1
ATOM 10846 C CA . LYS B 1 499 ? -6.773 35.562 14.477 1 71.12 499 LYS B CA 1
ATOM 10847 C C . LYS B 1 499 ? -7.609 36.469 15.375 1 71.12 499 LYS B C 1
ATOM 10849 O O . LYS B 1 499 ? -7.102 37.438 15.93 1 71.12 499 LYS B O 1
ATOM 10854 N N . GLY B 1 500 ? -8.883 36.156 15.727 1 59.88 500 GLY B N 1
ATOM 10855 C CA . GLY B 1 500 ? -9.703 37 16.562 1 59.88 500 GLY B CA 1
ATOM 10856 C C . GLY B 1 500 ? -9.391 36.875 18.047 1 59.88 500 GLY B C 1
ATOM 10857 O O . GLY B 1 500 ? -9.789 37.719 18.844 1 59.88 500 GLY B O 1
ATOM 10858 N N . ASN B 1 501 ? -8.758 35.875 18.531 1 56.81 501 ASN B N 1
ATOM 10859 C CA . ASN B 1 501 ? -8.633 35.625 19.953 1 56.81 501 ASN B CA 1
ATOM 10860 C C . ASN B 1 501 ? -7.277 36.062 20.5 1 56.81 501 ASN B C 1
ATOM 10862 O O . ASN B 1 501 ? -6.91 35.719 21.625 1 56.81 501 ASN B O 1
ATOM 10866 N N . VAL B 1 502 ? -6.523 36.781 19.812 1 48.31 502 VAL B N 1
ATOM 10867 C CA . VAL B 1 502 ? -5.191 37.094 20.328 1 48.31 502 VAL B CA 1
ATOM 10868 C C . VAL B 1 502 ? -5.305 37.906 21.594 1 48.31 502 VAL B C 1
ATOM 10870 O O . VAL B 1 502 ? -4.566 37.688 22.562 1 48.31 502 VAL B O 1
ATOM 10873 N N . ASP B 1 503 ? -5.945 39.125 21.703 1 46.41 503 ASP B N 1
ATOM 10874 C CA . ASP B 1 503 ? -5.789 40.062 22.828 1 46.41 503 ASP B CA 1
ATOM 10875 C C . ASP B 1 503 ? -6.914 39.875 23.844 1 46.41 503 ASP B C 1
ATOM 10877 O O . ASP B 1 503 ? -7.137 40.75 24.688 1 46.41 503 ASP B O 1
ATOM 10881 N N . LYS B 1 504 ? -7.797 39.031 23.859 1 46.09 504 LYS B N 1
ATOM 10882 C CA . LYS B 1 504 ? -8.867 39.094 24.859 1 46.09 504 LYS B CA 1
ATOM 10883 C C . LYS B 1 504 ? -8.391 38.562 26.203 1 46.09 504 LYS B C 1
ATOM 10885 O O . LYS B 1 504 ? -7.957 37.406 26.312 1 46.09 504 LYS B O 1
ATOM 10890 N N . GLN B 1 505 ? -7.93 39.344 27.141 1 36.09 505 GLN B N 1
ATOM 10891 C CA . GLN B 1 505 ? -7.805 39.062 28.562 1 36.09 505 GLN B CA 1
ATOM 10892 C C 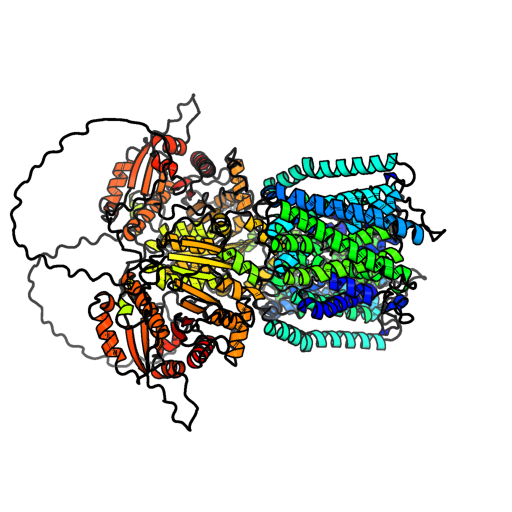. GLN B 1 505 ? -9.055 38.344 29.094 1 36.09 505 GLN B C 1
ATOM 10894 O O . GLN B 1 505 ? -10.172 38.812 28.859 1 36.09 505 GLN B O 1
ATOM 10899 N N . PRO B 1 506 ? -9.031 37.125 29.5 1 34.09 506 PRO B N 1
ATOM 10900 C CA . PRO B 1 506 ? -10.25 36.656 30.156 1 34.09 506 PRO B CA 1
ATOM 10901 C C . PRO B 1 506 ? -10.773 37.625 31.219 1 34.09 506 PRO B C 1
ATOM 10903 O O . PRO B 1 506 ? -10.031 38 32.125 1 34.09 506 PRO B O 1
ATOM 10906 N N . ARG B 1 507 ? -11.633 38.5 31.109 1 31.58 507 ARG B N 1
ATOM 10907 C CA . ARG B 1 507 ? -12.281 39.062 32.281 1 31.58 507 ARG B CA 1
ATOM 10908 C C . ARG B 1 507 ? -12.781 38 33.25 1 31.58 507 ARG B C 1
ATOM 10910 O O . ARG B 1 507 ? -13.398 37 32.812 1 31.58 507 ARG B O 1
ATOM 10917 N N . SER B 1 508 ? -12.188 37.812 34.531 1 27.72 508 SER B N 1
ATOM 10918 C CA . SER B 1 508 ? -12.633 37.094 35.719 1 27.72 508 SER B CA 1
ATOM 10919 C C . SER B 1 508 ? -14.125 37.281 35.969 1 27.72 508 SER B C 1
ATOM 10921 O O . SER B 1 508 ? -14.562 38.375 36.312 1 27.72 508 SER B O 1
ATOM 10923 N N . SER B 1 509 ? -15.023 36.969 35.219 1 25.92 509 SER B N 1
ATOM 10924 C CA . SER B 1 509 ? -16.359 36.906 35.812 1 25.92 509 SER B CA 1
ATOM 10925 C C . SER B 1 509 ? -16.359 36 37.062 1 25.92 509 SER B C 1
ATOM 10927 O O . SER B 1 509 ? -15.891 34.875 37 1 25.92 509 SER B O 1
ATOM 10929 N N . ASN B 1 510 ? -16.359 36.469 38.344 1 25.11 510 ASN B N 1
ATOM 10930 C CA . ASN B 1 510 ? -16.688 35.938 39.656 1 25.11 510 ASN B CA 1
ATOM 10931 C C . ASN B 1 510 ? -17.875 34.969 39.594 1 25.11 510 ASN B C 1
ATOM 10933 O O . ASN B 1 510 ? -18.469 34.656 40.625 1 25.11 510 ASN B O 1
ATOM 10937 N N . LYS B 1 511 ? -18.703 34.875 38.656 1 26.77 511 LYS B N 1
ATOM 10938 C CA . LYS B 1 511 ? -19.766 33.969 39.031 1 26.77 511 LYS B CA 1
ATOM 10939 C C . LYS B 1 511 ? -19.25 32.531 39.188 1 26.77 511 LYS B C 1
ATOM 10941 O O . LYS B 1 511 ? -18.5 32.062 38.312 1 26.77 511 LYS B O 1
ATOM 10946 N N . ASP B 1 512 ? -19.297 31.891 40.469 1 25.7 512 ASP B N 1
ATOM 10947 C CA . ASP B 1 512 ? -19.25 30.562 41.062 1 25.7 512 ASP B CA 1
ATOM 10948 C C . ASP B 1 512 ? -19.984 29.547 40.156 1 25.7 512 ASP B C 1
ATOM 10950 O O . ASP B 1 512 ? -21.219 29.531 40.125 1 25.7 512 ASP B O 1
ATOM 10954 N N . LEU B 1 513 ? -19.875 29.562 39 1 21.02 513 LEU B N 1
ATOM 10955 C CA . LEU B 1 513 ? -20.594 28.406 38.469 1 21.02 513 LEU B CA 1
ATOM 10956 C C . LEU B 1 513 ? -20.172 27.125 39.188 1 21.02 513 LEU B C 1
ATOM 10958 O O . LEU B 1 513 ? -19 26.797 39.25 1 21.02 513 LEU B O 1
ATOM 10962 N N . LEU B 1 514 ? -21.031 26.703 40.219 1 20.81 514 LEU B N 1
ATOM 10963 C CA . LEU B 1 514 ? -21.25 25.5 41.031 1 20.81 514 LEU B CA 1
ATOM 10964 C C . LEU B 1 514 ? -21.047 24.234 40.188 1 20.81 514 LEU B C 1
ATOM 10966 O O . LEU B 1 514 ? -21.859 23.938 39.312 1 20.81 514 LEU B O 1
ATOM 10970 N N . ILE B 1 515 ? -20 24.078 39.688 1 20.95 515 ILE B N 1
ATOM 10971 C CA . ILE B 1 515 ? -19.766 22.719 39.25 1 20.95 515 ILE B CA 1
ATOM 10972 C C . ILE B 1 515 ? -20.078 21.734 40.375 1 20.95 515 ILE B C 1
ATOM 10974 O O . ILE B 1 515 ? -19.531 21.859 41.469 1 20.95 515 ILE B O 1
ATOM 10978 N N . SER B 1 516 ? -21.312 21.266 40.312 1 20.02 516 SER B N 1
ATOM 10979 C CA . SER B 1 516 ? -21.812 20.156 41.125 1 20.02 516 SER B CA 1
ATOM 10980 C C . SER B 1 516 ? -20.766 19.062 41.281 1 20.02 516 SER B C 1
ATOM 10982 O O . SER B 1 516 ? -20.297 18.516 40.281 1 20.02 516 SER B O 1
ATOM 10984 N N . ARG B 1 517 ? -19.828 19.375 42.219 1 20.7 517 ARG B N 1
ATOM 10985 C CA . ARG B 1 517 ? -19.125 18.25 42.844 1 20.7 517 ARG B CA 1
ATOM 10986 C C . ARG B 1 517 ? -20.078 17.156 43.25 1 20.7 517 ARG B C 1
ATOM 10988 O O . ARG B 1 517 ? -20.938 17.344 44.125 1 20.7 517 ARG B O 1
ATOM 10995 N N . VAL B 1 518 ? -20.656 16.422 42.438 1 20.98 518 VAL B N 1
ATOM 10996 C CA . VAL B 1 518 ? -21.297 15.242 43 1 20.98 518 VAL B CA 1
ATOM 10997 C C . VAL B 1 518 ? -20.328 14.523 43.938 1 20.98 518 VAL B C 1
ATOM 10999 O O . VAL B 1 518 ? -19.359 13.906 43.5 1 20.98 518 VAL B O 1
ATOM 11002 N N . SER B 1 519 ? -19.734 15.383 44.938 1 17.61 519 SER B N 1
ATOM 11003 C CA . SER B 1 519 ? -19.203 14.594 46.062 1 17.61 519 SER B CA 1
ATOM 11004 C C . SER B 1 519 ? -20.297 13.703 46.656 1 17.61 519 SER B C 1
ATOM 11006 O O . SER B 1 519 ? -21.406 14.156 46.906 1 17.61 519 SER B O 1
ATOM 11008 N N . THR B 1 520 ? -20.359 12.508 46.312 1 18.55 520 THR B N 1
ATOM 11009 C CA . THR B 1 520 ? -21.016 11.555 47.188 1 18.55 520 THR B CA 1
ATOM 11010 C C . THR B 1 520 ? -20.734 11.891 48.656 1 18.55 520 THR B C 1
ATOM 11012 O O . THR B 1 520 ? -19.828 12.672 48.969 1 18.55 520 THR B O 1
ATOM 11015 N N . GLY B 1 521 ? -20.953 11.047 49.719 1 18.12 521 GLY B N 1
ATOM 11016 C CA . GLY B 1 521 ? -21.5 10.953 51.094 1 18.12 521 GLY B CA 1
ATOM 11017 C C . GLY B 1 521 ? -20.562 11.477 52.156 1 18.12 521 GLY B C 1
ATOM 11018 O O . GLY B 1 521 ? -20.984 12.125 53.094 1 18.12 521 GLY B O 1
ATOM 11019 N N . SER B 1 522 ? -19.297 11.133 52.406 1 18.41 522 SER B N 1
ATOM 11020 C CA . SER B 1 522 ? -19.188 10.898 53.844 1 18.41 522 SER B CA 1
ATOM 11021 C C . SER B 1 522 ? -19.172 12.211 54.625 1 18.41 522 SER B C 1
ATOM 11023 O O . SER B 1 522 ? -18.875 13.266 54.062 1 18.41 522 SER B O 1
ATOM 11025 N N . THR B 1 523 ? -19.625 12.344 55.969 1 17.94 523 THR B N 1
ATOM 11026 C CA . THR B 1 523 ? -20.125 13.117 57.125 1 17.94 523 THR B CA 1
ATOM 11027 C C . THR B 1 523 ? -19.031 14.023 57.688 1 17.94 523 THR B C 1
ATOM 11029 O O . THR B 1 523 ? -19.297 14.875 58.531 1 17.94 523 THR B O 1
ATOM 11032 N N . ILE B 1 524 ? -17.688 14.086 57.375 1 18.14 524 ILE B N 1
ATOM 11033 C CA . ILE B 1 524 ? -17.031 14.414 58.625 1 18.14 524 ILE B CA 1
ATOM 11034 C C . ILE B 1 524 ? -17.281 15.875 59 1 18.14 524 ILE B C 1
ATOM 11036 O O . ILE B 1 524 ? -17.281 16.734 58.125 1 18.14 524 ILE B O 1
ATOM 11040 N N . LYS B 1 525 ? -17.469 16.391 60.312 1 18.64 525 LYS B N 1
ATOM 11041 C CA . LYS B 1 525 ? -17.922 17.359 61.312 1 18.64 525 LYS B CA 1
ATOM 11042 C C . LYS B 1 525 ? -17 18.562 61.375 1 18.64 525 LYS B C 1
ATOM 11044 O O . LYS B 1 525 ? -17.25 19.516 62.094 1 18.64 525 LYS B O 1
ATOM 11049 N N . SER B 1 526 ? -15.758 18.625 60.75 1 17.94 526 SER B N 1
ATOM 11050 C CA . SER B 1 526 ? -14.938 19.438 61.625 1 17.94 526 SER B CA 1
ATOM 11051 C C . SER B 1 526 ? -15.406 20.891 61.656 1 17.94 526 SER B C 1
ATOM 11053 O O . SER B 1 526 ? -15.953 21.391 60.688 1 17.94 526 SER B O 1
ATOM 11055 N N . SER B 1 527 ? -15.281 21.781 62.812 1 17.52 527 SER B N 1
ATOM 11056 C CA . SER B 1 527 ? -15.727 22.844 63.688 1 17.52 527 SER B CA 1
ATOM 11057 C C . SER B 1 527 ? -15.266 24.219 63.188 1 17.52 527 SER B C 1
ATOM 11059 O O . SER B 1 527 ? -16.047 25.172 63.188 1 17.52 527 SER B O 1
ATOM 11061 N N . SER B 1 528 ? -13.883 24.578 63.031 1 18.08 528 SER B N 1
ATOM 11062 C CA . SER B 1 528 ? -13.367 25.656 63.875 1 18.08 528 SER B CA 1
ATOM 11063 C C . SER B 1 528 ? -13.727 27.016 63.281 1 18.08 528 SER B C 1
ATOM 11065 O O . SER B 1 528 ? -14.055 27.125 62.094 1 18.08 528 SER B O 1
ATOM 11067 N N . LYS B 1 529 ? -13.211 28.297 63.938 1 18.91 529 LYS B N 1
ATOM 11068 C CA . LYS B 1 529 ? -13.5 29.609 64.5 1 18.91 529 LYS B CA 1
ATOM 11069 C C . LYS B 1 529 ? -13.062 30.719 63.562 1 18.91 529 LYS B C 1
ATOM 11071 O O . LYS B 1 529 ? -13.078 31.906 63.906 1 18.91 529 LYS B O 1
ATOM 11076 N N . LEU B 1 530 ? -12.797 30.578 62.25 1 17.8 530 LEU B N 1
ATOM 11077 C CA . LEU B 1 530 ? -11.914 31.625 61.75 1 17.8 530 LEU B CA 1
ATOM 11078 C C . LEU B 1 530 ? -12.57 33 61.875 1 17.8 530 LEU B C 1
ATOM 11080 O O . LEU B 1 530 ? -13.68 33.219 61.375 1 17.8 530 LEU B O 1
ATOM 11084 N N . LYS B 1 531 ? -11.867 34.031 62.531 1 19.3 531 LYS B N 1
ATOM 11085 C CA . LYS B 1 531 ? -12.062 35.312 63.188 1 19.3 531 LYS B CA 1
ATOM 11086 C C . LYS B 1 531 ? -12.406 36.406 62.156 1 19.3 531 LYS B C 1
ATOM 11088 O O . LYS B 1 531 ? -12.156 36.219 60.969 1 19.3 531 LYS B O 1
ATOM 11093 N N . LYS B 1 532 ? -12.266 37.75 62.625 1 19.66 532 LYS B N 1
ATOM 11094 C CA . LYS B 1 532 ? -12.883 39.062 62.812 1 19.66 532 LYS B CA 1
ATOM 11095 C C . LYS B 1 532 ? -12.359 40.062 61.812 1 19.66 532 LYS B C 1
ATOM 11097 O O . LYS B 1 532 ? -11.336 40.719 62.031 1 19.66 532 LYS B O 1
ATOM 11102 N N . LEU B 1 533 ? -12.047 39.781 60.594 1 18.34 533 LEU B N 1
ATOM 11103 C CA . LEU B 1 533 ? -11.352 40.812 59.812 1 18.34 533 LEU B CA 1
ATOM 11104 C C . LEU B 1 533 ? -12.164 42.094 59.781 1 18.34 533 LEU B C 1
ATOM 11106 O O . LEU B 1 533 ? -13.312 42.094 59.344 1 18.34 533 LEU B O 1
ATOM 11110 N N . THR B 1 534 ? -11.695 43.188 60.5 1 17.88 534 THR B N 1
ATOM 11111 C CA . THR B 1 534 ? -12.102 44.531 60.906 1 17.88 534 THR B CA 1
ATOM 11112 C C . THR B 1 534 ? -12.32 45.406 59.688 1 17.88 534 THR B C 1
ATOM 11114 O O . THR B 1 534 ? -11.641 45.25 58.656 1 17.88 534 THR B O 1
ATOM 11117 N N . HIS B 1 535 ? -13.312 46.469 59.688 1 18.69 535 HIS B N 1
ATOM 11118 C CA . HIS B 1 535 ? -14.242 47.375 59 1 18.69 535 HIS B CA 1
ATOM 11119 C C . HIS B 1 535 ? -13.547 48.656 58.531 1 18.69 535 HIS B C 1
ATOM 11121 O O . HIS B 1 535 ? -14.195 49.594 58.094 1 18.69 535 HIS B O 1
ATOM 11127 N N . SER B 1 536 ? -12.227 48.906 58.531 1 20.17 536 SER B N 1
ATOM 11128 C CA . SER B 1 536 ? -11.969 50.344 58.594 1 20.17 536 SER B CA 1
ATOM 11129 C C . SER B 1 536 ? -12.43 51.031 57.312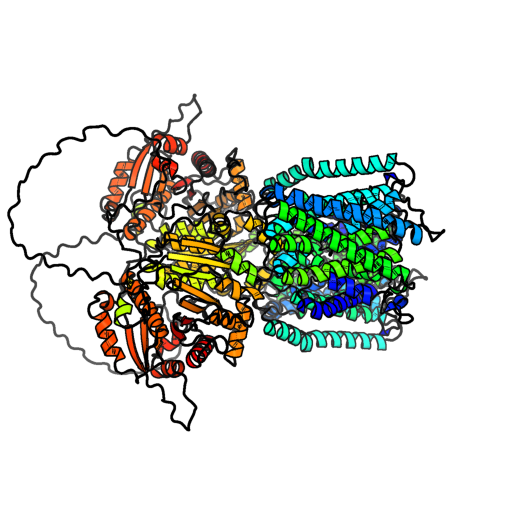 1 20.17 536 SER B C 1
ATOM 11131 O O . SER B 1 536 ? -12.047 50.625 56.188 1 20.17 536 SER B O 1
ATOM 11133 N N . LEU B 1 537 ? -13.578 51.812 57.312 1 18.98 537 LEU B N 1
ATOM 11134 C CA . LEU B 1 537 ? -14.453 52.594 56.438 1 18.98 537 LEU B CA 1
ATOM 11135 C C . LEU B 1 537 ? -13.75 53.875 55.969 1 18.98 537 LEU B C 1
ATOM 11137 O O . LEU B 1 537 ? -13.953 54.938 56.562 1 18.98 537 LEU B O 1
ATOM 11141 N N . LYS B 1 538 ? -12.422 53.938 55.812 1 21.44 538 LYS B N 1
ATOM 11142 C CA . LYS B 1 538 ? -11.977 55.312 55.625 1 21.44 538 LYS B CA 1
ATOM 11143 C C . LYS B 1 538 ? -12.664 55.969 54.438 1 21.44 538 LYS B C 1
ATOM 11145 O O . LYS B 1 538 ? -12.914 55.312 53.438 1 21.44 538 LYS B O 1
ATOM 11150 N N . ARG B 1 539 ? -13.125 57.281 54.594 1 22.83 539 ARG B N 1
ATOM 11151 C CA . ARG B 1 539 ? -13.93 58.344 53.969 1 22.83 539 ARG B CA 1
ATOM 11152 C C . ARG B 1 539 ? -13.289 58.812 52.688 1 22.83 539 ARG B C 1
ATOM 11154 O O . ARG B 1 539 ? -12.352 59.625 52.719 1 22.83 539 ARG B O 1
ATOM 11161 N N . MET B 1 540 ? -12.812 58.031 51.781 1 19.38 540 MET B N 1
ATOM 11162 C CA . MET B 1 540 ? -12.078 58.625 50.656 1 19.38 540 MET B CA 1
ATOM 11163 C C . MET B 1 540 ? -12.953 59.594 49.875 1 19.38 540 MET B C 1
ATOM 11165 O O . MET B 1 540 ? -14.117 59.312 49.594 1 19.38 540 MET B O 1
ATOM 11169 N N . ASN B 1 541 ? -12.633 60.938 49.906 1 21.69 541 ASN B N 1
ATOM 11170 C CA . ASN B 1 541 ? -13.125 62.156 49.281 1 21.69 541 ASN B CA 1
ATOM 11171 C C . ASN B 1 541 ? -13.391 62 47.812 1 21.69 541 ASN B C 1
ATOM 11173 O O . ASN B 1 541 ? -12.656 61.281 47.094 1 21.69 541 ASN B O 1
ATOM 11177 N N . GLU B 1 542 ? -14.586 62.469 47.25 1 22.56 542 GLU B N 1
ATOM 11178 C CA . GLU B 1 542 ? -15.477 62.406 46.094 1 22.56 542 GLU B CA 1
ATOM 11179 C C . GLU B 1 542 ? -14.898 63.188 44.906 1 22.56 542 GLU B C 1
ATOM 11181 O O . GLU B 1 542 ? -15.344 64.312 44.594 1 22.56 542 GLU B O 1
ATOM 11186 N N . GLU B 1 543 ? -13.648 63.594 44.812 1 24.22 543 GLU B N 1
ATOM 11187 C CA . GLU B 1 543 ? -13.406 64.5 43.719 1 24.22 543 GLU B CA 1
ATOM 11188 C C . GLU B 1 543 ? -13.898 63.938 42.406 1 24.22 543 GLU B C 1
ATOM 11190 O O . GLU B 1 543 ? -13.719 62.719 42.125 1 24.22 543 GLU B O 1
ATOM 11195 N N . SER B 1 544 ? -14.914 64.625 41.719 1 23.72 544 SER B N 1
ATOM 11196 C CA . SER B 1 544 ? -15.781 64.5 40.562 1 23.72 544 SER B CA 1
ATOM 11197 C C . SER B 1 544 ? -14.969 64.25 39.312 1 23.72 544 SER B C 1
ATOM 11199 O O . SER B 1 544 ? -14.758 65.188 38.531 1 23.72 544 SER B O 1
ATOM 11201 N N . ASN B 1 545 ? -13.734 63.875 39.312 1 24.16 545 ASN B N 1
ATOM 11202 C CA . ASN B 1 545 ? -13.133 63.844 37.969 1 24.16 545 ASN B CA 1
ATOM 11203 C C . ASN B 1 545 ? -14.016 63.125 36.969 1 24.16 545 ASN B C 1
ATOM 11205 O O . ASN B 1 545 ? -14.438 62 37.219 1 24.16 545 ASN B O 1
ATOM 11209 N N . GLU B 1 546 ? -14.773 63.875 36.094 1 25.27 546 GLU B N 1
ATOM 11210 C CA . GLU 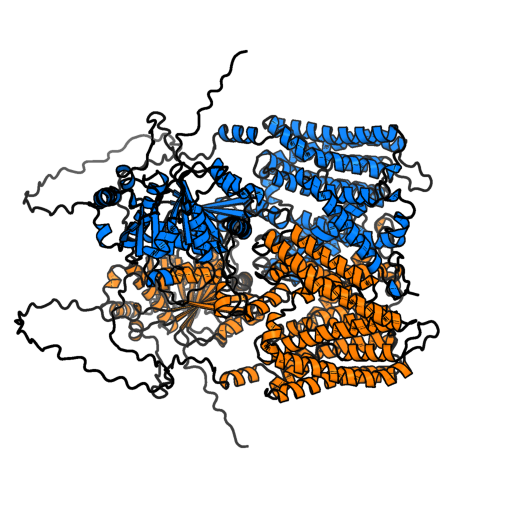B 1 546 ? -15.547 63.469 34.906 1 25.27 546 GLU B CA 1
ATOM 11211 C C . GLU B 1 546 ? -14.797 62.406 34.125 1 25.27 546 GLU B C 1
ATOM 11213 O O . GLU B 1 546 ? -13.773 62.719 33.5 1 25.27 546 GLU B O 1
ATOM 11218 N N . LYS B 1 547 ? -14.602 61.344 34.625 1 28.3 547 LYS B N 1
ATOM 11219 C CA . LYS B 1 547 ? -14.023 60.188 33.906 1 28.3 547 LYS B CA 1
ATOM 11220 C C . LYS B 1 547 ? -14.727 59.969 32.594 1 28.3 547 LYS B C 1
ATOM 11222 O O . LYS B 1 547 ? -15.953 59.875 32.531 1 28.3 547 LYS B O 1
ATOM 11227 N N . MET B 1 548 ? -14.094 60.594 31.531 1 25.98 548 MET B N 1
ATOM 11228 C CA . MET B 1 548 ? -14.461 60.25 30.172 1 25.98 548 MET B CA 1
ATOM 11229 C C . MET B 1 548 ? -14.859 58.781 30.078 1 25.98 548 MET B C 1
ATOM 11231 O O . MET B 1 548 ? -14.078 57.875 30.438 1 25.98 548 MET B O 1
ATOM 11235 N N . ALA B 1 549 ? -16.062 58.469 30.438 1 26.56 549 ALA B N 1
ATOM 11236 C CA . ALA B 1 549 ? -16.703 57.188 30.172 1 26.56 549 ALA B CA 1
ATOM 11237 C C . ALA B 1 549 ? -16.172 56.562 28.875 1 26.56 549 ALA B C 1
ATOM 11239 O O . ALA B 1 549 ? -16.344 57.156 27.797 1 26.56 549 ALA B O 1
ATOM 11240 N N . THR B 1 550 ? -14.984 56.125 28.891 1 28.73 550 THR B N 1
ATOM 11241 C CA . THR B 1 550 ? -14.703 55.281 27.734 1 28.73 550 THR B CA 1
ATOM 11242 C C . THR B 1 550 ? -15.945 54.5 27.328 1 28.73 550 THR B C 1
ATOM 11244 O O . THR B 1 550 ? -16.531 53.781 28.156 1 28.73 550 THR B O 1
ATOM 11247 N N . ILE B 1 551 ? -16.906 55.062 26.641 1 31.06 551 ILE B N 1
ATOM 11248 C CA . ILE B 1 551 ? -18.016 54.375 25.984 1 31.06 551 ILE B CA 1
ATOM 11249 C C . ILE B 1 551 ? -17.578 52.938 25.641 1 31.06 551 ILE B C 1
ATOM 11251 O O . ILE B 1 551 ? -16.688 52.75 24.812 1 31.06 551 ILE B O 1
ATOM 11255 N N . GLY B 1 552 ? -17.547 52.094 26.578 1 33.5 552 GLY B N 1
ATOM 11256 C CA . GLY B 1 552 ? -17.344 50.688 26.375 1 33.5 552 GLY B CA 1
ATOM 11257 C C . GLY B 1 552 ? -18.078 50.125 25.172 1 33.5 552 GLY B C 1
ATOM 11258 O O . GLY B 1 552 ? -19.25 50.438 24.953 1 33.5 552 GLY B O 1
ATOM 11259 N N . GLU B 1 553 ? -17.469 49.969 24.031 1 44.44 553 GLU B N 1
ATOM 11260 C CA . GLU B 1 553 ? -18.047 49.281 22.875 1 44.44 553 GLU B CA 1
ATOM 11261 C C . GLU B 1 553 ? -18.953 48.125 23.297 1 44.44 553 GLU B C 1
ATOM 11263 O O . GLU B 1 553 ? -18.641 47.406 24.234 1 44.44 553 GLU B O 1
ATOM 11268 N N . TYR B 1 554 ? -20.25 48.25 23.266 1 43.47 554 TYR B N 1
ATOM 11269 C CA . TYR B 1 554 ? -21.219 47.188 23.484 1 43.47 554 TYR B CA 1
ATOM 11270 C C . TYR B 1 554 ? -20.719 45.875 22.891 1 43.47 554 TYR B C 1
ATOM 11272 O O . TYR B 1 554 ? -20.172 45.875 21.781 1 43.47 554 TYR B O 1
ATOM 11280 N N . PRO B 1 555 ? -20.547 44.906 23.719 1 52.78 555 PRO B N 1
ATOM 11281 C CA . PRO B 1 555 ? -20.078 43.594 23.25 1 52.78 555 PRO B CA 1
ATOM 11282 C C . PRO B 1 555 ? -20.875 43.094 22.031 1 52.78 555 PRO B C 1
ATOM 11284 O O . PRO B 1 555 ? -22.109 43.094 22.047 1 52.78 555 PRO B O 1
ATOM 11287 N N . THR B 1 556 ? -20.406 43.25 20.797 1 68.5 556 THR B N 1
ATOM 11288 C CA . THR B 1 556 ? -21.031 42.75 19.578 1 68.5 556 THR B CA 1
ATOM 11289 C C . THR B 1 556 ? -20.828 41.25 19.453 1 68.5 556 THR B C 1
ATOM 11291 O O . THR B 1 556 ? -19.984 40.656 20.125 1 68.5 556 THR B O 1
ATOM 11294 N N . GLY B 1 557 ? -21.797 40.531 18.922 1 77.94 557 GLY B N 1
ATOM 11295 C CA . GLY B 1 557 ? -21.766 39.094 18.641 1 77.94 557 GLY B CA 1
ATOM 11296 C C . GLY B 1 557 ? -20.531 38.656 17.891 1 77.94 557 GLY B C 1
ATOM 11297 O O . GLY B 1 557 ? -20.156 37.469 17.922 1 77.94 557 GLY B O 1
ATOM 11298 N N . PHE B 1 558 ? -19.781 39.656 17.344 1 81.88 558 PHE B N 1
ATOM 11299 C CA . PHE B 1 558 ? -18.609 39.312 16.547 1 81.88 558 PHE B CA 1
ATOM 11300 C C . PHE B 1 558 ? -17.422 38.969 17.438 1 81.88 558 PHE B C 1
ATOM 11302 O O . PHE B 1 558 ? -16.484 38.281 16.984 1 81.88 558 PHE B O 1
ATOM 11309 N N . SER B 1 559 ? -17.484 39.344 18.734 1 79.62 559 SER B N 1
ATOM 11310 C CA . SER B 1 559 ? -16.344 39.156 19.641 1 79.62 559 SER B CA 1
ATOM 11311 C C . SER B 1 559 ? -16.453 37.844 20.375 1 79.62 559 SER B C 1
ATOM 11313 O O . SER B 1 559 ? -15.484 37.375 20.984 1 79.62 559 SER B O 1
ATOM 11315 N N . ASN B 1 560 ? -17.562 37.125 20.156 1 81.69 560 ASN B N 1
ATOM 11316 C CA . ASN B 1 560 ? -17.734 35.844 20.859 1 81.69 560 ASN B CA 1
ATOM 11317 C C . ASN B 1 560 ? -16.828 34.781 20.297 1 81.69 560 ASN B C 1
ATOM 11319 O O . ASN B 1 560 ? -16.609 34.719 19.078 1 81.69 560 ASN B O 1
ATOM 11323 N N . MET B 1 561 ? -16.266 34.062 21.234 1 81.56 561 MET B N 1
ATOM 11324 C CA . MET B 1 561 ? -15.359 33 20.828 1 81.56 561 MET B CA 1
ATOM 11325 C C . MET B 1 561 ? -16.141 31.781 20.312 1 81.56 561 MET B C 1
ATOM 11327 O O . MET B 1 561 ? -17.172 31.406 20.875 1 81.56 561 MET B O 1
ATOM 11331 N N . SER B 1 562 ? -15.742 31.328 19.188 1 88.44 562 SER B N 1
ATOM 11332 C CA . SER B 1 562 ? -16.312 30.109 18.609 1 88.44 562 SER B CA 1
ATOM 11333 C C . SER B 1 562 ? -15.414 28.906 18.859 1 88.44 562 SER B C 1
ATOM 11335 O O . SER B 1 562 ? -14.195 29.047 18.938 1 88.44 562 SER B O 1
ATOM 11337 N N . THR B 1 563 ? -16.031 27.734 19.094 1 89.88 563 THR B N 1
ATOM 11338 C CA . THR B 1 563 ? -15.297 26.484 19.25 1 89.88 563 THR B CA 1
ATOM 11339 C C . THR B 1 563 ? -15.164 25.75 17.922 1 89.88 563 THR B C 1
ATOM 11341 O O . THR B 1 563 ? -15.93 26 16.984 1 89.88 563 THR B O 1
ATOM 11344 N N . LEU B 1 564 ? -14.102 25.031 17.812 1 92.25 564 LEU B N 1
ATOM 11345 C CA . LEU B 1 564 ? -13.859 24.281 16.594 1 92.25 564 LEU B CA 1
ATOM 11346 C C . LEU B 1 564 ? -13.984 22.781 16.828 1 92.25 564 LEU B C 1
ATOM 11348 O O . LEU B 1 564 ? -13.406 22.25 17.781 1 92.25 564 LEU B O 1
ATOM 11352 N N . ARG B 1 565 ? -14.805 22.125 16.094 1 90.94 565 ARG B N 1
ATOM 11353 C CA . ARG B 1 565 ? -14.906 20.672 16.031 1 90.94 565 ARG B CA 1
ATOM 11354 C C . ARG B 1 565 ? -14.469 20.141 14.672 1 90.94 565 ARG B C 1
ATOM 11356 O O . ARG B 1 565 ? -15.062 20.5 13.648 1 90.94 565 ARG B O 1
ATOM 11363 N N . ALA B 1 566 ? -13.375 19.406 14.672 1 91 566 ALA B N 1
ATOM 11364 C CA . ALA B 1 566 ? -12.867 18.844 13.414 1 91 566 ALA B CA 1
ATOM 11365 C C . ALA B 1 566 ? -13.258 17.391 13.258 1 91 566 ALA B C 1
ATOM 11367 O O . ALA B 1 566 ? -13.078 16.578 14.188 1 91 566 ALA B O 1
ATOM 11368 N N . ILE B 1 567 ? -13.875 17.031 12.125 1 89.38 567 ILE B N 1
ATOM 11369 C CA . ILE B 1 567 ? -14.289 15.664 11.828 1 89.38 567 ILE B CA 1
ATOM 11370 C C . ILE B 1 567 ? -13.57 15.172 10.578 1 89.38 567 ILE B C 1
ATOM 11372 O O . ILE B 1 567 ? -13.594 15.828 9.539 1 89.38 567 ILE B O 1
ATOM 11376 N N . HIS B 1 568 ? -12.898 14.062 10.672 1 88.56 568 HIS B N 1
ATOM 11377 C CA . HIS B 1 568 ? -12.281 13.422 9.508 1 88.56 568 HIS B CA 1
ATOM 11378 C C . HIS B 1 568 ? -13.133 12.266 9.008 1 88.56 568 HIS B C 1
ATOM 11380 O O . HIS B 1 568 ? -13.289 11.258 9.695 1 88.56 568 HIS B O 1
ATOM 11386 N N . LEU B 1 569 ? -13.727 12.445 7.793 1 87 569 LEU B N 1
ATOM 11387 C CA . LEU B 1 569 ? -14.461 11.375 7.137 1 87 569 LEU B CA 1
ATOM 11388 C C . LEU B 1 569 ? -13.516 10.461 6.367 1 87 569 LEU B C 1
ATOM 11390 O O . LEU B 1 569 ? -13.32 10.641 5.164 1 87 569 LEU B O 1
ATOM 11394 N N . ARG B 1 570 ? -13.094 9.484 7.012 1 78.69 570 ARG B N 1
ATOM 11395 C CA . ARG B 1 570 ? -12.133 8.578 6.402 1 78.69 570 ARG B CA 1
ATOM 11396 C C . ARG B 1 570 ? -12.828 7.535 5.531 1 78.69 570 ARG B C 1
ATOM 11398 O O . ARG B 1 570 ? -13.852 6.969 5.93 1 78.69 570 ARG B O 1
ATOM 11405 N N . LEU B 1 571 ? -12.367 7.27 4.332 1 77 571 LEU B N 1
ATOM 11406 C CA . LEU B 1 571 ? -12.977 6.352 3.377 1 77 571 LEU B CA 1
ATOM 11407 C C . LEU B 1 571 ? -12.781 4.902 3.816 1 77 571 LEU B C 1
ATOM 11409 O O . LEU B 1 571 ? -11.664 4.504 4.168 1 77 571 LEU B O 1
ATOM 11413 N N . LEU B 1 572 ? -13.922 4.223 3.869 1 72.06 572 LEU B N 1
ATOM 11414 C CA . LEU B 1 572 ? -13.922 2.795 4.164 1 72.06 572 LEU B CA 1
ATOM 11415 C C . LEU B 1 572 ? -14.156 1.978 2.9 1 72.06 572 LEU B C 1
ATOM 11417 O O . LEU B 1 572 ? -15.195 2.109 2.254 1 72.06 572 LEU B O 1
ATOM 11421 N N . THR B 1 573 ? -13.211 1.229 2.438 1 67 573 THR B N 1
ATOM 11422 C CA . THR B 1 573 ? -13.336 0.385 1.254 1 67 573 THR B CA 1
ATOM 11423 C C . THR B 1 573 ? -13.453 -1.084 1.648 1 67 573 THR B C 1
ATOM 11425 O O . THR B 1 573 ? -13.508 -1.411 2.836 1 67 573 THR B O 1
ATOM 11428 N N . GLU B 1 574 ? -13.68 -2.01 0.678 1 63.5 574 GLU B N 1
ATOM 11429 C CA . GLU B 1 574 ? -13.797 -3.447 0.899 1 63.5 574 GLU B CA 1
ATOM 11430 C C . GLU B 1 574 ? -12.43 -4.082 1.143 1 63.5 574 GLU B C 1
ATOM 11432 O O . GLU B 1 574 ? -12.336 -5.293 1.365 1 63.5 574 GLU B O 1
ATOM 11437 N N . ARG B 1 575 ? -11.492 -3.193 1.257 1 64.44 575 ARG B N 1
ATOM 11438 C CA . ARG B 1 575 ? -10.141 -3.709 1.469 1 64.44 575 ARG B CA 1
ATOM 11439 C C . ARG B 1 575 ? -9.945 -4.145 2.916 1 64.44 575 ARG B C 1
ATOM 11441 O O . ARG B 1 575 ? -10.516 -3.551 3.834 1 64.44 575 ARG B O 1
ATOM 11448 N N . THR B 1 576 ? -9.195 -5.172 3.09 1 66.19 576 THR B N 1
ATOM 11449 C CA . THR B 1 576 ? -8.883 -5.711 4.406 1 66.19 576 THR B CA 1
ATOM 11450 C C . THR B 1 576 ? -8.25 -4.641 5.293 1 66.19 576 THR B C 1
ATOM 11452 O O . THR B 1 576 ? -8.539 -4.559 6.484 1 66.19 576 THR B O 1
ATOM 11455 N N . THR B 1 577 ? -7.453 -3.814 4.703 1 66.31 577 THR B N 1
ATOM 11456 C CA . THR B 1 577 ? -6.758 -2.777 5.457 1 66.31 577 THR B CA 1
ATOM 11457 C C . THR B 1 577 ? -7.75 -1.82 6.105 1 66.31 577 THR B C 1
ATOM 11459 O O . THR B 1 577 ? -7.574 -1.42 7.258 1 66.31 577 THR B O 1
ATOM 11462 N N . ASP B 1 578 ? -8.734 -1.462 5.387 1 68.94 578 ASP B N 1
ATOM 11463 C CA . ASP B 1 578 ? -9.727 -0.528 5.91 1 68.94 578 ASP B CA 1
ATOM 11464 C C . ASP B 1 578 ? -10.547 -1.169 7.027 1 68.94 578 ASP B C 1
ATOM 11466 O O . ASP B 1 578 ? -10.906 -0.503 8 1 68.94 578 ASP B O 1
ATOM 11470 N N . LEU B 1 579 ? -10.766 -2.439 6.926 1 66.31 579 LEU B N 1
ATOM 11471 C CA . LEU B 1 579 ? -11.516 -3.16 7.953 1 66.31 579 LEU B CA 1
ATOM 11472 C C . LEU B 1 579 ? -10.703 -3.26 9.242 1 66.31 579 LEU B C 1
ATOM 11474 O O . LEU B 1 579 ? -11.242 -3.076 10.336 1 66.31 579 LEU B O 1
ATOM 11478 N N . LEU B 1 580 ? -9.422 -3.535 9.023 1 65 580 LEU B N 1
ATOM 11479 C CA . LEU B 1 580 ? -8.531 -3.641 10.18 1 65 580 LEU B CA 1
ATOM 11480 C C . LEU B 1 580 ? -8.414 -2.303 10.898 1 65 580 LEU B C 1
ATOM 11482 O O . LEU B 1 580 ? -8.398 -2.258 12.133 1 65 580 LEU B O 1
ATOM 11486 N N . GLN B 1 581 ? -8.336 -1.258 10.117 1 67.06 581 GLN B N 1
ATOM 11487 C CA . GLN B 1 581 ? -8.219 0.07 10.711 1 67.06 581 GLN B CA 1
ATOM 11488 C C . GLN B 1 581 ? -9.492 0.456 11.453 1 67.06 581 GLN B C 1
ATOM 11490 O O . GLN B 1 581 ? -9.43 1.082 12.516 1 67.06 581 GLN B O 1
ATOM 11495 N N . SER B 1 582 ? -10.609 0.177 10.891 1 65.44 582 SER B N 1
ATOM 11496 C CA . SER B 1 582 ? -11.883 0.505 11.516 1 65.44 582 SER B CA 1
ATOM 11497 C C . SER B 1 582 ? -12.062 -0.243 12.836 1 65.44 582 SER B C 1
ATOM 11499 O O . SER B 1 582 ? -12.578 0.312 13.805 1 65.44 582 SER B O 1
ATOM 11501 N N . SER B 1 583 ? -11.555 -1.41 12.852 1 62.19 583 SER B N 1
ATOM 11502 C CA . SER B 1 583 ? -11.688 -2.225 14.055 1 62.19 583 SER B CA 1
ATOM 11503 C C . SER B 1 583 ? -10.758 -1.737 15.156 1 62.19 583 SER B C 1
ATOM 11505 O O . SER B 1 583 ? -11.133 -1.716 16.328 1 62.19 583 SER B O 1
ATOM 11507 N N . SER B 1 584 ? -9.523 -1.333 14.727 1 60.34 584 SER B N 1
ATOM 11508 C CA . SER B 1 584 ? -8.547 -0.877 15.703 1 60.34 584 SER B CA 1
ATOM 11509 C C . SER B 1 584 ? -8.961 0.452 16.328 1 60.34 584 SER B C 1
ATOM 11511 O O . SER B 1 584 ? -8.727 0.686 17.516 1 60.34 584 SER B O 1
ATOM 11513 N N . LEU B 1 585 ? -9.484 1.313 15.516 1 58.06 585 LEU B N 1
ATOM 11514 C CA . LEU B 1 585 ? -9.859 2.641 15.992 1 58.06 585 LEU B CA 1
ATOM 11515 C C . LEU B 1 585 ? -11.078 2.564 16.906 1 58.06 585 LEU B C 1
ATOM 11517 O O . LEU B 1 585 ? -11.242 3.408 17.797 1 58.06 585 LEU B O 1
ATOM 11521 N N . TYR B 1 586 ? -11.883 1.601 16.625 1 53.34 586 TYR B N 1
ATOM 11522 C CA . TYR B 1 586 ? -13.062 1.437 17.469 1 53.34 586 TYR B CA 1
ATOM 11523 C C . TYR B 1 586 ? -12.672 1.061 18.891 1 53.34 586 TYR B C 1
ATOM 11525 O O . TYR B 1 586 ? -13.367 1.403 19.844 1 53.34 586 TYR B O 1
ATOM 11533 N N . ASN B 1 587 ? -11.531 0.404 18.906 1 50.59 587 ASN B N 1
ATOM 11534 C CA . ASN B 1 587 ? -11.086 -0.017 20.234 1 50.59 587 ASN B CA 1
ATOM 11535 C C . ASN B 1 587 ? -10.57 1.162 21.047 1 50.59 587 ASN B C 1
ATOM 11537 O O . ASN B 1 587 ? -10.477 1.074 22.281 1 50.59 587 ASN B O 1
ATOM 11541 N N . ASP B 1 588 ? -10.141 2.199 20.297 1 49.81 588 ASP B N 1
ATOM 11542 C CA . ASP B 1 588 ? -9.477 3.279 21.031 1 49.81 588 ASP B CA 1
ATOM 11543 C C . ASP B 1 588 ? -10.484 4.301 21.531 1 49.81 588 ASP B C 1
ATOM 11545 O O . ASP B 1 588 ? -11.594 4.402 21.016 1 49.81 588 ASP B O 1
ATOM 11549 N N . ASP B 1 589 ? -10.328 4.723 22.688 1 48.56 589 ASP B N 1
ATOM 11550 C CA . ASP B 1 589 ? -11.047 5.891 23.188 1 48.56 589 ASP B CA 1
ATOM 11551 C C . ASP B 1 589 ? -11.148 6.98 22.125 1 48.56 589 ASP B C 1
ATOM 11553 O O . ASP B 1 589 ? -10.164 7.293 21.453 1 48.56 589 ASP B O 1
ATOM 11557 N N . PRO B 1 590 ? -12.461 7.148 21.625 1 48.59 590 PRO B N 1
ATOM 11558 C CA . PRO B 1 590 ? -12.648 8.172 20.594 1 48.59 590 PRO B CA 1
ATOM 11559 C C . PRO B 1 590 ? -11.617 9.297 20.688 1 48.59 590 PRO B C 1
ATOM 11561 O O . PRO B 1 590 ? -11.211 9.859 19.656 1 48.59 590 PRO B O 1
ATOM 11564 N N . LEU B 1 591 ? -11.258 9.578 21.906 1 46.66 591 LEU B N 1
ATOM 11565 C CA . LEU B 1 591 ? -10.273 10.641 22.109 1 46.66 591 LEU B CA 1
ATOM 11566 C C . LEU B 1 591 ? -8.898 10.211 21.625 1 46.66 591 LEU B C 1
ATOM 11568 O O . LEU B 1 591 ? -8.125 11.039 21.125 1 46.66 591 LEU B O 1
ATOM 11572 N N . PHE B 1 592 ? -8.703 8.992 21.672 1 49.72 592 PHE B N 1
ATOM 11573 C CA . PHE B 1 592 ? -7.383 8.492 21.297 1 49.72 592 PHE B CA 1
ATOM 11574 C C . PHE B 1 592 ? -7.254 8.383 19.781 1 49.72 592 PHE B C 1
ATOM 11576 O O . PHE B 1 592 ? -6.191 8.648 19.219 1 49.72 592 PHE B O 1
ATOM 11583 N N . THR B 1 593 ? -8.328 7.992 19.219 1 52.44 593 THR B N 1
ATOM 11584 C CA . THR B 1 593 ? -8.289 7.82 17.766 1 52.44 593 THR B CA 1
ATOM 11585 C C . THR B 1 593 ? -7.977 9.141 17.078 1 52.44 593 THR B C 1
ATOM 11587 O O . THR B 1 593 ? -7.223 9.172 16.094 1 52.44 593 THR B O 1
ATOM 11590 N N . ALA B 1 594 ? -8.562 10.156 17.547 1 52.75 594 ALA B N 1
ATOM 11591 C CA . ALA B 1 594 ? -8.289 11.477 16.984 1 52.75 594 ALA B CA 1
ATOM 11592 C C . ALA B 1 594 ? -6.812 11.836 17.125 1 52.75 594 ALA B C 1
ATOM 11594 O O . ALA B 1 594 ? -6.254 12.531 16.281 1 52.75 594 ALA B O 1
ATOM 11595 N N . ASN B 1 595 ? -6.223 11.07 18.031 1 52.38 595 ASN B N 1
ATOM 11596 C CA . ASN B 1 595 ? -4.832 11.414 18.312 1 52.38 595 ASN B CA 1
ATOM 11597 C C . ASN B 1 595 ? -3.881 10.719 17.328 1 52.38 595 ASN B C 1
ATOM 11599 O O . ASN B 1 595 ? -2.768 11.195 17.109 1 52.38 595 ASN B O 1
ATOM 11603 N N . SER B 1 596 ? -4.449 9.656 16.781 1 59.56 596 SER B N 1
ATOM 11604 C CA . SER B 1 596 ? -3.541 8.945 15.883 1 59.56 596 SER B CA 1
ATOM 11605 C C . SER B 1 596 ? -3.678 9.438 14.445 1 59.56 596 SER B C 1
ATOM 11607 O O . SER B 1 596 ? -2.885 9.07 13.578 1 59.56 596 SER B O 1
ATOM 11609 N N . ASP B 1 597 ? -4.621 10.32 14.305 1 69.94 597 ASP B N 1
ATOM 11610 C CA . ASP B 1 597 ? -4.809 10.867 12.969 1 69.94 597 ASP B CA 1
ATOM 11611 C C . ASP B 1 597 ? -3.982 12.141 12.773 1 69.94 597 ASP B C 1
ATOM 11613 O O . ASP B 1 597 ? -4.207 13.141 13.453 1 69.94 597 ASP B O 1
ATOM 11617 N N . TYR B 1 598 ? -3.037 12.086 11.906 1 68.56 598 TYR B N 1
ATOM 11618 C CA . TYR B 1 598 ? -2.129 13.219 11.734 1 68.56 598 TYR B CA 1
ATOM 11619 C C . TYR B 1 598 ? -2.883 14.453 11.258 1 68.56 598 TYR B C 1
ATOM 11621 O O . TYR B 1 598 ? -2.471 15.578 11.531 1 68.56 598 TYR B O 1
ATOM 11629 N N . ILE B 1 599 ? -4.023 14.25 10.531 1 78.31 599 ILE B N 1
ATOM 11630 C CA . ILE B 1 599 ? -4.797 15.391 10.039 1 78.31 599 ILE B CA 1
ATOM 11631 C C . ILE B 1 599 ? -5.406 16.141 11.219 1 78.31 599 ILE B C 1
ATOM 11633 O O . ILE B 1 599 ? -5.309 17.359 11.305 1 78.31 599 ILE B O 1
ATOM 11637 N N . LEU B 1 600 ? -5.988 15.438 12.117 1 80.69 600 LEU B N 1
ATOM 11638 C CA . LEU B 1 600 ? -6.641 16.062 13.266 1 80.69 600 LEU B CA 1
ATOM 11639 C C . LEU B 1 600 ? -5.609 16.656 14.219 1 80.69 600 LEU B C 1
ATOM 11641 O O . LEU B 1 600 ? -5.871 17.672 14.867 1 80.69 600 LEU B O 1
ATOM 11645 N N . ASN B 1 601 ? -4.383 16.125 14.188 1 75.94 601 ASN B N 1
ATOM 11646 C CA . ASN B 1 601 ? -3.314 16.656 15.016 1 75.94 601 ASN B CA 1
ATOM 11647 C C . ASN B 1 601 ? -2.871 18.047 14.539 1 75.94 601 ASN B C 1
ATOM 11649 O O . ASN B 1 601 ? -2.514 18.906 15.344 1 75.94 601 ASN B O 1
ATOM 11653 N N . ILE B 1 602 ? -2.891 18.172 13.32 1 78.06 602 ILE B N 1
ATOM 11654 C CA . ILE B 1 602 ? -2.512 19.469 12.75 1 78.06 602 ILE B CA 1
ATOM 11655 C C . ILE B 1 602 ? -3.518 20.531 13.18 1 78.06 602 ILE B C 1
ATOM 11657 O O . ILE B 1 602 ? -3.131 21.625 13.594 1 78.06 602 ILE B O 1
ATOM 11661 N N . PHE B 1 603 ? -4.777 20.172 13.125 1 83.25 603 PHE B N 1
ATOM 11662 C CA . PHE B 1 603 ? -5.801 21.141 13.539 1 83.25 603 PHE B CA 1
ATOM 11663 C C . PHE B 1 603 ? -5.723 21.391 15.039 1 83.25 603 PHE B C 1
ATOM 11665 O O . PHE B 1 603 ? -5.984 22.5 15.5 1 83.25 603 PHE B O 1
ATOM 11672 N N . GLU B 1 604 ? -5.383 20.438 15.703 1 79.25 604 GLU B N 1
ATOM 11673 C CA . GLU B 1 604 ? -5.238 20.594 17.156 1 79.25 604 GLU B CA 1
ATOM 11674 C C . GLU B 1 604 ? -4.109 21.562 17.484 1 79.25 604 GLU B C 1
ATOM 11676 O O . GLU B 1 604 ? -4.246 22.406 18.375 1 79.25 604 GLU B O 1
ATOM 11681 N N . ILE B 1 605 ? -3.111 21.516 16.812 1 73.44 605 ILE B N 1
ATOM 11682 C CA . ILE B 1 605 ? -1.965 22.375 17.062 1 73.44 605 ILE B CA 1
ATOM 11683 C C . ILE B 1 605 ? -2.338 23.828 16.75 1 73.44 605 ILE B C 1
ATOM 11685 O O . ILE B 1 605 ? -2.045 24.734 17.531 1 73.44 605 ILE B O 1
ATOM 11689 N N . PHE B 1 606 ? -2.994 23.969 15.672 1 76.56 606 PHE B N 1
ATOM 11690 C CA . PHE B 1 606 ? -3.404 25.312 15.297 1 76.56 606 PHE B CA 1
ATOM 11691 C C . PHE B 1 606 ? -4.387 25.875 16.312 1 76.56 606 PHE B C 1
ATOM 11693 O O . PHE B 1 606 ? -4.316 27.062 16.656 1 76.56 606 PHE B O 1
ATOM 11700 N N . SER B 1 607 ? -5.25 25.016 16.703 1 80.56 607 SER B N 1
ATOM 11701 C CA . SER B 1 607 ? -6.242 25.469 17.688 1 80.56 607 SER B CA 1
ATOM 11702 C C . SER B 1 607 ? -5.598 25.781 19.031 1 80.56 607 SER B C 1
ATOM 11704 O O . SER B 1 607 ? -5.996 26.734 19.703 1 80.56 607 SER B O 1
ATOM 11706 N N . ASN B 1 608 ? -4.641 25.062 19.297 1 72.19 608 ASN B N 1
ATOM 11707 C CA . ASN B 1 608 ? -3.932 25.312 20.547 1 72.19 608 ASN B CA 1
ATOM 11708 C C . ASN B 1 608 ? -3.111 26.594 20.484 1 72.19 608 ASN B C 1
ATOM 11710 O O . ASN B 1 608 ? -3.057 27.359 21.453 1 72.19 608 ASN B O 1
ATOM 11714 N N . LEU B 1 609 ? -2.592 26.781 19.375 1 68.25 609 LEU B N 1
ATOM 11715 C CA . LEU B 1 609 ? -1.791 27.984 19.188 1 68.25 609 LEU B CA 1
ATOM 11716 C C . LEU B 1 609 ? -2.672 29.234 19.203 1 68.25 609 LEU B C 1
ATOM 11718 O O . LEU B 1 609 ? -2.234 30.297 19.641 1 68.25 609 LEU B O 1
ATOM 11722 N N . SER B 1 610 ? -3.875 29.062 18.812 1 75 610 SER B N 1
ATOM 11723 C CA . SER B 1 610 ? -4.801 30.188 18.75 1 75 610 SER B CA 1
ATOM 11724 C C . SER B 1 610 ? -5.719 30.219 19.953 1 75 610 SER B C 1
ATOM 11726 O O . SER B 1 610 ? -6.605 31.078 20.047 1 75 610 SER B O 1
ATOM 11728 N N . LYS B 1 611 ? -5.551 29.281 20.844 1 74.31 611 LYS B N 1
ATOM 11729 C CA . LYS B 1 611 ? -6.324 29.203 22.078 1 74.31 611 LYS B CA 1
ATOM 11730 C C . LYS B 1 611 ? -7.812 29.031 21.781 1 74.31 611 LYS B C 1
ATOM 11732 O O . LYS B 1 611 ? -8.648 29.734 22.359 1 74.31 611 LYS B O 1
ATOM 11737 N N . VAL B 1 612 ? -8.141 28.312 20.875 1 83.69 612 VAL B N 1
ATOM 11738 C CA . VAL B 1 612 ? -9.516 27.969 20.547 1 83.69 612 VAL B CA 1
ATOM 11739 C C . VAL B 1 612 ? -9.844 26.562 21.031 1 83.69 612 VAL B C 1
ATOM 11741 O O . VAL B 1 612 ? -9.094 25.609 20.766 1 83.69 612 VAL B O 1
ATOM 11744 N N . PRO B 1 613 ? -10.898 26.438 21.828 1 82.56 613 PRO B N 1
ATOM 11745 C CA . PRO B 1 613 ? -11.281 25.078 22.219 1 82.56 613 PRO B CA 1
ATOM 11746 C C . PRO B 1 613 ? -11.5 24.156 21.031 1 82.56 613 PRO B C 1
ATOM 11748 O O . PRO B 1 613 ? -12.109 24.562 20.031 1 82.56 613 PRO B O 1
ATOM 11751 N N . PHE B 1 614 ? -10.984 22.938 21.156 1 86.31 614 PHE B N 1
ATOM 11752 C CA . PHE B 1 614 ? -10.945 22.047 20 1 86.31 614 PHE B CA 1
ATOM 11753 C C . PHE B 1 614 ? -11.422 20.656 20.375 1 86.31 614 PHE B C 1
ATOM 11755 O O . PHE B 1 614 ? -11.109 20.141 21.453 1 86.31 614 PHE B O 1
ATOM 11762 N N . THR B 1 615 ? -12.352 20.125 19.641 1 83.06 615 THR B N 1
ATOM 11763 C CA . THR B 1 615 ? -12.766 18.734 19.719 1 83.06 615 THR B CA 1
ATOM 11764 C C . THR B 1 615 ? -12.641 18.062 18.344 1 83.06 615 THR B C 1
ATOM 11766 O O . THR B 1 615 ? -12.656 18.75 17.312 1 83.06 615 THR B O 1
ATOM 11769 N N . SER B 1 616 ? -12.273 16.75 18.344 1 84.75 616 SER B N 1
ATOM 11770 C CA . SER B 1 616 ? -12.109 16.062 17.078 1 84.75 616 SER B CA 1
ATOM 11771 C C . SER B 1 616 ? -12.727 14.672 17.109 1 84.75 616 SER B C 1
ATOM 11773 O O . SER B 1 616 ? -12.961 14.117 18.188 1 84.75 616 SER B O 1
ATOM 11775 N N . GLU B 1 617 ? -13.156 14.18 15.953 1 80.31 617 GLU B N 1
ATOM 11776 C CA . GLU B 1 617 ? -13.727 12.844 15.781 1 80.31 617 GLU B CA 1
ATOM 11777 C C . GLU B 1 617 ? -13.383 12.266 14.414 1 80.31 617 GLU B C 1
ATOM 11779 O O . GLU B 1 617 ? -13.281 13.008 13.43 1 80.31 617 GLU B O 1
ATOM 11784 N N . VAL B 1 618 ? -13.086 10.961 14.398 1 79.5 618 VAL B N 1
ATOM 11785 C CA . VAL B 1 618 ? -12.883 10.266 13.133 1 79.5 618 VAL B CA 1
ATOM 11786 C C . VAL B 1 618 ? -14.094 9.398 12.82 1 79.5 618 VAL B C 1
ATOM 11788 O O . VAL B 1 618 ? -14.555 8.641 13.672 1 79.5 618 VAL B O 1
ATOM 11791 N N . ILE B 1 619 ? -14.727 9.555 11.641 1 77.56 619 ILE B N 1
ATOM 11792 C CA . ILE B 1 619 ? -15.867 8.75 11.203 1 77.56 619 ILE B CA 1
ATOM 11793 C C . ILE B 1 619 ? -15.484 7.969 9.945 1 77.56 619 ILE B C 1
ATOM 11795 O O . ILE B 1 619 ? -15.039 8.555 8.953 1 77.56 619 ILE B O 1
ATOM 11799 N N . PHE B 1 620 ? -15.594 6.691 10 1 74.75 620 PHE B N 1
ATOM 11800 C CA . PHE B 1 620 ? -15.359 5.863 8.82 1 74.75 620 PHE B CA 1
ATOM 11801 C C . PHE B 1 620 ? -16.625 5.766 7.969 1 74.75 620 PHE B C 1
ATOM 11803 O O . PHE B 1 620 ? -17.719 5.555 8.5 1 74.75 620 PHE B O 1
ATOM 11810 N N . SER B 1 621 ? -16.484 6.121 6.652 1 77.19 621 SER B N 1
ATOM 11811 C CA . SER B 1 621 ? -17.641 6.113 5.762 1 77.19 621 SER B CA 1
ATOM 11812 C C . SER B 1 621 ? -17.281 5.559 4.391 1 77.19 621 SER B C 1
ATOM 11814 O O . SER B 1 621 ? -16.172 5.75 3.912 1 77.19 621 SER B O 1
ATOM 11816 N N . THR B 1 622 ? -18.234 4.707 3.861 1 75.44 622 THR B N 1
ATOM 11817 C CA . THR B 1 622 ? -18.078 4.344 2.457 1 75.44 622 THR B CA 1
ATOM 11818 C C . THR B 1 622 ? -18.344 5.547 1.555 1 75.44 622 THR B C 1
ATOM 11820 O O . THR B 1 622 ? -18.906 6.555 1.995 1 75.44 622 THR B O 1
ATOM 11823 N N . MET B 1 623 ? -17.922 5.445 0.315 1 76.31 623 MET B N 1
ATOM 11824 C CA . MET B 1 623 ? -18.109 6.555 -0.618 1 76.31 623 MET B CA 1
ATOM 11825 C C . MET B 1 623 ? -19.594 6.898 -0.768 1 76.31 623 MET B C 1
ATOM 11827 O O . MET B 1 623 ? -19.953 8.078 -0.835 1 76.31 623 MET B O 1
ATOM 11831 N N . ARG B 1 624 ? -20.422 5.977 -0.733 1 74.19 624 ARG B N 1
ATOM 11832 C CA . ARG B 1 624 ? -21.844 6.176 -0.95 1 74.19 624 ARG B CA 1
ATOM 11833 C C . ARG B 1 624 ? -22.5 6.816 0.268 1 74.19 624 ARG B C 1
ATOM 11835 O O . ARG B 1 624 ? -23.484 7.559 0.136 1 74.19 624 ARG B O 1
ATOM 11842 N N . GLU B 1 625 ? -21.859 6.641 1.387 1 76.94 625 GLU B N 1
ATOM 11843 C CA . GLU B 1 625 ? -22.547 7.07 2.605 1 76.94 625 GLU B CA 1
ATOM 11844 C C . GLU B 1 625 ? -21.906 8.336 3.174 1 76.94 625 GLU B C 1
ATOM 11846 O O . GLU B 1 625 ? -22.297 8.805 4.246 1 76.94 625 GLU B O 1
ATOM 11851 N N . LYS B 1 626 ? -20.969 8.82 2.549 1 84.5 626 LYS B N 1
ATOM 11852 C CA . LYS B 1 626 ? -20.312 10.008 3.084 1 84.5 626 LYS B CA 1
ATOM 11853 C C . LYS B 1 626 ? -21.312 11.148 3.279 1 84.5 626 LYS B C 1
ATOM 11855 O O . LYS B 1 626 ? -21.234 11.883 4.266 1 84.5 626 LYS B O 1
ATOM 11860 N N . GLY B 1 627 ? -22.312 11.273 2.359 1 82.75 627 GLY B N 1
ATOM 11861 C CA . GLY B 1 627 ? -23.312 12.312 2.502 1 82.75 627 GLY B CA 1
ATOM 11862 C C . GLY B 1 627 ? -24.203 12.117 3.711 1 82.75 627 GLY B C 1
ATOM 11863 O O . GLY B 1 627 ? -24.406 13.047 4.496 1 82.75 627 GLY B O 1
ATOM 11864 N N . VAL B 1 628 ? -24.578 10.945 3.887 1 81.69 628 VAL B N 1
ATOM 11865 C CA . VAL B 1 628 ? -25.484 10.633 4.98 1 81.69 628 VAL B CA 1
ATOM 11866 C C . VAL B 1 628 ? -24.75 10.742 6.312 1 81.69 628 VAL B C 1
ATOM 11868 O O . VAL B 1 628 ? -25.297 11.273 7.285 1 81.69 628 VAL B O 1
ATOM 11871 N N . ASN B 1 629 ? -23.547 10.312 6.332 1 81.94 629 ASN B N 1
ATOM 11872 C CA . ASN B 1 629 ? -22.766 10.375 7.566 1 81.94 629 ASN B CA 1
ATOM 11873 C C . ASN B 1 629 ? -22.453 11.812 7.957 1 81.94 629 ASN B C 1
ATOM 11875 O O . ASN B 1 629 ? -22.375 12.141 9.141 1 81.94 629 ASN B O 1
ATOM 11879 N N . ALA B 1 630 ? -22.219 12.562 7.012 1 84.31 630 ALA B N 1
ATOM 11880 C CA . ALA B 1 630 ? -21.938 13.977 7.289 1 84.31 630 ALA B CA 1
ATOM 11881 C C . ALA B 1 630 ? -23.156 14.672 7.883 1 84.31 630 ALA B C 1
ATOM 11883 O O . ALA B 1 630 ? -23.016 15.602 8.68 1 84.31 630 ALA B O 1
ATOM 11884 N N . THR B 1 631 ? -24.359 14.258 7.473 1 82.81 631 THR B N 1
ATOM 11885 C CA . THR B 1 631 ? -25.578 14.914 7.93 1 82.81 631 THR B CA 1
ATOM 11886 C C . THR B 1 631 ? -26.047 14.328 9.258 1 82.81 631 THR B C 1
ATOM 11888 O O . THR B 1 631 ? -26.828 14.945 9.969 1 82.81 631 THR B O 1
ATOM 11891 N N . ARG B 1 632 ? -25.531 13.219 9.555 1 73.88 632 ARG B N 1
ATOM 11892 C CA . ARG B 1 632 ? -25.984 12.547 10.773 1 73.88 632 ARG B CA 1
ATOM 11893 C C . ARG B 1 632 ? -25.094 12.914 11.961 1 73.88 632 ARG B C 1
ATOM 11895 O O . ARG B 1 632 ? -25.297 12.414 13.07 1 73.88 632 ARG B O 1
ATOM 11902 N N . LEU B 1 633 ? -24.25 13.781 11.75 1 76.69 633 LEU B N 1
ATOM 11903 C CA . LEU B 1 633 ? -23.422 14.25 12.844 1 76.69 633 LEU B CA 1
ATOM 11904 C C . LEU B 1 633 ? -24.25 15 13.875 1 76.69 633 LEU B C 1
ATOM 11906 O O . LEU B 1 633 ? -25.297 15.562 13.547 1 76.69 633 LEU B O 1
ATOM 11910 N N . GLN B 1 634 ? -23.938 14.781 15.07 1 68.38 634 GLN B N 1
ATOM 11911 C CA . GLN B 1 634 ? -24.625 15.539 16.109 1 68.38 634 GLN B CA 1
ATOM 11912 C C . GLN B 1 634 ? -24.359 17.031 15.969 1 68.38 634 GLN B C 1
ATOM 11914 O O . GLN B 1 634 ? -23.234 17.5 16.203 1 68.38 634 GLN B O 1
ATOM 11919 N N . MET B 1 635 ? -25.391 17.719 15.422 1 78.31 635 MET B N 1
ATOM 11920 C CA . MET B 1 635 ? -25.234 19.156 15.188 1 78.31 635 MET B CA 1
ATOM 11921 C C . MET B 1 635 ? -26.453 19.922 15.719 1 78.31 635 MET B C 1
ATOM 11923 O O . MET B 1 635 ? -27.562 19.391 15.734 1 78.31 635 MET B O 1
ATOM 11927 N N . MET B 1 636 ? -26.141 21.047 16.25 1 74.5 636 MET B N 1
ATOM 11928 C CA . MET B 1 636 ? -27.203 21.969 16.641 1 74.5 636 MET B CA 1
ATOM 11929 C C . MET B 1 636 ? -27.547 22.906 15.5 1 74.5 636 MET B C 1
ATOM 11931 O O . MET B 1 636 ? -26.719 23.188 14.633 1 74.5 636 MET B O 1
ATOM 11935 N N . PRO B 1 637 ? -28.703 23.406 15.469 1 80.5 637 PRO B N 1
ATOM 11936 C CA . PRO B 1 637 ? -29.156 24.234 14.344 1 80.5 637 PRO B CA 1
ATOM 11937 C C . PRO B 1 637 ? -28.391 25.562 14.266 1 80.5 637 PRO B C 1
ATOM 11939 O O . PRO B 1 637 ? -28.328 26.172 13.195 1 80.5 637 PRO B O 1
ATOM 11942 N N . ASN B 1 638 ? -27.766 26.031 15.375 1 84.56 638 ASN B N 1
ATOM 11943 C CA . ASN B 1 638 ? -27.094 27.328 15.336 1 84.56 638 ASN B CA 1
ATOM 11944 C C . ASN B 1 638 ? -25.594 27.172 15.086 1 84.56 638 ASN B C 1
ATOM 11946 O O . ASN B 1 638 ? -24.859 28.156 15.133 1 84.56 638 ASN B O 1
ATOM 11950 N N . GLU B 1 639 ? -25.234 26 14.75 1 91.5 639 GLU B N 1
ATOM 11951 C CA . GLU B 1 639 ? -23.828 25.766 14.445 1 91.5 639 GLU B CA 1
ATOM 11952 C C . GLU B 1 639 ? -23.547 25.891 12.945 1 91.5 639 GLU B C 1
ATOM 11954 O O . GLU B 1 639 ? -24.484 26.094 12.156 1 91.5 639 GLU B O 1
ATOM 11959 N N . LEU B 1 640 ? -22.297 26.047 12.617 1 94.06 640 LEU B N 1
ATOM 11960 C CA . LEU B 1 640 ? -21.906 26.156 11.219 1 94.06 640 LEU B CA 1
ATOM 11961 C C . LEU B 1 640 ? -21.047 24.969 10.797 1 94.06 640 LEU B C 1
ATOM 11963 O O . LEU B 1 640 ? -20.016 24.688 11.414 1 94.06 640 LEU B O 1
ATOM 11967 N N . VAL B 1 641 ? -21.531 24.281 9.844 1 94.62 641 VAL B N 1
ATOM 11968 C CA . VAL B 1 641 ? -20.766 23.172 9.289 1 94.62 641 VAL B CA 1
ATOM 11969 C C . VAL B 1 641 ? -19.953 23.672 8.078 1 94.62 641 VAL B C 1
ATOM 11971 O O . VAL B 1 641 ? -20.531 24.188 7.121 1 94.62 641 VAL B O 1
ATOM 11974 N N . LEU B 1 642 ? -18.672 23.609 8.195 1 95.62 642 LEU B N 1
ATOM 11975 C CA . LEU B 1 642 ? -17.781 23.969 7.102 1 95.62 642 LEU B CA 1
ATOM 11976 C C . LEU B 1 642 ? -17.328 22.734 6.328 1 95.62 642 LEU B C 1
ATOM 11978 O O . LEU B 1 642 ? -16.766 21.797 6.906 1 95.62 642 LEU B O 1
ATOM 11982 N N . PHE B 1 643 ? -17.625 22.688 5.102 1 94.19 643 PHE B N 1
ATOM 11983 C CA . PHE B 1 643 ? -17.234 21.594 4.215 1 94.19 643 PHE B CA 1
ATOM 11984 C C . PHE B 1 643 ? -16.234 22.078 3.17 1 94.19 643 PHE B C 1
ATOM 11986 O O . PHE B 1 643 ? -16.625 22.516 2.086 1 94.19 643 PHE B O 1
ATOM 11993 N N . PRO B 1 644 ? -14.938 21.906 3.418 1 93.88 644 PRO B N 1
ATOM 11994 C CA . PRO B 1 644 ? -13.945 22.281 2.404 1 93.88 644 PRO B CA 1
ATOM 11995 C C . PRO B 1 644 ? -13.812 21.234 1.301 1 93.88 644 PRO B C 1
ATOM 11997 O O . PRO B 1 644 ? -13.742 20.031 1.586 1 93.88 644 PRO B O 1
ATOM 12000 N N . LEU B 1 645 ? -13.836 21.641 0.079 1 92.44 645 LEU B N 1
ATOM 12001 C CA . LEU B 1 645 ? -13.703 20.75 -1.075 1 92.44 645 LEU B CA 1
ATOM 12002 C C . LEU B 1 645 ? -12.555 21.203 -1.972 1 92.44 645 LEU B C 1
ATOM 12004 O O . LEU B 1 645 ? -12.32 22.391 -2.139 1 92.44 645 LEU B O 1
ATOM 12008 N N . LYS B 1 646 ? -11.836 20.219 -2.475 1 87 646 LYS B N 1
ATOM 12009 C CA . LYS B 1 646 ? -10.805 20.5 -3.471 1 87 646 LYS B CA 1
ATOM 12010 C C . LYS B 1 646 ? -11.422 20.781 -4.84 1 87 646 LYS B C 1
ATOM 12012 O O . LYS B 1 646 ? -12.227 19.984 -5.332 1 87 646 LYS B O 1
ATOM 12017 N N . GLY B 1 647 ? -11.094 21.953 -5.324 1 87.31 647 GLY B N 1
ATOM 12018 C CA . GLY B 1 647 ? -11.602 22.312 -6.641 1 87.31 647 GLY B CA 1
ATOM 12019 C C . GLY B 1 647 ? -10.602 22.078 -7.754 1 87.31 647 GLY B C 1
ATOM 12020 O O . GLY B 1 647 ? -9.922 21.047 -7.773 1 87.31 647 GLY B O 1
ATOM 12021 N N . ALA B 1 648 ? -10.531 23 -8.648 1 79.12 648 ALA B N 1
ATOM 12022 C CA . ALA B 1 648 ? -9.711 22.875 -9.852 1 79.12 648 ALA B CA 1
ATOM 12023 C C . ALA B 1 648 ? -8.227 22.922 -9.516 1 79.12 648 ALA B C 1
ATOM 12025 O O . ALA B 1 648 ? -7.805 23.688 -8.641 1 79.12 648 ALA B O 1
ATOM 12026 N N . SER B 1 649 ? -7.5 21.797 -9.602 1 65.56 649 SER B N 1
ATOM 12027 C CA . SER B 1 649 ? -6.074 21.812 -9.289 1 65.56 649 SER B CA 1
ATOM 12028 C C . SER B 1 649 ? -5.234 21.953 -10.555 1 65.56 649 SER B C 1
ATOM 12030 O O . SER B 1 649 ? -5.691 21.625 -11.648 1 65.56 649 SER B O 1
ATOM 12032 N N . TYR B 1 650 ? -4.039 22.734 -10.352 1 53.91 650 TYR B N 1
ATOM 12033 C CA . TYR B 1 650 ? -3.072 22.922 -11.422 1 53.91 650 TYR B CA 1
ATOM 12034 C C . TYR B 1 650 ? -2.383 21.609 -11.766 1 53.91 650 TYR B C 1
ATOM 12036 O O . TYR B 1 650 ? -1.889 20.906 -10.883 1 53.91 650 TYR B O 1
ATOM 12044 N N . GLU B 1 651 ? -2.916 20.766 -12.477 1 50.22 651 GLU B N 1
ATOM 12045 C CA . GLU B 1 651 ? -2.084 19.625 -12.836 1 50.22 651 GLU B CA 1
ATOM 12046 C C . GLU B 1 651 ? -0.86 20.062 -13.633 1 50.22 651 GLU B C 1
ATOM 12048 O O . GLU B 1 651 ? -0.99 20.75 -14.664 1 50.22 651 GLU B O 1
ATOM 12053 N N . HIS B 1 652 ? 0.271 20.438 -13.016 1 41.44 652 HIS B N 1
ATOM 12054 C CA . HIS B 1 652 ? 1.444 20.812 -13.797 1 41.44 652 HIS B CA 1
ATOM 12055 C C . HIS B 1 652 ? 1.754 19.766 -14.859 1 41.44 652 HIS B C 1
ATOM 12057 O O . HIS B 1 652 ? 2.146 18.641 -14.531 1 41.44 652 HIS B O 1
ATOM 12063 N N . LYS B 1 653 ? 1.073 19.625 -15.938 1 40.09 653 LYS B N 1
ATOM 12064 C CA . LYS B 1 653 ? 1.655 18.812 -17 1 40.09 653 LYS B CA 1
ATOM 12065 C C . LYS B 1 653 ? 3.035 19.344 -17.391 1 40.09 653 LYS B C 1
ATOM 12067 O O . LYS B 1 653 ? 3.25 20.547 -17.484 1 40.09 653 LYS B O 1
ATOM 12072 N N . GLY B 1 654 ? 4.055 18.828 -17.094 1 36.84 654 GLY B N 1
ATOM 12073 C CA . GLY B 1 654 ? 5.422 19.047 -17.547 1 36.84 654 GLY B CA 1
ATOM 12074 C C . GLY B 1 654 ? 5.555 20.234 -18.484 1 36.84 654 GLY B C 1
ATOM 12075 O O . GLY B 1 654 ? 6.594 20.906 -18.5 1 36.84 654 GLY B O 1
ATOM 12076 N N . SER B 1 655 ? 5.051 20.203 -19.781 1 33.69 655 SER B N 1
ATOM 12077 C CA . SER B 1 655 ? 5.363 21.234 -20.766 1 33.69 655 SER B CA 1
ATOM 12078 C C . SER B 1 655 ? 4.672 22.547 -20.406 1 33.69 655 SER B C 1
ATOM 12080 O O . SER B 1 655 ? 3.525 22.547 -19.969 1 33.69 655 SER B O 1
ATOM 12082 N N . PRO B 1 656 ? 5.41 23.625 -20.141 1 35.47 656 PRO B N 1
ATOM 12083 C CA . PRO B 1 656 ? 4.887 24.984 -20 1 35.47 656 PRO B CA 1
ATOM 12084 C C . PRO B 1 656 ? 3.533 25.188 -20.672 1 35.47 656 PRO B C 1
ATOM 12086 O O . PRO B 1 656 ? 2.795 26.109 -20.344 1 35.47 656 PRO B O 1
ATOM 12089 N N . GLY B 1 657 ? 3.359 24.781 -21.891 1 33.44 657 GLY B N 1
ATOM 12090 C CA . GLY B 1 657 ? 2.246 25.172 -22.734 1 33.44 657 GLY B CA 1
ATOM 12091 C C . GLY B 1 657 ? 0.93 24.547 -22.328 1 33.44 657 GLY B C 1
ATOM 12092 O O . GLY B 1 657 ? -0.039 24.562 -23.078 1 33.44 657 GLY B O 1
ATOM 12093 N N . LEU B 1 658 ? 0.955 23.375 -21.812 1 38.62 658 LEU B N 1
ATOM 12094 C CA . LEU B 1 658 ? -0.357 22.734 -21.875 1 38.62 658 LEU B CA 1
ATOM 12095 C C . LEU B 1 658 ? -1.371 23.5 -21.031 1 38.62 658 LEU B C 1
ATOM 12097 O O . LEU B 1 658 ? -1.056 23.953 -19.938 1 38.62 658 LEU B O 1
ATOM 12101 N N . SER B 1 659 ? -2.434 23.906 -21.625 1 42.09 659 SER B N 1
ATOM 12102 C CA . SER B 1 659 ? -3.686 24.656 -21.5 1 42.09 659 SER B CA 1
ATOM 12103 C C . SER B 1 659 ? -4.48 24.203 -20.281 1 42.09 659 SER B C 1
ATOM 12105 O O . SER B 1 659 ? -4.598 23.016 -20.016 1 42.09 659 SER B O 1
ATOM 12107 N N . ASP B 1 660 ? -4.418 24.891 -19.219 1 52.25 660 ASP B N 1
ATOM 12108 C CA . ASP B 1 660 ? -5.473 24.891 -18.219 1 52.25 660 ASP B CA 1
ATOM 12109 C C . ASP B 1 660 ? -6.77 24.312 -18.781 1 52.25 660 ASP B C 1
ATOM 12111 O O . ASP B 1 660 ? -7.383 24.891 -19.672 1 52.25 660 ASP B O 1
ATOM 12115 N N . GLU B 1 661 ? -6.832 23.047 -18.984 1 56.94 661 GLU B N 1
ATOM 12116 C CA . GLU B 1 661 ? -8.117 22.562 -19.469 1 56.94 661 GLU B CA 1
ATOM 12117 C C . GLU B 1 661 ? -9.273 23.219 -18.703 1 56.94 661 GLU B C 1
ATOM 12119 O O . GLU B 1 661 ? -9.367 23.094 -17.484 1 56.94 661 GLU B O 1
ATOM 12124 N N . LYS B 1 662 ? -9.844 24.188 -19.406 1 72.06 662 LYS B N 1
ATOM 12125 C CA . LYS B 1 662 ? -11.047 24.844 -18.922 1 72.06 662 LYS B CA 1
ATOM 12126 C C . LYS B 1 662 ? -12.234 23.875 -18.891 1 72.06 662 LYS B C 1
ATOM 12128 O O . LYS B 1 662 ? -12.312 22.969 -19.719 1 72.06 662 LYS B O 1
ATOM 12133 N N . TYR B 1 663 ? -12.898 23.906 -17.781 1 82.12 663 TYR B N 1
ATOM 12134 C CA . TYR B 1 663 ? -14.125 23.125 -17.672 1 82.12 663 TYR B CA 1
ATOM 12135 C C . TYR B 1 663 ? -15.188 23.625 -18.641 1 82.12 663 TYR B C 1
ATOM 12137 O O . TYR B 1 663 ? -15.336 24.844 -18.828 1 82.12 663 TYR B O 1
ATOM 12145 N N . SER B 1 664 ? -15.875 22.781 -19.375 1 80.44 664 SER B N 1
ATOM 12146 C CA . SER B 1 664 ? -16.844 23.125 -20.406 1 80.44 664 SER B CA 1
ATOM 12147 C C . SER B 1 664 ? -18.172 23.562 -19.781 1 80.44 664 SER B C 1
ATOM 12149 O O . SER B 1 664 ? -18.891 24.391 -20.344 1 80.44 664 SER B O 1
ATOM 12151 N N . SER B 1 665 ? -18.562 22.984 -18.672 1 87.75 665 SER B N 1
ATOM 12152 C CA . SER B 1 665 ? -19.828 23.312 -18.031 1 87.75 665 SER B CA 1
ATOM 12153 C C . SER B 1 665 ? -19.766 23.109 -16.531 1 87.75 665 SER B C 1
ATOM 12155 O O . SER B 1 665 ? -18.797 22.531 -16.016 1 87.75 665 SER B O 1
ATOM 12157 N N . PHE B 1 666 ? -20.781 23.703 -15.883 1 91.38 666 PHE B N 1
ATOM 12158 C CA . PHE B 1 666 ? -20.906 23.547 -14.438 1 91.38 666 PHE B CA 1
ATOM 12159 C C . PHE B 1 666 ? -21.016 22.062 -14.07 1 91.38 666 PHE B C 1
ATOM 12161 O O . PHE B 1 666 ? -20.391 21.609 -13.109 1 91.38 666 PHE B O 1
ATOM 12168 N N . ASP B 1 667 ? -21.781 21.328 -14.852 1 86.88 667 ASP B N 1
ATOM 12169 C CA . ASP B 1 667 ? -22 19.922 -14.547 1 86.88 667 ASP B CA 1
ATOM 12170 C C . ASP B 1 667 ? -20.688 19.125 -14.672 1 86.88 667 ASP B C 1
ATOM 12172 O O . ASP B 1 667 ? -20.469 18.188 -13.914 1 86.88 667 ASP B O 1
ATOM 12176 N N . HIS B 1 668 ? -19.969 19.547 -15.602 1 84.31 668 HIS B N 1
ATOM 12177 C CA . HIS B 1 668 ? -18.672 18.906 -15.758 1 84.31 668 HIS B CA 1
ATOM 12178 C C . HIS B 1 668 ? -17.781 19.156 -14.539 1 84.31 668 HIS B C 1
ATOM 12180 O O . HIS B 1 668 ? -17.125 18.234 -14.055 1 84.31 668 HIS B O 1
ATOM 12186 N N . PHE B 1 669 ? -17.828 20.359 -14.102 1 88.62 669 PHE B N 1
ATOM 12187 C CA . PHE B 1 669 ? -17 20.688 -12.945 1 88.62 669 PHE B CA 1
ATOM 12188 C C . PHE B 1 669 ? -17.531 20.016 -11.688 1 88.62 669 PHE B C 1
ATOM 12190 O O . PHE B 1 669 ? -16.75 19.562 -10.844 1 88.62 669 PHE B O 1
ATOM 12197 N N . LEU B 1 670 ? -18.812 20 -11.562 1 88.5 670 LEU B N 1
ATOM 12198 C CA . LEU B 1 670 ? -19.406 19.359 -10.383 1 88.5 670 LEU B CA 1
ATOM 12199 C C . LEU B 1 670 ? -19.031 17.891 -10.32 1 88.5 670 LEU B C 1
ATOM 12201 O O . LEU B 1 670 ? -18.75 17.359 -9.242 1 88.5 670 LEU B O 1
ATOM 12205 N N . SER B 1 671 ? -19.031 17.281 -11.469 1 82.88 671 SER B N 1
ATOM 12206 C CA . SER B 1 671 ? -18.641 15.883 -11.523 1 82.88 671 SER B CA 1
ATOM 12207 C C . SER B 1 671 ? -17.172 15.711 -11.133 1 82.88 671 SER B C 1
ATOM 12209 O O . SER B 1 671 ? -16.812 14.727 -10.469 1 82.88 671 SER B O 1
ATOM 12211 N N . HIS B 1 672 ? -16.453 16.641 -11.516 1 82.25 672 HIS B N 1
ATOM 12212 C CA . HIS B 1 672 ? -15.031 16.594 -11.18 1 82.25 672 HIS B CA 1
ATOM 12213 C C . HIS B 1 672 ? -14.82 16.766 -9.68 1 82.25 672 HIS B C 1
ATOM 12215 O O . HIS B 1 672 ? -13.969 16.094 -9.094 1 82.25 672 HIS B O 1
ATOM 12221 N N . ILE B 1 673 ? -15.5 17.672 -9.062 1 88 673 ILE B N 1
ATOM 12222 C CA . ILE B 1 673 ? -15.391 17.922 -7.625 1 88 673 ILE B CA 1
ATOM 12223 C C . ILE B 1 673 ? -15.766 16.656 -6.855 1 88 673 ILE B C 1
ATOM 12225 O O . ILE B 1 673 ? -15.133 16.312 -5.852 1 88 673 ILE B O 1
ATOM 12229 N N . ILE B 1 674 ? -16.781 15.969 -7.316 1 84.81 674 ILE B N 1
ATOM 12230 C CA . ILE B 1 674 ? -17.25 14.758 -6.656 1 84.81 674 ILE B CA 1
ATOM 12231 C C . ILE B 1 674 ? -16.172 13.672 -6.73 1 84.81 674 ILE B C 1
ATOM 12233 O O . ILE B 1 674 ? -15.93 12.969 -5.75 1 84.81 674 ILE B O 1
ATOM 12237 N N . GLY B 1 675 ? -15.539 13.672 -7.785 1 77.56 675 GLY B N 1
ATOM 12238 C CA . GLY B 1 675 ? -14.477 12.695 -7.957 1 77.56 675 GLY B CA 1
ATOM 12239 C C . GLY B 1 675 ? -13.227 13.023 -7.16 1 77.56 675 GLY B C 1
ATOM 12240 O O . GLY B 1 675 ? -12.664 12.156 -6.488 1 77.56 675 GLY B O 1
ATOM 12241 N N . LEU B 1 676 ? -12.828 14.281 -7.156 1 77.81 676 LEU B N 1
ATOM 12242 C CA . LEU B 1 676 ? -11.609 14.742 -6.488 1 77.81 676 LEU B CA 1
ATOM 12243 C C . LEU B 1 676 ? -11.727 14.562 -4.977 1 77.81 676 LEU B C 1
ATOM 12245 O O . LEU B 1 676 ? -10.727 14.32 -4.301 1 77.81 676 LEU B O 1
ATOM 12249 N N . ASN B 1 677 ? -12.938 14.664 -4.5 1 86.5 677 ASN B N 1
ATOM 12250 C CA . ASN B 1 677 ? -13.148 14.609 -3.057 1 86.5 677 ASN B CA 1
ATOM 12251 C C . ASN B 1 677 ? -13.766 13.281 -2.627 1 86.5 677 ASN B C 1
ATOM 12253 O O . ASN B 1 677 ? -14.203 13.133 -1.484 1 86.5 677 ASN B O 1
ATOM 12257 N N . GLU B 1 678 ? -13.859 12.297 -3.545 1 81.38 678 GLU B N 1
ATOM 12258 C CA . GLU B 1 678 ? -14.367 10.961 -3.271 1 81.38 678 GLU B CA 1
ATOM 12259 C C . GLU B 1 678 ? -15.766 11.008 -2.664 1 81.38 678 GLU B C 1
ATOM 12261 O O . GLU B 1 678 ? -16.016 10.406 -1.616 1 81.38 678 GLU B O 1
ATOM 12266 N N . LEU B 1 679 ? -16.609 11.75 -3.238 1 86.94 679 LEU B N 1
ATOM 12267 C CA . LEU B 1 679 ? -17.984 11.914 -2.783 1 86.94 679 LEU B CA 1
ATOM 12268 C C . LEU B 1 679 ? -18.953 11.188 -3.705 1 86.94 679 LEU B C 1
ATOM 12270 O O . LEU B 1 679 ? -18.641 10.914 -4.863 1 86.94 679 LEU B O 1
ATOM 12274 N N . PRO B 1 680 ? -20.078 10.789 -3.191 1 83.62 680 PRO B N 1
ATOM 12275 C CA . PRO B 1 680 ? -21.109 10.164 -4.043 1 83.62 680 PRO B CA 1
ATOM 12276 C C . PRO B 1 680 ? -21.75 11.156 -5 1 83.62 680 PRO B C 1
ATOM 12278 O O . PRO B 1 680 ? -21.688 12.367 -4.777 1 83.62 680 PRO B O 1
ATOM 12281 N N . SER B 1 681 ? -22.391 10.664 -6.078 1 82.38 681 SER B N 1
ATOM 12282 C CA . SER B 1 681 ? -23.016 11.508 -7.086 1 82.38 681 SER B CA 1
ATOM 12283 C C . SER B 1 681 ? -24.172 12.305 -6.492 1 82.38 681 SER B C 1
ATOM 12285 O O . SER B 1 681 ? -24.469 13.422 -6.938 1 82.38 681 SER B O 1
ATOM 12287 N N . ILE B 1 682 ? -24.781 11.766 -5.422 1 85.38 682 ILE B N 1
ATOM 12288 C CA . ILE B 1 682 ? -25.953 12.43 -4.844 1 85.38 682 ILE B CA 1
ATOM 12289 C C . ILE B 1 682 ? -25.547 13.164 -3.568 1 85.38 682 ILE B C 1
ATOM 12291 O O . ILE B 1 682 ? -26.375 13.43 -2.703 1 85.38 682 ILE B O 1
ATOM 12295 N N . PHE B 1 683 ? -24.312 13.516 -3.459 1 90.19 683 PHE B N 1
ATOM 12296 C CA . PHE B 1 683 ? -23.797 14.102 -2.23 1 90.19 683 PHE B CA 1
ATOM 12297 C C . PHE B 1 683 ? -24.516 15.406 -1.908 1 90.19 683 PHE B C 1
ATOM 12299 O O . PHE B 1 683 ? -25.016 15.586 -0.798 1 90.19 683 PHE B O 1
ATOM 12306 N N . PHE B 1 684 ? -24.578 16.328 -2.842 1 90.81 684 PHE B N 1
ATOM 12307 C CA . PHE B 1 684 ? -25.172 17.641 -2.607 1 90.81 684 PHE B CA 1
ATOM 12308 C C . PHE B 1 684 ? -26.672 17.547 -2.395 1 90.81 684 PHE B C 1
ATOM 12310 O O . PHE B 1 684 ? -27.25 18.281 -1.592 1 90.81 684 PHE B O 1
ATOM 12317 N N . GLN B 1 685 ? -27.25 16.594 -3.029 1 88.94 685 GLN B N 1
ATOM 12318 C CA . GLN B 1 685 ? -28.688 16.359 -2.844 1 88.94 685 GLN B CA 1
ATOM 12319 C C . GLN B 1 685 ? -28.969 15.812 -1.449 1 88.94 685 GLN B C 1
ATOM 12321 O O . GLN B 1 685 ? -29.953 16.203 -0.817 1 88.94 685 GLN B O 1
ATOM 12326 N N . THR B 1 686 ? -28.125 14.984 -0.997 1 89.19 686 THR B N 1
ATOM 12327 C CA . THR B 1 686 ? -28.281 14.422 0.339 1 89.19 686 THR B CA 1
ATOM 12328 C C . THR B 1 686 ? -28.078 15.492 1.407 1 89.19 686 THR B C 1
ATOM 12330 O O . THR B 1 686 ? -28.797 15.531 2.4 1 89.19 686 THR B O 1
ATOM 12333 N N . LEU B 1 687 ? -27.125 16.344 1.193 1 89.88 687 LEU B N 1
ATOM 12334 C CA . LEU B 1 687 ? -26.875 17.422 2.146 1 89.88 687 LEU B CA 1
ATOM 12335 C C . LEU B 1 687 ? -28.062 18.375 2.211 1 89.88 687 LEU B C 1
ATOM 12337 O O . LEU B 1 687 ? -28.453 18.828 3.295 1 89.88 687 LEU B O 1
ATOM 12341 N N . ALA B 1 688 ? -28.578 18.688 1.081 1 88 688 ALA B N 1
ATOM 12342 C CA . ALA B 1 688 ? -29.688 19.641 0.999 1 88 688 ALA B CA 1
ATOM 12343 C C . ALA B 1 688 ? -30.922 19.094 1.707 1 88 688 ALA B C 1
ATOM 12345 O O . ALA B 1 688 ? -31.688 19.859 2.311 1 88 688 ALA B O 1
ATOM 12346 N N . SER B 1 689 ? -31.062 17.812 1.666 1 84.56 689 SER B N 1
ATOM 12347 C CA . SER B 1 689 ? -32.281 17.219 2.215 1 84.56 689 SER B CA 1
ATOM 12348 C C . SER B 1 689 ? -32.125 16.953 3.709 1 84.56 689 SER B C 1
ATOM 12350 O O . SER B 1 689 ? -33.062 17.156 4.477 1 84.56 689 SER B O 1
ATOM 12352 N N . ASP B 1 690 ? -30.969 16.562 4.125 1 84.19 690 ASP B N 1
ATOM 12353 C CA . ASP B 1 690 ? -30.875 15.984 5.461 1 84.19 690 ASP B CA 1
ATOM 12354 C C . ASP B 1 690 ? -30.156 16.922 6.422 1 84.19 690 ASP B C 1
ATOM 12356 O O . ASP B 1 690 ? -30.25 16.75 7.641 1 84.19 690 ASP B O 1
ATOM 12360 N N . LEU B 1 691 ? -29.484 17.938 5.934 1 86.19 691 LEU B N 1
ATOM 12361 C CA . LEU B 1 691 ? -28.703 18.797 6.824 1 86.19 691 LEU B CA 1
ATOM 12362 C C . LEU B 1 691 ? -29.594 19.797 7.543 1 86.19 691 LEU B C 1
ATOM 12364 O O . LEU B 1 691 ? -30.344 20.547 6.902 1 86.19 691 LEU B O 1
ATOM 12368 N N . LYS B 1 692 ? -29.547 19.766 8.859 1 83.19 692 LYS B N 1
ATOM 12369 C CA . LYS B 1 692 ? -30.406 20.625 9.656 1 83.19 692 LYS B CA 1
ATOM 12370 C C . LYS B 1 692 ? -29.594 21.672 10.414 1 83.19 692 LYS B C 1
ATOM 12372 O O . LYS B 1 692 ? -29.828 21.922 11.594 1 83.19 692 LYS B O 1
ATOM 12377 N N . THR B 1 693 ? -28.594 22.172 9.867 1 89.38 693 THR B N 1
ATOM 12378 C CA . THR B 1 693 ? -27.766 23.219 10.422 1 89.38 693 THR B CA 1
ATOM 12379 C C . THR B 1 693 ? -27.234 24.141 9.32 1 89.38 693 THR B C 1
ATOM 12381 O O . THR B 1 693 ? -27.453 23.875 8.133 1 89.38 693 THR B O 1
ATOM 12384 N N . ASN B 1 694 ? -26.672 25.344 9.742 1 92.31 694 ASN B N 1
ATOM 12385 C CA . ASN B 1 694 ? -26.062 26.234 8.758 1 92.31 694 ASN B CA 1
ATOM 12386 C C . ASN B 1 694 ? -24.875 25.578 8.055 1 92.31 694 ASN B C 1
ATOM 12388 O O . ASN B 1 694 ? -24.188 24.734 8.641 1 92.31 694 ASN B O 1
ATOM 12392 N N . PHE B 1 695 ? -24.812 25.969 6.898 1 91.5 695 PHE B N 1
ATOM 12393 C CA . PHE B 1 695 ? -23.875 25.25 6.051 1 91.5 695 PHE B CA 1
ATOM 12394 C C . PHE B 1 695 ? -22.969 26.234 5.301 1 91.5 695 PHE B C 1
ATOM 12396 O O . PHE B 1 695 ? -23.422 27.297 4.879 1 91.5 695 PHE B O 1
ATOM 12403 N N . ALA B 1 696 ? -21.625 25.984 5.242 1 95.25 696 ALA B N 1
ATOM 12404 C CA . ALA B 1 696 ? -20.672 26.703 4.422 1 95.25 696 ALA B CA 1
ATOM 12405 C C . ALA B 1 696 ? -19.766 25.75 3.648 1 95.25 696 ALA B C 1
ATOM 12407 O O . ALA B 1 696 ? -19.125 24.875 4.238 1 95.25 696 ALA B O 1
ATOM 12408 N N . MET B 1 697 ? -19.781 25.812 2.391 1 95.5 697 MET B N 1
ATOM 12409 C CA . MET B 1 697 ? -18.953 24.984 1.529 1 95.5 697 MET B CA 1
ATOM 12410 C C . MET B 1 697 ? -17.828 25.797 0.897 1 95.5 697 MET B C 1
ATOM 12412 O O . MET B 1 697 ? -18.094 26.766 0.182 1 95.5 697 MET B O 1
ATOM 12416 N N . LEU B 1 698 ? -16.625 25.438 1.204 1 95.94 698 LEU B N 1
ATOM 12417 C CA . LEU B 1 698 ? -15.469 26.141 0.664 1 95.94 698 LEU B CA 1
ATOM 12418 C C . LEU B 1 698 ? -14.852 25.344 -0.485 1 95.94 698 LEU B C 1
ATOM 12420 O O . LEU B 1 698 ? -14.375 24.219 -0.289 1 95.94 698 LEU B O 1
ATOM 12424 N N . ILE B 1 699 ? -14.914 25.859 -1.663 1 94.44 699 ILE B N 1
ATOM 12425 C CA . ILE B 1 699 ? -14.273 25.25 -2.824 1 94.44 699 ILE B CA 1
ATOM 12426 C C . ILE B 1 699 ? -12.953 25.953 -3.123 1 94.44 699 ILE B C 1
ATOM 12428 O O . ILE B 1 699 ? -12.945 27.125 -3.512 1 94.44 699 ILE B O 1
ATOM 12432 N N . SER B 1 700 ? -11.867 25.281 -2.904 1 89.88 700 SER B N 1
ATOM 12433 C CA . SER B 1 700 ? -10.547 25.844 -3.119 1 89.88 700 SER B CA 1
ATOM 12434 C C . SER B 1 700 ? -10.008 25.5 -4.504 1 89.88 700 SER B C 1
ATOM 12436 O O . SER B 1 700 ? -9.797 24.328 -4.812 1 89.88 700 SER B O 1
ATOM 12438 N N . ASN B 1 701 ? -9.852 26.469 -5.281 1 87.06 701 ASN B N 1
ATOM 12439 C CA . ASN B 1 701 ? -9.352 26.25 -6.637 1 87.06 701 ASN B CA 1
ATOM 12440 C C . ASN B 1 701 ? -7.883 26.656 -6.762 1 87.06 701 ASN B C 1
ATOM 12442 O O . ASN B 1 701 ? -7.328 26.656 -7.859 1 87.06 701 ASN B O 1
ATOM 12446 N N . THR B 1 702 ? -7.254 27 -5.703 1 71.06 702 THR B N 1
ATOM 12447 C CA . THR B 1 702 ? -5.871 27.453 -5.762 1 71.06 702 THR B CA 1
ATOM 12448 C C . THR B 1 702 ? -4.934 26.422 -5.156 1 71.06 702 THR B C 1
ATOM 12450 O O . THR B 1 702 ? -3.75 26.688 -4.945 1 71.06 702 THR B O 1
ATOM 12453 N N . CYS B 1 703 ? -5.453 25.203 -4.895 1 58.44 703 CYS B N 1
ATOM 12454 C CA . CYS B 1 703 ? -4.652 24.188 -4.223 1 58.44 703 CYS B CA 1
ATOM 12455 C C . CYS B 1 703 ? -3.488 23.75 -5.094 1 58.44 703 CYS B C 1
ATOM 12457 O O . CYS B 1 703 ? -3.615 23.672 -6.32 1 58.44 703 CYS B O 1
ATOM 12459 N N . GLY B 1 704 ? -2.086 23.969 -4.699 1 51.88 704 GLY B N 1
ATOM 12460 C CA . GLY B 1 704 ? -0.935 23.375 -5.359 1 51.88 704 GLY B CA 1
ATOM 12461 C C . GLY B 1 704 ? 0.087 24.391 -5.82 1 51.88 704 GLY B C 1
ATOM 12462 O O . GLY B 1 704 ? 1.205 24.031 -6.195 1 51.88 704 GLY B O 1
ATOM 12463 N N . ARG B 1 705 ? -0.419 25.672 -6.266 1 49.69 705 ARG B N 1
ATOM 12464 C CA . ARG B 1 705 ? 0.629 26.562 -6.77 1 49.69 705 ARG B CA 1
ATOM 12465 C C . ARG B 1 705 ? 1.334 27.281 -5.625 1 49.69 705 ARG B C 1
ATOM 12467 O O . ARG B 1 705 ? 0.69 27.953 -4.816 1 49.69 705 ARG B O 1
ATOM 12474 N N . LEU B 1 706 ? 2.338 26.75 -5.207 1 44.16 706 LEU B N 1
ATOM 12475 C CA . LEU B 1 706 ? 3.133 27.547 -4.27 1 44.16 706 LEU B CA 1
ATOM 12476 C C . LEU B 1 706 ? 3.379 28.953 -4.809 1 44.16 706 LEU B C 1
ATOM 12478 O O . LEU B 1 706 ? 3.916 29.109 -5.906 1 44.16 706 LEU B O 1
ATOM 12482 N N . SER B 1 707 ? 2.432 29.844 -4.801 1 43.09 707 SER B N 1
ATOM 12483 C CA . SER B 1 707 ? 2.629 31.203 -5.273 1 43.09 707 SER B CA 1
ATOM 12484 C C . SER B 1 707 ? 3.975 31.766 -4.816 1 43.09 707 SER B C 1
ATOM 12486 O O . SER B 1 707 ? 4.324 31.672 -3.639 1 43.09 707 SER B O 1
ATOM 12488 N N . ILE B 1 708 ? 4.809 31.922 -5.715 1 42.84 708 ILE B N 1
ATOM 12489 C CA . ILE B 1 708 ? 6.059 32.656 -5.559 1 42.84 708 ILE B CA 1
ATOM 12490 C C . ILE B 1 708 ? 5.816 33.938 -4.762 1 42.84 708 ILE B C 1
ATOM 12492 O O . ILE B 1 708 ? 6.641 34.312 -3.932 1 42.84 708 ILE B O 1
ATOM 12496 N N . GLU B 1 709 ? 4.734 34.75 -5.176 1 46.53 709 GLU B N 1
ATOM 12497 C CA . GLU B 1 709 ? 4.707 36.094 -4.559 1 46.53 709 GLU B CA 1
ATOM 12498 C C . GLU B 1 709 ? 3.963 36.062 -3.227 1 46.53 709 GLU B C 1
ATOM 12500 O O . GLU B 1 709 ? 2.73 36.062 -3.197 1 46.53 709 GLU B O 1
ATOM 12505 N N . ARG B 1 710 ? 4.621 35.469 -2.111 1 51.16 710 ARG B N 1
ATOM 12506 C CA . ARG B 1 710 ? 4.414 34.969 -0.758 1 51.16 710 ARG B CA 1
ATOM 12507 C C . ARG B 1 710 ? 3.678 36 0.101 1 51.16 710 ARG B C 1
ATOM 12509 O O . ARG B 1 710 ? 3.072 35.625 1.114 1 51.16 710 ARG B O 1
ATOM 12516 N N . PHE B 1 711 ? 3.629 37.344 -0.322 1 58.62 711 PHE B N 1
ATOM 12517 C CA . PHE B 1 711 ? 3.109 38.312 0.633 1 58.62 711 PHE B CA 1
ATOM 12518 C C . PHE B 1 711 ? 1.979 39.125 0.015 1 58.62 711 PHE B C 1
ATOM 12520 O O . PHE B 1 711 ? 1.758 40.281 0.396 1 58.62 711 PHE B O 1
ATOM 12527 N N . LYS B 1 712 ? 1.16 38.312 -0.747 1 69.44 712 LYS B N 1
ATOM 12528 C CA . LYS B 1 712 ? 0.062 39.094 -1.301 1 69.44 712 LYS B CA 1
ATOM 12529 C C . LYS B 1 712 ? -1.128 39.125 -0.345 1 69.44 712 LYS B C 1
ATOM 12531 O O . LYS B 1 712 ? -1.357 38.156 0.401 1 69.44 712 LYS B O 1
ATOM 12536 N N . LYS B 1 713 ? -1.746 40.281 -0.307 1 78.69 713 LYS B N 1
ATOM 12537 C CA . LYS B 1 713 ? -2.951 40.469 0.495 1 78.69 713 LYS B CA 1
ATOM 12538 C C . LYS B 1 713 ? -4.109 39.625 -0.047 1 78.69 713 LYS B C 1
ATOM 12540 O O . LYS B 1 713 ? -4.234 39.469 -1.259 1 78.69 713 LYS B O 1
ATOM 12545 N N . LYS B 1 714 ? -4.82 39.062 0.87 1 86.94 714 LYS B N 1
ATOM 12546 C CA . LYS B 1 714 ? -5.996 38.281 0.481 1 86.94 714 LYS B CA 1
ATOM 12547 C C . LYS B 1 714 ? -7.199 39.188 0.249 1 86.94 714 LYS B C 1
ATOM 12549 O O . LYS B 1 714 ? -7.316 40.25 0.874 1 86.94 714 LYS B O 1
ATOM 12554 N N . HIS B 1 715 ? -8.008 38.844 -0.729 1 92.44 715 HIS B N 1
ATOM 12555 C CA . HIS B 1 715 ? -9.203 39.594 -1.092 1 92.44 715 HIS B CA 1
ATOM 12556 C C . HIS B 1 715 ? -10.461 38.781 -0.857 1 92.44 715 HIS B C 1
ATOM 12558 O O . HIS B 1 715 ? -10.625 37.719 -1.437 1 92.44 715 HIS B O 1
ATOM 12564 N N . PHE B 1 716 ? -11.305 39.219 0.072 1 95.44 716 PHE B N 1
ATOM 12565 C CA . PHE B 1 716 ? -12.594 38.594 0.317 1 95.44 716 PHE B CA 1
ATOM 12566 C C . PHE B 1 716 ? -13.727 39.406 -0.294 1 95.44 716 PHE B C 1
ATOM 12568 O O . PHE B 1 716 ? -13.883 40.594 0.021 1 95.44 716 PHE B O 1
ATOM 12575 N N . ILE B 1 717 ? -14.508 38.75 -1.153 1 96.56 717 ILE B N 1
ATOM 12576 C CA . ILE B 1 717 ? -15.555 39.469 -1.896 1 96.56 717 ILE B CA 1
ATOM 12577 C C . ILE B 1 717 ? -16.906 38.844 -1.596 1 96.56 717 ILE B C 1
ATOM 12579 O O . ILE B 1 717 ? -17.109 37.625 -1.787 1 96.56 717 ILE B O 1
ATOM 12583 N N . LEU B 1 718 ? -17.859 39.594 -1.081 1 97.31 718 LEU B N 1
ATOM 12584 C CA . LEU B 1 718 ? -19.219 39.125 -0.854 1 97.31 718 LEU B CA 1
ATOM 12585 C C . LEU B 1 718 ? -20.125 39.531 -2.008 1 97.31 718 LEU B C 1
ATOM 12587 O O . LEU B 1 718 ? -20.172 40.719 -2.385 1 97.31 718 LEU B O 1
ATOM 12591 N N . LEU B 1 719 ? -20.797 38.594 -2.562 1 96.12 719 LEU B N 1
ATOM 12592 C CA . LEU B 1 719 ? -21.75 38.812 -3.639 1 96.12 719 LEU B CA 1
ATOM 12593 C C . LEU B 1 719 ? -23.172 38.75 -3.117 1 96.12 719 LEU B C 1
ATOM 12595 O O . LEU B 1 719 ? -23.578 37.781 -2.496 1 96.12 719 LEU B O 1
ATOM 12599 N N . LEU B 1 720 ? -23.906 39.812 -3.359 1 94.69 720 LEU B N 1
ATOM 12600 C CA . LEU B 1 720 ? -25.328 39.844 -3.016 1 94.69 720 LEU B CA 1
ATOM 12601 C C . LEU B 1 720 ? -26.172 40.125 -4.254 1 94.69 720 LEU B C 1
ATOM 12603 O O . LEU B 1 720 ? -26.672 41.219 -4.457 1 94.69 720 LEU B O 1
ATOM 12607 N N . PRO B 1 721 ? -26.469 39.062 -4.926 1 91.56 721 PRO B N 1
ATOM 12608 C CA . PRO B 1 721 ? -27.188 39.219 -6.191 1 91.56 721 PRO B CA 1
ATOM 12609 C C . PRO B 1 721 ? -28.672 39.5 -5.996 1 91.56 721 PRO B C 1
ATOM 12611 O O . PRO B 1 721 ? -29.328 40.031 -6.895 1 91.56 721 PRO B O 1
ATOM 12614 N N . ASN B 1 722 ? -29.281 39.188 -4.93 1 89.12 722 ASN B N 1
ATOM 12615 C CA . ASN B 1 722 ? -30.719 39.344 -4.715 1 89.12 722 ASN B CA 1
ATOM 12616 C C . ASN B 1 722 ? -31.078 40.75 -4.27 1 89.12 722 ASN B C 1
ATOM 12618 O O . ASN B 1 722 ? -30.391 41.344 -3.441 1 89.12 722 ASN B O 1
ATOM 12622 N N . PRO B 1 723 ? -32.188 41.25 -4.805 1 88.44 723 PRO B N 1
ATOM 12623 C CA . PRO B 1 723 ? -32.625 42.594 -4.379 1 88.44 723 PRO B CA 1
ATOM 12624 C C . PRO B 1 723 ? -33.125 42.625 -2.93 1 88.44 723 PRO B C 1
ATOM 12626 O O . PRO B 1 723 ? -32.969 43.625 -2.246 1 88.44 723 PRO B O 1
ATOM 12629 N N . ASN B 1 724 ? -33.719 41.5 -2.572 1 87.62 724 ASN B N 1
ATOM 12630 C CA . ASN B 1 724 ? -34.125 41.344 -1.177 1 87.62 724 ASN B CA 1
ATOM 12631 C C . ASN B 1 724 ? -33.219 40.375 -0.426 1 87.62 724 ASN B C 1
ATOM 12633 O O . ASN B 1 724 ? -33.031 39.25 -0.854 1 87.62 724 ASN B O 1
ATOM 12637 N N . MET B 1 725 ? -32.719 40.844 0.568 1 89.62 725 MET B N 1
ATOM 12638 C CA . MET B 1 725 ? -31.781 40.031 1.327 1 89.62 725 MET B CA 1
ATOM 12639 C C . MET B 1 725 ? -32.5 38.875 2.002 1 89.62 725 MET B C 1
ATOM 12641 O O . MET B 1 725 ? -33.562 39.062 2.623 1 89.62 725 MET B O 1
ATOM 12645 N N . THR B 1 726 ? -32 37.719 1.763 1 90.06 726 THR B N 1
ATOM 12646 C CA . THR B 1 726 ? -32.531 36.5 2.408 1 90.06 726 THR B CA 1
ATOM 12647 C C . THR B 1 726 ? -31.734 36.188 3.666 1 90.06 726 THR B C 1
ATOM 12649 O O . THR B 1 726 ? -30.734 36.844 3.959 1 90.06 726 THR B O 1
ATOM 12652 N N . HIS B 1 727 ? -32.188 35.156 4.398 1 90.5 727 HIS B N 1
ATOM 12653 C CA . HIS B 1 727 ? -31.484 34.75 5.605 1 90.5 727 HIS B CA 1
ATOM 12654 C C . HIS B 1 727 ? -30.094 34.25 5.281 1 90.5 727 HIS B C 1
ATOM 12656 O O . HIS B 1 727 ? -29.156 34.438 6.062 1 90.5 727 HIS B O 1
ATOM 12662 N N . SER B 1 728 ? -29.953 33.656 4.16 1 93.38 728 SER B N 1
ATOM 12663 C CA . SER B 1 728 ? -28.641 33.156 3.752 1 93.38 728 SER B CA 1
ATOM 12664 C C . SER B 1 728 ? -27.703 34.281 3.373 1 93.38 728 SER B C 1
ATOM 12666 O O . SER B 1 728 ? -26.484 34.188 3.58 1 93.38 728 SER B O 1
ATOM 12668 N N . ASP B 1 729 ? -28.234 35.344 2.838 1 93.62 729 ASP B N 1
ATOM 12669 C CA . ASP B 1 729 ? -27.438 36.531 2.527 1 93.62 729 ASP B CA 1
ATOM 12670 C C . ASP B 1 729 ? -26.891 37.156 3.803 1 93.62 729 ASP B C 1
ATOM 12672 O O . ASP B 1 729 ? -25.75 37.625 3.834 1 93.62 729 ASP B O 1
ATOM 12676 N N . PHE B 1 730 ? -27.75 37.156 4.762 1 93.06 730 PHE B N 1
ATOM 12677 C CA . PHE B 1 730 ? -27.328 37.719 6.031 1 93.06 730 PHE B CA 1
ATOM 12678 C C . PHE B 1 730 ? -26.219 36.906 6.656 1 93.06 730 PHE B C 1
ATOM 12680 O O . PHE B 1 730 ? -25.328 37.438 7.309 1 93.06 730 PHE B O 1
ATOM 12687 N N . LEU B 1 731 ? -26.328 35.594 6.508 1 93.62 731 LEU B N 1
ATOM 12688 C CA . LEU B 1 731 ? -25.25 34.75 7.004 1 93.62 731 LEU B CA 1
ATOM 12689 C C . LEU B 1 731 ? -23.938 35.062 6.281 1 93.62 731 LEU B C 1
ATOM 12691 O O . LEU B 1 731 ? -22.875 35.094 6.902 1 93.62 731 LEU B O 1
ATOM 12695 N N . GLY B 1 732 ? -24.031 35.219 4.996 1 95.44 732 GLY B N 1
ATOM 12696 C CA . GLY B 1 732 ? -22.844 35.625 4.242 1 95.44 732 GLY B CA 1
ATOM 12697 C C . GLY B 1 732 ? -22.266 36.938 4.707 1 95.44 732 GLY B C 1
ATOM 12698 O O . GLY B 1 732 ? -21.047 37.062 4.82 1 95.44 732 GLY B O 1
ATOM 12699 N N . LEU B 1 733 ? -23.125 37.812 4.941 1 94.62 733 LEU B N 1
ATOM 12700 C CA . LEU B 1 733 ? -22.688 39.125 5.445 1 94.62 733 LEU B CA 1
ATOM 12701 C C . LEU B 1 733 ? -22.062 39 6.828 1 94.62 733 LEU B C 1
ATOM 12703 O O . LEU B 1 733 ? -21.062 39.656 7.125 1 94.62 733 LEU B O 1
ATOM 12707 N N . TYR B 1 734 ? -22.641 38.219 7.613 1 93.44 734 TYR B N 1
ATOM 12708 C CA . TYR B 1 734 ? -22.078 37.969 8.93 1 93.44 734 TYR B CA 1
ATOM 12709 C C . TYR B 1 734 ? -20.656 37.438 8.828 1 93.44 734 TYR B C 1
ATOM 12711 O O . TYR B 1 734 ? -19.766 37.875 9.539 1 93.44 734 TYR B O 1
ATOM 12719 N N . ILE B 1 735 ? -20.516 36.438 8.016 1 95.06 735 ILE B N 1
ATOM 12720 C CA . ILE B 1 735 ? -19.219 35.812 7.859 1 95.06 735 ILE B CA 1
ATOM 12721 C C . ILE B 1 735 ? -18.188 36.844 7.383 1 95.06 735 ILE B C 1
ATOM 12723 O O . ILE B 1 735 ? -17.078 36.906 7.902 1 95.06 735 ILE B O 1
ATOM 12727 N N . LEU B 1 736 ? -18.578 37.656 6.438 1 95.38 736 LEU B N 1
ATOM 12728 C CA . LEU B 1 736 ? -17.656 38.688 5.957 1 95.38 736 LEU B CA 1
ATOM 12729 C C . LEU B 1 736 ? -17.328 39.656 7.07 1 95.38 736 LEU B C 1
ATOM 12731 O O . LEU B 1 736 ? -16.172 40.062 7.223 1 95.38 736 LEU B O 1
ATOM 12735 N N . LEU B 1 737 ? -18.312 40.062 7.781 1 92.5 737 LEU B N 1
ATOM 12736 C CA . LEU B 1 737 ? -18.094 41.031 8.859 1 92.5 737 LEU B CA 1
ATOM 12737 C C . LEU B 1 737 ? -17.219 40.438 9.953 1 92.5 737 LEU B C 1
ATOM 12739 O O . LEU B 1 737 ? -16.406 41.125 10.562 1 92.5 737 LEU B O 1
ATOM 12743 N N . LYS B 1 738 ? -17.469 39.219 10.227 1 92.12 738 LYS B N 1
ATOM 12744 C CA . LYS B 1 738 ? -16.609 38.531 11.195 1 92.12 738 LYS B CA 1
ATOM 12745 C C . LYS B 1 738 ? -15.156 38.5 10.711 1 92.12 738 LYS B C 1
ATOM 12747 O O . LYS B 1 738 ? -14.227 38.656 11.5 1 92.12 738 LYS B O 1
ATOM 12752 N N . LEU B 1 739 ? -14.961 38.312 9.453 1 93.12 739 LEU B N 1
ATOM 12753 C CA . LEU B 1 739 ? -13.625 38.312 8.867 1 93.12 739 LEU B CA 1
ATOM 12754 C C . LEU B 1 739 ? -13.008 39.719 8.984 1 93.12 739 LEU B C 1
ATOM 12756 O O . LEU B 1 739 ? -11.812 39.844 9.281 1 93.12 739 LEU B O 1
ATOM 12760 N N . CYS B 1 740 ? -13.789 40.688 8.781 1 90.94 740 CYS B N 1
ATOM 12761 C CA . CYS B 1 740 ? -13.328 42.062 8.914 1 90.94 740 CYS B CA 1
ATOM 12762 C C . CYS B 1 740 ? -12.93 42.375 10.352 1 90.94 740 CYS B C 1
ATOM 12764 O O . CYS B 1 740 ? -11.891 43 10.594 1 90.94 740 CYS B O 1
ATOM 12766 N N . TYR B 1 741 ? -13.82 41.938 11.172 1 88.75 741 TYR B N 1
ATOM 12767 C CA . TYR B 1 741 ? -13.555 42.156 12.586 1 88.75 741 TYR B CA 1
ATOM 12768 C C . TYR B 1 741 ? -12.227 41.531 13 1 88.75 741 TYR B C 1
ATOM 12770 O O . TYR B 1 741 ? -11.406 42.188 13.664 1 88.75 741 TYR B O 1
ATOM 12778 N N . ASN B 1 742 ? -12.023 40.344 12.641 1 88.12 742 ASN B N 1
ATOM 12779 C CA . ASN B 1 742 ? -10.789 39.656 12.992 1 88.12 742 ASN B CA 1
ATOM 12780 C C . ASN B 1 742 ? -9.578 40.281 12.312 1 88.12 742 ASN B C 1
ATOM 12782 O O . ASN B 1 742 ? -8.484 40.281 12.875 1 88.12 742 ASN B O 1
ATOM 12786 N N . ASP B 1 743 ? -9.781 40.719 11.117 1 87.31 743 ASP B N 1
ATOM 12787 C CA . ASP B 1 743 ? -8.703 41.406 10.391 1 87.31 743 ASP B CA 1
ATOM 12788 C C . ASP B 1 743 ? -8.297 42.688 11.094 1 87.31 743 ASP B C 1
ATOM 12790 O O . ASP B 1 743 ? -7.121 43.062 11.094 1 87.31 743 ASP B O 1
ATOM 12794 N N . SER B 1 744 ? -9.234 43.406 11.625 1 85 744 SER B N 1
ATOM 12795 C CA . SER B 1 744 ? -8.961 44.656 12.328 1 85 744 SER B CA 1
ATOM 12796 C C . SER B 1 744 ? -8.148 44.406 13.594 1 85 744 SER B C 1
ATOM 12798 O O . SER B 1 744 ? -7.324 45.219 13.984 1 85 744 SER B O 1
ATOM 12800 N N . LEU B 1 745 ? -8.414 43.25 14.117 1 77.62 745 LEU B N 1
ATOM 12801 C CA . LEU B 1 745 ? -7.688 42.906 15.336 1 77.62 745 LEU B CA 1
ATOM 12802 C C . LEU B 1 745 ? -6.266 42.469 15.023 1 77.62 745 LEU B C 1
ATOM 12804 O O . LEU B 1 745 ? -5.34 42.75 15.789 1 77.62 745 LEU B O 1
ATOM 12808 N N . SER B 1 746 ? -6.129 41.844 13.914 1 74.62 746 SER B N 1
ATOM 12809 C CA . SER B 1 746 ? -4.828 41.25 13.586 1 74.62 746 SER B CA 1
ATOM 12810 C C . SER B 1 746 ? -4.004 42.219 12.742 1 74.62 746 SER B C 1
ATOM 12812 O O . SER B 1 746 ? -2.811 42 12.516 1 74.62 746 SER B O 1
ATOM 12814 N N . HIS B 1 747 ? -4.457 43.344 12.25 1 69.25 747 HIS B N 1
ATOM 12815 C CA . HIS B 1 747 ? -3.793 44.344 11.445 1 69.25 747 HIS B CA 1
ATOM 12816 C C . HIS B 1 747 ? -3.18 43.75 10.188 1 69.25 747 HIS B C 1
ATOM 12818 O O . HIS B 1 747 ? -2.045 44.062 9.828 1 69.25 747 HIS B O 1
ATOM 12824 N N . GLU B 1 748 ? -3.734 42.719 9.609 1 73.5 748 GLU B N 1
ATOM 12825 C CA . GLU B 1 748 ? -3.254 42.094 8.375 1 73.5 748 GLU B CA 1
ATOM 12826 C C . GLU B 1 748 ? -3.615 42.938 7.156 1 73.5 748 GLU B C 1
ATOM 12828 O O . GLU B 1 748 ? -2.963 42.844 6.117 1 73.5 748 GLU B O 1
ATOM 12833 N N . ASN B 1 749 ? -4.445 43.812 7.227 1 78.62 749 ASN B N 1
ATOM 12834 C CA . ASN B 1 749 ? -4.902 44.75 6.199 1 78.62 749 ASN B CA 1
ATOM 12835 C C . ASN B 1 749 ? -5.312 44.031 4.922 1 78.62 749 ASN B C 1
ATOM 12837 O O . ASN B 1 749 ? -4.859 44.375 3.832 1 78.62 749 ASN B O 1
ATOM 12841 N N . ASN B 1 750 ? -6.113 43 4.992 1 88.44 750 ASN B N 1
ATOM 12842 C CA . ASN B 1 750 ? -6.719 42.344 3.836 1 88.44 750 ASN B CA 1
ATOM 12843 C C . ASN B 1 750 ? -7.773 43.25 3.18 1 88.44 750 ASN B C 1
ATOM 12845 O O . ASN B 1 750 ? -8.195 44.25 3.758 1 88.44 750 ASN B O 1
ATOM 12849 N N . ILE B 1 751 ? -8.078 42.875 1.945 1 91.75 751 ILE B N 1
ATOM 12850 C CA . ILE B 1 751 ? -9.031 43.688 1.197 1 91.75 751 ILE B CA 1
ATOM 12851 C C . ILE B 1 751 ? -10.406 43.031 1.231 1 91.75 751 ILE B C 1
ATOM 12853 O O . ILE B 1 751 ? -10.516 41.812 1.047 1 91.75 751 ILE B O 1
ATOM 12857 N N . PHE B 1 752 ? -11.391 43.812 1.555 1 94.94 752 PHE B N 1
ATOM 12858 C CA . PHE B 1 752 ? -12.766 43.312 1.585 1 94.94 752 PHE B CA 1
ATOM 12859 C C . PHE B 1 752 ? -13.648 44.125 0.644 1 94.94 752 PHE B C 1
ATOM 12861 O O . PHE B 1 752 ? -13.484 45.344 0.515 1 94.94 752 PHE B O 1
ATOM 12868 N N . SER B 1 753 ? -14.523 43.469 -0.057 1 95.38 753 SER B N 1
ATOM 12869 C CA . SER B 1 753 ? -15.453 44.125 -0.963 1 95.38 753 SER B CA 1
ATOM 12870 C C . SER B 1 753 ? -16.844 43.531 -0.879 1 95.38 753 SER B C 1
ATOM 12872 O O . SER B 1 753 ? -16.984 42.312 -0.66 1 95.38 753 SER B O 1
ATOM 12874 N N . ILE B 1 754 ? -17.859 44.344 -0.967 1 96.06 754 ILE B N 1
ATOM 12875 C CA . ILE B 1 754 ? -19.25 43.906 -1.061 1 96.06 754 ILE B CA 1
ATOM 12876 C C . ILE B 1 754 ? -19.875 44.438 -2.355 1 96.06 754 ILE B C 1
ATOM 12878 O O . ILE B 1 754 ? -19.875 45.656 -2.602 1 96.06 754 ILE B O 1
ATOM 12882 N N . TYR B 1 755 ? -20.281 43.594 -3.182 1 95.06 755 TYR B N 1
ATOM 12883 C CA . TYR B 1 755 ? -21.031 43.969 -4.379 1 95.06 755 TYR B CA 1
ATOM 12884 C C . TYR B 1 755 ? -22.5 43.562 -4.25 1 95.06 755 TYR B C 1
ATOM 12886 O O . TYR B 1 755 ? -22.828 42.406 -4.051 1 95.06 755 TYR B O 1
ATOM 12894 N N . TYR B 1 756 ? -23.391 44.5 -4.258 1 93.19 756 TYR B N 1
ATOM 12895 C CA . TYR B 1 756 ? -24.812 44.219 -4.094 1 93.19 756 TYR B CA 1
ATOM 12896 C C . TYR B 1 756 ? -25.609 44.688 -5.305 1 93.19 756 TYR B C 1
ATOM 12898 O O . TYR B 1 756 ? -25.125 45.5 -6.086 1 93.19 756 TYR B O 1
ATOM 12906 N N . ASN B 1 757 ? -26.781 44.062 -5.449 1 91.31 757 ASN B N 1
ATOM 12907 C CA . ASN B 1 757 ? -27.688 44.406 -6.535 1 91.31 757 ASN B CA 1
ATOM 12908 C C . ASN B 1 757 ? -28.234 45.844 -6.387 1 91.31 757 ASN B C 1
ATOM 12910 O O . ASN B 1 757 ? -28.719 46.219 -5.32 1 91.31 757 ASN B O 1
ATOM 12914 N N . ASN B 1 758 ? -28.297 46.625 -7.461 1 88.69 758 ASN B N 1
ATOM 12915 C CA . ASN B 1 758 ? -28.688 48.031 -7.449 1 88.69 758 ASN B CA 1
ATOM 12916 C C . ASN B 1 758 ? -30.172 48.188 -7.113 1 88.69 758 ASN B C 1
ATOM 12918 O O . ASN B 1 758 ? -30.609 49.281 -6.699 1 88.69 758 ASN B O 1
ATOM 12922 N N . MET B 1 759 ? -30.859 47.219 -7.191 1 88.5 759 MET B N 1
ATOM 12923 C CA . MET B 1 759 ? -32.281 47.25 -6.875 1 88.5 759 MET B CA 1
ATOM 12924 C C . MET B 1 759 ? -32.5 47.312 -5.367 1 88.5 759 MET B C 1
ATOM 12926 O O . MET B 1 759 ? -33.594 47.656 -4.902 1 88.5 759 MET B O 1
ATOM 12930 N N . ASN B 1 760 ? -31.516 46.906 -4.656 1 90.5 760 ASN B N 1
ATOM 12931 C CA . ASN B 1 760 ? -31.562 47.062 -3.205 1 90.5 760 ASN B CA 1
ATOM 12932 C C . ASN B 1 760 ? -31.109 48.438 -2.766 1 90.5 760 ASN B C 1
ATOM 12934 O O . ASN B 1 760 ? -30 48.625 -2.256 1 90.5 760 ASN B O 1
ATOM 12938 N N . THR B 1 761 ? -31.875 49.469 -2.818 1 85.62 761 THR B N 1
ATOM 12939 C CA . THR B 1 761 ? -31.516 50.844 -2.613 1 85.62 761 THR B CA 1
ATOM 12940 C C . THR B 1 761 ? -31.297 51.156 -1.131 1 85.62 761 THR B C 1
ATOM 12942 O O . THR B 1 761 ? -30.625 52.125 -0.777 1 85.62 761 THR B O 1
ATOM 12945 N N . ARG B 1 762 ? -31.766 50.281 -0.271 1 88.56 762 ARG B N 1
ATOM 12946 C CA . ARG B 1 762 ? -31.672 50.594 1.157 1 88.56 762 ARG B CA 1
ATOM 12947 C C . ARG B 1 762 ? -30.453 49.906 1.774 1 88.56 762 ARG B C 1
ATOM 12949 O O . ARG B 1 762 ? -30.188 50.031 2.971 1 88.56 762 ARG B O 1
ATOM 12956 N N . PHE B 1 763 ? -29.719 49.188 1.001 1 92.06 763 PHE B N 1
ATOM 12957 C CA . PHE B 1 763 ? -28.641 48.375 1.553 1 92.06 763 PHE B CA 1
ATOM 12958 C C . PHE B 1 763 ? -27.578 49.25 2.211 1 92.06 763 PHE B C 1
ATOM 12960 O O . PHE B 1 763 ? -27.156 49 3.334 1 92.06 763 PHE B O 1
ATOM 12967 N N . GLU B 1 764 ? -27.125 50.312 1.554 1 90.69 764 GLU B N 1
ATOM 12968 C CA . GLU B 1 764 ? -26.031 51.156 2.051 1 90.69 764 GLU B CA 1
ATOM 12969 C C . GLU B 1 764 ? -26.438 51.875 3.33 1 90.69 764 GLU B C 1
ATOM 12971 O O . GLU B 1 764 ? -25.641 52 4.262 1 90.69 764 GLU B O 1
ATOM 12976 N N . GLU B 1 765 ? -27.672 52.281 3.314 1 88.69 765 GLU B N 1
ATOM 12977 C CA . GLU B 1 765 ? -28.156 53 4.5 1 88.69 765 GLU B CA 1
ATOM 12978 C C . GLU B 1 765 ? -28.266 52.062 5.695 1 88.69 765 GLU B C 1
ATOM 12980 O O . GLU B 1 765 ? -27.844 52.406 6.805 1 88.69 765 GLU B O 1
ATOM 12985 N N . GLU B 1 766 ? -28.797 50.938 5.418 1 91.06 766 GLU B N 1
ATOM 12986 C CA . GLU B 1 766 ? -28.938 49.969 6.488 1 91.06 766 GLU B CA 1
ATOM 12987 C C . GLU B 1 766 ? -27.578 49.469 6.973 1 91.06 766 GLU B C 1
ATOM 12989 O O . GLU B 1 766 ? -27.391 49.219 8.164 1 91.06 766 GLU B O 1
ATOM 12994 N N . PHE B 1 767 ? -26.688 49.312 6.051 1 91.5 767 PHE B N 1
ATOM 12995 C CA . PHE B 1 767 ? -25.344 48.875 6.398 1 91.5 767 PHE B CA 1
ATOM 12996 C C . PHE B 1 767 ? -24.625 49.906 7.262 1 91.5 767 PHE B C 1
ATOM 12998 O O . PHE B 1 767 ? -23.969 49.562 8.242 1 91.5 767 PHE B O 1
ATOM 13005 N N . GLN B 1 768 ? -24.766 51.188 6.938 1 87.69 768 GLN B N 1
ATOM 13006 C CA . GLN B 1 768 ? -24.141 52.281 7.703 1 87.69 768 GLN B CA 1
ATOM 13007 C C . GLN B 1 768 ? -24.734 52.344 9.117 1 87.69 768 GLN B C 1
ATOM 13009 O O . GLN B 1 768 ? -24 52.625 10.07 1 87.69 768 GLN B O 1
ATOM 13014 N N . ASN B 1 769 ? -25.938 52 9.156 1 85.88 769 ASN B N 1
ATOM 13015 C CA . ASN B 1 769 ? -26.578 51.969 10.469 1 85.88 769 ASN B CA 1
ATOM 13016 C C . ASN B 1 769 ? -26.078 50.812 11.328 1 85.88 769 ASN B C 1
ATOM 13018 O O . ASN B 1 769 ? -26.031 50.938 12.555 1 85.88 769 ASN B O 1
ATOM 13022 N N . LEU B 1 770 ? -25.781 49.812 10.672 1 86.69 770 LEU B N 1
ATOM 13023 C CA . LEU B 1 770 ? -25.297 48.625 11.375 1 86.69 770 LEU B CA 1
ATOM 13024 C C . LEU B 1 770 ? -23.906 48.875 11.969 1 86.69 770 LEU B C 1
ATOM 13026 O O . LEU B 1 770 ? -23.625 48.438 13.086 1 86.69 770 LEU B O 1
ATOM 13030 N N . ILE B 1 771 ? -23.062 49.656 11.211 1 83.94 771 ILE B N 1
ATOM 13031 C CA . ILE B 1 771 ? -21.672 49.781 11.609 1 83.94 771 ILE B CA 1
ATOM 13032 C C . ILE B 1 771 ? -21.438 51.125 12.297 1 83.94 771 ILE B C 1
ATOM 13034 O O . ILE B 1 771 ? -20.344 51.406 12.781 1 83.94 771 ILE B O 1
ATOM 13038 N N . ALA B 1 772 ? -22.359 51.969 12.414 1 78.81 772 ALA B N 1
ATOM 13039 C CA . ALA B 1 772 ? -22.219 53.344 12.906 1 78.81 772 ALA B CA 1
ATOM 13040 C C . ALA B 1 772 ? -21.609 53.375 14.305 1 78.81 772 ALA B C 1
ATOM 13042 O O . ALA B 1 772 ? -20.781 54.219 14.617 1 78.81 772 ALA B O 1
ATOM 13043 N N . ASP B 1 773 ? -21.875 52.406 15.117 1 75.81 773 ASP B N 1
ATOM 13044 C CA . ASP B 1 773 ? -21.406 52.438 16.5 1 75.81 773 ASP B CA 1
ATOM 13045 C C . ASP B 1 773 ? -20.188 51.562 16.688 1 75.81 773 ASP B C 1
ATOM 13047 O O . ASP B 1 773 ? -19.766 51.281 17.812 1 75.81 773 ASP B O 1
ATOM 13051 N N . GLN B 1 774 ? -19.609 51.219 15.539 1 79.56 774 GLN B N 1
ATOM 13052 C CA . GLN B 1 774 ? -18.5 50.281 15.68 1 79.56 774 GLN B CA 1
ATOM 13053 C C . GLN B 1 774 ? -17.188 50.938 15.258 1 79.56 774 GLN B C 1
ATOM 13055 O O . GLN B 1 774 ? -16.953 51.156 14.07 1 79.56 774 GLN B O 1
ATOM 13060 N N . TYR B 1 775 ? -16.219 51.094 16.078 1 77.06 775 TYR B N 1
ATOM 13061 C CA . TYR B 1 775 ? -14.961 51.812 15.836 1 77.06 775 TYR B CA 1
ATOM 13062 C C . TYR B 1 775 ? -13.969 50.906 15.102 1 77.06 775 TYR B C 1
ATOM 13064 O O . TYR B 1 775 ? -13.062 51.406 14.43 1 77.06 775 TYR B O 1
ATOM 13072 N N . TRP B 1 776 ? -14.172 49.625 15.273 1 79.88 776 TRP B N 1
ATOM 13073 C CA . TRP B 1 776 ? -13.211 48.719 14.656 1 79.88 776 TRP B CA 1
ATOM 13074 C C . TRP B 1 776 ? -13.297 48.781 13.133 1 79.88 776 TRP B C 1
ATOM 13076 O O . TRP B 1 776 ? -12.344 48.438 12.43 1 79.88 776 TRP B O 1
ATOM 13086 N N . PHE B 1 777 ? -14.32 49.312 12.609 1 84.75 777 PHE B N 1
ATOM 13087 C CA . PHE B 1 777 ? -14.586 49.312 11.172 1 84.75 777 PHE B CA 1
ATOM 13088 C C . PHE B 1 777 ? -13.75 50.375 10.469 1 84.75 777 PHE B C 1
ATOM 13090 O O . PHE B 1 777 ? -13.539 50.312 9.258 1 84.75 777 PHE B O 1
ATOM 13097 N N . ASP B 1 778 ? -13.234 51.281 11.156 1 78.81 778 ASP B N 1
ATOM 13098 C CA . ASP B 1 778 ? -12.43 52.375 10.57 1 78.81 778 ASP B CA 1
ATOM 13099 C C . ASP B 1 778 ? -11.094 51.844 10.055 1 78.81 778 ASP B C 1
ATOM 13101 O O . ASP B 1 778 ? -10.5 52.406 9.148 1 78.81 778 ASP B O 1
ATOM 13105 N N . ASP B 1 779 ? -10.625 50.75 10.562 1 80.75 779 ASP B N 1
ATOM 13106 C CA . ASP B 1 779 ? -9.328 50.219 10.188 1 80.75 779 ASP B CA 1
ATOM 13107 C C . ASP B 1 779 ? -9.477 49.156 9.094 1 80.75 779 ASP B C 1
ATOM 13109 O O . ASP B 1 779 ? -8.492 48.562 8.656 1 80.75 779 ASP B O 1
ATOM 13113 N N . VAL B 1 780 ? -10.688 49 8.68 1 88.88 780 VAL B N 1
ATOM 13114 C CA . VAL B 1 780 ? -10.922 47.938 7.707 1 88.88 780 VAL B CA 1
ATOM 13115 C C . VAL B 1 780 ? -11.023 48.531 6.305 1 88.88 780 VAL B C 1
ATOM 13117 O O . VAL B 1 780 ? -11.633 49.594 6.113 1 88.88 780 VAL B O 1
ATOM 13120 N N . ASN B 1 781 ? -10.344 47.906 5.336 1 89.44 781 ASN B N 1
ATOM 13121 C CA . ASN B 1 781 ? -10.438 48.281 3.926 1 89.44 781 ASN B CA 1
ATOM 13122 C C . ASN B 1 781 ? -11.609 47.594 3.244 1 89.44 781 ASN B C 1
ATOM 13124 O O . ASN B 1 781 ? -11.453 46.5 2.684 1 89.44 781 ASN B O 1
ATOM 13128 N N . LEU B 1 782 ? -12.766 48.188 3.395 1 92.69 782 LEU B N 1
ATOM 13129 C CA . LEU B 1 782 ? -13.969 47.594 2.812 1 92.69 782 LEU B CA 1
ATOM 13130 C C . LEU B 1 782 ? -14.539 48.5 1.724 1 92.69 782 LEU B C 1
ATOM 13132 O O . LEU B 1 782 ? -14.742 49.719 1.947 1 92.69 782 LEU B O 1
ATOM 13136 N N . LYS B 1 783 ? -14.695 47.969 0.573 1 92.38 783 LYS B N 1
ATOM 13137 C CA . LYS B 1 783 ? -15.32 48.656 -0.557 1 92.38 783 LYS B CA 1
ATOM 13138 C C . LYS B 1 783 ? -16.734 48.156 -0.795 1 92.38 783 LYS B C 1
ATOM 13140 O O . LYS B 1 783 ? -16.969 46.938 -0.862 1 92.38 783 LYS B O 1
ATOM 13145 N N . ILE B 1 784 ? -17.703 49.062 -0.779 1 93.44 784 ILE B N 1
ATOM 13146 C CA . ILE B 1 784 ? -19.094 48.719 -1.078 1 93.44 784 ILE B CA 1
ATOM 13147 C C . ILE B 1 784 ? -19.5 49.344 -2.404 1 93.44 784 ILE B C 1
ATOM 13149 O O . ILE B 1 784 ? -19.406 50.562 -2.578 1 93.44 784 ILE B O 1
ATOM 13153 N N . SER B 1 785 ? -19.844 48.469 -3.34 1 92.81 785 SER B N 1
ATOM 13154 C CA . SER B 1 785 ? -20.234 49 -4.656 1 92.81 785 SER B CA 1
ATOM 13155 C C . SER B 1 785 ? -21.516 48.344 -5.152 1 92.81 785 SER B C 1
ATOM 13157 O O . SER B 1 785 ? -21.766 47.156 -4.887 1 92.81 785 SER B O 1
ATOM 13159 N N . SER B 1 786 ? -22.328 49.125 -5.781 1 91.44 786 SER B N 1
ATOM 13160 C CA . SER B 1 786 ? -23.547 48.594 -6.395 1 91.44 786 SER B CA 1
ATOM 13161 C C . SER B 1 786 ? -23.312 48.219 -7.855 1 91.44 786 SER B C 1
ATOM 13163 O O . SER B 1 786 ? -22.562 48.906 -8.562 1 91.44 786 SER B O 1
ATOM 13165 N N . ILE B 1 787 ? -23.828 47.156 -8.195 1 89.31 787 ILE B N 1
ATOM 13166 C CA . ILE B 1 787 ? -23.703 46.688 -9.57 1 89.31 787 ILE B CA 1
ATOM 13167 C C . ILE B 1 787 ? -25.078 46.562 -10.211 1 89.31 787 ILE B C 1
ATOM 13169 O O . ILE B 1 787 ? -26.031 46.094 -9.57 1 89.31 787 ILE B O 1
ATOM 13173 N N . THR B 1 788 ? -25.188 47.094 -11.422 1 80.25 788 THR B N 1
ATOM 13174 C CA . THR B 1 788 ? -26.438 47 -12.164 1 80.25 788 THR B CA 1
ATOM 13175 C C . THR B 1 788 ? -26.578 45.625 -12.82 1 80.25 788 THR B C 1
ATOM 13177 O O . THR B 1 788 ? -25.75 45.25 -13.648 1 80.25 788 THR B O 1
ATOM 13180 N N . ALA B 1 789 ? -27.328 44.781 -12.117 1 67.88 789 ALA B N 1
ATOM 13181 C CA . ALA B 1 789 ? -27.578 43.469 -12.68 1 67.88 789 ALA B CA 1
ATOM 13182 C C . ALA B 1 789 ? -28.625 43.531 -13.789 1 67.88 789 ALA B C 1
ATOM 13184 O O . ALA B 1 789 ? -29.578 44.312 -13.711 1 67.88 789 ALA B O 1
ATOM 13185 N N . SER B 1 790 ? -28.453 43.469 -15.039 1 55.66 790 SER B N 1
ATOM 13186 C CA . SER B 1 790 ? -29.453 43.562 -16.094 1 55.66 790 SER B CA 1
ATOM 13187 C C . SER B 1 790 ? -30.703 42.75 -15.742 1 55.66 790 SER B C 1
ATOM 13189 O O . SER B 1 790 ? -30.609 41.594 -15.328 1 55.66 790 SER B O 1
ATOM 13191 N N . ILE B 1 791 ? -31.75 43.438 -15.297 1 47 791 ILE B N 1
ATOM 13192 C CA . ILE B 1 791 ? -33.062 42.875 -15.023 1 47 791 ILE B CA 1
ATOM 13193 C C . ILE B 1 791 ? -33.531 42.031 -16.203 1 47 791 ILE B C 1
ATOM 13195 O O . ILE B 1 791 ? -33.281 42.375 -17.359 1 47 791 ILE B O 1
ATOM 13199 N N . LYS B 1 792 ? -34.188 40.844 -15.875 1 42.97 792 LYS B N 1
ATOM 13200 C CA . LYS B 1 792 ? -34.938 39.969 -16.781 1 42.97 792 LYS B CA 1
ATOM 13201 C C . LYS B 1 792 ? -35.938 40.75 -17.594 1 42.97 792 LYS B C 1
ATOM 13203 O O . LYS B 1 792 ? -36.938 41.25 -17.062 1 42.97 792 LYS B O 1
ATOM 13208 N N . THR B 1 793 ? -35.594 41.656 -18.516 1 36.81 793 THR B N 1
ATOM 13209 C CA . THR B 1 793 ? -36.75 41.938 -19.344 1 36.81 793 THR B CA 1
ATOM 13210 C C . THR B 1 793 ? -37.281 40.625 -19.984 1 36.81 793 THR B C 1
ATOM 13212 O O . THR B 1 793 ? -36.5 39.719 -20.297 1 36.81 793 THR B O 1
ATOM 13215 N N . GLU B 1 794 ? -38.688 40.344 -20.062 1 38.88 794 GLU B N 1
ATOM 13216 C CA . GLU B 1 794 ? -39.375 39.125 -20.516 1 38.88 794 GLU B CA 1
ATOM 13217 C C . GLU B 1 794 ? -38.688 38.5 -21.703 1 38.88 794 GLU B C 1
ATOM 13219 O O . GLU B 1 794 ? -38.719 37.25 -21.859 1 38.88 794 GLU B O 1
ATOM 13224 N N . GLY B 1 795 ? -38.438 39.156 -22.906 1 38 795 GLY B N 1
ATOM 13225 C CA . GLY B 1 795 ? -38.031 38.688 -24.219 1 38 795 GLY B CA 1
ATOM 13226 C C . GLY B 1 795 ? -36.562 38.344 -24.312 1 38 795 GLY B C 1
ATOM 13227 O O . GLY B 1 795 ? -36.156 37.562 -25.172 1 38 795 GLY B O 1
ATOM 13228 N N . ASP B 1 796 ? -35.594 39.312 -24.203 1 40.22 796 ASP B N 1
ATOM 13229 C CA . ASP B 1 796 ? -34.156 39.156 -24.516 1 40.22 796 ASP B CA 1
ATOM 13230 C C . ASP B 1 796 ? -33.406 38.5 -23.359 1 40.22 796 ASP B C 1
ATOM 13232 O O . ASP B 1 796 ? -33.281 39.062 -22.281 1 40.22 796 ASP B O 1
ATOM 13236 N N . TYR B 1 797 ? -33.438 37.188 -23.094 1 40.5 797 TYR B N 1
ATOM 13237 C CA . TYR B 1 797 ? -33.125 36.094 -22.156 1 40.5 797 TYR B CA 1
ATOM 13238 C C . TYR B 1 797 ? -31.656 36.188 -21.688 1 40.5 797 TYR B C 1
ATOM 13240 O O . TYR B 1 797 ? -31.172 35.312 -20.984 1 40.5 797 TYR B O 1
ATOM 13248 N N . ARG B 1 798 ? -30.734 36.75 -22.453 1 47.56 798 ARG B N 1
ATOM 13249 C CA . ARG B 1 798 ? -29.422 36.312 -21.984 1 47.56 798 ARG B CA 1
ATOM 13250 C C . ARG B 1 798 ? -29 37.094 -20.734 1 47.56 798 ARG B C 1
ATOM 13252 O O . ARG B 1 798 ? -28.547 38.25 -20.828 1 47.56 798 ARG B O 1
ATOM 13259 N N . THR B 1 799 ? -29.641 36.969 -19.531 1 60.38 799 THR B N 1
ATOM 13260 C CA . THR B 1 799 ? -29.234 37.625 -18.297 1 60.38 799 THR B CA 1
ATOM 13261 C C . THR B 1 799 ? -27.828 37.156 -17.891 1 60.38 799 THR B C 1
ATOM 13263 O O . THR B 1 799 ? -27.547 35.969 -17.859 1 60.38 799 THR B O 1
ATOM 13266 N N . LYS B 1 800 ? -26.984 38.094 -17.953 1 78.56 800 LYS B N 1
ATOM 13267 C CA . LYS B 1 800 ? -25.609 37.844 -17.5 1 78.56 800 LYS B CA 1
ATOM 13268 C C . LYS B 1 800 ? -25.578 37.531 -16.016 1 78.56 800 LYS B C 1
ATOM 13270 O O . LYS B 1 800 ? -26.234 38.219 -15.219 1 78.56 800 LYS B O 1
ATOM 13275 N N . PRO B 1 801 ? -24.984 36.531 -15.641 1 88.25 801 PRO B N 1
ATOM 13276 C CA . PRO B 1 801 ? -24.859 36.188 -14.219 1 88.25 801 PRO B CA 1
ATOM 13277 C C . PRO B 1 801 ? -24.188 37.312 -13.414 1 88.25 801 PRO B C 1
ATOM 13279 O O . PRO B 1 801 ? -23.359 38.031 -13.953 1 88.25 801 PRO B O 1
ATOM 13282 N N . PHE B 1 802 ? -24.625 37.562 -12.203 1 90.94 802 PHE B N 1
ATOM 13283 C CA . PHE B 1 802 ? -24.156 38.625 -11.32 1 90.94 802 PHE B CA 1
ATOM 13284 C C . PHE B 1 802 ? -22.641 38.625 -11.219 1 90.94 802 PHE B C 1
ATOM 13286 O O . PHE B 1 802 ? -22.016 39.688 -11.242 1 90.94 802 PHE B O 1
ATOM 13293 N N . VAL B 1 803 ? -22 37.469 -11.047 1 92.69 803 VAL B N 1
ATOM 13294 C CA . VAL B 1 803 ? -20.562 37.375 -10.859 1 92.69 803 VAL B CA 1
ATOM 13295 C C . VAL B 1 803 ? -19.844 37.875 -12.102 1 92.69 803 VAL B C 1
ATOM 13297 O O . VAL B 1 803 ? -18.781 38.5 -11.992 1 92.69 803 VAL B O 1
ATOM 13300 N N . GLU B 1 804 ? -20.328 37.656 -13.242 1 90.88 804 GLU B N 1
ATOM 13301 C CA . GLU B 1 804 ? -19.703 38.125 -14.477 1 90.88 804 GLU B CA 1
ATOM 13302 C C . GLU B 1 804 ? -19.734 39.656 -14.547 1 90.88 804 GLU B C 1
ATOM 13304 O O . GLU B 1 804 ? -18.766 40.25 -15.008 1 90.88 804 GLU B O 1
ATOM 13309 N N . SER B 1 805 ? -20.812 40.219 -14.117 1 90.25 805 SER B N 1
ATOM 13310 C CA . SER B 1 805 ? -20.906 41.656 -14.078 1 90.25 805 SER B CA 1
ATOM 13311 C C . SER B 1 805 ? -19.906 42.25 -13.102 1 90.25 805 SER B C 1
ATOM 13313 O O . SER B 1 805 ? -19.344 43.344 -13.344 1 90.25 805 SER B O 1
ATOM 13315 N N . VAL B 1 806 ? -19.703 41.562 -12.016 1 92.75 806 VAL B N 1
ATOM 13316 C CA . VAL B 1 806 ? -18.75 42.031 -11.016 1 92.75 806 VAL B CA 1
ATOM 13317 C C . VAL B 1 806 ? -17.328 41.906 -11.57 1 92.75 806 VAL B C 1
ATOM 13319 O O . VAL B 1 806 ? -16.516 42.812 -11.375 1 92.75 806 VAL B O 1
ATOM 13322 N N . LEU B 1 807 ? -17.047 40.844 -12.258 1 92.5 807 LEU B N 1
ATOM 13323 C CA . LEU B 1 807 ? -15.711 40.625 -12.812 1 92.5 807 LEU B CA 1
ATOM 13324 C C . LEU B 1 807 ? -15.406 41.625 -13.922 1 92.5 807 LEU B C 1
ATOM 13326 O O . LEU B 1 807 ? -14.258 42.031 -14.086 1 92.5 807 LEU B O 1
ATOM 13330 N N . GLU B 1 808 ? -16.391 42.031 -14.609 1 87.56 808 GLU B N 1
ATOM 13331 C CA . GLU B 1 808 ? -16.188 42.938 -15.734 1 87.56 808 GLU B CA 1
ATOM 13332 C C . GLU B 1 808 ? -16.188 44.406 -15.273 1 87.56 808 GLU B C 1
ATOM 13334 O O . GLU B 1 808 ? -15.336 45.188 -15.688 1 87.56 808 GLU B O 1
ATOM 13339 N N . LYS B 1 809 ? -17.094 44.781 -14.352 1 85.62 809 LYS B N 1
ATOM 13340 C CA . LYS B 1 809 ? -17.297 46.188 -14.016 1 85.62 809 LYS B CA 1
ATOM 13341 C C . LYS B 1 809 ? -16.828 46.469 -12.594 1 85.62 809 LYS B C 1
ATOM 13343 O O . LYS B 1 809 ? -16.547 47.625 -12.266 1 85.62 809 LYS B O 1
ATOM 13348 N N . GLY B 1 810 ? -16.766 45.562 -11.82 1 84.44 810 GLY B N 1
ATOM 13349 C CA . GLY B 1 810 ? -16.547 45.812 -10.406 1 84.44 810 GLY B CA 1
ATOM 13350 C C . GLY B 1 810 ? -15.07 45.812 -10.031 1 84.44 810 GLY B C 1
ATOM 13351 O O . GLY B 1 810 ? -14.617 46.688 -9.281 1 84.44 810 GLY B O 1
ATOM 13352 N N . LEU B 1 811 ? -14.336 44.906 -10.547 1 89.19 811 LEU B N 1
ATOM 13353 C CA . LEU B 1 811 ? -12.953 44.719 -10.109 1 89.19 811 LEU B CA 1
ATOM 13354 C C . LEU B 1 811 ? -11.992 45.5 -10.984 1 89.19 811 LEU B C 1
ATOM 13356 O O . LEU B 1 811 ? -12.211 45.656 -12.188 1 89.19 811 LEU B O 1
ATOM 13360 N N . SER B 1 812 ? -10.977 46 -10.391 1 86.56 812 SER B N 1
ATOM 13361 C CA . SER B 1 812 ? -9.906 46.719 -11.094 1 86.56 812 SER B CA 1
ATOM 13362 C C . SER B 1 812 ? -9 45.75 -11.836 1 86.56 812 SER B C 1
ATOM 13364 O O . SER B 1 812 ? -9.07 44.531 -11.617 1 86.56 812 SER B O 1
ATOM 13366 N N . SER B 1 813 ? -8.188 46.219 -12.672 1 85.69 813 SER B N 1
ATOM 13367 C CA . SER B 1 813 ? -7.27 45.406 -13.453 1 85.69 813 SER B CA 1
ATOM 13368 C C . SER B 1 813 ? -6.254 44.688 -12.555 1 85.69 813 SER B C 1
ATOM 13370 O O . SER B 1 813 ? -5.871 43.562 -12.812 1 85.69 813 SER B O 1
ATOM 13372 N N . GLU B 1 814 ? -5.957 45.375 -11.508 1 83.94 814 GLU B N 1
ATOM 13373 C CA . GLU B 1 814 ? -5.008 44.781 -10.578 1 83.94 814 GLU B CA 1
ATOM 13374 C C . GLU B 1 814 ? -5.648 43.625 -9.797 1 83.94 814 GLU B C 1
ATOM 13376 O O . GLU B 1 814 ? -5.008 42.594 -9.547 1 83.94 814 GLU B O 1
ATOM 13381 N N . GLU B 1 815 ? -6.863 43.875 -9.492 1 87.62 815 GLU B N 1
ATOM 13382 C CA . GLU B 1 815 ? -7.586 42.875 -8.742 1 87.62 815 GLU B CA 1
ATOM 13383 C C . GLU B 1 815 ? -7.863 41.625 -9.609 1 87.62 815 GLU B C 1
ATOM 13385 O O . GLU B 1 815 ? -7.902 40.5 -9.109 1 87.62 815 GLU B O 1
ATOM 13390 N N . LEU B 1 816 ? -8.008 41.844 -10.852 1 88.62 816 LEU B N 1
ATOM 13391 C CA . LEU B 1 816 ? -8.266 40.75 -11.773 1 88.62 816 LEU B CA 1
ATOM 13392 C C . LEU B 1 816 ? -7.02 39.906 -11.961 1 88.62 816 LEU B C 1
ATOM 13394 O O . LEU B 1 816 ? -7.117 38.688 -12.18 1 88.62 816 LEU B O 1
ATOM 13398 N N . GLU B 1 817 ? -5.91 40.5 -11.836 1 82.5 817 GLU B N 1
ATOM 13399 C CA . GLU B 1 817 ? -4.656 39.75 -11.969 1 82.5 817 GLU B CA 1
ATOM 13400 C C . GLU B 1 817 ? -4.379 38.906 -10.727 1 82.5 817 GLU B C 1
ATOM 13402 O O . GLU B 1 817 ? -3.738 37.875 -10.82 1 82.5 817 GLU B O 1
ATOM 13407 N N . ASP B 1 818 ? -4.973 39.375 -9.641 1 83.25 818 ASP B N 1
ATOM 13408 C CA . ASP B 1 818 ? -4.727 38.688 -8.391 1 83.25 818 ASP B CA 1
ATOM 13409 C C . ASP B 1 818 ? -5.961 37.875 -7.961 1 83.25 818 ASP B C 1
ATOM 13411 O O . ASP B 1 818 ? -6.188 37.688 -6.766 1 83.25 818 ASP B O 1
ATOM 13415 N N . LEU B 1 819 ? -6.676 37.438 -8.852 1 87.62 819 LEU B N 1
ATOM 13416 C CA . LEU B 1 819 ? -7.918 36.719 -8.547 1 87.62 819 LEU B CA 1
ATOM 13417 C C . LEU B 1 819 ? -7.641 35.438 -7.781 1 87.62 819 LEU B C 1
ATOM 13419 O O . LEU B 1 819 ? -8.5 34.938 -7.039 1 87.62 819 LEU B O 1
ATOM 13423 N N . GLU B 1 820 ? -6.469 34.906 -7.945 1 83.12 820 GLU B N 1
ATOM 13424 C CA . GLU B 1 820 ? -6.117 33.656 -7.293 1 83.12 820 GLU B CA 1
ATOM 13425 C C . GLU B 1 820 ? -6.066 33.812 -5.777 1 83.12 820 GLU B C 1
ATOM 13427 O O . GLU B 1 820 ? -6.199 32.844 -5.035 1 83.12 820 GLU B O 1
ATOM 13432 N N . GLU B 1 821 ? -5.957 35.062 -5.34 1 84.81 821 GLU B N 1
ATOM 13433 C CA . GLU B 1 821 ? -5.883 35.312 -3.906 1 84.81 821 GLU B CA 1
ATOM 13434 C C . GLU B 1 821 ? -7.234 35.75 -3.359 1 84.81 821 GLU B C 1
ATOM 13436 O O . GLU B 1 821 ? -7.336 36.156 -2.195 1 84.81 821 GLU B O 1
ATOM 13441 N N . SER B 1 822 ? -8.211 35.594 -4.156 1 91.44 822 SER B N 1
ATOM 13442 C CA . SER B 1 822 ? -9.523 36.094 -3.744 1 91.44 822 SER B CA 1
ATOM 13443 C C . SER B 1 822 ? -10.469 34.969 -3.395 1 91.44 822 SER B C 1
ATOM 13445 O O . SER B 1 822 ? -10.344 33.844 -3.934 1 91.44 822 SER B O 1
ATOM 13447 N N . THR B 1 823 ? -11.266 35.125 -2.422 1 94.62 823 THR B N 1
ATOM 13448 C CA . THR B 1 823 ? -12.344 34.219 -2.049 1 94.62 823 THR B CA 1
ATOM 13449 C C . THR B 1 823 ? -13.695 34.906 -2.197 1 94.62 823 THR B C 1
ATOM 13451 O O . THR B 1 823 ? -13.961 35.906 -1.558 1 94.62 823 THR B O 1
ATOM 13454 N N . PHE B 1 824 ? -14.531 34.406 -3.066 1 96.88 824 PHE B N 1
ATOM 13455 C CA . PHE B 1 824 ? -15.867 34.938 -3.291 1 96.88 824 PHE B CA 1
ATOM 13456 C C . PHE B 1 824 ? -16.875 34.25 -2.385 1 96.88 824 PHE B C 1
ATOM 13458 O O . PHE B 1 824 ? -16.969 33.031 -2.365 1 96.88 824 PHE B O 1
ATOM 13465 N N . ILE B 1 825 ? -17.594 35 -1.621 1 97.56 825 ILE B N 1
ATOM 13466 C CA . ILE B 1 825 ? -18.641 34.469 -0.747 1 97.56 825 ILE B CA 1
ATOM 13467 C C . ILE B 1 825 ? -20.016 34.719 -1.386 1 97.56 825 ILE B C 1
ATOM 13469 O O . ILE B 1 825 ? -20.344 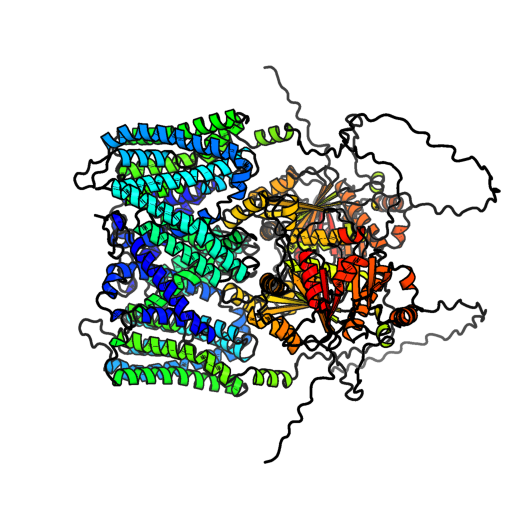35.844 -1.786 1 97.56 825 ILE B O 1
ATOM 13473 N N . ILE B 1 826 ? -20.766 33.688 -1.526 1 96.62 826 ILE B N 1
ATOM 13474 C CA . ILE B 1 826 ? -22.109 33.812 -2.115 1 96.62 826 ILE B CA 1
ATOM 13475 C C . ILE B 1 826 ? -23.094 32.938 -1.328 1 96.62 826 ILE B C 1
ATOM 13477 O O . ILE B 1 826 ? -22.719 31.891 -0.795 1 96.62 826 ILE B O 1
ATOM 13481 N N . ALA B 1 827 ? -24.297 33.406 -1.215 1 95.12 827 ALA B N 1
ATOM 13482 C CA . ALA B 1 827 ? -25.328 32.688 -0.45 1 95.12 827 ALA B CA 1
ATOM 13483 C C . ALA B 1 827 ? -26.219 31.859 -1.368 1 95.12 827 ALA B C 1
ATOM 13485 O O . ALA B 1 827 ? -26.547 32.281 -2.477 1 95.12 827 ALA B O 1
ATOM 13486 N N . GLU B 1 828 ? -26.469 30.688 -0.905 1 92.56 828 GLU B N 1
ATOM 13487 C CA . GLU B 1 828 ? -27.484 29.844 -1.536 1 92.56 828 GLU B CA 1
ATOM 13488 C C . GLU B 1 828 ? -28.797 29.891 -0.768 1 92.56 828 GLU B C 1
ATOM 13490 O O . GLU B 1 828 ? -28.875 29.422 0.368 1 92.56 828 GLU B O 1
ATOM 13495 N N . ASN B 1 829 ? -29.812 30.359 -1.323 1 87.19 829 ASN B N 1
ATOM 13496 C CA . ASN B 1 829 ? -31.062 30.625 -0.616 1 87.19 829 ASN B CA 1
ATOM 13497 C C . ASN B 1 829 ? -31.953 29.391 -0.541 1 87.19 829 ASN B C 1
ATOM 13499 O O . ASN B 1 829 ? -32.562 29.125 0.496 1 87.19 829 ASN B O 1
ATOM 13503 N N . LYS B 1 830 ? -32.125 28.625 -1.504 1 82.31 830 LYS B N 1
ATOM 13504 C CA . LYS B 1 830 ? -33.094 27.516 -1.532 1 82.31 830 LYS B CA 1
ATOM 13505 C C . LYS B 1 830 ? -32.406 26.203 -1.139 1 82.31 830 LYS B C 1
ATOM 13507 O O . LYS B 1 830 ? -32.906 25.484 -0.273 1 82.31 830 LYS B O 1
ATOM 13512 N N . PHE B 1 831 ? -31.281 25.906 -1.319 1 87.62 831 PHE B N 1
ATOM 13513 C CA . PHE B 1 831 ? -30.562 24.656 -1.14 1 87.62 831 PHE B CA 1
ATOM 13514 C C . PHE B 1 831 ? -31.531 23.484 -1.056 1 87.62 831 PHE B C 1
ATOM 13516 O O . PHE B 1 831 ? -31.781 22.938 0.027 1 87.62 831 PHE B O 1
ATOM 13523 N N . ASP B 1 832 ? -32.062 23.094 -2.182 1 83.88 832 ASP B N 1
ATOM 13524 C CA . ASP B 1 832 ? -33.094 22.078 -2.293 1 83.88 832 ASP B CA 1
ATOM 13525 C C . ASP B 1 832 ? -32.531 20.781 -2.873 1 83.88 832 ASP B C 1
ATOM 13527 O O . ASP B 1 832 ? -31.484 20.781 -3.525 1 83.88 832 ASP B O 1
ATOM 13531 N N . ARG B 1 833 ? -33.281 19.703 -2.607 1 83.88 833 ARG B N 1
ATOM 13532 C CA . ARG B 1 833 ? -32.844 18.359 -3.004 1 83.88 833 ARG B CA 1
ATOM 13533 C C . ARG B 1 833 ? -32.781 18.234 -4.523 1 83.88 833 ARG B C 1
ATOM 13535 O O . ARG B 1 833 ? -31.891 17.594 -5.066 1 83.88 833 ARG B O 1
ATOM 13542 N N . ASN B 1 834 ? -33.594 18.797 -5.266 1 80.75 834 ASN B N 1
ATOM 13543 C CA . ASN B 1 834 ? -33.656 18.641 -6.715 1 80.75 834 ASN B CA 1
ATOM 13544 C C . ASN B 1 834 ? -32.656 19.516 -7.422 1 80.75 834 ASN B C 1
ATOM 13546 O O . ASN B 1 834 ? -31.984 19.078 -8.375 1 80.75 834 ASN B O 1
ATOM 13550 N N . GLU B 1 835 ? -32.594 20.781 -6.949 1 85.88 835 GLU B N 1
ATOM 13551 C CA . GLU B 1 835 ? -31.609 21.719 -7.457 1 85.88 835 GLU B CA 1
ATOM 13552 C C . GLU B 1 835 ? -30.844 22.391 -6.312 1 85.88 835 GLU B C 1
ATOM 13554 O O . GLU B 1 835 ? -31.219 23.469 -5.855 1 85.88 835 GLU B O 1
ATOM 13559 N N . PRO B 1 836 ? -29.781 21.781 -6.051 1 88.44 836 PRO B N 1
ATOM 13560 C CA . PRO B 1 836 ? -29.078 22.234 -4.848 1 88.44 836 PRO B CA 1
ATOM 13561 C C . PRO B 1 836 ? -28.531 23.656 -4.992 1 88.44 836 PRO B C 1
ATOM 13563 O O . PRO B 1 836 ? -28.375 24.375 -3.998 1 88.44 836 PRO B O 1
ATOM 13566 N N . PHE B 1 837 ? -28.234 24.062 -6.266 1 92.5 837 PHE B N 1
ATOM 13567 C CA . PHE B 1 837 ? -27.625 25.375 -6.441 1 92.5 837 PHE B CA 1
ATOM 13568 C C . PHE B 1 837 ? -28.453 26.219 -7.41 1 92.5 837 PHE B C 1
ATOM 13570 O O . PHE B 1 837 ? -28.875 25.734 -8.453 1 92.5 837 PHE B O 1
ATOM 13577 N N . GLU B 1 838 ? -28.594 27.453 -7.016 1 91.69 838 GLU B N 1
ATOM 13578 C CA . GLU B 1 838 ? -29.266 28.406 -7.887 1 91.69 838 GLU B CA 1
ATOM 13579 C C . GLU B 1 838 ? -28.344 28.859 -9.023 1 91.69 838 GLU B C 1
ATOM 13581 O O . GLU B 1 838 ? -27.141 28.594 -9 1 91.69 838 GLU B O 1
ATOM 13586 N N . ASN B 1 839 ? -28.859 29.516 -9.961 1 89.44 839 ASN B N 1
ATOM 13587 C CA . ASN B 1 839 ? -28.141 29.844 -11.188 1 89.44 839 ASN B CA 1
ATOM 13588 C C . ASN B 1 839 ? -26.953 30.75 -10.914 1 89.44 839 ASN B C 1
ATOM 13590 O O . ASN B 1 839 ? -25.875 30.562 -11.484 1 89.44 839 ASN B O 1
ATOM 13594 N N . ASP B 1 840 ? -27.141 31.734 -10.07 1 91.19 840 ASP B N 1
ATOM 13595 C CA . ASP B 1 840 ? -26.031 32.625 -9.773 1 91.19 840 ASP B CA 1
ATOM 13596 C C . ASP B 1 840 ? -24.906 31.906 -9.055 1 91.19 840 ASP B C 1
ATOM 13598 O O . ASP B 1 840 ? -23.734 32.188 -9.266 1 91.19 840 ASP B O 1
ATOM 13602 N N . VAL B 1 841 ? -25.312 31.062 -8.164 1 94.69 841 VAL B N 1
ATOM 13603 C CA . VAL B 1 841 ? -24.312 30.281 -7.441 1 94.69 841 VAL B CA 1
ATOM 13604 C C . VAL B 1 841 ? -23.594 29.344 -8.406 1 94.69 841 VAL B C 1
ATOM 13606 O O . VAL B 1 841 ? -22.375 29.188 -8.344 1 94.69 841 VAL B O 1
ATOM 13609 N N . LYS B 1 842 ? -24.328 28.719 -9.383 1 94.44 842 LYS B N 1
ATOM 13610 C CA . LYS B 1 842 ? -23.75 27.828 -10.383 1 94.44 842 LYS B CA 1
ATOM 13611 C C . LYS B 1 842 ? -22.719 28.578 -11.234 1 94.44 842 LYS B C 1
ATOM 13613 O O . LYS B 1 842 ? -21.625 28.062 -11.484 1 94.44 842 LYS B O 1
ATOM 13618 N N . SER B 1 843 ? -23.094 29.734 -11.57 1 93.75 843 SER B N 1
ATOM 13619 C CA . SER B 1 843 ? -22.203 30.531 -12.414 1 93.75 843 SER B CA 1
ATOM 13620 C C . SER B 1 843 ? -20.953 30.938 -11.648 1 93.75 843 SER B C 1
ATOM 13622 O O . SER B 1 843 ? -19.859 31 -12.227 1 93.75 843 SER B O 1
ATOM 13624 N N . THR B 1 844 ? -21.125 31.266 -10.43 1 95.06 844 THR B N 1
ATOM 13625 C CA . THR B 1 844 ? -19.969 31.656 -9.617 1 95.06 844 THR B CA 1
ATOM 13626 C C . THR B 1 844 ? -19 30.484 -9.453 1 95.06 844 THR B C 1
ATOM 13628 O O . THR B 1 844 ? -17.797 30.656 -9.562 1 95.06 844 THR B O 1
ATOM 13631 N N . ILE B 1 845 ? -19.562 29.328 -9.156 1 94.94 845 ILE B N 1
ATOM 13632 C CA . ILE B 1 845 ? -18.734 28.125 -9 1 94.94 845 ILE B CA 1
ATOM 13633 C C . ILE B 1 845 ? -18.016 27.828 -10.312 1 94.94 845 ILE B C 1
ATOM 13635 O O . ILE B 1 845 ? -16.828 27.516 -10.305 1 94.94 845 ILE B O 1
ATOM 13639 N N . TYR B 1 846 ? -18.703 27.969 -11.375 1 93.5 846 TYR B N 1
ATOM 13640 C CA . TYR B 1 846 ? -18.156 27.688 -12.695 1 93.5 846 TYR B CA 1
ATOM 13641 C C . TYR B 1 846 ? -17.031 28.672 -13.047 1 93.5 846 TYR B C 1
ATOM 13643 O O . TYR B 1 846 ? -15.961 28.25 -13.484 1 93.5 846 TYR B O 1
ATOM 13651 N N . ASP B 1 847 ? -17.266 29.922 -12.852 1 92.69 847 ASP B N 1
ATOM 13652 C CA . ASP B 1 847 ? -16.266 30.938 -13.148 1 92.69 847 ASP B CA 1
ATOM 13653 C C . ASP B 1 847 ? -15.062 30.812 -12.203 1 92.69 847 ASP B C 1
ATOM 13655 O O . ASP B 1 847 ? -13.93 31.078 -12.602 1 92.69 847 ASP B O 1
ATOM 13659 N N . ALA B 1 848 ? -15.352 30.5 -11.023 1 93.31 848 ALA B N 1
ATOM 13660 C CA . ALA B 1 848 ? -14.281 30.328 -10.047 1 93.31 848 ALA B CA 1
ATOM 13661 C C . ALA B 1 848 ? -13.328 29.219 -10.469 1 93.31 848 ALA B C 1
ATOM 13663 O O . ALA B 1 848 ? -12.117 29.312 -10.273 1 93.31 848 ALA B O 1
ATOM 13664 N N . ALA B 1 849 ? -13.875 28.172 -10.984 1 90.69 849 ALA B N 1
ATOM 13665 C CA . ALA B 1 849 ? -13.07 27.031 -11.43 1 90.69 849 ALA B CA 1
ATOM 13666 C C . ALA B 1 849 ? -12.195 27.422 -12.617 1 90.69 849 ALA B C 1
ATOM 13668 O O . ALA B 1 849 ? -11.023 27.031 -12.688 1 90.69 849 ALA B O 1
ATOM 13669 N N . ASN B 1 850 ? -12.727 28.188 -13.484 1 88.44 850 ASN B N 1
ATOM 13670 C CA . ASN B 1 850 ? -12.008 28.516 -14.711 1 88.44 850 ASN B CA 1
ATOM 13671 C C . ASN B 1 850 ? -11.039 29.688 -14.492 1 88.44 850 ASN B C 1
ATOM 13673 O O . ASN B 1 850 ? -9.992 29.75 -15.141 1 88.44 850 ASN B O 1
ATOM 13677 N N . LYS B 1 851 ? -11.414 30.609 -13.641 1 88.69 851 LYS B N 1
ATOM 13678 C CA . LYS B 1 851 ? -10.547 31.75 -13.383 1 88.69 851 LYS B CA 1
ATOM 13679 C C . LYS B 1 851 ? -9.719 31.547 -12.117 1 88.69 851 LYS B C 1
ATOM 13681 O O . LYS B 1 851 ? -8.938 32.406 -11.727 1 88.69 851 LYS B O 1
ATOM 13686 N N . ARG B 1 852 ? -9.898 30.547 -11.43 1 86.62 852 ARG B N 1
ATOM 13687 C CA . ARG B 1 852 ? -9.062 30 -10.359 1 86.62 852 ARG B CA 1
ATOM 13688 C C . ARG B 1 852 ? -9.141 30.891 -9.109 1 86.62 852 ARG B C 1
ATOM 13690 O O . ARG B 1 852 ? -8.117 31.25 -8.547 1 86.62 852 ARG B O 1
ATOM 13697 N N . PHE B 1 853 ? -10.242 31.281 -8.695 1 90.56 853 PHE B N 1
ATOM 13698 C CA . PHE B 1 853 ? -10.43 31.891 -7.387 1 90.56 853 PHE B CA 1
ATOM 13699 C C . PHE B 1 853 ? -11.258 30.984 -6.477 1 90.56 853 PHE B C 1
ATOM 13701 O O . PHE B 1 853 ? -11.898 30.047 -6.949 1 90.56 853 PHE B O 1
ATOM 13708 N N . ASN B 1 854 ? -11.195 31.141 -5.207 1 92.88 854 ASN B N 1
ATOM 13709 C CA . ASN B 1 854 ? -11.93 30.312 -4.246 1 92.88 854 ASN B CA 1
ATOM 13710 C C . ASN B 1 854 ? -13.359 30.797 -4.066 1 92.88 854 ASN B C 1
ATOM 13712 O O . ASN B 1 854 ? -13.664 31.969 -4.312 1 92.88 854 ASN B O 1
ATOM 13716 N N . VAL B 1 855 ? -14.234 29.906 -3.736 1 96.44 855 VAL B N 1
ATOM 13717 C CA . VAL B 1 855 ? -15.633 30.25 -3.533 1 96.44 855 VAL B CA 1
ATOM 13718 C C . VAL B 1 855 ? -16.125 29.672 -2.209 1 96.44 855 VAL B C 1
ATOM 13720 O O . VAL B 1 855 ? -15.82 28.516 -1.88 1 96.44 855 VAL B O 1
ATOM 13723 N N . LEU B 1 856 ? -16.734 30.438 -1.422 1 97.31 856 LEU B N 1
ATOM 13724 C CA . LEU B 1 856 ? -17.422 30 -0.209 1 97.31 856 LEU B CA 1
ATOM 13725 C C . LEU B 1 856 ? -18.938 30.125 -0.362 1 97.31 856 LEU B C 1
ATOM 13727 O O . LEU B 1 856 ? -19.453 31.234 -0.475 1 97.31 856 LEU B O 1
ATOM 13731 N N . ILE B 1 857 ? -19.625 29.062 -0.407 1 96.88 857 ILE B N 1
ATOM 13732 C CA . ILE B 1 857 ? -21.078 29.031 -0.516 1 96.88 857 ILE B CA 1
ATOM 13733 C C . ILE B 1 857 ? -21.703 28.859 0.87 1 96.88 857 ILE B C 1
ATOM 13735 O O . ILE B 1 857 ? -21.359 27.922 1.594 1 96.88 857 ILE B O 1
ATOM 13739 N N . VAL B 1 858 ? -22.609 29.719 1.204 1 96.5 858 VAL B N 1
ATOM 13740 C CA . VAL B 1 858 ? -23.188 29.672 2.543 1 96.5 858 VAL B CA 1
ATOM 13741 C C . VAL B 1 858 ? -24.703 29.5 2.449 1 96.5 858 VAL B C 1
ATOM 13743 O O . VAL B 1 858 ? -25.328 29.984 1.505 1 96.5 858 VAL B O 1
ATOM 13746 N N . HIS B 1 859 ? -25.266 28.797 3.363 1 93.88 859 HIS B N 1
ATOM 13747 C CA . HIS B 1 859 ? -26.703 28.562 3.447 1 93.88 859 HIS B CA 1
ATOM 13748 C C . HIS B 1 859 ? -27.172 28.562 4.898 1 93.88 859 HIS B C 1
ATOM 13750 O O . HIS B 1 859 ? -26.609 27.875 5.742 1 93.88 859 HIS B O 1
ATOM 13756 N N . TYR B 1 860 ? -28.219 29.406 5.137 1 92.44 860 TYR B N 1
ATOM 13757 C CA . TYR B 1 860 ? -28.828 29.484 6.461 1 92.44 860 TYR B CA 1
ATOM 13758 C C . TYR B 1 860 ? -29.984 28.5 6.582 1 92.44 860 TYR B C 1
ATOM 13760 O O . TYR B 1 860 ? -30.891 28.484 5.734 1 92.44 860 TYR B O 1
ATOM 13768 N N . PHE B 1 861 ? -29.953 27.656 7.582 1 88 861 PHE B N 1
ATOM 13769 C CA . PHE B 1 861 ? -31.031 26.688 7.801 1 88 861 PHE B CA 1
ATOM 13770 C C . PHE B 1 861 ? -32.219 27.344 8.516 1 88 861 PHE B C 1
ATOM 13772 O O . PHE B 1 861 ? -32.031 27.922 9.594 1 88 861 PHE B O 1
ATOM 13779 N N . ASN B 1 862 ? -33.438 27.391 7.84 1 75 862 ASN B N 1
ATOM 13780 C CA . ASN B 1 862 ? -34.656 27.922 8.43 1 75 862 ASN B CA 1
ATOM 13781 C C . ASN B 1 862 ? -35.656 26.812 8.758 1 75 862 ASN B C 1
ATOM 13783 O O . ASN B 1 862 ? -35.969 26 7.887 1 75 862 ASN B O 1
ATOM 13787 N N . ARG B 1 863 ? -35.969 26.469 10.008 1 59.5 863 ARG B N 1
ATOM 13788 C CA . ARG B 1 863 ? -36.875 25.422 10.453 1 59.5 863 ARG B CA 1
ATOM 13789 C C . ARG B 1 863 ? -38.281 25.656 9.922 1 59.5 863 ARG B C 1
ATOM 13791 O O . ARG B 1 863 ? -39.094 24.75 9.906 1 59.5 863 ARG B O 1
ATOM 13798 N N . VAL B 1 864 ? -38.781 26.797 9.602 1 49.94 864 VAL B N 1
ATOM 13799 C CA . VAL B 1 864 ? -40.219 27.016 9.406 1 49.94 864 VAL B CA 1
ATOM 13800 C C . VAL B 1 864 ? -40.719 26.016 8.367 1 49.94 864 VAL B C 1
ATOM 13802 O O . VAL B 1 864 ? -41.875 25.609 8.43 1 49.94 864 VAL B O 1
ATOM 13805 N N . ASN B 1 865 ? -40.125 25.641 7.352 1 42.91 865 ASN B N 1
ATOM 13806 C CA . ASN B 1 865 ? -40.844 25.016 6.254 1 42.91 865 ASN B CA 1
ATOM 13807 C C . ASN B 1 865 ? -41.031 23.516 6.488 1 42.91 865 ASN B C 1
ATOM 13809 O O . ASN B 1 865 ? -41.25 22.75 5.539 1 42.91 865 ASN B O 1
ATOM 13813 N N . PHE B 1 866 ? -40.656 22.906 7.508 1 38.12 866 PHE B N 1
ATOM 13814 C CA . PHE B 1 866 ? -41 21.5 7.52 1 38.12 866 PHE B CA 1
ATOM 13815 C C . PHE B 1 866 ? -42.469 21.312 7.898 1 38.12 866 PHE B C 1
ATOM 13817 O O . PHE B 1 866 ? -42.906 21.812 8.938 1 38.12 866 PHE B O 1
ATOM 13824 N N . PRO B 1 867 ? -43.469 20.969 7.016 1 33.84 867 PRO B N 1
ATOM 13825 C CA . PRO B 1 867 ? -44.844 20.688 7.391 1 33.84 867 PRO B CA 1
ATOM 13826 C C . PRO B 1 867 ? -44.938 19.688 8.539 1 33.84 867 PRO B C 1
ATOM 13828 O O . PRO B 1 867 ? -44.188 18.703 8.57 1 33.84 867 PRO B O 1
ATOM 13831 N N . HIS B 1 868 ? -45.312 20.094 9.711 1 31.66 868 HIS B N 1
ATOM 13832 C CA . HIS B 1 868 ? -45.781 19.172 10.734 1 31.66 868 HIS B CA 1
ATOM 13833 C C . HIS B 1 868 ? -46.75 18.141 10.156 1 31.66 868 HIS B C 1
ATOM 13835 O O . HIS B 1 868 ? -47.812 18.516 9.656 1 31.66 868 HIS B O 1
ATOM 13841 N N . LYS B 1 869 ? -46.438 17.062 9.516 1 30.34 869 LYS B N 1
ATOM 13842 C CA . LYS B 1 869 ? -47.406 16.016 9.281 1 30.34 869 LYS B CA 1
ATOM 13843 C C . LYS B 1 869 ? -48.125 15.625 10.578 1 30.34 869 LYS B C 1
ATOM 13845 O O . LYS B 1 869 ? -47.469 15.18 11.531 1 30.34 869 LYS B O 1
ATOM 13850 N N . SER B 1 870 ? -49.281 16.188 10.93 1 28.09 870 SER B N 1
ATOM 13851 C CA . SER B 1 870 ? -50.312 15.695 11.836 1 28.09 870 SER B CA 1
ATOM 13852 C C . SER B 1 870 ? -50.594 14.219 11.602 1 28.09 870 SER B C 1
ATOM 13854 O O . SER B 1 870 ? -50.781 13.789 10.461 1 28.09 870 SER B O 1
ATOM 13856 N N . SER B 1 871 ? -50.062 13.297 12.359 1 28.27 871 SER B N 1
ATOM 13857 C CA . SER B 1 871 ? -50.562 11.938 12.531 1 28.27 871 SER B CA 1
ATOM 13858 C C . SER B 1 871 ? -52.094 11.914 12.633 1 28.27 871 SER B C 1
ATOM 13860 O O . SER B 1 871 ? -52.656 12.445 13.594 1 28.27 871 SER B O 1
ATOM 13862 N N . PHE B 1 872 ? -52.875 12.055 11.57 1 25.33 872 PHE B N 1
ATOM 13863 C CA . PHE B 1 872 ? -54.281 11.625 11.531 1 25.33 872 PHE B CA 1
ATOM 13864 C C . PHE B 1 872 ? -54.406 10.156 11.914 1 25.33 872 PHE B C 1
ATOM 13866 O O . PHE B 1 872 ? -54 9.273 11.148 1 25.33 872 PHE B O 1
ATOM 13873 N N . ILE B 1 873 ? -54.125 9.703 13.172 1 25.8 873 ILE B N 1
ATOM 13874 C CA . ILE B 1 873 ? -54.719 8.516 13.773 1 25.8 873 ILE B CA 1
ATOM 13875 C C . ILE B 1 873 ? -56.25 8.555 13.609 1 25.8 873 ILE B C 1
ATOM 13877 O O . ILE B 1 873 ? -56.938 9.359 14.242 1 25.8 873 ILE B O 1
ATOM 13881 N N . SER B 1 874 ? -56.781 8.656 12.422 1 21.77 874 SER B N 1
ATOM 13882 C CA . SER B 1 874 ? -58.188 8.234 12.328 1 21.77 874 SER B CA 1
ATOM 13883 C C . SER B 1 874 ? -58.344 6.805 12.828 1 21.77 874 SER B C 1
ATOM 13885 O O . SER B 1 874 ? -57.562 5.922 12.492 1 21.77 874 SER B O 1
ATOM 13887 N N . THR B 1 875 ? -59.031 6.656 14.023 1 24.86 875 THR B N 1
ATOM 13888 C CA . THR B 1 875 ? -59.75 5.574 14.656 1 24.86 875 THR B CA 1
ATOM 13889 C C . THR B 1 875 ? -60.719 4.93 13.664 1 24.86 875 THR B C 1
ATOM 13891 O O . THR B 1 875 ? -61.406 3.965 14 1 24.86 875 THR B O 1
ATOM 13894 N N . GLU B 1 876 ? -60.531 4.961 12.344 1 22.11 876 GLU B N 1
ATOM 13895 C CA . GLU B 1 876 ? -61.344 3.875 11.805 1 22.11 876 GLU B CA 1
ATOM 13896 C C . GLU B 1 876 ? -60.594 2.545 11.875 1 22.11 876 GLU B C 1
ATOM 13898 O O . GLU B 1 876 ? -59.375 2.492 11.656 1 22.11 876 GLU B O 1
#